Protein 6D92 (pdb70)

GO terms:
  GO:0044355 clearance of foreign intracellular DNA (P, IMP)

Sequence (1516 aa):
RQLVSNGFEVNLPDQVEVIVRDLPDPSKVKEERTRLMGYWFVHWFDGKLFHLRIKAGGPNVDGEHRAIRTAEHPWLLRARLDDALEEALPKYAAVKKRPFTFLAQKDELIDAAATAAGLSHRLLNSFKVIPRFALSPKIYEPVDGTTRVGVFVTIGMRYDIEASLRDLLEAGIDLRGMYVVRRKRQPGERGLLGRVRAISDDMVQLFEETDLASVNVNDAKLEGSKENFTRCLSALLGHNYKKLLNALDDQEAGYRTGPRFDDAVRRMGEFLAKKPIRLADNINAQVGDRIVFSNEGQARNVRLAPKVEYVFDRTGAKSAEYAWRGLSQFGPFDRPSFANRSPRILVVYPSSTQGKVENFLSAFRDGMGSNYSGFSKGFVDLMGLTKVEFVMCPVEVSSADRNGAHTKYNSAIEDKLAGAGEVHAGIVVLFEDHARLPDDRNPYIHTKSLLLTLGVPTQQVRMPTVLLEPKSLQYTLQNFSIATYAKLNGTPWTVNHDKAINDELVVGMGLAELSGSRTEKRQRFVGITTVFAGDGSYLLGNVSKECEYEGYSDAIRESMTGILRELKKRNNWRPGDTVRVVFHAHRPLKRVDVASIVFECTREIGSDQNIQMAFVTVSHDHPFVLIDRSERRGLEAYKGSTARKGVFAPPRGAISRVGRLTRLLAVNSPQLIKRANTPLPTPLLVSLHPDSTFKDVDYLAEQALKFTSLSWRSTLPAATPVTIFYSERIAELLGRLKSIPNWSSANLNIKLKWSRWFLRQLVSNGFEVNLPDQVEVIVRDLPDPSKVKEERTRLMGYWFVHWFDGKLFHLRIKAGGPNVDGEHRAIRTAEHPWLLRARLDDALEEALPKYAAVKKRPFTFLAQKDELIDAAATAAGLSHRLLNSFKVIPRFALSPKIYEPVDGTTRVGVFVTIGMRYDIEASLRDLLEAGIDLRGMYVVRRKRQPGERGLLGRVRAISDDMVQLFEETDLASVNVNDAKLEGSKENFTRCLSALLGHNYKKLLNALDDQEAGYRTGPRFDDAVRRMGEFLAKKPIRLADNINAQVGDRIVFSNEGQARNVRLAPKVEYVFDRTGAKSAEYAWRGLSQFGPFDRPSFANRSPRILVVYPSSTQGKVENFLSAFRDGMGSNYSGFSKGFVDLMGLTKVEFVMCPVEVSSADRNGAHTKYNSAIEDKLAGAGEVHAGIVVLFEDHARLPDDRNPYIHTKSLLLTLGVPTQQVRMPTVLLEPKSLQYTLQNFSIATYAKLNGTPWTVNHDKAINDELVVGMGLAELSGSRTEKRQRFVGITTVFAGDGSYLLGNVSKECEYEGYSDAIRESMTGILRELKKRNNWRPGDTVRVVFHAHRPLKRVDVASIVFECTREIGSDQNIQMAFVTVSHDHPFVLIDRSERGLEAYKGSTARKGVFAPPRGAISRVGRLTRLLAVNSPQLIKRANTPLPTPLLVSLHPDSTFKDVDYLAEQALKFTSLSWRSTLPAATPVTIFYSERIAELLGRLKSIPNWSSANLNIKLKWSRWFL

InterPro domains:
  IPR003165 Piwi domain [PF02171] (465-753)
  IPR003165 Piwi domain [PS50822] (445-757)
  IPR003165 Piwi domain [SM00950] (445-757)
  IPR012337 Ribonuclease H-like superfamily [SSF53098] (321-777)
  IPR036397 Ribonuclease H superfamily [G3DSA:3.30.420.10] (516-777)

Nearest PDB structures (foldseek):
  6d9k-assembly2_F  TM=1.001E+00  e=0.000E+00  Cereibacter sphaeroides ATCC 17025
  6d8p-assembly2_B  TM=1.000E+00  e=0.000E+00  Cereibacter sphaeroides ATCC 17025
  6d95-assembly1_A  TM=9.965E-01  e=0.000E+00  Cereibacter sphaeroides ATCC 17025
  5awh-assembly2_B  TM=9.986E-01  e=0.000E+00  Cereibacter sphaeroides ATCC 17025
  8squ-assembly1_B  TM=7.299E-01  e=1.891E-20  Maribacter polysiphoniae

Organism: Cereibacter sphaeroides (strain ATCC 17025 / ATH 2.4.3) (NCBI:txid349102)

Foldseek 3Di:
DWWFWLKFFKDFDQKAKKFKDQAQDCVCVVVVCVQCPPQWDWDDDPRMIITGGFADDDDDDDGDIDMDGCFVCVPVVQVLVQVLVCVVCVVFDAPDGQFGKGWDPDDWLLVVLCVVLVHDDPQSVQWTKTKMKTWHWDWFAQAASTIGIMIGIDIDIDTGRRDQPVVLVVLPFDQFQFWKFFPDAPDPRDTTQAGFHDDDPQKGQHDLGQDDRMDGSVGMDGPRDPVVVCSRQCSRPPPSSVSSVVSSLVSVLCCFAFVNVSVVSVVVLVVQQPDWRRSHPPTTMGTHDGDMFDPPDVGDWWDFDDQWWWAAEQVRVQTDSFLQVSLQVRAHHCLVPQDALEFEEEEEEAPVCVVLVVVLVCCAAQNDDDVAVLTHGHLNVSRVGPHYHYQYQHFHDDLPPAACPQVRRVVSVVVSDVPPDDGQAYEYEAEPSQCLRQLQRRNVLSVCQVCVLVLHFYDYYYVVLSPDDSNVVSQVSQLSSLQVCLLSLGGRTWIFDADPFQWEKEKEKAKDWDDRDPSDGTAIWMKMWMWIDHHGGIHTAWIDLGIHPVCVLVVVLVVLLVVLLVCCVVSVDAQATEYEYEYEYQDFDDPVSVVVSVVSNDVSNDNRYHYFYWYKHKHQDDSMAIFAQPAQAAAQDVPDPAGFQGRADAARMWTRGHQFKIWGGHQHSVNTHGSSRGRGGTMIMGIDVPGRHRDRSVVRVVFNSQQCSDSSRSDGHPTGCSHVLGNLSNVSSVSSVPHPPGDSVCCCPSVRSRSSSD/DWWFWLKFFKFFPQKAKKFKDFAQDCVCVVVVCVQCPPQWDWDDDDRMIIIGGFEDDDDDDDHDIDMDGCFVPVVVVLVLVQVLVCVVCVVFDAPDVPFRKGWDDDDWLLVVLCVVLVHDDPQSVQWTKTKMKTWHWDWFAQFAPTIGIMIGMDIDIDTGGRDQPVVLVVLPQDQFQFWKFFPDAPDPGGTTAATFHDDDDQKGQHPLGQPDRIDGRVGIDGHRDPVVVCRSQCSRPPPSSVSSVVSSLVSVLCCFAFVNVVVVSVVVQCVQQVDWRRSHPPTTMGIHDTDMFDDPDSGPWKDFDPQWWWAQELQRPQTDNFLQVSLQVRAANCLVPQDPLEFEEEEEEAQVCVVLVVVLQCCAAQNDDDVAPLTHGHLNRSRVGPGYHYDYQHFHDDLPDQACRLVRRVVSVVVSPVPPPDGAAYEYEAEPSLCDRQLQRRNVLSVCQVQVQVLHFYDYDYVVLSPDDSNVVSQVSQLSSLQVCLLSLGQRTWIFDDCPFQKEKEKEKAKDWDDRDPNDHTDIWMKMWMWMDHNRTIGTAFIDLDGDPVPVLVVVQCVLLVVLLVCCVVRVDAQATEYEYEYEYQDFDDPVSVVVSVVSNDVSNDDSYHYFYWYKHKHQDDSIAIFAQVAQAAAQDVHDPQGFQHRADAARMWTRRHQFKIWGRHQHSVNTHGSSGGRGGTIIMGIDPPGRHRDSSVVRSVFNNQQCSDSSRSDGHPTGCSHVLGNLSNNSSVSSVPHPPGDSVNCCPSVRSRSSSD

CATH classification: 3.30.420.10

B-factor: mean 41.77, std 14.57, range [19.24, 133.36]

Solvent-accessible surface area: 67198 Å² total; per-residue (Å²): 140,89,11,2,1,0,0,14,52,11,88,34,36,109,87,5,76,3,17,15,75,111,14,117,82,64,84,40,16,94,87,28,103,98,115,0,132,37,79,15,18,2,40,91,92,104,23,57,0,4,0,2,85,25,58,78,41,43,47,122,19,116,36,114,144,95,50,7,101,18,74,112,73,12,47,1,4,64,11,9,0,10,50,1,0,51,98,43,5,115,173,60,77,35,74,125,130,113,42,2,8,5,36,19,127,97,63,36,4,1,92,38,0,6,107,78,41,64,32,97,52,164,16,9,100,22,0,55,0,24,0,87,31,15,0,9,3,71,65,13,26,25,43,94,73,62,44,115,3,0,0,2,0,34,28,16,14,66,38,11,0,74,8,39,0,41,59,0,80,140,34,62,7,76,5,157,15,2,35,0,22,45,84,69,160,87,125,80,34,133,2,27,8,0,54,2,145,51,39,83,86,83,75,0,32,1,60,48,60,32,61,115,56,52,20,54,5,99,74,0,35,0,33,30,33,130,102,3,3,44,81,0,1,43,64,22,21,45,93,86,55,46,50,0,56,97,9,6,33,87,51,16,13,20,34,61,26,2,58,139,12,14,47,5,0,101,119,19,4,94,100,6,36,114,60,79,4,56,0,8,107,143,43,80,0,66,5,30,112,38,9,51,8,21,60,70,69,166,17,159,10,26,105,108,3,87,145,12,78,13,4,6,25,155,108,31,94,88,38,13,62,80,3,44,128,0,0,38,108,49,2,3,9,18,90,119,84,13,103,41,88,43,0,56,0,0,0,0,1,0,43,97,6,65,52,66,2,86,96,2,9,56,11,0,74,84,15,35,36,107,139,68,96,9,3,36,94,1,0,21,93,3,2,27,15,92,105,2,63,36,16,52,1,62,2,148,14,63,40,81,33,97,97,16,0,30,73,86,0,33,55,21,0,115,107,78,30,91,77,25,55,75,16,72,3,1,2,0,2,5,27,74,77,0,18,197,28,84,46,93,81,1,0,56,0,15,0,4,3,44,0,1,32,72,9,9,5,1,31,17,11,97,15,62,25,5,95,66,130,50,88,57,8,14,124,29,0,9,50,14,0,0,5,2,0,0,4,9,72,0,19,0,1,1,0,31,19,91,131,86,26,54,7,1,0,0,0,0,14,5,63,10,76,41,41,72,34,116,58,100,96,165,98,102,25,5,0,10,0,2,0,40,17,16,89,25,5,4,49,19,9,64,29,20,52,115,13,88,57,121,51,44,14,85,40,0,44,64,27,0,21,27,32,1,125,70,19,31,62,164,82,95,25,150,105,51,25,26,0,12,1,0,3,0,10,61,167,93,17,134,169,113,20,3,61,37,0,37,119,41,0,57,149,47,19,27,120,93,19,84,41,52,3,0,4,4,18,1,27,74,143,31,23,9,12,2,0,17,112,102,41,176,8,76,76,22,150,95,68,25,131,45,85,29,8,32,34,0,6,49,52,0,3,1,0,29,10,8,126,40,32,16,0,0,7,9,66,15,11,105,38,8,133,124,31,32,35,54,16,27,77,6,4,24,0,28,6,16,76,47,2,83,27,116,68,3,32,62,0,0,28,2,0,2,20,0,0,3,2,2,2,96,27,21,84,35,14,72,6,0,0,0,0,42,1,0,36,54,0,0,57,14,5,3,48,0,85,92,11,92,141,47,47,30,58,26,7,68,128,137,2,85,147,6,23,6,6,23,106,90,10,2,1,0,0,13,54,1,80,28,35,104,91,4,80,4,15,9,77,108,12,110,88,72,82,47,16,93,73,29,97,88,115,0,119,47,84,17,16,2,45,85,97,107,24,77,0,13,0,2,87,27,49,76,40,43,40,114,16,118,38,109,138,102,43,8,94,18,69,115,73,13,49,1,4,64,9,9,0,17,45,1,0,52,106,42,8,115,187,70,79,37,67,113,130,168,41,6,8,9,41,22,103,90,64,43,4,2,87,36,0,8,104,77,37,63,37,96,66,187,11,13,118,23,1,64,0,26,0,85,33,10,0,12,5,72,63,12,28,41,42,94,75,66,47,67,2,0,0,2,0,37,28,16,10,72,60,13,0,34,8,36,10,75,53,0,74,152,44,64,5,85,5,166,16,2,37,6,23,73,84,89,157,60,151,86,32,59,4,38,7,0,56,4,144,46,41,72,108,61,81,2,35,6,60,53,58,60,108,129,57,49,18,54,3,106,73,2,31,4,32,29,32,132,101,3,6,31,77,0,2,43,63,24,19,50,92,82,46,55,44,0,44,97,8,10,32,82,46,21,3,25,39,62,19,1,53,127,15,12,56,8,0,100,129,17,2,94,86,7,34,107,61,76,6,53,0,1,86,121,38,81,2,67,4,29,110,37,8,50,8,12,52,118,66,85,18,157,9,26,48,116,6,92,108,14,76,13,2,8,34,85,114,25,91,40,36,16,56,95,2,47,153,0,1,44,73,78,3,2,22,22,92,115,93,17,103,27,94,46,0,57,0,0,0,0,1,0,47,87,5,65,41,96,1,87,108,4,9,55,14,0,75,81,15,39,34,108,142,67,97,7,1,39,97,1,0,25,90,3,3,26,14,84,119,4,74,33,18,52,2,62,2,152,13,66,38,80,35,92,112,17,0,30,77,84,0,34,56,21,0,115,105,79,34,94,74,23,48,80,15,70,4,1,0,0,2,5,27,58,77,0,17,202,24,72,46,102,71,1,0,55,0,14,0,4,3,40,0,1,32,79,10,10,4,0,31,15,10,98,15,59,26,10,98,68,92,60,51,46,17,18,124,31,0,11,51,14,0,0,6,3,0,0,5,6,69,0,18,0,1,0,0,22,22,124,67,84,32,54,4,2,1,0,0,0,17,5,74,10,68,34,48,86,31,128,69,48,98,165,111,107,23,4,0,7,0,5,0,52,9,28,79,26,2,2,46,14,11,60,31,17,58,102,23,48,75,97,42,44,17,78,17,1,47,65,29,0,19,26,38,1,133,108,15,79,86,78,71,83,26,49,108,49,45,30,2,14,1,0,4,0,10,64,189,89,20,137,167,118,18,2,62,34,0,33,119,44,0,58,148,38,3,28,120,92,11,85,40,50,1,0,4,4,16,0,29,76,140,29,22,8,10,1,0,17,94,69,40,72,10,64,43,17,147,88,49,31,68,46,107,30,8,30,36,0,6,53,50,0,3,5,0,31,10,7,125,39,32,16,0,0,6,11,67,15,9,109,38,6,134,123,34,36,35,53,17,24,84,6,5,25,0,26,5,14,73,48,2,82,27,108,67,2,53,60,0,0,37,2,0,2,19,0,0,4,2,2,2,96,26,20,92,34,15,72,6,0,0,0,0,42,1,0,37,51,0,0,53,13,6,4,52,0,86,91,11,94,143,46,46,28,62,26,7,72,126,139,2,89,134,6,20,4,5,24

Secondary structure (DSSP, 8-state):
-EEEEEEEEEE--SEEEEEEEE-S-GGGHHHHHHHTTTTEEEEEETTEEEEEE-SSSPSP--SEEEEEETTT-THHHHHHHHHHHHHT-TTS-EEETTTEEEE-SS--HHHHHHHHHT---TTGGGEEEEEEEEEEEEEEEEETTEEEEEEEEEEEEEEEE-S-HHHHHHTT---TT-EEEESS--TT---EEEEEEEE-SS-EEEES-SS-SEE-GGGEEE---HHHHHHHHHHHHTTTHHHHHHHHHHHHHHHHSHHHHHHHHHHHHHHHHSS-EEEETTEEEEEEEEEEEE-STT---EEEPPPP-EE-SSSS-SEESSHHHHHHHH--TTTTT-S-SS-EEEEEEEGGGHHHHHHHHHHHHH---TTSGGGSS-HHHHHT-S--EEEEEEE---TT--SSHHHHHHHHHHHHHHTT---SEEEEEE-HHHHTS-GGG-HHHHHHHHHHHTT--EEEEEHHHHT--HHHHHHHHHHHHHHHHHHTT----EEB----SSEEEEEEEEEEEE-SSTTSPPEEEEEEEEEEE-SSBEEEEEE-S--BSTTHHHHHHHHHHHHHHHHHHHHTPPTT-EEEEEEEESSPPPHHHHHHHHHHHHHHH-TTSEEEEEEEEEESSSS--EE-TT---EESSTT-S-EESTTPPPTTEEEEEETTEEEE----TTT---TTSPPPPPEEEEE-TT-S---HHHHHHHHHHHHTT-SS-SSPPSS-HHHHHHHHHHHHHHHHTTSTT--GGGTTTTTTT--TT-/-EEEEEEEEEE--SEEEEEEEE---GGGHHHHHHHTTTTEEEEEETTEEEEEE-SSSPPP--SEEEEEETTT-THHHHHHHHHHHHHH-TTS--SBTTTEEEE-SS--HHHHHHHHHT---TTGGGEEEEEEEEEEEEEEEEETTEEEEEEEEEEEEEEEE---HHHHHHTT---TT-EEEESS--TT--SEEEEEEEEETTEEEEES-SS-SEEEGGGEEE---HHHHHHHHHHHHTTTHHHHHHHHHHHHHHHHSHHHHHHHHHHHHHHHHSS-EEEETTEEEEEEEEEEEE-STT---EEEPPPP-EE-SSSS-SEESSHHHHHHHH--TTGGG-S-SS-EEEEEEEGGGHHHHHHHHHHHHH---TT-TTSSS-HHHHHT-S--EEEEEEE---TT--SSHHHHHHHHHHHHHHHH---SEEEEEE-HHHHTS-GGG-HHHHHHHHHHHTT--EEEEEHHHHT--HHHHHHHHHHHHHHHHHHTT----EEE----SSEEEEEEEEEEEE-SSSSSPPEEEEEEEEEEE-SSEEEEEEE----BSTTHHHHHHHHHHHHHHHHHHHTTPPTT-EEEEEEEESSPPPHHHHHHHHHHHHHHH-TTSEEEEEEEEEESSSS--EE-TT---EESSSS-S-EESTTPPPTTEEEEEETTEEEE----TTT---TTPPPPPPEEEEE-TT-S---HHHHHHHHHHHHTT-SS-SSPPSS-HHHHHHHHHHHHHHHHTTSTT---TTTTTTTTT--TT-

Structure (mmCIF, N/CA/C/O backbone):
data_6D92
#
_entry.id   6D92
#
_cell.length_a   68.237
_cell.length_b   118.942
_cell.length_c   118.559
_cell.angle_alpha   90.000
_cell.angle_beta   95.720
_cell.angle_gamma   90.000
#
_symmetry.space_group_name_H-M   'P 1 21 1'
#
loop_
_entity.id
_entity.type
_entity.pdbx_description
1 polymer 'Uncharacterized protein'
2 polymer "RNA (5'-R(P*UP*UP*AP*CP*UP*GP*CP*AP*CP*AP*GP*GP*UP*GP*AP*CP*GP*A)-3')"
3 polymer "DNA (5'-D(P*TP*CP*GP*TP*CP*AP*CP*CP*TP*GP*TP*GP*CP*AP*GP*AP*AP*AP*C)-3')"
4 polymer "DNA (5'-D(P*TP*GP*TP*CP*GP*TP*CP*AP*CP*CP*TP*GP*TP*GP*CP*AP*GP*AP*AP*AP*C)-3')"
5 non-polymer 'ACETATE ION'
6 non-polymer 'MAGNESIUM ION'
7 non-polymer (4S)-2-METHYL-2,4-PENTANEDIOL
8 water water
#
loop_
_atom_site.group_PDB
_atom_site.id
_atom_site.type_symbol
_atom_site.label_atom_id
_atom_site.label_alt_id
_atom_site.label_comp_id
_atom_site.label_asym_id
_atom_site.label_entity_id
_atom_site.label_seq_id
_atom_site.pdbx_PDB_ins_code
_atom_site.Cartn_x
_atom_site.Cartn_y
_atom_site.Cartn_z
_atom_site.occupancy
_atom_site.B_iso_or_equiv
_atom_site.auth_seq_id
_atom_site.auth_comp_id
_atom_site.auth_asym_id
_atom_site.auth_atom_id
_atom_site.pdbx_PDB_model_num
ATOM 1 N N . ARG A 1 34 ? -13.987 7.206 70.492 1.00 54.07 20 ARG A N 1
ATOM 2 C CA . ARG A 1 34 ? -12.679 6.503 70.403 1.00 53.67 20 ARG A CA 1
ATOM 3 C C . ARG A 1 34 ? -12.746 5.201 69.579 1.00 51.32 20 ARG A C 1
ATOM 4 O O . ARG A 1 34 ? -11.795 4.873 68.872 1.00 52.07 20 ARG A O 1
ATOM 6 N N . GLN A 1 35 ? -13.856 4.459 69.664 1.00 47.75 21 GLN A N 1
ATOM 7 C CA . GLN A 1 35 ? -13.957 3.170 68.970 1.00 45.31 21 GLN A CA 1
ATOM 8 C C . GLN A 1 35 ? -15.335 2.828 68.394 1.00 40.34 21 GLN A C 1
ATOM 9 O O . GLN A 1 35 ? -16.372 3.262 68.894 1.00 36.76 21 GLN A O 1
ATOM 15 N N . LEU A 1 36 ? -15.307 1.991 67.368 1.00 36.30 22 LEU A N 1
ATOM 16 C CA . LEU A 1 36 ? -16.515 1.366 66.833 1.00 34.91 22 LEU A CA 1
ATOM 17 C C . LEU A 1 36 ? -16.506 -0.142 67.061 1.00 32.72 22 LEU A C 1
ATOM 18 O O . LEU A 1 36 ? -15.540 -0.829 66.746 1.00 35.58 22 LEU A O 1
ATOM 23 N N . VAL A 1 37 ? -17.614 -0.663 67.568 1.00 30.54 23 VAL A N 1
ATOM 24 C CA . VAL A 1 37 ? -17.753 -2.074 67.844 1.00 31.53 23 VAL A CA 1
ATOM 25 C C . VAL A 1 37 ? -18.378 -2.798 66.644 1.00 31.25 23 VAL A C 1
ATOM 26 O O . VAL A 1 37 ? -19.384 -2.337 66.071 1.00 32.16 23 VAL A O 1
ATOM 30 N N . SER A 1 38 ? -17.789 -3.933 66.306 1.00 28.03 24 SER A N 1
ATOM 31 C CA . SER A 1 38 ? -18.320 -4.799 65.249 1.00 29.72 24 SER A CA 1
ATOM 32 C C . SER A 1 38 ? -19.360 -5.798 65.743 1.00 29.79 24 SER A C 1
ATOM 33 O O . SER A 1 38 ? -19.606 -5.916 66.943 1.00 28.42 24 SER A O 1
ATOM 36 N N . ASN A 1 39 ? -19.946 -6.535 64.795 1.00 29.52 25 ASN A N 1
ATOM 37 C CA . ASN A 1 39 ? -20.824 -7.646 65.091 1.00 28.95 25 ASN A CA 1
ATOM 38 C C . ASN A 1 39 ? -20.063 -8.961 65.065 1.00 27.14 25 ASN A C 1
ATOM 39 O O . ASN A 1 39 ? -20.656 -10.023 64.838 1.00 30.09 25 ASN A O 1
ATOM 44 N N . GLY A 1 40 ? -18.744 -8.912 65.242 1.00 29.25 26 GLY A N 1
ATOM 45 C CA . GLY A 1 40 ? -17.951 -10.105 65.153 1.00 27.69 26 GLY A CA 1
ATOM 46 C C . GLY A 1 40 ? -17.097 -10.374 66.392 1.00 29.43 26 GLY A C 1
ATOM 47 O O . GLY A 1 40 ? -16.848 -9.469 67.182 1.00 28.76 26 GLY A O 1
ATOM 48 N N . PHE A 1 41 ? -16.684 -11.630 66.520 1.00 29.64 27 PHE A N 1
ATOM 49 C CA . PHE A 1 41 ? -15.812 -12.088 67.620 1.00 34.29 27 PHE A CA 1
ATOM 50 C C . PHE A 1 41 ? -14.537 -12.693 67.084 1.00 33.21 27 PHE A C 1
ATOM 51 O O . PHE A 1 41 ? -14.547 -13.403 66.082 1.00 29.38 27 PHE A O 1
ATOM 59 N N . GLU A 1 42 ? -13.433 -12.422 67.781 1.00 33.53 28 GLU A N 1
ATOM 60 C CA . GLU A 1 42 ? -12.168 -13.078 67.506 1.00 35.11 28 GLU A CA 1
ATOM 61 C C . GLU A 1 42 ? -12.330 -14.561 67.674 1.00 32.91 28 GLU A C 1
ATOM 62 O O . GLU A 1 42 ? -13.035 -15.006 68.575 1.00 38.05 28 GLU A O 1
ATOM 68 N N . VAL A 1 43 ? -11.688 -15.332 66.808 1.00 31.63 29 VAL A N 1
ATOM 69 C CA . VAL A 1 43 ? -11.604 -16.762 66.980 1.00 34.34 29 VAL A CA 1
ATOM 70 C C . VAL A 1 43 ? -10.136 -17.141 67.223 1.00 38.45 29 VAL A C 1
ATOM 71 O O . VAL A 1 43 ? -9.278 -16.996 66.350 1.00 39.67 29 VAL A O 1
ATOM 75 N N . ASN A 1 44 ? -9.861 -17.608 68.434 1.00 39.99 30 ASN A N 1
ATOM 76 C CA . ASN A 1 44 ? -8.507 -18.070 68.763 1.00 43.04 30 ASN A CA 1
ATOM 77 C C . ASN A 1 44 ? -8.297 -19.450 68.165 1.00 38.89 30 ASN A C 1
ATOM 78 O O . ASN A 1 44 ? -9.044 -20.403 68.454 1.00 39.45 30 ASN A O 1
ATOM 83 N N . LEU A 1 45 ? -7.314 -19.534 67.270 1.00 38.26 31 LEU A N 1
ATOM 84 C CA . LEU A 1 45 ? -7.011 -20.738 66.527 1.00 38.35 31 LEU A CA 1
ATOM 85 C C . LEU A 1 45 ? -5.630 -21.303 66.915 1.00 42.34 31 LEU A C 1
ATOM 86 O O . LEU A 1 45 ? -4.774 -20.564 67.407 1.00 39.78 31 LEU A O 1
ATOM 91 N N . PRO A 1 46 ? -5.395 -22.598 66.654 1.00 45.34 32 PRO A N 1
ATOM 92 C CA . PRO A 1 46 ? -4.020 -23.050 66.848 1.00 46.47 32 PRO A CA 1
ATOM 93 C C . PRO A 1 46 ? -3.071 -22.270 65.935 1.00 48.82 32 PRO A C 1
ATOM 94 O O . PRO A 1 46 ? -3.476 -21.834 64.850 1.00 43.64 32 PRO A O 1
ATOM 98 N N . ASP A 1 47 ? -1.826 -22.090 66.386 1.00 45.99 33 ASP A N 1
ATOM 99 C CA . ASP A 1 47 ? -0.769 -21.503 65.555 1.00 49.16 33 ASP A CA 1
ATOM 100 C C . ASP A 1 47 ? -0.568 -22.303 64.267 1.00 44.78 33 ASP A C 1
ATOM 101 O O . ASP A 1 47 ? -0.206 -21.740 63.242 1.00 49.52 33 ASP A O 1
ATOM 106 N N . GLN A 1 48 ? -0.802 -23.611 64.322 1.00 44.51 34 GLN A N 1
ATOM 107 C CA . GLN A 1 48 ? -0.442 -24.494 63.225 1.00 47.64 34 GLN A CA 1
ATOM 108 C C . GLN A 1 48 ? -1.341 -25.725 63.166 1.00 45.58 34 GLN A C 1
ATOM 109 O O . GLN A 1 48 ? -1.852 -26.177 64.183 1.00 46.82 34 GLN A O 1
ATOM 115 N N . VAL A 1 49 ? -1.519 -26.273 61.974 1.00 46.35 35 VAL A N 1
ATOM 116 C CA . VAL A 1 49 ? -2.193 -27.552 61.830 1.00 49.38 35 VAL A CA 1
ATOM 117 C C . VAL A 1 49 ? -1.454 -28.397 60.791 1.00 49.51 35 VAL A C 1
ATOM 118 O O . VAL A 1 49 ? -0.935 -27.854 59.808 1.00 50.25 35 VAL A O 1
ATOM 122 N N . GLU A 1 50 ? -1.369 -29.708 61.033 1.00 47.99 36 GLU A N 1
ATOM 123 C CA . GLU A 1 50 ? -0.753 -30.634 60.083 1.00 46.57 36 GLU A CA 1
ATOM 124 C C . GLU A 1 50 ? -1.770 -31.130 59.054 1.00 48.60 36 GLU A C 1
ATOM 125 O O . GLU A 1 50 ? -2.915 -31.468 59.388 1.00 48.36 36 GLU A O 1
ATOM 127 N N . VAL A 1 51 ? -1.320 -31.205 57.810 1.00 45.01 37 VAL A N 1
ATOM 128 C CA . VAL A 1 51 ? -2.168 -31.465 56.672 1.00 49.06 37 VAL A CA 1
ATOM 129 C C . VAL A 1 51 ? -1.432 -32.397 55.722 1.00 49.84 37 VAL A C 1
ATOM 130 O O . VAL A 1 51 ? -0.216 -32.501 55.793 1.00 53.23 37 VAL A O 1
ATOM 134 N N . ILE A 1 52 ? -2.171 -33.084 54.858 1.00 49.30 38 ILE A N 1
ATOM 135 C CA . ILE A 1 52 ? -1.596 -33.863 53.775 1.00 53.07 38 ILE A CA 1
ATOM 136 C C . ILE A 1 52 ? -2.017 -33.238 52.448 1.00 53.11 38 ILE A C 1
ATOM 137 O O . ILE A 1 52 ? -3.174 -32.845 52.279 1.00 54.55 38 ILE A O 1
ATOM 142 N N . VAL A 1 53 ? -1.073 -33.144 51.515 1.00 53.81 39 VAL A N 1
ATOM 143 C CA . VAL A 1 53 ? -1.275 -32.405 50.278 1.00 55.89 39 VAL A CA 1
ATOM 144 C C . VAL A 1 53 ? -1.049 -33.307 49.078 1.00 61.70 39 VAL A C 1
ATOM 145 O O . VAL A 1 53 ? -0.012 -33.961 48.981 1.00 67.44 39 VAL A O 1
ATOM 149 N N . ARG A 1 54 ? -2.023 -33.341 48.172 1.00 63.34 40 ARG A N 1
ATOM 150 C CA . ARG A 1 54 ? -1.884 -34.043 46.902 1.00 68.68 40 ARG A CA 1
ATOM 151 C C . ARG A 1 54 ? -2.013 -33.042 45.762 1.00 71.33 40 ARG A C 1
ATOM 152 O O . ARG A 1 54 ? -2.845 -32.138 45.824 1.00 70.85 40 ARG A O 1
ATOM 160 N N . ASP A 1 55 ? -1.182 -33.185 44.730 1.00 72.99 41 ASP A N 1
ATOM 161 C CA . ASP A 1 55 ? -1.383 -32.426 43.499 1.00 75.26 41 ASP A CA 1
ATOM 162 C C . ASP A 1 55 ? -2.685 -32.938 42.900 1.00 75.15 41 ASP A C 1
ATOM 163 O O . ASP A 1 55 ? -2.908 -34.141 42.838 1.00 75.15 41 ASP A O 1
ATOM 168 N N . LEU A 1 56 ? -3.550 -32.015 42.495 1.00 74.92 42 LEU A N 1
ATOM 169 C CA . LEU A 1 56 ? -4.879 -32.359 41.994 1.00 71.17 42 LEU A CA 1
ATOM 170 C C . LEU A 1 56 ? -5.251 -31.303 40.952 1.00 71.50 42 LEU A C 1
ATOM 171 O O . LEU A 1 56 ? -6.072 -30.425 41.213 1.00 68.21 42 LEU A O 1
ATOM 176 N N . PRO A 1 57 ? -4.619 -31.373 39.765 1.00 70.26 43 PRO A N 1
ATOM 177 C CA . PRO A 1 57 ? -4.789 -30.333 38.749 1.00 71.63 43 PRO A CA 1
ATOM 178 C C . PRO A 1 57 ? -6.225 -30.195 38.244 1.00 69.91 43 PRO A C 1
ATOM 179 O O . PRO A 1 57 ? -6.614 -29.111 37.818 1.00 70.66 43 PRO A O 1
ATOM 183 N N . ASP A 1 58 ? -6.995 -31.283 38.296 1.00 70.62 44 ASP A N 1
ATOM 184 C CA . ASP A 1 58 ? -8.390 -31.260 37.876 1.00 71.37 44 ASP A CA 1
ATOM 185 C C . ASP A 1 58 ? -9.340 -31.272 39.077 1.00 69.18 44 ASP A C 1
ATOM 186 O O . ASP A 1 58 ? -9.481 -32.294 39.745 1.00 68.90 44 ASP A O 1
ATOM 191 N N . PRO A 1 59 ? -10.026 -30.141 39.332 1.00 66.89 45 PRO A N 1
ATOM 192 C CA . PRO A 1 59 ? -10.977 -30.046 40.443 1.00 62.21 45 PRO A CA 1
ATOM 193 C C . PRO A 1 59 ? -12.207 -30.946 40.335 1.00 58.06 45 PRO A C 1
ATOM 194 O O . PRO A 1 59 ? -12.955 -31.055 41.299 1.00 58.49 45 PRO A O 1
ATOM 198 N N . SER A 1 60 ? -12.437 -31.558 39.176 1.00 61.21 46 SER A N 1
ATOM 199 C CA . SER A 1 60 ? -13.575 -32.470 38.997 1.00 61.68 46 SER A CA 1
ATOM 200 C C . SER A 1 60 ? -13.500 -33.679 39.920 1.00 62.03 46 SER A C 1
ATOM 201 O O . SER A 1 60 ? -14.531 -34.213 40.323 1.00 63.67 46 SER A O 1
ATOM 204 N N . LYS A 1 61 ? -12.287 -34.103 40.260 1.00 64.44 47 LYS A N 1
ATOM 205 C CA . LYS A 1 61 ? -12.103 -35.248 41.157 1.00 67.01 47 LYS A CA 1
ATOM 206 C C . LYS A 1 61 ? -12.508 -34.949 42.609 1.00 65.44 47 LYS A C 1
ATOM 207 O O . LYS A 1 61 ? -12.744 -35.878 43.388 1.00 62.52 47 LYS A O 1
ATOM 209 N N . VAL A 1 62 ? -12.602 -33.665 42.960 1.00 59.47 48 VAL A N 1
ATOM 210 C CA . VAL A 1 62 ? -12.738 -33.250 44.362 1.00 56.87 48 VAL A CA 1
ATOM 211 C C . VAL A 1 62 ? -13.998 -33.781 45.062 1.00 56.55 48 VAL A C 1
ATOM 212 O O . VAL A 1 62 ? -13.943 -34.121 46.243 1.00 54.39 48 VAL A O 1
ATOM 216 N N . LYS A 1 63 ? -15.118 -33.861 44.348 1.00 57.69 49 LYS A N 1
ATOM 217 C CA . LYS A 1 63 ? -16.377 -34.277 44.973 1.00 58.48 49 LYS A CA 1
ATOM 218 C C . LYS A 1 63 ? -16.336 -35.751 45.404 1.00 62.18 49 LYS A C 1
ATOM 219 O O . LYS A 1 63 ? -16.815 -36.093 46.490 1.00 64.37 49 LYS A O 1
ATOM 222 N N . GLU A 1 64 ? -15.763 -36.611 44.557 1.00 63.34 50 GLU A N 1
ATOM 223 C CA . GLU A 1 64 ? -15.642 -38.043 44.862 1.00 64.69 50 GLU A CA 1
ATOM 224 C C . GLU A 1 64 ? -14.737 -38.264 46.065 1.00 64.34 50 GLU A C 1
ATOM 225 O O . GLU A 1 64 ? -15.014 -39.128 46.897 1.00 65.34 50 GLU A O 1
ATOM 231 N N . GLU A 1 65 ? -13.665 -37.474 46.153 1.00 61.21 51 GLU A N 1
ATOM 232 C CA . GLU A 1 65 ? -12.701 -37.609 47.242 1.00 60.06 51 GLU A CA 1
ATOM 233 C C . GLU A 1 65 ? -13.239 -37.119 48.569 1.00 56.56 51 GLU A C 1
ATOM 234 O O . GLU A 1 65 ? -12.891 -37.672 49.609 1.00 51.87 51 GLU A O 1
ATOM 240 N N . ARG A 1 66 ? -14.070 -36.079 48.532 1.00 54.51 52 ARG A N 1
ATOM 241 C CA . ARG A 1 66 ? -14.706 -35.556 49.738 1.00 53.15 52 ARG A CA 1
ATOM 242 C C . ARG A 1 66 ? -15.747 -36.551 50.252 1.00 55.11 52 ARG A C 1
ATOM 243 O O . ARG A 1 66 ? -15.891 -36.744 51.461 1.00 48.93 52 ARG A O 1
ATOM 251 N N . THR A 1 67 ? -16.473 -37.173 49.323 1.00 56.16 53 THR A N 1
ATOM 252 C CA . THR A 1 67 ? -17.417 -38.241 49.662 1.00 57.68 53 THR A CA 1
ATOM 253 C C . THR A 1 67 ? -16.716 -39.429 50.334 1.00 55.70 53 THR A C 1
ATOM 254 O O . THR A 1 67 ? -17.113 -39.847 51.417 1.00 57.51 53 THR A O 1
ATOM 258 N N . ARG A 1 68 ? -15.669 -39.951 49.696 1.00 57.13 54 ARG A N 1
ATOM 259 C CA . ARG A 1 68 ? -14.921 -41.105 50.208 1.00 57.42 54 ARG A CA 1
ATOM 260 C C . ARG A 1 68 ? -14.329 -40.902 51.611 1.00 59.53 54 ARG A C 1
ATOM 261 O O . ARG A 1 68 ? -14.212 -41.858 52.376 1.00 62.46 54 ARG A O 1
ATOM 269 N N . LEU A 1 69 ? -13.940 -39.672 51.947 1.00 58.74 55 LEU A N 1
ATOM 270 C CA . LEU A 1 69 ? -13.258 -39.407 53.214 1.00 57.32 55 LEU A CA 1
ATOM 271 C C . LEU A 1 69 ? -14.170 -38.731 54.236 1.00 59.29 55 LEU A C 1
ATOM 272 O O . LEU A 1 69 ? -13.720 -38.302 55.302 1.00 55.67 55 LEU A O 1
ATOM 277 N N . MET A 1 70 ? -15.458 -38.673 53.911 1.00 60.54 56 MET A N 1
ATOM 278 C CA . MET A 1 70 ? -16.457 -38.048 54.765 1.00 64.64 56 MET A CA 1
ATOM 279 C C . MET A 1 70 ? -16.369 -38.599 56.188 1.00 64.34 56 MET A C 1
ATOM 280 O O . MET A 1 70 ? -16.376 -39.811 56.390 1.00 67.00 56 MET A O 1
ATOM 285 N N . GLY A 1 71 ? -16.241 -37.708 57.166 1.00 60.45 57 GLY A N 1
ATOM 286 C CA . GLY A 1 71 ? -16.219 -38.098 58.572 1.00 59.18 57 GLY A CA 1
ATOM 287 C C . GLY A 1 71 ? -14.843 -38.115 59.210 1.00 58.95 57 GLY A C 1
ATOM 288 O O . GLY A 1 71 ? -14.706 -37.758 60.380 1.00 61.43 57 GLY A O 1
ATOM 289 N N . TYR A 1 72 ? -13.832 -38.547 58.457 1.00 56.14 58 TYR A N 1
ATOM 290 C CA . TYR A 1 72 ? -12.463 -38.670 58.977 1.00 58.12 58 TYR A CA 1
ATOM 291 C C . TYR A 1 72 ? -11.543 -37.527 58.549 1.00 53.19 58 TYR A C 1
ATOM 292 O O . TYR A 1 72 ? -10.552 -37.240 59.227 1.00 49.77 58 TYR A O 1
ATOM 301 N N . TRP A 1 73 ? -11.879 -36.878 57.435 1.00 48.76 59 TRP A N 1
ATOM 302 C CA . TRP A 1 73 ? -11.050 -35.822 56.860 1.00 48.69 59 TRP A CA 1
ATOM 303 C C . TRP A 1 73 ? -11.879 -34.612 56.409 1.00 46.48 59 TRP A C 1
ATOM 304 O O . TRP A 1 73 ? -12.951 -34.760 55.841 1.00 44.51 59 TRP A O 1
ATOM 315 N N . PHE A 1 74 ? -11.359 -33.424 56.675 1.00 44.65 60 PHE A N 1
ATOM 316 C CA . PHE A 1 74 ? -11.787 -32.211 56.001 1.00 44.25 60 PHE A CA 1
ATOM 317 C C . PHE A 1 74 ? -10.891 -32.024 54.779 1.00 44.00 60 PHE A C 1
ATOM 318 O O . PHE A 1 74 ? -9.664 -32.166 54.856 1.00 40.25 60 PHE A O 1
ATOM 326 N N . VAL A 1 75 ? -11.520 -31.705 53.653 1.00 43.53 61 VAL A N 1
ATOM 327 C CA . VAL A 1 75 ? -10.857 -31.642 52.365 1.00 44.39 61 VAL A CA 1
ATOM 328 C C . VAL A 1 75 ? -11.121 -30.246 51.768 1.00 44.78 61 VAL A C 1
ATOM 329 O O . VAL A 1 75 ? -12.197 -29.688 51.968 1.00 46.96 61 VAL A O 1
ATOM 333 N N . HIS A 1 76 ? -10.124 -29.667 51.098 1.00 42.27 62 HIS A N 1
ATOM 334 C CA . HIS A 1 76 ? -10.225 -28.283 50.577 1.00 42.85 62 HIS A CA 1
ATOM 335 C C . HIS A 1 76 ? -9.276 -28.101 49.405 1.00 42.21 62 HIS A C 1
ATOM 336 O O . HIS A 1 76 ? -8.072 -28.335 49.535 1.00 40.67 62 HIS A O 1
ATOM 343 N N . TRP A 1 77 ? -9.822 -27.699 48.257 1.00 42.19 63 TRP A N 1
ATOM 344 C CA . TRP A 1 77 ? -9.037 -27.504 47.049 1.00 44.28 63 TRP A CA 1
ATOM 345 C C . TRP A 1 77 ? -8.644 -26.031 46.897 1.00 46.11 63 TRP A C 1
ATOM 346 O O . TRP A 1 77 ? -9.495 -25.163 46.970 1.00 43.55 63 TRP A O 1
ATOM 357 N N . PHE A 1 78 ? -7.358 -25.764 46.688 1.00 50.88 64 PHE A N 1
ATOM 358 C CA . PHE A 1 78 ? -6.847 -24.395 46.526 1.00 57.04 64 PHE A CA 1
ATOM 359 C C . PHE A 1 78 ? -5.547 -24.412 45.725 1.00 57.78 64 PHE A C 1
ATOM 360 O O . PHE A 1 78 ? -4.607 -25.120 46.093 1.00 56.92 64 PHE A O 1
ATOM 368 N N . ASP A 1 79 ? -5.516 -23.647 44.629 1.00 60.88 65 ASP A N 1
ATOM 369 C CA . ASP A 1 79 ? -4.315 -23.472 43.796 1.00 62.33 65 ASP A CA 1
ATOM 370 C C . ASP A 1 79 ? -3.789 -24.803 43.244 1.00 61.04 65 ASP A C 1
ATOM 371 O O . ASP A 1 79 ? -2.585 -25.069 43.271 1.00 61.92 65 ASP A O 1
ATOM 376 N N . GLY A 1 80 ? -4.707 -25.636 42.760 1.00 61.47 66 GLY A N 1
ATOM 377 C CA . GLY A 1 80 ? -4.360 -26.899 42.105 1.00 60.30 66 GLY A CA 1
ATOM 378 C C . GLY A 1 80 ? -3.912 -28.028 43.021 1.00 60.23 66 GLY A C 1
ATOM 379 O O . GLY A 1 80 ? -3.351 -29.017 42.542 1.00 63.43 66 GLY A O 1
ATOM 380 N N . LYS A 1 81 ? -4.168 -27.902 44.325 1.00 56.18 67 LYS A N 1
ATOM 381 C CA . LYS A 1 81 ? -3.765 -28.922 45.297 1.00 56.00 67 LYS A CA 1
ATOM 382 C C . LYS A 1 81 ? -4.852 -29.193 46.323 1.00 55.35 67 LYS A C 1
ATOM 383 O O . LYS A 1 81 ? -5.464 -28.271 46.848 1.00 54.74 67 LYS A O 1
ATOM 389 N N . LEU A 1 82 ? -5.073 -30.467 46.624 1.00 53.38 68 LEU A N 1
ATOM 390 C CA . LEU A 1 82 ? -6.081 -30.855 47.598 1.00 52.58 68 LEU A CA 1
ATOM 391 C C . LEU A 1 82 ? -5.441 -30.947 48.972 1.00 50.59 68 LEU A C 1
ATOM 392 O O . LEU A 1 82 ? -4.453 -31.659 49.159 1.00 52.34 68 LEU A O 1
ATOM 397 N N . PHE A 1 83 ? -6.016 -30.233 49.933 1.00 46.13 69 PHE A N 1
ATOM 398 C CA . PHE A 1 83 ? -5.521 -30.233 51.298 1.00 45.55 69 PHE A CA 1
ATOM 399 C C . PHE A 1 83 ? -6.431 -31.107 52.160 1.00 46.11 69 PHE A C 1
ATOM 400 O O . PHE A 1 83 ? -7.660 -31.055 52.037 1.00 43.51 69 PHE A O 1
ATOM 408 N N . HIS A 1 84 ? -5.815 -31.931 53.007 1.00 45.69 70 HIS A N 1
ATOM 409 C CA . HIS A 1 84 ? -6.539 -32.891 53.836 1.00 45.26 70 HIS A CA 1
ATOM 410 C C . HIS A 1 84 ? -6.200 -32.675 55.303 1.00 47.76 70 HIS A C 1
ATOM 411 O O . HIS A 1 84 ? -5.042 -32.818 55.698 1.00 51.20 70 HIS A O 1
ATOM 418 N N . LEU A 1 85 ? -7.209 -32.355 56.104 1.00 47.03 71 LEU A N 1
ATOM 419 C CA . LEU A 1 85 ? -7.045 -32.189 57.540 1.00 48.94 71 LEU A CA 1
ATOM 420 C C . LEU A 1 85 ? -7.807 -33.323 58.229 1.00 49.33 71 LEU A C 1
ATOM 421 O O . LEU A 1 85 ? -9.030 -33.393 58.140 1.00 45.05 71 LEU A O 1
ATOM 426 N N . ARG A 1 86 ? -7.085 -34.210 58.910 1.00 50.68 72 ARG A N 1
ATOM 427 C CA . ARG A 1 86 ? -7.723 -35.320 59.605 1.00 51.30 72 ARG A CA 1
ATOM 428 C C . ARG A 1 86 ? -8.551 -34.754 60.742 1.00 48.69 72 ARG A C 1
ATOM 429 O O . ARG A 1 86 ? -8.059 -33.971 61.536 1.00 51.75 72 ARG A O 1
ATOM 437 N N . ILE A 1 87 ? -9.814 -35.155 60.806 1.00 48.46 73 ILE A N 1
ATOM 438 C CA . ILE A 1 87 ? -10.699 -34.725 61.886 1.00 51.32 73 ILE A CA 1
ATOM 439 C C . ILE A 1 87 ? -11.008 -35.846 62.889 1.00 53.40 73 ILE A C 1
ATOM 440 O O . ILE A 1 87 ? -11.074 -35.598 64.090 1.00 53.08 73 ILE A O 1
ATOM 445 N N . LYS A 1 88 ? -11.192 -37.065 62.392 1.00 60.59 74 LYS A N 1
ATOM 446 C CA . LYS A 1 88 ? -11.527 -38.227 63.222 1.00 65.35 74 LYS A CA 1
ATOM 447 C C . LYS A 1 88 ? -10.496 -39.333 62.971 1.00 67.35 74 LYS A C 1
ATOM 448 O O . LYS A 1 88 ? -10.069 -39.541 61.835 1.00 69.28 74 LYS A O 1
ATOM 451 N N . ALA A 1 89 ? -10.089 -40.033 64.028 1.00 71.53 75 ALA A N 1
ATOM 452 C CA . ALA A 1 89 ? -9.100 -41.116 63.907 1.00 72.92 75 ALA A CA 1
ATOM 453 C C . ALA A 1 89 ? -9.655 -42.316 63.127 1.00 68.99 75 ALA A C 1
ATOM 454 O O . ALA A 1 89 ? -10.844 -42.626 63.222 1.00 70.55 75 ALA A O 1
ATOM 456 N N . GLY A 1 90 ? -8.792 -42.968 62.348 1.00 66.28 76 GLY A N 1
ATOM 457 C CA . GLY A 1 90 ? -9.163 -44.174 61.601 1.00 68.59 76 GLY A CA 1
ATOM 458 C C . GLY A 1 90 ? -9.248 -43.942 60.104 1.00 72.32 76 GLY A C 1
ATOM 459 O O . GLY A 1 90 ? -9.361 -42.804 59.653 1.00 74.62 76 GLY A O 1
ATOM 460 N N . GLY A 1 91 ? -9.201 -45.026 59.333 1.00 74.20 77 GLY A N 1
ATOM 461 C CA . GLY A 1 91 ? -9.213 -44.952 57.868 1.00 74.67 77 GLY A CA 1
ATOM 462 C C . GLY A 1 91 ? -10.495 -44.347 57.319 1.00 76.84 77 GLY A C 1
ATOM 463 O O . GLY A 1 91 ? -11.449 -44.143 58.072 1.00 79.98 77 GLY A O 1
ATOM 464 N N . PRO A 1 92 ? -10.541 -44.069 56.000 1.00 76.86 78 PRO A N 1
ATOM 465 C CA . PRO A 1 92 ? -9.518 -44.377 54.994 1.00 75.56 78 PRO A CA 1
ATOM 466 C C . PRO A 1 92 ? -8.215 -43.585 55.117 1.00 74.61 78 PRO A C 1
ATOM 467 O O . PRO A 1 92 ? -8.144 -42.577 55.828 1.00 70.58 78 PRO A O 1
ATOM 471 N N . ASN A 1 93 ? -7.196 -44.068 54.416 1.00 72.21 79 ASN A N 1
ATOM 472 C CA . ASN A 1 93 ? -5.891 -43.434 54.397 1.00 74.75 79 ASN A CA 1
ATOM 473 C C . ASN A 1 93 ? -5.785 -42.446 53.246 1.00 72.25 79 ASN A C 1
ATOM 474 O O . ASN A 1 93 ? -6.613 -42.445 52.327 1.00 65.62 79 ASN A O 1
ATOM 479 N N . VAL A 1 94 ? -4.760 -41.601 53.324 1.00 72.50 80 VAL A N 1
ATOM 480 C CA . VAL A 1 94 ? -4.487 -40.593 52.310 1.00 73.11 80 VAL A CA 1
ATOM 481 C C . VAL A 1 94 ? -2.982 -40.496 52.073 1.00 73.41 80 VAL A C 1
ATOM 482 O O . VAL A 1 94 ? -2.202 -40.456 53.018 1.00 73.29 80 VAL A O 1
ATOM 486 N N . ASP A 1 95 ? -2.589 -40.456 50.803 1.00 80.57 81 ASP A N 1
ATOM 487 C CA . ASP A 1 95 ? -1.188 -40.299 50.415 1.00 83.19 81 ASP A CA 1
ATOM 488 C C . ASP A 1 95 ? -0.892 -38.828 50.175 1.00 80.55 81 ASP A C 1
ATOM 489 O O . ASP A 1 95 ? -1.812 -38.025 50.061 1.00 86.22 81 ASP A O 1
ATOM 494 N N . GLY A 1 96 ? 0.390 -38.481 50.107 1.00 79.83 82 GLY A N 1
ATOM 495 C CA . GLY A 1 96 ? 0.819 -37.098 49.879 1.00 77.12 82 GLY A CA 1
ATOM 496 C C . GLY A 1 96 ? 1.738 -36.567 50.966 1.00 75.72 82 GLY A C 1
ATOM 497 O O . GLY A 1 96 ? 1.909 -37.193 52.018 1.00 74.76 82 GLY A O 1
ATOM 498 N N . GLU A 1 97 ? 2.319 -35.396 50.709 1.00 74.35 83 GLU A N 1
ATOM 499 C CA . GLU A 1 97 ? 3.292 -34.786 51.614 1.00 73.64 83 GLU A CA 1
ATOM 500 C C . GLU A 1 97 ? 2.628 -34.243 52.874 1.00 72.88 83 GLU A C 1
ATOM 501 O O . GLU A 1 97 ? 1.538 -33.677 52.809 1.00 68.59 83 GLU A O 1
ATOM 507 N N . HIS A 1 98 ? 3.314 -34.398 54.006 1.00 72.77 84 HIS A N 1
ATOM 508 C CA . HIS A 1 98 ? 2.810 -33.975 55.316 1.00 75.10 84 HIS A CA 1
ATOM 509 C C . HIS A 1 98 ? 3.329 -32.590 55.698 1.00 73.86 84 HIS A C 1
ATOM 510 O O . HIS A 1 98 ? 4.409 -32.461 56.281 1.00 72.41 84 HIS A O 1
ATOM 517 N N . ARG A 1 99 ? 2.535 -31.564 55.398 1.00 71.07 85 ARG A N 1
ATOM 518 C CA . ARG A 1 99 ? 2.950 -30.169 55.566 1.00 68.86 85 ARG A CA 1
ATOM 519 C C . ARG A 1 99 ? 2.263 -29.511 56.766 1.00 64.89 85 ARG A C 1
ATOM 520 O O . ARG A 1 99 ? 1.138 -29.864 57.123 1.00 61.91 85 ARG A O 1
ATOM 528 N N . ALA A 1 100 ? 2.955 -28.564 57.389 1.00 57.47 86 ALA A N 1
ATOM 529 C CA . ALA A 1 100 ? 2.377 -27.769 58.463 1.00 59.21 86 ALA A CA 1
ATOM 530 C C . ALA A 1 100 ? 1.843 -26.478 57.854 1.00 57.58 86 ALA A C 1
ATOM 531 O O . ALA A 1 100 ? 2.560 -25.784 57.130 1.00 61.13 86 ALA A O 1
ATOM 533 N N . ILE A 1 101 ? 0.581 -26.172 58.142 1.00 52.33 87 ILE A N 1
ATOM 534 C CA . ILE A 1 101 ? -0.043 -24.936 57.689 1.00 47.01 87 ILE A CA 1
ATOM 535 C C . ILE A 1 101 ? -0.133 -23.977 58.864 1.00 44.09 87 ILE A C 1
ATOM 536 O O . ILE A 1 101 ? -0.876 -24.218 59.816 1.00 45.89 87 ILE A O 1
ATOM 541 N N . ARG A 1 102 ? 0.628 -22.888 58.793 1.00 46.20 88 ARG A N 1
ATOM 542 C CA . ARG A 1 102 ? 0.633 -21.885 59.846 1.00 45.55 88 ARG A CA 1
ATOM 543 C C . ARG A 1 102 ? -0.535 -20.941 59.620 1.00 42.32 88 ARG A C 1
ATOM 544 O O . ARG A 1 102 ? -0.749 -20.438 58.510 1.00 40.07 88 ARG A O 1
ATOM 552 N N . THR A 1 103 ? -1.283 -20.727 60.690 1.00 43.21 89 THR A N 1
ATOM 553 C CA . THR A 1 103 ? -2.554 -20.023 60.634 1.00 43.20 89 THR A CA 1
ATOM 554 C C . THR A 1 103 ? -2.326 -18.554 60.307 1.00 44.49 89 THR A C 1
ATOM 555 O O . THR A 1 103 ? -3.029 -17.993 59.477 1.00 43.32 89 THR A O 1
ATOM 559 N N . ALA A 1 104 ? -1.316 -17.945 60.924 1.00 44.29 90 ALA A N 1
ATOM 560 C CA . ALA A 1 104 ? -0.956 -16.547 60.617 1.00 45.76 90 ALA A CA 1
ATOM 561 C C . ALA A 1 104 ? -0.657 -16.317 59.131 1.00 45.97 90 ALA A C 1
ATOM 562 O O . ALA A 1 104 ? -0.932 -15.244 58.616 1.00 48.86 90 ALA A O 1
ATOM 564 N N . GLU A 1 105 ? -0.129 -17.329 58.448 1.00 46.70 91 GLU A N 1
ATOM 565 C CA . GLU A 1 105 ? 0.263 -17.229 57.037 1.00 48.16 91 GLU A CA 1
ATOM 566 C C . GLU A 1 105 ? -0.849 -17.627 56.062 1.00 49.75 91 GLU A C 1
ATOM 567 O O . GLU A 1 105 ? -0.964 -17.048 54.987 1.00 51.53 91 GLU A O 1
ATOM 573 N N . HIS A 1 106 ? -1.635 -18.640 56.419 1.00 47.51 92 HIS A N 1
ATOM 574 C CA . HIS A 1 106 ? -2.622 -19.206 55.507 1.00 49.29 92 HIS A CA 1
ATOM 575 C C . HIS A 1 106 ? -3.949 -19.440 56.226 1.00 46.28 92 HIS A C 1
ATOM 576 O O . HIS A 1 106 ? -4.381 -20.580 56.403 1.00 48.55 92 HIS A O 1
ATOM 583 N N . PRO A 1 107 ? -4.614 -18.349 56.623 1.00 41.52 93 PRO A N 1
ATOM 584 C CA . PRO A 1 107 ? -5.834 -18.482 57.416 1.00 39.92 93 PRO A CA 1
ATOM 585 C C . PRO A 1 107 ? -7.035 -19.038 56.649 1.00 37.84 93 PRO A C 1
ATOM 586 O O . PRO A 1 107 ? -8.042 -19.378 57.273 1.00 34.84 93 PRO A O 1
ATOM 590 N N . TRP A 1 108 ? -6.918 -19.150 55.327 1.00 37.73 94 TRP A N 1
ATOM 591 C CA . TRP A 1 108 ? -7.997 -19.689 54.485 1.00 39.61 94 TRP A CA 1
ATOM 592 C C . TRP A 1 108 ? -8.385 -21.129 54.814 1.00 37.02 94 TRP A C 1
ATOM 593 O O . TRP A 1 108 ? -9.527 -21.515 54.633 1.00 34.94 94 TRP A O 1
ATOM 604 N N . LEU A 1 109 ? -7.441 -21.932 55.283 1.00 38.36 95 LEU A N 1
ATOM 605 C CA . LEU A 1 109 ? -7.720 -23.338 55.540 1.00 39.89 95 LEU A CA 1
ATOM 606 C C . LEU A 1 109 ? -8.638 -23.471 56.758 1.00 37.10 95 LEU A C 1
ATOM 607 O O . LEU A 1 109 ? -9.695 -24.114 56.697 1.00 36.51 95 LEU A O 1
ATOM 612 N N . LEU A 1 110 ? -8.248 -22.856 57.865 1.00 35.04 96 LEU A N 1
ATOM 613 C CA . LEU A 1 110 ? -9.079 -22.951 59.059 1.00 36.67 96 LEU A CA 1
ATOM 614 C C . LEU A 1 110 ? -10.352 -22.092 58.936 1.00 34.25 96 LEU A C 1
ATOM 615 O O . LEU A 1 110 ? -11.350 -22.421 59.565 1.00 35.95 96 LEU A O 1
ATOM 620 N N . ARG A 1 111 ? -10.316 -21.015 58.139 1.00 34.35 97 ARG A N 1
ATOM 621 C CA . ARG A 1 111 ? -11.530 -20.227 57.859 1.00 32.85 97 ARG A CA 1
ATOM 622 C C . ARG A 1 111 ? -12.608 -21.138 57.260 1.00 33.60 97 ARG A C 1
ATOM 623 O O . ARG A 1 111 ? -13.783 -21.100 57.663 1.00 36.15 97 ARG A O 1
ATOM 631 N N . ALA A 1 112 ? -12.193 -21.951 56.300 1.00 32.53 98 ALA A N 1
ATOM 632 C CA . ALA A 1 112 ? -13.087 -22.865 55.615 1.00 34.23 98 ALA A CA 1
ATOM 633 C C . ALA A 1 112 ? -13.573 -23.968 56.563 1.00 35.04 98 ALA A C 1
ATOM 634 O O . ALA A 1 112 ? -14.761 -24.258 56.634 1.00 33.75 98 ALA A O 1
ATOM 636 N N . ARG A 1 113 ? -12.662 -24.554 57.331 1.00 34.57 99 ARG A N 1
ATOM 637 C CA . ARG A 1 113 ? -13.047 -25.592 58.285 1.00 35.33 99 ARG A CA 1
ATOM 638 C C . ARG A 1 113 ? -14.036 -25.047 59.322 1.00 35.77 99 ARG A C 1
ATOM 639 O O . ARG A 1 113 ? -14.947 -25.746 59.764 1.00 32.69 99 ARG A O 1
ATOM 647 N N . LEU A 1 114 ? -13.856 -23.793 59.683 1.00 35.71 100 LEU A N 1
ATOM 648 C CA . LEU A 1 114 ? -14.709 -23.130 60.661 1.00 40.10 100 LEU A CA 1
ATOM 649 C C . LEU A 1 114 ? -16.178 -23.074 60.186 1.00 40.84 100 LEU A C 1
ATOM 650 O O . LEU A 1 114 ? -17.101 -23.169 61.008 1.00 37.99 100 LEU A O 1
ATOM 655 N N . ASP A 1 115 ? -16.398 -22.927 58.881 1.00 40.03 101 ASP A N 1
ATOM 656 C CA . ASP A 1 115 ? -17.754 -23.002 58.328 1.00 44.07 101 ASP A CA 1
ATOM 657 C C . ASP A 1 115 ? -18.468 -24.299 58.759 1.00 44.89 101 ASP A C 1
ATOM 658 O O . ASP A 1 115 ? -19.566 -24.253 59.305 1.00 48.92 101 ASP A O 1
ATOM 663 N N . ASP A 1 116 ? -17.842 -25.449 58.521 1.00 47.05 102 ASP A N 1
ATOM 664 C CA . ASP A 1 116 ? -18.424 -26.736 58.933 1.00 46.67 102 ASP A CA 1
ATOM 665 C C . ASP A 1 116 ? -18.470 -26.917 60.461 1.00 47.42 102 ASP A C 1
ATOM 666 O O . ASP A 1 116 ? -19.442 -27.458 60.996 1.00 46.84 102 ASP A O 1
ATOM 671 N N . ALA A 1 117 ? -17.423 -26.469 61.157 1.00 43.47 103 ALA A N 1
ATOM 672 C CA . ALA A 1 117 ? -17.323 -26.645 62.606 1.00 43.55 103 ALA A CA 1
ATOM 673 C C . ALA A 1 117 ? -18.430 -25.910 63.354 1.00 44.99 103 ALA A C 1
ATOM 674 O O . ALA A 1 117 ? -18.964 -26.422 64.344 1.00 41.38 103 ALA A O 1
ATOM 676 N N . LEU A 1 118 ? -18.768 -24.707 62.894 1.00 41.64 104 LEU A N 1
ATOM 677 C CA . LEU A 1 118 ? -19.822 -23.927 63.544 1.00 42.63 104 LEU A CA 1
ATOM 678 C C . LEU A 1 118 ? -21.168 -24.634 63.456 1.00 40.43 104 LEU A C 1
ATOM 679 O O . LEU A 1 118 ? -21.929 -24.636 64.428 1.00 42.81 104 LEU A O 1
ATOM 684 N N . GLU A 1 119 ? -21.467 -25.228 62.308 1.00 43.30 105 GLU A N 1
ATOM 685 C CA . GLU A 1 119 ? -22.685 -26.038 62.163 1.00 45.44 105 GLU A CA 1
ATOM 686 C C . GLU A 1 119 ? -22.672 -27.209 63.152 1.00 49.26 105 GLU A C 1
ATOM 687 O O . GLU A 1 119 ? -23.608 -27.397 63.935 1.00 46.76 105 GLU A O 1
ATOM 693 N N . GLU A 1 120 ? -21.581 -27.968 63.113 1.00 49.84 106 GLU A N 1
ATOM 694 C CA . GLU A 1 120 ? -21.381 -29.123 63.990 1.00 51.16 106 GLU A CA 1
ATOM 695 C C . GLU A 1 120 ? -21.507 -28.758 65.454 1.00 49.83 106 GLU A C 1
ATOM 696 O O . GLU A 1 120 ? -22.025 -29.543 66.240 1.00 51.03 106 GLU A O 1
ATOM 702 N N . ALA A 1 121 ? -21.041 -27.569 65.820 1.00 47.84 107 ALA A N 1
ATOM 703 C CA . ALA A 1 121 ? -21.068 -27.142 67.219 1.00 48.40 107 ALA A CA 1
ATOM 704 C C . ALA A 1 121 ? -22.447 -26.727 67.712 1.00 48.27 107 ALA A C 1
ATOM 705 O O . ALA A 1 121 ? -22.615 -26.483 68.907 1.00 44.26 107 ALA A O 1
ATOM 707 N N . LEU A 1 122 ? -23.414 -26.602 66.797 1.00 44.29 108 LEU A N 1
ATOM 708 C CA . LEU A 1 122 ? -24.772 -26.175 67.124 1.00 42.91 108 LEU A CA 1
ATOM 709 C C . LEU A 1 122 ? -25.777 -27.184 66.576 1.00 44.77 108 LEU A C 1
ATOM 710 O O . LEU A 1 122 ? -26.671 -26.817 65.806 1.00 42.67 108 LEU A O 1
ATOM 715 N N . PRO A 1 123 ? -25.647 -28.457 66.986 1.00 45.56 109 PRO A N 1
ATOM 716 C CA . PRO A 1 123 ? -26.408 -29.540 66.365 1.00 44.54 109 PRO A CA 1
ATOM 717 C C . PRO A 1 123 ? -27.926 -29.396 66.503 1.00 38.97 109 PRO A C 1
ATOM 718 O O . PRO A 1 123 ? -28.650 -29.899 65.661 1.00 44.59 109 PRO A O 1
ATOM 722 N N . LYS A 1 124 ? -28.399 -28.722 67.542 1.00 35.22 110 LYS A N 1
ATOM 723 C CA . LYS A 1 124 ? -29.838 -28.538 67.734 1.00 36.28 110 LYS A CA 1
ATOM 724 C C . LYS A 1 124 ? -30.394 -27.419 66.860 1.00 37.71 110 LYS A C 1
ATOM 725 O O . LYS A 1 124 ? -31.607 -27.188 66.864 1.00 35.10 110 LYS A O 1
ATOM 731 N N . TYR A 1 125 ? -29.514 -26.690 66.162 1.00 35.98 111 TYR A N 1
ATOM 732 C CA . TYR A 1 125 ? -29.957 -25.554 65.340 1.00 39.76 111 TYR A CA 1
ATOM 733 C C . TYR A 1 125 ? -29.714 -25.922 63.905 1.00 39.57 111 TYR A C 1
ATOM 734 O O . TYR A 1 125 ? -28.580 -25.873 63.434 1.00 40.59 111 TYR A O 1
ATOM 743 N N . ALA A 1 126 ? -30.778 -26.297 63.208 1.00 37.60 112 ALA A N 1
ATOM 744 C CA . ALA A 1 126 ? -30.637 -26.806 61.864 1.00 37.05 112 ALA A CA 1
ATOM 745 C C . ALA A 1 126 ? -30.275 -25.702 60.867 1.00 36.56 112 ALA A C 1
ATOM 746 O O . ALA A 1 126 ? -30.805 -24.594 60.930 1.00 36.24 112 ALA A O 1
ATOM 748 N N . ALA A 1 127 ? -29.381 -26.047 59.945 1.00 37.99 113 ALA A N 1
ATOM 749 C CA . ALA A 1 127 ? -28.963 -25.153 58.895 1.00 38.63 113 ALA A CA 1
ATOM 750 C C . ALA A 1 127 ? -30.076 -25.004 57.899 1.00 40.81 113 ALA A C 1
ATOM 751 O O . ALA A 1 127 ? -30.554 -26.000 57.345 1.00 43.33 113 ALA A O 1
ATOM 753 N N . VAL A 1 128 ? -30.499 -23.768 57.680 1.00 38.60 114 VAL A N 1
ATOM 754 C CA . VAL A 1 128 ? -31.338 -23.461 56.530 1.00 41.30 114 VAL A CA 1
ATOM 755 C C . VAL A 1 128 ? -30.436 -23.103 55.336 1.00 42.14 114 VAL A C 1
ATOM 756 O O . VAL A 1 128 ? -30.834 -23.305 54.200 1.00 40.36 114 VAL A O 1
ATOM 760 N N . LYS A 1 129 ? -29.209 -22.630 55.606 1.00 44.10 115 LYS A N 1
ATOM 761 C CA . LYS A 1 129 ? -28.150 -22.492 54.594 1.00 43.98 115 LYS A CA 1
ATOM 762 C C . LYS A 1 129 ? -26.763 -22.765 55.164 1.00 43.91 115 LYS A C 1
ATOM 763 O O . LYS A 1 129 ? -26.544 -22.638 56.364 1.00 37.72 115 LYS A O 1
ATOM 769 N N . LYS A 1 130 ? -25.821 -23.092 54.284 1.00 39.05 116 LYS A N 1
ATOM 770 C CA . LYS A 1 130 ? -24.424 -23.281 54.678 1.00 40.07 116 LYS A CA 1
ATOM 771 C C . LYS A 1 130 ? -23.523 -22.240 54.038 1.00 39.48 116 LYS A C 1
ATOM 772 O O . LYS A 1 130 ? -23.896 -21.620 53.046 1.00 38.58 116 LYS A O 1
ATOM 778 N N . ARG A 1 131 ? -22.326 -22.085 54.614 1.00 36.84 117 ARG A N 1
ATOM 779 C CA . ARG A 1 131 ? -21.279 -21.198 54.071 1.00 37.63 117 ARG A CA 1
ATOM 780 C C . ARG A 1 131 ? -21.846 -19.858 53.594 1.00 37.66 117 ARG A C 1
ATOM 781 O O . ARG A 1 131 ? -21.837 -19.608 52.400 1.00 40.81 117 ARG A O 1
ATOM 785 N N . PRO A 1 132 ? -22.355 -19.002 54.517 1.00 38.42 118 PRO A N 1
ATOM 786 C CA . PRO A 1 132 ? -22.328 -19.138 55.957 1.00 37.84 118 PRO A CA 1
ATOM 787 C C . PRO A 1 132 ? -23.500 -19.913 56.545 1.00 36.68 118 PRO A C 1
ATOM 788 O O . PRO A 1 132 ? -24.614 -19.861 56.039 1.00 34.52 118 PRO A O 1
ATOM 792 N N . PHE A 1 133 ? -23.228 -20.550 57.678 1.00 35.51 119 PHE A N 1
ATOM 793 C CA . PHE A 1 133 ? -24.219 -21.280 58.445 1.00 33.70 119 PHE A CA 1
ATOM 794 C C . PHE A 1 133 ? -25.340 -20.340 58.877 1.00 31.69 119 PHE A C 1
ATOM 795 O O . PHE A 1 133 ? -25.095 -19.311 59.508 1.00 28.98 119 PHE A O 1
ATOM 803 N N . THR A 1 134 ? -26.571 -20.681 58.484 1.00 29.92 120 THR A N 1
ATOM 804 C CA . THR A 1 134 ? -27.739 -19.848 58.742 1.00 30.68 120 THR A CA 1
ATOM 805 C C . THR A 1 134 ? -28.821 -20.732 59.366 1.00 28.25 120 THR A C 1
ATOM 806 O O . THR A 1 134 ? -29.030 -21.812 58.884 1.00 32.06 120 THR A O 1
ATOM 810 N N . PHE A 1 135 ? -29.467 -20.263 60.437 1.00 29.39 121 PHE A N 1
ATOM 811 C CA . PHE A 1 135 ? -30.450 -21.073 61.196 1.00 29.67 121 PHE A CA 1
ATOM 812 C C . PHE A 1 135 ? -31.506 -20.216 61.858 1.00 31.54 121 PHE A C 1
ATOM 813 O O . PHE A 1 135 ? -31.343 -18.998 61.987 1.00 30.39 121 PHE A O 1
ATOM 821 N N . LEU A 1 136 ? -32.589 -20.863 62.300 1.00 30.55 122 LEU A N 1
ATOM 822 C CA . LEU A 1 136 ? -33.705 -20.146 62.886 1.00 32.38 122 LEU A CA 1
ATOM 823 C C . LEU A 1 136 ? -33.695 -20.156 64.412 1.00 34.22 122 LEU A C 1
ATOM 824 O O . LEU A 1 136 ? -33.150 -21.084 65.036 1.00 37.43 122 LEU A O 1
ATOM 829 N N . ALA A 1 137 ? -34.261 -19.113 65.015 1.00 35.05 123 ALA A N 1
ATOM 830 C CA . ALA A 1 137 ? -34.610 -19.143 66.430 1.00 38.73 123 ALA A CA 1
ATOM 831 C C . ALA A 1 137 ? -35.479 -20.385 66.702 1.00 43.02 123 ALA A C 1
ATOM 832 O O . ALA A 1 137 ? -36.319 -20.764 65.882 1.00 38.75 123 ALA A O 1
ATOM 834 N N . GLN A 1 138 ? -35.261 -21.024 67.849 1.00 47.37 124 GLN A N 1
ATOM 835 C CA . GLN A 1 138 ? -35.952 -22.284 68.150 1.00 52.15 124 GLN A CA 1
ATOM 836 C C . GLN A 1 138 ? -37.419 -22.060 68.562 1.00 50.24 124 GLN A C 1
ATOM 837 O O . GLN A 1 138 ? -38.289 -22.834 68.169 1.00 49.52 124 GLN A O 1
ATOM 843 N N . LYS A 1 139 ? -37.685 -20.991 69.316 1.00 48.81 125 LYS A N 1
ATOM 844 C CA . LYS A 1 139 ? -39.019 -20.718 69.881 1.00 50.15 125 LYS A CA 1
ATOM 845 C C . LYS A 1 139 ? -39.672 -19.397 69.469 1.00 49.77 125 LYS A C 1
ATOM 846 O O . LYS A 1 139 ? -40.885 -19.297 69.518 1.00 51.76 125 LYS A O 1
ATOM 848 N N . ASP A 1 140 ? -38.896 -18.391 69.070 1.00 47.48 126 ASP A N 1
ATOM 849 C CA . ASP A 1 140 ? -39.455 -17.067 68.781 1.00 48.01 126 ASP A CA 1
ATOM 850 C C . ASP A 1 140 ? -40.280 -17.084 67.490 1.00 43.41 126 ASP A C 1
ATOM 851 O O . ASP A 1 140 ? -39.855 -17.650 66.500 1.00 41.20 126 ASP A O 1
ATOM 856 N N . GLU A 1 141 ? -41.466 -16.486 67.532 1.00 42.61 127 GLU A N 1
ATOM 857 C CA . GLU A 1 141 ? -42.329 -16.332 66.347 1.00 43.06 127 GLU A CA 1
ATOM 858 C C . GLU A 1 141 ? -43.165 -15.054 66.484 1.00 42.42 127 GLU A C 1
ATOM 859 O O . GLU A 1 141 ? -44.024 -14.930 67.371 1.00 41.67 127 GLU A O 1
ATOM 865 N N . LEU A 1 142 ? -42.914 -14.099 65.589 1.00 39.99 128 LEU A N 1
ATOM 866 C CA . LEU A 1 142 ? -43.226 -12.714 65.869 1.00 40.47 128 LEU A CA 1
ATOM 867 C C . LEU A 1 142 ? -44.645 -12.341 65.506 1.00 39.05 128 LEU A C 1
ATOM 868 O O . LEU A 1 142 ? -45.159 -11.368 66.044 1.00 39.12 128 LEU A O 1
ATOM 873 N N . ILE A 1 143 ? -45.250 -13.085 64.586 1.00 40.32 129 ILE A N 1
ATOM 874 C CA . ILE A 1 143 ? -46.644 -12.866 64.222 1.00 43.61 129 ILE A CA 1
ATOM 875 C C . ILE A 1 143 ? -47.528 -13.154 65.432 1.00 43.76 129 ILE A C 1
ATOM 876 O O . ILE A 1 143 ? -48.398 -12.350 65.780 1.00 44.50 129 ILE A O 1
ATOM 881 N N . ASP A 1 144 ? -47.287 -14.287 66.084 1.00 45.26 130 ASP A N 1
ATOM 882 C CA . ASP A 1 144 ? -48.050 -14.629 67.281 1.00 45.65 130 ASP A CA 1
ATOM 883 C C . ASP A 1 144 ? -47.888 -13.550 68.341 1.00 44.64 130 ASP A C 1
ATOM 884 O O . ASP A 1 144 ? -48.885 -13.047 68.857 1.00 44.74 130 ASP A O 1
ATOM 889 N N . ALA A 1 145 ? -46.638 -13.172 68.641 1.00 41.09 131 ALA A N 1
ATOM 890 C CA . ALA A 1 145 ? -46.346 -12.137 69.638 1.00 40.33 131 ALA A CA 1
ATOM 891 C C . ALA A 1 145 ? -46.956 -10.786 69.273 1.00 39.53 131 ALA A C 1
ATOM 892 O O . ALA A 1 145 ? -47.454 -10.077 70.133 1.00 41.60 131 ALA A O 1
ATOM 894 N N . ALA A 1 146 ? -46.888 -10.424 67.996 1.00 40.02 132 ALA A N 1
ATOM 895 C CA . ALA A 1 146 ? -47.475 -9.171 67.501 1.00 39.46 132 ALA A CA 1
ATOM 896 C C . ALA A 1 146 ? -48.998 -9.101 67.709 1.00 39.98 132 ALA A C 1
ATOM 897 O O . ALA A 1 146 ? -49.519 -8.093 68.184 1.00 43.04 132 ALA A O 1
ATOM 899 N N . ALA A 1 147 ? -49.679 -10.166 67.311 1.00 42.52 133 ALA A N 1
ATOM 900 C CA . ALA A 1 147 ? -51.143 -10.286 67.417 1.00 44.11 133 ALA A CA 1
ATOM 901 C C . ALA A 1 147 ? -51.636 -10.145 68.855 1.00 48.17 133 ALA A C 1
ATOM 902 O O . ALA A 1 147 ? -52.588 -9.414 69.140 1.00 48.98 133 ALA A O 1
ATOM 904 N N . THR A 1 148 ? -50.973 -10.858 69.757 1.00 50.88 134 THR A N 1
ATOM 905 C CA . THR A 1 148 ? -51.258 -10.767 71.173 1.00 52.15 134 THR A CA 1
ATOM 906 C C . THR A 1 148 ? -51.089 -9.331 71.649 1.00 54.25 134 THR A C 1
ATOM 907 O O . THR A 1 148 ? -51.959 -8.812 72.355 1.00 58.25 134 THR A O 1
ATOM 911 N N . ALA A 1 149 ? -50.003 -8.673 71.233 1.00 51.69 135 ALA A N 1
ATOM 912 C CA . ALA A 1 149 ? -49.738 -7.290 71.648 1.00 50.99 135 ALA A CA 1
ATOM 913 C C . ALA A 1 149 ? -50.775 -6.306 71.119 1.00 54.29 135 ALA A C 1
ATOM 914 O O . ALA A 1 149 ? -51.207 -5.411 71.850 1.00 57.16 135 ALA A O 1
ATOM 916 N N . ALA A 1 150 ? -51.165 -6.472 69.857 1.00 55.36 136 ALA A N 1
ATOM 917 C CA . ALA A 1 150 ? -52.141 -5.591 69.220 1.00 59.78 136 ALA A CA 1
ATOM 918 C C . ALA A 1 150 ? -53.571 -5.936 69.637 1.00 62.27 136 ALA A C 1
ATOM 919 O O . ALA A 1 150 ? -54.478 -5.123 69.458 1.00 60.61 136 ALA A O 1
ATOM 921 N N . GLY A 1 151 ? -53.763 -7.144 70.168 1.00 63.57 137 GLY A N 1
ATOM 922 C CA . GLY A 1 151 ? -55.077 -7.618 70.600 1.00 63.83 137 GLY A CA 1
ATOM 923 C C . GLY A 1 151 ? -55.905 -8.164 69.454 1.00 61.61 137 GLY A C 1
ATOM 924 O O . GLY A 1 151 ? -57.122 -7.982 69.420 1.00 64.40 137 GLY A O 1
ATOM 925 N N . LEU A 1 152 ? -55.244 -8.842 68.521 1.00 56.97 138 LEU A N 1
ATOM 926 C CA . LEU A 1 152 ? -55.890 -9.375 67.331 1.00 56.57 138 LEU A CA 1
ATOM 927 C C . LEU A 1 152 ? -55.824 -10.883 67.329 1.00 56.01 138 LEU A C 1
ATOM 928 O O . LEU A 1 152 ? -55.023 -11.491 68.045 1.00 58.24 138 LEU A O 1
ATOM 933 N N . SER A 1 153 ? -56.677 -11.480 66.510 1.00 53.46 139 SER A N 1
ATOM 934 C CA . SER A 1 153 ? -56.834 -12.920 66.472 1.00 52.88 139 SER A CA 1
ATOM 935 C C . SER A 1 153 ? -57.482 -13.334 65.171 1.00 51.96 139 SER A C 1
ATOM 936 O O . SER A 1 153 ? -58.279 -12.589 64.603 1.00 55.06 139 SER A O 1
ATOM 939 N N . HIS A 1 154 ? -57.140 -14.526 64.703 1.00 52.77 140 HIS A N 1
ATOM 940 C CA . HIS A 1 154 ? -57.811 -15.130 63.559 1.00 52.93 140 HIS A CA 1
ATOM 941 C C . HIS A 1 154 ? -57.331 -16.562 63.473 1.00 54.99 140 HIS A C 1
ATOM 942 O O . HIS A 1 154 ? -56.173 -16.831 63.764 1.00 52.78 140 HIS A O 1
ATOM 949 N N . ARG A 1 155 ? -58.202 -17.481 63.055 1.00 51.55 141 ARG A N 1
ATOM 950 C CA . ARG A 1 155 ? -57.872 -18.909 63.116 1.00 54.74 141 ARG A CA 1
ATOM 951 C C . ARG A 1 155 ? -56.753 -19.319 62.166 1.00 52.70 141 ARG A C 1
ATOM 952 O O . ARG A 1 155 ? -56.218 -20.410 62.271 1.00 54.56 141 ARG A O 1
ATOM 960 N N . LEU A 1 156 ? -56.432 -18.465 61.210 1.00 54.13 142 LEU A N 1
ATOM 961 C CA . LEU A 1 156 ? -55.375 -18.748 60.239 1.00 53.49 142 LEU A CA 1
ATOM 962 C C . LEU A 1 156 ? -54.069 -18.010 60.536 1.00 51.05 142 LEU A C 1
ATOM 963 O O . LEU A 1 156 ? -53.053 -18.316 59.920 1.00 56.54 142 LEU A O 1
ATOM 968 N N . LEU A 1 157 ? -54.084 -17.048 61.458 1.00 51.60 143 LEU A N 1
ATOM 969 C CA . LEU A 1 157 ? -52.875 -16.273 61.788 1.00 52.78 143 LEU A CA 1
ATOM 970 C C . LEU A 1 157 ? -51.656 -17.145 62.105 1.00 54.99 143 LEU A C 1
ATOM 971 O O . LEU A 1 157 ? -50.513 -16.750 61.877 1.00 47.01 143 LEU A O 1
ATOM 976 N N . ASN A 1 158 ? -51.915 -18.342 62.614 1.00 55.77 144 ASN A N 1
ATOM 977 C CA . ASN A 1 158 ? -50.874 -19.218 63.135 1.00 57.24 144 ASN A CA 1
ATOM 978 C C . ASN A 1 158 ? -50.156 -19.948 61.991 1.00 55.57 144 ASN A C 1
ATOM 979 O O . ASN A 1 158 ? -49.131 -20.606 62.199 1.00 55.30 144 ASN A O 1
ATOM 984 N N . SER A 1 159 ? -50.684 -19.814 60.777 1.00 49.97 145 SER A N 1
ATOM 985 C CA . SER A 1 159 ? -50.003 -20.315 59.582 1.00 51.11 145 SER A CA 1
ATOM 986 C C . SER A 1 159 ? -49.144 -19.228 58.875 1.00 46.75 145 SER A C 1
ATOM 987 O O . SER A 1 159 ? -48.554 -19.491 57.836 1.00 48.25 145 SER A O 1
ATOM 990 N N . PHE A 1 160 ? -49.112 -18.019 59.435 1.00 42.53 146 PHE A N 1
ATOM 991 C CA . PHE A 1 160 ? -48.236 -16.952 58.977 1.00 43.28 146 PHE A CA 1
ATOM 992 C C . PHE A 1 160 ? -47.119 -16.819 60.005 1.00 41.78 146 PHE A C 1
ATOM 993 O O . PHE A 1 160 ? -47.377 -16.557 61.188 1.00 39.76 146 PHE A O 1
ATOM 1001 N N . LYS A 1 161 ? -45.880 -17.010 59.559 1.00 39.05 147 LYS A N 1
ATOM 1002 C CA . LYS A 1 161 ? -44.761 -17.099 60.498 1.00 36.75 147 LYS A CA 1
ATOM 1003 C C . LYS A 1 161 ? -43.683 -16.106 60.099 1.00 34.77 147 LYS A C 1
ATOM 1004 O O . LYS A 1 161 ? -43.393 -15.956 58.901 1.00 32.34 147 LYS A O 1
ATOM 1010 N N . VAL A 1 162 ? -43.160 -15.418 61.112 1.00 34.09 148 VAL A N 1
ATOM 1011 C CA . VAL A 1 162 ? -41.994 -14.562 61.029 1.00 35.53 148 VAL A CA 1
ATOM 1012 C C . VAL A 1 162 ? -41.038 -14.999 62.146 1.00 34.07 148 VAL A C 1
ATOM 1013 O O . VAL A 1 162 ? -41.312 -14.783 63.330 1.00 38.02 148 VAL A O 1
ATOM 1017 N N . ILE A 1 163 ? -39.917 -15.604 61.757 1.00 33.29 149 ILE A N 1
ATOM 1018 C CA . ILE A 1 163 ? -38.986 -16.228 62.694 1.00 31.88 149 ILE A CA 1
ATOM 1019 C C . ILE A 1 163 ? -37.578 -15.618 62.548 1.00 30.29 149 ILE A C 1
ATOM 1020 O O . ILE A 1 163 ? -37.073 -15.550 61.442 1.00 30.34 149 ILE A O 1
ATOM 1025 N N . PRO A 1 164 ? -36.973 -15.152 63.649 1.00 32.74 150 PRO A N 1
ATOM 1026 C CA . PRO A 1 164 ? -35.609 -14.620 63.513 1.00 34.06 150 PRO A CA 1
ATOM 1027 C C . PRO A 1 164 ? -34.657 -15.634 62.909 1.00 31.73 150 PRO A C 1
ATOM 1028 O O . PRO A 1 164 ? -34.739 -16.822 63.210 1.00 31.47 150 PRO A O 1
ATOM 1032 N N . ARG A 1 165 ? -33.762 -15.151 62.049 1.00 32.28 151 ARG A N 1
ATOM 1033 C CA . ARG A 1 165 ? -32.819 -15.967 61.308 1.00 30.04 151 ARG A CA 1
ATOM 1034 C C . ARG A 1 165 ? -31.392 -15.400 61.510 1.00 30.93 151 ARG A C 1
ATOM 1035 O O . ARG A 1 165 ? -31.161 -14.215 61.267 1.00 30.28 151 ARG A O 1
ATOM 1043 N N . PHE A 1 166 ? -30.463 -16.255 61.944 1.00 30.61 152 PHE A N 1
ATOM 1044 C CA . PHE A 1 166 ? -29.084 -15.856 62.287 1.00 32.29 152 PHE A CA 1
ATOM 1045 C C . PHE A 1 166 ? -28.133 -16.484 61.304 1.00 28.28 152 PHE A C 1
ATOM 1046 O O . PHE A 1 166 ? -28.340 -17.613 60.887 1.00 30.69 152 PHE A O 1
ATOM 1054 N N . ALA A 1 167 ? -27.067 -15.774 60.932 1.00 28.82 153 ALA A N 1
ATOM 1055 C CA . ALA A 1 167 ? -25.998 -16.377 60.193 1.00 25.87 153 ALA A CA 1
ATOM 1056 C C . ALA A 1 167 ? -24.690 -16.063 60.910 1.00 26.66 153 ALA A C 1
ATOM 1057 O O . ALA A 1 167 ? -24.579 -15.035 61.565 1.00 28.10 153 ALA A O 1
ATOM 1059 N N . LEU A 1 168 ? -23.761 -16.989 60.832 1.00 25.50 154 LEU A N 1
ATOM 1060 C CA . LEU A 1 168 ? -22.433 -16.857 61.461 1.00 26.47 154 LEU A CA 1
ATOM 1061 C C . LEU A 1 168 ? -21.456 -16.988 60.314 1.00 24.69 154 LEU A C 1
ATOM 1062 O O . LEU A 1 168 ? -21.416 -18.029 59.687 1.00 27.39 154 LEU A O 1
ATOM 1067 N N . SER A 1 169 ? -20.727 -15.921 60.013 1.00 24.26 155 SER A N 1
ATOM 1068 C CA . SER A 1 169 ? -19.850 -15.825 58.851 1.00 25.32 155 SER A CA 1
ATOM 1069 C C . SER A 1 169 ? -18.382 -15.720 59.310 1.00 25.22 155 SER A C 1
ATOM 1070 O O . SER A 1 169 ? -18.016 -14.695 59.831 1.00 25.75 155 SER A O 1
ATOM 1073 N N . PRO A 1 170 ? -17.582 -16.772 59.105 1.00 28.15 156 PRO A N 1
ATOM 1074 C CA . PRO A 1 170 ? -16.139 -16.635 59.405 1.00 29.27 156 PRO A CA 1
ATOM 1075 C C . PRO A 1 170 ? -15.457 -15.821 58.320 1.00 28.10 156 PRO A C 1
ATOM 1076 O O . PRO A 1 170 ? -15.532 -16.181 57.137 1.00 30.54 156 PRO A O 1
ATOM 1080 N N . LYS A 1 171 ? -14.823 -14.719 58.720 1.00 28.02 157 LYS A N 1
ATOM 1081 C CA . LYS A 1 171 ? -14.180 -13.811 57.789 1.00 28.06 157 LYS A CA 1
ATOM 1082 C C . LYS A 1 171 ? -12.755 -13.523 58.232 1.00 28.32 157 LYS A C 1
ATOM 1083 O O . LYS A 1 171 ? -12.500 -13.317 59.428 1.00 24.61 157 LYS A O 1
ATOM 1089 N N . ILE A 1 172 ? -11.871 -13.437 57.253 1.00 28.57 158 ILE A N 1
ATOM 1090 C CA . ILE A 1 172 ? -10.482 -12.979 57.495 1.00 31.11 158 ILE A CA 1
ATOM 1091 C C . ILE A 1 172 ? -10.435 -11.451 57.577 1.00 31.53 158 ILE A C 1
ATOM 1092 O O . ILE A 1 172 ? -10.982 -10.735 56.722 1.00 28.01 158 ILE A O 1
ATOM 1097 N N . TYR A 1 173 ? -9.778 -10.914 58.605 1.00 28.80 159 TYR A N 1
ATOM 1098 C CA . TYR A 1 173 ? -9.639 -9.477 58.714 1.00 27.10 159 TYR A CA 1
ATOM 1099 C C . TYR A 1 173 ? -8.204 -9.202 59.194 1.00 29.83 159 TYR A C 1
ATOM 1100 O O . TYR A 1 173 ? -7.461 -10.150 59.487 1.00 28.12 159 TYR A O 1
ATOM 1109 N N . GLU A 1 174 ? -7.854 -7.931 59.260 1.00 30.97 160 GLU A N 1
ATOM 1110 C CA . GLU A 1 174 ? -6.505 -7.515 59.698 1.00 39.18 160 GLU A CA 1
ATOM 1111 C C . GLU A 1 174 ? -6.581 -6.631 60.948 1.00 41.54 160 GLU A C 1
ATOM 1112 O O . GLU A 1 174 ? -6.971 -5.480 60.861 1.00 46.28 160 GLU A O 1
ATOM 1118 N N . PRO A 1 175 ? -6.236 -7.178 62.132 1.00 47.61 161 PRO A N 1
ATOM 1119 C CA . PRO A 1 175 ? -6.268 -6.297 63.298 1.00 48.68 161 PRO A CA 1
ATOM 1120 C C . PRO A 1 175 ? -5.276 -5.146 63.153 1.00 48.77 161 PRO A C 1
ATOM 1121 O O . PRO A 1 175 ? -5.527 -4.078 63.696 1.00 56.47 161 PRO A O 1
ATOM 1125 N N . VAL A 1 176 ? -4.176 -5.369 62.420 1.00 52.12 162 VAL A N 1
ATOM 1126 C CA . VAL A 1 176 ? -3.290 -4.308 61.926 1.00 49.39 162 VAL A CA 1
ATOM 1127 C C . VAL A 1 176 ? -2.626 -4.747 60.626 1.00 47.40 162 VAL A C 1
ATOM 1128 O O . VAL A 1 176 ? -2.567 -5.937 60.297 1.00 46.98 162 VAL A O 1
ATOM 1132 N N . ASP A 1 177 ? -2.094 -3.786 59.894 1.00 47.85 163 ASP A N 1
ATOM 1133 C CA . ASP A 1 177 ? -1.473 -4.067 58.614 1.00 46.06 163 ASP A CA 1
ATOM 1134 C C . ASP A 1 177 ? -0.365 -5.107 58.748 1.00 49.07 163 ASP A C 1
ATOM 1135 O O . ASP A 1 177 ? 0.483 -5.002 59.623 1.00 47.59 163 ASP A O 1
ATOM 1140 N N . GLY A 1 178 ? -0.389 -6.127 57.897 1.00 47.55 164 GLY A N 1
ATOM 1141 C CA . GLY A 1 178 ? 0.590 -7.197 57.968 1.00 48.05 164 GLY A CA 1
ATOM 1142 C C . GLY A 1 178 ? 0.139 -8.433 58.734 1.00 47.43 164 GLY A C 1
ATOM 1143 O O . GLY A 1 178 ? 0.719 -9.503 58.543 1.00 49.99 164 GLY A O 1
ATOM 1144 N N . THR A 1 179 ? -0.878 -8.307 59.597 1.00 44.20 165 THR A N 1
ATOM 1145 C CA . THR A 1 179 ? -1.359 -9.453 60.369 1.00 44.06 165 THR A CA 1
ATOM 1146 C C . THR A 1 179 ? -2.840 -9.752 60.102 1.00 43.29 165 THR A C 1
ATOM 1147 O O . THR A 1 179 ? -3.696 -8.863 60.188 1.00 41.98 165 THR A O 1
ATOM 1151 N N . THR A 1 180 ? -3.105 -11.005 59.751 1.00 37.97 166 THR A N 1
ATOM 1152 C CA . THR A 1 180 ? -4.449 -11.483 59.504 1.00 41.17 166 THR A CA 1
ATOM 1153 C C . THR A 1 180 ? -4.957 -12.328 60.673 1.00 40.11 166 THR A C 1
ATOM 1154 O O . THR A 1 180 ? -4.179 -12.978 61.388 1.00 39.95 166 THR A O 1
ATOM 1158 N N . ARG A 1 181 ? -6.271 -12.315 60.859 1.00 37.31 167 ARG A N 1
ATOM 1159 C CA . ARG A 1 181 ? -6.935 -13.134 61.855 1.00 37.56 167 ARG A CA 1
ATOM 1160 C C . ARG A 1 181 ? -8.274 -13.597 61.288 1.00 38.12 167 ARG A C 1
ATOM 1161 O O . ARG A 1 181 ? -8.655 -13.166 60.199 1.00 31.94 167 ARG A O 1
ATOM 1169 N N . VAL A 1 182 ? -8.936 -14.510 61.990 1.00 35.27 168 VAL A N 1
ATOM 1170 C CA . VAL A 1 182 ? -10.279 -14.953 61.587 1.00 34.91 168 VAL A CA 1
ATOM 1171 C C . VAL A 1 182 ? -11.259 -14.517 62.647 1.00 36.86 168 VAL A C 1
ATOM 1172 O O . VAL A 1 182 ? -11.019 -14.730 63.837 1.00 35.88 168 VAL A O 1
ATOM 1176 N N . GLY A 1 183 ? -12.365 -13.891 62.226 1.00 29.97 169 GLY A N 1
ATOM 1177 C CA . GLY A 1 183 ? -13.423 -13.511 63.148 1.00 28.34 169 GLY A CA 1
ATOM 1178 C C . GLY A 1 183 ? -14.693 -14.201 62.700 1.00 29.74 169 GLY A C 1
ATOM 1179 O O . GLY A 1 183 ? -14.770 -14.656 61.553 1.00 27.97 169 GLY A O 1
ATOM 1180 N N . VAL A 1 184 ? -15.658 -14.309 63.605 1.00 29.24 170 VAL A N 1
ATOM 1181 C CA . VAL A 1 184 ? -16.982 -14.831 63.256 1.00 29.01 170 VAL A CA 1
ATOM 1182 C C . VAL A 1 184 ? -17.988 -13.721 63.430 1.00 29.64 170 VAL 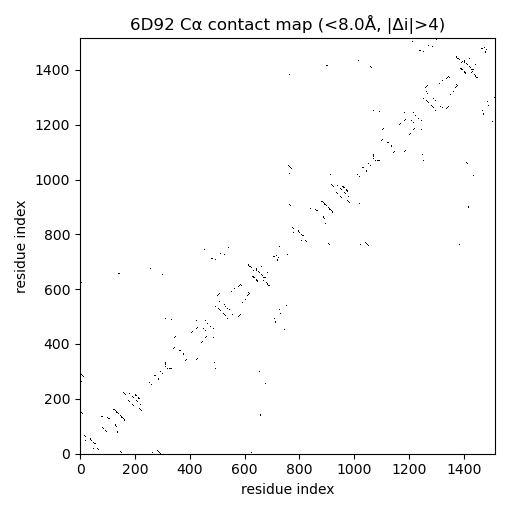A C 1
ATOM 1183 O O . VAL A 1 184 ? -18.186 -13.163 64.532 1.00 30.11 170 VAL A O 1
ATOM 1187 N N . PHE A 1 185 ? -18.640 -13.390 62.315 1.00 27.67 171 PHE A N 1
ATOM 1188 C CA . PHE A 1 185 ? -19.554 -12.269 62.253 1.00 25.72 171 PHE A CA 1
ATOM 1189 C C . PHE A 1 185 ? -21.017 -12.711 62.217 1.00 25.73 171 PHE A C 1
ATOM 1190 O O . PHE A 1 185 ? -21.393 -13.606 61.441 1.00 25.83 171 PHE A O 1
ATOM 1198 N N . VAL A 1 186 ? -21.780 -12.117 63.122 1.00 25.71 172 VAL A N 1
ATOM 1199 C CA . VAL A 1 186 ? -23.172 -12.488 63.372 1.00 27.13 172 VAL A CA 1
ATOM 1200 C C . VAL A 1 186 ? -24.128 -11.483 62.700 1.00 25.59 172 VAL A C 1
ATOM 1201 O O . VAL A 1 186 ? -24.106 -10.301 63.000 1.00 26.53 172 VAL A O 1
ATOM 1205 N N . THR A 1 187 ? -25.016 -11.992 61.844 1.00 28.55 173 THR A N 1
ATOM 1206 C CA . THR A 1 187 ? -26.049 -11.155 61.240 1.00 27.43 173 THR A CA 1
ATOM 1207 C C . THR A 1 187 ? -27.433 -11.736 61.500 1.00 26.81 173 THR A C 1
ATOM 1208 O O . THR A 1 187 ? -27.586 -12.930 61.758 1.00 26.68 173 THR A O 1
ATOM 1212 N N . ILE A 1 188 ? -28.430 -10.865 61.451 1.00 27.87 174 ILE A N 1
ATOM 1213 C CA . ILE A 1 188 ? -29.783 -11.227 61.820 1.00 29.71 174 ILE A CA 1
ATOM 1214 C C . ILE A 1 188 ? -30.722 -10.770 60.718 1.00 32.30 174 ILE A C 1
ATOM 1215 O O . ILE A 1 188 ? -30.594 -9.673 60.214 1.00 34.51 174 ILE A O 1
ATOM 1220 N N . GLY A 1 189 ? -31.638 -11.647 60.335 1.00 31.19 175 GLY A N 1
ATOM 1221 C CA . GLY A 1 189 ? -32.751 -11.270 59.491 1.00 30.15 175 GLY A CA 1
ATOM 1222 C C . GLY A 1 189 ? -33.993 -11.983 59.996 1.00 31.55 175 GLY A C 1
ATOM 1223 O O . GLY A 1 189 ? -34.010 -12.552 61.109 1.00 28.77 175 GLY A O 1
ATOM 1224 N N . MET A 1 190 ? -35.022 -11.968 59.163 1.00 31.11 176 MET A N 1
ATOM 1225 C CA . MET A 1 190 ? -36.312 -12.583 59.497 1.00 31.78 176 MET A CA 1
ATOM 1226 C C . MET A 1 190 ? -36.780 -13.464 58.362 1.00 32.08 176 MET A C 1
ATOM 1227 O O . MET A 1 190 ? -36.793 -13.049 57.195 1.00 30.56 176 MET A O 1
ATOM 1232 N N . ARG A 1 191 ? -37.165 -14.695 58.696 1.00 30.28 177 ARG A N 1
ATOM 1233 C CA . ARG A 1 191 ? -37.774 -15.587 57.727 1.00 31.07 177 ARG A CA 1
ATOM 1234 C C . ARG A 1 191 ? -39.259 -15.305 57.737 1.00 32.21 177 ARG A C 1
ATOM 1235 O O . ARG A 1 191 ? -39.878 -15.362 58.799 1.00 31.12 177 ARG A O 1
ATOM 1243 N N . TYR A 1 192 ? -39.796 -14.959 56.572 1.00 29.60 178 TYR A N 1
ATOM 1244 C CA . TYR A 1 192 ? -41.233 -14.766 56.384 1.00 31.68 178 TYR A CA 1
ATOM 1245 C C . TYR A 1 192 ? -41.734 -15.962 55.601 1.00 31.46 178 TYR A C 1
ATOM 1246 O O . TYR A 1 192 ? -41.210 -16.298 54.548 1.00 30.19 178 TYR A O 1
ATOM 1255 N N . ASP A 1 193 ? -42.785 -16.619 56.098 1.00 34.65 179 ASP A N 1
ATOM 1256 C CA . ASP A 1 193 ? -43.263 -17.849 55.484 1.00 37.04 179 ASP A CA 1
ATOM 1257 C C . ASP A 1 193 ? -44.783 -17.987 55.680 1.00 36.22 179 ASP A C 1
ATOM 1258 O O . ASP A 1 193 ? -45.292 -17.710 56.756 1.00 36.44 179 ASP A O 1
ATOM 1263 N N . ILE A 1 194 ? -45.481 -18.350 54.610 1.00 40.44 180 ILE A N 1
ATOM 1264 C CA . ILE A 1 194 ? -46.920 -18.602 54.642 1.00 41.22 180 ILE A CA 1
ATOM 1265 C C . ILE A 1 194 ? -47.089 -20.116 54.472 1.00 42.31 180 ILE A C 1
ATOM 1266 O O . ILE A 1 194 ? -46.985 -20.640 53.367 1.00 45.96 180 ILE A O 1
ATOM 1271 N N . GLU A 1 195 ? -47.308 -20.803 55.591 1.00 46.66 181 GLU A N 1
ATOM 1272 C CA . GLU A 1 195 ? -47.415 -22.274 55.626 1.00 53.03 181 GLU A CA 1
ATOM 1273 C C . GLU A 1 195 ? -48.774 -22.802 55.138 1.00 52.65 181 GLU A C 1
ATOM 1274 O O . GLU A 1 195 ? -48.876 -23.952 54.713 1.00 54.29 181 GLU A O 1
ATOM 1280 N N . ALA A 1 196 ? -49.795 -21.948 55.197 1.00 52.77 182 ALA A N 1
ATOM 1281 C CA . ALA A 1 196 ? -51.199 -22.332 54.958 1.00 56.68 182 ALA A CA 1
ATOM 1282 C C . ALA A 1 196 ? -51.459 -23.043 53.636 1.00 57.04 182 ALA A C 1
ATOM 1283 O O . ALA A 1 196 ? -50.846 -22.735 52.611 1.00 55.26 182 ALA A O 1
ATOM 1285 N N . SER A 1 197 ? -52.393 -23.990 53.667 1.00 54.53 183 SER A N 1
ATOM 1286 C CA . SER A 1 197 ? -52.893 -24.614 52.449 1.00 53.02 183 SER A CA 1
ATOM 1287 C C . SER A 1 197 ? -53.570 -23.574 51.582 1.00 50.10 183 SER A C 1
ATOM 1288 O O . SER A 1 197 ? -54.242 -22.673 52.083 1.00 53.54 183 SER A O 1
ATOM 1291 N N . LEU A 1 198 ? -53.395 -23.704 50.278 1.00 54.21 184 LEU A N 1
ATOM 1292 C CA . LEU A 1 198 ? -54.033 -22.784 49.341 1.00 59.82 184 LEU A CA 1
ATOM 1293 C C . LEU A 1 198 ? -55.562 -22.976 49.374 1.00 62.98 184 LEU A C 1
ATOM 1294 O O . LEU A 1 198 ? -56.326 -22.006 49.248 1.00 64.67 184 LEU A O 1
ATOM 1299 N N . ARG A 1 199 ? -55.996 -24.223 49.561 1.00 66.14 185 ARG A N 1
ATOM 1300 C CA . ARG A 1 199 ? -57.427 -24.534 49.719 1.00 66.15 185 ARG A CA 1
ATOM 1301 C C . ARG A 1 199 ? -58.018 -23.757 50.896 1.00 66.15 185 ARG A C 1
ATOM 1302 O O . ARG A 1 199 ? -59.066 -23.119 50.767 1.00 69.21 185 ARG A O 1
ATOM 1304 N N . ASP A 1 200 ? -57.315 -23.779 52.029 1.00 69.38 186 ASP A N 1
ATOM 1305 C CA . ASP A 1 200 ? -57.723 -23.012 53.217 1.00 69.72 186 ASP A CA 1
ATOM 1306 C C . ASP A 1 200 ? -57.819 -21.498 52.980 1.00 68.74 186 ASP A C 1
ATOM 1307 O O . ASP A 1 200 ? -58.628 -20.814 53.618 1.00 63.11 186 ASP A O 1
ATOM 1312 N N . LEU A 1 201 ? -56.999 -20.978 52.068 1.00 68.05 187 LEU A N 1
ATOM 1313 C CA . LEU A 1 201 ? -56.965 -19.546 51.790 1.00 66.86 187 LEU A CA 1
ATOM 1314 C C . LEU A 1 201 ? -58.110 -19.107 50.870 1.00 70.39 187 LEU A C 1
ATOM 1315 O O . LEU A 1 201 ? -58.656 -18.010 51.037 1.00 70.33 187 LEU A O 1
ATOM 1320 N N . LEU A 1 202 ? -58.461 -19.949 49.899 1.00 74.02 188 LEU A N 1
ATOM 1321 C CA . LEU A 1 202 ? -59.653 -19.721 49.058 1.00 77.95 188 LEU A CA 1
ATOM 1322 C C . LEU A 1 202 ? -60.900 -19.499 49.909 1.00 75.22 188 LEU A C 1
ATOM 1323 O O . LEU A 1 202 ? -61.591 -18.482 49.788 1.00 72.64 188 LEU A O 1
ATOM 1328 N N . GLU A 1 203 ? -61.150 -20.468 50.782 1.00 76.56 189 GLU A N 1
ATOM 1329 C CA . GLU A 1 203 ? -62.390 -20.552 51.545 1.00 79.21 189 GLU A CA 1
ATOM 1330 C C . GLU A 1 203 ? -62.535 -19.425 52.564 1.00 80.41 189 GLU A C 1
ATOM 1331 O O . GLU A 1 203 ? -63.658 -19.057 52.941 1.00 79.30 189 GLU A O 1
ATOM 1337 N N . ALA A 1 204 ? -61.402 -18.877 53.003 1.00 76.28 190 ALA A N 1
ATOM 1338 C CA . ALA A 1 204 ? -61.400 -17.725 53.905 1.00 71.65 190 ALA A CA 1
ATOM 1339 C C . ALA A 1 204 ? -61.720 -16.416 53.185 1.00 65.90 190 ALA A C 1
ATOM 1340 O O . ALA A 1 204 ? -61.838 -15.383 53.835 1.00 68.68 190 ALA A O 1
ATOM 1342 N N . GLY A 1 205 ? -61.840 -16.452 51.857 1.00 65.18 191 GLY A N 1
ATOM 1343 C CA . GLY A 1 205 ? -62.299 -15.290 51.081 1.00 67.65 191 GLY A CA 1
ATOM 1344 C C . GLY A 1 205 ? -61.212 -14.470 50.402 1.00 70.03 191 GLY A C 1
ATOM 1345 O O . GLY A 1 205 ? -61.479 -13.365 49.910 1.00 70.42 191 GLY A O 1
ATOM 1346 N N . ILE A 1 206 ? -59.994 -15.010 50.357 1.00 71.21 192 ILE A N 1
ATOM 1347 C CA . ILE A 1 206 ? -58.858 -14.311 49.756 1.00 68.47 192 ILE A CA 1
ATOM 1348 C C . ILE A 1 206 ? -58.722 -14.704 48.287 1.00 65.77 192 ILE A C 1
ATOM 1349 O O . ILE A 1 206 ? -58.628 -15.890 47.954 1.00 61.88 192 ILE A O 1
ATOM 1354 N N . ASP A 1 207 ? -58.702 -13.690 47.426 1.00 66.41 193 ASP A N 1
ATOM 1355 C CA . ASP A 1 207 ? -58.543 -13.877 45.993 1.00 67.00 193 ASP A CA 1
ATOM 1356 C C . ASP A 1 207 ? -57.074 -14.185 45.682 1.00 64.12 193 ASP A C 1
ATOM 1357 O O . ASP A 1 207 ? -56.225 -13.299 45.751 1.00 64.95 193 ASP A O 1
ATOM 1362 N N . LEU A 1 208 ? -56.786 -15.438 45.339 1.00 63.57 194 LEU A N 1
ATOM 1363 C CA . LEU A 1 208 ? -55.408 -15.882 45.103 1.00 62.34 194 LEU A CA 1
ATOM 1364 C C . LEU A 1 208 ? -54.863 -15.635 43.691 1.00 63.25 194 LEU A C 1
ATOM 1365 O O . LEU A 1 208 ? -53.687 -15.895 43.441 1.00 59.63 194 LEU A O 1
ATOM 1370 N N . ARG A 1 209 ? -55.696 -15.146 42.773 1.00 62.56 195 ARG A N 1
ATOM 1371 C CA . ARG A 1 209 ? -55.307 -15.028 41.361 1.00 61.04 195 ARG A CA 1
ATOM 1372 C C . ARG A 1 209 ? -54.144 -14.074 41.154 1.00 54.37 195 ARG A C 1
ATOM 1373 O O . ARG A 1 209 ? -54.123 -12.975 41.693 1.00 52.59 195 ARG A O 1
ATOM 1381 N N . GLY A 1 210 ? -53.163 -14.501 40.376 1.00 54.93 196 GLY A N 1
ATOM 1382 C CA . GLY A 1 210 ? -51.996 -13.659 40.123 1.00 55.35 196 GLY A CA 1
ATOM 1383 C C . GLY A 1 210 ? -50.954 -13.636 41.243 1.00 53.59 196 GLY A C 1
ATOM 1384 O O . GLY A 1 210 ? -49.920 -12.976 41.102 1.00 51.20 196 GLY A O 1
ATOM 1385 N N . MET A 1 211 ? -51.205 -14.346 42.347 1.00 50.29 197 MET A N 1
ATOM 1386 C CA . MET A 1 211 ? -50.206 -14.466 43.428 1.00 46.55 197 MET A CA 1
ATOM 1387 C C . MET A 1 211 ? -49.132 -15.454 43.034 1.00 44.14 197 MET A C 1
ATOM 1388 O O . MET A 1 211 ? -49.421 -16.482 42.439 1.00 45.00 197 MET A O 1
ATOM 1393 N N . TYR A 1 212 ? -47.881 -15.155 43.384 1.00 43.41 198 TYR A N 1
ATOM 1394 C CA . TYR A 1 212 ? -46.784 -16.093 43.134 1.00 40.34 198 TYR A CA 1
ATOM 1395 C C . TYR A 1 212 ? -46.748 -17.209 44.166 1.00 38.23 198 TYR A C 1
ATOM 1396 O O . TYR A 1 212 ? -46.906 -16.986 45.367 1.00 40.77 198 TYR A O 1
ATOM 1405 N N . VAL A 1 213 ? -46.474 -18.400 43.665 1.00 36.69 199 VAL A N 1
ATOM 1406 C CA . VAL A 1 213 ? -46.513 -19.610 44.411 1.00 42.03 199 VAL A CA 1
ATOM 1407 C C . VAL A 1 213 ? -45.184 -20.323 44.190 1.00 40.61 199 VAL A C 1
ATOM 1408 O O . VAL A 1 213 ? -44.575 -20.202 43.128 1.00 41.99 199 VAL A O 1
ATOM 1412 N N . VAL A 1 214 ? -44.751 -21.061 45.204 1.00 42.07 200 VAL A N 1
ATOM 1413 C CA . VAL A 1 214 ? -43.461 -21.731 45.232 1.00 42.62 200 VAL A CA 1
ATOM 1414 C C . VAL A 1 214 ? -43.613 -23.170 45.791 1.00 46.44 200 VAL A C 1
ATOM 1415 O O . VAL A 1 214 ? -44.601 -23.470 46.438 1.00 45.29 200 VAL A O 1
ATOM 1419 N N . ARG A 1 215 ? -42.641 -24.039 45.521 1.00 47.58 201 ARG A N 1
ATOM 1420 C CA . ARG A 1 215 ? -42.597 -25.399 46.081 1.00 54.19 201 ARG A CA 1
ATOM 1421 C C . ARG A 1 215 ? -42.444 -25.454 47.593 1.00 55.04 201 ARG A C 1
ATOM 1422 O O . ARG A 1 215 ? -41.665 -24.699 48.169 1.00 52.69 201 ARG A O 1
ATOM 1430 N N . ARG A 1 216 ? -43.172 -26.375 48.222 1.00 56.32 202 ARG A N 1
ATOM 1431 C CA . ARG A 1 216 ? -43.051 -26.606 49.660 1.00 57.63 202 ARG A CA 1
ATOM 1432 C C . ARG A 1 216 ? -41.750 -27.300 50.013 1.00 62.18 202 ARG A C 1
ATOM 1433 O O . ARG A 1 216 ? -41.164 -27.021 51.059 1.00 69.21 202 ARG A O 1
ATOM 1441 N N . LYS A 1 217 ? -41.298 -28.193 49.141 1.00 64.12 203 LYS A N 1
ATOM 1442 C CA . LYS A 1 217 ? -40.094 -28.964 49.392 1.00 69.11 203 LYS A CA 1
ATOM 1443 C C . LYS A 1 217 ? -39.160 -28.875 48.193 1.00 72.07 203 LYS A C 1
ATOM 1444 O O . LYS A 1 217 ? -39.331 -29.599 47.211 1.00 77.99 203 LYS A O 1
ATOM 1446 N N . ARG A 1 218 ? -38.190 -27.965 48.266 1.00 73.63 204 ARG A N 1
ATOM 1447 C CA . ARG A 1 218 ? -37.145 -27.872 47.254 1.00 75.41 204 ARG A CA 1
ATOM 1448 C C . ARG A 1 218 ? -36.204 -29.059 47.375 1.00 83.02 204 ARG A C 1
ATOM 1449 O O . ARG A 1 218 ? -35.416 -29.140 48.317 1.00 85.91 204 ARG A O 1
ATOM 1457 N N . GLN A 1 219 ? -36.276 -29.970 46.414 1.00 91.22 205 GLN A N 1
ATOM 1458 C CA . GLN A 1 219 ? -35.361 -31.108 46.359 1.00 93.99 205 GLN A CA 1
ATOM 1459 C C . GLN A 1 219 ? -33.984 -30.582 45.909 1.00 94.84 205 GLN A C 1
ATOM 1460 O O . GLN A 1 219 ? -33.831 -29.369 45.735 1.00 94.35 205 GLN A O 1
ATOM 1466 N N . PRO A 1 220 ? -32.980 -31.468 45.723 1.00 98.38 206 PRO A N 1
ATOM 1467 C CA . PRO A 1 220 ? -31.603 -30.951 45.853 1.00 97.96 206 PRO A CA 1
ATOM 1468 C C . PRO A 1 220 ? -31.244 -29.764 44.945 1.00 96.02 206 PRO A C 1
ATOM 1469 O O . PRO A 1 220 ? -30.913 -28.687 45.450 1.00 99.28 206 PRO A O 1
ATOM 1473 N N . GLY A 1 221 ? -31.319 -29.953 43.629 1.00 93.92 207 GLY A N 1
ATOM 1474 C CA . GLY A 1 221 ? -30.999 -28.887 42.676 1.00 91.33 207 GLY A CA 1
ATOM 1475 C C . GLY A 1 221 ? -32.215 -28.092 42.229 1.00 90.16 207 GLY A C 1
ATOM 1476 O O . GLY A 1 221 ? -32.130 -27.303 41.288 1.00 87.24 207 GLY A O 1
ATOM 1477 N N . GLU A 1 222 ? -33.344 -28.287 42.910 1.00 89.63 208 GLU A N 1
ATOM 1478 C CA . GLU A 1 222 ? -34.622 -27.738 42.456 1.00 86.80 208 GLU A CA 1
ATOM 1479 C C . GLU A 1 222 ? -34.753 -26.217 42.645 1.00 82.94 208 GLU A C 1
ATOM 1480 O O . GLU A 1 222 ? -34.381 -25.659 43.684 1.00 79.74 208 GLU A O 1
ATOM 1486 N N . ARG A 1 223 ? -35.284 -25.573 41.608 1.00 76.17 209 ARG A N 1
ATOM 1487 C CA . ARG A 1 223 ? -35.685 -24.170 41.647 1.00 70.19 209 ARG A CA 1
ATOM 1488 C C . ARG A 1 223 ? -36.993 -24.070 42.432 1.00 65.38 209 ARG A C 1
ATOM 1489 O O . ARG A 1 223 ? -37.772 -25.023 42.481 1.00 68.25 209 ARG A O 1
ATOM 1497 N N . GLY A 1 224 ? -37.231 -22.927 43.061 1.00 57.77 210 GLY A N 1
ATOM 1498 C CA . GLY A 1 224 ? -38.382 -22.773 43.947 1.00 51.52 210 GLY A CA 1
ATOM 1499 C C . GLY A 1 224 ? -39.633 -22.286 43.243 1.00 46.68 210 GLY A C 1
ATOM 1500 O O . GLY A 1 224 ? -40.715 -22.844 43.425 1.00 43.76 210 GLY A O 1
ATOM 1501 N N . LEU A 1 225 ? -39.484 -21.226 42.460 1.00 44.70 211 LEU A N 1
ATOM 1502 C CA . LEU A 1 225 ? -40.614 -20.574 41.809 1.00 43.50 211 LEU A CA 1
ATOM 1503 C C . LEU A 1 225 ? -41.282 -21.498 40.781 1.00 46.04 211 LEU A C 1
ATOM 1504 O O . LEU A 1 225 ? -40.609 -22.059 39.906 1.00 46.51 211 LEU A O 1
ATOM 1509 N N . LEU A 1 226 ? -42.603 -21.635 40.908 1.00 49.39 212 LEU A N 1
ATOM 1510 C CA . LEU A 1 226 ? -43.434 -22.426 39.982 1.00 49.23 212 LEU A CA 1
ATOM 1511 C C . LEU A 1 226 ? -44.162 -21.507 39.002 1.00 46.91 212 LEU A C 1
ATOM 1512 O O . LEU A 1 226 ? -44.231 -21.781 37.809 1.00 50.13 212 LEU A O 1
ATOM 1517 N N . GLY A 1 227 ? -44.717 -20.425 39.526 1.00 47.42 213 GLY A N 1
ATOM 1518 C CA . GLY A 1 227 ? -45.396 -19.435 38.719 1.00 43.64 213 GLY A CA 1
ATOM 1519 C C . GLY A 1 227 ? -46.449 -18.686 39.500 1.00 45.78 213 GLY A C 1
ATOM 1520 O O . GLY A 1 227 ? -46.335 -18.495 40.716 1.00 46.94 213 GLY A O 1
ATOM 1521 N N . ARG A 1 228 ? -47.482 -18.275 38.774 1.00 44.78 214 ARG A N 1
ATOM 1522 C CA . ARG A 1 228 ? -48.573 -17.482 39.283 1.00 46.12 214 ARG A CA 1
ATOM 1523 C C . ARG A 1 228 ? -49.864 -18.311 39.294 1.00 47.68 214 ARG A C 1
ATOM 1524 O O . ARG A 1 228 ? -50.065 -19.151 38.427 1.00 47.36 214 ARG A O 1
ATOM 1532 N N . VAL A 1 229 ? -50.742 -18.042 40.250 1.00 49.59 215 VAL A N 1
ATOM 1533 C CA . VAL A 1 229 ? -52.037 -18.734 40.346 1.00 51.62 215 VAL A CA 1
ATOM 1534 C C . VAL A 1 229 ? -52.987 -18.235 39.255 1.00 51.74 215 VAL A C 1
ATOM 1535 O O . VAL A 1 229 ? -53.361 -17.064 39.245 1.00 48.37 215 VAL A O 1
ATOM 1539 N N . ARG A 1 230 ? -53.353 -19.121 38.332 1.00 57.49 216 ARG A N 1
ATOM 1540 C CA . ARG A 1 230 ? -54.402 -18.826 37.350 1.00 63.43 216 ARG A CA 1
ATOM 1541 C C . ARG A 1 230 ? -55.740 -19.231 37.963 1.00 67.03 216 ARG A C 1
ATOM 1542 O O . ARG A 1 230 ? -56.652 -18.411 38.073 1.00 66.02 216 ARG A O 1
ATOM 1550 N N . ALA A 1 231 ? -55.831 -20.492 38.387 1.00 69.86 217 ALA A N 1
ATOM 1551 C CA . ALA A 1 231 ? -57.031 -21.011 39.039 1.00 74.58 217 ALA A CA 1
ATOM 1552 C C . ALA A 1 231 ? -56.726 -22.232 39.903 1.00 77.14 217 ALA A C 1
ATOM 1553 O O . ALA A 1 231 ? -55.710 -22.908 39.701 1.00 75.69 217 ALA A O 1
ATOM 1555 N N . ILE A 1 232 ? -57.611 -22.502 40.866 1.00 79.26 218 ILE A N 1
ATOM 1556 C CA . ILE A 1 232 ? -57.568 -23.738 41.654 1.00 84.82 218 ILE A CA 1
ATOM 1557 C C . ILE A 1 232 ? -58.676 -24.666 41.161 1.00 90.60 218 ILE A C 1
ATOM 1558 O O . ILE A 1 232 ? -59.860 -24.350 41.304 1.00 89.19 218 ILE A O 1
ATOM 1563 N N . SER A 1 233 ? -58.293 -25.806 40.589 1.00 95.70 219 SER A N 1
ATOM 1564 C CA . SER A 1 233 ? -59.258 -26.759 40.044 1.00 96.91 219 SER A CA 1
ATOM 1565 C C . SER A 1 233 ? -59.832 -27.632 41.164 1.00 98.43 219 SER A C 1
ATOM 1566 O O . SER A 1 233 ? -60.859 -27.292 41.755 1.00 96.50 219 SER A O 1
ATOM 1568 N N . ASP A 1 234 ? -59.166 -28.748 41.451 1.00 98.52 220 ASP A N 1
ATOM 1569 C CA . ASP A 1 234 ? -59.557 -29.636 42.544 1.00 99.93 220 ASP A CA 1
ATOM 1570 C C . ASP A 1 234 ? -58.317 -30.407 42.992 1.00 102.69 220 ASP A C 1
ATOM 1571 O O . ASP A 1 234 ? -57.936 -31.402 42.369 1.00 105.54 220 ASP A O 1
ATOM 1573 N N . ASP A 1 235 ? -57.689 -29.923 44.066 1.00 101.75 221 ASP A N 1
ATOM 1574 C CA . ASP A 1 235 ? -56.347 -30.360 44.484 1.00 101.85 221 ASP A CA 1
ATOM 1575 C C . ASP A 1 235 ? -55.290 -30.101 43.393 1.00 95.55 221 ASP A C 1
ATOM 1576 O O . ASP A 1 235 ? -54.266 -30.789 43.325 1.00 89.44 221 ASP A O 1
ATOM 1581 N N . MET A 1 236 ? -55.546 -29.098 42.555 1.00 89.04 222 MET A N 1
ATOM 1582 C CA . MET A 1 236 ? -54.622 -28.706 41.501 1.00 85.50 222 MET A CA 1
ATOM 1583 C C . MET A 1 236 ? -54.656 -27.195 41.336 1.00 81.54 222 MET A C 1
ATOM 1584 O O . MET A 1 236 ? -55.724 -26.575 41.423 1.00 78.85 222 MET A O 1
ATOM 1589 N N . VAL A 1 237 ? -53.476 -26.612 41.128 1.00 76.84 223 VAL A N 1
ATOM 1590 C CA . VAL A 1 237 ? -53.349 -25.189 40.810 1.00 72.88 223 VAL A CA 1
ATOM 1591 C C . VAL A 1 237 ? -53.057 -25.043 39.316 1.00 65.36 223 VAL A C 1
ATOM 1592 O O . VAL A 1 237 ? -52.144 -25.683 38.789 1.00 62.35 223 VAL A O 1
ATOM 1596 N N . GLN A 1 238 ? -53.861 -24.235 38.631 1.00 62.68 224 GLN A N 1
ATOM 1597 C CA . GLN A 1 238 ? -53.551 -23.826 37.264 1.00 60.64 224 GLN A CA 1
ATOM 1598 C C . GLN A 1 238 ? -52.630 -22.596 37.345 1.00 57.70 224 GLN A C 1
ATOM 1599 O O . GLN A 1 238 ? -52.931 -21.641 38.073 1.00 49.16 224 GLN A O 1
ATOM 1601 N N . LEU A 1 239 ? -51.519 -22.639 36.608 1.00 55.59 225 LEU A N 1
ATOM 1602 C CA . LEU A 1 239 ? -50.493 -21.590 36.644 1.00 58.76 225 LEU A CA 1
ATOM 1603 C C . LEU A 1 239 ? -50.305 -20.905 35.295 1.00 60.78 225 LEU A C 1
ATOM 1604 O O . LEU A 1 239 ? -50.327 -21.556 34.245 1.00 62.15 225 LEU A O 1
ATOM 1609 N N . PHE A 1 240 ? -50.102 -19.592 35.336 1.00 62.62 226 PHE A N 1
ATOM 1610 C CA . PHE A 1 240 ? -49.569 -18.859 34.191 1.00 60.02 226 PHE A CA 1
ATOM 1611 C C . PHE A 1 240 ? -48.218 -18.247 34.576 1.00 59.98 226 PHE A C 1
ATOM 1612 O O . PHE A 1 240 ? -47.832 -18.283 35.749 1.00 56.49 226 PHE A O 1
ATOM 1620 N N . GLU A 1 241 ? -47.486 -17.730 33.592 1.00 59.75 227 GLU A N 1
ATOM 1621 C CA . GLU A 1 241 ? -46.091 -17.328 33.789 1.00 59.17 227 GLU A CA 1
ATOM 1622 C C . GLU A 1 241 ? -45.319 -18.465 34.463 1.00 57.24 227 GLU A C 1
ATOM 1623 O O . GLU A 1 241 ? -44.516 -18.229 35.374 1.00 52.00 227 GLU A O 1
ATOM 1629 N N . GLU A 1 242 ? -45.578 -19.701 34.032 1.00 53.18 228 GLU A N 1
ATOM 1630 C CA . GLU A 1 242 ? -45.054 -20.868 34.736 1.00 54.74 228 GLU A CA 1
ATOM 1631 C C . GLU A 1 242 ? -43.587 -21.039 34.426 1.00 52.32 228 GLU A C 1
ATOM 1632 O O . GLU A 1 242 ? -43.139 -20.663 33.360 1.00 47.66 228 GLU A O 1
ATOM 1638 N N . THR A 1 243 ? -42.842 -21.610 35.364 1.00 58.06 229 THR A N 1
ATOM 1639 C CA . THR A 1 243 ? -41.417 -21.846 35.159 1.00 61.49 229 THR A CA 1
ATOM 1640 C C . THR A 1 243 ? -41.171 -23.227 34.552 1.00 65.49 229 THR A C 1
ATOM 1641 O O . THR A 1 243 ? -40.237 -23.401 33.770 1.00 63.89 229 THR A O 1
ATOM 1645 N N . ASP A 1 244 ? -42.012 -24.196 34.914 1.00 71.26 230 ASP A N 1
ATOM 1646 C CA . ASP A 1 244 ? -41.921 -25.558 34.385 1.00 78.24 230 ASP A CA 1
ATOM 1647 C C . ASP A 1 244 ? -43.317 -26.050 33.937 1.00 78.17 230 ASP A C 1
ATOM 1648 O O . ASP A 1 244 ? -43.802 -25.622 32.886 1.00 75.59 230 ASP A O 1
ATOM 1653 N N . LEU A 1 245 ? -43.968 -26.905 34.733 1.00 77.75 231 LEU A N 1
ATOM 1654 C CA . LEU A 1 245 ? -45.293 -27.448 34.393 1.00 76.97 231 LEU A CA 1
ATOM 1655 C C . LEU A 1 245 ? -46.367 -26.397 34.634 1.00 73.11 231 LEU A C 1
ATOM 1656 O O . LEU A 1 245 ? -46.266 -25.616 35.581 1.00 72.03 231 LEU A O 1
ATOM 1661 N N . ALA A 1 246 ? -47.405 -26.387 33.799 1.00 67.14 232 ALA A N 1
ATOM 1662 C CA . ALA A 1 246 ? -48.481 -25.395 33.928 1.00 63.27 232 ALA A CA 1
ATOM 166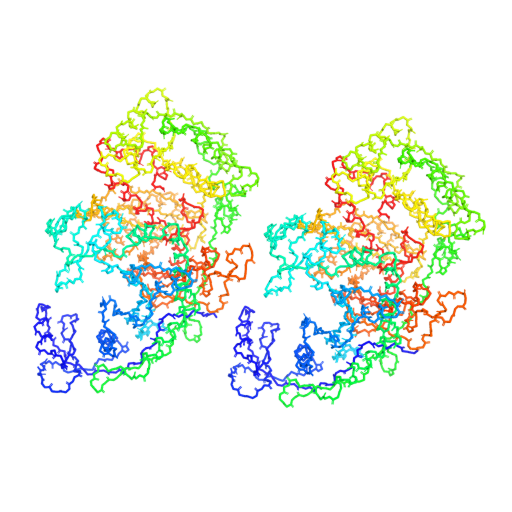3 C C . ALA A 1 246 ? -49.490 -25.723 35.045 1.00 61.77 232 ALA A C 1
ATOM 1664 O O . ALA A 1 246 ? -50.457 -24.976 35.250 1.00 61.83 232 ALA A O 1
ATOM 1666 N N . SER A 1 247 ? -49.271 -26.826 35.761 1.00 63.54 233 SER A N 1
ATOM 1667 C CA . SER A 1 247 ? -50.099 -27.175 36.921 1.00 64.54 233 SER A CA 1
ATOM 1668 C C . SER A 1 247 ? -49.319 -27.992 37.953 1.00 65.02 233 SER A C 1
ATOM 1669 O O . SER A 1 247 ? -48.276 -28.571 37.634 1.00 61.45 233 SER A O 1
ATOM 1672 N N . VAL A 1 248 ? -49.853 -28.042 39.175 1.00 64.88 234 VAL A N 1
ATOM 1673 C CA . VAL A 1 248 ? -49.226 -28.745 40.307 1.00 66.88 234 VAL A CA 1
ATOM 1674 C C . VAL A 1 248 ? -50.281 -28.954 41.421 1.00 63.38 234 VAL A C 1
ATOM 1675 O O . VAL A 1 248 ? -51.284 -28.232 41.478 1.00 62.16 234 VAL A O 1
ATOM 1679 N N . ASN A 1 249 ? -50.063 -29.939 42.295 1.00 66.25 235 ASN A N 1
ATOM 1680 C CA . ASN A 1 249 ? -51.005 -30.221 43.400 1.00 66.48 235 ASN A CA 1
ATOM 1681 C C . ASN A 1 249 ? -50.959 -29.168 44.499 1.00 66.23 235 ASN A C 1
ATOM 1682 O O . ASN A 1 249 ? -49.881 -28.785 44.948 1.00 67.93 235 ASN A O 1
ATOM 1687 N N . VAL A 1 250 ? -52.131 -28.750 44.969 1.00 64.60 236 VAL A N 1
ATOM 1688 C CA . VAL A 1 250 ? -52.245 -27.849 46.124 1.00 67.24 236 VAL A CA 1
ATOM 1689 C C . VAL A 1 250 ? -51.309 -28.228 47.293 1.00 68.40 236 VAL A C 1
ATOM 1690 O O . VAL A 1 250 ? -50.894 -27.360 48.071 1.00 67.92 236 VAL A O 1
ATOM 1694 N N . ASN A 1 251 ? -50.969 -29.511 47.404 1.00 70.76 237 ASN A N 1
ATOM 1695 C CA . ASN A 1 251 ? -50.073 -29.986 48.462 1.00 73.41 237 ASN A CA 1
ATOM 1696 C C . ASN A 1 251 ? -48.587 -29.743 48.224 1.00 71.57 237 ASN A C 1
ATOM 1697 O O . ASN A 1 251 ? -47.807 -29.774 49.174 1.00 71.78 237 ASN A O 1
ATOM 1702 N N . ASP A 1 252 ? -48.186 -29.532 46.971 1.00 70.61 238 ASP A N 1
ATOM 1703 C CA . ASP A 1 252 ? -46.770 -29.309 46.651 1.00 69.11 238 ASP A CA 1
ATOM 1704 C C . ASP A 1 252 ? -46.422 -27.823 46.535 1.00 63.61 238 ASP A C 1
ATOM 1705 O O . ASP A 1 252 ? -45.285 -27.490 46.221 1.00 66.34 238 ASP A O 1
ATOM 1710 N N . ALA A 1 253 ? -47.386 -26.945 46.816 1.00 59.72 239 ALA A N 1
ATOM 1711 C CA . ALA A 1 253 ? -47.237 -25.509 46.583 1.00 57.93 239 ALA A CA 1
ATOM 1712 C C . ALA A 1 253 ? -47.641 -24.661 47.791 1.00 55.60 239 ALA A C 1
ATOM 1713 O O . ALA A 1 253 ? -48.477 -25.071 48.598 1.00 55.62 239 ALA A O 1
ATOM 1715 N N . LYS A 1 254 ? -47.043 -23.474 47.902 1.00 48.02 240 LYS A N 1
ATOM 1716 C CA . LYS A 1 254 ? -47.417 -22.501 48.930 1.00 44.50 240 LYS A CA 1
ATOM 1717 C C . LYS A 1 254 ? -47.202 -21.103 48.382 1.00 38.02 240 LYS A C 1
ATOM 1718 O O . LYS A 1 254 ? -46.482 -20.929 47.389 1.00 41.66 240 LYS A O 1
ATOM 1724 N N . LEU A 1 255 ? -47.804 -20.106 49.002 1.00 35.74 241 LEU A N 1
ATOM 1725 C CA . LEU A 1 255 ? -47.583 -18.739 48.542 1.00 34.37 241 LEU A CA 1
ATOM 1726 C C . LEU A 1 255 ? -46.115 -18.402 48.882 1.00 36.58 241 LEU A C 1
ATOM 1727 O O . LEU A 1 255 ? -45.642 -18.779 49.944 1.00 33.18 241 LEU A O 1
ATOM 1732 N N . GLU A 1 256 ? -45.389 -17.715 48.001 1.00 39.40 242 GLU A N 1
ATOM 1733 C CA . GLU A 1 256 ? -44.038 -17.270 48.394 1.00 37.85 242 GLU A CA 1
ATOM 1734 C C . GLU A 1 256 ? -44.197 -16.304 49.553 1.00 34.40 242 GLU A C 1
ATOM 1735 O O . GLU A 1 256 ? -45.189 -15.563 49.616 1.00 33.66 242 GLU A O 1
ATOM 1741 N N . GLY A 1 257 ? -43.234 -16.301 50.473 1.00 32.06 243 GLY A N 1
ATOM 1742 C CA . GLY A 1 257 ? -43.283 -15.449 51.660 1.00 32.41 243 GLY A CA 1
ATOM 1743 C C . GLY A 1 257 ? -42.951 -13.978 51.456 1.00 33.73 243 GLY A C 1
ATOM 1744 O O . GLY A 1 257 ? -42.158 -13.402 52.218 1.00 30.21 243 GLY A O 1
ATOM 1745 N N . SER A 1 258 ? -43.564 -13.366 50.438 1.00 33.72 244 SER A N 1
ATOM 1746 C CA . SER A 1 258 ? -43.349 -11.972 50.109 1.00 33.46 244 SER A CA 1
ATOM 1747 C C . SER A 1 258 ? -44.220 -11.081 50.968 1.00 35.70 244 SER A C 1
ATOM 1748 O O . SER A 1 258 ? -45.260 -11.511 51.495 1.00 35.64 244 SER A O 1
ATOM 1751 N N . LYS A 1 259 ? -43.807 -9.829 51.088 1.00 34.43 245 LYS A N 1
ATOM 1752 C CA . LYS A 1 259 ? -44.647 -8.817 51.716 1.00 40.46 245 LYS A CA 1
ATOM 1753 C C . LYS A 1 259 ? -45.951 -8.652 50.948 1.00 39.09 245 LYS A C 1
ATOM 1754 O O . LYS A 1 259 ? -46.986 -8.462 51.569 1.00 41.15 245 LYS A O 1
ATOM 1760 N N . GLU A 1 260 ? -45.911 -8.763 49.625 1.00 39.99 246 GLU A N 1
ATOM 1761 C CA . GLU A 1 260 ? -47.150 -8.669 48.835 1.00 43.64 246 GLU A CA 1
ATOM 1762 C C . GLU A 1 260 ? -48.156 -9.741 49.248 1.00 42.71 246 GLU A C 1
ATOM 1763 O O . GLU A 1 260 ? -49.332 -9.440 49.451 1.00 45.27 246 GLU A O 1
ATOM 1769 N N . ASN A 1 261 ? -47.709 -10.984 49.355 1.00 40.02 247 ASN A N 1
ATOM 1770 C CA . ASN A 1 261 ? -48.615 -12.058 49.751 1.00 39.36 247 ASN A CA 1
ATOM 1771 C C . ASN A 1 261 ? -49.062 -11.928 51.200 1.00 41.21 247 ASN A C 1
ATOM 1772 O O . ASN A 1 261 ? -50.221 -12.196 51.510 1.00 41.99 247 ASN A O 1
ATOM 1777 N N . PHE A 1 262 ? -48.156 -11.515 52.084 1.00 40.96 248 PHE A N 1
ATOM 1778 C CA . PHE A 1 262 ? -48.517 -11.276 53.491 1.00 41.13 248 PHE A CA 1
ATOM 1779 C C . PHE A 1 262 ? -49.595 -10.205 53.607 1.00 44.51 248 PHE A C 1
ATOM 1780 O O . PHE A 1 262 ? -50.590 -10.412 54.296 1.00 46.53 248 PHE A O 1
ATOM 1788 N N . THR A 1 263 ? -49.401 -9.067 52.941 1.00 43.17 249 THR A N 1
ATOM 1789 C CA . THR A 1 263 ? -50.352 -7.966 53.032 1.00 47.33 249 THR A CA 1
ATOM 1790 C C . THR A 1 263 ? -51.700 -8.314 52.371 1.00 48.60 249 THR A C 1
ATOM 1791 O O . THR A 1 263 ? -52.763 -7.989 52.914 1.00 49.64 249 THR A O 1
ATOM 1795 N N . ARG A 1 264 ? -51.667 -8.990 51.230 1.00 47.53 250 ARG A N 1
ATOM 1796 C CA . ARG A 1 264 ? -52.911 -9.377 50.569 1.00 50.69 250 ARG A CA 1
ATOM 1797 C C . ARG A 1 264 ? -53.762 -10.295 51.448 1.00 53.13 250 ARG A C 1
ATOM 1798 O O . ARG A 1 264 ? -54.975 -10.112 51.552 1.00 52.60 250 ARG A O 1
ATOM 1806 N N . CYS A 1 265 ? -53.124 -11.264 52.095 1.00 52.48 251 CYS A N 1
ATOM 1807 C CA . CYS A 1 265 ? -53.830 -12.199 52.972 1.00 50.35 251 CYS A CA 1
ATOM 1808 C C . CYS A 1 265 ? -54.321 -11.535 54.243 1.00 51.02 251 CYS A C 1
ATOM 1809 O O . CYS A 1 265 ? -55.509 -11.574 54.556 1.00 50.61 251 CYS A O 1
ATOM 1812 N N . LEU A 1 266 ? -53.416 -10.895 54.968 1.00 50.41 252 LEU A N 1
ATOM 1813 C CA . LEU A 1 266 ? -53.771 -10.281 56.234 1.00 49.92 252 LEU A CA 1
ATOM 1814 C C . LEU A 1 266 ? -54.824 -9.163 56.111 1.00 53.10 252 LEU A C 1
ATOM 1815 O O . LEU A 1 266 ? -55.686 -9.042 56.983 1.00 50.73 252 LEU A O 1
ATOM 1820 N N . SER A 1 267 ? -54.783 -8.354 55.049 1.00 52.38 253 SER A N 1
ATOM 1821 C CA . SER A 1 267 ? -55.763 -7.262 54.922 1.00 55.30 253 SER A CA 1
ATOM 1822 C C . SER A 1 267 ? -57.192 -7.786 54.714 1.00 54.87 253 SER A C 1
ATOM 1823 O O . SER A 1 267 ? -58.150 -7.200 55.231 1.00 58.91 253 SER A O 1
ATOM 1826 N N . ALA A 1 268 ? -57.333 -8.886 53.979 1.00 53.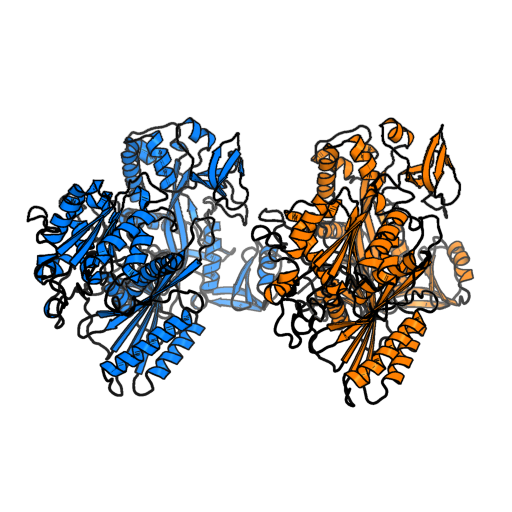88 254 ALA A N 1
ATOM 1827 C CA . ALA A 1 268 ? -58.639 -9.531 53.801 1.00 55.17 254 ALA A CA 1
ATOM 1828 C C . ALA A 1 268 ? -59.080 -10.264 55.069 1.00 57.70 254 ALA A C 1
ATOM 1829 O O . ALA A 1 268 ? -60.269 -10.302 55.388 1.00 60.63 254 ALA A O 1
ATOM 1831 N N . LEU A 1 269 ? -58.127 -10.847 55.793 1.00 56.13 255 LEU A N 1
ATOM 1832 C CA . LEU A 1 269 ? -58.452 -11.650 56.970 1.00 55.10 255 LEU A CA 1
ATOM 1833 C C . LEU A 1 269 ? -58.736 -10.813 58.213 1.00 54.86 255 LEU A C 1
ATOM 1834 O O . LEU A 1 269 ? -59.532 -11.224 59.054 1.00 57.18 255 LEU A O 1
ATOM 1839 N N . LEU A 1 270 ? -58.098 -9.651 58.316 1.00 53.81 256 LEU A N 1
ATOM 1840 C CA . LEU A 1 270 ? -58.220 -8.754 59.473 1.00 58.31 256 LEU A CA 1
ATOM 1841 C C . LEU A 1 270 ? -58.739 -7.329 59.165 1.00 61.17 256 LEU A C 1
ATOM 1842 O O . LEU A 1 270 ? -59.228 -6.651 60.071 1.00 63.07 256 LEU A O 1
ATOM 1847 N N . GLY A 1 271 ? -58.619 -6.872 57.916 1.00 66.11 257 GLY A N 1
ATOM 1848 C CA . GLY A 1 271 ? -58.610 -5.428 57.616 1.00 69.30 257 GLY A CA 1
ATOM 1849 C C . GLY A 1 271 ? -59.778 -4.637 58.184 1.00 72.57 257 GLY A C 1
ATOM 1850 O O . GLY A 1 271 ? -60.873 -5.177 58.305 1.00 79.32 257 GLY A O 1
ATOM 1851 N N . HIS A 1 272 ? -59.581 -3.367 58.546 1.00 74.79 258 HIS A N 1
ATOM 1852 C CA . HIS A 1 272 ? -58.296 -2.665 58.460 1.00 77.21 258 HIS A CA 1
ATOM 1853 C C . HIS A 1 272 ? -57.522 -2.695 59.793 1.00 76.21 258 HIS A C 1
ATOM 1854 O O . HIS A 1 272 ? -56.679 -1.829 60.043 1.00 76.93 258 HIS A O 1
ATOM 1856 N N . ASN A 1 273 ? -57.804 -3.684 60.644 1.00 72.89 259 ASN A N 1
ATOM 1857 C CA . ASN A 1 273 ? -56.986 -3.924 61.836 1.00 72.04 259 ASN A CA 1
ATOM 1858 C C . ASN A 1 273 ? -55.564 -4.415 61.498 1.00 72.54 259 ASN A C 1
ATOM 1859 O O . ASN A 1 273 ? -54.651 -4.307 62.330 1.00 72.37 259 ASN A O 1
ATOM 1864 N N . TYR A 1 274 ? -55.385 -4.951 60.289 1.00 67.17 260 TYR A N 1
ATOM 1865 C CA . TYR A 1 274 ? -54.108 -5.538 59.876 1.00 65.76 260 TYR A CA 1
ATOM 1866 C C . TYR A 1 274 ? -52.922 -4.564 59.967 1.00 64.49 260 TYR A C 1
ATOM 1867 O O . TYR A 1 274 ? -51.799 -4.980 60.261 1.00 60.72 260 TYR A O 1
ATOM 1876 N N . LYS A 1 275 ? -53.170 -3.279 59.731 1.00 62.04 261 LYS A N 1
ATOM 1877 C CA . LYS A 1 275 ? -52.118 -2.274 59.816 1.00 61.71 261 LYS A CA 1
ATOM 1878 C C . LYS A 1 275 ? -51.578 -2.191 61.245 1.00 60.88 261 LYS A C 1
ATOM 1879 O O . LYS A 1 275 ? -50.367 -2.055 61.454 1.00 65.26 261 LYS A O 1
ATOM 1881 N N . LYS A 1 276 ? -52.474 -2.286 62.223 1.00 54.41 262 LYS A N 1
ATOM 1882 C CA . LYS A 1 276 ? -52.087 -2.275 63.633 1.00 52.35 262 LYS A CA 1
ATOM 1883 C C . LYS A 1 276 ? -51.203 -3.478 63.972 1.00 50.30 262 LYS A C 1
ATOM 1884 O O . LYS A 1 276 ? -50.276 -3.362 64.775 1.00 48.17 262 LYS A O 1
ATOM 1886 N N . LEU A 1 277 ? -51.497 -4.618 63.347 1.00 46.68 263 LEU A N 1
ATOM 1887 C CA . LEU A 1 277 ? -50.657 -5.808 63.425 1.00 46.76 263 LEU A CA 1
ATOM 1888 C C . LEU A 1 277 ? -49.267 -5.595 62.803 1.00 46.52 263 LEU A C 1
ATOM 1889 O O . LEU A 1 277 ? -48.258 -6.036 63.360 1.00 42.94 263 LEU A O 1
ATOM 1894 N N . LEU A 1 278 ? -49.220 -4.952 61.634 1.00 49.13 264 LEU A N 1
ATOM 1895 C CA . LEU A 1 278 ? -47.938 -4.661 60.973 1.00 50.79 264 LEU A CA 1
ATOM 1896 C C . LEU A 1 278 ? -47.079 -3.750 61.839 1.00 50.94 264 LEU A C 1
ATOM 1897 O O . LEU A 1 278 ? -45.890 -4.001 62.012 1.00 53.81 264 LEU A O 1
ATOM 1902 N N . ASN A 1 279 ? -47.685 -2.706 62.400 1.00 50.25 265 ASN A N 1
ATOM 1903 C CA . ASN A 1 279 ? -46.996 -1.851 63.366 1.00 54.55 265 ASN A CA 1
ATOM 1904 C C . ASN A 1 279 ? -46.536 -2.679 64.554 1.00 50.82 265 ASN A C 1
ATOM 1905 O O . ASN A 1 279 ? -45.405 -2.529 65.026 1.00 54.13 265 ASN A O 1
ATOM 1910 N N . ALA A 1 280 ? -47.415 -3.558 65.028 1.00 45.63 266 ALA A N 1
ATOM 1911 C CA . ALA A 1 280 ? -47.079 -4.454 66.127 1.00 45.13 266 ALA A CA 1
ATOM 1912 C C . ALA A 1 280 ? -45.937 -5.402 65.750 1.00 40.14 266 ALA A C 1
ATOM 1913 O O . ALA A 1 280 ? -44.995 -5.588 66.530 1.00 40.53 266 ALA A O 1
ATOM 1915 N N . LEU A 1 281 ? -46.022 -5.985 64.560 1.00 42.88 267 LEU A N 1
ATOM 1916 C CA . LEU A 1 281 ? -44.940 -6.833 64.019 1.00 43.09 267 LEU A CA 1
ATOM 1917 C C . LEU A 1 281 ? -43.617 -6.055 63.917 1.00 44.87 267 LEU A C 1
ATOM 1918 O O . LEU A 1 281 ? -42.539 -6.568 64.269 1.00 46.01 267 LEU A O 1
ATOM 1923 N N . ASP A 1 282 ? -43.714 -4.822 63.431 1.00 45.35 268 ASP A N 1
ATOM 1924 C CA . ASP A 1 282 ? -42.569 -3.920 63.314 1.00 48.98 268 ASP A CA 1
ATOM 1925 C C . ASP A 1 282 ? -41.909 -3.674 64.680 1.00 47.30 268 ASP A C 1
ATOM 1926 O O . ASP A 1 282 ? -40.682 -3.659 64.787 1.00 45.84 268 ASP A O 1
ATOM 1931 N N . ASP A 1 283 ? -42.736 -3.500 65.715 1.00 45.35 269 ASP A N 1
ATOM 1932 C CA . ASP A 1 283 ? -42.273 -3.362 67.098 1.00 46.10 269 ASP A CA 1
ATOM 1933 C C . ASP A 1 283 ? -41.532 -4.602 67.582 1.00 41.92 269 ASP A C 1
ATOM 1934 O O . ASP A 1 283 ? -40.505 -4.487 68.273 1.00 42.17 269 ASP A O 1
ATOM 1939 N N . GLN A 1 284 ? -42.072 -5.774 67.259 1.00 39.89 270 GLN A N 1
ATOM 1940 C CA . GLN A 1 284 ? -41.405 -7.050 67.562 1.00 41.38 270 GLN A CA 1
ATOM 1941 C C . GLN A 1 284 ? -40.016 -7.153 66.915 1.00 39.05 270 GLN A C 1
ATOM 1942 O O . GLN A 1 284 ? -39.056 -7.583 67.549 1.00 38.00 270 GLN A O 1
ATOM 1948 N N . GLU A 1 285 ? -39.928 -6.795 65.640 1.00 39.72 271 GLU A N 1
ATOM 1949 C CA . GLU A 1 285 ? -38.668 -6.930 64.891 1.00 39.34 271 GLU A CA 1
ATOM 1950 C C . GLU A 1 285 ? -37.605 -5.957 65.399 1.00 38.99 271 GLU A C 1
ATOM 1951 O O . GLU A 1 285 ? -36.410 -6.288 65.448 1.00 39.68 271 GLU A O 1
ATOM 1957 N N . ALA A 1 286 ? -38.046 -4.779 65.829 1.00 41.11 272 ALA A N 1
ATOM 1958 C CA . ALA A 1 286 ? -37.154 -3.799 66.461 1.00 40.98 272 ALA A CA 1
ATOM 1959 C C . ALA A 1 286 ? -36.501 -4.351 67.714 1.00 41.60 272 ALA A C 1
ATOM 1960 O O . ALA A 1 286 ? -35.431 -3.885 68.094 1.00 45.71 272 ALA A O 1
ATOM 1962 N N . GLY A 1 287 ? -37.133 -5.349 68.342 1.00 40.94 273 GLY A N 1
ATOM 1963 C CA . GLY A 1 287 ? -36.542 -6.076 69.463 1.00 42.14 273 GLY A CA 1
ATOM 1964 C C . GLY A 1 287 ? -35.341 -6.938 69.105 1.00 42.88 273 GLY A C 1
ATOM 1965 O O . GLY A 1 287 ? -34.665 -7.467 69.991 1.00 44.27 273 GLY A O 1
ATOM 1966 N N . TYR A 1 288 ? -35.081 -7.105 67.810 1.00 41.71 274 TYR A N 1
ATOM 1967 C CA . TYR A 1 288 ? -33.884 -7.785 67.333 1.00 43.05 274 TYR A CA 1
ATOM 1968 C C . TYR A 1 288 ? -32.934 -6.877 66.541 1.00 42.09 274 TYR A C 1
ATOM 1969 O O . TYR A 1 288 ? -31.728 -7.156 66.487 1.00 44.20 274 TYR A O 1
ATOM 1978 N N . ARG A 1 289 ? -33.463 -5.823 65.921 1.00 40.77 275 ARG A N 1
ATOM 1979 C CA . ARG A 1 289 ? -32.715 -5.079 64.895 1.00 39.68 275 ARG A CA 1
ATOM 1980 C C . ARG A 1 289 ? -32.244 -3.677 65.298 1.00 36.35 275 ARG A C 1
ATOM 1981 O O . ARG A 1 289 ? -31.382 -3.117 64.625 1.00 36.00 275 ARG A O 1
ATOM 1989 N N . THR A 1 290 ? -32.803 -3.078 66.353 1.00 38.87 276 THR A N 1
ATOM 1990 C CA . THR A 1 290 ? -32.332 -1.764 66.787 1.00 38.47 276 THR A CA 1
ATOM 1991 C C . THR A 1 290 ? -30.970 -1.936 67.454 1.00 38.16 276 THR A C 1
ATOM 1992 O O . THR A 1 290 ? -30.641 -3.019 67.931 1.00 38.84 276 THR A O 1
ATOM 1996 N N . GLY A 1 291 ? -30.193 -0.858 67.478 1.00 34.37 277 GLY A N 1
ATOM 1997 C CA . GLY A 1 291 ? -28.817 -0.916 67.925 1.00 37.21 277 GLY A CA 1
ATOM 1998 C C . GLY A 1 291 ? -28.575 -1.699 69.205 1.00 34.95 277 GLY A C 1
ATOM 1999 O O . GLY A 1 291 ? -27.870 -2.691 69.176 1.00 35.97 277 GLY A O 1
ATOM 2000 N N . PRO A 1 292 ? -29.161 -1.248 70.329 1.00 38.95 278 PRO A N 1
ATOM 2001 C CA . PRO A 1 292 ? -28.892 -1.896 71.620 1.00 39.29 278 PRO A CA 1
ATOM 2002 C C . PRO A 1 292 ? -29.392 -3.329 71.648 1.00 39.87 278 PRO A C 1
ATOM 2003 O O . PRO A 1 292 ? -28.706 -4.202 72.174 1.00 45.23 278 PRO A O 1
ATOM 2007 N N . ARG A 1 293 ? -30.545 -3.582 71.039 1.00 39.40 279 ARG A N 1
ATOM 2008 C CA . ARG A 1 293 ? -31.079 -4.947 70.930 1.00 41.63 279 ARG A CA 1
ATOM 2009 C C . ARG A 1 293 ? -30.223 -5.857 70.023 1.00 40.02 279 ARG A C 1
ATOM 2010 O O . ARG A 1 293 ? -29.927 -6.990 70.370 1.00 35.71 279 ARG A O 1
ATOM 2018 N N . PHE A 1 294 ? -29.811 -5.357 68.864 1.00 38.64 280 PHE A N 1
ATOM 2019 C CA . PHE A 1 294 ? -28.881 -6.100 68.011 1.00 33.36 280 PHE A CA 1
ATOM 2020 C C . PHE A 1 294 ? -27.546 -6.369 68.715 1.00 32.39 280 PHE A C 1
ATOM 2021 O O . PHE A 1 294 ? -27.024 -7.490 68.641 1.00 30.91 280 PHE A O 1
ATOM 2029 N N . ASP A 1 295 ? -27.008 -5.357 69.396 1.00 33.55 281 ASP A N 1
ATOM 2030 C CA . ASP A 1 295 ? -25.737 -5.505 70.117 1.00 35.38 281 ASP A CA 1
ATOM 2031 C C . ASP A 1 295 ? -25.908 -6.592 71.196 1.00 35.19 281 ASP A C 1
ATOM 2032 O O . ASP A 1 295 ? -25.025 -7.396 71.398 1.00 32.55 281 ASP A O 1
ATOM 2037 N N . ASP A 1 296 ? -27.066 -6.627 71.838 1.00 38.59 282 ASP A N 1
ATOM 2038 C CA . ASP A 1 296 ? -27.335 -7.646 72.868 1.00 41.06 282 ASP A CA 1
ATOM 2039 C C . ASP A 1 296 ? -27.467 -9.043 72.273 1.00 39.05 282 ASP A C 1
ATOM 2040 O O . ASP A 1 296 ? -26.990 -10.020 72.853 1.00 40.24 282 ASP A O 1
ATOM 2045 N N . ALA A 1 297 ? -28.123 -9.150 71.120 1.00 36.04 283 ALA A N 1
ATOM 2046 C CA . ALA A 1 297 ? -28.251 -10.435 70.439 1.00 35.80 283 ALA A CA 1
ATOM 2047 C C . ALA A 1 297 ? -26.897 -10.969 70.005 1.00 32.45 283 ALA A C 1
ATOM 2048 O O . ALA A 1 297 ? -26.644 -12.172 70.111 1.00 35.58 283 ALA A O 1
ATOM 2050 N N . VAL A 1 298 ? -26.027 -10.088 69.516 1.00 31.71 284 VAL A N 1
ATOM 2051 C CA . VAL A 1 298 ? -24.678 -10.491 69.142 1.00 32.41 284 VAL A CA 1
ATOM 2052 C C . VAL A 1 298 ? -23.934 -10.944 70.406 1.00 31.08 284 VAL A C 1
ATOM 2053 O O . VAL A 1 298 ? -23.256 -11.972 70.391 1.00 31.77 284 VAL A O 1
ATOM 2057 N N . ARG A 1 299 ? -24.097 -10.192 71.487 1.00 34.08 285 ARG A N 1
ATOM 2058 C CA . ARG A 1 299 ? -23.464 -10.572 72.769 1.00 36.50 285 ARG A CA 1
ATOM 2059 C C . ARG A 1 299 ? -23.895 -11.982 73.166 1.00 35.94 285 ARG A C 1
ATOM 2060 O O . ARG A 1 299 ? -23.047 -12.838 73.427 1.00 33.23 285 ARG A O 1
ATOM 2068 N N . ARG A 1 300 ? -25.208 -12.228 73.167 1.00 37.16 286 ARG A N 1
ATOM 2069 C CA . ARG A 1 300 ? -25.766 -13.522 73.602 1.00 37.86 286 ARG A CA 1
ATOM 2070 C C . ARG A 1 300 ? -25.324 -14.636 72.689 1.00 36.97 286 ARG A C 1
ATOM 2071 O O . ARG A 1 300 ? -25.081 -15.758 73.131 1.00 34.76 286 ARG A O 1
ATOM 2079 N N . MET A 1 301 ? -25.162 -14.333 71.402 1.00 33.95 287 MET A N 1
ATOM 2080 C CA . MET A 1 301 ? -24.638 -15.328 70.477 1.00 30.64 287 MET A CA 1
ATOM 2081 C C . MET A 1 301 ? -23.183 -15.700 70.792 1.00 33.03 287 MET A C 1
ATOM 2082 O O . MET A 1 301 ? -22.829 -16.878 70.826 1.00 33.10 287 MET A O 1
ATOM 2087 N N . GLY A 1 302 ? -22.354 -14.688 71.009 1.00 31.66 288 GLY A N 1
ATOM 2088 C CA . GLY A 1 302 ? -20.960 -14.878 71.367 1.00 32.85 288 GLY A CA 1
ATOM 2089 C C . GLY A 1 302 ? -20.811 -15.705 72.637 1.00 32.03 288 GLY A C 1
ATOM 2090 O O . GLY A 1 302 ? -19.999 -16.605 72.673 1.00 35.05 288 GLY A O 1
ATOM 2091 N N . GLU A 1 303 ? -21.625 -15.399 73.651 1.00 35.26 289 GLU A N 1
ATOM 2092 C CA . GLU A 1 303 ? -21.617 -16.136 74.930 1.00 40.17 289 GLU A CA 1
ATOM 2093 C C . GLU A 1 303 ? -21.935 -17.605 74.743 1.00 43.09 289 GLU A C 1
ATOM 2094 O O . GLU A 1 303 ? -21.224 -18.475 75.243 1.00 39.94 289 GLU A O 1
ATOM 2100 N N . PHE A 1 304 ? -22.985 -17.877 73.979 1.00 41.92 290 PHE A N 1
ATOM 2101 C CA . PHE A 1 304 ? -23.340 -19.229 73.604 1.00 42.28 290 PHE A CA 1
ATOM 2102 C C . PHE A 1 304 ? -22.221 -19.976 72.872 1.00 42.91 290 PHE A C 1
ATOM 2103 O O . PHE A 1 304 ? -21.908 -21.122 73.218 1.00 43.91 290 PHE A O 1
ATOM 2111 N N . LEU A 1 305 ? -21.616 -19.347 71.865 1.00 38.62 291 LEU A N 1
ATOM 2112 C CA . LEU A 1 305 ? -20.559 -19.991 71.086 1.00 36.98 291 LEU A CA 1
ATOM 2113 C C . LEU A 1 305 ? -19.270 -20.220 71.881 1.00 38.72 291 LEU A C 1
ATOM 2114 O O . LEU A 1 305 ? -18.492 -21.128 71.565 1.00 40.39 291 LEU A O 1
ATOM 2119 N N . ALA A 1 306 ? -19.035 -19.371 72.874 1.00 39.38 292 ALA A N 1
ATOM 2120 C CA . ALA A 1 306 ? -17.823 -19.437 73.675 1.00 42.14 292 ALA A CA 1
ATOM 2121 C C . ALA A 1 306 ? -17.883 -20.545 74.730 1.00 46.73 292 ALA A C 1
ATOM 2122 O O . ALA A 1 306 ? -16.829 -21.037 75.138 1.00 45.35 292 ALA A O 1
ATOM 2124 N N . LYS A 1 307 ? -19.098 -20.925 75.153 1.00 45.28 293 LYS A N 1
ATOM 2125 C CA . LYS A 1 307 ? -19.329 -21.897 76.261 1.00 46.33 293 LYS A CA 1
ATOM 2126 C C . LYS A 1 307 ? -18.619 -23.249 76.150 1.00 47.63 293 LYS A C 1
ATOM 2127 O O . LYS A 1 307 ? -18.348 -23.893 77.171 1.00 48.25 293 LYS A O 1
ATOM 2130 N N . LYS A 1 308 ? -18.390 -23.715 74.929 1.00 44.37 294 LYS A N 1
ATOM 2131 C CA . LYS A 1 308 ? -17.670 -24.957 74.701 1.00 47.27 294 LYS A CA 1
ATOM 2132 C C . LYS A 1 308 ? -16.573 -24.669 73.694 1.00 50.63 294 LYS A C 1
ATOM 2133 O O . LYS A 1 308 ? -16.688 -23.732 72.895 1.00 50.61 294 LYS A O 1
ATOM 2135 N N . PRO A 1 309 ? -15.490 -25.449 73.724 1.00 52.03 295 PRO A N 1
ATOM 2136 C CA . PRO A 1 309 ? -14.561 -25.272 72.620 1.00 52.79 295 PRO A CA 1
ATOM 2137 C C . PRO A 1 309 ? -15.217 -25.739 71.334 1.00 53.16 295 PRO A C 1
ATOM 2138 O O . PRO A 1 309 ? -16.056 -26.638 71.369 1.00 55.22 295 PRO A O 1
ATOM 2142 N N . ILE A 1 310 ? -14.867 -25.120 70.211 1.00 53.01 296 ILE A N 1
ATOM 2143 C CA . ILE A 1 310 ? -15.388 -25.556 68.926 1.00 50.12 296 ILE A CA 1
ATOM 2144 C C . ILE A 1 310 ? -14.380 -26.513 68.331 1.00 47.55 296 ILE A C 1
ATOM 2145 O O . ILE A 1 310 ? -13.218 -26.163 68.170 1.00 49.11 296 ILE A O 1
ATOM 2150 N N . ARG A 1 311 ? -14.835 -27.709 67.990 1.00 45.25 297 ARG A N 1
ATOM 2151 C CA . ARG A 1 311 ? -13.954 -28.790 67.565 1.00 45.65 297 ARG A CA 1
ATOM 2152 C C . ARG A 1 311 ? -13.590 -28.674 66.095 1.00 41.49 297 ARG A C 1
ATOM 2153 O O . ARG A 1 311 ? -14.448 -28.800 65.232 1.00 46.52 297 ARG A O 1
ATOM 2155 N N . LEU A 1 312 ? -12.319 -28.426 65.804 1.00 43.24 298 LEU A N 1
ATOM 2156 C CA . LEU A 1 312 ? -11.854 -28.392 64.418 1.00 43.00 298 LEU A CA 1
ATOM 2157 C C . LEU A 1 312 ? -11.439 -29.787 63.993 1.00 46.25 298 LEU A C 1
ATOM 2158 O O . LEU A 1 312 ? -11.657 -30.186 62.842 1.00 45.38 298 LEU A O 1
ATOM 2163 N N . ALA A 1 313 ? -10.819 -30.509 64.923 1.00 49.96 299 ALA A N 1
ATOM 2164 C CA . ALA A 1 313 ? -10.551 -31.943 64.797 1.00 52.64 299 ALA A CA 1
ATOM 2165 C C . ALA A 1 313 ? -10.627 -32.571 66.193 1.00 55.70 299 ALA A C 1
ATOM 2166 O O . ALA A 1 313 ? -10.915 -31.877 67.176 1.00 56.16 299 ALA A O 1
ATOM 2168 N N . ASP A 1 314 ? -10.383 -33.874 66.296 1.00 61.41 300 ASP A N 1
ATOM 2169 C CA . ASP A 1 314 ? -10.476 -34.553 67.598 1.00 66.46 300 ASP A CA 1
ATOM 2170 C C . ASP A 1 314 ? -9.669 -33.846 68.705 1.00 62.87 300 ASP A C 1
ATOM 2171 O O . ASP A 1 314 ? -10.198 -33.604 69.790 1.00 63.26 300 ASP A O 1
ATOM 2176 N N . ASN A 1 315 ? -8.408 -33.517 68.435 1.00 58.43 301 ASN A N 1
ATOM 2177 C CA . ASN A 1 315 ? -7.537 -32.912 69.458 1.00 61.89 301 ASN A CA 1
ATOM 2178 C C . ASN A 1 315 ? -7.198 -31.442 69.187 1.00 57.85 301 ASN A C 1
ATOM 2179 O O . ASN A 1 315 ? -6.256 -30.908 69.762 1.00 60.38 301 ASN A O 1
ATOM 2184 N N . ILE A 1 316 ? -7.992 -30.794 68.337 1.00 54.36 302 ILE A N 1
ATOM 2185 C CA . ILE A 1 316 ? -7.694 -29.468 67.821 1.00 51.16 302 ILE A CA 1
ATOM 2186 C C . ILE A 1 316 ? -8.906 -28.572 68.026 1.00 51.70 302 ILE A C 1
ATOM 2187 O O . ILE A 1 316 ? -9.970 -28.855 67.483 1.00 47.75 302 ILE A O 1
ATOM 2192 N N . ASN A 1 317 ? -8.734 -27.493 68.788 1.00 51.59 303 ASN A N 1
ATOM 2193 C CA . ASN A 1 317 ? -9.852 -26.648 69.207 1.00 56.45 303 ASN A CA 1
ATOM 2194 C C . ASN A 1 317 ? -9.748 -25.180 68.806 1.00 53.93 303 ASN A C 1
ATOM 2195 O O . ASN A 1 317 ? -8.658 -24.605 68.771 1.00 54.62 303 ASN A O 1
ATOM 2200 N N . ALA A 1 318 ? -10.910 -24.594 68.528 1.00 51.29 304 ALA A N 1
ATOM 2201 C CA . ALA A 1 318 ? -11.058 -23.154 68.375 1.00 49.38 304 ALA A CA 1
ATOM 2202 C C . ALA A 1 318 ? -11.826 -22.606 69.574 1.00 50.41 304 ALA A C 1
ATOM 2203 O O . ALA A 1 318 ? -12.708 -23.274 70.131 1.00 52.00 304 ALA A O 1
ATOM 2205 N N . GLN A 1 319 ? -11.488 -21.390 69.980 1.00 45.72 305 GLN A N 1
ATOM 2206 C CA . GLN A 1 319 ? -12.245 -20.702 71.008 1.00 44.95 305 GLN A CA 1
ATOM 2207 C C . GLN A 1 319 ? -12.685 -19.323 70.509 1.00 39.30 305 GLN A C 1
ATOM 2208 O O . GLN A 1 319 ? -11.877 -18.514 70.057 1.00 38.27 305 GLN A O 1
ATOM 2214 N N . VAL A 1 320 ? -13.975 -19.059 70.627 1.00 39.19 306 VAL A N 1
ATOM 2215 C CA . VAL A 1 320 ? -14.512 -17.751 70.302 1.00 41.03 306 VAL A CA 1
ATOM 2216 C C . VAL A 1 320 ? -14.205 -16.836 71.468 1.00 44.19 306 VAL A C 1
ATOM 2217 O O . VAL A 1 320 ? -14.431 -17.212 72.637 1.00 44.77 306 VAL A O 1
ATOM 2221 N N . GLY A 1 321 ? -13.679 -15.653 71.153 1.00 41.52 307 GLY A N 1
ATOM 2222 C CA . GLY A 1 321 ? -13.207 -14.714 72.149 1.00 43.97 307 GLY A CA 1
ATOM 2223 C C . GLY A 1 321 ? -13.913 -13.366 72.181 1.00 41.32 307 GLY A C 1
ATOM 2224 O O . GLY A 1 321 ? -15.133 -13.293 72.083 1.00 41.87 307 GLY A O 1
ATOM 2225 N N . ASP A 1 322 ? -13.127 -12.307 72.348 1.00 40.88 308 ASP A N 1
ATOM 2226 C CA . ASP A 1 322 ? -13.646 -10.963 72.550 1.00 43.98 308 ASP A CA 1
ATOM 2227 C C . ASP A 1 322 ? -14.314 -10.426 71.280 1.00 39.81 308 ASP A C 1
ATOM 2228 O O . ASP A 1 322 ? -13.960 -10.831 70.169 1.00 36.53 308 ASP A O 1
ATOM 2233 N N . ARG A 1 323 ? -15.235 -9.491 71.481 1.00 38.85 309 ARG A N 1
ATOM 2234 C CA . ARG A 1 323 ? -15.861 -8.756 70.376 1.00 37.83 309 ARG A CA 1
ATOM 2235 C C . ARG A 1 323 ? -14.811 -7.962 69.634 1.00 38.21 309 ARG A C 1
ATOM 2236 O O . ARG A 1 323 ? -14.033 -7.236 70.249 1.00 36.81 309 ARG A O 1
ATOM 2244 N N . ILE A 1 324 ? -14.784 -8.094 68.309 1.00 36.75 310 ILE A N 1
ATOM 2245 C CA . ILE A 1 324 ? -13.848 -7.329 67.474 1.00 34.60 310 ILE A CA 1
ATOM 2246 C C . ILE A 1 324 ? -14.224 -5.864 67.414 1.00 35.87 310 ILE A C 1
ATOM 2247 O O . ILE A 1 324 ? -15.383 -5.527 67.205 1.00 34.12 310 ILE A O 1
ATOM 2252 N N . VAL A 1 325 ? -13.221 -4.993 67.566 1.00 34.04 311 VAL A N 1
ATOM 2253 C CA . VAL A 1 325 ? -13.434 -3.553 67.628 1.00 35.38 311 VAL A CA 1
ATOM 2254 C C . VAL A 1 325 ? -12.582 -2.856 66.575 1.00 34.60 311 VAL A C 1
ATOM 2255 O O . VAL A 1 325 ? -11.546 -3.380 66.157 1.00 33.84 311 VAL A O 1
ATOM 2259 N N . PHE A 1 326 ? -13.027 -1.685 66.127 1.00 33.13 312 PHE A N 1
ATOM 2260 C CA . PHE A 1 326 ? -12.209 -0.843 65.239 1.00 32.62 312 PHE A CA 1
ATOM 2261 C C . PHE A 1 326 ? -11.781 0.377 66.015 1.00 33.28 312 PHE A C 1
ATOM 2262 O O . PHE A 1 326 ? -12.595 1.251 66.322 1.00 34.61 312 PHE A O 1
ATOM 2270 N N . SER A 1 327 ? -10.488 0.450 66.318 1.00 36.63 313 SER A N 1
ATOM 2271 C CA . SER A 1 327 ? -9.976 1.537 67.133 1.00 35.73 313 SER A CA 1
ATOM 2272 C C . SER A 1 327 ? -8.585 1.967 66.710 1.00 36.31 313 SER A C 1
ATOM 2273 O O . SER A 1 327 ? -7.972 1.366 65.809 1.00 35.39 313 SER A O 1
ATOM 2276 N N . ASN A 1 328 ? -8.093 3.005 67.392 1.00 34.59 314 ASN A N 1
ATOM 2277 C CA . ASN A 1 328 ? -6.728 3.488 67.195 1.00 36.53 314 ASN A CA 1
ATOM 2278 C C . ASN A 1 328 ? -5.835 3.250 68.436 1.00 40.13 314 ASN A C 1
ATOM 2279 O O . ASN A 1 328 ? -4.814 3.931 68.626 1.00 40.39 314 ASN A O 1
ATOM 2284 N N . GLU A 1 329 ? -6.220 2.262 69.232 1.00 43.56 315 GLU A N 1
ATOM 2285 C CA . GLU A 1 329 ? -5.436 1.808 70.382 1.00 44.57 315 GLU A CA 1
ATOM 2286 C C . GLU A 1 329 ? -4.132 1.198 69.924 1.00 45.24 315 GLU A C 1
ATOM 2287 O O . GLU A 1 329 ? -4.099 0.477 68.933 1.00 45.96 315 GLU A O 1
ATOM 2289 N N . GLY A 1 330 ? -3.055 1.469 70.661 1.00 43.45 316 GLY A N 1
ATOM 2290 C CA . GLY A 1 330 ? -1.783 0.809 70.404 1.00 43.28 316 GLY A CA 1
ATOM 2291 C C . GLY A 1 330 ? -1.260 1.129 69.016 1.00 42.54 316 GLY A C 1
ATOM 2292 O O . GLY A 1 330 ? -1.240 2.289 68.613 1.00 46.35 316 GLY A O 1
ATOM 2293 N N . GLN A 1 331 ? -0.848 0.096 68.288 1.00 45.49 317 GLN A N 1
ATOM 2294 C CA . GLN A 1 331 ? -0.351 0.260 66.918 1.00 54.20 317 GLN A CA 1
ATOM 2295 C C . GLN A 1 331 ? -1.467 0.095 65.859 1.00 55.96 317 GLN A C 1
ATOM 2296 O O . GLN A 1 331 ? -1.200 0.156 64.662 1.00 54.66 317 GLN A O 1
ATOM 2302 N N . ALA A 1 332 ? -2.704 -0.117 66.310 1.00 52.54 318 ALA A N 1
ATOM 2303 C CA . ALA A 1 332 ? -3.862 -0.166 65.403 1.00 49.80 318 ALA A CA 1
ATOM 2304 C C . ALA A 1 332 ? -4.250 1.244 64.987 1.00 45.93 318 ALA A C 1
ATOM 2305 O O . ALA A 1 332 ? -4.238 2.153 65.799 1.00 41.20 318 ALA A O 1
ATOM 2307 N N . ARG A 1 333 ? -4.587 1.426 63.714 1.00 46.81 319 ARG A N 1
ATOM 2308 C CA . ARG A 1 333 ? -5.114 2.694 63.232 1.00 44.85 319 ARG A CA 1
ATOM 2309 C C . ARG A 1 333 ? -6.282 2.350 62.313 1.00 41.92 319 ARG A C 1
ATOM 2310 O O . ARG A 1 333 ? -6.173 2.409 61.081 1.00 38.92 319 ARG A O 1
ATOM 2318 N N . ASN A 1 334 ? -7.381 1.936 62.939 1.00 35.86 320 ASN A N 1
ATOM 2319 C CA . ASN A 1 334 ? -8.465 1.247 62.216 1.00 35.85 320 ASN A CA 1
ATOM 2320 C C . ASN A 1 334 ? -9.768 2.026 62.156 1.00 35.77 320 ASN A C 1
ATOM 2321 O O . ASN A 1 334 ? -10.766 1.512 61.647 1.00 34.66 320 ASN A O 1
ATOM 2326 N N . VAL A 1 335 ? -9.775 3.257 62.647 1.00 36.31 321 VAL A N 1
ATOM 2327 C CA . VAL A 1 335 ? -10.970 4.087 62.539 1.00 34.72 321 VAL A CA 1
ATOM 2328 C C . VAL A 1 335 ? -10.678 5.581 62.329 1.00 38.74 321 VAL A C 1
ATOM 2329 O O . VAL A 1 335 ? -9.747 6.170 62.915 1.00 33.32 321 VAL A O 1
ATOM 2333 N N . ARG A 1 336 ? -11.442 6.196 61.434 1.00 36.27 322 ARG A N 1
ATOM 2334 C CA . ARG A 1 336 ? -11.403 7.647 61.292 1.00 40.55 322 ARG A CA 1
ATOM 2335 C C . ARG A 1 336 ? -12.760 8.200 60.906 1.00 38.54 322 ARG A C 1
ATOM 2336 O O . ARG A 1 336 ? -13.653 7.445 60.500 1.00 34.73 322 ARG A O 1
ATOM 2344 N N . LEU A 1 337 ? -12.925 9.501 61.098 1.00 36.02 323 LEU A N 1
ATOM 2345 C CA . LEU A 1 337 ? -14.171 10.177 60.783 1.00 38.85 323 LEU A CA 1
ATOM 2346 C C . LEU A 1 337 ? -13.876 11.181 59.698 1.00 38.91 323 LEU A C 1
ATOM 2347 O O . LEU A 1 337 ? -13.115 12.125 59.904 1.00 39.14 323 LEU A O 1
ATOM 2352 N N . ALA A 1 338 ? -14.458 10.969 58.523 1.00 36.52 324 ALA A N 1
ATOM 2353 C CA . ALA A 1 338 ? -14.385 11.978 57.472 1.00 34.57 324 ALA A CA 1
ATOM 2354 C C . ALA A 1 338 ? -15.142 13.254 57.856 1.00 33.40 324 ALA A C 1
ATOM 2355 O O . ALA A 1 338 ? -16.182 13.192 58.502 1.00 34.17 324 ALA A O 1
ATOM 2357 N N . PRO A 1 339 ? -14.637 14.417 57.418 1.00 33.74 325 PRO A N 1
ATOM 2358 C CA . PRO A 1 339 ? -15.332 15.673 57.663 1.00 37.01 325 PRO A CA 1
ATOM 2359 C C . PRO A 1 339 ? -16.717 15.664 57.027 1.00 36.85 325 PRO A C 1
ATOM 2360 O O . PRO A 1 339 ? -16.967 14.866 56.136 1.00 35.11 325 PRO A O 1
ATOM 2364 N N . LYS A 1 340 ? -17.613 16.500 57.522 1.00 37.17 326 LYS A N 1
ATOM 2365 C CA . LYS A 1 340 ? -18.933 16.645 56.916 1.00 37.49 326 LYS A CA 1
ATOM 2366 C C . LYS A 1 340 ? -18.801 17.082 55.448 1.00 33.27 326 LYS A C 1
ATOM 2367 O O . LYS A 1 340 ? -18.004 17.957 55.118 1.00 32.17 326 LYS A O 1
ATOM 2373 N N . VAL A 1 341 ? -19.571 16.450 54.566 1.00 31.77 327 VAL A N 1
ATOM 2374 C CA . VAL A 1 341 ? -19.632 16.892 53.179 1.00 31.10 327 VAL A CA 1
ATOM 2375 C C . VAL A 1 341 ? -20.215 18.294 53.156 1.00 31.72 327 VAL A C 1
ATOM 2376 O O . VAL A 1 341 ? -21.149 18.592 53.889 1.00 32.92 327 VAL A O 1
ATOM 2380 N N . GLU A 1 342 ? -19.653 19.159 52.315 1.00 32.20 328 GLU A N 1
ATOM 2381 C CA . GLU A 1 342 ? -20.194 20.493 52.105 1.00 33.88 328 GLU A CA 1
ATOM 2382 C C . GLU A 1 342 ? -20.907 20.526 50.755 1.00 32.54 328 GLU A C 1
ATOM 2383 O O . GLU A 1 342 ? -20.314 20.193 49.740 1.00 33.31 328 GLU A O 1
ATOM 2389 N N . TYR A 1 343 ? -22.175 20.917 50.776 1.00 29.49 329 TYR A N 1
ATOM 2390 C CA . TYR A 1 343 ? -22.902 21.265 49.568 1.00 29.48 329 TYR A CA 1
ATOM 2391 C C . TYR A 1 343 ? -22.467 22.663 49.123 1.00 30.03 329 TYR A C 1
ATOM 2392 O O . TYR A 1 343 ? -22.461 23.593 49.921 1.00 31.53 329 TYR A O 1
ATOM 2401 N N . VAL A 1 344 ? -22.077 22.796 47.856 1.00 30.68 330 VAL A N 1
ATOM 2402 C CA . VAL A 1 344 ? -21.390 23.989 47.356 1.00 31.33 330 VAL A CA 1
ATOM 2403 C C . VAL A 1 344 ? -22.268 24.673 46.325 1.00 32.09 330 VAL A C 1
ATOM 2404 O O . VAL A 1 344 ? -22.759 24.029 45.394 1.00 29.89 330 VAL A O 1
ATOM 2408 N N . PHE A 1 345 ? -22.458 25.981 46.478 1.00 30.71 331 PHE A N 1
ATOM 2409 C CA . PHE A 1 345 ? -23.396 26.731 45.624 1.00 32.27 331 PHE A CA 1
ATOM 2410 C C . PHE A 1 345 ? -22.737 27.872 44.855 1.00 36.86 331 PHE A C 1
ATOM 2411 O O . PHE A 1 345 ? -23.427 28.700 44.269 1.00 35.12 331 PHE A O 1
ATOM 2419 N N . ASP A 1 346 ? -21.409 27.904 44.830 1.00 39.19 332 ASP A N 1
ATOM 2420 C CA . ASP A 1 346 ? -20.696 28.813 43.930 1.00 47.54 332 ASP A CA 1
ATOM 2421 C C . ASP A 1 346 ? -19.309 28.282 43.563 1.00 49.68 332 ASP A C 1
ATOM 2422 O O . ASP A 1 346 ? -18.788 27.384 44.216 1.00 43.44 332 ASP A O 1
ATOM 2427 N N . ARG A 1 347 ? -18.727 28.832 42.502 1.00 56.11 333 ARG A N 1
ATOM 2428 C CA . ARG A 1 347 ? -17.451 28.335 41.994 1.00 62.96 333 ARG A CA 1
ATOM 2429 C C . ARG A 1 347 ? -16.294 28.686 42.924 1.00 67.16 333 ARG A C 1
ATOM 2430 O O . ARG A 1 347 ? -15.255 28.033 42.875 1.00 70.36 333 ARG A O 1
ATOM 2438 N N . THR A 1 348 ? -16.463 29.708 43.763 1.00 69.88 334 THR A N 1
ATOM 2439 C CA . THR A 1 348 ? -15.402 30.073 44.702 1.00 75.19 334 THR A CA 1
ATOM 2440 C C . THR A 1 348 ? -15.287 28.976 45.756 1.00 78.38 334 THR A C 1
ATOM 2441 O O . THR A 1 348 ? -14.221 28.395 45.942 1.00 84.67 334 THR A O 1
ATOM 2445 N N . GLY A 1 349 ? -16.405 28.672 46.412 1.00 77.67 335 GLY A N 1
ATOM 2446 C CA . GLY A 1 349 ? -16.429 27.759 47.552 1.00 71.73 335 GLY A CA 1
ATOM 2447 C C . GLY A 1 349 ? -17.006 28.422 48.786 1.00 65.95 335 GLY A C 1
ATOM 2448 O O . GLY A 1 349 ? -17.399 27.740 49.735 1.00 74.57 335 GLY A O 1
ATOM 2449 N N . ALA A 1 350 ? -17.063 29.750 48.771 1.00 60.29 336 ALA A N 1
ATOM 2450 C CA . ALA A 1 350 ? -17.565 30.533 49.904 1.00 60.03 336 ALA A CA 1
ATOM 2451 C C . ALA A 1 350 ? -19.025 30.253 50.257 1.00 55.46 336 ALA A C 1
ATOM 2452 O O . ALA A 1 350 ? -19.431 30.416 51.404 1.00 53.20 336 ALA A O 1
ATOM 2454 N N . LYS A 1 351 ? -19.817 29.855 49.269 1.00 51.83 337 LYS A N 1
ATOM 2455 C CA . LYS A 1 351 ? -21.240 29.635 49.491 1.00 49.99 337 LYS A CA 1
ATOM 2456 C C . LYS A 1 351 ? -21.481 28.144 49.625 1.00 45.99 337 LYS A C 1
ATOM 2457 O O . LYS A 1 351 ? -21.498 27.409 48.635 1.00 44.57 337 LYS A O 1
ATOM 2463 N N . SER A 1 352 ? -21.632 27.689 50.858 1.00 44.77 338 SER A N 1
ATOM 2464 C CA . SER A 1 352 ? -21.766 26.271 51.099 1.00 43.88 338 SER A CA 1
ATOM 2465 C C . SER A 1 352 ? -22.654 26.017 52.302 1.00 42.15 338 SER A C 1
ATOM 2466 O O . SER A 1 352 ? -22.908 26.925 53.090 1.00 42.64 338 SER A O 1
ATOM 2469 N N . ALA A 1 353 ? -23.144 24.786 52.413 1.00 38.40 339 ALA A N 1
ATOM 2470 C CA . ALA A 1 353 ? -24.095 24.402 53.458 1.00 33.49 339 ALA A CA 1
ATOM 2471 C C . ALA A 1 353 ? -23.923 22.934 53.841 1.00 34.66 339 ALA A C 1
ATOM 2472 O O . ALA A 1 353 ? -23.343 22.171 53.088 1.00 33.71 339 ALA A O 1
ATOM 2474 N N . GLU A 1 354 ? -24.411 22.548 55.025 1.00 34.29 340 GLU A N 1
ATOM 2475 C CA . GLU A 1 354 ? -24.299 21.178 55.492 1.00 37.81 340 GLU A CA 1
ATOM 2476 C C . GLU A 1 354 ? -25.387 20.319 54.844 1.00 34.30 340 GLU A C 1
ATOM 2477 O O . GLU A 1 354 ? -25.231 19.114 54.760 1.00 33.36 340 GLU A O 1
ATOM 2483 N N . TYR A 1 355 ? -26.480 20.968 54.434 1.00 34.52 341 TYR A N 1
ATOM 2484 C CA . TYR A 1 355 ? -27.655 20.304 53.850 1.00 34.87 341 TYR A CA 1
ATOM 2485 C C . TYR A 1 355 ? -28.032 20.949 52.512 1.00 30.18 341 TYR A C 1
ATOM 2486 O O . TYR A 1 355 ? -27.940 22.165 52.347 1.00 29.78 341 TYR A O 1
ATOM 2495 N N . ALA A 1 356 ? -28.475 20.120 51.565 1.00 28.41 342 ALA A N 1
ATOM 2496 C CA . ALA A 1 356 ? -28.770 20.572 50.221 1.00 27.40 342 ALA A CA 1
ATOM 2497 C C . ALA A 1 356 ? -29.893 21.606 50.173 1.00 28.20 342 ALA A C 1
ATOM 2498 O O . ALA A 1 356 ? -29.757 22.625 49.526 1.00 29.67 342 ALA A O 1
ATOM 2500 N N . TRP A 1 357 ? -31.014 21.318 50.824 1.00 27.54 343 TRP A N 1
ATOM 2501 C CA . TRP A 1 357 ? -32.160 22.213 50.762 1.00 28.60 343 TRP A CA 1
ATOM 2502 C C . TRP A 1 357 ? -31.888 23.578 51.458 1.00 29.40 343 TRP A C 1
ATOM 2503 O O . TRP A 1 357 ? -32.216 24.623 50.900 1.00 28.15 343 TRP A O 1
ATOM 2514 N N . ARG A 1 358 ? -31.290 23.559 52.641 1.00 31.65 344 ARG A N 1
ATOM 2515 C CA . ARG A 1 358 ? -30.901 24.819 53.335 1.00 34.57 344 ARG A CA 1
ATOM 2516 C C . ARG A 1 358 ? -30.039 25.703 52.418 1.00 34.72 344 ARG A C 1
ATOM 2517 O O . ARG A 1 358 ? -30.262 26.927 52.271 1.00 32.32 344 ARG A O 1
ATOM 2525 N N . GLY A 1 359 ? -29.051 25.075 51.794 1.00 32.90 345 GLY A N 1
ATOM 2526 C CA . GLY A 1 359 ? -28.153 25.745 50.891 1.00 33.62 345 GLY A CA 1
ATOM 2527 C C . GLY A 1 359 ? -28.836 26.301 49.660 1.00 33.71 345 GLY A C 1
ATOM 2528 O O . GLY A 1 359 ? -28.597 27.450 49.289 1.00 33.57 345 GLY A O 1
ATOM 2529 N N . LEU A 1 360 ? -29.678 25.484 49.015 1.00 31.52 346 LEU A N 1
ATOM 2530 C CA . LEU A 1 360 ? -30.371 25.903 47.798 1.00 31.05 346 LEU A CA 1
ATOM 2531 C C . LEU A 1 360 ? -31.297 27.090 48.070 1.00 33.16 346 LEU A C 1
ATOM 2532 O O . LEU A 1 360 ? -31.306 28.081 47.339 1.00 32.80 346 LEU A O 1
ATOM 2537 N N . SER A 1 361 ? -32.083 26.977 49.131 1.00 37.56 347 SER A N 1
ATOM 2538 C CA . SER A 1 361 ? -32.987 28.057 49.560 1.00 38.75 347 SER A CA 1
ATOM 2539 C C . SER A 1 361 ? -32.298 29.397 49.778 1.00 42.61 347 SER A C 1
ATOM 2540 O O . SER A 1 361 ? -32.785 30.419 49.334 1.00 47.65 347 SER A O 1
ATOM 2543 N N . GLN A 1 362 ? -31.155 29.395 50.449 1.00 44.50 348 GLN A N 1
ATOM 2544 C CA . GLN A 1 362 ? -30.507 30.646 50.783 1.00 47.78 348 GLN A CA 1
ATOM 2545 C C . GLN A 1 362 ? -29.625 31.188 49.652 1.00 46.36 348 GLN A C 1
ATOM 2546 O O . GLN A 1 362 ? -29.469 32.392 49.533 1.00 48.44 348 GLN A O 1
ATOM 2552 N N . PHE A 1 363 ? -29.048 30.322 48.821 1.00 38.75 349 PHE A N 1
ATOM 2553 C CA . PHE A 1 363 ? -28.125 30.781 47.800 1.00 39.43 349 PHE A CA 1
ATOM 2554 C C . PHE A 1 363 ? -28.689 30.733 46.378 1.00 39.15 349 PHE A C 1
ATOM 2555 O O . PHE A 1 363 ? -28.155 31.388 45.491 1.00 37.06 349 PHE A O 1
ATOM 2563 N N . GLY A 1 364 ? -29.744 29.953 46.143 1.00 37.83 350 GLY A N 1
ATOM 2564 C CA . GLY A 1 364 ? -30.097 29.555 44.771 1.00 38.67 350 GLY A CA 1
ATOM 2565 C C . GLY A 1 364 ? -29.080 28.544 44.243 1.00 35.12 350 GLY A C 1
ATOM 2566 O O . GLY A 1 364 ? -28.129 28.187 44.951 1.00 34.13 350 GLY A O 1
ATOM 2567 N N . PRO A 1 365 ? -29.250 28.087 42.988 1.00 33.38 351 PRO A N 1
ATOM 2568 C CA . PRO A 1 365 ? -28.386 27.023 42.457 1.00 30.38 351 PRO A CA 1
ATOM 2569 C C . PRO A 1 365 ? -26.965 27.447 42.059 1.00 30.48 351 PRO A C 1
ATOM 2570 O O . PRO A 1 365 ? -26.711 28.630 41.774 1.00 32.21 351 PRO A O 1
ATOM 2574 N N . PHE A 1 366 ? -26.068 26.458 42.043 1.00 27.62 352 PHE A N 1
ATOM 2575 C CA . PHE A 1 366 ? -24.663 26.628 41.699 1.00 30.16 352 PHE A CA 1
ATOM 2576 C C . PHE A 1 366 ? -24.463 27.383 40.384 1.00 32.25 352 PHE A C 1
ATOM 2577 O O . PHE A 1 366 ? -23.588 28.244 40.291 1.00 32.48 352 PHE A O 1
ATOM 2585 N N . ASP A 1 367 ? -25.287 27.114 39.381 1.00 34.93 353 ASP A N 1
ATOM 2586 C CA . ASP A 1 367 ? -25.116 27.781 38.078 1.00 34.76 353 ASP A CA 1
ATOM 2587 C C . ASP A 1 367 ? -26.050 28.977 37.806 1.00 35.74 353 ASP A C 1
ATOM 2588 O O . ASP A 1 367 ? -26.265 29.322 36.652 1.00 34.72 353 ASP A O 1
ATOM 2593 N N . ARG A 1 368 ? -26.578 29.615 38.844 1.00 35.17 354 ARG A N 1
ATOM 2594 C CA . ARG A 1 368 ? -27.555 30.688 38.646 1.00 42.02 354 ARG A CA 1
ATOM 2595 C C . ARG A 1 368 ? -27.012 31.821 37.748 1.00 42.61 354 ARG A C 1
ATOM 2596 O O . ARG A 1 368 ? -27.715 32.275 36.874 1.00 41.23 354 ARG A O 1
ATOM 2604 N N . PRO A 1 369 ? -25.757 32.260 37.961 1.00 43.52 355 PRO A N 1
ATOM 2605 C CA . PRO A 1 369 ? -25.254 33.381 37.145 1.00 44.70 355 PRO A CA 1
ATOM 2606 C C . PRO A 1 369 ? -25.201 33.084 35.647 1.00 44.15 355 PRO A C 1
ATOM 2607 O O . PRO A 1 369 ? -25.328 34.006 34.827 1.00 43.53 355 PRO A O 1
ATOM 2611 N N . SER A 1 370 ? -25.054 31.811 35.285 1.00 40.23 356 SER A N 1
ATOM 2612 C CA . SER A 1 370 ? -24.861 31.445 33.893 1.00 39.94 356 SER A CA 1
ATOM 2613 C C . SER A 1 370 ? -26.052 30.737 33.252 1.00 37.32 356 SER A C 1
ATOM 2614 O O . SER A 1 370 ? -26.037 30.493 32.055 1.00 37.41 356 SER A O 1
ATOM 2617 N N . PHE A 1 371 ? -27.066 30.365 34.028 1.00 38.38 357 PHE A N 1
ATOM 2618 C CA . PHE A 1 371 ? -28.154 29.537 33.483 1.00 37.82 357 PHE A CA 1
ATOM 2619 C C . PHE A 1 371 ? -28.861 30.252 32.316 1.00 39.88 357 PHE A C 1
ATOM 2620 O O . PHE A 1 371 ? -29.449 31.326 32.501 1.00 42.84 357 PHE A O 1
ATOM 2628 N N . ALA A 1 372 ? -28.786 29.652 31.123 1.00 42.63 358 ALA A N 1
ATOM 2629 C CA . ALA A 1 372 ? -29.210 30.298 29.855 1.00 41.95 358 ALA A CA 1
ATOM 2630 C C . ALA A 1 372 ? -30.721 30.545 29.678 1.00 42.99 358 ALA A C 1
ATOM 2631 O O . ALA A 1 372 ? -31.132 31.603 29.200 1.00 43.21 358 ALA A O 1
ATOM 2633 N N . ASN A 1 373 ? -31.544 29.582 30.064 1.00 41.27 359 ASN A N 1
ATOM 2634 C CA . ASN A 1 373 ? -32.973 29.635 29.770 1.00 43.22 359 ASN A CA 1
ATOM 2635 C C . ASN A 1 373 ? -33.800 30.022 30.993 1.00 40.89 359 ASN A C 1
ATOM 2636 O O . ASN A 1 373 ? -34.338 29.171 31.704 1.00 41.02 359 ASN A O 1
ATOM 2641 N N . ARG A 1 374 ? -33.922 31.322 31.220 1.00 38.46 360 ARG A N 1
ATOM 2642 C CA . ARG A 1 374 ? -34.604 31.820 32.402 1.00 38.25 360 ARG A CA 1
ATOM 2643 C C . ARG A 1 374 ? -36.138 31.815 32.288 1.00 37.29 360 ARG A C 1
ATOM 2644 O O . ARG A 1 374 ? -36.831 32.087 33.280 1.00 34.52 360 ARG A O 1
ATOM 2652 N N . SER A 1 375 ? -36.665 31.493 31.103 1.00 37.21 361 SER A N 1
ATOM 2653 C CA . SER A 1 375 ? -38.115 31.395 30.899 1.00 37.87 361 SER A CA 1
ATOM 2654 C C . SER A 1 375 ? -38.513 30.118 30.182 1.00 36.18 361 SER A C 1
ATOM 2655 O O . SER A 1 375 ? -38.947 30.156 29.020 1.00 34.95 361 SER A O 1
ATOM 2658 N N . PRO A 1 376 ? -38.367 28.963 30.865 1.00 33.61 362 PRO A N 1
ATOM 2659 C CA . PRO A 1 376 ? -38.648 27.706 30.169 1.00 32.82 362 PRO A CA 1
ATOM 2660 C C . PRO A 1 376 ? -40.133 27.508 29.904 1.00 33.22 362 PRO A C 1
ATOM 2661 O O . PRO A 1 376 ? -40.954 27.956 30.691 1.00 33.67 362 PRO A O 1
ATOM 2665 N N . ARG A 1 377 ? -40.432 26.841 28.803 1.00 33.15 363 ARG A N 1
ATOM 2666 C CA . ARG A 1 377 ? -41.772 26.408 28.434 1.00 35.08 363 ARG A CA 1
ATOM 2667 C C . ARG A 1 377 ? -41.856 24.926 28.690 1.00 30.78 363 ARG A C 1
ATOM 2668 O O . ARG A 1 377 ? -41.042 24.144 28.162 1.00 32.29 363 ARG A O 1
ATOM 2676 N N . ILE A 1 378 ? -42.829 24.527 29.504 1.00 30.05 364 ILE A N 1
ATOM 2677 C CA . ILE A 1 378 ? -42.973 23.147 29.922 1.00 27.91 364 ILE A CA 1
ATOM 2678 C C . ILE A 1 378 ? -44.326 22.603 29.464 1.00 29.08 364 ILE A C 1
ATOM 2679 O O . ILE A 1 378 ? -45.383 23.120 29.862 1.00 28.88 364 ILE A O 1
ATOM 2684 N N . LEU A 1 379 ? -44.268 21.592 28.617 1.00 27.44 365 LEU A N 1
ATOM 2685 C CA . LEU A 1 379 ? -45.437 20.795 28.203 1.00 27.97 365 LEU A CA 1
ATOM 2686 C C . LEU A 1 379 ? -45.999 20.013 29.383 1.00 28.73 365 LEU A C 1
ATOM 2687 O O . LEU A 1 379 ? -45.252 19.312 30.088 1.00 27.15 365 LEU A O 1
ATOM 2692 N N . VAL A 1 380 ? -47.310 20.116 29.630 1.00 25.02 366 VAL A N 1
ATOM 2693 C CA . VAL A 1 380 ? -47.889 19.362 30.705 1.00 25.44 366 VAL A CA 1
ATOM 2694 C C . VAL A 1 380 ? -48.936 18.437 30.112 1.00 27.02 366 VAL A C 1
ATOM 2695 O O . VAL A 1 380 ? -49.958 18.897 29.586 1.00 28.13 366 VAL A O 1
ATOM 2699 N N . VAL A 1 381 ? -48.654 17.144 30.170 1.00 23.91 367 VAL A N 1
ATOM 2700 C CA . VAL A 1 381 ? -49.458 16.094 29.569 1.00 26.24 367 VAL A CA 1
ATOM 2701 C C . VAL A 1 381 ? -50.217 15.323 30.652 1.00 27.23 367 VAL A C 1
ATOM 2702 O O . VAL A 1 381 ? -49.637 14.725 31.564 1.00 23.50 367 VAL A O 1
ATOM 2706 N N . TYR A 1 382 ? -51.547 15.293 30.573 1.00 25.26 368 TYR A N 1
ATOM 2707 C CA . TYR A 1 382 ? -52.304 14.727 31.684 1.00 25.00 368 TYR A CA 1
ATOM 2708 C C . TYR A 1 382 ? -53.700 14.300 31.220 1.00 27.19 368 TYR A C 1
ATOM 2709 O O . TYR A 1 382 ? -54.177 14.838 30.211 1.00 27.19 368 TYR A O 1
ATOM 2718 N N . PRO A 1 383 ? -54.289 13.310 31.906 1.00 28.90 369 PRO A N 1
ATOM 2719 C CA . PRO A 1 383 ? -55.681 12.901 31.624 1.00 28.67 369 PRO A CA 1
ATOM 2720 C C . PRO A 1 383 ? -56.645 14.071 31.860 1.00 31.28 369 PRO A C 1
ATOM 2721 O O . PRO A 1 383 ? -56.577 14.764 32.896 1.00 29.32 369 PRO A O 1
ATOM 2725 N N . SER A 1 384 ? -57.535 14.300 30.891 1.00 31.75 370 SER A N 1
ATOM 2726 C CA . SER A 1 384 ? -58.377 15.489 30.918 1.00 33.17 370 SER A CA 1
ATOM 2727 C C . SER A 1 384 ? -59.200 15.543 32.205 1.00 28.87 370 SER A C 1
ATOM 2728 O O . SER A 1 384 ? -59.338 16.605 32.780 1.00 33.23 370 SER A O 1
ATOM 2731 N N . SER A 1 385 ? -59.609 14.394 32.712 1.00 31.49 371 SER A N 1
ATOM 2732 C CA . SER A 1 385 ? -60.400 14.328 33.957 1.00 33.87 371 SER A CA 1
ATOM 2733 C C . SER A 1 385 ? -59.659 14.745 35.233 1.00 37.63 371 SER A C 1
ATOM 2734 O O . SER A 1 385 ? -60.287 14.880 36.294 1.00 34.65 371 SER A O 1
ATOM 2737 N N . THR A 1 386 ? -58.345 14.989 35.140 1.00 33.03 372 THR A N 1
ATOM 2738 C CA . THR A 1 386 ? -57.547 15.349 36.305 1.00 31.54 372 THR A CA 1
ATOM 2739 C C . THR A 1 386 ? -57.175 16.818 36.291 1.00 32.64 372 THR A C 1
ATOM 2740 O O . THR A 1 386 ? -56.444 17.303 37.164 1.00 31.10 372 THR A O 1
ATOM 2744 N N . GLN A 1 387 ? -57.699 17.569 35.312 1.00 33.35 373 GLN A N 1
ATOM 2745 C CA . GLN A 1 387 ? -57.375 18.981 35.126 1.00 34.04 373 GLN A CA 1
ATOM 2746 C C . GLN A 1 387 ? -57.257 19.841 36.394 1.00 35.83 373 GLN A C 1
ATOM 2747 O O . GLN A 1 387 ? -56.260 20.518 36.581 1.00 34.57 373 GLN A O 1
ATOM 2753 N N . GLY A 1 388 ? -58.284 19.841 37.241 1.00 34.73 374 GLY A N 1
ATOM 2754 C CA . GLY A 1 388 ? -58.267 20.638 38.457 1.00 34.77 374 GLY A CA 1
ATOM 2755 C C . GLY A 1 388 ? -57.163 20.244 39.436 1.00 29.31 374 GLY A C 1
ATOM 2756 O O . GLY A 1 388 ? -56.518 21.101 40.017 1.00 32.52 374 GLY A O 1
ATOM 2757 N N . LYS A 1 389 ? -56.956 18.951 39.612 1.00 31.81 375 LYS A N 1
ATOM 2758 C CA . LYS A 1 389 ? -55.923 18.471 40.540 1.00 33.79 375 LYS A CA 1
ATOM 2759 C C . LYS A 1 389 ? -54.519 18.765 39.975 1.00 30.91 375 LYS A C 1
ATOM 2760 O O . LYS A 1 389 ? -53.592 19.079 40.709 1.00 29.53 375 LYS A O 1
ATOM 2764 N N . VAL A 1 390 ? -54.387 18.701 38.663 1.00 31.47 376 VAL A N 1
ATOM 2765 C CA . VAL A 1 390 ? -53.111 19.027 38.001 1.00 30.56 376 VAL A CA 1
ATOM 2766 C C . VAL A 1 390 ? -52.818 20.527 38.081 1.00 32.09 376 VAL A C 1
ATOM 2767 O O . VAL A 1 390 ? -51.684 20.939 38.336 1.00 27.11 376 VAL A O 1
ATOM 2771 N N . GLU A 1 391 ? -53.834 21.392 37.923 1.00 32.83 377 GLU A N 1
ATOM 2772 C CA . GLU A 1 391 ? -53.578 22.842 38.072 1.00 34.50 377 GLU A CA 1
ATOM 2773 C C . GLU A 1 391 ? -53.131 23.209 39.494 1.00 32.20 377 GLU A C 1
ATOM 2774 O O . GLU A 1 391 ? -52.286 24.074 39.677 1.00 34.60 377 GLU A O 1
ATOM 2780 N N . ASN A 1 392 ? -53.738 22.577 40.490 1.00 32.37 378 ASN A N 1
ATOM 2781 C CA . ASN A 1 392 ? -53.386 22.787 41.877 1.00 33.04 378 ASN A CA 1
ATOM 2782 C C . ASN A 1 392 ? -51.919 22.418 42.111 1.00 30.79 378 ASN A C 1
ATOM 2783 O O . ASN A 1 392 ? -51.178 23.145 42.764 1.00 31.79 378 ASN A O 1
ATOM 2788 N N . PHE A 1 393 ? -51.534 21.276 41.573 1.00 27.62 379 PHE A N 1
ATOM 2789 C CA . PHE A 1 393 ? -50.136 20.798 41.710 1.00 29.58 379 PHE A CA 1
ATOM 2790 C C . PHE A 1 393 ? -49.157 21.748 41.009 1.00 27.96 379 PHE A C 1
ATOM 2791 O O . PHE A 1 393 ? -48.127 22.127 41.587 1.00 29.76 379 PHE A O 1
ATOM 2799 N N . LEU A 1 394 ? -49.459 22.127 39.764 1.00 28.74 380 LEU A N 1
ATOM 2800 C CA . LEU A 1 394 ? -48.604 23.067 39.022 1.00 28.68 380 LEU A CA 1
ATOM 2801 C C . LEU A 1 394 ? -48.461 24.409 39.718 1.00 32.51 380 LEU A C 1
ATOM 2802 O O . LEU A 1 394 ? -47.365 25.011 39.750 1.00 30.79 380 LEU A O 1
ATOM 2807 N N . SER A 1 395 ? -49.556 24.887 40.310 1.00 30.08 381 SER A N 1
ATOM 2808 C CA . SER A 1 395 ? -49.499 26.109 41.068 1.00 32.56 381 SER A CA 1
ATOM 2809 C C . SER A 1 395 ? -48.573 25.974 42.291 1.00 30.49 381 SER A C 1
ATOM 2810 O O . SER A 1 395 ? -47.765 26.868 42.566 1.00 32.87 381 SER A O 1
ATOM 2813 N N . ALA A 1 396 ? -48.703 24.880 43.032 1.00 30.96 382 ALA A N 1
ATOM 2814 C CA . ALA A 1 396 ? -47.841 24.659 44.184 1.00 30.69 382 ALA A CA 1
ATOM 2815 C C . ALA A 1 396 ? -46.387 24.611 43.727 1.00 27.82 382 ALA A C 1
ATOM 2816 O O . ALA A 1 396 ? -45.514 25.240 44.330 1.00 28.76 382 ALA A O 1
ATOM 2818 N N . PHE A 1 397 ? -46.156 23.838 42.666 1.00 27.11 383 PHE A N 1
ATOM 2819 C CA . PHE A 1 397 ? -44.831 23.678 42.048 1.00 27.72 383 PHE A CA 1
ATOM 2820 C C . PHE A 1 397 ? -44.214 25.000 41.632 1.00 29.37 383 PHE A C 1
ATOM 2821 O O . PHE A 1 397 ? -43.126 25.386 42.092 1.00 29.49 383 PHE A O 1
ATOM 2829 N N . ARG A 1 398 ? -44.920 25.737 40.779 1.00 30.10 384 ARG A N 1
ATOM 2830 C CA . ARG A 1 398 ? -44.348 26.954 40.216 1.00 31.74 384 ARG A CA 1
ATOM 2831 C C . ARG A 1 398 ? -44.245 28.155 41.162 1.00 31.54 384 ARG A C 1
ATOM 2832 O O . ARG A 1 398 ? -43.216 28.829 41.176 1.00 30.98 384 ARG A O 1
ATOM 2840 N N . ASP A 1 399 ? -45.303 28.387 41.939 1.00 35.29 385 ASP A N 1
ATOM 2841 C CA . ASP A 1 399 ? -45.506 29.599 42.736 1.00 37.00 385 ASP A CA 1
ATOM 2842 C C . ASP A 1 399 ? -45.398 29.362 44.246 1.00 35.88 385 ASP A C 1
ATOM 2843 O O . ASP A 1 399 ? -45.444 30.320 45.031 1.00 35.55 385 ASP A O 1
ATOM 2848 N N . GLY A 1 400 ? -45.259 28.100 44.657 1.00 31.75 386 GLY A N 1
ATOM 2849 C CA . GLY A 1 400 ? -44.955 27.753 46.030 1.00 31.54 386 GLY A CA 1
ATOM 2850 C C . GLY A 1 400 ? -46.181 27.519 46.868 1.00 29.92 386 GLY A C 1
ATOM 2851 O O . GLY A 1 400 ? -47.301 27.763 46.419 1.00 31.91 386 GLY A O 1
ATOM 2852 N N . MET A 1 401 ? -45.967 27.086 48.098 1.00 31.96 387 MET A N 1
ATOM 2853 C CA . MET A 1 401 ? -47.067 26.764 49.016 1.00 33.85 387 MET A CA 1
ATOM 2854 C C . MET A 1 401 ? -47.234 27.797 50.145 1.00 36.26 387 MET A C 1
ATOM 2855 O O . MET A 1 401 ? -48.093 27.630 51.005 1.00 37.08 387 MET A O 1
ATOM 2860 N N . GLY A 1 402 ? -46.404 28.838 50.152 1.00 37.45 388 GLY A N 1
ATOM 2861 C CA . GLY A 1 402 ? -46.399 29.827 51.228 1.00 38.96 388 GLY A CA 1
ATOM 2862 C C . GLY A 1 402 ? -45.768 29.360 52.519 1.00 37.62 388 GLY A C 1
ATOM 2863 O O . GLY A 1 402 ? -45.335 28.222 52.638 1.00 37.15 388 GLY A O 1
ATOM 2864 N N . SER A 1 403 ? -45.745 30.243 53.517 1.00 38.66 389 SER A N 1
ATOM 2865 C CA . SER A 1 403 ? -44.974 30.028 54.746 1.00 39.42 389 SER A CA 1
ATOM 2866 C C . SER A 1 403 ? -45.546 28.987 55.716 1.00 37.34 389 SER A C 1
ATOM 2867 O O . SER A 1 403 ? -44.849 28.522 56.612 1.00 41.89 389 SER A O 1
ATOM 2870 N N . ASN A 1 404 ? -46.801 28.604 55.536 1.00 38.33 390 ASN A N 1
ATOM 2871 C CA . ASN A 1 404 ? -47.369 27.477 56.283 1.00 38.87 390 ASN A CA 1
ATOM 2872 C C . ASN A 1 404 ? -46.706 26.133 55.952 1.00 40.57 390 ASN A C 1
ATOM 2873 O O . ASN A 1 404 ? -46.878 25.158 56.689 1.00 40.49 390 ASN A O 1
ATOM 2878 N N . TYR A 1 405 ? -45.961 26.093 54.847 1.00 39.56 391 TYR A N 1
ATOM 2879 C CA . TYR A 1 405 ? -45.309 24.865 54.369 1.00 38.63 391 TYR A CA 1
ATOM 2880 C C . TYR A 1 405 ? -43.872 25.225 54.043 1.00 39.93 391 TYR A C 1
ATOM 2881 O O . TYR A 1 405 ? -43.517 25.553 52.899 1.00 41.42 391 TYR A O 1
ATOM 2890 N N . SER A 1 406 ? -43.058 25.186 55.086 1.00 41.72 392 SER A N 1
ATOM 2891 C CA . SER A 1 406 ? -41.732 25.748 55.052 1.00 45.11 392 SER A CA 1
ATOM 2892 C C . SER A 1 406 ? -40.793 24.903 54.210 1.00 42.29 392 SER A C 1
ATOM 2893 O O . SER A 1 406 ? -39.770 25.397 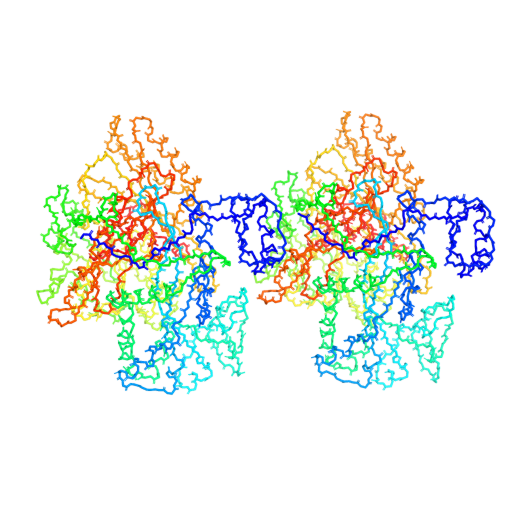53.758 1.00 47.34 392 SER A O 1
ATOM 2896 N N . GLY A 1 407 ? -41.146 23.643 53.978 1.00 41.41 393 GLY A N 1
ATOM 2897 C CA . GLY A 1 407 ? -40.406 22.810 53.057 1.00 39.99 393 GLY A CA 1
ATOM 2898 C C . GLY A 1 407 ? -40.464 23.268 51.601 1.00 37.52 393 GLY A C 1
ATOM 2899 O O . GLY A 1 407 ? -39.605 22.895 50.801 1.00 35.65 393 GLY A O 1
ATOM 2900 N N . PHE A 1 408 ? -41.480 24.041 51.236 1.00 33.33 394 PHE A N 1
ATOM 2901 C CA . PHE A 1 408 ? -41.627 24.508 49.844 1.00 30.10 394 PHE A CA 1
ATOM 2902 C C . PHE A 1 408 ? -42.438 25.790 49.786 1.00 31.03 394 PHE A C 1
ATOM 2903 O O . PHE A 1 408 ? -43.504 25.824 49.171 1.00 29.15 394 PHE A O 1
ATOM 2911 N N . SER A 1 409 ? -41.896 26.849 50.378 1.00 33.58 395 SER A N 1
ATOM 2912 C CA . SER A 1 409 ? -42.618 28.141 50.470 1.00 35.49 395 SER A CA 1
ATOM 2913 C C . SER A 1 409 ? -42.588 28.928 49.186 1.00 33.92 395 SER A C 1
ATOM 2914 O O . SER A 1 409 ? -43.626 29.408 48.721 1.00 37.62 395 SER A O 1
ATOM 2917 N N . LYS A 1 410 ? -41.419 29.014 48.568 1.00 37.15 396 LYS A N 1
ATOM 2918 C CA . LYS A 1 410 ? -41.174 30.011 47.520 1.00 37.61 396 LYS A CA 1
ATOM 2919 C C . LYS A 1 410 ? -41.624 29.632 46.111 1.00 36.63 396 LYS A C 1
ATOM 2920 O O . LYS A 1 410 ? -41.957 30.499 45.325 1.00 36.08 396 LYS A O 1
ATOM 2926 N N . GLY A 1 411 ? -41.547 28.350 45.766 1.00 34.28 397 GLY A N 1
ATOM 2927 C CA . GLY A 1 411 ? -41.887 27.890 44.413 1.00 32.80 397 GLY A CA 1
ATOM 2928 C C . GLY A 1 411 ? -40.662 27.846 43.506 1.00 30.78 397 GLY A C 1
ATOM 2929 O O . GLY A 1 411 ? -39.652 28.520 43.763 1.00 29.78 397 GLY A O 1
ATOM 2930 N N . PHE A 1 412 ? -40.797 27.077 42.435 1.00 30.44 398 PHE A N 1
ATOM 2931 C CA . PHE A 1 412 ? -39.730 26.748 41.492 1.00 29.84 398 PHE A CA 1
ATOM 2932 C C . PHE A 1 412 ? -39.041 27.982 40.894 1.00 30.81 398 PHE A C 1
ATOM 2933 O O . PHE A 1 412 ? -37.804 28.090 40.861 1.00 29.93 398 PHE A O 1
ATOM 2941 N N . VAL A 1 413 ? -39.848 28.928 40.435 1.00 33.22 399 VAL A N 1
ATOM 2942 C CA . VAL A 1 413 ? -39.329 30.112 39.787 1.00 33.19 399 VAL A CA 1
ATOM 2943 C C . VAL A 1 413 ? -38.410 30.909 40.708 1.00 32.85 399 VAL A C 1
ATOM 2944 O O . VAL A 1 413 ? -37.310 31.257 40.309 1.00 35.36 399 VAL A O 1
ATOM 2948 N N . ASP A 1 414 ? -38.870 31.213 41.918 1.00 33.29 400 ASP A N 1
ATOM 2949 C CA . ASP A 1 414 ? -38.058 31.941 42.882 1.00 38.81 400 ASP A CA 1
ATOM 2950 C C . ASP A 1 414 ? -36.909 31.108 43.450 1.00 33.59 400 ASP A C 1
ATOM 2951 O O . ASP A 1 414 ? -35.815 31.611 43.671 1.00 34.04 400 ASP A O 1
ATOM 2956 N N . LEU A 1 415 ? -37.175 29.830 43.681 1.00 33.08 401 LEU A N 1
ATOM 2957 C CA . LEU A 1 415 ? -36.166 28.884 44.200 1.00 34.05 401 LEU A CA 1
ATOM 2958 C C . LEU A 1 415 ? -34.926 28.872 43.299 1.00 31.45 401 LEU A C 1
ATOM 2959 O O . LEU A 1 415 ? -33.792 28.986 43.760 1.00 32.48 401 LEU A O 1
ATOM 2964 N N . MET A 1 416 ? -35.148 28.743 41.999 1.00 30.92 402 MET A N 1
ATOM 2965 C CA . MET A 1 416 ? -34.070 28.540 41.054 1.00 31.74 402 MET A CA 1
ATOM 2966 C C . MET A 1 416 ? -33.584 29.806 40.346 1.00 33.43 402 MET A C 1
ATOM 2967 O O . MET A 1 416 ? -32.690 29.737 39.503 1.00 37.35 402 MET A O 1
ATOM 2972 N N . GLY A 1 417 ? -34.163 30.947 40.689 1.00 35.72 403 GLY A N 1
ATOM 2973 C CA . GLY A 1 417 ? -33.748 32.234 40.151 1.00 38.05 403 GLY A CA 1
ATOM 2974 C C . GLY A 1 417 ? -34.118 32.437 38.699 1.00 38.68 403 GLY A C 1
ATOM 2975 O O . GLY A 1 417 ? -33.325 32.978 37.935 1.00 37.98 403 GLY A O 1
ATOM 2976 N N . LEU A 1 418 ? -35.309 31.976 38.320 1.00 38.66 404 LEU A N 1
ATOM 2977 C CA . LEU A 1 418 ? -35.795 32.064 36.938 1.00 37.60 404 LEU A CA 1
ATOM 2978 C C . LEU A 1 418 ? -36.723 33.283 36.828 1.00 38.49 404 LEU A C 1
ATOM 2979 O O . LEU A 1 418 ? -37.135 33.847 37.850 1.00 37.18 404 LEU A O 1
ATOM 2984 N N . THR A 1 419 ? -37.047 33.697 35.607 1.00 37.56 405 THR A N 1
ATOM 2985 C CA . THR A 1 419 ? -37.932 34.858 35.444 1.00 38.01 405 THR A CA 1
ATOM 2986 C C . THR A 1 419 ? -39.382 34.394 35.426 1.00 37.57 405 THR A C 1
ATOM 2987 O O . THR A 1 419 ? -40.214 34.972 36.102 1.00 37.67 405 THR A O 1
ATOM 2991 N N . LYS A 1 420 ? -39.670 33.338 34.663 1.00 38.20 406 LYS A N 1
ATOM 2992 C CA . LYS A 1 420 ? -40.979 32.667 34.715 1.00 39.77 406 LYS A CA 1
ATOM 2993 C C . LYS A 1 420 ? -40.957 31.229 34.206 1.00 37.32 406 LYS A C 1
ATOM 2994 O O . LYS A 1 420 ? -39.973 30.787 33.618 1.00 36.09 406 LYS A O 1
ATOM 3000 N N . VAL A 1 421 ? -42.061 30.514 34.409 1.00 36.40 407 VAL A N 1
ATOM 3001 C CA . VAL A 1 421 ? -42.318 29.262 33.696 1.00 35.17 407 VAL A CA 1
ATOM 3002 C C . VAL A 1 421 ? -43.668 29.327 32.998 1.00 35.86 407 VAL A C 1
ATOM 3003 O O . VAL A 1 421 ? -44.669 29.689 33.604 1.00 36.55 407 VAL A O 1
ATOM 3007 N N . GLU A 1 422 ? -43.677 28.941 31.727 1.00 38.02 408 GLU A N 1
ATOM 3008 C CA . GLU A 1 422 ? -44.894 28.840 30.935 1.00 38.32 408 GLU A CA 1
ATOM 3009 C C . GLU A 1 422 ? -45.268 27.380 30.746 1.00 38.31 408 GLU A C 1
ATOM 3010 O O . GLU A 1 422 ? -44.466 26.592 30.215 1.00 35.61 408 GLU A O 1
ATOM 3016 N N . PHE A 1 423 ? -46.479 27.021 31.177 1.00 31.93 409 PHE A N 1
ATOM 3017 C CA . PHE A 1 423 ? -46.997 25.686 30.967 1.00 32.24 409 PHE A CA 1
ATOM 3018 C C . PHE A 1 423 ? -47.786 25.615 29.665 1.00 33.76 409 PHE A C 1
ATOM 3019 O O . PHE A 1 423 ? -48.649 26.473 29.404 1.00 37.78 409 PHE A O 1
ATOM 3027 N N . VAL A 1 424 ? -47.465 24.632 28.835 1.00 30.39 410 VAL A N 1
ATOM 3028 C CA . VAL A 1 424 ? -48.241 24.309 27.651 1.00 32.32 410 VAL A CA 1
ATOM 3029 C C . VAL A 1 424 ? -49.124 23.089 27.969 1.00 32.90 410 VAL A C 1
ATOM 3030 O O . VAL A 1 424 ? -48.645 21.946 28.109 1.00 28.93 410 VAL A O 1
ATOM 3034 N N . MET A 1 425 ? -50.432 23.332 28.109 1.00 29.10 411 MET A N 1
ATOM 3035 C CA . MET A 1 425 ? -51.333 22.292 28.623 1.00 33.77 411 MET A CA 1
ATOM 3036 C C . MET A 1 425 ? -51.767 21.338 27.536 1.00 32.27 411 MET A C 1
ATOM 3037 O O . MET A 1 425 ? -52.272 21.747 26.505 1.00 35.01 411 MET A O 1
ATOM 3042 N N . CYS A 1 426 ? -51.572 20.048 27.777 1.00 29.45 412 CYS A N 1
ATOM 3043 C CA . CYS A 1 426 ? -51.825 19.003 26.802 1.00 27.43 412 CYS A CA 1
ATOM 3044 C C . CYS A 1 426 ? -52.717 17.941 27.427 1.00 29.77 412 CYS A C 1
ATOM 3045 O O . CYS A 1 426 ? -52.298 16.820 27.780 1.00 26.02 412 CYS A O 1
ATOM 3048 N N . PRO A 1 427 ? -54.019 18.269 27.551 1.00 29.13 413 PRO A N 1
ATOM 3049 C CA . PRO A 1 427 ? -54.921 17.248 28.042 1.00 27.32 413 PRO A CA 1
ATOM 3050 C C . PRO A 1 427 ? -55.046 16.044 27.118 1.00 25.14 413 PRO A C 1
ATOM 3051 O O . PRO A 1 427 ? -54.919 16.169 25.901 1.00 30.32 413 PRO A O 1
ATOM 3055 N N . VAL A 1 428 ? -55.264 14.865 27.701 1.00 26.23 414 VAL A N 1
ATOM 3056 C CA . VAL A 1 428 ? -55.434 13.618 26.983 1.00 27.30 414 VAL A CA 1
ATOM 3057 C C . VAL A 1 428 ? -56.786 12.987 27.340 1.00 29.34 414 VAL A C 1
ATOM 3058 O O . VAL A 1 428 ? -57.089 12.763 28.527 1.00 28.71 414 VAL A O 1
ATOM 3062 N N . GLU A 1 429 ? -57.553 12.645 26.315 1.00 32.80 415 GLU A N 1
ATOM 3063 C CA . GLU A 1 429 ? -58.816 11.916 26.495 1.00 35.07 415 GLU A CA 1
ATOM 3064 C C . GLU A 1 429 ? -58.602 10.437 26.774 1.00 33.39 415 GLU A C 1
ATOM 3065 O O . GLU A 1 429 ? -58.674 9.618 25.874 1.00 35.85 415 GLU A O 1
ATOM 3071 N N . VAL A 1 430 ? -58.355 10.078 28.028 1.00 32.19 416 VAL A N 1
ATOM 3072 C CA . VAL A 1 430 ? -57.968 8.710 28.367 1.00 31.96 416 VAL A CA 1
ATOM 3073 C C . VAL A 1 430 ? -58.494 8.387 29.745 1.00 32.99 416 VAL A C 1
ATOM 3074 O O . VAL A 1 430 ? -58.422 9.226 30.647 1.00 34.37 416 VAL A O 1
ATOM 3078 N N . SER A 1 431 ? -58.952 7.158 29.932 1.00 36.25 417 SER A N 1
ATOM 3079 C CA . SER A 1 431 ? -59.456 6.720 31.246 1.00 38.54 417 SER A CA 1
ATOM 3080 C C . SER A 1 431 ? -58.516 5.707 31.922 1.00 37.44 417 SER A C 1
ATOM 3081 O O . SER A 1 431 ? -57.823 4.958 31.238 1.00 36.97 417 SER A O 1
ATOM 3084 N N . SER A 1 432 ? -58.488 5.685 33.260 1.00 38.73 418 SER A N 1
ATOM 3085 C CA . SER A 1 432 ? -57.647 4.730 33.995 1.00 38.68 418 SER A CA 1
ATOM 3086 C C . SER A 1 432 ? -57.993 3.281 33.673 1.00 41.66 418 SER A C 1
ATOM 3087 O O . SER A 1 432 ? -57.121 2.407 33.697 1.00 42.50 418 SER A O 1
ATOM 3090 N N . ALA A 1 433 ? -59.259 3.014 33.352 1.00 39.22 419 ALA A N 1
ATOM 3091 C CA . ALA A 1 433 ? -59.689 1.676 32.993 1.00 38.43 419 ALA A CA 1
ATOM 3092 C C . ALA A 1 433 ? -59.167 1.213 31.617 1.00 35.71 419 ALA A C 1
ATOM 3093 O O . ALA A 1 433 ? -59.202 0.033 31.302 1.00 39.49 419 ALA A O 1
ATOM 3095 N N . ASP A 1 434 ? -58.707 2.129 30.791 1.00 37.91 420 ASP A N 1
ATOM 3096 C CA . ASP A 1 434 ? -58.203 1.777 29.467 1.00 41.68 420 ASP A CA 1
ATOM 3097 C C . ASP A 1 434 ? -56.778 1.262 29.600 1.00 46.07 420 ASP A C 1
ATOM 3098 O O . ASP A 1 434 ? -55.843 2.045 29.679 1.00 52.59 420 ASP A O 1
ATOM 3103 N N . ARG A 1 435 ? -56.612 -0.032 29.546 1.00 46.78 421 ARG A N 1
ATOM 3104 C CA . ARG A 1 435 ? -55.325 -0.615 29.761 1.00 49.06 421 ARG A CA 1
ATOM 3105 C C . ARG A 1 435 ? -54.591 -0.963 28.478 1.00 46.92 421 ARG A C 1
ATOM 3106 O O . ARG A 1 435 ? -53.461 -1.321 28.513 1.00 53.82 421 ARG A O 1
ATOM 3114 N N . ASN A 1 436 ? -55.229 -0.840 27.345 1.00 44.81 422 ASN A N 1
ATOM 3115 C CA . ASN A 1 436 ? -54.607 -1.238 26.088 1.00 43.04 422 ASN A CA 1
ATOM 3116 C C . ASN A 1 436 ? -54.310 -0.102 25.130 1.00 42.63 422 ASN A C 1
ATOM 3117 O O . ASN A 1 436 ? -53.424 -0.239 24.281 1.00 40.47 422 ASN A O 1
ATOM 3122 N N . GLY A 1 437 ? -55.026 1.014 25.257 1.00 37.98 423 GLY A N 1
ATOM 3123 C CA . GLY A 1 437 ? -54.866 2.114 24.322 1.00 37.59 423 GLY A CA 1
ATOM 3124 C C . GLY A 1 437 ? -54.359 3.416 24.909 1.00 34.49 423 GLY A C 1
ATOM 3125 O O . GLY A 1 437 ? -54.291 4.417 24.198 1.00 33.84 423 GLY A O 1
ATOM 3126 N N . ALA A 1 438 ? -53.996 3.416 26.189 1.00 31.84 424 ALA A N 1
ATOM 3127 C CA . ALA A 1 438 ? -53.587 4.642 26.868 1.00 31.44 424 ALA A CA 1
ATOM 3128 C C . ALA A 1 438 ? -52.318 5.240 26.258 1.00 30.04 424 ALA A C 1
ATOM 3129 O O . ALA A 1 438 ? -52.222 6.447 26.042 1.00 28.55 424 ALA A O 1
ATOM 3131 N N . HIS A 1 439 ? -51.338 4.394 25.993 1.00 29.81 425 HIS A N 1
ATOM 3132 C CA . HIS A 1 439 ? -50.090 4.886 25.432 1.00 30.79 425 HIS A CA 1
ATOM 3133 C C . HIS A 1 439 ? -50.298 5.550 24.077 1.00 30.80 425 HIS A C 1
ATOM 3134 O O . HIS A 1 439 ? -49.714 6.586 23.793 1.00 25.95 425 HIS A O 1
ATOM 3141 N N . THR A 1 440 ? -51.176 4.983 23.253 1.00 32.64 426 THR A N 1
ATOM 3142 C CA . THR A 1 440 ? -51.406 5.585 21.914 1.00 34.23 426 THR A CA 1
ATOM 3143 C C . THR A 1 440 ? -52.092 6.954 22.019 1.00 30.77 426 THR A C 1
ATOM 3144 O O . THR A 1 440 ? -51.754 7.878 21.300 1.00 28.30 426 THR A O 1
ATOM 3148 N N . LYS A 1 441 ? -53.014 7.113 22.970 1.00 31.52 427 LYS A N 1
ATOM 3149 C CA . LYS A 1 441 ? -53.681 8.383 23.165 1.00 30.31 427 LYS A CA 1
ATOM 3150 C C . LYS A 1 441 ? -52.746 9.459 23.693 1.00 29.68 427 LYS A C 1
ATOM 3151 O O . LYS A 1 441 ? -52.812 10.587 23.288 1.00 28.81 427 LYS A O 1
ATOM 3157 N N . TYR A 1 442 ? -51.873 9.095 24.621 1.00 28.09 428 TYR A N 1
ATOM 3158 C CA . TYR A 1 442 ? -50.917 10.081 25.138 1.00 27.75 428 TYR A CA 1
ATOM 3159 C C . TYR A 1 442 ? -50.037 10.591 23.986 1.00 25.03 428 TYR A C 1
ATOM 3160 O O . TYR A 1 442 ? -49.850 11.797 23.819 1.00 25.89 428 TYR A O 1
ATOM 3169 N N . ASN A 1 443 ? -49.467 9.666 23.228 1.00 27.66 429 ASN A N 1
ATOM 3170 C CA . ASN A 1 443 ? -48.549 10.058 22.169 1.00 28.15 429 ASN A CA 1
ATOM 3171 C C . ASN A 1 443 ? -49.218 10.839 21.039 1.00 26.34 429 ASN A C 1
ATOM 3172 O O . ASN A 1 443 ? -48.661 11.780 20.528 1.00 27.43 429 ASN A O 1
ATOM 3177 N N . SER A 1 444 ? -50.456 10.484 20.695 1.00 30.83 430 SER A N 1
ATOM 3178 C CA . SER A 1 444 ? -51.171 11.293 19.714 1.00 27.14 430 SER A CA 1
ATOM 3179 C C . SER A 1 444 ? -51.401 12.696 20.177 1.00 25.47 430 SER A C 1
ATOM 3180 O O . SER A 1 444 ? -51.242 13.625 19.405 1.00 30.20 430 SER A O 1
ATOM 3183 N N . ALA A 1 445 ? -51.816 12.871 21.439 1.00 27.35 431 ALA A N 1
ATOM 3184 C CA . ALA A 1 445 ? -52.039 14.178 21.999 1.00 26.28 431 ALA A CA 1
ATOM 3185 C C . ALA A 1 445 ? -50.784 15.030 22.003 1.00 25.25 431 ALA A C 1
ATOM 3186 O O . ALA A 1 445 ? -50.820 16.190 21.650 1.00 24.91 431 ALA A O 1
ATOM 3188 N N . ILE A 1 446 ? -49.662 14.430 22.386 1.00 25.14 432 ILE A N 1
ATOM 3189 C CA . ILE A 1 446 ? -48.384 15.116 22.365 1.00 24.93 432 ILE A CA 1
ATOM 3190 C C . ILE A 1 446 ? -47.990 15.583 20.964 1.00 25.06 432 ILE A C 1
ATOM 3191 O O . ILE A 1 446 ? -47.586 16.720 20.768 1.00 27.14 432 ILE A O 1
ATOM 3196 N N . GLU A 1 447 ? -48.077 14.693 19.997 1.00 27.46 433 GLU A N 1
ATOM 3197 C CA . GLU A 1 447 ? -47.743 15.042 18.621 1.00 30.71 433 GLU A CA 1
ATOM 3198 C C . GLU A 1 447 ? -48.597 16.218 18.063 1.00 30.85 433 GLU A C 1
ATOM 3199 O O . GLU A 1 447 ? -48.091 17.180 17.463 1.00 29.78 433 GLU A O 1
ATOM 3205 N N . ASP A 1 448 ? -49.898 16.154 18.314 1.00 32.66 434 ASP A N 1
ATOM 3206 C CA . ASP A 1 448 ? -50.810 17.177 17.814 1.00 33.66 434 ASP A CA 1
ATOM 3207 C C . ASP A 1 448 ? -50.573 18.506 18.504 1.00 31.99 434 ASP A C 1
ATOM 3208 O O . ASP A 1 448 ? -50.598 19.565 17.845 1.00 31.88 434 ASP A O 1
ATOM 3213 N N . LYS A 1 449 ? -50.297 18.484 19.814 1.00 27.89 435 LYS A N 1
ATOM 3214 C CA . LYS A 1 449 ? -50.021 19.706 20.538 1.00 29.27 435 LYS A CA 1
ATOM 3215 C C . LYS A 1 449 ? -48.706 20.325 20.108 1.00 29.51 435 LYS A C 1
ATOM 3216 O O . LYS A 1 449 ? -48.618 21.546 19.930 1.00 27.85 435 LYS A O 1
ATOM 3222 N N . LEU A 1 450 ? -47.654 19.494 19.982 1.00 30.70 436 LEU A N 1
ATOM 3223 C CA . LEU A 1 450 ? -46.351 20.023 19.628 1.00 30.34 436 LEU A CA 1
ATOM 3224 C C . LEU A 1 450 ? -46.267 20.511 18.172 1.00 29.87 436 LEU A C 1
ATOM 3225 O O . LEU A 1 450 ? -45.522 21.412 17.886 1.00 29.30 436 LEU A O 1
ATOM 3230 N N . ALA A 1 451 ? -47.045 19.939 17.267 1.00 31.88 437 ALA A N 1
ATOM 3231 C CA . ALA A 1 451 ? -46.980 20.398 15.866 1.00 34.36 437 ALA A CA 1
ATOM 3232 C C . ALA A 1 451 ? -47.346 21.886 15.704 1.00 38.52 437 ALA A C 1
ATOM 3233 O O . ALA A 1 451 ? -46.682 22.622 14.979 1.00 42.49 437 ALA A O 1
ATOM 3235 N N . GLY A 1 452 ? -48.365 22.342 16.419 1.00 44.53 438 GLY A N 1
ATOM 3236 C CA . GLY A 1 452 ? -48.743 23.767 16.390 1.00 52.87 438 GLY A CA 1
ATOM 3237 C C . GLY A 1 452 ? -48.346 24.621 17.590 1.00 57.05 438 GLY A C 1
ATOM 3238 O O . GLY A 1 452 ? -49.009 25.617 17.874 1.00 62.93 438 GLY A O 1
ATOM 3239 N N . ALA A 1 453 ? -47.275 24.263 18.299 1.00 57.97 439 ALA A N 1
ATOM 3240 C CA . ALA A 1 453 ? -46.924 24.972 19.535 1.00 59.15 439 ALA A CA 1
ATOM 3241 C C . ALA A 1 453 ? -45.474 25.462 19.649 1.00 58.77 439 ALA A C 1
ATOM 3242 O O . ALA A 1 453 ? -45.132 26.138 20.624 1.00 63.48 439 ALA A O 1
ATOM 3244 N N . GLY A 1 454 ? -44.629 25.155 18.670 1.00 57.00 440 GLY A N 1
ATOM 3245 C CA . GLY A 1 454 ? -43.234 25.577 18.724 1.00 56.47 440 GLY A CA 1
ATOM 3246 C C . GLY A 1 454 ? -42.455 24.877 19.833 1.00 54.83 440 GLY A C 1
ATOM 3247 O O . GLY A 1 454 ? -42.884 23.846 20.352 1.00 58.85 440 GLY A O 1
ATOM 3248 N N . GLU A 1 455 ? -41.328 25.465 20.224 1.00 52.24 441 GLU A N 1
ATOM 3249 C CA . GLU A 1 455 ? -40.340 24.770 21.056 1.00 49.65 441 GLU A CA 1
ATOM 3250 C C . GLU A 1 455 ? -40.757 24.659 22.525 1.00 40.80 441 GLU A C 1
ATOM 3251 O O . GLU A 1 455 ? -41.173 25.647 23.131 1.00 41.85 441 GLU A O 1
ATOM 3253 N N . VAL A 1 456 ? -40.643 23.458 23.091 1.00 36.78 442 VAL A N 1
ATOM 3254 C CA . VAL A 1 456 ? -40.728 23.311 24.545 1.00 33.77 442 VAL A CA 1
ATOM 3255 C C . VAL A 1 456 ? -39.419 22.759 25.093 1.00 32.88 442 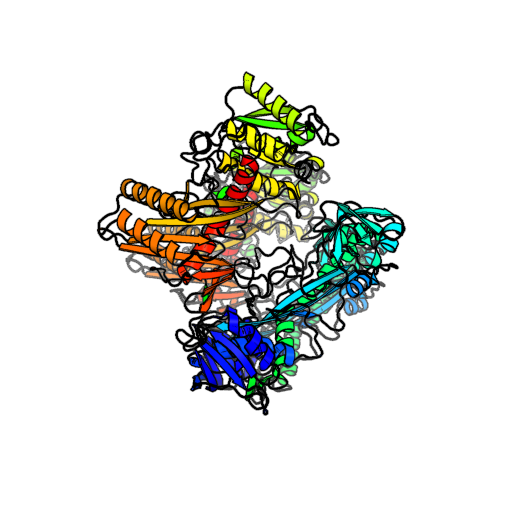VAL A C 1
ATOM 3256 O O . VAL A 1 456 ? -38.695 22.021 24.407 1.00 31.40 442 VAL A O 1
ATOM 3260 N N . HIS A 1 457 ? -39.136 23.134 26.334 1.00 31.31 443 HIS A N 1
ATOM 3261 C CA . HIS A 1 457 ? -37.847 22.863 26.951 1.00 31.57 443 HIS A CA 1
ATOM 3262 C C . HIS A 1 457 ? -37.877 21.677 27.905 1.00 31.80 443 HIS A C 1
ATOM 3263 O O . HIS A 1 457 ? -36.825 21.116 28.210 1.00 27.93 443 HIS A O 1
ATOM 3270 N N . ALA A 1 458 ? -39.073 21.276 28.347 1.00 26.61 444 ALA A N 1
ATOM 3271 C CA . ALA A 1 458 ? -39.245 20.085 29.162 1.00 25.71 444 ALA A CA 1
ATOM 3272 C C . ALA A 1 458 ? -40.720 19.735 29.173 1.00 26.10 444 ALA A C 1
ATOM 3273 O O . ALA A 1 458 ? -41.544 20.511 28.657 1.00 26.66 444 ALA A O 1
ATOM 3275 N N . GLY A 1 459 ? -41.016 18.579 29.732 1.00 27.05 445 GLY A N 1
ATOM 3276 C CA . GLY A 1 459 ? -42.377 18.067 29.883 1.00 27.54 445 GLY A CA 1
ATOM 3277 C C . GLY A 1 459 ? -42.627 17.549 31.273 1.00 30.03 445 GLY A C 1
ATOM 3278 O O . GLY A 1 459 ? -41.703 17.050 31.957 1.00 26.74 445 GLY A O 1
ATOM 3279 N N . ILE A 1 460 ? -43.866 17.708 31.730 1.00 26.01 446 ILE A N 1
ATOM 3280 C CA . ILE A 1 460 ? -44.355 16.989 32.866 1.00 25.72 446 ILE A CA 1
ATOM 3281 C C . ILE A 1 460 ? -45.448 16.070 32.326 1.00 25.77 446 ILE A C 1
ATOM 3282 O O . ILE A 1 460 ? -46.341 16.512 31.577 1.00 25.85 446 ILE A O 1
ATOM 3287 N N . VAL A 1 461 ? -45.373 14.801 32.683 1.00 23.15 447 VAL A N 1
ATOM 3288 C CA . VAL A 1 461 ? -46.330 13.817 32.226 1.00 23.36 447 VAL A CA 1
ATOM 3289 C C . VAL A 1 461 ? -46.995 13.232 33.452 1.00 25.33 447 VAL A C 1
ATOM 3290 O O . VAL A 1 461 ? -46.334 12.641 34.326 1.00 24.15 447 VAL A O 1
ATOM 3294 N N . VAL A 1 462 ? -48.326 13.386 33.520 1.00 24.74 448 VAL A N 1
ATOM 3295 C CA . VAL A 1 462 ? -49.122 12.854 34.625 1.00 24.62 448 VAL A CA 1
ATOM 3296 C C . VAL A 1 462 ? -49.741 11.521 34.239 1.00 24.11 448 VAL A C 1
ATOM 3297 O O . VAL A 1 462 ? -50.394 11.412 33.202 1.00 26.99 448 VAL A O 1
ATOM 3301 N N . LEU A 1 463 ? -49.553 10.505 35.082 1.00 24.31 449 LEU A N 1
ATOM 3302 C CA . LEU A 1 463 ? -49.970 9.149 34.840 1.00 25.18 449 LEU A CA 1
ATOM 3303 C C . LEU A 1 463 ? -50.970 8.649 35.931 1.00 26.94 449 LEU A C 1
ATOM 3304 O O . LEU A 1 463 ? -50.835 8.958 37.126 1.00 25.18 449 LEU A O 1
ATOM 3309 N N . PHE A 1 464 ? -51.941 7.851 35.505 1.00 28.13 450 PHE A N 1
ATOM 3310 C CA . PHE A 1 464 ? -52.798 7.104 36.427 1.00 28.90 450 PHE A CA 1
ATOM 3311 C C . PHE A 1 464 ? -51.999 5.971 37.076 1.00 29.93 450 PHE A C 1
ATOM 3312 O O . PHE A 1 464 ? -51.200 5.315 36.394 1.00 28.88 450 PHE A O 1
ATOM 3320 N N . GLU A 1 465 ? -52.215 5.718 38.367 1.00 31.71 451 GLU A N 1
ATOM 3321 C CA . GLU A 1 465 ? -51.544 4.577 39.021 1.00 34.45 451 GLU A CA 1
ATOM 3322 C C . GLU A 1 465 ? -51.788 3.265 38.275 1.00 33.18 451 GLU A C 1
ATOM 3323 O O . GLU A 1 465 ? -50.865 2.474 38.113 1.00 31.45 451 GLU A O 1
ATOM 3329 N N . ASP A 1 466 ? -53.014 3.042 37.783 1.00 34.68 452 ASP A N 1
ATOM 3330 C CA . ASP A 1 466 ? -53.341 1.808 37.053 1.00 35.34 452 ASP A CA 1
ATOM 3331 C C . ASP A 1 466 ? -52.605 1.634 35.715 1.00 35.22 452 ASP A C 1
ATOM 3332 O O . ASP A 1 466 ? -52.611 0.548 35.149 1.00 34.45 452 ASP A O 1
ATOM 3337 N N . HIS A 1 467 ? -51.979 2.695 35.212 1.00 32.79 453 HIS A N 1
ATOM 3338 C CA . HIS A 1 467 ? -51.164 2.597 33.992 1.00 30.96 453 HIS A CA 1
ATOM 3339 C C . HIS A 1 467 ? -49.650 2.501 34.238 1.00 30.58 453 HIS A C 1
ATOM 3340 O O . HIS A 1 467 ? -48.911 2.058 33.360 1.00 29.72 453 HIS A O 1
ATOM 3347 N N . ALA A 1 468 ? -49.226 2.903 35.429 1.00 32.19 454 ALA A N 1
ATOM 3348 C CA . ALA A 1 468 ? -47.799 3.040 35.762 1.00 33.26 454 ALA A CA 1
ATOM 3349 C C . ALA A 1 468 ? -46.941 1.804 35.487 1.00 31.73 454 ALA A C 1
ATOM 3350 O O . ALA A 1 468 ? -45.769 1.914 35.046 1.00 30.74 454 ALA A O 1
ATOM 3352 N N . ARG A 1 469 ? -47.486 0.620 35.765 1.00 32.18 455 ARG A N 1
ATOM 3353 C CA . ARG A 1 469 ? -46.709 -0.610 35.649 1.00 35.25 455 ARG A CA 1
ATOM 3354 C C . ARG A 1 469 ? -47.245 -1.603 34.636 1.00 32.31 455 ARG A C 1
ATOM 3355 O O . ARG A 1 469 ? -46.928 -2.784 34.693 1.00 32.09 455 ARG A O 1
ATOM 3363 N N . LEU A 1 470 ? -48.000 -1.118 33.664 1.00 30.25 456 LEU A N 1
ATOM 3364 C CA . LEU A 1 470 ? -48.381 -1.949 32.535 1.00 31.54 456 LEU A CA 1
ATOM 3365 C C . LEU A 1 470 ? -47.121 -2.451 31.814 1.00 32.95 456 LEU A C 1
ATOM 3366 O O . LEU A 1 470 ? -46.063 -1.800 31.880 1.00 30.13 456 LEU A O 1
ATOM 3371 N N . PRO A 1 471 ? -47.234 -3.572 31.096 1.00 33.77 457 PRO A N 1
ATOM 3372 C CA . PRO A 1 471 ? -46.149 -4.016 30.221 1.00 33.08 457 PRO A CA 1
ATOM 3373 C C . PRO A 1 471 ? -45.682 -2.935 29.247 1.00 30.89 457 PRO A C 1
ATOM 3374 O O . PRO A 1 471 ? -46.458 -2.079 28.811 1.00 29.03 457 PRO A O 1
ATOM 3378 N N . ASP A 1 472 ? -44.394 -2.931 28.934 1.00 29.16 458 ASP A N 1
ATOM 3379 C CA . ASP A 1 472 ? -43.835 -1.806 28.197 1.00 28.00 458 ASP A CA 1
ATOM 3380 C C . ASP A 1 472 ? -44.462 -1.613 26.810 1.00 29.20 458 ASP A C 1
ATOM 3381 O O . ASP A 1 472 ? -44.504 -0.489 26.329 1.00 31.32 458 ASP A O 1
ATOM 3386 N N . ASP A 1 473 ? -44.963 -2.676 26.179 1.00 31.55 459 ASP A N 1
ATOM 3387 C CA . ASP A 1 473 ? -45.655 -2.483 24.897 1.00 34.97 459 ASP A CA 1
ATOM 3388 C C . ASP A 1 473 ? -46.902 -1.542 24.962 1.00 33.61 459 ASP A C 1
ATOM 3389 O O . ASP A 1 473 ? -47.343 -1.040 23.919 1.00 34.23 459 ASP A O 1
ATOM 3394 N N . ARG A 1 474 ? -47.434 -1.276 26.157 1.00 31.19 460 ARG A N 1
ATOM 3395 C CA . ARG A 1 474 ? -48.596 -0.358 26.331 1.00 33.41 460 ARG A CA 1
ATOM 3396 C C . ARG A 1 474 ? -48.468 0.584 27.535 1.00 30.81 460 ARG A C 1
ATOM 3397 O O . ARG A 1 474 ? -49.457 1.149 28.021 1.00 27.91 460 ARG A O 1
ATOM 3405 N N . ASN A 1 475 ? -47.234 0.833 27.966 1.00 26.01 461 ASN A N 1
ATOM 3406 C CA . ASN A 1 475 ? -46.990 1.619 29.165 1.00 26.96 461 ASN A CA 1
ATOM 3407 C C . ASN A 1 475 ? -46.804 3.084 28.793 1.00 26.61 461 ASN A C 1
ATOM 3408 O O . ASN A 1 475 ? -45.850 3.434 28.079 1.00 26.88 461 ASN A O 1
ATOM 3413 N N . PRO A 1 476 ? -47.688 3.969 29.267 1.00 26.10 462 PRO A N 1
ATOM 3414 C CA . PRO A 1 476 ? -47.561 5.377 28.877 1.00 26.39 462 PRO A CA 1
ATOM 3415 C C . PRO A 1 476 ? -46.310 6.072 29.413 1.00 24.15 462 PRO A C 1
ATOM 3416 O O . PRO A 1 476 ? -45.866 7.014 28.809 1.00 23.92 462 PRO A O 1
ATOM 3420 N N . TYR A 1 477 ? -45.791 5.633 30.555 1.00 22.53 463 TYR A N 1
ATOM 3421 C CA . TYR A 1 477 ? -44.559 6.272 31.087 1.00 20.62 463 TYR A CA 1
ATOM 3422 C C . TYR A 1 477 ? -43.493 6.146 30.006 1.00 20.33 463 TYR A C 1
ATOM 3423 O O . TYR A 1 477 ? -42.877 7.146 29.636 1.00 21.94 463 TYR A O 1
ATOM 3432 N N . ILE A 1 478 ? -43.254 4.916 29.561 1.00 21.91 464 ILE A N 1
ATOM 3433 C CA . ILE A 1 478 ? -42.091 4.622 28.712 1.00 23.22 464 ILE A CA 1
ATOM 3434 C C . ILE A 1 478 ? -42.328 5.142 27.271 1.00 23.95 464 ILE A C 1
ATOM 3435 O O . ILE A 1 478 ? -41.433 5.655 26.639 1.00 20.41 464 ILE A O 1
ATOM 3440 N N . HIS A 1 479 ? -43.564 5.057 26.784 1.00 23.43 465 HIS A N 1
ATOM 3441 C CA . HIS A 1 479 ? -43.877 5.635 25.472 1.00 23.24 465 HIS A CA 1
ATOM 3442 C C . HIS A 1 479 ? -43.793 7.146 25.385 1.00 22.91 465 HIS A C 1
ATOM 3443 O O . HIS A 1 479 ? -43.330 7.654 24.368 1.00 23.39 465 HIS A O 1
ATOM 3450 N N . THR A 1 480 ? -44.251 7.883 26.416 1.00 22.05 466 THR A N 1
ATOM 3451 C CA . THR A 1 480 ? -44.119 9.307 26.455 1.00 22.64 466 THR A CA 1
ATOM 3452 C C . THR A 1 480 ? -42.653 9.688 26.679 1.00 23.01 466 THR A C 1
ATOM 3453 O O . THR A 1 480 ? -42.192 10.657 26.115 1.00 22.16 466 THR A O 1
ATOM 3457 N N . LYS A 1 481 ? -41.970 8.937 27.534 1.00 22.34 467 LYS A N 1
ATOM 3458 C CA . LYS A 1 481 ? -40.524 9.181 27.772 1.00 22.55 467 LYS A CA 1
ATOM 3459 C C . LYS A 1 481 ? -39.772 9.060 26.457 1.00 20.97 467 LYS A C 1
ATOM 3460 O O . LYS A 1 481 ? -38.969 9.948 26.121 1.00 23.52 467 LYS A O 1
ATOM 3466 N N . SER A 1 482 ? -40.095 8.011 25.699 1.00 21.63 468 SER A N 1
ATOM 3467 C CA . SER A 1 482 ? -39.481 7.707 24.403 1.00 22.43 468 SER A CA 1
ATOM 3468 C C . SER A 1 482 ? -39.709 8.789 23.377 1.00 22.38 468 SER A C 1
ATOM 3469 O O . SER A 1 482 ? -38.788 9.298 22.795 1.00 19.69 468 SER A O 1
ATOM 3472 N N . LEU A 1 483 ? -40.968 9.162 23.158 1.00 22.27 469 LEU A N 1
ATOM 3473 C CA . LEU A 1 483 ? -41.294 10.187 22.201 1.00 22.56 469 LEU A CA 1
ATOM 3474 C C . LEU A 1 483 ? -40.657 11.498 22.518 1.00 20.99 469 LEU A C 1
ATOM 3475 O O . LEU A 1 483 ? -40.005 12.099 21.652 1.00 23.16 469 LEU A O 1
ATOM 3480 N N . LEU A 1 484 ? -40.792 11.977 23.757 1.00 21.30 470 LEU A N 1
ATOM 3481 C CA . LEU A 1 484 ? -40.279 13.246 24.081 1.00 21.35 470 LEU A CA 1
ATOM 3482 C C . LEU A 1 484 ? -38.707 13.257 24.041 1.00 20.51 470 LEU A C 1
ATOM 3483 O O . LEU A 1 484 ? -38.141 14.211 23.548 1.00 20.08 470 LEU A O 1
ATOM 3488 N N . LEU A 1 485 ? -38.068 12.223 24.531 1.00 22.70 471 LEU A N 1
ATOM 3489 C CA . LEU A 1 485 ? -36.579 12.167 24.449 1.00 22.48 471 LEU A CA 1
ATOM 3490 C C . LEU A 1 485 ? -36.110 12.097 23.010 1.00 23.28 471 LEU A C 1
ATOM 3491 O O . LEU A 1 485 ? -35.124 12.724 22.644 1.00 23.19 471 LEU A O 1
ATOM 3496 N N . THR A 1 486 ? -36.793 11.325 22.176 1.00 22.09 472 THR A N 1
ATOM 3497 C CA . THR A 1 486 ? -36.499 11.359 20.727 1.00 22.82 472 THR A CA 1
ATOM 3498 C C . THR A 1 486 ? -36.494 12.774 20.189 1.00 23.24 472 THR A C 1
ATOM 3499 O O . THR A 1 486 ? -35.591 13.150 19.402 1.00 21.72 472 THR A O 1
ATOM 3503 N N . LEU A 1 487 ? -37.495 13.586 20.585 1.00 22.13 473 LEU A N 1
ATOM 3504 C CA . LEU A 1 487 ? -37.626 14.960 20.134 1.00 21.26 473 LEU A CA 1
ATOM 3505 C C . LEU A 1 487 ? -36.678 15.952 20.841 1.00 22.44 473 LEU A C 1
ATOM 3506 O O . LEU A 1 487 ? -36.618 17.103 20.495 1.00 24.27 473 LEU A O 1
ATOM 3511 N N . GLY A 1 488 ? -35.942 15.472 21.841 1.00 22.07 474 GLY A N 1
ATOM 3512 C CA . GLY A 1 488 ? -35.030 16.279 22.556 1.00 21.62 474 GLY A CA 1
ATOM 3513 C C . GLY A 1 488 ? -35.603 16.990 23.755 1.00 23.42 474 GLY A C 1
ATOM 3514 O O . GLY A 1 488 ? -35.046 18.000 24.169 1.00 23.74 474 GLY A O 1
ATOM 3515 N N . VAL A 1 489 ? -36.702 16.460 24.299 1.00 23.86 475 VAL A N 1
ATOM 3516 C CA . VAL A 1 489 ? -37.445 17.099 25.393 1.00 22.64 475 VAL A CA 1
ATOM 3517 C C . VAL A 1 489 ? -37.379 16.179 26.598 1.00 21.70 475 VAL A C 1
ATOM 3518 O O . VAL A 1 489 ? -37.940 15.064 26.588 1.00 22.48 475 VAL A O 1
ATOM 3522 N N . PRO A 1 490 ? -36.673 16.616 27.659 1.00 21.74 476 PRO A N 1
ATOM 3523 C CA . PRO A 1 490 ? -36.628 15.758 28.828 1.00 22.62 476 PRO A CA 1
ATOM 3524 C C . PRO A 1 490 ? -37.969 15.869 29.567 1.00 22.35 476 PRO A C 1
ATOM 3525 O O . PRO A 1 490 ? -38.583 16.929 29.516 1.00 24.16 476 PRO A O 1
ATOM 3529 N N . THR A 1 491 ? -38.335 14.837 30.299 1.00 23.98 477 THR A N 1
ATOM 3530 C CA . THR A 1 491 ? -39.594 14.845 31.052 1.00 24.29 477 THR A CA 1
ATOM 3531 C C . THR A 1 491 ? -39.394 14.502 32.517 1.00 24.87 477 THR A C 1
ATOM 3532 O O . THR A 1 491 ? -38.487 13.748 32.868 1.00 20.96 477 THR A O 1
ATOM 3536 N N . GLN A 1 492 ? -40.251 15.077 33.358 1.00 22.34 478 GLN A N 1
ATOM 3537 C CA . GLN A 1 492 ? -40.403 14.666 34.744 1.00 23.16 478 GLN A CA 1
ATOM 3538 C C . GLN A 1 492 ? -41.816 14.112 34.859 1.00 24.06 478 GLN A C 1
ATOM 3539 O O . GLN A 1 492 ? -42.808 14.829 34.655 1.00 24.76 478 GLN A O 1
ATOM 3545 N N . GLN A 1 493 ? -41.921 12.829 35.071 1.00 22.86 479 GLN A N 1
ATOM 3546 C CA . GLN A 1 493 ? -43.242 12.187 35.117 1.00 22.63 479 GLN A CA 1
ATOM 3547 C C . GLN A 1 493 ? -43.705 12.102 36.562 1.00 23.44 479 GLN A C 1
ATOM 3548 O O . GLN A 1 493 ? -42.907 12.251 37.497 1.00 23.99 479 GLN A O 1
ATOM 3554 N N . VAL A 1 494 ? -45.005 11.906 36.760 1.00 22.46 480 VAL A N 1
ATOM 3555 C CA . VAL A 1 494 ? -45.573 11.907 38.101 1.00 22.36 480 VAL A CA 1
ATOM 3556 C C . VAL A 1 494 ? -46.910 11.133 38.076 1.00 22.76 480 VAL A C 1
ATOM 3557 O O . VAL A 1 494 ? -47.613 11.197 37.094 1.00 24.76 480 VAL A O 1
ATOM 3561 N N . ARG A 1 495 ? -47.167 10.360 39.120 1.00 23.02 481 ARG A N 1
ATOM 3562 C CA . ARG A 1 495 ? -48.370 9.500 39.227 1.00 23.87 481 ARG A CA 1
ATOM 3563 C C . ARG A 1 495 ? -49.456 10.277 40.011 1.00 24.58 481 ARG A C 1
ATOM 3564 O O . ARG A 1 495 ? -49.158 11.121 40.854 1.00 24.21 481 ARG A O 1
ATOM 3572 N N . MET A 1 496 ? -50.717 9.985 39.741 1.00 26.28 482 MET A N 1
ATOM 3573 C CA . MET A 1 496 ? -51.790 10.770 40.376 1.00 28.28 482 MET A CA 1
ATOM 3574 C C . MET A 1 496 ? -51.783 10.717 41.914 1.00 26.26 482 MET A C 1
ATOM 3575 O O . MET A 1 496 ? -52.020 11.743 42.572 1.00 28.92 482 MET A O 1
ATOM 3580 N N . PRO A 1 497 ? -51.448 9.560 42.509 1.00 27.36 483 PRO A N 1
ATOM 3581 C CA . PRO A 1 497 ? -51.398 9.585 43.991 1.00 26.76 483 PRO A CA 1
ATOM 3582 C C . PRO A 1 497 ? -50.397 10.620 44.544 1.00 27.21 483 PRO A C 1
ATOM 3583 O O . PRO A 1 497 ? -50.619 11.241 45.609 1.00 25.89 483 PRO A O 1
ATOM 3587 N N . THR A 1 498 ? -49.337 10.887 43.790 1.00 25.76 484 THR A N 1
ATOM 3588 C CA . THR A 1 498 ? -48.401 11.938 44.157 1.00 25.80 484 THR A CA 1
ATOM 3589 C C . THR A 1 498 ? -48.995 13.328 43.987 1.00 26.98 484 THR A C 1
ATOM 3590 O O . THR A 1 498 ? -48.856 14.193 44.865 1.00 26.83 484 THR A O 1
ATOM 3594 N N . VAL A 1 499 ? -49.656 13.534 42.852 1.00 26.80 485 VAL A N 1
ATOM 3595 C CA . VAL A 1 499 ? -50.349 14.782 42.572 1.00 28.69 485 VAL A CA 1
ATOM 3596 C C . VAL A 1 499 ? -51.345 15.136 43.710 1.00 27.92 485 VAL A C 1
ATOM 3597 O O . VAL A 1 499 ? -51.517 16.315 44.046 1.00 28.30 485 VAL A O 1
ATOM 3601 N N . LEU A 1 500 ? -51.896 14.105 44.339 1.00 30.78 486 LEU A N 1
ATOM 3602 C CA . LEU A 1 500 ? -52.910 14.269 45.403 1.00 32.67 486 LEU A CA 1
ATOM 3603 C C . LEU A 1 500 ? -52.410 14.221 46.826 1.00 34.15 486 LEU A C 1
ATOM 3604 O O . LEU A 1 500 ? -53.218 14.174 47.772 1.00 31.53 486 LEU A O 1
ATOM 3609 N N . LEU A 1 501 ? -51.093 14.225 47.019 1.00 30.42 487 LEU A N 1
ATOM 3610 C CA . LEU A 1 501 ? -50.585 14.156 48.355 1.00 31.54 487 LEU A CA 1
ATOM 3611 C C . LEU A 1 501 ? -51.083 15.333 49.216 1.00 33.24 487 LEU A C 1
ATOM 3612 O O . LEU A 1 501 ? -51.192 16.475 48.756 1.00 30.37 487 LEU A O 1
ATOM 3617 N N . GLU A 1 502 ? -51.313 15.056 50.491 1.00 34.83 488 GLU A N 1
ATOM 3618 C CA . GLU A 1 502 ? -51.649 16.147 51.410 1.00 38.04 488 GLU A CA 1
ATOM 3619 C C . GLU A 1 502 ? -50.489 17.140 51.548 1.00 39.64 488 GLU A C 1
ATOM 3620 O O . GLU A 1 502 ? -49.311 16.769 51.382 1.00 31.87 488 GLU A O 1
ATOM 3626 N N . PRO A 1 503 ? -50.817 18.420 51.791 1.00 35.29 489 PRO A N 1
ATOM 3627 C CA . PRO A 1 503 ? -49.803 19.473 51.765 1.00 36.34 489 PRO A CA 1
ATOM 3628 C C . PRO A 1 503 ? -48.558 19.197 52.613 1.00 35.81 489 PRO A C 1
ATOM 3629 O O . PRO A 1 503 ? -47.441 19.452 52.148 1.00 36.04 489 PRO A O 1
ATOM 3633 N N . LYS A 1 504 ? -48.724 18.656 53.820 1.00 34.90 490 LYS A N 1
ATOM 3634 C CA . LYS A 1 504 ? -47.571 18.339 54.679 1.00 37.13 490 LYS A CA 1
ATOM 3635 C C . LYS A 1 504 ? -46.584 17.410 53.971 1.00 35.64 490 LYS A C 1
ATOM 3636 O O . LYS A 1 504 ? -45.378 17.536 54.157 1.00 34.29 490 LYS A O 1
ATOM 3639 N N . SER A 1 505 ? -47.091 16.471 53.171 1.00 31.90 491 SER A N 1
ATOM 3640 C CA . SER A 1 505 ? -46.210 15.568 52.419 1.00 31.92 491 SER A CA 1
ATOM 3641 C C . SER A 1 505 ? -45.813 16.161 51.074 1.00 31.55 491 SER A C 1
ATOM 3642 O O . SER A 1 505 ? -44.671 15.992 50.624 1.00 32.61 491 SER A O 1
ATOM 3645 N N . LEU A 1 506 ? -46.765 16.829 50.415 1.00 29.91 492 LEU A N 1
ATOM 3646 C CA . LEU A 1 506 ? -46.514 17.433 49.104 1.00 29.27 492 LEU A CA 1
ATOM 3647 C C . LEU A 1 506 ? -45.290 18.348 49.075 1.00 29.71 492 LEU A C 1
ATOM 3648 O O . LEU A 1 506 ? -44.542 18.371 48.095 1.00 29.45 492 LEU A O 1
ATOM 3653 N N . GLN A 1 507 ? -45.051 19.104 50.136 1.00 28.29 493 GLN A N 1
ATOM 3654 C CA . GLN A 1 507 ? -43.947 20.045 50.110 1.00 28.95 493 GLN A CA 1
ATOM 3655 C C . GLN A 1 507 ? -42.611 19.317 49.827 1.00 28.84 493 GLN A C 1
ATOM 3656 O O . GLN A 1 507 ? -41.765 19.854 49.116 1.00 28.28 493 GLN A O 1
ATOM 3662 N N . TYR A 1 508 ? -42.443 18.123 50.397 1.00 29.59 494 TYR A N 1
ATOM 3663 C CA . TYR A 1 508 ? -41.179 17.343 50.233 1.00 28.78 494 TYR A CA 1
ATOM 3664 C C . TYR A 1 508 ? -41.085 16.755 48.825 1.00 27.75 494 TYR A C 1
ATOM 3665 O O . TYR A 1 508 ? -40.018 16.748 48.194 1.00 28.57 494 TYR A O 1
ATOM 3674 N N . THR A 1 509 ? -42.209 16.300 48.306 1.00 26.37 495 THR A N 1
ATOM 3675 C CA . THR A 1 509 ? -42.275 15.888 46.896 1.00 28.87 495 THR A CA 1
ATOM 3676 C C . THR A 1 509 ? -41.839 17.007 45.932 1.00 27.00 495 THR A C 1
ATOM 3677 O O . THR A 1 509 ? -41.058 16.772 45.015 1.00 27.53 495 THR A O 1
ATOM 3681 N N . LEU A 1 510 ? -42.314 18.228 46.160 1.00 26.13 496 LEU A N 1
ATOM 3682 C CA . LEU A 1 510 ? -41.965 19.352 45.307 1.00 25.06 496 LEU A CA 1
ATOM 3683 C C . LEU A 1 510 ? -40.503 19.783 45.437 1.00 24.20 496 LEU A C 1
ATOM 3684 O O . LEU A 1 510 ? -39.929 20.292 44.481 1.00 24.23 496 LEU A O 1
ATOM 3689 N N . GLN A 1 511 ? -39.871 19.574 46.587 1.00 24.84 497 GLN A N 1
ATOM 3690 C CA . GLN A 1 511 ? -38.426 19.804 46.676 1.00 26.95 497 GLN A CA 1
ATOM 3691 C C . GLN A 1 511 ? -37.686 18.916 45.687 1.00 26.58 497 GLN A C 1
ATOM 3692 O O . GLN A 1 511 ? -36.843 19.393 44.927 1.00 26.64 497 GLN A O 1
ATOM 3698 N N . ASN A 1 512 ? -37.991 17.618 45.741 1.00 26.62 498 ASN A N 1
ATOM 3699 C CA . ASN A 1 512 ? -37.278 16.604 44.939 1.00 26.40 498 ASN A CA 1
ATOM 3700 C C . ASN A 1 512 ? -37.608 16.784 43.452 1.00 26.49 498 ASN A C 1
ATOM 3701 O O . ASN A 1 512 ? -36.754 16.713 42.588 1.00 22.96 498 ASN A O 1
ATOM 3706 N N . PHE A 1 513 ? -38.885 17.009 43.167 1.00 26.51 499 PHE A N 1
ATOM 3707 C CA . PHE A 1 513 ? -39.376 17.282 41.822 1.00 25.17 499 PHE A CA 1
ATOM 3708 C C . PHE A 1 513 ? -38.664 18.484 41.193 1.00 25.66 499 PHE A C 1
ATOM 3709 O O . PHE A 1 513 ? -38.263 18.423 40.011 1.00 25.56 499 PHE A O 1
ATOM 3717 N N . SER A 1 514 ? -38.474 19.562 41.974 1.00 23.90 500 SER A N 1
ATOM 3718 C CA . SER A 1 514 ? -37.829 20.778 41.514 1.00 25.68 500 SER A CA 1
ATOM 3719 C C . SER A 1 514 ? -36.360 20.591 41.212 1.00 23.35 500 SER A C 1
ATOM 3720 O O . SER A 1 514 ? -35.889 21.090 40.218 1.00 24.08 500 SER A O 1
ATOM 3723 N N . ILE A 1 515 ? -35.647 19.888 42.095 1.00 24.79 501 ILE A N 1
ATOM 3724 C CA . ILE A 1 515 ? -34.236 19.638 41.867 1.00 25.32 501 ILE A CA 1
ATOM 3725 C C . ILE A 1 515 ? -34.035 18.874 40.535 1.00 24.46 501 ILE A C 1
ATOM 3726 O O . ILE A 1 515 ? -33.207 19.286 39.720 1.00 23.93 501 ILE A O 1
ATOM 3731 N N . ALA A 1 516 ? -34.800 17.809 40.313 1.00 23.18 502 ALA A N 1
ATOM 3732 C CA . ALA A 1 516 ? -34.632 16.981 39.117 1.00 22.89 502 ALA A CA 1
ATOM 3733 C C . ALA A 1 516 ? -35.079 17.764 37.897 1.00 22.21 502 ALA A C 1
ATOM 3734 O O . ALA A 1 516 ? -34.464 17.672 36.851 1.00 23.76 502 ALA A O 1
ATOM 3736 N N . THR A 1 517 ? -36.152 18.542 38.007 1.00 24.06 503 THR A N 1
ATOM 3737 C CA . THR A 1 517 ? -36.628 19.298 36.825 1.00 22.97 503 THR A CA 1
ATOM 3738 C C . THR A 1 517 ? -35.623 20.354 36.354 1.00 23.16 503 THR A C 1
ATOM 3739 O O . THR A 1 517 ? -35.373 20.533 35.138 1.00 23.46 503 THR A O 1
ATOM 3743 N N . TYR A 1 518 ? -35.015 21.048 37.306 1.00 21.99 504 TYR A N 1
ATOM 3744 C CA . TYR A 1 518 ? -33.982 22.029 37.004 1.00 23.72 504 TYR A CA 1
ATOM 3745 C C . TYR A 1 518 ? -32.772 21.387 36.340 1.00 23.13 504 TYR A C 1
ATOM 3746 O O . TYR A 1 518 ? -32.323 21.871 35.311 1.00 23.10 504 TYR A O 1
ATOM 3755 N N . ALA A 1 519 ? -32.304 20.263 36.875 1.00 22.45 505 ALA A N 1
ATOM 3756 C CA . ALA A 1 519 ? -31.197 19.516 36.209 1.00 22.56 505 ALA A CA 1
ATOM 3757 C C . ALA A 1 519 ? -31.601 18.975 34.817 1.00 24.29 505 ALA A C 1
ATOM 3758 O O . ALA A 1 519 ? -30.798 18.934 33.876 1.00 23.14 505 ALA A O 1
ATOM 3760 N N . LYS A 1 520 ? -32.852 18.556 34.671 1.00 22.62 506 LYS A N 1
ATOM 3761 C CA . LYS A 1 520 ? -33.339 18.171 33.345 1.00 23.89 506 LYS A CA 1
ATOM 3762 C C . LYS A 1 520 ? -33.341 19.341 32.350 1.00 23.25 506 LYS A C 1
ATOM 3763 O O . LYS A 1 520 ? -33.176 19.134 31.157 1.00 24.26 506 LYS A O 1
ATOM 3769 N N . LEU A 1 521 ? -33.455 20.574 32.837 1.00 23.02 507 LEU A N 1
ATOM 3770 C CA . LEU A 1 521 ? -33.359 21.782 32.012 1.00 26.99 507 LEU A CA 1
ATOM 3771 C C . LEU A 1 521 ? -31.906 22.248 31.782 1.00 27.03 507 LEU A C 1
ATOM 3772 O O . LEU A 1 521 ? -31.682 23.334 31.270 1.00 28.40 507 LEU A O 1
ATOM 3777 N N . ASN A 1 522 ? -30.959 21.413 32.172 1.00 26.69 508 ASN A N 1
ATOM 3778 C CA . ASN A 1 522 ? -29.521 21.638 31.998 1.00 27.25 508 ASN A CA 1
ATOM 3779 C C . ASN A 1 522 ? -28.882 22.273 33.225 1.00 28.06 508 ASN A C 1
ATOM 3780 O O . ASN A 1 522 ? -27.706 22.611 33.182 1.00 29.09 508 ASN A O 1
ATOM 3785 N N . GLY A 1 523 ? -29.642 22.433 34.306 1.00 25.98 509 GLY A N 1
ATOM 3786 C CA . GLY A 1 523 ? -29.130 23.074 35.511 1.00 26.74 509 GLY A CA 1
ATOM 3787 C C . GLY A 1 523 ? -28.191 22.211 36.344 1.00 25.93 509 GLY A C 1
ATOM 3788 O O . GLY A 1 523 ? -28.144 20.999 36.189 1.00 24.92 509 GLY A O 1
ATOM 3789 N N . THR A 1 524 ? -27.395 22.895 37.180 1.00 26.51 510 THR A N 1
ATOM 3790 C CA . THR A 1 524 ? -26.544 22.312 38.202 1.00 26.79 510 THR A CA 1
ATOM 3791 C C . THR A 1 524 ? -26.975 22.893 39.548 1.00 27.00 510 THR A C 1
ATOM 3792 O O . THR A 1 524 ? -26.548 24.005 39.900 1.00 29.00 510 THR A O 1
ATOM 3796 N N . PRO A 1 525 ? -27.849 22.167 40.281 1.00 26.70 511 PRO A N 1
ATOM 3797 C CA . PRO A 1 525 ? -28.388 22.608 41.548 1.00 27.76 511 PRO A CA 1
ATOM 3798 C C . PRO A 1 525 ? -27.306 22.898 42.606 1.00 25.45 511 PRO A C 1
ATOM 3799 O O . PRO A 1 525 ? -27.333 23.919 43.273 1.00 25.39 511 PRO A O 1
ATOM 3803 N N . TRP A 1 526 ? -26.359 21.982 42.725 1.00 25.55 512 TRP A N 1
ATOM 3804 C CA . TRP A 1 526 ? -25.258 22.107 43.682 1.00 25.07 512 TRP A CA 1
ATOM 3805 C C . TRP A 1 526 ? -24.177 21.123 43.332 1.00 26.55 512 TRP A C 1
ATOM 3806 O O . TRP A 1 526 ? -24.423 20.155 42.590 1.00 25.92 512 TRP A O 1
ATOM 3817 N N . THR A 1 527 ? -22.993 21.348 43.911 1.00 28.29 513 THR A N 1
ATOM 3818 C CA . THR A 1 527 ? -21.877 20.437 43.799 1.00 28.80 513 THR A CA 1
ATOM 3819 C C . THR A 1 527 ? -21.396 20.109 45.210 1.00 30.31 513 THR A C 1
ATOM 3820 O O . THR A 1 527 ? -21.998 20.530 46.189 1.00 27.31 513 THR A O 1
ATOM 3824 N N . VAL A 1 528 ? -20.350 19.297 45.308 1.00 31.10 514 VAL A N 1
ATOM 3825 C CA . VAL A 1 528 ? -19.795 18.954 46.605 1.00 32.18 514 VAL A CA 1
ATOM 3826 C C . VAL A 1 528 ? -18.320 19.293 46.579 1.00 35.85 514 VAL A C 1
ATOM 3827 O O . VAL A 1 528 ? -17.680 19.301 45.531 1.00 31.65 514 VAL A O 1
ATOM 3831 N N . ASN A 1 529 ? -17.811 19.551 47.766 1.00 36.40 515 ASN A N 1
ATOM 3832 C CA . ASN A 1 529 ? -16.483 20.097 47.938 1.00 39.86 515 ASN A CA 1
ATOM 3833 C C . ASN A 1 529 ? -15.414 19.074 47.670 1.00 42.44 515 ASN A C 1
ATOM 3834 O O . ASN A 1 529 ? -15.576 17.864 47.934 1.00 38.74 515 ASN A O 1
ATOM 3839 N N . HIS A 1 530 ? -14.310 19.556 47.124 1.00 44.81 516 HIS A N 1
ATOM 3840 C CA . HIS A 1 530 ? -13.075 18.825 47.223 1.00 49.43 516 HIS A CA 1
ATOM 3841 C C . HIS A 1 530 ? -11.933 19.845 47.237 1.00 48.54 516 HIS A C 1
ATOM 3842 O O . HIS A 1 530 ? -12.049 20.915 46.634 1.00 51.40 516 HIS A O 1
ATOM 3849 N N . ASP A 1 531 ? -10.871 19.542 47.967 1.00 55.40 517 ASP A N 1
ATOM 3850 C CA . ASP A 1 531 ? -9.663 20.371 47.951 1.00 58.81 517 ASP A CA 1
ATOM 3851 C C . ASP A 1 531 ? -8.731 19.810 46.889 1.00 58.97 517 ASP A C 1
ATOM 3852 O O . ASP A 1 531 ? -8.448 18.612 46.877 1.00 53.29 517 ASP A O 1
ATOM 3854 N N . LYS A 1 532 ? -8.273 20.668 45.986 1.00 66.00 518 LYS A N 1
ATOM 3855 C CA . LYS A 1 532 ? -7.362 20.230 44.934 1.00 69.38 518 LYS A CA 1
ATOM 3856 C C . LYS A 1 532 ? -6.083 19.729 45.577 1.00 65.42 518 LYS A C 1
ATOM 3857 O O . LYS A 1 532 ? -5.384 20.497 46.229 1.00 65.83 518 LYS A O 1
ATOM 3863 N N . ALA A 1 533 ? -5.809 18.439 45.410 1.00 63.37 519 ALA A N 1
ATOM 3864 C CA . ALA A 1 533 ? -4.569 17.819 45.877 1.00 64.99 519 ALA A CA 1
ATOM 3865 C C . ALA A 1 533 ? -3.672 17.407 44.699 1.00 65.03 519 ALA A C 1
ATOM 3866 O O . ALA A 1 533 ? -2.445 17.419 44.819 1.00 66.01 519 ALA A O 1
ATOM 3868 N N . ILE A 1 534 ? -4.292 17.033 43.576 1.00 58.11 520 ILE A N 1
ATOM 3869 C CA . ILE A 1 534 ? -3.584 16.742 42.326 1.00 56.23 520 ILE A CA 1
ATOM 3870 C C . ILE A 1 534 ? -4.147 17.632 41.229 1.00 53.88 520 ILE A C 1
ATOM 3871 O O . ILE A 1 534 ? -5.166 18.306 41.436 1.00 50.90 520 ILE A O 1
ATOM 3876 N N . ASN A 1 535 ? -3.516 17.604 40.058 1.00 49.57 521 ASN A N 1
ATOM 3877 C CA . ASN A 1 535 ? -3.849 18.552 38.988 1.00 50.97 521 ASN A CA 1
ATOM 3878 C C . ASN A 1 535 ? -5.104 18.244 38.197 1.00 46.34 521 ASN A C 1
ATOM 3879 O O . ASN A 1 535 ? -5.698 19.149 37.612 1.00 47.47 521 ASN A O 1
ATOM 3884 N N . ASP A 1 536 ? -5.507 16.979 38.177 1.00 36.43 522 ASP A N 1
ATOM 3885 C CA . ASP A 1 536 ? -6.784 16.607 37.611 1.00 34.09 522 ASP A CA 1
ATOM 3886 C C . ASP A 1 536 ? -7.244 15.241 38.092 1.00 30.10 522 ASP A C 1
ATOM 3887 O O . ASP A 1 536 ? -6.430 14.323 38.360 1.00 25.49 522 ASP A O 1
ATOM 3892 N N . GLU A 1 537 ? -8.567 15.068 38.136 1.00 26.34 523 GLU A N 1
ATOM 3893 C CA . GLU A 1 537 ? -9.132 13.824 38.630 1.00 26.37 523 GLU A CA 1
ATOM 3894 C C . GLU A 1 537 ? -10.433 13.545 37.905 1.00 27.66 523 GLU A C 1
ATOM 3895 O O . GLU A 1 537 ? -11.260 14.460 37.696 1.00 26.98 523 GLU A O 1
ATOM 3901 N N . LEU A 1 538 ? -10.553 12.299 37.485 1.00 26.40 524 LEU A N 1
ATOM 3902 C CA . LEU A 1 538 ? -11.721 11.765 36.749 1.00 27.25 524 LEU A CA 1
ATOM 3903 C C . LEU A 1 538 ? -12.228 10.531 37.522 1.00 26.64 524 LEU A C 1
ATOM 3904 O O . LEU A 1 538 ? -11.447 9.637 37.915 1.00 24.83 524 LEU A O 1
ATOM 3909 N N . VAL A 1 539 ? -13.537 10.479 37.779 1.00 22.41 525 VAL A N 1
ATOM 3910 C CA . VAL A 1 539 ? -14.127 9.306 38.338 1.00 23.24 525 VAL A CA 1
ATOM 3911 C C . VAL A 1 539 ? -15.179 8.829 37.327 1.00 23.27 525 VAL A C 1
ATOM 3912 O O . VAL A 1 539 ? -16.034 9.649 36.908 1.00 24.34 525 VAL A O 1
ATOM 3916 N N . VAL A 1 540 ? -15.076 7.569 36.932 1.00 22.97 526 VAL A N 1
ATOM 3917 C CA . VAL A 1 540 ? -16.088 6.904 36.097 1.00 25.51 526 VAL A CA 1
ATOM 3918 C C . VAL A 1 540 ? -16.756 5.735 36.791 1.00 23.30 526 VAL A C 1
ATOM 3919 O O . VAL A 1 540 ? -16.116 4.869 37.403 1.00 22.62 526 VAL A O 1
ATOM 3923 N N . GLY A 1 541 ? -18.087 5.676 36.659 1.00 22.48 527 GLY A N 1
ATOM 3924 C CA . GLY A 1 541 ? -18.874 4.647 37.268 1.00 20.73 527 GLY A CA 1
ATOM 3925 C C . GLY A 1 541 ? -19.620 3.848 36.198 1.00 22.23 527 GLY A C 1
ATOM 3926 O O . GLY A 1 541 ? -19.948 4.386 35.140 1.00 21.54 527 GLY A O 1
ATOM 3927 N N . MET A 1 542 ? -19.811 2.582 36.465 1.00 22.77 528 MET A N 1
ATOM 3928 C CA . MET A 1 542 ? -20.617 1.719 35.617 1.00 25.90 528 MET A CA 1
ATOM 3929 C C . MET A 1 542 ? -21.724 1.079 36.433 1.00 25.53 528 MET A C 1
ATOM 3930 O O . MET A 1 542 ? -21.533 0.694 37.585 1.00 25.34 528 MET A O 1
ATOM 3935 N N . GLY A 1 543 ? -22.912 0.989 35.838 1.00 22.40 529 GLY A N 1
ATOM 3936 C CA . GLY A 1 543 ? -24.064 0.435 36.521 1.00 21.41 529 GLY A CA 1
ATOM 3937 C C . GLY A 1 543 ? -24.797 -0.511 35.595 1.00 23.79 529 GLY A C 1
ATOM 3938 O O . GLY A 1 543 ? -24.720 -0.353 34.358 1.00 23.82 529 GLY A O 1
ATOM 3939 N N . LEU A 1 544 ? -25.459 -1.497 36.199 1.00 24.60 530 LEU A N 1
ATOM 3940 C CA . LEU A 1 544 ? -26.103 -2.616 35.504 1.00 25.29 530 LEU A CA 1
ATOM 3941 C C . LEU A 1 544 ? -27.624 -2.536 35.658 1.00 26.26 530 LEU A C 1
ATOM 3942 O O . LEU A 1 544 ? -28.147 -2.301 36.744 1.00 26.13 530 LEU A O 1
ATOM 3947 N N . ALA A 1 545 ? -28.336 -2.761 34.573 1.00 25.18 531 ALA A N 1
ATOM 3948 C CA . ALA A 1 545 ? -29.766 -3.118 34.671 1.00 25.58 531 ALA A CA 1
ATOM 3949 C C . ALA A 1 545 ? -30.026 -4.462 33.994 1.00 26.46 531 ALA A C 1
ATOM 3950 O O . ALA A 1 545 ? -29.380 -4.822 33.019 1.00 27.05 531 ALA A O 1
ATOM 3952 N N . GLU A 1 546 ? -31.016 -5.201 34.505 1.00 28.45 532 GLU A N 1
ATOM 3953 C CA . GLU A 1 546 ? -31.404 -6.492 33.966 1.00 30.93 532 GLU A CA 1
ATOM 3954 C C . GLU A 1 546 ? -32.904 -6.488 33.691 1.00 32.10 532 GLU A C 1
ATOM 3955 O O . GLU A 1 546 ? -33.695 -6.407 34.629 1.00 32.65 532 GLU A O 1
ATOM 3961 N N . LEU A 1 547 ? -33.281 -6.570 32.417 1.00 30.13 533 LEU A N 1
ATOM 3962 C CA . LEU A 1 547 ? -34.670 -6.334 32.014 1.00 31.98 533 LEU A CA 1
ATOM 3963 C C . LEU A 1 547 ? -35.371 -7.576 31.455 1.00 33.24 533 LEU A C 1
ATOM 3964 O O . LEU A 1 547 ? -34.825 -8.311 30.643 1.00 33.71 533 LEU A O 1
ATOM 3969 N N . SER A 1 548 ? -36.614 -7.752 31.870 1.00 34.96 534 SER A N 1
ATOM 3970 C CA . SER A 1 548 ? -37.474 -8.811 31.372 1.00 37.88 534 SER A CA 1
ATOM 3971 C C . SER A 1 548 ? -38.911 -8.360 31.566 1.00 36.13 534 SER A C 1
ATOM 3972 O O . SER A 1 548 ? -39.169 -7.447 32.349 1.00 39.09 534 SER A O 1
ATOM 3975 N N . GLY A 1 549 ? -39.836 -8.996 30.853 1.00 39.30 535 GLY A N 1
ATOM 3976 C CA . GLY A 1 549 ? -41.256 -8.637 30.935 1.00 40.62 535 GLY A CA 1
ATOM 3977 C C . GLY A 1 549 ? -41.953 -9.302 32.107 1.00 39.15 535 GLY A C 1
ATOM 3978 O O . GLY A 1 549 ? -43.023 -8.880 32.509 1.00 46.30 535 GLY A O 1
ATOM 3979 N N . SER A 1 550 ? -41.334 -10.334 32.663 1.00 41.09 536 SER A N 1
ATOM 3980 C CA . SER A 1 550 ? -41.873 -11.062 33.807 1.00 43.09 536 SER A CA 1
ATOM 3981 C C . SER A 1 550 ? -40.764 -11.906 34.417 1.00 44.20 536 SER A C 1
ATOM 3982 O O . SER A 1 550 ? -39.687 -12.031 33.833 1.00 42.08 536 SER A O 1
ATOM 3985 N N . ARG A 1 551 ? -41.029 -12.513 35.566 1.00 48.81 537 ARG A N 1
ATOM 3986 C CA . ARG A 1 551 ? -40.030 -13.368 36.210 1.00 51.40 537 ARG A CA 1
ATOM 3987 C C . ARG A 1 551 ? -39.670 -14.617 35.435 1.00 53.67 537 ARG A C 1
ATOM 3988 O O . ARG A 1 551 ? -38.558 -15.136 35.578 1.00 58.40 537 ARG A O 1
ATOM 3996 N N . THR A 1 552 ? -40.613 -15.107 34.639 1.00 56.54 538 THR A N 1
ATOM 3997 C CA . THR A 1 552 ? -40.376 -16.255 33.770 1.00 58.69 538 THR A CA 1
ATOM 3998 C C . THR A 1 552 ? -39.310 -15.986 32.722 1.00 54.60 538 THR A C 1
ATOM 3999 O O . THR A 1 552 ? -38.530 -16.869 32.398 1.00 60.88 538 THR A O 1
ATOM 4003 N N . GLU A 1 553 ? -39.306 -14.772 32.179 1.00 52.12 539 GLU A N 1
ATOM 4004 C CA . GLU A 1 553 ? -38.489 -14.447 31.012 1.00 50.25 539 GLU A CA 1
ATOM 4005 C C . GLU A 1 553 ? -37.070 -14.101 31.470 1.00 47.96 539 GLU A C 1
ATOM 4006 O O . GLU A 1 553 ? -36.888 -13.349 32.439 1.00 40.88 539 GLU A O 1
ATOM 4012 N N . LYS A 1 554 ? -36.085 -14.684 30.784 1.00 45.18 540 LYS A N 1
ATOM 4013 C CA . LYS A 1 554 ? -34.665 -14.478 31.080 1.00 45.68 540 LYS A CA 1
ATOM 4014 C C . LYS A 1 554 ? -34.309 -12.991 30.939 1.00 44.70 540 LYS A C 1
ATOM 4015 O O . LYS A 1 554 ? -34.619 -12.386 29.931 1.00 44.20 540 LYS A O 1
ATOM 4017 N N . ARG A 1 555 ? -33.696 -12.415 31.972 1.00 44.87 541 ARG A N 1
ATOM 4018 C CA . ARG A 1 555 ? -33.406 -10.971 32.015 1.00 45.30 541 ARG A CA 1
ATOM 4019 C C . ARG A 1 555 ? -32.220 -10.636 31.132 1.00 42.77 541 ARG A C 1
ATOM 4020 O O . ARG A 1 555 ? -31.245 -11.357 31.167 1.00 47.98 541 ARG A O 1
ATOM 4028 N N . GLN A 1 556 ? -32.307 -9.569 30.328 1.00 37.24 542 GLN A N 1
ATOM 4029 C CA . GLN A 1 556 ? -31.193 -9.128 29.465 1.00 37.58 542 GLN A CA 1
ATOM 4030 C C . GLN A 1 556 ? -30.464 -7.982 30.155 1.00 33.06 542 GLN A C 1
ATOM 4031 O O . GLN A 1 556 ? -31.094 -7.093 30.709 1.00 27.15 542 GLN A O 1
ATOM 4037 N N . ARG A 1 557 ? -29.135 -8.001 30.093 1.00 32.45 543 ARG A N 1
ATOM 4038 C CA . ARG A 1 557 ? -28.318 -7.000 30.773 1.00 30.72 543 ARG A CA 1
ATOM 4039 C C . ARG A 1 557 ? -27.983 -5.809 29.925 1.00 27.66 543 ARG A C 1
ATOM 4040 O O . ARG A 1 557 ? -27.690 -5.939 28.724 1.00 29.19 543 ARG A O 1
ATOM 4048 N N . PHE A 1 558 ? -27.988 -4.643 30.565 1.00 23.88 544 PHE A N 1
ATOM 4049 C CA . PHE A 1 558 ? -27.615 -3.394 29.945 1.00 24.60 544 PHE A CA 1
ATOM 4050 C C . PHE A 1 558 ? -26.715 -2.658 30.917 1.00 25.28 544 PHE A C 1
ATOM 4051 O O . PHE A 1 558 ? -26.782 -2.889 32.129 1.00 26.87 544 PHE A O 1
ATOM 4059 N N . VAL A 1 559 ? -25.912 -1.771 30.378 1.00 24.48 545 VAL A N 1
ATOM 4060 C CA . VAL A 1 559 ? -24.987 -1.002 31.187 1.00 28.20 545 VAL A CA 1
ATOM 4061 C C . VAL A 1 559 ? -25.154 0.500 30.964 1.00 28.40 545 VAL A C 1
ATOM 4062 O O . VAL A 1 559 ? -25.727 0.944 29.944 1.00 30.41 545 VAL A O 1
ATOM 4066 N N . GLY A 1 560 ? -24.739 1.284 31.963 1.00 22.85 546 GLY A N 1
ATOM 4067 C CA . GLY A 1 560 ? -24.688 2.694 31.876 1.00 22.06 546 GLY A CA 1
ATOM 4068 C C . GLY A 1 560 ? -23.326 3.129 32.422 1.00 22.18 546 GLY A C 1
ATOM 4069 O O . GLY A 1 560 ? -22.730 2.401 33.265 1.00 21.93 546 GLY A O 1
ATOM 4070 N N . ILE A 1 561 ? -22.881 4.266 31.926 1.00 22.65 547 ILE A N 1
ATOM 4071 C CA . ILE A 1 561 ? -21.624 4.938 32.315 1.00 24.80 547 ILE A CA 1
ATOM 4072 C C . ILE A 1 561 ? -21.823 6.417 32.646 1.00 25.97 547 ILE A C 1
ATOM 4073 O O . ILE A 1 561 ? -22.410 7.211 31.868 1.00 27.07 547 ILE A O 1
ATOM 4078 N N . THR A 1 562 ? -21.338 6.812 33.833 1.00 23.36 548 THR A N 1
ATOM 4079 C CA . THR A 1 562 ? -21.455 8.166 34.301 1.00 23.07 548 THR A CA 1
ATOM 4080 C C . THR A 1 562 ? -20.034 8.644 34.595 1.00 26.31 548 THR A C 1
ATOM 4081 O O . THR A 1 562 ? -19.249 7.856 35.127 1.00 22.68 548 THR A O 1
ATOM 4085 N N . THR A 1 563 ? -19.751 9.910 34.328 1.00 24.76 549 THR A N 1
ATOM 4086 C CA . THR A 1 563 ? -18.447 10.515 34.661 1.00 25.84 549 THR A CA 1
ATOM 4087 C C . THR A 1 563 ? -18.560 11.731 35.565 1.00 25.82 549 THR A C 1
ATOM 4088 O O . THR A 1 563 ? -19.519 12.551 35.480 1.00 23.37 549 THR A O 1
ATOM 4092 N N . VAL A 1 564 ? -17.583 11.859 36.490 1.00 23.45 550 VAL A N 1
ATOM 4093 C CA . VAL A 1 564 ? -17.489 12.993 37.373 1.00 23.11 550 VAL A CA 1
ATOM 4094 C C . VAL A 1 564 ? -16.042 13.539 37.347 1.00 24.65 550 VAL A C 1
ATOM 4095 O O . VAL A 1 564 ? -15.112 12.730 37.376 1.00 24.83 550 VAL A O 1
ATOM 4099 N N . PHE A 1 565 ? -15.894 14.858 37.338 1.00 24.96 551 PHE A N 1
ATOM 4100 C CA . PHE A 1 565 ? -14.583 15.550 37.251 1.00 29.08 551 PHE A CA 1
ATOM 4101 C C . PHE A 1 565 ? -14.319 16.414 38.460 1.00 27.90 551 PHE A C 1
ATOM 4102 O O . PHE A 1 565 ? -15.190 17.094 38.974 1.00 26.33 551 PHE A O 1
ATOM 4110 N N . ALA A 1 566 ? -13.051 16.475 38.847 1.00 27.12 552 ALA A N 1
ATOM 4111 C CA . ALA A 1 566 ? -12.625 17.434 39.807 1.00 28.20 552 ALA A CA 1
ATOM 4112 C C . ALA A 1 566 ? -12.638 18.820 39.179 1.00 30.97 552 ALA A C 1
ATOM 4113 O O . ALA A 1 566 ? -12.155 19.028 38.046 1.00 35.51 552 ALA A O 1
ATOM 4115 N N . GLY A 1 567 ? -13.205 19.767 39.910 1.00 35.83 553 GLY A N 1
ATOM 4116 C CA . GLY A 1 567 ? -13.217 21.177 39.516 1.00 41.62 553 GLY A CA 1
ATOM 4117 C C . GLY A 1 567 ? -12.364 21.922 40.524 1.00 45.36 553 GLY A C 1
ATOM 4118 O O . GLY A 1 567 ? -11.692 21.306 41.363 1.00 46.50 553 GLY A O 1
ATOM 4119 N N . ASP A 1 568 ? -12.385 23.242 40.453 1.00 46.41 554 ASP A N 1
ATOM 4120 C CA . ASP A 1 568 ? -11.693 24.055 41.446 1.00 46.57 554 ASP A CA 1
ATOM 4121 C C . ASP A 1 568 ? -12.643 24.215 42.629 1.00 46.03 554 ASP A C 1
ATOM 4122 O O . ASP A 1 568 ? -13.579 25.024 42.597 1.00 52.29 554 ASP A O 1
ATOM 4124 N N . GLY A 1 569 ? -12.421 23.404 43.651 1.00 44.77 555 GLY A N 1
ATOM 4125 C CA . GLY A 1 569 ? -13.226 23.445 44.856 1.00 45.75 555 GLY A CA 1
ATOM 4126 C C . GLY A 1 569 ? -14.435 22.525 44.825 1.00 45.82 555 GLY A C 1
ATOM 4127 O O . GLY A 1 569 ? -15.168 22.461 45.813 1.00 44.02 555 GLY A O 1
ATOM 4128 N N . SER A 1 570 ? -14.628 21.823 43.702 1.00 40.82 556 SER A N 1
ATOM 4129 C CA . SER A 1 570 ? -15.906 21.173 43.369 1.00 40.30 556 SER A CA 1
ATOM 4130 C C . SER A 1 570 ? -15.775 19.896 42.553 1.00 35.84 556 SER A C 1
ATOM 4131 O O . SER A 1 570 ? -14.866 19.756 41.741 1.00 41.59 556 SER A O 1
ATOM 4134 N N . TYR A 1 571 ? -16.722 18.973 42.720 1.00 30.44 557 TYR A N 1
ATOM 4135 C CA . TYR A 1 571 ? -16.878 17.905 41.768 1.00 28.04 557 TYR A CA 1
ATOM 4136 C C . TYR A 1 571 ? -17.994 18.313 40.788 1.00 33.82 557 TYR A C 1
ATOM 4137 O O . TYR A 1 571 ? -19.033 18.871 41.197 1.00 34.10 557 TYR A O 1
ATOM 4146 N N . LEU A 1 572 ? -17.758 18.054 39.511 1.00 29.56 558 LEU A N 1
ATOM 4147 C CA . LEU A 1 572 ? -18.702 18.403 38.450 1.00 32.21 558 LEU A CA 1
ATOM 4148 C C . LEU A 1 572 ? -19.138 17.158 37.709 1.00 30.47 558 LEU A C 1
ATOM 4149 O O . LEU A 1 572 ? -18.356 16.246 37.447 1.00 28.57 558 LEU A O 1
ATOM 4154 N N . LEU A 1 573 ? -20.413 17.102 37.362 1.00 27.79 559 LEU A N 1
ATOM 4155 C CA . LEU A 1 573 ? -20.902 15.982 36.614 1.00 26.77 559 LEU A CA 1
ATOM 4156 C C . LEU A 1 573 ? -20.524 16.147 35.161 1.00 25.83 559 LEU A C 1
ATOM 4157 O O . LEU A 1 573 ? -20.748 17.205 34.582 1.00 27.52 559 LEU A O 1
ATOM 4162 N N . GLY A 1 574 ? -20.025 15.090 34.554 1.00 24.93 560 GLY A N 1
ATOM 4163 C CA . GLY A 1 574 ? -19.664 15.096 33.127 1.00 27.22 560 GLY A CA 1
ATOM 4164 C C . GLY A 1 574 ? -20.788 14.548 32.271 1.00 32.10 560 GLY A C 1
ATOM 4165 O O . GLY A 1 574 ? -21.946 14.586 32.680 1.00 32.73 560 GLY A O 1
ATOM 4166 N N . ASN A 1 575 ? -20.432 14.049 31.092 1.00 38.21 561 ASN A N 1
ATOM 4167 C CA . ASN A 1 575 ? -21.389 13.441 30.182 1.00 40.67 561 ASN A CA 1
ATOM 4168 C C . ASN A 1 575 ? -21.588 11.964 30.508 1.00 39.41 561 ASN A C 1
ATOM 4169 O O . ASN A 1 575 ? -20.804 11.322 31.228 1.00 34.41 561 ASN A O 1
ATOM 4174 N N . VAL A 1 576 ? -22.652 11.431 29.931 1.00 35.25 562 VAL A N 1
ATOM 4175 C CA . VAL A 1 576 ? -23.190 10.158 30.295 1.00 32.81 562 VAL A CA 1
ATOM 4176 C C . VAL A 1 576 ? -23.267 9.317 29.027 1.00 33.28 562 VAL A C 1
ATOM 4177 O O . VAL A 1 576 ? -23.225 9.865 27.926 1.00 29.60 562 VAL A O 1
ATOM 4181 N N . SER A 1 577 ? -23.351 7.991 29.181 1.00 33.34 563 SER A N 1
ATOM 4182 C CA . SER A 1 577 ? -23.422 7.085 28.040 1.00 34.44 563 SER A CA 1
ATOM 4183 C C . SER A 1 577 ? -24.752 7.230 27.294 1.00 36.14 563 SER A C 1
ATOM 4184 O O . SER A 1 577 ? -25.792 7.564 27.888 1.00 35.45 563 SER A O 1
ATOM 4187 N N . LYS A 1 578 ? -24.714 6.987 25.989 1.00 39.70 564 LYS A N 1
ATOM 4188 C CA . LYS A 1 578 ? -25.949 6.881 25.192 1.00 41.44 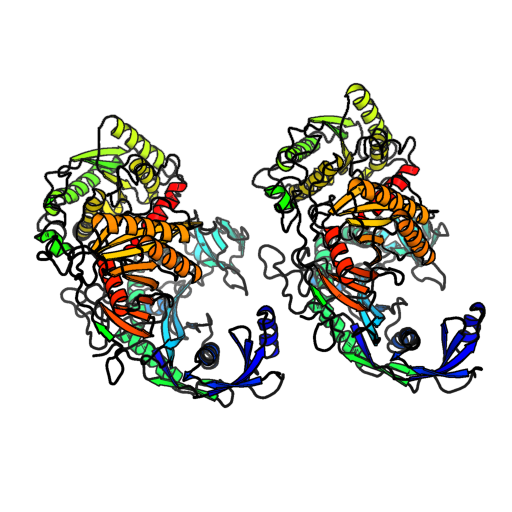564 LYS A CA 1
ATOM 4189 C C . LYS A 1 578 ? -26.154 5.468 24.619 1.00 41.04 564 LYS A C 1
ATOM 4190 O O . LYS A 1 578 ? -27.267 5.138 24.198 1.00 38.46 564 LYS A O 1
ATOM 4196 N N . GLU A 1 579 ? -25.087 4.660 24.585 1.00 36.30 565 GLU A N 1
ATOM 4197 C CA . GLU A 1 579 ? -25.154 3.255 24.158 1.00 41.08 565 GLU A CA 1
ATOM 4198 C C . GLU A 1 579 ? -25.139 2.362 25.406 1.00 41.20 565 GLU A C 1
ATOM 4199 O O . GLU A 1 579 ? -24.422 2.654 26.350 1.00 40.37 565 GLU A O 1
ATOM 4205 N N . CYS A 1 580 ? -25.910 1.279 25.419 1.00 36.39 566 CYS A N 1
ATOM 4206 C CA . CYS A 1 580 ? -26.174 0.559 26.674 1.00 35.59 566 CYS A CA 1
ATOM 4207 C C . CYS A 1 580 ? -25.900 -0.965 26.628 1.00 34.40 566 CYS A C 1
ATOM 4208 O O . CYS A 1 580 ? -26.277 -1.689 27.540 1.00 27.48 566 CYS A O 1
ATOM 4211 N N . GLU A 1 581 ? -25.230 -1.462 25.591 1.00 36.29 567 GLU A N 1
ATOM 4212 C CA . GLU A 1 581 ? -25.090 -2.928 25.444 1.00 37.36 567 GLU A CA 1
ATOM 4213 C C . GLU A 1 581 ? -24.071 -3.498 26.436 1.00 37.36 567 GLU A C 1
ATOM 4214 O O . GLU A 1 581 ? -23.026 -2.920 26.653 1.00 37.20 567 GLU A O 1
ATOM 4220 N N . TYR A 1 582 ? -24.396 -4.638 27.024 1.00 34.58 568 TYR A N 1
ATOM 4221 C CA . TYR A 1 582 ? -23.556 -5.291 28.037 1.00 34.43 568 TYR A CA 1
ATOM 4222 C C . TYR A 1 582 ? -22.313 -5.958 27.429 1.00 38.70 568 TYR A C 1
ATOM 4223 O O . TYR A 1 582 ? -21.220 -5.984 28.013 1.00 37.48 568 TYR A O 1
ATOM 4232 N N . GLU A 1 583 ? -22.548 -6.583 26.290 1.00 40.05 569 GLU A N 1
ATOM 4233 C CA . GLU A 1 583 ? -21.501 -7.185 25.465 1.00 44.40 569 GLU A CA 1
ATOM 4234 C C . GLU A 1 583 ? -20.512 -6.089 25.129 1.00 42.55 569 GLU A C 1
ATOM 4235 O O . GLU A 1 583 ? -20.885 -5.073 24.533 1.00 43.33 569 GLU A O 1
ATOM 4241 N N . GLY A 1 584 ? -19.264 -6.273 25.535 1.00 39.00 570 GLY A N 1
ATOM 4242 C CA . GLY A 1 584 ? -18.220 -5.283 25.240 1.00 40.13 570 GLY A CA 1
ATOM 4243 C C . GLY A 1 584 ? -18.160 -4.109 26.211 1.00 37.62 570 GLY A C 1
ATOM 4244 O O . GLY A 1 584 ? -17.562 -3.073 25.912 1.00 39.91 570 GLY A O 1
ATOM 4245 N N . TYR A 1 585 ? -18.734 -4.273 27.393 1.00 33.76 571 TYR A N 1
ATOM 4246 C CA . TYR A 1 585 ? -18.766 -3.178 28.345 1.00 32.60 571 TYR A CA 1
ATOM 4247 C C . TYR A 1 585 ? -17.363 -2.724 28.760 1.00 32.14 571 TYR A C 1
ATOM 4248 O O . TYR A 1 585 ? -17.158 -1.549 29.082 1.00 29.09 571 TYR A O 1
ATOM 4257 N N . SER A 1 586 ? -16.398 -3.645 28.755 1.00 32.12 572 SER A N 1
ATOM 4258 C CA . SER A 1 586 ? -15.038 -3.284 29.178 1.00 34.37 572 SER A CA 1
ATOM 4259 C C . SER A 1 586 ? -14.389 -2.329 28.182 1.00 36.39 572 SER A C 1
ATOM 4260 O O . SER A 1 586 ? -13.677 -1.402 28.572 1.00 36.85 572 SER A O 1
ATOM 4263 N N . ASP A 1 587 ? -14.611 -2.577 26.894 1.00 34.67 573 ASP A N 1
ATOM 4264 C CA . ASP A 1 587 ? -14.183 -1.667 25.835 1.00 37.97 573 ASP A CA 1
ATOM 4265 C C . ASP A 1 587 ? -14.868 -0.308 25.960 1.00 36.48 573 ASP A C 1
ATOM 4266 O O . ASP A 1 587 ? -14.243 0.716 25.744 1.00 33.84 573 ASP A O 1
ATOM 4271 N N . ALA A 1 588 ? -16.148 -0.288 26.338 1.00 32.69 574 ALA A N 1
ATOM 4272 C CA . ALA A 1 588 ? -16.840 0.984 26.554 1.00 31.97 574 ALA A CA 1
ATOM 4273 C C . ALA A 1 588 ? -16.257 1.797 27.720 1.00 28.65 574 ALA A C 1
ATOM 4274 O O . ALA A 1 588 ? -16.197 3.023 27.627 1.00 26.72 574 ALA A O 1
ATOM 4276 N N . ILE A 1 589 ? -15.842 1.127 28.794 1.00 29.07 575 ILE A N 1
ATOM 4277 C CA . ILE A 1 589 ? -15.235 1.826 29.919 1.00 29.54 575 ILE A CA 1
ATOM 4278 C C . ILE A 1 589 ? -13.947 2.501 29.411 1.00 30.52 575 ILE A C 1
ATOM 4279 O O . ILE A 1 589 ? -13.676 3.684 29.701 1.00 29.28 575 ILE A O 1
ATOM 4284 N N . ARG A 1 590 ? -13.168 1.729 28.652 1.00 36.78 576 ARG A N 1
ATOM 4285 C CA . ARG A 1 590 ? -11.849 2.166 28.228 1.00 39.46 576 ARG A CA 1
ATOM 4286 C C . ARG A 1 590 ? -11.938 3.288 27.191 1.00 39.44 576 ARG A C 1
ATOM 4287 O O . ARG A 1 590 ? -11.186 4.263 27.276 1.00 37.20 576 ARG A O 1
ATOM 4295 N N . GLU A 1 591 ? -12.877 3.174 26.253 1.00 37.82 577 GLU A N 1
ATOM 4296 C CA . GLU A 1 591 ? -13.209 4.288 25.337 1.00 38.27 577 GLU A CA 1
ATOM 4297 C C . GLU A 1 591 ? -13.675 5.585 26.028 1.00 35.47 577 GLU A C 1
ATOM 4298 O O . GLU A 1 591 ? -13.280 6.687 25.631 1.00 37.17 577 GLU A O 1
ATOM 4300 N N . SER A 1 592 ? -14.522 5.462 27.042 1.00 33.38 578 SER A N 1
ATOM 4301 C CA . SER A 1 592 ? -15.022 6.617 27.784 1.00 33.65 578 SER A CA 1
ATOM 4302 C C . SER A 1 592 ? -13.843 7.309 28.482 1.00 36.32 578 SER A C 1
ATOM 4303 O O . SER A 1 592 ? -13.680 8.508 28.398 1.00 36.59 578 SER A O 1
ATOM 4306 N N . MET A 1 593 ? -13.021 6.528 29.162 1.00 32.37 579 MET A N 1
ATOM 4307 C CA . MET A 1 593 ? -11.897 7.089 29.889 1.00 34.10 579 MET A CA 1
ATOM 4308 C C . MET A 1 593 ? -10.855 7.734 28.974 1.00 32.98 579 MET A C 1
ATOM 4309 O O . MET A 1 593 ? -10.384 8.820 29.264 1.00 34.30 579 MET A O 1
ATOM 4314 N N . THR A 1 594 ? -10.480 7.061 27.896 1.00 34.03 580 THR A N 1
ATOM 4315 C CA . THR A 1 594 ? -9.402 7.567 27.027 1.00 37.30 580 THR A CA 1
ATOM 4316 C C . THR A 1 594 ? -9.822 8.823 26.298 1.00 39.34 580 THR A C 1
ATOM 4317 O O . THR A 1 594 ? -9.037 9.765 26.190 1.00 36.62 580 THR A O 1
ATOM 4321 N N . GLY A 1 595 ? -11.066 8.852 25.822 1.00 38.14 581 GLY A N 1
ATOM 4322 C CA . GLY A 1 595 ? -11.595 10.044 25.154 1.00 38.52 581 GLY A CA 1
ATOM 4323 C C . GLY A 1 595 ? -11.706 11.238 26.076 1.00 37.81 581 GLY A C 1
ATOM 4324 O O . GLY A 1 595 ? -11.379 12.356 25.689 1.00 39.13 581 GLY A O 1
ATOM 4325 N N . ILE A 1 596 ? -12.168 11.003 27.302 1.00 33.88 582 ILE A N 1
ATOM 4326 C CA . ILE A 1 596 ? -12.276 12.044 28.299 1.00 32.35 582 ILE A CA 1
ATOM 4327 C C . ILE A 1 596 ? -10.918 12.571 28.768 1.00 33.46 582 ILE A C 1
ATOM 4328 O O . ILE A 1 596 ? -10.747 13.773 28.937 1.00 32.05 582 ILE A O 1
ATOM 4333 N N . LEU A 1 597 ? -9.978 11.663 28.994 1.00 30.48 583 LEU A N 1
ATOM 4334 C CA . LEU A 1 597 ? -8.607 12.065 29.326 1.00 30.60 583 LEU A CA 1
ATOM 4335 C C . LEU A 1 597 ? -7.984 12.958 28.232 1.00 34.64 583 LEU A C 1
ATOM 4336 O O . LEU A 1 597 ? -7.308 13.962 28.540 1.00 32.71 583 LEU A O 1
ATOM 4341 N N . ARG A 1 598 ? -8.221 12.602 26.968 1.00 37.84 584 ARG A N 1
ATOM 4342 C CA . ARG A 1 598 ? -7.758 13.407 25.827 1.00 42.14 584 ARG A CA 1
ATOM 4343 C C . ARG A 1 598 ? -8.321 14.824 25.852 1.00 43.24 584 ARG A C 1
ATOM 4344 O O . ARG A 1 598 ? -7.599 15.800 25.577 1.00 42.53 584 ARG A O 1
ATOM 4352 N N . GLU A 1 599 ? -9.601 14.938 26.194 1.00 41.60 585 GLU A N 1
ATOM 4353 C CA . GLU A 1 599 ? -10.250 16.232 26.248 1.00 43.46 585 GLU A CA 1
ATOM 4354 C C . GLU A 1 599 ? -9.905 17.035 27.486 1.00 38.37 585 GLU A C 1
ATOM 4355 O O . GLU A 1 599 ? -9.759 18.244 27.376 1.00 36.01 585 GLU A O 1
ATOM 4361 N N . LEU A 1 600 ? -9.768 16.397 28.654 1.00 33.53 586 LEU A N 1
ATOM 4362 C CA . LEU A 1 600 ? -9.334 17.109 29.849 1.00 32.20 586 LEU A CA 1
ATOM 4363 C C . LEU A 1 600 ? -7.929 17.696 29.682 1.00 29.65 586 LEU A C 1
ATOM 4364 O O . LEU A 1 600 ? -7.663 18.797 30.174 1.00 30.61 586 LEU A O 1
ATOM 4369 N N . LYS A 1 601 ? -7.042 16.933 29.055 1.00 32.56 587 LYS A N 1
ATOM 4370 C CA . LYS A 1 601 ? -5.665 17.364 28.818 1.00 32.75 587 LYS A CA 1
ATOM 4371 C C . LYS A 1 601 ? -5.686 18.585 27.914 1.00 37.88 587 LYS A C 1
ATOM 4372 O O . LYS A 1 601 ? -4.987 19.563 28.171 1.00 37.54 587 LYS A O 1
ATOM 4374 N N . LYS A 1 602 ? -6.511 18.524 26.872 1.00 39.75 588 LYS A N 1
ATOM 4375 C CA . LYS A 1 602 ? -6.716 19.662 25.964 1.00 41.03 588 LYS A CA 1
ATOM 4376 C C . LYS A 1 602 ? -7.255 20.896 26.679 1.00 39.88 588 LYS A C 1
ATOM 4377 O O . LYS A 1 602 ? -6.691 21.981 26.544 1.00 41.95 588 LYS A O 1
ATOM 4379 N N . ARG A 1 603 ? -8.307 20.739 27.472 1.00 39.40 589 ARG A N 1
ATOM 4380 C CA . ARG A 1 603 ? -8.898 21.876 28.183 1.00 39.97 589 ARG A CA 1
ATOM 4381 C C . ARG A 1 603 ? -7.951 22.448 29.213 1.00 39.76 589 ARG A C 1
ATOM 4382 O O . ARG A 1 603 ? -7.761 23.654 29.252 1.00 35.74 589 ARG A O 1
ATOM 4390 N N . ASN A 1 604 ? -7.363 21.587 30.047 1.00 35.22 590 ASN A N 1
ATOM 4391 C CA . ASN A 1 604 ? -6.590 22.057 31.185 1.00 34.75 590 ASN A CA 1
ATOM 4392 C C . ASN A 1 604 ? -5.110 22.300 30.921 1.00 32.53 590 ASN A C 1
ATOM 4393 O O . ASN A 1 604 ? -4.461 22.985 31.719 1.00 28.80 590 ASN A O 1
ATOM 4398 N N . ASN A 1 605 ? -4.604 21.779 29.809 1.00 32.45 591 ASN A N 1
ATOM 4399 C CA . ASN A 1 605 ? -3.230 22.015 29.354 1.00 35.27 591 ASN A CA 1
ATOM 4400 C C . ASN A 1 605 ? -2.221 21.557 30.411 1.00 34.29 591 ASN A C 1
ATOM 4401 O O . ASN A 1 605 ? -1.460 22.347 30.959 1.00 32.67 591 ASN A O 1
ATOM 4406 N N . TRP A 1 606 ? -2.270 20.272 30.721 1.00 30.87 592 TRP A N 1
ATOM 4407 C CA . TRP A 1 606 ? -1.480 19.741 31.829 1.00 32.35 592 TRP A CA 1
ATOM 4408 C C . TRP A 1 606 ? -0.003 20.070 31.636 1.00 30.68 592 TRP A C 1
ATOM 4409 O O . TRP A 1 606 ? 0.506 19.960 30.526 1.00 31.40 592 TRP A O 1
ATOM 4420 N N . ARG A 1 607 ? 0.658 20.446 32.724 1.00 35.03 593 ARG A N 1
ATOM 4421 C CA . ARG A 1 607 ? 2.110 20.721 32.702 1.00 37.83 593 ARG A CA 1
ATOM 4422 C C . ARG A 1 607 ? 2.893 19.418 32.884 1.00 36.61 593 ARG A C 1
ATOM 4423 O O . ARG A 1 607 ? 2.435 18.538 33.613 1.00 31.17 593 ARG A O 1
ATOM 4431 N N . PRO A 1 608 ? 4.082 19.297 32.244 1.00 39.57 594 PRO A N 1
ATOM 4432 C CA . PRO A 1 608 ? 4.961 18.148 32.552 1.00 39.29 594 PRO A CA 1
ATOM 4433 C C . PRO A 1 608 ? 5.155 17.976 34.061 1.00 32.47 594 PRO A C 1
ATOM 4434 O O . PRO A 1 608 ? 5.422 18.939 34.774 1.00 36.13 594 PRO A O 1
ATOM 4438 N N . GLY A 1 609 ? 4.978 16.760 34.552 1.00 32.29 595 GLY A N 1
ATOM 4439 C CA . GLY A 1 609 ? 5.119 16.469 35.975 1.00 32.48 595 GLY A CA 1
ATOM 4440 C C . GLY A 1 609 ? 3.823 16.545 36.758 1.00 35.77 595 GLY A C 1
ATOM 4441 O O . GLY A 1 609 ? 3.785 16.194 37.940 1.00 33.85 595 GLY A O 1
ATOM 4442 N N . ASP A 1 610 ? 2.749 17.030 36.122 1.00 36.00 596 ASP A N 1
ATOM 4443 C CA . ASP A 1 610 ? 1.437 17.037 36.780 1.00 37.67 596 ASP A CA 1
ATOM 4444 C C . ASP A 1 610 ? 0.987 15.591 37.007 1.00 35.44 596 ASP A C 1
ATOM 4445 O O . ASP A 1 610 ? 1.377 14.685 36.288 1.00 33.07 596 ASP A O 1
ATOM 4450 N N . THR A 1 611 ? 0.210 15.373 38.054 1.00 35.12 597 THR A N 1
ATOM 4451 C CA . THR A 1 611 ? -0.344 14.071 38.355 1.00 33.42 597 THR A CA 1
ATOM 4452 C C . THR A 1 611 ? -1.841 14.052 37.975 1.00 31.75 597 THR A C 1
ATOM 4453 O O . THR A 1 611 ? -2.557 15.012 38.250 1.00 32.76 597 THR A O 1
ATOM 4457 N N . VAL A 1 612 ? -2.259 13.003 37.294 1.00 28.41 598 VAL A N 1
ATOM 4458 C CA . VAL A 1 612 ? -3.682 12.800 36.951 1.00 29.83 598 VAL A CA 1
ATOM 4459 C C . VAL A 1 612 ? -4.135 11.525 37.654 1.00 27.26 598 VAL A C 1
ATOM 4460 O O . VAL A 1 612 ? -3.469 10.487 37.579 1.00 28.71 598 VAL A O 1
ATOM 4464 N N . ARG A 1 613 ? -5.295 11.582 38.320 1.00 26.63 599 ARG A N 1
ATOM 4465 C CA . ARG A 1 613 ? -5.838 10.446 38.997 1.00 25.59 599 ARG A CA 1
ATOM 4466 C C . ARG A 1 613 ? -7.161 10.034 38.345 1.00 25.84 599 ARG A C 1
ATOM 4467 O O . ARG A 1 613 ? -8.011 10.898 38.069 1.00 26.26 599 ARG A O 1
ATOM 4475 N N . VAL A 1 614 ? -7.282 8.756 38.069 1.00 24.84 600 VAL A N 1
ATOM 4476 C CA . VAL A 1 614 ? -8.529 8.167 37.524 1.00 26.09 600 VAL A CA 1
ATOM 4477 C C . VAL A 1 614 ? -9.070 7.111 38.488 1.00 26.65 600 VAL A C 1
ATOM 4478 O O . VAL A 1 614 ? -8.353 6.180 38.915 1.00 25.75 600 VAL A O 1
ATOM 4482 N N . VAL A 1 615 ? -10.352 7.227 38.827 1.00 25.04 601 VAL A N 1
ATOM 4483 C CA . VAL A 1 615 ? -10.971 6.275 39.693 1.00 24.20 601 VAL A CA 1
ATOM 4484 C C . VAL A 1 615 ? -12.179 5.653 38.967 1.00 24.38 601 VAL A C 1
ATOM 4485 O O . VAL A 1 615 ? -12.901 6.368 38.293 1.00 24.73 601 VAL A O 1
ATOM 4489 N N . PHE A 1 616 ? -12.343 4.354 39.142 1.00 23.13 602 PHE A N 1
ATOM 4490 C CA . PHE A 1 616 ? -13.510 3.600 38.642 1.00 24.31 602 PHE A CA 1
ATOM 4491 C C . PHE A 1 616 ? -14.355 3.105 39.799 1.00 25.53 602 PHE A C 1
ATOM 4492 O O . PHE A 1 616 ? -13.819 2.507 40.727 1.00 22.12 602 PHE A O 1
ATOM 4500 N N . HIS A 1 617 ? -15.679 3.271 39.684 1.00 23.36 603 HIS A N 1
ATOM 4501 C CA . HIS A 1 617 ? -16.662 2.774 40.650 1.00 22.55 603 HIS A CA 1
ATOM 4502 C C . HIS A 1 617 ? -17.644 1.762 40.022 1.00 22.07 603 HIS A C 1
ATOM 4503 O O . HIS A 1 617 ? -18.188 2.008 38.927 1.00 19.73 603 HIS A O 1
ATOM 4510 N N . ALA A 1 618 ? -17.854 0.637 40.704 1.00 22.20 604 ALA A N 1
ATOM 4511 C CA . ALA A 1 618 ? -18.958 -0.269 40.400 1.00 22.91 604 ALA A CA 1
ATOM 4512 C C . ALA A 1 618 ? -19.421 -1.108 41.586 1.00 25.82 604 ALA A C 1
ATOM 4513 O O . ALA A 1 618 ? -18.769 -1.158 42.657 1.00 21.94 604 ALA A O 1
ATOM 4515 N N . HIS A 1 619 ? -20.558 -1.801 41.417 1.00 23.04 605 HIS A N 1
ATOM 4516 C CA . HIS A 1 619 ? -21.025 -2.680 42.489 1.00 24.52 605 HIS A CA 1
ATOM 4517 C C . HIS A 1 619 ? -20.376 -4.069 42.469 1.00 25.29 605 HIS A C 1
ATOM 4518 O O . HIS A 1 619 ? -20.650 -4.858 43.365 1.00 29.48 605 HIS A O 1
ATOM 4525 N N . ARG A 1 620 ? -19.554 -4.375 41.453 1.00 23.73 606 ARG A N 1
ATOM 4526 C CA . ARG A 1 620 ? -18.800 -5.623 41.357 1.00 25.74 606 ARG A CA 1
ATOM 4527 C C . ARG A 1 620 ? -17.367 -5.272 40.958 1.00 25.63 606 ARG A C 1
ATOM 4528 O O . ARG A 1 620 ? -17.158 -4.251 40.325 1.00 25.62 606 ARG A O 1
ATOM 4536 N N . PRO A 1 621 ? -16.392 -6.116 41.322 1.00 26.78 607 PRO A N 1
ATOM 4537 C CA . PRO A 1 621 ? -14.982 -5.916 40.886 1.00 25.12 607 PRO A CA 1
ATOM 4538 C C . PRO A 1 621 ? -14.768 -6.185 39.410 1.00 25.40 607 PRO A C 1
ATOM 4539 O O . PRO A 1 621 ? -15.409 -7.054 38.839 1.00 26.18 607 PRO A O 1
ATOM 4543 N N . LEU A 1 622 ? -13.877 -5.422 38.781 1.00 26.03 608 LEU A N 1
ATOM 4544 C CA . LEU A 1 622 ? -13.474 -5.693 37.410 1.00 26.18 608 LEU A CA 1
ATOM 4545 C C . LEU A 1 622 ? -12.499 -6.876 37.340 1.00 26.69 608 LEU A C 1
ATOM 4546 O O . LEU A 1 622 ? -11.792 -7.147 38.303 1.00 25.62 608 LEU A O 1
ATOM 4551 N N . LYS A 1 623 ? -12.487 -7.565 36.207 1.00 28.31 609 LYS A N 1
ATOM 4552 C CA . LYS A 1 623 ? -11.471 -8.576 35.910 1.00 29.43 609 LYS A CA 1
ATOM 4553 C C . LYS A 1 623 ? -10.075 -7.969 35.912 1.00 29.40 609 LYS A C 1
ATOM 4554 O O . LYS A 1 623 ? -9.884 -6.824 35.478 1.00 27.64 609 LYS A O 1
ATOM 4560 N N . ARG A 1 624 ? -9.094 -8.760 36.360 1.00 28.96 610 ARG A N 1
ATOM 4561 C CA . ARG A 1 624 ? -7.684 -8.359 36.288 1.00 30.45 610 ARG A CA 1
ATOM 4562 C C . ARG A 1 624 ? -7.254 -7.958 34.884 1.00 28.62 610 ARG A C 1
ATOM 4563 O O . ARG A 1 624 ? -6.534 -6.969 34.696 1.00 28.12 610 ARG A O 1
ATOM 4571 N N . VAL A 1 625 ? -7.694 -8.726 33.904 1.00 31.36 611 VAL A N 1
ATOM 4572 C CA . VAL A 1 625 ? -7.338 -8.486 32.512 1.00 31.68 611 VAL A CA 1
ATOM 4573 C C . VAL A 1 625 ? -7.978 -7.204 31.985 1.00 30.06 611 VAL A C 1
ATOM 4574 O O . VAL A 1 625 ? -7.416 -6.524 31.145 1.00 28.73 611 VAL A O 1
ATOM 4578 N N . ASP A 1 626 ? -9.170 -6.867 32.484 1.00 29.58 612 ASP A N 1
ATOM 4579 C CA . ASP A 1 626 ? -9.793 -5.597 32.116 1.00 30.06 612 ASP A CA 1
ATOM 4580 C C . ASP A 1 626 ? -9.112 -4.429 32.823 1.00 26.26 612 ASP A C 1
ATOM 4581 O O . ASP A 1 626 ? -8.876 -3.391 32.216 1.00 26.70 612 ASP A O 1
ATOM 4586 N N . VAL A 1 627 ? -8.744 -4.585 34.084 1.00 25.14 613 VAL A N 1
ATOM 4587 C CA . VAL A 1 627 ? -7.931 -3.568 34.742 1.00 25.01 613 VAL A CA 1
ATOM 4588 C C . VAL A 1 627 ? -6.636 -3.292 33.934 1.00 25.36 613 VAL A C 1
ATOM 4589 O O . VAL A 1 627 ? -6.250 -2.132 33.704 1.00 23.63 613 VAL A O 1
ATOM 4593 N N . ALA A 1 628 ? -5.975 -4.360 33.497 1.00 28.15 614 ALA A N 1
ATOM 4594 C CA . ALA A 1 628 ? -4.687 -4.212 32.759 1.00 28.25 614 ALA A CA 1
ATOM 4595 C C . ALA A 1 628 ? -4.835 -3.428 31.468 1.00 27.26 614 ALA A C 1
ATOM 4596 O O . ALA A 1 628 ? -4.053 -2.529 31.167 1.00 25.81 614 ALA A O 1
ATOM 4598 N N . SER A 1 629 ? -5.864 -3.754 30.721 1.00 27.62 615 SER A N 1
ATOM 4599 C CA . SER A 1 629 ? -6.197 -3.093 29.484 1.00 29.21 615 SER A CA 1
ATOM 4600 C C . SER A 1 629 ? -6.546 -1.613 29.676 1.00 28.23 615 SER A C 1
ATOM 4601 O O . SER A 1 629 ? -6.098 -0.764 28.917 1.00 29.26 615 SER A O 1
ATOM 4604 N N . ILE A 1 630 ? -7.333 -1.300 30.711 1.00 25.87 616 ILE A N 1
ATOM 4605 C CA . ILE A 1 630 ? -7.697 0.067 31.000 1.00 26.83 616 ILE A CA 1
ATOM 4606 C C . ILE A 1 630 ? -6.478 0.863 31.420 1.00 25.83 616 ILE A C 1
ATOM 4607 O O . ILE A 1 630 ? -6.258 1.956 30.949 1.00 25.74 616 ILE A O 1
ATOM 4612 N N . VAL A 1 631 ? -5.681 0.304 32.304 1.00 26.74 617 VAL A N 1
ATOM 4613 C CA . VAL A 1 631 ? -4.481 0.978 32.752 1.00 27.94 617 VAL A CA 1
ATOM 4614 C C . VAL A 1 631 ? -3.586 1.260 31.550 1.00 26.62 617 VAL A C 1
ATOM 4615 O O . VAL A 1 631 ? -3.094 2.385 31.387 1.00 26.53 617 VAL A O 1
ATOM 4619 N N . PHE A 1 632 ? -3.394 0.244 30.717 1.00 30.63 618 PHE A N 1
ATOM 4620 C CA . PHE A 1 632 ? -2.502 0.357 29.556 1.00 33.39 618 PHE A CA 1
ATOM 4621 C C . PHE A 1 632 ? -2.979 1.451 28.611 1.00 31.83 618 PHE A C 1
ATOM 4622 O O . PHE A 1 632 ? -2.191 2.282 28.192 1.00 30.03 618 PHE A O 1
ATOM 4630 N N . GLU A 1 633 ? -4.269 1.447 28.274 1.00 31.77 619 GLU A N 1
ATOM 4631 C CA . GLU A 1 633 ? -4.800 2.464 27.368 1.00 31.42 619 GLU A CA 1
ATOM 4632 C C . GLU A 1 633 ? -4.808 3.898 27.917 1.00 28.51 619 GLU A C 1
ATOM 4633 O O . GLU A 1 633 ? -4.559 4.839 27.180 1.00 29.85 619 GLU A O 1
ATOM 4639 N N . CYS A 1 634 ? -5.097 4.063 29.200 1.00 26.67 620 CYS A N 1
ATOM 4640 C CA . CYS A 1 634 ? -5.135 5.384 29.805 1.00 26.99 620 CYS A CA 1
ATOM 4641 C C . CYS A 1 634 ? -3.728 5.939 29.907 1.00 27.32 620 CYS A C 1
ATOM 4642 O O . CYS A 1 634 ? -3.484 7.108 29.636 1.00 29.68 620 CYS A O 1
ATOM 4645 N N . THR A 1 635 ? -2.821 5.072 30.299 1.00 28.33 621 THR A N 1
ATOM 4646 C CA . THR A 1 635 ? -1.408 5.436 30.409 1.00 27.57 621 THR A CA 1
ATOM 4647 C C . THR A 1 635 ? -0.829 5.884 29.052 1.00 31.35 621 THR A C 1
ATOM 4648 O O . THR A 1 635 ? -0.104 6.905 28.964 1.00 33.19 621 THR A O 1
ATOM 4652 N N . ARG A 1 636 ? -1.178 5.179 27.992 1.00 32.44 622 ARG A N 1
ATOM 4653 C CA . ARG A 1 636 ? -0.672 5.511 26.666 1.00 36.50 622 ARG A CA 1
ATOM 4654 C C . ARG A 1 636 ? -1.278 6.815 26.182 1.00 37.16 622 ARG A C 1
ATOM 4655 O O . ARG A 1 636 ? -0.591 7.622 25.554 1.00 34.85 622 ARG A O 1
ATOM 4663 N N . GLU A 1 637 ? -2.562 7.029 26.482 1.00 34.67 623 GLU A N 1
ATOM 4664 C CA . GLU A 1 637 ? -3.240 8.251 26.067 1.00 36.00 623 GLU A CA 1
ATOM 4665 C C . GLU A 1 637 ? -2.643 9.474 26.761 1.00 36.15 623 GLU A C 1
ATOM 4666 O O . GLU A 1 637 ? -2.380 10.497 26.134 1.00 34.81 623 GLU A O 1
ATOM 4672 N N . ILE A 1 638 ? -2.430 9.397 28.062 1.00 32.79 624 ILE A N 1
ATOM 4673 C CA . ILE A 1 638 ? -1.966 10.592 28.719 1.00 35.91 624 ILE A CA 1
ATOM 4674 C C . ILE A 1 638 ? -0.478 10.841 28.390 1.00 36.30 624 ILE A C 1
ATOM 4675 O O . ILE A 1 638 ? -0.070 11.968 28.233 1.00 37.26 624 ILE A O 1
ATOM 4680 N N . GLY A 1 639 ? 0.291 9.774 28.229 1.00 38.11 625 GLY A N 1
ATOM 4681 C CA . GLY A 1 639 ? 1.671 9.870 27.748 1.00 39.68 625 GLY A CA 1
ATOM 4682 C C . GLY A 1 639 ? 2.630 10.036 28.903 1.00 37.32 625 GLY A C 1
ATOM 4683 O O . GLY A 1 639 ? 2.217 10.162 30.046 1.00 37.11 625 GLY A O 1
ATOM 4684 N N . SER A 1 640 ? 3.926 10.063 28.600 1.00 36.52 626 SER A N 1
ATOM 4685 C CA . SER A 1 640 ? 4.964 10.079 29.645 1.00 35.76 626 SER A CA 1
ATOM 4686 C C . SER A 1 640 ? 5.267 11.427 30.324 1.00 33.72 626 SER A C 1
ATOM 4687 O O . SER A 1 640 ? 6.086 11.485 31.256 1.00 31.48 626 SER A O 1
ATOM 4690 N N . ASP A 1 641 ? 4.629 12.514 29.889 1.00 27.99 627 ASP A N 1
ATOM 4691 C CA . ASP A 1 641 ? 4.819 13.818 30.530 1.00 30.65 627 ASP A CA 1
ATOM 4692 C C . ASP A 1 641 ? 4.174 13.903 31.892 1.00 28.13 627 ASP A C 1
ATOM 4693 O O . ASP A 1 641 ? 4.613 14.701 32.714 1.00 29.73 627 ASP A O 1
ATOM 4698 N N . GLN A 1 642 ? 3.093 13.129 32.130 1.00 27.45 628 GLN A N 1
ATOM 4699 C CA . GLN A 1 642 ? 2.403 13.195 33.406 1.00 28.69 628 GLN A CA 1
ATOM 4700 C C . GLN A 1 642 ? 2.493 11.868 34.139 1.00 29.31 628 GLN A C 1
ATOM 4701 O O . GLN A 1 642 ? 2.713 10.807 33.532 1.00 33.36 628 GLN A O 1
ATOM 4707 N N . ASN A 1 643 ? 2.292 11.955 35.445 1.00 31.77 629 ASN A N 1
ATOM 4708 C CA . ASN A 1 643 ? 2.235 10.808 36.337 1.00 33.68 629 ASN A CA 1
ATOM 4709 C C . ASN A 1 643 ? 0.769 10.399 36.492 1.00 36.72 629 ASN A C 1
ATOM 4710 O O . ASN A 1 643 ? -0.073 11.285 36.703 1.00 37.49 629 ASN A O 1
ATOM 4715 N N . ILE A 1 644 ? 0.460 9.106 36.355 1.00 35.04 630 ILE A N 1
ATOM 4716 C CA . ILE A 1 644 ? -0.936 8.612 36.412 1.00 34.52 630 ILE A CA 1
ATOM 4717 C C . ILE A 1 644 ? -1.138 7.740 37.631 1.00 31.73 630 ILE A C 1
ATOM 4718 O O . ILE A 1 644 ? -0.280 6.915 37.956 1.00 30.23 630 ILE A O 1
ATOM 4723 N N . GLN A 1 645 ? -2.285 7.894 38.278 1.00 26.64 631 GLN A N 1
ATOM 4724 C CA . GLN A 1 645 ? -2.677 7.111 39.442 1.00 25.89 631 GLN A CA 1
ATOM 4725 C C . GLN A 1 645 ? -4.052 6.572 39.145 1.00 26.37 631 GLN A C 1
ATOM 4726 O O . GLN A 1 645 ? -4.912 7.368 38.787 1.00 24.98 631 GLN A O 1
ATOM 4732 N N . MET A 1 646 ? -4.246 5.275 39.272 1.00 25.81 632 MET A N 1
ATOM 4733 C CA . MET A 1 646 ? -5.552 4.653 38.939 1.00 27.36 632 MET A CA 1
ATOM 4734 C C . MET A 1 646 ? -6.054 3.744 40.044 1.00 27.75 632 MET A C 1
ATOM 4735 O O . MET A 1 646 ? -5.296 2.904 40.589 1.00 27.57 632 MET A O 1
ATOM 4740 N N . ALA A 1 647 ? -7.345 3.888 40.380 1.00 24.60 633 ALA A N 1
ATOM 4741 C CA . ALA A 1 647 ? -7.942 3.048 41.398 1.00 22.03 633 ALA A CA 1
ATOM 4742 C C . ALA A 1 647 ? -9.239 2.460 40.883 1.00 23.37 633 ALA A C 1
ATOM 4743 O O . ALA A 1 647 ? -9.964 3.140 40.173 1.00 22.93 633 ALA A O 1
ATOM 4745 N N . PHE A 1 648 ? -9.470 1.198 41.209 1.00 22.98 634 PHE A N 1
ATOM 4746 C CA . PHE A 1 648 ? -10.682 0.464 40.806 1.00 22.47 634 PHE A CA 1
ATOM 4747 C C . PHE A 1 648 ? -11.365 -0.012 42.066 1.00 23.55 634 PHE A C 1
ATOM 4748 O O . PHE A 1 648 ? -10.793 -0.738 42.870 1.00 22.38 634 PHE A O 1
ATOM 4756 N N . VAL A 1 649 ? -12.605 0.421 42.243 1.00 24.39 635 VAL A N 1
ATOM 4757 C CA . VAL A 1 649 ? -13.264 0.358 43.521 1.00 24.44 635 VAL A CA 1
ATOM 4758 C C . VAL A 1 649 ? -14.624 -0.342 43.403 1.00 24.81 635 VAL A C 1
ATOM 4759 O O . VAL A 1 649 ? -15.381 -0.042 42.466 1.00 25.31 635 VAL A O 1
ATOM 4763 N N . THR A 1 650 ? -14.910 -1.251 44.331 1.00 23.39 636 THR A N 1
ATOM 4764 C CA . THR A 1 650 ? -16.218 -1.899 44.439 1.00 24.96 636 THR A CA 1
ATOM 4765 C C . THR A 1 650 ? -16.915 -1.320 45.646 1.00 26.53 636 THR A C 1
ATOM 4766 O O . THR A 1 650 ? -16.284 -1.051 46.672 1.00 25.82 636 THR A O 1
ATOM 4770 N N . VAL A 1 651 ? -18.221 -1.061 45.514 1.00 24.82 637 VAL A N 1
ATOM 4771 C CA . VAL A 1 651 ? -19.033 -0.577 46.610 1.00 24.38 637 VAL A CA 1
ATOM 4772 C C . VAL A 1 651 ? -20.102 -1.643 46.845 1.00 28.75 637 VAL A C 1
ATOM 4773 O O . VAL A 1 651 ? -20.794 -2.060 45.890 1.00 26.27 637 VAL A O 1
ATOM 4777 N N . SER A 1 652 ? -20.195 -2.135 48.081 1.00 25.45 638 SER A N 1
ATOM 4778 C CA . SER A 1 652 ? -21.018 -3.280 48.421 1.00 27.59 638 SER A CA 1
ATOM 4779 C C . SER A 1 652 ? -21.987 -2.900 49.555 1.00 27.70 638 SER A C 1
ATOM 4780 O O . SER A 1 652 ? -21.615 -2.239 50.521 1.00 21.84 638 SER A O 1
ATOM 4783 N N . HIS A 1 653 ? -23.248 -3.303 49.398 1.00 27.84 639 HIS A N 1
ATOM 4784 C CA . HIS A 1 653 ? -24.305 -3.076 50.371 1.00 28.38 639 HIS A CA 1
ATOM 4785 C C . HIS A 1 653 ? -24.658 -4.316 51.186 1.00 27.82 639 HIS A C 1
ATOM 4786 O O . HIS A 1 653 ? -25.112 -4.188 52.310 1.00 30.09 639 HIS A O 1
ATOM 4793 N N . ASP A 1 654 ? -24.440 -5.498 50.631 1.00 29.54 640 ASP A N 1
ATOM 4794 C CA . ASP A 1 654 ? -24.849 -6.775 51.205 1.00 34.82 640 ASP A CA 1
ATOM 4795 C C . ASP A 1 654 ? -23.580 -7.568 51.577 1.00 36.67 640 ASP A C 1
ATOM 4796 O O . ASP A 1 654 ? -22.938 -8.173 50.731 1.00 46.38 640 ASP A O 1
ATOM 4801 N N . HIS A 1 655 ? -23.195 -7.523 52.832 1.00 32.62 641 HIS A N 1
ATOM 4802 C CA . HIS A 1 655 ? -21.968 -8.189 53.306 1.00 28.12 641 HIS A CA 1
ATOM 4803 C C . HIS A 1 655 ? -22.275 -8.435 54.778 1.00 27.29 641 HIS A C 1
ATOM 4804 O O . HIS A 1 655 ? -23.322 -8.016 55.256 1.00 27.47 641 HIS A O 1
ATOM 4811 N N . PRO A 1 656 ? -21.383 -9.122 55.505 1.00 27.97 642 PRO A N 1
ATOM 4812 C CA . PRO A 1 656 ? -21.780 -9.521 56.858 1.00 27.94 642 PRO A CA 1
ATOM 4813 C C . PRO A 1 656 ? -21.304 -8.618 57.997 1.00 28.97 642 PRO A C 1
ATOM 4814 O O . PRO A 1 656 ? -21.348 -9.041 59.147 1.00 31.24 642 PRO A O 1
ATOM 4818 N N . PHE A 1 657 ? -20.880 -7.404 57.677 1.00 27.28 643 PHE A N 1
ATOM 4819 C CA . PHE A 1 657 ? -20.345 -6.443 58.664 1.00 28.40 643 PHE A CA 1
ATOM 4820 C C . PHE A 1 657 ? -21.357 -5.399 59.149 1.00 30.06 643 PHE A C 1
ATOM 4821 O O . PHE A 1 657 ? -22.117 -4.803 58.363 1.00 27.48 643 PHE A O 1
ATOM 4829 N N . VAL A 1 658 ? -21.382 -5.158 60.457 1.00 28.06 644 VAL A N 1
ATOM 4830 C CA . VAL A 1 658 ? -22.100 -4.004 60.959 1.00 29.62 644 VAL A CA 1
ATOM 4831 C C . VAL A 1 658 ? -21.318 -3.277 62.052 1.00 32.15 644 VAL A C 1
ATOM 4832 O O . VAL A 1 658 ? -20.555 -3.875 62.820 1.00 32.26 644 VAL A O 1
ATOM 4836 N N . LEU A 1 659 ? -21.508 -1.970 62.061 1.00 29.95 645 LEU A N 1
ATOM 4837 C CA . LEU A 1 659 ? -20.801 -1.088 62.958 1.00 29.96 645 LEU A CA 1
ATOM 4838 C C . LEU A 1 659 ? -21.742 -0.534 64.014 1.00 31.22 645 LEU A C 1
ATOM 4839 O O . LEU A 1 659 ? -22.842 -0.056 63.720 1.00 26.79 645 LEU A O 1
ATOM 4844 N N . ILE A 1 660 ? -21.260 -0.572 65.252 1.00 32.08 646 ILE A N 1
ATOM 4845 C CA . ILE A 1 660 ? -22.012 -0.183 66.433 1.00 32.28 646 ILE A CA 1
ATOM 4846 C C . ILE A 1 660 ? -21.190 0.896 67.159 1.00 30.81 646 ILE A C 1
ATOM 4847 O O . ILE A 1 660 ? -19.997 0.721 67.398 1.00 36.18 646 ILE A O 1
ATOM 4852 N N . ASP A 1 661 ? -21.823 2.017 67.456 1.00 34.50 647 ASP A N 1
ATOM 4853 C CA . ASP A 1 661 ? -21.221 3.089 68.246 1.00 36.18 647 ASP A CA 1
ATOM 4854 C C . ASP A 1 661 ? -21.958 3.218 69.574 1.00 36.16 647 ASP A C 1
ATOM 4855 O O . ASP A 1 661 ? -23.015 3.836 69.654 1.00 30.75 647 ASP A O 1
ATOM 4860 N N . ARG A 1 662 ? -21.376 2.639 70.624 1.00 40.31 648 ARG A N 1
ATOM 4861 C CA . ARG A 1 662 ? -22.033 2.576 71.916 1.00 40.13 648 ARG A CA 1
ATOM 4862 C C . ARG A 1 662 ? -22.174 3.929 72.588 1.00 42.81 648 ARG A C 1
ATOM 4863 O O . ARG A 1 662 ? -23.052 4.108 73.436 1.00 44.41 648 ARG A O 1
ATOM 4871 N N . SER A 1 663 ? -21.363 4.897 72.171 1.00 40.89 649 SER A N 1
ATOM 4872 C CA . SER A 1 663 ? -21.483 6.253 72.689 1.00 42.16 649 SER A CA 1
ATOM 4873 C C . SER A 1 663 ? -22.616 7.056 72.051 1.00 41.55 649 SER A C 1
ATOM 4874 O O . SER A 1 663 ? -22.861 8.183 72.483 1.00 39.75 649 SER A O 1
ATOM 4877 N N . GLU A 1 664 ? -23.284 6.518 71.014 1.00 37.41 650 GLU A N 1
ATOM 4878 C CA . GLU A 1 664 ? -24.359 7.249 70.344 1.00 36.07 650 GLU A CA 1
ATOM 4879 C C . GLU A 1 664 ? -25.690 6.886 70.984 1.00 36.74 650 GLU A C 1
ATOM 4880 O O . GLU A 1 664 ? -26.159 5.779 70.837 1.00 35.19 650 GLU A O 1
ATOM 4886 N N A ARG A 1 665 ? -26.263 7.852 71.702 0.50 40.02 651 ARG A N 1
ATOM 4887 N N B ARG A 1 665 ? -26.294 7.822 71.703 0.50 39.56 651 ARG A N 1
ATOM 4888 C CA A ARG A 1 665 ? -27.525 7.706 72.431 0.50 42.54 651 ARG A CA 1
ATOM 4889 C CA B ARG A 1 665 ? -27.536 7.551 72.419 0.50 41.77 651 ARG A CA 1
ATOM 4890 C C A ARG A 1 665 ? -28.753 7.721 71.535 0.50 42.25 651 ARG A C 1
ATOM 4891 C C B ARG A 1 665 ? -28.789 7.814 71.576 0.50 41.79 651 ARG A C 1
ATOM 4892 O O A ARG A 1 665 ? -29.823 7.232 71.919 0.50 40.32 651 ARG A O 1
ATOM 4893 O O B ARG A 1 665 ? -29.910 7.560 72.026 0.50 40.20 651 ARG A O 1
ATOM 4908 N N . GLY A 1 666 ? -28.599 8.315 70.357 1.00 42.38 652 GLY A N 1
ATOM 4909 C CA . GLY A 1 666 ? -29.691 8.492 69.423 1.00 40.40 652 GLY A CA 1
ATOM 4910 C C . GLY A 1 666 ? -30.293 9.859 69.608 1.00 41.26 652 GLY A C 1
ATOM 4911 O O . GLY A 1 666 ? -29.835 10.656 70.451 1.00 38.59 652 GLY A O 1
ATOM 4912 N N . LEU A 1 667 ? -31.298 10.134 68.785 1.00 38.81 653 LEU A N 1
ATOM 4913 C CA . LEU A 1 667 ? -31.970 11.409 68.740 1.00 41.29 653 LEU A CA 1
ATOM 4914 C C . LEU A 1 667 ? -33.421 11.121 68.985 1.00 38.47 653 LEU A C 1
ATOM 4915 O O . LEU A 1 667 ? -33.869 10.041 68.690 1.00 36.91 653 LEU A O 1
ATOM 4920 N N . GLU A 1 668 ? -34.143 12.076 69.563 1.00 42.95 654 GLU A N 1
ATOM 4921 C CA . GLU A 1 668 ? -35.583 11.916 69.754 1.00 45.32 654 GLU A CA 1
ATOM 4922 C C . GLU A 1 668 ? -36.211 11.530 68.409 1.00 47.31 654 GLU A C 1
ATOM 4923 O O . GLU A 1 668 ? -35.788 12.024 67.350 1.00 43.66 654 GLU A O 1
ATOM 4929 N N . ALA A 1 669 ? -37.189 10.632 68.441 1.00 46.44 655 ALA A N 1
ATOM 4930 C CA . ALA A 1 669 ? -37.798 10.148 67.205 1.00 48.45 655 ALA A CA 1
ATOM 4931 C C . ALA A 1 669 ? -38.532 11.279 66.474 1.00 52.76 655 ALA A C 1
ATOM 4932 O O . ALA A 1 669 ? -38.696 11.245 65.251 1.00 52.96 655 ALA A O 1
ATOM 4934 N N . TYR A 1 670 ? -38.991 12.251 67.257 1.00 54.32 656 TYR A N 1
ATOM 4935 C CA . TYR A 1 670 ? -39.544 13.509 66.770 1.00 59.21 656 TYR A CA 1
ATOM 4936 C C . TYR A 1 670 ? -39.597 14.439 67.981 1.00 61.24 656 TYR A C 1
ATOM 4937 O O . TYR A 1 670 ? -39.404 13.985 69.113 1.00 60.52 656 TYR A O 1
ATOM 4946 N N . LYS A 1 671 ? -39.838 15.728 67.756 1.00 64.84 657 LYS A N 1
ATOM 4947 C CA . LYS A 1 671 ? -39.970 16.689 68.858 1.00 65.70 657 LYS A CA 1
ATOM 4948 C C . LYS A 1 671 ? -41.323 16.465 69.531 1.00 69.08 657 LYS A C 1
ATOM 4949 O O . LYS A 1 671 ? -42.349 16.633 68.870 1.00 78.72 657 LYS A O 1
ATOM 4951 N N . GLY A 1 672 ? -41.373 16.079 70.809 1.00 67.26 658 GLY A N 1
ATOM 4952 C CA . GLY A 1 672 ? -40.218 15.753 71.654 1.00 64.03 658 GLY A CA 1
ATOM 4953 C C . GLY A 1 672 ? -40.555 14.510 72.460 1.00 63.77 658 GLY A C 1
ATOM 4954 O O . GLY A 1 672 ? -40.959 14.594 73.621 1.00 63.03 658 GLY A O 1
ATOM 4955 N N . SER A 1 673 ? -40.376 13.346 71.839 1.00 57.26 659 SER A N 1
ATOM 4956 C CA . SER A 1 673 ? -40.893 12.097 72.382 1.00 52.52 659 SER A CA 1
ATOM 4957 C C . SER A 1 673 ? -39.889 11.398 73.298 1.00 51.58 659 SER A C 1
ATOM 4958 O O . SER A 1 673 ? -38.740 11.813 73.416 1.00 43.70 659 SER A O 1
ATOM 4961 N N . THR A 1 674 ? -40.342 10.318 73.924 1.00 49.63 660 THR A N 1
ATOM 4962 C CA . THR A 1 674 ? -39.477 9.498 74.766 1.00 52.10 660 THR A CA 1
ATOM 4963 C C . THR A 1 674 ? -38.673 8.496 73.929 1.00 50.72 660 THR A C 1
ATOM 4964 O O . THR A 1 674 ? -37.637 7.994 74.377 1.00 48.31 660 THR A O 1
ATOM 4968 N N . ALA A 1 675 ? -39.172 8.199 72.726 1.00 47.91 661 ALA A N 1
ATOM 4969 C CA . ALA A 1 675 ? -38.549 7.224 71.832 1.00 44.06 661 ALA A CA 1
ATOM 4970 C C . ALA A 1 675 ? -37.333 7.829 71.160 1.00 41.84 661 ALA A C 1
ATOM 4971 O O . ALA A 1 675 ? -37.215 9.056 71.021 1.00 41.52 661 ALA A O 1
ATOM 4973 N N . ARG A 1 676 ? -36.427 6.954 70.743 1.00 36.69 662 ARG A N 1
ATOM 4974 C CA . ARG A 1 676 ? -35.196 7.390 70.132 1.00 38.72 662 ARG A CA 1
ATOM 4975 C C . ARG A 1 676 ? -35.015 6.664 68.823 1.00 36.29 662 ARG A C 1
ATOM 4976 O O . ARG A 1 676 ? -35.494 5.557 68.652 1.00 39.14 662 ARG A O 1
ATOM 4984 N N . LYS A 1 677 ? -34.312 7.309 67.902 1.00 37.49 663 LYS A N 1
ATOM 4985 C CA . LYS A 1 677 ? -33.986 6.690 66.639 1.00 34.57 663 LYS A CA 1
ATOM 4986 C C . LYS A 1 677 ? -32.488 6.803 66.499 1.00 33.26 663 LYS A C 1
ATOM 4987 O O . LYS A 1 677 ? -31.866 7.714 67.069 1.00 34.30 663 LYS A O 1
ATOM 4993 N N . GLY A 1 678 ? -31.911 5.839 65.786 1.00 32.84 664 GLY A N 1
ATOM 4994 C CA . GLY A 1 678 ? -30.482 5.836 65.481 1.00 33.85 664 GLY A CA 1
ATOM 4995 C C . GLY A 1 678 ? -29.605 5.568 66.689 1.00 32.83 664 GLY A C 1
ATOM 4996 O O . GLY A 1 678 ? -28.455 5.998 66.722 1.00 33.83 664 GLY A O 1
ATOM 4997 N N . VAL A 1 679 ? -30.129 4.830 67.664 1.00 33.11 665 VAL A N 1
ATOM 4998 C CA . VAL A 1 679 ? -29.356 4.515 68.859 1.00 32.43 665 VAL A CA 1
ATOM 4999 C C . VAL A 1 679 ? -28.261 3.549 68.446 1.00 30.51 665 VAL A C 1
ATOM 5000 O O . VAL A 1 679 ? -28.515 2.580 67.734 1.00 31.75 665 VAL A O 1
ATOM 5004 N N . PHE A 1 680 ? -27.027 3.877 68.844 1.00 33.01 666 PHE A N 1
ATOM 5005 C CA . PHE A 1 680 ? -25.798 3.134 68.459 1.00 34.51 666 PHE A CA 1
ATOM 5006 C C . PHE A 1 680 ? -25.390 3.254 66.979 1.00 33.84 666 PHE A C 1
ATOM 5007 O O . PHE A 1 680 ? -24.493 2.550 66.556 1.00 32.98 666 PHE A O 1
ATOM 5015 N N . ALA A 1 681 ? -26.006 4.165 66.222 1.00 35.11 667 ALA A N 1
ATOM 5016 C CA . ALA A 1 681 ? -25.655 4.343 64.799 1.00 33.23 667 ALA A CA 1
ATOM 5017 C C . ALA A 1 681 ? -24.389 5.182 64.691 1.00 32.26 667 ALA A C 1
ATOM 5018 O O . ALA A 1 681 ? -24.345 6.315 65.204 1.00 32.16 667 ALA A O 1
ATOM 5020 N N . PRO A 1 682 ? -23.360 4.658 64.012 1.00 30.37 668 PRO A N 1
ATOM 5021 C CA . PRO A 1 682 ? -22.174 5.488 63.877 1.00 29.17 668 PRO A CA 1
ATOM 5022 C C . PRO A 1 682 ? -22.453 6.755 63.093 1.00 31.21 668 PRO A C 1
ATOM 5023 O O . PRO A 1 682 ? -23.455 6.813 62.371 1.00 31.37 668 PRO A O 1
ATOM 5027 N N . PRO A 1 683 ? -21.593 7.785 63.249 1.00 31.20 669 PRO A N 1
ATOM 5028 C CA . PRO A 1 683 ? -21.793 9.000 62.493 1.00 30.80 669 PRO A CA 1
ATOM 5029 C C . PRO A 1 683 ? -21.529 8.829 60.988 1.00 27.22 669 PRO A C 1
ATOM 5030 O O . PRO A 1 683 ? -20.713 8.001 60.590 1.00 28.13 669 PRO A O 1
ATOM 5034 N N . ARG A 1 684 ? -22.186 9.656 60.189 1.00 28.80 670 ARG A N 1
ATOM 5035 C CA . ARG A 1 684 ? -21.996 9.644 58.730 1.00 26.09 670 ARG A CA 1
ATOM 5036 C C . ARG A 1 684 ? -20.576 10.053 58.451 1.00 26.34 670 ARG A C 1
ATOM 5037 O O . ARG A 1 684 ? -20.095 11.108 58.937 1.00 27.92 670 ARG A O 1
ATOM 5045 N N . GLY A 1 685 ? -19.882 9.197 57.730 1.00 25.77 671 GLY A N 1
ATOM 5046 C CA . GLY A 1 685 ? -18.502 9.480 57.363 1.00 27.86 671 GLY A CA 1
ATOM 5047 C C . GLY A 1 685 ? -17.516 8.762 58.240 1.00 24.76 671 GLY A C 1
ATOM 5048 O O . GLY A 1 685 ? -16.302 8.899 58.033 1.00 26.66 671 GLY A O 1
ATOM 5049 N N . ALA A 1 686 ? -18.016 7.973 59.177 1.00 26.01 672 ALA A N 1
ATOM 5050 C CA . ALA A 1 686 ? -17.166 7.032 59.903 1.00 26.74 672 ALA A CA 1
ATOM 5051 C C . ALA A 1 686 ? -16.598 5.999 58.945 1.00 28.07 672 ALA A C 1
ATOM 5052 O O . ALA A 1 686 ? -17.329 5.407 58.131 1.00 28.16 672 ALA A O 1
ATOM 5054 N N . ILE A 1 687 ? -15.286 5.800 59.013 1.00 25.04 673 ILE A N 1
ATOM 5055 C CA . ILE A 1 687 ? -14.598 4.868 58.138 1.00 26.92 673 ILE A CA 1
ATOM 5056 C C . ILE A 1 687 ? -13.743 3.908 58.955 1.00 29.29 673 ILE A C 1
ATOM 5057 O O . ILE A 1 687 ? -12.857 4.345 59.697 1.00 31.95 673 ILE A O 1
ATOM 5062 N N . SER A 1 688 ? -14.012 2.618 58.826 1.00 28.00 674 SER A N 1
ATOM 5063 C CA . SER A 1 688 ? -13.285 1.596 59.566 1.00 29.64 674 SER A CA 1
ATOM 5064 C C . SER A 1 688 ? -12.481 0.691 58.662 1.00 32.76 674 SER A C 1
ATOM 5065 O O . SER A 1 688 ? -12.902 0.304 57.555 1.00 29.51 674 SER A O 1
ATOM 5068 N N . ARG A 1 689 ? -11.335 0.295 59.171 1.00 29.98 675 ARG A N 1
ATOM 5069 C CA . ARG A 1 689 ? -10.417 -0.553 58.458 1.00 32.01 675 ARG A CA 1
ATOM 5070 C C . ARG A 1 689 ? -10.640 -2.021 58.793 1.00 34.04 675 ARG A C 1
ATOM 5071 O O . ARG A 1 689 ? -10.535 -2.442 59.953 1.00 36.26 675 ARG A O 1
ATOM 5079 N N . VAL A 1 690 ? -10.986 -2.797 57.774 1.00 29.58 676 VAL A N 1
ATOM 5080 C CA . VAL A 1 690 ? -11.162 -4.215 57.914 1.00 32.87 676 VAL A CA 1
ATOM 5081 C C . VAL A 1 690 ? -9.898 -4.912 57.490 1.00 31.92 676 VAL A C 1
ATOM 5082 O O . VAL A 1 690 ? -9.453 -5.850 58.169 1.00 32.51 676 VAL A O 1
ATOM 5086 N N . GLY A 1 691 ? -9.331 -4.439 56.384 1.00 32.35 677 GLY A N 1
ATOM 5087 C CA . GLY A 1 691 ? -8.094 -4.941 55.847 1.00 33.58 677 GLY A CA 1
ATOM 5088 C C . GLY A 1 691 ? -7.391 -3.954 54.931 1.00 31.44 677 GLY A C 1
ATOM 5089 O O . GLY A 1 691 ? -7.853 -2.854 54.728 1.00 33.32 677 GLY A O 1
ATOM 5090 N N . ARG A 1 692 ? -6.268 -4.371 54.364 1.00 32.55 678 ARG A N 1
ATOM 5091 C CA . ARG A 1 692 ? -5.487 -3.517 53.478 1.00 32.36 678 ARG A CA 1
ATOM 5092 C C . ARG A 1 692 ? -6.349 -2.883 52.377 1.00 29.24 678 ARG A C 1
ATOM 5093 O O . ARG A 1 692 ? -6.247 -1.688 52.124 1.00 31.27 678 ARG A O 1
ATOM 5101 N N . LEU A 1 693 ? -7.215 -3.690 51.784 1.00 29.07 679 LEU A N 1
ATOM 5102 C CA . LEU A 1 693 ? -7.975 -3.272 50.603 1.00 29.75 679 LEU A CA 1
ATOM 5103 C C . LEU A 1 693 ? -9.406 -2.819 50.891 1.00 31.10 679 LEU A C 1
ATOM 5104 O O . LEU A 1 693 ? -10.109 -2.389 49.964 1.00 30.96 679 LEU A O 1
ATOM 5109 N N . THR A 1 694 ? -9.833 -2.860 52.150 1.00 27.37 680 THR A N 1
ATOM 5110 C CA . THR A 1 694 ? -11.258 -2.753 52.458 1.00 28.23 680 THR A CA 1
ATOM 5111 C C . THR A 1 694 ? -11.557 -1.804 53.605 1.00 29.69 680 THR A C 1
ATOM 5112 O O . THR A 1 694 ? -10.872 -1.822 54.648 1.00 28.87 680 THR A O 1
ATOM 5116 N N . ARG A 1 695 ? -12.550 -0.937 53.394 1.00 25.35 681 ARG A N 1
ATOM 5117 C CA . ARG A 1 695 ? -13.065 -0.072 54.444 1.00 25.37 681 ARG A CA 1
ATOM 5118 C C . ARG A 1 695 ? -14.587 -0.227 54.554 1.00 27.65 681 ARG A C 1
ATOM 5119 O O . ARG A 1 695 ? -15.269 -0.502 53.557 1.00 26.17 681 ARG A O 1
ATOM 5127 N N . LEU A 1 696 ? -15.073 -0.024 55.759 1.00 25.49 682 LEU A N 1
ATOM 5128 C CA . LEU A 1 696 ? -16.491 0.155 56.046 1.00 25.00 682 LEU A CA 1
ATOM 5129 C C . LEU A 1 696 ? -16.803 1.639 56.190 1.00 28.46 682 LEU A C 1
ATOM 5130 O O . LEU A 1 696 ? -16.163 2.383 56.977 1.00 27.46 682 LEU A O 1
ATOM 5135 N N . LEU A 1 697 ? -17.814 2.094 55.448 1.00 24.17 683 LEU A N 1
ATOM 5136 C CA . LEU A 1 697 ? -18.212 3.458 55.413 1.00 24.00 683 LEU A CA 1
ATOM 5137 C C . LEU A 1 697 ? -19.612 3.617 55.956 1.00 25.11 683 LEU A C 1
ATOM 5138 O O . LEU A 1 697 ? -20.562 3.085 55.402 1.00 24.83 683 LEU A O 1
ATOM 5143 N N . ALA A 1 698 ? -19.759 4.386 57.015 1.00 24.63 684 ALA A N 1
ATOM 5144 C CA . ALA A 1 698 ? -21.095 4.687 57.547 1.00 26.57 684 ALA A CA 1
ATOM 5145 C C . ALA A 1 698 ? -21.743 5.838 56.789 1.00 24.70 684 ALA A C 1
ATOM 5146 O O . ALA A 1 698 ? -21.147 6.903 56.606 1.00 26.06 684 ALA A O 1
ATOM 5148 N N . VAL A 1 699 ? -22.978 5.656 56.347 1.00 24.36 685 VAL A N 1
ATOM 5149 C CA . VAL A 1 699 ? -23.659 6.725 55.622 1.00 25.64 685 VAL A CA 1
ATOM 5150 C C . VAL A 1 699 ? -24.942 7.202 56.302 1.00 24.25 685 VAL A C 1
ATOM 5151 O O . VAL A 1 699 ? -25.274 8.362 56.210 1.00 27.58 685 VAL A O 1
ATOM 5155 N N . ASN A 1 700 ? -25.661 6.315 56.969 1.00 26.57 686 ASN A N 1
ATOM 5156 C CA . ASN A 1 700 ? -26.927 6.689 57.608 1.00 25.21 686 ASN A CA 1
ATOM 5157 C C . ASN A 1 700 ? -26.769 7.033 59.102 1.00 26.27 686 ASN A C 1
ATOM 5158 O O . ASN A 1 700 ? -26.831 6.168 59.981 1.00 29.25 686 ASN A O 1
ATOM 5163 N N . SER A 1 701 ? -26.604 8.313 59.360 1.00 28.89 687 SER A N 1
ATOM 5164 C CA . SER A 1 701 ? -26.471 8.832 60.733 1.00 29.35 687 SER A CA 1
ATOM 5165 C C . SER A 1 701 ? -27.822 8.955 61.453 1.00 31.65 687 SER A C 1
ATOM 5166 O O . SER A 1 701 ? -28.891 8.860 60.824 1.00 27.73 687 SER A O 1
ATOM 5169 N N . PRO A 1 702 ? -27.797 9.206 62.787 1.00 30.65 688 PRO A N 1
ATOM 5170 C CA . PRO A 1 702 ? -29.072 9.310 63.508 1.00 31.13 688 PRO A CA 1
ATOM 5171 C C . PRO A 1 702 ? -30.003 10.355 62.914 1.00 29.77 688 PRO A C 1
ATOM 5172 O O . PRO A 1 702 ? -31.202 10.143 62.851 1.00 28.85 688 PRO A O 1
ATOM 5176 N N . GLN A 1 703 ? -29.444 11.462 62.443 1.00 30.15 689 GLN A N 1
ATOM 5177 C CA . GLN A 1 703 ? -30.229 12.499 61.761 1.00 33.87 689 GLN A CA 1
ATOM 5178 C C . GLN A 1 703 ? -31.012 11.950 60.572 1.00 34.95 689 GLN A C 1
ATOM 5179 O O . GLN A 1 703 ? -32.182 12.263 60.374 1.00 34.50 689 GLN A O 1
ATOM 5185 N N . LEU A 1 704 ? -30.340 11.157 59.748 1.00 31.55 690 LEU A N 1
ATOM 5186 C CA . LEU A 1 704 ? -30.929 10.649 58.514 1.00 30.93 690 LEU A CA 1
ATOM 5187 C C . LEU A 1 704 ? -31.830 9.457 58.748 1.00 29.68 690 LEU A C 1
ATOM 5188 O O . LEU A 1 704 ? -32.684 9.145 57.931 1.00 34.44 690 LEU A O 1
ATOM 5193 N N . ILE A 1 705 ? -31.597 8.739 59.844 1.00 30.56 691 ILE A N 1
ATOM 5194 C CA . ILE A 1 705 ? -32.373 7.555 60.146 1.00 31.16 691 ILE A CA 1
ATOM 5195 C C . ILE A 1 705 ? -33.835 7.962 60.351 1.00 30.10 691 ILE A C 1
ATOM 5196 O O . ILE A 1 705 ? -34.111 9.000 60.943 1.00 32.49 691 ILE A O 1
ATOM 5201 N N . LYS A 1 706 ? -34.759 7.151 59.852 1.00 30.89 692 LYS A N 1
ATOM 5202 C CA . LYS A 1 706 ? -36.143 7.597 59.680 1.00 32.17 692 LYS A CA 1
ATOM 5203 C C . LYS A 1 706 ? -37.023 7.524 60.944 1.00 36.09 692 LYS A C 1
ATOM 5204 O O . LYS A 1 706 ? -37.718 8.488 61.267 1.00 37.26 692 LYS A O 1
ATOM 5210 N N . ARG A 1 707 ? -36.985 6.398 61.649 1.00 35.85 693 ARG A N 1
ATOM 5211 C CA . ARG A 1 707 ? -37.947 6.127 62.717 1.00 39.04 693 ARG A CA 1
ATOM 5212 C C . ARG A 1 707 ? -37.315 5.376 63.874 1.00 38.41 693 ARG A C 1
ATOM 5213 O O . ARG A 1 707 ? -36.282 4.734 63.707 1.00 35.67 693 ARG A O 1
ATOM 5221 N N . ALA A 1 708 ? -37.983 5.395 65.029 1.00 39.68 694 ALA A N 1
ATOM 5222 C CA . ALA A 1 708 ? -37.489 4.680 66.213 1.00 41.18 694 ALA A CA 1
ATOM 5223 C C . ALA A 1 708 ? -37.213 3.215 65.916 1.00 40.99 694 ALA A C 1
ATOM 5224 O O . ALA A 1 708 ? -36.269 2.644 66.451 1.00 41.28 694 ALA A O 1
ATOM 5226 N N . ASN A 1 709 ? -38.042 2.625 65.056 1.00 39.43 695 ASN A N 1
ATOM 5227 C CA . ASN A 1 709 ? -37.976 1.218 64.707 1.00 37.80 695 ASN A CA 1
ATOM 5228 C C . ASN A 1 709 ? -37.101 0.882 63.502 1.00 36.97 695 ASN A C 1
ATOM 5229 O O . ASN A 1 709 ? -36.967 -0.297 63.125 1.00 35.69 695 ASN A O 1
ATOM 5234 N N . THR A 1 710 ? -36.504 1.900 62.900 1.00 35.59 696 THR A N 1
ATOM 5235 C CA . THR A 1 710 ? -35.520 1.666 61.871 1.00 33.28 696 THR A CA 1
ATOM 5236 C C . THR A 1 710 ? -34.337 0.897 62.470 1.00 31.31 696 THR A C 1
ATOM 5237 O O . THR A 1 710 ? -33.757 1.327 63.457 1.00 34.33 696 THR A O 1
ATOM 5241 N N . PRO A 1 711 ? -33.959 -0.226 61.859 1.00 31.69 697 PRO A N 1
ATOM 5242 C CA . PRO A 1 711 ? -32.804 -0.981 62.352 1.00 32.43 697 PRO A CA 1
ATOM 5243 C C . PRO A 1 711 ? -31.509 -0.183 62.394 1.00 31.95 697 PRO A C 1
ATOM 5244 O O . PRO A 1 711 ? -31.395 0.840 61.728 1.00 31.38 697 PRO A O 1
ATOM 5248 N N . LEU A 1 712 ? -30.555 -0.650 63.200 1.00 29.84 698 LEU A N 1
ATOM 5249 C CA . LEU A 1 712 ? -29.178 -0.217 63.096 1.00 32.61 698 LEU A CA 1
ATOM 5250 C C . LEU A 1 712 ? -28.780 -0.384 61.621 1.00 30.60 698 LEU A C 1
ATOM 5251 O O . LEU A 1 712 ? -28.954 -1.458 61.045 1.00 33.42 698 LEU A O 1
ATOM 5256 N N . PRO A 1 713 ? -28.275 0.682 61.003 1.00 29.27 699 PRO A N 1
ATOM 5257 C CA . PRO A 1 713 ? -27.912 0.563 59.588 1.00 30.73 699 PRO A CA 1
ATOM 5258 C C . PRO A 1 713 ? -26.755 -0.352 59.286 1.00 32.24 699 PRO A C 1
ATOM 5259 O O . PRO A 1 713 ? -25.954 -0.684 60.163 1.00 30.58 699 PRO A O 1
ATOM 5263 N N . THR A 1 714 ? -26.689 -0.784 58.030 1.00 31.68 700 THR A N 1
ATOM 5264 C CA . THR A 1 714 ? -25.514 -1.493 57.554 1.00 31.86 700 THR A CA 1
ATOM 5265 C C . THR A 1 714 ? -24.638 -0.482 56.817 1.00 28.02 700 THR A C 1
ATOM 5266 O O . THR A 1 714 ? -25.136 0.344 56.018 1.00 29.40 700 THR A O 1
ATOM 5270 N N . PRO A 1 715 ? -23.318 -0.496 57.087 1.00 24.74 701 PRO A N 1
ATOM 5271 C CA . PRO A 1 715 ? -22.463 0.421 56.374 1.00 23.48 701 PRO A CA 1
ATOM 5272 C C . PRO A 1 715 ? -22.193 -0.129 54.961 1.00 22.48 701 PRO A C 1
ATOM 5273 O O . PRO A 1 715 ? -22.537 -1.275 54.658 1.00 24.22 701 PRO A O 1
ATOM 5277 N N . LEU A 1 716 ? -21.597 0.693 54.122 1.00 23.17 702 LEU A N 1
ATOM 5278 C CA . LEU A 1 716 ? -21.108 0.260 52.832 1.00 22.74 702 LEU A CA 1
ATOM 5279 C C . LEU A 1 716 ? -19.738 -0.326 52.990 1.00 25.78 702 LEU A C 1
ATOM 5280 O O . LEU A 1 716 ? -18.924 0.207 53.761 1.00 25.44 702 LEU A O 1
ATOM 5285 N N . LEU A 1 717 ? -19.472 -1.389 52.243 1.00 24.87 703 LEU A N 1
ATOM 5286 C CA . LEU A 1 717 ? -18.123 -1.942 52.149 1.00 25.15 703 LEU A CA 1
ATOM 5287 C C . LEU A 1 717 ? -17.452 -1.403 50.891 1.00 26.71 703 LEU A C 1
ATOM 5288 O O . LEU A 1 717 ? -18.014 -1.496 49.794 1.00 25.87 703 LEU A O 1
ATOM 5293 N N . VAL A 1 718 ? -16.270 -0.788 51.044 1.00 25.14 704 VAL A N 1
ATOM 5294 C CA . VAL A 1 718 ? -15.546 -0.177 49.928 1.00 25.25 704 VAL A CA 1
ATOM 5295 C C . VAL A 1 718 ? -14.260 -0.981 49.732 1.00 27.76 704 VAL A C 1
ATOM 5296 O O . VAL A 1 718 ? -13.443 -1.038 50.642 1.00 28.47 704 VAL A O 1
ATOM 5300 N N . SER A 1 719 ? -14.097 -1.610 48.572 1.00 24.30 705 SER A N 1
ATOM 5301 C CA . SER A 1 719 ? -12.984 -2.526 48.307 1.00 25.81 705 SER A CA 1
ATOM 5302 C C . SER A 1 719 ? -12.145 -2.058 47.138 1.00 28.11 705 SER A C 1
ATOM 5303 O O . SER A 1 719 ? -12.670 -1.799 46.035 1.00 25.97 705 SER A O 1
ATOM 5306 N N . LEU A 1 720 ? -10.841 -1.953 47.372 1.00 25.52 706 LEU A N 1
ATOM 5307 C CA . LEU A 1 720 ? -9.886 -1.617 46.321 1.00 24.57 706 LEU A CA 1
ATOM 5308 C C . LEU A 1 720 ? -9.378 -2.836 45.553 1.00 24.38 706 LEU A C 1
ATOM 5309 O O . LEU A 1 720 ? -8.983 -3.844 46.141 1.00 25.36 706 LEU A O 1
ATOM 5314 N N . HIS A 1 721 ? -9.363 -2.742 44.220 1.00 23.34 707 HIS A N 1
ATOM 5315 C CA . HIS A 1 721 ? -8.913 -3.816 43.387 1.00 25.70 707 HIS A CA 1
ATOM 5316 C C . HIS A 1 721 ? -7.405 -3.909 43.648 1.00 25.19 707 HIS A C 1
ATOM 5317 O O . HIS A 1 721 ? -6.761 -2.895 43.699 1.00 26.84 707 HIS A O 1
ATOM 5324 N N . PRO A 1 722 ? -6.871 -5.122 43.875 1.00 28.88 708 PRO A N 1
ATOM 5325 C CA . PRO A 1 722 ? -5.423 -5.253 44.223 1.00 29.79 708 PRO A CA 1
ATOM 5326 C C . PRO A 1 722 ? -4.438 -4.811 43.136 1.00 32.45 708 PRO A C 1
ATOM 5327 O O . PRO A 1 722 ? -3.288 -4.505 43.433 1.00 32.99 708 PRO A O 1
ATOM 5331 N N . ASP A 1 723 ? -4.878 -4.786 41.885 1.00 32.28 709 ASP A N 1
ATOM 5332 C CA . ASP A 1 723 ? -4.054 -4.259 40.812 1.00 33.62 709 ASP A CA 1
ATOM 5333 C C . ASP A 1 723 ? -4.081 -2.717 40.627 1.00 30.43 709 ASP A C 1
ATOM 5334 O O . ASP A 1 723 ? -3.436 -2.213 39.713 1.00 30.34 709 ASP A O 1
ATOM 5339 N N . SER A 1 724 ? -4.794 -1.985 41.485 1.00 27.58 710 SER A N 1
ATOM 5340 C CA . SER A 1 724 ? -4.831 -0.529 41.450 1.00 27.41 710 SER A CA 1
ATOM 5341 C C . SER A 1 724 ? -3.450 0.088 41.758 1.00 31.82 710 SER A C 1
ATOM 5342 O O . SER A 1 724 ? -2.757 -0.358 42.679 1.00 29.43 710 SER A O 1
ATOM 5345 N N . THR A 1 725 ? -3.078 1.106 41.002 1.00 30.70 711 THR A N 1
ATOM 5346 C CA . THR A 1 725 ? -1.820 1.842 41.292 1.00 31.22 711 THR A CA 1
ATOM 5347 C C . THR A 1 725 ? -1.962 2.912 42.328 1.00 33.64 711 THR A C 1
ATOM 5348 O O . THR A 1 725 ? -0.969 3.320 42.926 1.00 34.54 711 THR A O 1
ATOM 5352 N N . PHE A 1 726 ? -3.187 3.388 42.557 1.00 33.19 712 PHE A N 1
ATOM 5353 C CA . PHE A 1 726 ? -3.474 4.335 43.621 1.00 33.09 712 PHE A CA 1
ATOM 5354 C C . PHE A 1 726 ? -4.079 3.544 44.758 1.00 37.60 712 PHE A C 1
ATOM 5355 O O . PHE A 1 726 ? -5.090 2.834 44.556 1.00 32.43 712 PHE A O 1
ATOM 5363 N N . LYS A 1 727 ? -3.489 3.678 45.945 1.00 37.63 713 LYS A N 1
ATOM 5364 C CA . LYS A 1 727 ? -3.741 2.724 47.018 1.00 40.71 713 LYS A CA 1
ATOM 5365 C C . LYS A 1 727 ? -4.533 3.237 48.205 1.00 35.38 713 LYS A C 1
ATOM 5366 O O . LYS A 1 727 ? -4.794 2.473 49.119 1.00 34.96 713 LYS A O 1
ATOM 5372 N N . ASP A 1 728 ? -4.910 4.509 48.215 1.00 33.86 714 ASP A N 1
ATOM 5373 C CA . ASP A 1 728 ? -5.424 5.125 49.428 1.00 34.14 714 ASP A CA 1
ATOM 5374 C C . ASP A 1 728 ? -6.941 4.894 49.638 1.00 35.25 714 ASP A C 1
ATOM 5375 O O . ASP A 1 728 ? -7.763 5.735 49.285 1.00 30.81 714 ASP A O 1
ATOM 5380 N N . VAL A 1 729 ? -7.292 3.780 50.268 1.00 33.63 715 VAL A N 1
ATOM 5381 C CA . VAL A 1 729 ? -8.717 3.402 50.341 1.00 30.63 715 VAL A CA 1
ATOM 5382 C C . VAL A 1 729 ? -9.521 4.273 51.310 1.00 31.44 715 VAL A C 1
ATOM 5383 O O . VAL A 1 729 ? -10.729 4.435 51.125 1.00 28.26 715 VAL A O 1
ATOM 5387 N N . ASP A 1 730 ? -8.876 4.918 52.288 1.00 30.49 716 ASP A N 1
ATOM 5388 C CA . ASP A 1 730 ? -9.584 5.909 53.096 1.00 29.86 716 ASP A CA 1
ATOM 5389 C C . ASP A 1 730 ? -10.044 7.128 52.273 1.00 27.66 716 ASP A C 1
ATOM 5390 O O . ASP A 1 730 ? -11.205 7.565 52.402 1.00 27.08 716 ASP A O 1
ATOM 5395 N N . TYR A 1 731 ? -9.159 7.672 51.435 1.00 27.38 717 TYR A N 1
ATOM 5396 C CA . TYR A 1 731 ? -9.521 8.736 50.495 1.00 26.59 717 TYR A CA 1
ATOM 5397 C C . TYR A 1 731 ? -10.675 8.268 49.576 1.00 25.37 717 TYR A C 1
ATOM 5398 O O . TYR A 1 731 ? -11.648 9.016 49.350 1.00 25.81 717 TYR A O 1
ATOM 5407 N N . LEU A 1 732 ? -10.512 7.079 49.025 1.00 25.34 718 LEU A N 1
ATOM 5408 C CA . LEU A 1 732 ? -11.534 6.515 48.096 1.00 24.16 718 LEU A CA 1
ATOM 5409 C C . LEU A 1 732 ? -12.899 6.328 48.773 1.00 25.84 718 LEU A C 1
ATOM 5410 O O . LEU A 1 732 ? -13.967 6.572 48.139 1.00 24.41 718 LEU A O 1
ATOM 5415 N N . ALA A 1 733 ? -12.896 5.931 50.053 1.00 23.79 719 ALA A N 1
ATOM 5416 C CA . ALA A 1 733 ? -14.142 5.806 50.820 1.00 23.82 719 ALA A CA 1
ATOM 5417 C C . ALA A 1 733 ? -14.797 7.135 51.090 1.00 25.16 719 ALA A C 1
ATOM 5418 O O . ALA A 1 733 ? -16.031 7.279 50.926 1.00 25.66 719 ALA A O 1
ATOM 5420 N N . GLU A 1 734 ? -14.006 8.160 51.424 1.00 22.41 720 GLU A N 1
ATOM 5421 C CA . GLU A 1 734 ? -14.567 9.456 51.642 1.00 25.53 720 GLU A CA 1
ATOM 5422 C C . GLU A 1 734 ? -15.087 10.039 50.323 1.00 26.98 720 GLU A C 1
ATOM 5423 O O . GLU A 1 734 ? -16.109 10.729 50.307 1.00 25.02 720 GLU A O 1
ATOM 5429 N N . GLN A 1 735 ? -14.400 9.729 49.230 1.00 23.78 721 GLN A N 1
ATOM 5430 C CA . GLN A 1 735 ? -14.850 10.201 47.928 1.00 23.22 721 GLN A CA 1
ATOM 5431 C C . GLN A 1 735 ? -16.239 9.585 47.583 1.00 22.78 721 GLN A C 1
ATOM 5432 O O . GLN A 1 735 ? -17.163 10.321 47.119 1.00 22.14 721 GLN A O 1
ATOM 5438 N N . ALA A 1 736 ? -16.394 8.298 47.846 1.00 24.14 722 ALA A N 1
ATOM 5439 C CA . ALA A 1 736 ? -17.704 7.612 47.632 1.00 25.37 722 ALA A CA 1
ATOM 5440 C C . ALA A 1 736 ? -18.810 8.241 48.479 1.00 26.15 722 ALA A C 1
ATOM 5441 O O . ALA A 1 736 ? -19.921 8.482 48.004 1.00 23.16 722 ALA A O 1
ATOM 5443 N N . LEU A 1 737 ? -18.494 8.572 49.734 1.00 23.41 723 LEU A N 1
ATOM 5444 C CA . LEU A 1 737 ? -19.413 9.356 50.568 1.00 24.01 723 LEU A CA 1
ATOM 5445 C C . LEU A 1 737 ? -19.851 10.698 49.951 1.00 21.75 723 LEU A C 1
ATOM 5446 O O . LEU A 1 737 ? -21.057 10.992 49.859 1.00 23.66 723 LEU A O 1
ATOM 5451 N N . LYS A 1 738 ? -18.895 11.519 49.510 1.00 20.83 724 LYS A N 1
ATOM 5452 C CA . LYS A 1 738 ? -19.208 12.778 48.899 1.00 21.04 724 LYS A CA 1
ATOM 5453 C C . LYS A 1 738 ? -20.150 12.576 47.691 1.00 21.75 724 LYS A C 1
ATOM 5454 O O . LYS A 1 738 ? -21.009 13.430 47.417 1.00 22.92 724 LYS A O 1
ATOM 5460 N N . PHE A 1 739 ? -19.916 11.506 46.958 1.00 21.94 725 PHE A N 1
ATOM 5461 C CA . PHE A 1 739 ? -20.695 11.279 45.709 1.00 23.69 725 PHE A CA 1
ATOM 5462 C C . PHE A 1 739 ? -22.129 10.810 46.002 1.00 22.75 725 PHE A C 1
ATOM 5463 O O . PHE A 1 739 ? -22.991 10.835 45.102 1.00 24.49 725 PHE A O 1
ATOM 5471 N N . THR A 1 740 ? -22.432 10.417 47.243 1.00 23.40 726 THR A N 1
ATOM 5472 C CA . THR A 1 740 ? -23.814 10.123 47.630 1.00 22.77 726 THR A CA 1
ATOM 5473 C C . THR A 1 740 ? -24.602 11.410 47.757 1.00 25.73 726 THR A C 1
ATOM 5474 O O . THR A 1 740 ? -25.833 11.428 47.555 1.00 24.28 726 THR A O 1
ATOM 5478 N N . SER A 1 741 ? -23.896 12.486 48.115 1.00 23.09 727 SER A N 1
ATOM 5479 C CA . SER A 1 741 ? -24.482 13.790 48.282 1.00 24.98 727 SER A CA 1
ATOM 5480 C C . SER A 1 741 ? -24.673 14.544 46.979 1.00 24.89 727 SER A C 1
ATOM 5481 O O . SER A 1 741 ? -25.321 15.609 46.949 1.00 27.21 727 SER A O 1
ATOM 5484 N N . LEU A 1 742 ? -24.123 14.005 45.900 1.00 24.25 728 LEU A N 1
ATOM 5485 C CA . LEU A 1 742 ? -24.191 14.676 44.598 1.00 26.08 728 LEU A CA 1
ATOM 5486 C C . LEU A 1 742 ? -25.498 14.343 43.817 1.00 25.43 728 LEU A C 1
ATOM 5487 O O . LEU A 1 742 ? -25.723 14.880 42.733 1.00 25.63 728 LEU A O 1
ATOM 5492 N N . SER A 1 743 ? -26.361 13.493 44.368 1.00 25.88 729 SER A N 1
ATOM 5493 C CA . SER A 1 743 ? -27.577 13.113 43.656 1.00 24.05 729 SER A CA 1
ATOM 5494 C C . SER A 1 743 ? -28.579 14.258 43.503 1.00 25.60 729 SER A C 1
ATOM 5495 O O . SER A 1 743 ? -28.972 14.900 44.480 1.00 26.46 729 SER A O 1
ATOM 5498 N N . TRP A 1 744 ? -29.009 14.479 42.270 1.00 24.00 730 TRP A N 1
ATOM 5499 C CA . TRP A 1 744 ? -30.028 15.474 42.001 1.00 23.08 730 TRP A CA 1
ATOM 5500 C C . TRP A 1 744 ? -31.416 14.870 41.810 1.00 22.61 730 TRP A C 1
ATOM 5501 O O . TRP A 1 744 ? -32.344 15.572 41.394 1.00 25.63 730 TRP A O 1
ATOM 5512 N N . ARG A 1 745 ? -31.573 13.627 42.207 1.00 23.63 731 ARG A N 1
ATOM 5513 C CA . ARG A 1 745 ? -32.902 13.012 42.306 1.00 25.63 731 ARG A CA 1
ATOM 5514 C C . ARG A 1 745 ? -33.640 13.461 43.533 1.00 26.46 731 ARG A C 1
ATOM 5515 O O . ARG A 1 745 ? -34.861 13.333 43.581 1.00 26.17 731 ARG A O 1
ATOM 5523 N N . SER A 1 746 ? -32.896 13.921 44.538 1.00 24.91 732 SER A N 1
ATOM 5524 C CA . SER A 1 746 ? -33.462 14.229 45.826 1.00 24.28 732 SER A CA 1
ATOM 5525 C C . SER A 1 746 ? -32.588 15.204 46.603 1.00 23.92 732 SER A C 1
ATOM 5526 O O . SER A 1 746 ? -31.425 15.392 46.335 1.00 23.24 732 SER A O 1
ATOM 5529 N N . THR A 1 747 ? -33.209 15.819 47.582 1.00 25.25 733 THR A N 1
ATOM 5530 C CA . THR A 1 747 ? -32.555 16.689 48.522 1.00 27.23 733 THR A CA 1
ATOM 5531 C C . THR A 1 747 ? -31.727 15.826 49.523 1.00 27.09 733 THR A C 1
ATOM 5532 O O . THR A 1 747 ? -30.606 16.188 49.935 1.00 26.07 733 THR A O 1
ATOM 5536 N N . LEU A 1 748 ? -32.238 14.649 49.850 1.00 25.10 734 LEU A N 1
ATOM 5537 C CA . LEU A 1 748 ? -31.531 13.718 50.708 1.00 27.04 734 LEU A CA 1
ATOM 5538 C C . LEU A 1 748 ? -30.513 12.942 49.890 1.00 26.63 734 LEU A C 1
ATOM 5539 O O . LEU A 1 748 ? -30.678 12.769 48.659 1.00 25.83 734 LEU A O 1
ATOM 5544 N N . PRO A 1 749 ? -29.447 12.467 50.556 1.00 26.48 735 PRO A N 1
ATOM 5545 C CA . PRO A 1 749 ? -28.437 11.756 49.809 1.00 26.07 735 PRO A CA 1
ATOM 5546 C C . PRO A 1 749 ? -28.910 10.390 49.335 1.00 24.25 735 PRO A C 1
ATOM 5547 O O . PRO A 1 749 ? -29.848 9.806 49.882 1.00 25.97 735 PRO A O 1
ATOM 5551 N N . ALA A 1 750 ? -28.222 9.877 48.318 1.00 24.44 736 ALA A N 1
ATOM 5552 C CA . ALA A 1 750 ? -28.492 8.576 47.739 1.00 25.07 736 ALA A CA 1
ATOM 5553 C C . ALA A 1 750 ? -27.790 7.432 48.482 1.00 25.57 736 ALA A C 1
ATOM 5554 O O . ALA A 1 750 ? -26.895 7.655 49.297 1.00 27.92 736 ALA A O 1
ATOM 5556 N N . ALA A 1 751 ? -28.202 6.210 48.192 1.00 25.04 737 ALA A N 1
ATOM 5557 C CA . ALA A 1 751 ? -27.720 5.042 48.914 1.00 25.69 737 ALA A CA 1
ATOM 5558 C C . ALA A 1 751 ? -26.332 4.593 48.428 1.00 25.31 737 ALA A C 1
ATOM 5559 O O . ALA A 1 751 ? -25.716 3.766 49.057 1.00 26.45 737 ALA A O 1
ATOM 5561 N N . THR A 1 752 ? -25.922 5.090 47.267 1.00 25.40 738 THR A N 1
ATOM 5562 C CA . THR A 1 752 ? -24.695 4.692 46.606 1.00 26.31 738 THR A CA 1
ATOM 5563 C C . THR A 1 752 ? -24.211 5.879 45.762 1.00 24.01 738 THR A C 1
ATOM 5564 O O . THR A 1 752 ? -25.015 6.742 45.381 1.00 24.98 738 THR A O 1
ATOM 5568 N N . PRO A 1 753 ? -22.889 5.994 45.517 1.00 22.31 739 PRO A N 1
ATOM 5569 C CA . PRO A 1 753 ? -22.393 7.152 44.794 1.00 21.89 739 PRO A CA 1
ATOM 5570 C C . PRO A 1 753 ? -23.035 7.313 43.421 1.00 21.82 739 PRO A C 1
ATOM 5571 O O . PRO A 1 753 ? -23.317 6.293 42.779 1.00 23.92 739 PRO A O 1
ATOM 5575 N N . VAL A 1 754 ? -23.242 8.555 42.995 1.00 23.20 740 VAL A N 1
ATOM 5576 C CA . VAL A 1 754 ? -23.971 8.826 41.715 1.00 24.51 740 VAL A CA 1
ATOM 5577 C C . VAL A 1 754 ? -23.299 8.217 40.488 1.00 25.98 740 VAL A C 1
ATOM 5578 O O . VAL A 1 754 ? -23.950 7.907 39.492 1.00 23.22 740 VAL A O 1
ATOM 5582 N N . THR A 1 755 ? -21.975 8.056 40.540 1.00 23.36 741 THR A N 1
ATOM 5583 C CA . THR A 1 755 ? -21.265 7.367 39.483 1.00 22.62 741 THR A CA 1
ATOM 5584 C C . THR A 1 755 ? -21.850 5.990 39.174 1.00 22.63 741 THR A C 1
ATOM 5585 O O . THR A 1 755 ? -21.880 5.584 38.012 1.00 23.84 741 THR A O 1
ATOM 5589 N N . ILE A 1 756 ? -22.323 5.270 40.189 1.00 21.84 742 ILE A N 1
ATOM 5590 C CA . ILE A 1 756 ? -22.978 4.002 39.997 1.00 23.26 742 ILE A CA 1
ATOM 5591 C C . ILE A 1 756 ? -24.491 4.198 39.825 1.00 24.79 742 ILE A C 1
ATOM 5592 O O . ILE A 1 756 ? -25.086 3.594 38.923 1.00 24.24 742 ILE A O 1
ATOM 5597 N N . PHE A 1 757 ? -25.085 5.006 40.708 1.00 23.02 743 PHE A N 1
ATOM 5598 C CA . PHE A 1 757 ? -26.551 5.179 40.776 1.00 24.30 743 PHE A CA 1
ATOM 5599 C C . PHE A 1 757 ? -27.140 5.693 39.460 1.00 23.09 743 PHE A C 1
ATOM 5600 O O . PHE A 1 757 ? -28.055 5.059 38.896 1.00 24.09 743 PHE A O 1
ATOM 5608 N N . TYR A 1 758 ? -26.588 6.784 38.965 1.00 22.09 744 TYR A N 1
ATOM 5609 C CA . TYR A 1 758 ? -27.017 7.381 37.698 1.00 22.30 744 TYR A CA 1
ATOM 5610 C C . TYR A 1 758 ? -26.836 6.390 36.554 1.00 24.44 744 TYR A C 1
ATOM 5611 O O . TYR A 1 758 ? -27.713 6.275 35.671 1.00 22.74 744 TYR A O 1
ATOM 5620 N N . SER A 1 759 ? -25.735 5.627 36.592 1.00 20.90 745 SER A N 1
ATOM 5621 C CA . SER A 1 759 ? -25.485 4.612 35.585 1.00 21.34 745 SER A CA 1
ATOM 5622 C C . SER A 1 759 ? -26.549 3.521 35.571 1.00 22.04 745 SER A C 1
ATOM 5623 O O . SER A 1 759 ? -26.908 3.010 34.503 1.00 22.92 745 SER A O 1
ATOM 5626 N N . GLU A 1 760 ? -27.075 3.150 36.730 1.00 21.87 746 GLU A N 1
ATOM 5627 C CA . GLU A 1 760 ? -28.134 2.140 36.774 1.00 23.95 746 GLU A CA 1
ATOM 5628 C C . GLU A 1 760 ? -29.430 2.690 36.198 1.00 23.38 746 GLU A C 1
ATOM 5629 O O . GLU A 1 760 ? -30.142 1.958 35.486 1.00 24.94 746 GLU A O 1
ATOM 5635 N N . ARG A 1 761 ? -29.729 3.951 36.496 1.00 24.25 747 ARG A N 1
ATOM 5636 C CA . ARG A 1 761 ? -30.959 4.612 35.955 1.00 26.34 747 ARG A CA 1
ATOM 5637 C C . ARG A 1 761 ? -30.884 4.741 34.432 1.00 25.30 747 ARG A C 1
ATOM 5638 O O . ARG A 1 761 ? -31.870 4.510 33.715 1.00 24.95 747 ARG A O 1
ATOM 5646 N N . ILE A 1 762 ? -29.712 5.113 33.938 1.00 21.28 748 ILE A N 1
ATOM 5647 C CA . ILE A 1 762 ? -29.461 5.200 32.482 1.00 23.82 748 ILE A CA 1
ATOM 5648 C C . ILE A 1 762 ? -29.596 3.837 31.793 1.00 22.27 748 ILE A C 1
ATOM 5649 O O . ILE A 1 762 ? -30.249 3.726 30.729 1.00 22.95 748 ILE A O 1
ATOM 5654 N N . ALA A 1 763 ? -28.978 2.797 32.360 1.00 21.39 749 ALA A N 1
ATOM 5655 C CA . ALA A 1 763 ? -29.032 1.448 31.842 1.00 22.73 749 ALA A CA 1
ATOM 5656 C C . ALA A 1 763 ? -30.465 0.946 31.780 1.00 23.65 749 ALA A C 1
ATOM 5657 O O . ALA A 1 763 ? -30.866 0.348 30.792 1.00 23.25 749 ALA A O 1
ATOM 5659 N N . GLU A 1 764 ? -31.240 1.214 32.823 1.00 23.19 750 GLU A N 1
ATOM 5660 C CA . GLU A 1 764 ? -32.621 0.750 32.828 1.00 25.58 750 GLU A CA 1
ATOM 5661 C C . GLU A 1 764 ? -33.438 1.490 31.761 1.00 23.90 750 GLU A C 1
ATOM 5662 O O . GLU A 1 764 ? -34.208 0.836 31.027 1.00 26.41 750 GLU A O 1
ATOM 5668 N N . LEU A 1 765 ? -33.305 2.803 31.700 1.00 22.76 751 LEU A N 1
ATOM 5669 C CA . LEU A 1 765 ? -34.085 3.633 30.747 1.00 24.62 751 LEU A CA 1
ATOM 5670 C C . LEU A 1 765 ? -33.710 3.296 29.339 1.00 25.10 751 LEU A C 1
ATOM 5671 O O . LEU A 1 765 ? -34.576 3.001 28.502 1.00 21.68 751 LEU A O 1
ATOM 5676 N N . LEU A 1 766 ? -32.414 3.319 29.038 1.00 20.64 752 LEU A N 1
ATOM 5677 C CA . LEU A 1 766 ? -31.993 2.976 27.671 1.00 23.48 752 LEU A CA 1
ATOM 5678 C C . LEU A 1 766 ? -32.278 1.567 27.244 1.00 22.53 752 LEU A C 1
ATOM 5679 O O . LEU A 1 766 ? -32.583 1.336 26.059 1.00 23.66 752 LEU A O 1
ATOM 5684 N N . GLY A 1 767 ? -32.147 0.583 28.141 1.00 20.76 753 GLY A N 1
ATOM 5685 C CA . GLY A 1 767 ? -32.474 -0.787 27.801 1.00 23.47 753 GLY A CA 1
ATOM 5686 C C . GLY A 1 767 ? -33.948 -0.966 27.524 1.00 24.02 753 GLY A C 1
ATOM 5687 O O . GLY A 1 767 ? -34.336 -1.670 26.581 1.00 22.62 753 GLY A O 1
ATOM 5688 N N . ARG A 1 768 ? -34.768 -0.306 28.325 1.00 22.89 754 ARG A N 1
ATOM 5689 C CA . ARG A 1 768 ? -36.228 -0.293 28.052 1.00 24.71 754 ARG A CA 1
ATOM 5690 C C . ARG A 1 768 ? -36.550 0.363 26.718 1.00 23.24 754 ARG A C 1
ATOM 5691 O O . ARG A 1 768 ? -37.338 -0.200 25.917 1.00 25.96 754 ARG A O 1
ATOM 5699 N N . LEU A 1 769 ? -35.982 1.532 26.486 1.00 22.91 755 LEU A N 1
ATOM 5700 C CA . LEU A 1 769 ? -36.225 2.290 25.245 1.00 24.88 755 LEU A CA 1
ATOM 5701 C C . LEU A 1 769 ? -35.828 1.549 23.972 1.00 28.10 755 LEU A C 1
ATOM 5702 O O . LEU A 1 769 ? -36.478 1.726 22.935 1.00 26.93 755 LEU A O 1
ATOM 5707 N N . LYS A 1 770 ? -34.778 0.720 24.033 1.00 28.70 756 LYS A N 1
ATOM 5708 C CA . LYS A 1 770 ? -34.351 -0.110 22.901 1.00 31.21 756 LYS A CA 1
ATOM 5709 C C . LYS A 1 770 ? -35.488 -0.919 22.258 1.00 31.31 756 LYS A C 1
ATOM 5710 O O . LYS A 1 770 ? -35.418 -1.197 21.078 1.00 34.36 756 LYS A O 1
ATOM 5713 N N . SER A 1 771 ? -36.506 -1.292 23.031 1.00 30.61 757 SER A N 1
ATOM 5714 C CA . SER A 1 771 ? -37.630 -2.095 22.554 1.00 32.07 757 SER A CA 1
ATOM 5715 C C . SER A 1 771 ? -38.877 -1.303 22.131 1.00 30.25 757 SER A C 1
ATOM 5716 O O . SER A 1 771 ? -39.887 -1.913 21.755 1.00 31.54 757 SER A O 1
ATOM 5719 N N . ILE A 1 772 ? -38.825 0.014 22.222 1.00 28.18 758 ILE A N 1
ATOM 5720 C CA . ILE A 1 772 ? -40.016 0.857 22.023 1.00 27.61 758 ILE A CA 1
ATOM 5721 C C . ILE A 1 772 ? -40.009 1.322 20.571 1.00 27.50 758 ILE A C 1
ATOM 5722 O O . ILE A 1 772 ? -39.048 1.924 20.094 1.00 24.72 758 ILE A O 1
ATOM 5727 N N . PRO A 1 773 ? -41.108 1.059 19.836 1.00 30.34 759 PRO A N 1
ATOM 5728 C CA . PRO A 1 773 ? -41.094 1.561 18.450 1.00 28.66 759 PRO A CA 1
ATOM 5729 C C . PRO A 1 773 ? -40.924 3.053 18.344 1.00 25.17 759 PRO A C 1
ATOM 5730 O O . PRO A 1 773 ? -41.469 3.806 19.147 1.00 27.54 759 PRO A O 1
ATOM 5734 N N . ASN A 1 774 ? -40.177 3.479 17.321 1.00 27.03 760 ASN A N 1
ATOM 5735 C CA . ASN A 1 774 ? -39.914 4.872 16.985 1.00 25.97 760 ASN A CA 1
ATOM 5736 C C . ASN A 1 774 ? -38.978 5.580 17.944 1.00 21.89 760 ASN A C 1
ATOM 5737 O O . ASN A 1 774 ? -38.852 6.791 17.864 1.00 23.51 760 ASN A O 1
ATOM 5742 N N . TRP A 1 775 ? -38.367 4.841 18.862 1.00 22.35 761 TRP A N 1
ATOM 5743 C CA . TRP A 1 775 ? -37.367 5.443 19.772 1.00 22.54 761 TRP A CA 1
ATOM 5744 C C . TRP A 1 775 ? -36.125 5.773 18.935 1.00 20.30 761 TRP A C 1
ATOM 5745 O O . TRP A 1 775 ? -35.717 4.944 18.125 1.00 21.06 761 TRP A O 1
ATOM 5756 N N . SER A 1 776 ? -35.532 6.932 19.118 1.00 21.69 762 SER A N 1
ATOM 5757 C CA . SER A 1 776 ? -34.156 7.169 18.588 1.00 22.31 762 SER A CA 1
ATOM 5758 C C . SER A 1 776 ? -33.326 7.908 19.611 1.00 22.29 762 SER A C 1
ATOM 5759 O O . SER A 1 776 ? -33.750 8.885 20.125 1.00 21.77 762 SER A O 1
ATOM 5762 N N . SER A 1 777 ? -32.077 7.462 19.794 1.00 24.58 763 SER A N 1
ATOM 5763 C CA . SER A 1 777 ? -31.125 8.140 20.660 1.00 24.88 763 SER A CA 1
ATOM 5764 C C . SER A 1 777 ? -30.444 9.383 20.049 1.00 26.00 763 SER A C 1
ATOM 5765 O O . SER A 1 777 ? -29.584 10.019 20.692 1.00 24.63 763 SER A O 1
ATOM 5768 N N . ALA A 1 778 ? -30.798 9.765 18.817 1.00 25.44 764 ALA A N 1
ATOM 5769 C CA . ALA A 1 778 ? -30.115 10.865 18.131 1.00 25.66 764 ALA A CA 1
ATOM 5770 C C . ALA A 1 778 ? -29.962 12.119 18.926 1.00 26.48 764 ALA A C 1
ATOM 5771 O O . ALA A 1 778 ? -28.943 12.767 18.796 1.00 26.79 764 ALA A O 1
ATOM 5773 N N . ASN A 1 779 ? -30.947 12.509 19.743 1.00 22.40 765 ASN A N 1
ATOM 5774 C CA . ASN A 1 779 ? -30.845 13.746 20.449 1.00 21.44 765 ASN A CA 1
ATOM 5775 C C . ASN A 1 779 ? -30.114 13.666 21.777 1.00 20.53 765 ASN A C 1
ATOM 5776 O O . ASN A 1 779 ? -29.879 14.706 22.363 1.00 22.57 765 ASN A O 1
ATOM 5781 N N . LEU A 1 780 ? -29.767 12.476 22.224 1.00 23.59 766 LEU A N 1
ATOM 5782 C CA . LEU A 1 780 ? -29.165 12.323 23.567 1.00 25.23 766 LEU A CA 1
ATOM 5783 C C . LEU A 1 780 ? -27.828 13.043 23.649 1.00 28.36 766 LEU A C 1
ATOM 5784 O O . LEU A 1 780 ? -27.492 13.560 24.706 1.00 26.47 766 LEU A O 1
ATOM 5789 N N . ASN A 1 781 ? -27.098 13.096 22.540 1.00 27.54 767 ASN A N 1
ATOM 5790 C CA . ASN A 1 781 ? -25.864 13.892 22.499 1.00 33.86 767 ASN A CA 1
ATOM 5791 C C . ASN A 1 781 ? -25.964 15.193 21.699 1.00 31.06 767 ASN A C 1
ATOM 5792 O O . ASN A 1 781 ? -24.954 15.844 21.434 1.00 32.79 767 ASN A O 1
ATOM 5797 N N . ILE A 1 782 ? -27.190 15.612 21.371 1.00 26.16 768 ILE A N 1
ATOM 5798 C CA . ILE A 1 782 ? -27.418 16.902 20.735 1.00 25.23 768 ILE A CA 1
ATOM 5799 C C . ILE A 1 782 ? -28.247 17.802 21.664 1.00 27.44 768 ILE A C 1
ATOM 5800 O O . ILE A 1 782 ? -27.692 18.479 22.533 1.00 24.72 768 ILE A O 1
ATOM 5805 N N . LYS A 1 783 ? -29.576 17.813 21.555 1.00 26.94 769 LYS A N 1
ATOM 5806 C CA . LYS A 1 783 ? -30.370 18.703 22.417 1.00 27.03 769 LYS A CA 1
ATOM 5807 C C . LYS A 1 783 ? -30.286 18.351 23.903 1.00 25.67 769 LYS A C 1
ATOM 5808 O O . LYS A 1 783 ? -30.442 19.223 24.745 1.00 27.15 769 LYS A O 1
ATOM 5814 N N . LEU A 1 784 ? -30.025 17.100 24.218 1.00 23.86 770 LEU A N 1
ATOM 5815 C CA . LEU A 1 784 ? -30.039 16.602 25.593 1.00 23.93 770 LEU A CA 1
ATOM 5816 C C . LEU A 1 784 ? -28.629 16.412 26.170 1.00 25.28 770 LEU A C 1
ATOM 5817 O O . LEU A 1 784 ? -28.466 15.789 27.200 1.00 23.07 770 LEU A O 1
ATOM 5822 N N . LYS A 1 785 ? -27.627 16.931 25.484 1.00 26.52 771 LYS A N 1
ATOM 5823 C CA . LYS A 1 785 ? -26.250 16.629 25.873 1.00 28.70 771 LYS A CA 1
ATOM 5824 C C . LYS A 1 785 ? -25.958 17.035 27.332 1.00 27.04 771 LYS A C 1
ATOM 5825 O O . LYS A 1 785 ? -25.200 16.343 28.017 1.00 29.73 771 LYS A O 1
ATOM 5831 N N . TRP A 1 786 ? -26.526 18.163 27.750 1.00 26.53 772 TRP A N 1
ATOM 5832 C CA . TRP A 1 786 ? -26.309 18.718 29.100 1.00 30.52 772 TRP A CA 1
ATOM 5833 C C . TRP A 1 786 ? -27.536 18.560 30.007 1.00 27.62 772 TRP A C 1
ATOM 5834 O O . TRP A 1 786 ? -27.558 19.072 31.102 1.00 26.51 772 TRP A O 1
ATOM 5845 N N . SER A 1 787 ? -28.550 17.848 29.535 1.00 25.64 773 SER A N 1
ATOM 5846 C CA . SER A 1 787 ? -29.755 17.566 30.296 1.00 23.90 773 SER A CA 1
ATOM 5847 C C . SER A 1 787 ? -29.528 16.334 31.138 1.00 24.44 773 SER A C 1
ATOM 5848 O O . SER A 1 787 ? -29.014 15.324 30.654 1.00 25.03 773 SER A O 1
ATOM 5851 N N . ARG A 1 788 ? -29.898 16.409 32.413 1.00 23.76 774 ARG A N 1
ATOM 5852 C CA . ARG A 1 788 ? -29.827 15.222 33.267 1.00 23.83 774 ARG A CA 1
ATOM 5853 C C . ARG A 1 788 ? -31.149 14.456 33.168 1.00 24.06 774 ARG A C 1
ATOM 5854 O O . ARG A 1 788 ? -31.917 14.336 34.124 1.00 23.04 774 ARG A O 1
ATOM 5862 N N . TRP A 1 789 ? -31.361 13.904 31.978 1.00 23.63 775 TRP A N 1
ATOM 5863 C CA . TRP A 1 789 ? -32.644 13.386 31.538 1.00 24.09 775 TRP A CA 1
ATOM 5864 C C . TRP A 1 789 ? -33.048 12.087 32.197 1.00 22.94 775 TRP A C 1
ATOM 5865 O O . TRP A 1 789 ? -34.223 11.658 32.134 1.00 24.86 775 TRP A O 1
ATOM 5876 N N . PHE A 1 790 ? -32.072 11.440 32.845 1.00 22.11 776 PHE A N 1
ATOM 5877 C CA . PHE A 1 790 ? -32.193 10.145 33.488 1.00 22.23 776 PHE A CA 1
ATOM 5878 C C . PHE A 1 790 ? -32.572 10.210 34.984 1.00 21.87 776 PHE A C 1
ATOM 5879 O O . PHE A 1 790 ? -32.740 9.165 35.587 1.00 21.91 776 PHE A O 1
ATOM 5887 N N . LEU A 1 791 ? -32.722 11.398 35.555 1.00 20.93 777 LEU A N 1
ATOM 5888 C CA . LEU A 1 791 ? -33.037 11.536 36.992 1.00 22.45 777 LEU A CA 1
ATOM 5889 C C . LEU A 1 791 ? -34.445 11.076 37.372 1.00 24.32 777 LEU A C 1
ATOM 5890 O O . LEU A 1 791 ? -34.636 10.502 38.458 1.00 21.23 777 LEU A O 1
ATOM 6669 N N . ARG D 1 34 ? -7.402 -39.892 36.296 1.00 66.73 20 ARG F N 1
ATOM 6670 C CA . ARG D 1 34 ? -8.262 -40.341 35.159 1.00 66.44 20 ARG F CA 1
ATOM 6671 C C . ARG D 1 34 ? -8.390 -41.865 35.199 1.00 64.39 20 ARG F C 1
ATOM 6672 O O . ARG D 1 34 ? -7.381 -42.572 35.111 1.00 71.68 20 ARG F O 1
ATOM 6674 N N . GLN D 1 35 ? -9.618 -42.368 35.340 1.00 62.65 21 GLN F N 1
ATOM 6675 C CA . GLN D 1 35 ? -9.831 -43.798 35.584 1.00 55.30 21 GLN F CA 1
ATOM 6676 C C . GLN D 1 35 ? -11.204 -44.346 35.170 1.00 51.88 21 GLN F C 1
ATOM 6677 O O . GLN D 1 35 ? -12.244 -43.840 35.604 1.00 46.91 21 GLN F O 1
ATOM 6683 N N . LEU D 1 36 ? -11.192 -45.426 34.385 1.00 42.48 22 LEU F N 1
ATOM 6684 C CA . LEU D 1 36 ? -12.414 -46.114 33.994 1.00 40.19 22 LEU F CA 1
ATOM 6685 C C . LEU D 1 36 ? -12.423 -47.537 34.565 1.00 36.37 22 LEU F C 1
ATOM 6686 O O . LEU D 1 36 ? -11.429 -48.278 34.478 1.00 39.99 22 LEU F O 1
ATOM 6691 N N . VAL D 1 37 ? -13.539 -47.893 35.182 1.00 32.19 23 VAL F N 1
ATOM 6692 C CA . VAL D 1 37 ? -13.702 -49.187 35.813 1.00 32.12 23 VAL F CA 1
ATOM 6693 C C . VAL D 1 37 ? -14.379 -50.201 34.863 1.00 34.73 23 VAL F C 1
ATOM 6694 O O . VAL D 1 37 ? -15.326 -49.852 34.180 1.00 36.35 23 VAL F O 1
ATOM 6698 N N . SER D 1 38 ? -13.874 -51.430 34.822 1.00 35.25 24 SER F N 1
ATOM 6699 C CA . SER D 1 38 ? -14.430 -52.474 33.924 1.00 32.65 24 SER F CA 1
ATOM 6700 C C . SER D 1 38 ? -15.485 -53.283 34.640 1.00 31.71 24 SER F C 1
ATOM 6701 O O . SER D 1 38 ? -15.721 -53.101 35.841 1.00 33.06 24 SER F O 1
ATOM 6704 N N . ASN D 1 39 ? -16.131 -54.189 33.898 1.00 30.50 25 ASN F N 1
ATOM 6705 C CA . ASN D 1 39 ? -17.057 -55.177 34.476 1.00 30.38 25 ASN F CA 1
ATOM 6706 C C . ASN D 1 39 ? -16.362 -56.525 34.784 1.00 30.42 25 ASN F C 1
ATOM 6707 O O . ASN D 1 39 ? -16.987 -57.595 34.818 1.00 29.39 25 ASN F O 1
ATOM 6712 N N . GLY D 1 40 ? -15.052 -56.498 34.986 1.00 29.20 26 GLY F N 1
ATOM 6713 C CA . GLY D 1 40 ? -14.275 -57.721 35.080 1.00 29.99 26 GLY F CA 1
ATOM 6714 C C . GLY D 1 40 ? -13.390 -57.750 36.322 1.00 31.26 26 GLY F C 1
ATOM 6715 O O . GLY D 1 40 ? -13.085 -56.681 36.894 1.00 30.51 26 GLY F O 1
ATOM 6716 N N . PHE D 1 41 ? -12.985 -58.957 36.707 1.00 34.29 27 PHE F N 1
ATOM 6717 C CA . PHE D 1 41 ? -12.134 -59.175 37.891 1.00 33.30 27 PHE F CA 1
ATOM 6718 C C . PHE D 1 41 ? -10.846 -59.903 37.534 1.00 34.18 27 PHE F C 1
ATOM 6719 O O . PHE D 1 41 ? -10.817 -60.843 36.734 1.00 28.54 27 PHE F O 1
ATOM 6727 N N . GLU D 1 42 ? -9.764 -59.526 38.197 1.00 32.13 28 GLU F N 1
ATOM 6728 C CA . GLU D 1 42 ? -8.516 -60.227 37.984 1.00 36.92 28 GLU F CA 1
ATOM 6729 C C . GLU D 1 42 ? -8.736 -61.635 38.495 1.00 35.29 28 GLU F C 1
ATOM 6730 O O . GLU D 1 42 ? -9.568 -61.843 39.379 1.00 38.84 28 GLU F O 1
ATOM 6736 N N . VAL D 1 43 ? -8.030 -62.592 37.904 1.00 34.42 29 VAL F N 1
ATOM 6737 C CA . VAL D 1 43 ? -7.959 -63.944 38.419 1.00 34.81 29 VAL F CA 1
ATOM 6738 C C . VAL D 1 43 ? -6.511 -64.282 38.736 1.00 35.27 29 VAL F C 1
ATOM 6739 O O . VAL D 1 43 ? -5.657 -64.248 37.847 1.00 33.64 29 VAL F O 1
ATOM 6743 N N . ASN D 1 44 ? -6.227 -64.601 39.993 1.00 37.95 30 ASN F N 1
ATOM 6744 C CA . ASN D 1 44 ? -4.887 -65.045 40.365 1.00 40.94 30 ASN F CA 1
ATOM 6745 C C . ASN D 1 44 ? -4.721 -66.487 39.964 1.00 39.01 30 ASN F C 1
ATOM 6746 O O . ASN D 1 44 ? -5.487 -67.339 40.390 1.00 39.66 30 ASN F O 1
ATOM 6751 N N . LEU D 1 45 ? -3.746 -66.758 39.106 1.00 41.55 31 LEU F N 1
ATOM 6752 C CA . LEU D 1 45 ? -3.500 -68.121 38.650 1.00 40.11 31 LEU F CA 1
ATOM 6753 C C . LEU D 1 45 ? -2.148 -68.599 39.166 1.00 38.99 31 LEU F C 1
ATOM 6754 O O . LEU D 1 45 ? -1.299 -67.781 39.461 1.00 40.38 31 LEU F O 1
ATOM 6759 N N . PRO D 1 46 ? -1.958 -69.920 39.283 1.00 38.93 32 PRO F N 1
ATOM 6760 C CA . PRO D 1 46 ? -0.618 -70.420 39.562 1.00 41.32 32 PRO F CA 1
ATOM 6761 C C . PRO D 1 46 ? 0.364 -69.940 38.494 1.00 41.39 32 PRO F C 1
ATOM 6762 O O . PRO D 1 46 ? 0.007 -69.823 37.317 1.00 40.31 32 PRO F O 1
ATOM 6766 N N . ASP D 1 47 ? 1.601 -69.652 38.885 1.00 38.64 33 ASP F N 1
ATOM 6767 C CA . ASP D 1 47 ? 2.566 -69.159 37.918 1.00 40.04 33 ASP F CA 1
ATOM 6768 C C . ASP D 1 47 ? 2.896 -70.256 36.913 1.00 37.95 33 ASP F C 1
ATOM 6769 O O . ASP D 1 47 ? 3.321 -69.993 35.788 1.00 36.72 33 ASP F O 1
ATOM 6774 N N . GLN D 1 48 ? 2.698 -71.505 37.330 1.00 38.85 34 GLN F N 1
ATOM 6775 C CA . GLN D 1 48 ? 3.115 -72.651 36.551 1.00 42.12 34 GLN F CA 1
ATOM 6776 C C . GLN D 1 48 ? 2.081 -73.754 36.675 1.00 38.45 34 GLN F C 1
ATOM 6777 O O . GLN D 1 48 ? 1.382 -73.828 37.677 1.00 36.63 34 GLN F O 1
ATOM 6783 N N . VAL D 1 49 ? 2.005 -74.605 35.659 1.00 38.57 35 VAL F N 1
ATOM 6784 C CA . VAL D 1 49 ? 1.177 -75.784 35.718 1.00 36.83 35 VAL F CA 1
ATOM 6785 C C . VAL D 1 49 ? 1.897 -76.904 34.984 1.00 36.59 35 VAL F C 1
ATOM 6786 O O . VAL D 1 49 ? 2.477 -76.667 33.922 1.00 37.20 35 VAL F O 1
ATOM 6790 N N . GLU D 1 50 ? 1.911 -78.118 35.543 1.00 37.61 36 GLU F N 1
ATOM 6791 C CA . GLU D 1 50 ? 2.518 -79.251 34.833 1.00 40.41 36 GLU F CA 1
ATOM 6792 C C . GLU D 1 50 ? 1.507 -79.795 33.830 1.00 42.43 36 GLU F C 1
ATOM 6793 O O . GLU D 1 50 ? 0.339 -79.959 34.164 1.00 44.45 36 GLU F O 1
ATOM 6795 N N . VAL D 1 51 ? 1.975 -80.077 32.619 1.00 39.43 37 VAL F N 1
ATOM 6796 C CA . VAL D 1 51 ? 1.165 -80.637 31.544 1.00 43.70 37 VAL F CA 1
ATOM 6797 C C . VAL D 1 51 ? 1.898 -81.842 30.943 1.00 47.07 37 VAL F C 1
ATOM 6798 O O . VAL D 1 51 ? 3.117 -82.004 31.127 1.00 46.05 37 VAL F O 1
ATOM 6802 N N . ILE D 1 52 ? 1.162 -82.715 30.259 1.00 41.88 38 ILE F N 1
ATOM 6803 C CA . ILE D 1 52 ? 1.770 -83.696 29.355 1.00 43.67 38 ILE F CA 1
ATOM 6804 C C . ILE D 1 52 ? 1.364 -83.303 27.939 1.00 44.93 38 ILE F C 1
ATOM 6805 O O . ILE D 1 52 ? 0.196 -83.016 27.686 1.00 42.34 38 ILE F O 1
ATOM 6810 N N . VAL D 1 53 ? 2.338 -83.245 27.034 1.00 42.75 39 VAL F N 1
ATOM 6811 C CA . VAL D 1 53 ? 2.115 -82.768 25.678 1.00 44.07 39 VAL F CA 1
ATOM 6812 C C . VAL D 1 53 ? 2.488 -83.885 24.727 1.00 46.50 39 VAL F C 1
ATOM 6813 O O . VAL D 1 53 ? 3.543 -84.505 24.884 1.00 43.41 39 VAL F O 1
ATOM 6817 N N . ARG D 1 54 ? 1.623 -84.189 23.767 1.00 44.87 40 ARG F N 1
ATOM 6818 C CA . ARG D 1 54 ? 2.039 -85.060 22.693 1.00 51.22 40 ARG F CA 1
ATOM 6819 C C . ARG D 1 54 ? 1.624 -84.500 21.362 1.00 53.26 40 ARG F C 1
ATOM 6820 O O . ARG D 1 54 ? 0.673 -83.718 21.274 1.00 52.69 40 ARG F O 1
ATOM 6828 N N . ASP D 1 55 ? 2.369 -84.894 20.331 1.00 54.65 41 ASP F N 1
ATOM 6829 C CA . ASP D 1 55 ? 2.029 -84.549 18.961 1.00 58.01 41 ASP F CA 1
ATOM 6830 C C . ASP D 1 55 ? 0.693 -85.175 18.611 1.00 57.03 41 ASP F C 1
ATOM 6831 O O . ASP D 1 55 ? 0.451 -86.350 18.898 1.00 55.37 41 ASP F O 1
ATOM 6836 N N . LEU D 1 56 ? -0.163 -84.370 17.992 1.00 55.24 42 LEU F N 1
ATOM 6837 C CA . LEU D 1 56 ? -1.475 -84.796 17.558 1.00 58.48 42 LEU F CA 1
ATOM 6838 C C . LEU D 1 56 ? -1.761 -84.037 16.252 1.00 60.87 42 LEU F C 1
ATOM 6839 O O . LEU D 1 56 ? -2.544 -83.087 16.241 1.00 56.69 42 LEU F O 1
ATOM 6844 N N . PRO D 1 57 ? -1.068 -84.426 15.159 1.00 62.52 43 PRO F N 1
ATOM 6845 C CA . PRO D 1 57 ? -1.220 -83.776 13.853 1.00 66.72 43 PRO F CA 1
ATOM 6846 C C . PRO D 1 57 ? -2.664 -83.666 13.371 1.00 67.96 43 PRO F C 1
ATOM 6847 O O . PRO D 1 57 ? -3.087 -82.587 12.946 1.00 74.70 43 PRO F O 1
ATOM 6851 N N . ASP D 1 58 ? -3.400 -84.775 13.427 1.00 65.14 44 ASP F N 1
ATOM 6852 C CA . ASP D 1 58 ? -4.790 -84.804 12.982 1.00 61.47 44 ASP F CA 1
ATOM 6853 C C . ASP D 1 58 ? -5.699 -84.464 14.162 1.00 55.85 44 ASP F C 1
ATOM 6854 O O . ASP D 1 58 ? -5.818 -85.260 15.080 1.00 51.98 44 ASP F O 1
ATOM 6859 N N . PRO D 1 59 ? -6.357 -83.285 14.137 1.00 55.61 45 PRO F N 1
ATOM 6860 C CA . PRO D 1 59 ? -7.280 -82.949 15.242 1.00 51.21 45 PRO F CA 1
ATOM 6861 C C . PRO D 1 59 ? -8.518 -83.855 15.327 1.00 45.81 45 PRO F C 1
ATOM 6862 O O . PRO D 1 59 ? -9.266 -83.777 16.293 1.00 44.57 45 PRO F O 1
ATOM 6866 N N . SER D 1 60 ? -8.715 -84.717 14.330 1.00 46.95 46 SER F N 1
ATOM 6867 C CA . SER D 1 60 ? -9.778 -85.723 14.356 1.00 46.26 46 SER F CA 1
ATOM 6868 C C . SER D 1 60 ? -9.699 -86.691 15.556 1.00 45.14 46 SER F C 1
ATOM 6869 O O . SER D 1 60 ? -10.716 -87.248 15.959 1.00 44.51 46 SER F O 1
ATOM 6871 N N . LYS D 1 61 ? -8.513 -86.867 16.144 1.00 47.46 47 LYS F N 1
ATOM 6872 C CA . LYS D 1 61 ? -8.342 -87.801 17.274 1.00 47.51 47 LYS F CA 1
ATOM 6873 C C . LYS D 1 61 ? -8.699 -87.190 18.640 1.00 45.70 47 LYS F C 1
ATOM 6874 O O . LYS D 1 61 ? -8.769 -87.907 19.636 1.00 44.75 47 LYS F O 1
ATOM 6876 N N . VAL D 1 62 ? -8.950 -85.879 18.686 1.00 40.45 48 VAL F N 1
ATOM 6877 C CA . VAL D 1 62 ? -9.069 -85.173 19.957 1.00 39.51 48 VAL F CA 1
ATOM 6878 C C . VAL D 1 62 ? -10.318 -85.594 20.738 1.00 37.19 48 VAL F C 1
ATOM 6879 O O . VAL D 1 62 ? -10.244 -85.825 21.945 1.00 34.39 48 VAL F O 1
ATOM 6883 N N . LYS D 1 63 ? -11.460 -85.692 20.065 1.00 38.79 49 LYS F N 1
ATOM 6884 C CA . LYS D 1 63 ? -12.713 -86.068 20.739 1.00 39.44 49 LYS F CA 1
ATOM 6885 C C . LYS D 1 63 ? -12.613 -87.409 21.490 1.00 38.42 49 LYS F C 1
ATOM 6886 O O . LYS D 1 63 ? -13.058 -87.519 22.623 1.00 36.32 49 LYS F O 1
ATOM 6889 N N . GLU D 1 64 ? -12.056 -88.424 20.839 1.00 40.56 50 GLU F N 1
ATOM 6890 C CA . GLU D 1 64 ? -11.933 -89.759 21.441 1.00 41.02 50 GLU F CA 1
ATOM 6891 C C . GLU D 1 64 ? -11.001 -89.704 22.653 1.00 39.42 50 GLU F C 1
ATOM 6892 O O . GLU D 1 64 ? -11.266 -90.332 23.673 1.00 38.69 50 GLU F O 1
ATOM 6894 N N . GLU D 1 65 ? -9.931 -88.917 22.550 1.00 38.50 51 GLU F N 1
ATOM 6895 C CA . GLU D 1 65 ? -9.036 -88.709 23.689 1.00 40.33 51 GLU F CA 1
ATOM 6896 C C . GLU D 1 65 ? -9.712 -87.950 24.841 1.00 35.75 51 GLU F C 1
ATOM 6897 O O . GLU D 1 65 ? -9.637 -88.371 25.994 1.00 34.91 51 GLU F O 1
ATOM 6903 N N . ARG D 1 66 ? -10.410 -86.849 24.541 1.00 32.48 52 ARG F N 1
ATOM 6904 C CA . ARG D 1 66 ? -11.133 -86.108 25.575 1.00 31.30 52 ARG F CA 1
ATOM 6905 C C . ARG D 1 66 ? -12.141 -86.992 26.289 1.00 29.84 52 ARG F C 1
ATOM 6906 O O . ARG D 1 66 ? -12.314 -86.881 27.520 1.00 30.37 52 ARG F O 1
ATOM 6914 N N . THR D 1 67 ? -12.814 -87.849 25.510 1.00 29.28 53 THR F N 1
ATOM 6915 C CA . THR D 1 67 ? -13.790 -88.795 26.056 1.00 31.01 53 THR F CA 1
ATOM 6916 C C . THR D 1 67 ? -13.134 -89.849 26.968 1.00 27.89 53 THR F C 1
ATOM 6917 O O . THR D 1 67 ? -13.561 -90.035 28.102 1.00 28.78 53 THR F O 1
ATOM 6921 N N . ARG D 1 68 ? -12.084 -90.484 26.474 1.00 31.80 54 ARG F N 1
ATOM 6922 C CA . ARG D 1 68 ? -11.312 -91.434 27.293 1.00 33.20 54 ARG F CA 1
ATOM 6923 C C . ARG D 1 68 ? -10.930 -90.842 28.657 1.00 33.03 54 ARG F C 1
ATOM 6924 O O . ARG D 1 68 ? -11.053 -91.498 29.698 1.00 32.74 54 ARG F O 1
ATOM 6932 N N . LEU D 1 69 ? -10.469 -89.597 28.650 1.00 35.51 55 LEU F N 1
ATOM 6933 C CA . LEU D 1 69 ? -9.852 -88.971 29.815 1.00 33.60 55 LEU F CA 1
ATOM 6934 C C . LEU D 1 69 ? -10.802 -88.114 30.645 1.00 33.91 55 LEU F C 1
ATOM 6935 O O . LEU D 1 69 ? -10.382 -87.438 31.580 1.00 32.71 55 LEU F O 1
ATOM 6940 N N . MET D 1 70 ? -12.098 -88.163 30.322 1.00 33.84 56 MET F N 1
ATOM 6941 C CA . MET D 1 70 ? -13.094 -87.345 30.980 1.00 36.19 56 MET F CA 1
ATOM 6942 C C . MET D 1 70 ? -13.069 -87.515 32.488 1.00 33.95 56 MET F C 1
ATOM 6943 O O . MET D 1 70 ? -13.000 -88.632 32.982 1.00 32.70 56 MET F O 1
ATOM 6948 N N . GLY D 1 71 ? -13.166 -86.398 33.195 1.00 32.70 57 GLY F N 1
ATOM 6949 C CA . GLY D 1 71 ? -13.219 -86.374 34.651 1.00 36.61 57 GLY F CA 1
ATOM 6950 C C . GLY D 1 71 ? -11.858 -86.261 35.318 1.00 38.14 57 GLY F C 1
ATOM 6951 O O . GLY D 1 71 ? -11.740 -85.681 36.400 1.00 41.01 57 GLY F O 1
ATOM 6952 N N . TYR D 1 72 ? -10.840 -86.818 34.678 1.00 38.40 58 TYR F N 1
ATOM 6953 C CA . TYR D 1 72 ? -9.494 -86.877 35.263 1.00 38.22 58 TYR F CA 1
ATOM 6954 C C . TYR D 1 72 ? -8.508 -85.911 34.620 1.00 36.57 58 TYR F C 1
ATOM 6955 O O . TYR D 1 72 ? -7.542 -85.507 35.280 1.00 33.99 58 TYR F O 1
ATOM 6964 N N . TRP D 1 73 ? -8.744 -85.556 33.351 1.00 33.65 59 TRP F N 1
ATOM 6965 C CA . TRP D 1 73 ? -7.885 -84.600 32.628 1.00 31.70 59 TRP F CA 1
ATOM 6966 C C . TRP D 1 73 ? -8.687 -83.534 31.896 1.00 35.05 59 TRP F C 1
ATOM 6967 O O . TRP D 1 73 ? -9.787 -83.800 31.364 1.00 31.08 59 TRP F O 1
ATOM 6978 N N . PHE D 1 74 ? -8.168 -82.316 31.918 1.00 32.16 60 PHE F N 1
ATOM 6979 C CA . PHE D 1 74 ? -8.560 -81.283 30.964 1.00 30.83 60 PHE F CA 1
ATOM 6980 C C . PHE D 1 74 ? -7.616 -81.404 29.774 1.00 31.96 60 PHE F C 1
ATOM 6981 O O . PHE D 1 74 ? -6.371 -81.480 29.919 1.00 33.47 60 PHE F O 1
ATOM 6989 N N . VAL D 1 75 ? -8.194 -81.421 28.585 1.00 31.57 61 VAL F N 1
ATOM 6990 C CA . VAL D 1 75 ? -7.446 -81.675 27.373 1.00 30.73 61 VAL F CA 1
ATOM 6991 C C . VAL D 1 75 ? -7.669 -80.473 26.455 1.00 34.22 61 VAL F C 1
ATOM 6992 O O . VAL D 1 75 ? -8.728 -79.867 26.496 1.00 31.60 61 VAL F O 1
ATOM 6996 N N . HIS D 1 76 ? -6.653 -80.079 25.684 1.00 31.54 62 HIS F N 1
ATOM 6997 C CA . HIS D 1 76 ? -6.753 -78.876 24.847 1.00 34.66 62 HIS F CA 1
ATOM 6998 C C . HIS D 1 76 ? -5.788 -78.989 23.694 1.00 36.03 62 HIS F C 1
ATOM 6999 O O . HIS D 1 76 ? -4.577 -79.164 23.887 1.00 34.57 62 HIS F O 1
ATOM 7006 N N . TRP D 1 77 ? -6.329 -78.896 22.491 1.00 34.96 63 TRP F N 1
ATOM 7007 C CA . TRP D 1 77 ? -5.540 -79.037 21.293 1.00 38.78 63 TRP F CA 1
ATOM 7008 C C . TRP D 1 77 ? -5.105 -77.637 20.844 1.00 41.96 63 TRP F C 1
ATOM 7009 O O . TRP D 1 77 ? -5.901 -76.701 20.845 1.00 38.40 63 TRP F O 1
ATOM 7020 N N . PHE D 1 78 ? -3.835 -77.486 20.488 1.00 44.32 64 PHE F N 1
ATOM 7021 C CA . PHE D 1 78 ? -3.333 -76.187 20.031 1.00 47.12 64 PHE F CA 1
ATOM 7022 C C . PHE D 1 78 ? -2.070 -76.404 19.227 1.00 50.00 64 PHE F C 1
ATOM 7023 O O . PHE D 1 78 ? -1.138 -77.030 19.715 1.00 47.00 64 PHE F O 1
ATOM 7031 N N . ASP D 1 79 ? -2.072 -75.920 17.988 1.00 51.90 65 ASP F N 1
ATOM 7032 C CA . ASP D 1 79 ? -0.889 -75.915 17.141 1.00 55.49 65 ASP F CA 1
ATOM 7033 C C . ASP D 1 79 ? -0.269 -77.305 16.993 1.00 52.71 65 ASP F C 1
ATOM 7034 O O . ASP D 1 79 ? 0.924 -77.496 17.225 1.00 52.95 65 ASP F O 1
ATOM 7039 N N . GLY D 1 80 ? -1.102 -78.272 16.623 1.00 49.71 66 GLY F N 1
ATOM 7040 C CA . GLY D 1 80 ? -0.639 -79.599 16.246 1.00 48.75 66 GLY F CA 1
ATOM 7041 C C . GLY D 1 80 ? -0.257 -80.507 17.403 1.00 49.35 66 GLY F C 1
ATOM 7042 O O . GLY D 1 80 ? 0.284 -81.587 17.171 1.00 46.06 66 GLY F O 1
ATOM 7043 N N . LYS D 1 81 ? -0.551 -80.087 18.636 1.00 47.34 67 LYS F N 1
ATOM 7044 C CA . LYS D 1 81 ? -0.238 -80.870 19.841 1.00 47.97 67 LYS F CA 1
ATOM 7045 C C . LYS D 1 81 ? -1.400 -80.904 20.838 1.00 43.10 67 LYS F C 1
ATOM 7046 O O . LYS D 1 81 ? -2.134 -79.937 20.971 1.00 41.12 67 LYS F O 1
ATOM 7052 N N . LEU D 1 82 ? -1.538 -82.016 21.554 1.00 38.74 68 LEU F N 1
ATOM 7053 C CA . LEU D 1 82 ? -2.588 -82.161 22.564 1.00 39.38 68 LEU F CA 1
ATOM 7054 C C . LEU D 1 82 ? -1.974 -81.946 23.935 1.00 39.02 68 LEU F C 1
ATOM 7055 O O . LEU D 1 82 ? -1.060 -82.687 24.335 1.00 41.01 68 LEU F O 1
ATOM 7060 N N . PHE D 1 83 ? -2.473 -80.939 24.640 1.00 35.42 69 PHE F N 1
ATOM 7061 C CA . PHE D 1 83 ? -2.048 -80.615 25.993 1.00 36.91 69 PHE F CA 1
ATOM 7062 C C . PHE D 1 83 ? -2.999 -81.229 27.005 1.00 37.07 69 PHE F C 1
ATOM 7063 O O . PHE D 1 83 ? -4.218 -81.133 26.858 1.00 37.04 69 PHE F O 1
ATOM 7071 N N . HIS D 1 84 ? -2.436 -81.881 28.014 1.00 34.14 70 HIS F N 1
ATOM 7072 C CA . HIS D 1 84 ? -3.224 -82.547 29.031 1.00 35.19 70 HIS F CA 1
ATOM 7073 C C . HIS D 1 84 ? -2.850 -82.005 30.390 1.00 37.01 70 HIS F C 1
ATOM 7074 O O . HIS D 1 84 ? -1.658 -81.987 30.759 1.00 37.54 70 HIS F O 1
ATOM 7081 N N . LEU D 1 85 ? -3.855 -81.581 31.136 1.00 32.52 71 LEU F N 1
ATOM 7082 C CA . LEU D 1 85 ? -3.701 -81.139 32.500 1.00 36.03 71 LEU F CA 1
ATOM 7083 C C . LEU D 1 85 ? -4.526 -82.015 33.452 1.00 39.48 71 LEU F C 1
ATOM 7084 O O . LEU D 1 85 ? -5.771 -82.102 33.327 1.00 36.59 71 LEU F O 1
ATOM 7089 N N . ARG D 1 86 ? -3.845 -82.653 34.409 1.00 36.81 72 ARG F N 1
ATOM 7090 C CA . ARG D 1 86 ? -4.528 -83.500 35.364 1.00 37.77 72 ARG F CA 1
ATOM 7091 C C . ARG D 1 86 ? -5.401 -82.665 36.296 1.00 37.78 72 ARG F C 1
ATOM 7092 O O . ARG D 1 86 ? -4.929 -81.724 36.935 1.00 37.56 72 ARG F O 1
ATOM 7100 N N . ILE D 1 87 ? -6.685 -83.014 36.371 1.00 35.52 73 ILE F N 1
ATOM 7101 C CA . ILE D 1 87 ? -7.630 -82.312 37.234 1.00 38.10 73 ILE F CA 1
ATOM 7102 C C . ILE D 1 87 ? -8.084 -83.165 38.427 1.00 39.11 73 ILE F C 1
ATOM 7103 O O . ILE D 1 87 ? -8.693 -82.646 39.356 1.00 42.44 73 ILE F O 1
ATOM 7108 N N . LYS D 1 88 ? -7.741 -84.460 38.417 1.00 42.52 74 LYS F N 1
ATOM 7109 C CA . LYS D 1 88 ? -8.006 -85.366 39.528 1.00 42.30 74 LYS F CA 1
ATOM 7110 C C . LYS D 1 88 ? -6.984 -86.501 39.563 1.00 42.66 74 LYS F C 1
ATOM 7111 O O . LYS D 1 88 ? -6.517 -86.973 38.520 1.00 41.97 74 LYS F O 1
ATOM 7114 N N . ALA D 1 89 ? -6.638 -86.946 40.769 1.00 45.59 75 ALA F N 1
ATOM 7115 C CA . ALA D 1 89 ? -5.766 -88.113 40.930 1.00 47.27 75 ALA F CA 1
ATOM 7116 C C . ALA D 1 89 ? -6.481 -89.368 40.445 1.00 47.83 75 ALA F C 1
ATOM 7117 O O . ALA D 1 89 ? -7.699 -89.473 40.594 1.00 46.40 75 ALA F O 1
ATOM 7119 N N . GLY D 1 90 ? -5.725 -90.307 39.876 1.00 47.06 76 GLY F N 1
ATOM 7120 C CA . GLY D 1 90 ? -6.268 -91.596 39.416 1.00 45.74 76 GLY F CA 1
ATOM 7121 C C . GLY D 1 90 ? -6.158 -91.745 37.911 1.00 45.35 76 GLY F C 1
ATOM 7122 O O . GLY D 1 90 ? -6.074 -90.748 37.199 1.00 42.71 76 GLY F O 1
ATOM 7123 N N . GLY D 1 91 ? -6.130 -92.988 37.426 1.00 49.61 77 GLY F N 1
ATOM 7124 C CA . GLY D 1 91 ? -5.952 -93.291 35.987 1.00 39.79 77 GLY F CA 1
ATOM 7125 C C . GLY D 1 91 ? -7.244 -92.847 35.383 1.00 42.31 77 GLY F C 1
ATOM 7126 O O . GLY D 1 91 ? -8.171 -92.565 36.141 1.00 45.23 77 GLY F O 1
ATOM 7127 N N . PRO D 1 92 ? -7.329 -92.771 34.045 1.00 37.69 78 PRO F N 1
ATOM 7128 C CA . PRO D 1 92 ? -6.407 -93.188 32.990 1.00 36.96 78 PRO F CA 1
ATOM 7129 C C . PRO D 1 92 ? -5.101 -92.408 32.894 1.00 36.15 78 PRO F C 1
ATOM 7130 O O . PRO D 1 92 ? -5.025 -91.253 33.346 1.00 35.53 78 PRO F O 1
ATOM 7134 N N . ASN D 1 93 ? -4.104 -93.046 32.278 1.00 37.28 79 ASN F N 1
ATOM 7135 C CA . ASN D 1 93 ? -2.789 -92.451 32.046 1.00 38.07 79 ASN F CA 1
ATOM 7136 C C . ASN D 1 93 ? -2.651 -91.864 30.644 1.00 36.47 79 ASN F C 1
ATOM 7137 O O . ASN D 1 93 ? -3.349 -92.261 29.702 1.00 37.55 79 ASN F O 1
ATOM 7142 N N . VAL D 1 94 ? -1.713 -90.931 30.524 1.00 35.71 80 VAL F N 1
ATOM 7143 C CA . VAL D 1 94 ? -1.462 -90.206 29.300 1.00 38.69 80 VAL F CA 1
ATOM 7144 C C . VAL D 1 94 ? 0.004 -90.296 28.906 1.00 40.57 80 VAL F C 1
ATOM 7145 O O . VAL D 1 94 ? 0.868 -90.042 29.738 1.00 40.35 80 VAL F O 1
ATOM 7149 N N . ASP D 1 95 ? 0.270 -90.620 27.647 1.00 44.40 81 ASP F N 1
ATOM 7150 C CA . ASP D 1 95 ? 1.642 -90.604 27.120 1.00 53.45 81 ASP F CA 1
ATOM 7151 C C . ASP D 1 95 ? 2.056 -89.216 26.695 1.00 54.87 81 ASP F C 1
ATOM 7152 O O . ASP D 1 95 ? 1.203 -88.387 26.371 1.00 57.09 81 ASP F O 1
ATOM 7157 N N . GLY D 1 96 ? 3.373 -88.983 26.670 1.00 54.79 82 GLY F N 1
ATOM 7158 C CA . GLY D 1 96 ? 3.951 -87.773 26.072 1.00 53.79 82 GLY F CA 1
ATOM 7159 C C . GLY D 1 96 ? 4.964 -87.043 26.937 1.00 51.92 82 GLY F C 1
ATOM 7160 O O . GLY D 1 96 ? 5.296 -87.475 28.037 1.00 49.58 82 GLY F O 1
ATOM 7161 N N . GLU D 1 97 ? 5.438 -85.909 26.436 1.00 52.45 83 GLU F N 1
ATOM 7162 C CA . GLU D 1 97 ? 6.436 -85.127 27.150 1.00 52.63 83 GLU F CA 1
ATOM 7163 C C . GLU D 1 97 ? 5.821 -84.386 28.326 1.00 50.31 83 GLU F C 1
ATOM 7164 O O . GLU D 1 97 ? 4.850 -83.651 28.162 1.00 49.51 83 GLU F O 1
ATOM 7170 N N . HIS D 1 98 ? 6.404 -84.565 29.505 1.00 48.88 84 HIS F N 1
ATOM 7171 C CA . HIS D 1 98 ? 6.075 -83.733 30.657 1.00 51.27 84 HIS F CA 1
ATOM 7172 C C . HIS D 1 98 ? 6.782 -82.391 30.502 1.00 55.71 84 HIS F C 1
ATOM 7173 O O . HIS D 1 98 ? 7.952 -82.334 30.122 1.00 49.76 84 HIS F O 1
ATOM 7180 N N . ARG D 1 99 ? 6.063 -81.312 30.785 1.00 56.33 85 ARG F N 1
ATOM 7181 C CA . ARG D 1 99 ? 6.565 -79.957 30.582 1.00 56.26 85 ARG F CA 1
ATOM 7182 C C . ARG D 1 99 ? 5.855 -79.052 31.555 1.00 53.31 85 ARG F C 1
ATOM 7183 O O . ARG D 1 99 ? 4.740 -79.355 31.991 1.00 48.20 85 ARG F O 1
ATOM 7191 N N . ALA D 1 100 ? 6.498 -77.940 31.886 1.00 47.41 86 ALA F N 1
ATOM 7192 C CA . ALA D 1 100 ? 5.879 -76.896 32.681 1.00 45.25 86 ALA F CA 1
ATOM 7193 C C . ALA D 1 100 ? 5.397 -75.831 31.701 1.00 44.40 86 ALA F C 1
ATOM 7194 O O . ALA D 1 100 ? 6.114 -75.484 30.765 1.00 43.71 86 ALA F O 1
ATOM 7196 N N . ILE D 1 101 ? 4.172 -75.351 31.897 1.00 41.14 87 ILE F N 1
ATOM 7197 C CA . ILE D 1 101 ? 3.613 -74.255 31.098 1.00 39.02 87 ILE F CA 1
ATOM 7198 C C . ILE D 1 101 ? 3.462 -73.065 32.033 1.00 36.32 87 ILE F C 1
ATOM 7199 O O . ILE D 1 101 ? 2.656 -73.078 32.970 1.00 32.79 87 ILE F O 1
ATOM 7204 N N . ARG D 1 102 ? 4.264 -72.029 31.802 1.00 38.58 88 ARG F N 1
ATOM 7205 C CA . ARG D 1 102 ? 4.196 -70.814 32.598 1.00 40.10 88 ARG F CA 1
ATOM 7206 C C . ARG D 1 102 ? 3.071 -69.888 32.108 1.00 40.79 88 ARG F C 1
ATOM 7207 O O . ARG D 1 102 ? 2.977 -69.577 30.902 1.00 36.95 88 ARG F O 1
ATOM 7215 N N . THR D 1 103 ? 2.258 -69.446 33.061 1.00 39.33 89 THR F N 1
ATOM 7216 C CA . THR D 1 103 ? 1.001 -68.758 32.793 1.00 41.40 89 THR F CA 1
ATOM 7217 C C . THR D 1 103 ? 1.246 -67.402 32.123 1.00 42.78 89 THR F C 1
ATOM 7218 O O . THR D 1 103 ? 0.613 -67.062 31.128 1.00 40.63 89 THR F O 1
ATOM 7222 N N . ALA D 1 104 ? 2.204 -66.652 32.657 1.00 45.37 90 ALA F N 1
ATOM 7223 C CA . ALA D 1 104 ? 2.671 -65.399 32.043 1.00 45.78 90 ALA F CA 1
ATOM 7224 C C . ALA D 1 104 ? 2.892 -65.524 30.536 1.00 48.79 90 ALA F C 1
ATOM 7225 O O . ALA D 1 104 ? 2.377 -64.728 29.759 1.00 49.29 90 ALA F O 1
ATOM 7227 N N . GLU D 1 105 ? 3.632 -66.548 30.128 1.00 50.93 91 GLU F N 1
ATOM 7228 C CA . GLU D 1 105 ? 4.015 -66.733 28.729 1.00 54.19 91 GLU F CA 1
ATOM 7229 C C . GLU D 1 105 ? 2.896 -67.315 27.856 1.00 54.97 91 GLU F C 1
ATOM 7230 O O . GLU D 1 105 ? 2.824 -67.009 26.670 1.00 54.11 91 GLU F O 1
ATOM 7236 N N . HIS D 1 106 ? 2.041 -68.160 28.437 1.00 50.71 92 HIS F N 1
ATOM 7237 C CA . HIS D 1 106 ? 1.061 -68.927 27.672 1.00 50.92 92 HIS F CA 1
ATOM 7238 C C . HIS D 1 106 ? -0.270 -69.024 28.436 1.00 43.78 92 HIS F C 1
ATOM 7239 O O . HIS D 1 106 ? -0.661 -70.107 28.850 1.00 41.74 92 HIS F O 1
ATOM 7246 N N . PRO D 1 107 ? -0.964 -67.888 28.615 1.00 41.50 93 PRO F N 1
ATOM 7247 C CA . PRO D 1 107 ? -2.190 -67.893 29.418 1.00 39.27 93 PRO F CA 1
ATOM 7248 C C . PRO D 1 107 ? -3.407 -68.546 28.740 1.00 35.44 93 PRO F C 1
ATOM 7249 O O . PRO D 1 107 ? -4.430 -68.702 29.402 1.00 33.50 93 PRO F O 1
ATOM 7253 N N . TRP D 1 108 ? -3.294 -68.945 27.474 1.00 35.06 94 TRP F N 1
ATOM 7254 C CA . TRP D 1 108 ? -4.412 -69.600 26.762 1.00 37.19 94 TRP F CA 1
ATOM 7255 C C . TRP D 1 108 ? -4.851 -70.910 27.405 1.00 38.12 94 TRP F C 1
ATOM 7256 O O . TRP D 1 108 ? -6.018 -71.285 27.310 1.00 31.91 94 TRP F O 1
ATOM 7267 N N . LEU D 1 109 ? -3.918 -71.639 28.021 1.00 32.33 95 LEU F N 1
ATOM 7268 C CA . LEU D 1 109 ? -4.246 -72.941 28.612 1.00 34.23 95 LEU F CA 1
ATOM 7269 C C . LEU D 1 109 ? -5.173 -72.765 29.806 1.00 31.79 95 LEU F C 1
ATOM 7270 O O . LEU D 1 109 ? -6.231 -73.419 29.889 1.00 34.31 95 LEU F O 1
ATOM 7275 N N . LEU D 1 110 ? -4.782 -71.910 30.746 1.00 31.26 96 LEU F N 1
ATOM 7276 C CA . LEU D 1 110 ? -5.597 -71.720 31.942 1.00 30.73 96 LEU F CA 1
ATOM 7277 C C . LEU D 1 110 ? -6.850 -70.902 31.673 1.00 29.82 96 LEU F C 1
ATOM 7278 O O . LEU D 1 110 ? -7.841 -71.069 32.390 1.00 28.92 96 LEU F O 1
ATOM 7283 N N . ARG D 1 111 ? -6.834 -70.049 30.642 1.00 29.29 97 ARG F N 1
ATOM 7284 C CA . ARG D 1 111 ? -8.067 -69.333 30.262 1.00 29.41 97 ARG F CA 1
ATOM 7285 C C . ARG D 1 111 ? -9.108 -70.365 29.815 1.00 28.13 97 ARG F C 1
ATOM 7286 O O . ARG D 1 111 ? -10.268 -70.235 30.183 1.00 28.39 97 ARG F O 1
ATOM 7294 N N . ALA D 1 112 ? -8.676 -71.350 29.022 1.00 28.38 98 ALA F N 1
ATOM 7295 C CA . ALA D 1 112 ? -9.573 -72.417 28.534 1.00 30.69 98 ALA F CA 1
ATOM 7296 C C . ALA D 1 112 ? -10.105 -73.267 29.687 1.00 33.15 98 ALA F C 1
ATOM 7297 O O . ALA D 1 112 ? -11.302 -73.616 29.739 1.00 32.43 98 ALA F O 1
ATOM 7299 N N . ARG D 1 113 ? -9.222 -73.608 30.628 1.00 29.92 99 ARG F N 1
ATOM 7300 C CA . ARG D 1 113 ? -9.653 -74.410 31.752 1.00 33.28 99 ARG F CA 1
ATOM 7301 C C . ARG D 1 113 ? -10.681 -73.643 32.543 1.00 34.64 99 ARG F C 1
ATOM 7302 O O . ARG D 1 113 ? -11.679 -74.194 32.941 1.00 33.63 99 ARG F O 1
ATOM 7310 N N . LEU D 1 114 ? -10.442 -72.353 32.736 1.00 38.38 100 LEU F N 1
ATOM 7311 C CA . LEU D 1 114 ? -11.289 -71.519 33.576 1.00 42.90 100 LEU F CA 1
ATOM 7312 C C . LEU D 1 114 ? -12.719 -71.399 33.037 1.00 43.27 100 LEU F C 1
ATOM 7313 O O . LEU D 1 114 ? -13.666 -71.231 33.804 1.00 48.36 100 LEU F O 1
ATOM 7318 N N . ASP D 1 115 ? -12.881 -71.494 31.724 1.00 44.65 101 ASP F N 1
ATOM 7319 C CA . ASP D 1 115 ? -14.208 -71.643 31.130 1.00 46.46 101 ASP F CA 1
ATOM 7320 C C . ASP D 1 115 ? -14.956 -72.804 31.807 1.00 47.17 101 ASP F C 1
ATOM 7321 O O . ASP D 1 115 ? -15.994 -72.598 32.422 1.00 46.42 101 ASP F O 1
ATOM 7326 N N . ASP D 1 116 ? -14.390 -74.008 31.721 1.00 46.62 102 ASP F N 1
ATOM 7327 C CA . ASP D 1 116 ? -14.991 -75.205 32.326 1.00 49.37 102 ASP F CA 1
ATOM 7328 C C . ASP D 1 116 ? -15.139 -75.056 33.851 1.00 47.81 102 ASP F C 1
ATOM 7329 O O . ASP D 1 116 ? -16.215 -75.296 34.407 1.00 46.51 102 ASP F O 1
ATOM 7334 N N . ALA D 1 117 ? -14.056 -74.646 34.514 1.00 41.35 103 ALA F N 1
ATOM 7335 C CA . ALA D 1 117 ? -14.013 -74.563 35.977 1.00 39.47 103 ALA F CA 1
ATOM 7336 C C . ALA D 1 117 ? -15.072 -73.643 36.595 1.00 40.02 103 ALA F C 1
ATOM 7337 O O . ALA D 1 117 ? -15.548 -73.910 37.696 1.00 41.89 103 ALA F O 1
ATOM 7339 N N . LEU D 1 118 ? -15.443 -72.569 35.906 1.00 40.58 104 LEU F N 1
ATOM 7340 C CA . LEU D 1 118 ? -16.478 -71.652 36.430 1.00 40.47 104 LEU F CA 1
ATOM 7341 C C . LEU D 1 118 ? -17.846 -72.293 36.513 1.00 41.88 104 LEU F C 1
ATOM 7342 O O . LEU D 1 118 ? -18.606 -72.033 37.446 1.00 41.96 104 LEU F O 1
ATOM 7347 N N . GLU D 1 119 ? -18.159 -73.153 35.555 1.00 41.23 105 GLU F N 1
ATOM 7348 C CA . GLU D 1 119 ? -19.414 -73.878 35.599 1.00 42.65 105 GLU F CA 1
ATOM 7349 C C . GLU D 1 119 ? -19.360 -74.916 36.735 1.00 41.86 105 GLU F C 1
ATOM 7350 O O . GLU D 1 119 ? -20.302 -75.030 37.503 1.00 42.92 105 GLU F O 1
ATOM 7356 N N . GLU D 1 120 ? -18.245 -75.639 36.856 1.00 44.75 106 GLU F N 1
ATOM 7357 C CA . GLU D 1 120 ? -18.035 -76.582 37.973 1.00 46.57 106 GLU F CA 1
ATOM 7358 C C . GLU D 1 120 ? -18.101 -75.889 39.337 1.00 45.18 106 GLU F C 1
ATOM 7359 O O . GLU D 1 120 ? -18.556 -76.480 40.315 1.00 49.96 106 GLU F O 1
ATOM 7365 N N . ALA D 1 121 ? -17.667 -74.631 39.391 1.00 44.05 107 ALA F N 1
ATOM 7366 C CA . ALA D 1 121 ? -17.646 -73.845 40.626 1.00 46.43 107 ALA F CA 1
ATOM 7367 C C . ALA D 1 121 ? -19.024 -73.428 41.127 1.00 46.44 107 ALA F C 1
ATOM 7368 O O . ALA D 1 121 ? -19.178 -73.152 42.313 1.00 47.81 107 ALA F O 1
ATOM 7370 N N . LEU D 1 122 ? -19.995 -73.360 40.217 1.00 46.30 108 LEU F N 1
ATOM 7371 C CA . LEU D 1 122 ? -21.348 -72.847 40.491 1.00 45.48 108 LEU F CA 1
ATOM 7372 C C . LEU D 1 122 ? -22.408 -73.927 40.194 1.00 47.00 108 LEU F C 1
ATOM 7373 O O . LEU D 1 122 ? -23.299 -73.741 39.348 1.00 45.42 108 LEU F O 1
ATOM 7378 N N . PRO D 1 123 ? -22.334 -75.059 40.904 1.00 45.47 109 PRO F N 1
ATOM 7379 C CA . PRO D 1 123 ? -23.147 -76.227 40.543 1.00 48.73 109 PRO F CA 1
ATOM 7380 C C . PRO D 1 123 ? -24.660 -76.023 40.727 1.00 48.07 109 PRO F C 1
ATOM 7381 O O . PRO D 1 123 ? -25.449 -76.721 40.096 1.00 47.44 109 PRO F O 1
ATOM 7385 N N . LYS D 1 124 ? -25.053 -75.076 41.573 1.00 47.49 110 LYS F N 1
ATOM 7386 C CA . LYS D 1 124 ? -26.474 -74.777 41.780 1.00 48.38 110 LYS F CA 1
ATOM 7387 C C . LYS D 1 124 ? -27.033 -73.887 40.672 1.00 48.75 110 LYS F C 1
ATOM 7388 O O . LYS D 1 124 ? -28.244 -73.697 40.576 1.00 45.86 110 LYS F O 1
ATOM 7394 N N . TYR D 1 125 ? -26.153 -73.333 39.845 1.00 45.01 111 TYR F N 1
ATOM 7395 C CA . TYR D 1 125 ? -26.569 -72.396 38.808 1.00 46.04 111 TYR F CA 1
ATOM 7396 C C . TYR D 1 125 ? -26.374 -73.042 37.438 1.00 44.55 111 TYR F C 1
ATOM 7397 O O . TYR D 1 125 ? -25.280 -73.020 36.863 1.00 48.77 111 TYR F O 1
ATOM 7406 N N . ALA D 1 126 ? -27.453 -73.629 36.935 1.00 41.63 112 ALA F N 1
ATOM 7407 C CA . ALA D 1 126 ? -27.428 -74.400 35.695 1.00 39.98 112 ALA F CA 1
ATOM 7408 C C . ALA D 1 126 ? -27.180 -73.496 34.513 1.00 40.01 112 ALA F C 1
ATOM 7409 O O . ALA D 1 126 ? -27.775 -72.419 34.421 1.00 40.33 112 ALA F O 1
ATOM 7411 N N . ALA D 1 127 ? -26.332 -73.957 33.601 1.00 42.04 113 ALA F N 1
ATOM 7412 C CA . ALA D 1 127 ? -26.044 -73.229 32.374 1.00 43.14 113 ALA F CA 1
ATOM 7413 C C . ALA D 1 127 ? -27.255 -73.203 31.488 1.00 44.15 113 ALA F C 1
ATOM 7414 O O . ALA D 1 127 ? -27.801 -74.251 31.169 1.00 50.32 113 ALA F O 1
ATOM 7416 N N . VAL D 1 128 ? -27.685 -72.009 31.097 1.00 40.67 114 VAL F N 1
ATOM 7417 C CA . VAL D 1 128 ? -28.671 -71.876 30.030 1.00 40.59 114 VAL F CA 1
ATOM 7418 C C . VAL D 1 128 ? -27.941 -71.627 28.721 1.00 44.43 114 VAL F C 1
ATOM 7419 O O . VAL D 1 128 ? -28.543 -71.642 27.647 1.00 48.34 114 VAL F O 1
ATOM 7423 N N . LYS D 1 129 ? -26.634 -71.409 28.821 1.00 43.96 115 LYS F N 1
ATOM 7424 C CA . LYS D 1 129 ? -25.801 -71.216 27.664 1.00 46.41 115 LYS F CA 1
ATOM 7425 C C . LYS D 1 129 ? -24.356 -71.486 28.054 1.00 46.89 115 LYS F C 1
ATOM 7426 O O . LYS D 1 129 ? -23.981 -71.384 29.231 1.00 43.17 115 LYS F O 1
ATOM 7432 N N . LYS D 1 130 ? -23.559 -71.874 27.071 1.00 49.44 116 LYS F N 1
ATOM 7433 C CA . LYS D 1 130 ? -22.110 -71.933 27.230 1.00 50.85 116 LYS F CA 1
ATOM 7434 C C . LYS D 1 130 ? -21.392 -70.954 26.282 1.00 49.83 116 LYS F C 1
ATOM 7435 O O . LYS D 1 130 ? -21.936 -70.521 25.261 1.00 52.50 116 LYS F O 1
ATOM 7441 N N . ARG D 1 131 ? -20.175 -70.584 26.671 1.00 50.61 117 ARG F N 1
ATOM 7442 C CA . ARG D 1 131 ? -19.319 -69.640 25.929 1.00 49.75 117 ARG F CA 1
ATOM 7443 C C . ARG D 1 131 ? -20.048 -68.381 25.409 1.00 49.95 117 ARG F C 1
ATOM 7444 O O . ARG D 1 131 ? -20.300 -68.216 24.213 1.00 49.40 117 ARG F O 1
ATOM 7452 N N . PRO D 1 132 ? -20.378 -67.478 26.340 1.00 45.23 118 PRO F N 1
ATOM 7453 C CA . PRO D 1 132 ? -19.982 -67.603 27.738 1.00 44.60 118 PRO F CA 1
ATOM 7454 C C . PRO D 1 132 ? -20.949 -68.459 28.598 1.00 41.65 118 PRO F C 1
ATOM 7455 O O . PRO D 1 132 ? -22.162 -68.493 28.308 1.00 41.39 118 PRO F O 1
ATOM 7459 N N . PHE D 1 133 ? -20.413 -69.104 29.648 1.00 37.94 119 PHE F N 1
ATOM 7460 C CA . PHE D 1 133 ? -21.235 -69.709 30.705 1.00 35.82 119 PHE F CA 1
ATOM 7461 C C . PHE D 1 133 ? -22.274 -68.679 31.102 1.00 34.06 119 PHE F C 1
ATOM 7462 O O . PHE D 1 133 ? -21.937 -67.566 31.530 1.00 31.39 119 PHE F O 1
ATOM 7470 N N . THR D 1 134 ? -23.546 -69.027 30.920 1.00 31.34 120 THR F N 1
ATOM 7471 C CA . THR D 1 134 ? -24.644 -68.115 31.168 1.00 32.72 120 THR F CA 1
ATOM 7472 C C . THR D 1 134 ? -25.663 -68.828 32.054 1.00 33.40 120 THR F C 1
ATOM 7473 O O . THR D 1 134 ? -25.909 -70.013 31.868 1.00 35.25 120 THR F O 1
ATOM 7477 N N . PHE D 1 135 ? -26.207 -68.118 33.036 1.00 33.69 121 PHE F N 1
ATOM 7478 C CA . PHE D 1 135 ? -27.166 -68.700 33.998 1.00 36.68 121 PHE F CA 1
ATOM 7479 C C . PHE D 1 135 ? -28.133 -67.644 34.490 1.00 36.22 121 PHE F C 1
ATOM 7480 O O . PHE D 1 135 ? -27.873 -66.448 34.347 1.00 35.12 121 PHE F O 1
ATOM 7488 N N . LEU D 1 136 ? -29.228 -68.099 35.107 1.00 38.36 122 LEU F N 1
ATOM 7489 C CA . LEU D 1 136 ? -30.315 -67.255 35.568 1.00 38.69 122 LEU F CA 1
ATOM 7490 C C . LEU D 1 136 ? -30.330 -67.041 37.085 1.00 42.65 122 LEU F C 1
ATOM 7491 O O . LEU D 1 136 ? -29.953 -67.937 37.858 1.00 39.74 122 LEU F O 1
ATOM 7496 N N . ALA D 1 137 ? -30.804 -65.870 37.505 1.00 44.46 123 ALA F N 1
ATOM 7497 C CA . ALA D 1 137 ? -31.142 -65.657 38.921 1.00 46.53 123 ALA F CA 1
ATOM 7498 C C . ALA D 1 137 ? -32.140 -66.717 39.430 1.00 50.56 123 ALA F C 1
ATOM 7499 O O . ALA D 1 137 ? -33.009 -67.193 38.682 1.00 49.59 123 ALA F O 1
ATOM 7501 N N . GLN D 1 138 ? -32.006 -67.074 40.708 1.00 52.37 124 GLN F N 1
ATOM 7502 C CA . GLN D 1 138 ? -32.830 -68.116 41.333 1.00 54.49 124 GLN F CA 1
ATOM 7503 C C . GLN D 1 138 ? -34.260 -67.659 41.582 1.00 55.67 124 GLN F C 1
ATOM 7504 O O . GLN D 1 138 ? -35.209 -68.387 41.304 1.00 56.26 124 GLN F O 1
ATOM 7506 N N . LYS D 1 139 ? -34.403 -66.443 42.102 1.00 57.64 125 LYS F N 1
ATOM 7507 C CA . LYS D 1 139 ? -35.693 -65.936 42.560 1.00 56.56 125 LYS F CA 1
ATOM 7508 C C . LYS D 1 139 ? -36.223 -64.777 41.723 1.00 56.06 125 LYS F C 1
ATOM 7509 O O . LYS D 1 139 ? -37.422 -64.744 41.403 1.00 56.07 125 LYS F O 1
ATOM 7511 N N . ASP D 1 140 ? -35.353 -63.821 41.386 1.00 51.37 126 ASP F N 1
ATOM 7512 C CA . ASP D 1 140 ? -35.806 -62.575 40.752 1.00 51.38 126 ASP F CA 1
ATOM 7513 C C . ASP D 1 140 ? -36.675 -62.871 39.536 1.00 47.71 126 ASP F C 1
ATOM 7514 O O . ASP D 1 140 ? -36.252 -63.583 38.630 1.00 47.31 126 ASP F O 1
ATOM 7519 N N . GLU D 1 141 ? -37.895 -62.348 39.541 1.00 46.54 127 GLU F N 1
ATOM 7520 C CA . GLU D 1 141 ? -38.794 -62.461 38.387 1.00 44.28 127 GLU F CA 1
ATOM 7521 C C . GLU D 1 141 ? -39.514 -61.128 38.201 1.00 43.12 127 GLU F C 1
ATOM 7522 O O . GLU D 1 141 ? -40.356 -60.731 39.017 1.00 42.47 127 GLU F O 1
ATOM 7528 N N . LEU D 1 142 ? -39.170 -60.441 37.112 1.00 39.00 128 LEU F N 1
ATOM 7529 C CA . LEU D 1 142 ? -39.499 -59.034 36.950 1.00 40.00 128 LEU F CA 1
ATOM 7530 C C . LEU D 1 142 ? -40.934 -58.772 36.528 1.00 37.87 128 LEU F C 1
ATOM 7531 O O . LEU D 1 142 ? -41.433 -57.684 36.777 1.00 40.36 128 LEU F O 1
ATOM 7536 N N . ILE D 1 143 ? -41.593 -59.735 35.894 1.00 38.64 129 ILE F N 1
ATOM 7537 C CA . ILE D 1 143 ? -42.993 -59.543 35.510 1.00 38.30 129 ILE F CA 1
ATOM 7538 C C . ILE D 1 143 ? -43.875 -59.436 36.757 1.00 42.70 129 ILE F C 1
ATOM 7539 O O . ILE D 1 143 ? -44.722 -58.552 36.859 1.00 39.93 129 ILE F O 1
ATOM 7544 N N . ASP D 1 144 ? -43.681 -60.359 37.693 1.00 43.57 130 ASP F N 1
ATOM 7545 C CA . ASP D 1 144 ? -44.406 -60.335 38.951 1.00 44.39 130 ASP F CA 1
ATOM 7546 C C . ASP D 1 144 ? -44.139 -59.035 39.699 1.00 40.10 130 ASP F C 1
ATOM 7547 O O . ASP D 1 144 ? -45.060 -58.393 40.204 1.00 43.71 130 ASP F O 1
ATOM 7552 N N . ALA D 1 145 ? -42.878 -58.622 39.741 1.00 39.43 131 ALA F N 1
ATOM 7553 C CA . ALA D 1 145 ? -42.510 -57.362 40.402 1.00 39.83 131 ALA F CA 1
ATOM 7554 C C . ALA D 1 145 ? -43.127 -56.139 39.708 1.00 40.90 131 ALA F C 1
ATOM 7555 O O . ALA D 1 145 ? -43.551 -55.172 40.376 1.00 38.77 131 ALA F O 1
ATOM 7557 N N . ALA D 1 146 ? -43.169 -56.181 38.372 1.00 39.13 132 ALA F N 1
ATOM 7558 C CA . ALA D 1 146 ? -43.735 -55.084 37.588 1.00 38.59 132 ALA F CA 1
ATOM 7559 C C . ALA D 1 146 ? -45.246 -55.022 37.783 1.00 37.11 132 ALA F C 1
ATOM 7560 O O . ALA D 1 146 ? -45.797 -53.936 37.923 1.00 39.36 132 ALA F O 1
ATOM 7562 N N . ALA D 1 147 ? -45.903 -56.180 37.819 1.00 39.86 133 ALA F N 1
ATOM 7563 C CA . ALA D 1 147 ? -47.360 -56.219 37.980 1.00 41.83 133 ALA F CA 1
ATOM 7564 C C . ALA D 1 147 ? -47.766 -55.785 39.402 1.00 43.44 133 ALA F C 1
ATOM 7565 O O . ALA D 1 147 ? -48.817 -55.179 39.592 1.00 45.39 133 ALA F O 1
ATOM 7567 N N . THR D 1 148 ? -46.920 -56.069 40.386 1.00 42.53 134 THR F N 1
ATOM 7568 C CA . THR D 1 148 ? -47.141 -55.542 41.731 1.00 43.95 134 THR F CA 1
ATOM 7569 C C . THR D 1 148 ? -46.929 -54.047 41.810 1.00 42.28 134 THR F C 1
ATOM 7570 O O . THR D 1 148 ? -47.770 -53.342 42.353 1.00 45.86 134 THR F O 1
ATOM 7574 N N . ALA D 1 149 ? -45.801 -53.560 41.298 1.00 39.33 135 ALA F N 1
ATOM 7575 C CA . ALA D 1 149 ? -45.531 -52.137 41.311 1.00 39.65 135 ALA F CA 1
ATOM 7576 C C . ALA D 1 149 ? -46.650 -51.372 40.615 1.00 41.30 135 ALA F C 1
ATOM 7577 O O . ALA D 1 149 ? -47.098 -50.348 41.118 1.00 42.14 135 ALA F O 1
ATOM 7579 N N . ALA D 1 150 ? -47.117 -51.889 39.482 1.00 42.01 136 ALA F N 1
ATOM 7580 C CA . ALA D 1 150 ? -48.135 -51.207 38.677 1.00 43.91 136 ALA F CA 1
ATOM 7581 C C . ALA D 1 150 ? -49.530 -51.467 39.201 1.00 48.10 136 ALA F C 1
ATOM 7582 O O . ALA D 1 150 ? -50.483 -50.760 38.838 1.00 50.17 136 ALA F O 1
ATOM 7584 N N . GLY D 1 151 ? -49.659 -52.503 40.024 1.00 47.64 137 GLY F N 1
ATOM 7585 C CA . GLY D 1 151 ? -50.922 -52.823 40.648 1.00 51.05 137 GLY F CA 1
ATOM 7586 C C . GLY D 1 151 ? -51.893 -53.538 39.733 1.00 51.60 137 GLY F C 1
ATOM 7587 O O . GLY D 1 151 ? -53.094 -53.266 39.760 1.00 48.11 137 GLY F O 1
ATOM 7588 N N . LEU D 1 152 ? -51.378 -54.470 38.938 1.00 50.83 138 LEU F N 1
ATOM 7589 C CA . LEU D 1 152 ? -52.195 -55.188 37.962 1.00 53.10 138 LEU F CA 1
ATOM 7590 C C . LEU D 1 152 ? -52.130 -56.674 38.231 1.00 51.01 138 LEU F C 1
ATOM 7591 O O . LEU D 1 152 ? -51.101 -57.177 38.675 1.00 48.58 138 LEU F O 1
ATOM 7596 N N . SER D 1 153 ? -53.238 -57.362 37.973 1.00 48.15 139 SER F N 1
ATOM 7597 C CA . SER D 1 153 ? -53.335 -58.807 38.169 1.00 51.79 139 SER F CA 1
ATOM 7598 C C . SER D 1 153 ? -54.074 -59.469 36.998 1.00 48.65 139 SER F C 1
ATOM 7599 O O . SER D 1 153 ? -54.941 -58.855 36.392 1.00 51.40 139 SER F O 1
ATOM 7601 N N . HIS D 1 154 ? -53.716 -60.713 36.688 1.00 50.32 140 HIS F N 1
ATOM 7602 C CA . HIS D 1 154 ? -54.390 -61.499 35.651 1.00 49.64 140 HIS F CA 1
ATOM 7603 C C . HIS D 1 154 ? -53.989 -62.973 35.762 1.00 51.36 140 HIS F C 1
ATOM 7604 O O . HIS D 1 154 ? -52.850 -63.283 36.119 1.00 47.68 140 HIS F O 1
ATOM 7611 N N . ARG D 1 155 ? -54.939 -63.854 35.439 1.00 50.59 141 ARG F N 1
ATOM 7612 C CA . ARG D 1 155 ? -54.796 -65.321 35.515 1.00 54.82 141 ARG F CA 1
ATOM 7613 C C . ARG D 1 155 ? -53.529 -65.886 34.857 1.00 52.17 141 ARG F C 1
ATOM 7614 O O . ARG D 1 155 ? -52.921 -66.829 35.352 1.00 48.38 141 ARG F O 1
ATOM 7622 N N . LEU D 1 156 ? -53.159 -65.316 33.718 1.00 51.17 142 LEU F N 1
ATOM 7623 C CA . LEU D 1 156 ? -52.086 -65.854 32.888 1.00 49.55 142 LEU F CA 1
ATOM 7624 C C . LEU D 1 156 ? -50.739 -65.165 33.067 1.00 48.28 142 LEU F C 1
ATOM 7625 O O . LEU D 1 156 ? -49.748 -65.692 32.589 1.00 46.64 142 LEU F O 1
ATOM 7630 N N . LEU D 1 157 ? -50.695 -64.021 33.756 1.00 48.11 143 LEU F N 1
ATOM 7631 C CA . LEU D 1 157 ? -49.434 -63.263 33.947 1.00 47.99 143 LEU F CA 1
ATOM 7632 C C . LEU D 1 157 ? -48.290 -64.095 34.509 1.00 47.81 143 LEU F C 1
ATOM 7633 O O . LEU D 1 157 ? -47.119 -63.845 34.200 1.00 44.15 143 LEU F O 1
ATOM 7638 N N . ASN D 1 158 ? -48.638 -65.067 35.349 1.00 47.04 144 ASN F N 1
ATOM 7639 C CA . ASN D 1 158 ? -47.671 -65.959 35.970 1.00 50.87 144 ASN F CA 1
ATOM 7640 C C . ASN D 1 158 ? -46.884 -66.814 34.971 1.00 49.15 144 ASN F C 1
ATOM 7641 O O . ASN D 1 158 ? -45.825 -67.352 35.310 1.00 46.53 144 ASN F O 1
ATOM 7646 N N . SER D 1 159 ? -47.391 -66.947 33.748 1.00 46.12 145 SER F N 1
ATOM 7647 C CA . SER D 1 159 ? -46.704 -67.739 32.735 1.00 45.22 145 SER F CA 1
ATOM 7648 C C . SER D 1 159 ? -45.816 -66.887 31.783 1.00 44.23 145 SER F C 1
ATOM 7649 O O . SER D 1 159 ? -45.241 -67.414 30.824 1.00 43.67 145 SER F O 1
ATOM 7652 N N . PHE D 1 160 ? -45.725 -65.583 32.043 1.00 41.08 146 PHE F N 1
ATOM 7653 C CA . PHE D 1 160 ? -44.825 -64.694 31.311 1.00 39.00 146 PHE F CA 1
ATOM 7654 C C . PHE D 1 160 ? -43.676 -64.370 32.234 1.00 40.25 146 PHE F C 1
ATOM 7655 O O . PHE D 1 160 ? -43.889 -63.840 33.319 1.00 39.90 146 PHE F O 1
ATOM 7663 N N . LYS D 1 161 ? -42.459 -64.694 31.823 1.00 37.69 147 LYS F N 1
ATOM 7664 C CA . LYS D 1 161 ? -41.326 -64.559 32.733 1.00 40.80 147 LYS F CA 1
ATOM 7665 C C . LYS D 1 161 ? -40.237 -63.694 32.137 1.00 37.00 147 LYS F C 1
ATOM 7666 O O . LYS D 1 161 ? -39.941 -63.809 30.955 1.00 35.22 147 LYS F O 1
ATOM 7672 N N . VAL D 1 162 ? -39.691 -62.800 32.967 1.00 35.74 148 VAL F N 1
ATOM 7673 C CA . VAL D 1 162 ? -38.483 -62.040 32.660 1.00 34.87 148 VAL F CA 1
ATOM 7674 C C . VAL D 1 162 ? -37.513 -62.252 33.808 1.00 34.79 148 VAL F C 1
ATOM 7675 O O . VAL D 1 162 ? -37.760 -61.782 34.916 1.00 33.35 148 VAL F O 1
ATOM 7679 N N . ILE D 1 163 ? -36.400 -62.924 33.533 1.00 36.40 149 ILE F N 1
ATOM 7680 C CA . ILE D 1 163 ? -35.497 -63.385 34.593 1.00 35.72 149 ILE F CA 1
ATOM 7681 C C . ILE D 1 163 ? -34.078 -62.898 34.318 1.00 36.88 149 ILE F C 1
ATOM 7682 O O . ILE D 1 163 ? -33.535 -63.191 33.262 1.00 35.00 149 ILE F O 1
ATOM 7687 N N . PRO D 1 164 ? -33.463 -62.194 35.279 1.00 34.96 150 PRO F N 1
ATOM 7688 C CA . PRO D 1 164 ? -32.107 -61.729 35.031 1.00 36.06 150 PRO F CA 1
ATOM 7689 C C . PRO D 1 164 ? -31.193 -62.883 34.671 1.00 34.70 150 PRO F C 1
ATOM 7690 O O . PRO D 1 164 ? -31.292 -63.968 35.257 1.00 33.34 150 PRO F O 1
ATOM 7694 N N . ARG D 1 165 ? -30.339 -62.640 33.683 1.00 34.46 151 ARG F N 1
ATOM 7695 C CA . ARG D 1 165 ? -29.422 -63.613 33.138 1.00 34.89 151 ARG F CA 1
ATOM 7696 C C . ARG D 1 165 ? -27.991 -63.045 33.179 1.00 35.67 151 ARG F C 1
ATOM 7697 O O . ARG D 1 165 ? -27.743 -61.907 32.745 1.00 34.43 151 ARG F O 1
ATOM 7705 N N . PHE D 1 166 ? -27.063 -63.826 33.726 1.00 34.90 152 PHE F N 1
ATOM 7706 C CA . PHE D 1 166 ? -25.661 -63.407 33.891 1.00 36.77 152 PHE F CA 1
ATOM 7707 C C . PHE D 1 166 ? -24.748 -64.280 33.055 1.00 32.95 152 PHE F C 1
ATOM 7708 O O . PHE D 1 166 ? -24.935 -65.501 32.976 1.00 33.96 152 PHE F O 1
ATOM 7716 N N . ALA D 1 167 ? -23.731 -63.675 32.464 1.00 31.61 153 ALA F N 1
ATOM 7717 C CA . ALA D 1 167 ? -22.693 -64.407 31.773 1.00 32.44 153 ALA F CA 1
ATOM 7718 C C . ALA D 1 167 ? -21.336 -64.070 32.375 1.00 31.03 153 ALA F C 1
ATOM 7719 O O . ALA D 1 167 ? -21.118 -62.935 32.831 1.00 32.14 153 ALA F O 1
ATOM 7721 N N . LEU D 1 168 ? -20.465 -65.072 32.407 1.00 31.54 154 LEU F N 1
ATOM 7722 C CA . LEU D 1 168 ? -19.082 -64.922 32.866 1.00 30.23 154 LEU F CA 1
ATOM 7723 C C . LEU D 1 168 ? -18.095 -65.312 31.786 1.00 28.98 154 LEU F C 1
ATOM 7724 O O . LEU D 1 168 ? -17.986 -66.481 31.433 1.00 29.73 154 LEU F O 1
ATOM 7729 N N . SER D 1 169 ? -17.333 -64.344 31.294 1.00 27.75 155 SER F N 1
ATOM 7730 C CA . SER D 1 169 ? -16.399 -64.536 30.212 1.00 27.63 155 SER F CA 1
ATOM 7731 C C . SER D 1 169 ? -14.941 -64.387 30.679 1.00 26.10 155 SER F C 1
ATOM 7732 O O . SER D 1 169 ? -14.514 -63.261 30.914 1.00 29.29 155 SER F O 1
ATOM 7735 N N . PRO D 1 170 ? -14.203 -65.485 30.748 1.00 30.35 156 PRO F N 1
ATOM 7736 C CA . PRO D 1 170 ? -12.739 -65.389 30.908 1.00 30.67 156 PRO F CA 1
ATOM 7737 C C . PRO D 1 170 ? -12.044 -64.842 29.666 1.00 28.55 156 PRO F C 1
ATOM 7738 O O . PRO D 1 170 ? -12.136 -65.423 28.579 1.00 28.69 156 PRO F O 1
ATOM 7742 N N . LYS D 1 171 ? -11.335 -63.727 29.843 1.00 30.53 157 LYS F N 1
ATOM 7743 C CA . LYS D 1 171 ? -10.667 -63.038 28.740 1.00 29.04 157 LYS F CA 1
ATOM 7744 C C . LYS D 1 171 ? -9.238 -62.663 29.090 1.00 28.13 157 LYS F C 1
ATOM 7745 O O . LYS D 1 171 ? -8.976 -62.183 30.200 1.00 30.92 157 LYS F O 1
ATOM 7751 N N . ILE D 1 172 ? -8.355 -62.850 28.126 1.00 29.46 158 ILE F N 1
ATOM 7752 C CA . ILE D 1 172 ? -6.948 -62.410 28.256 1.00 32.10 158 ILE F CA 1
ATOM 7753 C C . ILE D 1 172 ? -6.874 -60.929 27.936 1.00 35.40 158 ILE F C 1
ATOM 7754 O O . ILE D 1 172 ? -7.464 -60.457 26.956 1.00 34.50 158 ILE F O 1
ATOM 7759 N N . TYR D 1 173 ? -6.176 -60.171 28.791 1.00 33.13 159 TYR F N 1
ATOM 7760 C CA . TYR D 1 173 ? -6.067 -58.708 28.632 1.00 32.89 159 TYR F CA 1
ATOM 7761 C C . TYR D 1 173 ? -4.623 -58.339 29.020 1.00 35.78 159 TYR F C 1
ATOM 7762 O O . TYR D 1 173 ? -3.921 -59.199 29.549 1.00 30.44 159 TYR F O 1
ATOM 7771 N N . GLU D 1 174 ? -4.189 -57.112 28.733 1.00 37.33 160 GLU F N 1
ATOM 7772 C CA . GLU D 1 174 ? -2.839 -56.646 29.122 1.00 41.53 160 GLU F CA 1
ATOM 7773 C C . GLU D 1 174 ? -2.881 -55.504 30.141 1.00 39.16 160 GLU F C 1
ATOM 7774 O O . GLU D 1 174 ? -3.215 -54.387 29.776 1.00 41.08 160 GLU F O 1
ATOM 7780 N N . PRO D 1 175 ? -2.542 -55.771 31.425 1.00 42.52 161 PRO F N 1
ATOM 7781 C CA . PRO D 1 175 ? -2.583 -54.630 32.375 1.00 45.77 161 PRO F CA 1
ATOM 7782 C C . PRO D 1 175 ? -1.566 -53.515 32.041 1.00 48.08 161 PRO F C 1
ATOM 7783 O O . PRO D 1 175 ? -1.746 -52.377 32.456 1.00 50.45 161 PRO F O 1
ATOM 7787 N N . VAL D 1 176 ? -0.511 -53.871 31.300 1.00 46.50 162 VAL F N 1
ATOM 7788 C CA . VAL D 1 176 ? 0.471 -52.944 30.761 1.00 47.05 162 VAL F CA 1
ATOM 7789 C C . VAL D 1 176 ? 1.052 -53.650 29.541 1.00 46.13 162 VAL F C 1
ATOM 7790 O O . VAL D 1 176 ? 1.020 -54.886 29.472 1.00 45.72 162 VAL F O 1
ATOM 7794 N N . ASP D 1 177 ? 1.603 -52.903 28.593 1.00 48.86 163 ASP F N 1
ATOM 7795 C CA . ASP D 1 177 ? 2.153 -53.523 27.373 1.00 53.18 163 ASP F CA 1
ATOM 7796 C C . ASP D 1 177 ? 3.151 -54.631 27.718 1.00 53.54 163 ASP F C 1
ATOM 7797 O O . ASP D 1 177 ? 3.925 -54.516 28.677 1.00 52.97 163 ASP F O 1
ATOM 7802 N N . GLY D 1 178 ? 3.092 -55.726 26.966 1.00 54.02 164 GLY F N 1
ATOM 7803 C CA . GLY D 1 178 ? 4.029 -56.831 27.123 1.00 54.06 164 GLY F CA 1
ATOM 7804 C C . GLY D 1 178 ? 3.687 -57.894 28.160 1.00 54.42 164 GLY F C 1
ATOM 7805 O O . GLY D 1 178 ? 4.267 -58.989 28.123 1.00 56.89 164 GLY F O 1
ATOM 7806 N N . THR D 1 179 ? 2.769 -57.595 29.083 1.00 49.64 165 THR F N 1
ATOM 7807 C CA . THR D 1 179 ? 2.339 -58.575 30.092 1.00 49.40 165 THR F CA 1
ATOM 7808 C C . THR D 1 179 ? 0.850 -58.911 29.955 1.00 45.79 165 THR F C 1
ATOM 7809 O O . THR D 1 179 ? 0.016 -58.007 29.848 1.00 40.84 165 THR F O 1
ATOM 7813 N N . THR D 1 180 ? 0.543 -60.209 29.973 1.00 41.97 166 THR F N 1
ATOM 7814 C CA . THR D 1 180 ? -0.833 -60.702 29.835 1.00 41.30 166 THR F CA 1
ATOM 7815 C C . THR D 1 180 ? -1.367 -61.190 31.177 1.00 41.18 166 THR F C 1
ATOM 7816 O O . THR D 1 180 ? -0.627 -61.687 32.042 1.00 40.97 166 THR F O 1
ATOM 7820 N N . ARG D 1 181 ? -2.662 -61.026 31.362 1.00 38.07 167 ARG F N 1
ATOM 7821 C CA . ARG D 1 181 ? -3.360 -61.593 32.517 1.00 35.88 167 ARG F CA 1
ATOM 7822 C C . ARG D 1 181 ? -4.702 -62.132 32.060 1.00 35.53 167 ARG F C 1
ATOM 7823 O O . ARG D 1 181 ? -5.102 -61.866 30.933 1.00 31.44 167 ARG F O 1
ATOM 7831 N N . VAL D 1 182 ? -5.353 -62.907 32.926 1.00 32.69 168 VAL F N 1
ATOM 7832 C CA . VAL D 1 182 ? -6.705 -63.442 32.648 1.00 32.79 168 VAL F CA 1
ATOM 7833 C C . VAL D 1 182 ? -7.692 -62.752 33.572 1.00 31.02 168 VAL F C 1
ATOM 7834 O O . VAL D 1 182 ? -7.444 -62.585 34.766 1.00 37.07 168 VAL F O 1
ATOM 7838 N N . GLY D 1 183 ? -8.799 -62.280 33.016 1.00 30.21 169 GLY F N 1
ATOM 7839 C CA . GLY D 1 183 ? -9.855 -61.655 33.806 1.00 25.68 169 GLY F CA 1
ATOM 7840 C C . GLY D 1 183 ? -11.172 -62.344 33.550 1.00 29.82 169 GLY F C 1
ATOM 7841 O O . GLY D 1 183 ? -11.304 -63.085 32.572 1.00 29.30 169 GLY F O 1
ATOM 7842 N N . VAL D 1 184 ? -12.129 -62.125 34.438 1.00 28.96 170 VAL F N 1
ATOM 7843 C CA . VAL D 1 184 ? -13.459 -62.722 34.265 1.00 30.05 170 VAL F CA 1
ATOM 7844 C C . VAL D 1 184 ? -14.408 -61.583 34.217 1.00 30.14 170 VAL F C 1
ATOM 7845 O O . VAL D 1 184 ? -14.519 -60.818 35.158 1.00 29.54 170 VAL F O 1
ATOM 7849 N N . PHE D 1 185 ? -15.083 -61.454 33.074 1.00 29.46 171 PHE F N 1
ATOM 7850 C CA . PHE D 1 185 ? -15.944 -60.311 32.811 1.00 27.73 171 PHE F CA 1
ATOM 7851 C C . PHE D 1 185 ? -17.401 -60.695 32.850 1.00 31.16 171 PHE F C 1
ATOM 7852 O O . PHE D 1 185 ? -17.790 -61.737 32.307 1.00 30.98 171 PHE F O 1
ATOM 7860 N N . VAL D 1 186 ? -18.186 -59.827 33.487 1.00 30.74 172 VAL F N 1
ATOM 7861 C CA . VAL D 1 186 ? -19.545 -60.134 33.882 1.00 30.78 172 VAL F CA 1
ATOM 7862 C C . VAL D 1 186 ? -20.493 -59.313 33.060 1.00 30.83 172 VAL F C 1
ATOM 7863 O O . VAL D 1 186 ? -20.407 -58.096 33.059 1.00 30.67 172 VAL F O 1
ATOM 7867 N N . THR D 1 187 ? -21.439 -59.966 32.388 1.00 30.35 173 THR F N 1
ATOM 7868 C CA . THR D 1 187 ? -22.460 -59.211 31.693 1.00 31.47 173 THR F CA 1
ATOM 7869 C C . THR D 1 187 ? -23.799 -59.681 32.136 1.00 29.33 173 THR F C 1
ATOM 7870 O O . THR D 1 187 ? -23.935 -60.793 32.671 1.00 30.05 173 THR F O 1
ATOM 7874 N N . ILE D 1 188 ? -24.791 -58.819 31.918 1.00 29.61 174 ILE F N 1
ATOM 7875 C CA . ILE D 1 188 ? -26.151 -59.025 32.422 1.00 31.79 174 ILE F CA 1
ATOM 7876 C C . ILE D 1 188 ? -27.185 -58.765 31.327 1.00 35.29 174 ILE F C 1
ATOM 7877 O O . ILE D 1 188 ? -27.072 -57.816 30.563 1.00 36.56 174 ILE F O 1
ATOM 7882 N N . GLY D 1 189 ? -28.183 -59.636 31.254 1.00 35.98 175 GLY F N 1
ATOM 7883 C CA . GLY D 1 189 ? -29.263 -59.505 30.280 1.00 35.29 175 GLY F CA 1
ATOM 7884 C C . GLY D 1 189 ? -30.538 -59.976 30.940 1.00 35.44 175 GLY F C 1
ATOM 7885 O O . GLY D 1 189 ? -30.566 -60.149 32.158 1.00 32.92 175 GLY F O 1
ATOM 7886 N N . MET D 1 190 ? -31.579 -60.200 30.141 1.00 32.31 176 MET F N 1
ATOM 7887 C CA . MET D 1 190 ? -32.863 -60.680 30.637 1.00 32.74 176 MET F CA 1
ATOM 7888 C C . MET D 1 190 ? -33.402 -61.779 29.730 1.00 33.80 176 MET F C 1
ATOM 7889 O O . MET D 1 190 ? -33.549 -61.568 28.535 1.00 33.34 176 MET F O 1
ATOM 7894 N N . ARG D 1 191 ? -33.706 -62.936 30.305 1.00 30.74 177 ARG F N 1
ATOM 7895 C CA . ARG D 1 191 ? -34.423 -63.996 29.603 1.00 32.95 177 ARG F CA 1
ATOM 7896 C C . ARG D 1 191 ? -35.892 -63.651 29.566 1.00 32.38 177 ARG F C 1
ATOM 7897 O O . ARG D 1 191 ? -36.499 -63.385 30.605 1.00 33.19 177 ARG F O 1
ATOM 7905 N N . TYR D 1 192 ? -36.462 -63.647 28.365 1.00 31.96 178 TYR F N 1
ATOM 7906 C CA . TYR D 1 192 ? -37.887 -63.419 28.168 1.00 30.37 178 TYR F CA 1
ATOM 7907 C C . TYR D 1 192 ? -38.475 -64.720 27.719 1.00 30.96 178 TYR F C 1
ATOM 7908 O O . TYR D 1 192 ? -38.003 -65.310 26.742 1.00 33.00 178 TYR F O 1
ATOM 7917 N N . ASP D 1 193 ? -39.527 -65.168 28.402 1.00 33.76 179 ASP F N 1
ATOM 7918 C CA . ASP D 1 193 ? -40.087 -66.474 28.130 1.00 35.52 179 ASP F CA 1
ATOM 7919 C C . ASP D 1 193 ? -41.584 -66.488 28.365 1.00 35.90 179 ASP F C 1
ATOM 7920 O O . ASP D 1 193 ? -42.072 -65.882 29.326 1.00 35.63 179 ASP F O 1
ATOM 7925 N N . ILE D 1 194 ? -42.294 -67.146 27.453 1.00 33.36 180 ILE F N 1
ATOM 7926 C CA . ILE D 1 194 ? -43.743 -67.298 27.528 1.00 36.88 180 ILE F CA 1
ATOM 7927 C C . ILE D 1 194 ? -44.020 -68.787 27.651 1.00 38.43 180 ILE F C 1
ATOM 7928 O O . ILE D 1 194 ? -43.974 -69.514 26.654 1.00 39.76 180 ILE F O 1
ATOM 7933 N N . GLU D 1 195 ? -44.281 -69.242 28.878 1.00 40.92 181 GLU F N 1
ATOM 7934 C CA . GLU D 1 195 ? -44.524 -70.676 29.135 1.00 42.09 181 GLU F CA 1
ATOM 7935 C C . GLU D 1 195 ? -45.985 -71.093 28.918 1.00 43.21 181 GLU F C 1
ATOM 7936 O O . GLU D 1 195 ? -46.265 -72.283 28.783 1.00 43.13 181 GLU F O 1
ATOM 7938 N N . ALA D 1 196 ? -46.894 -70.114 28.853 1.00 42.56 182 ALA F N 1
ATOM 7939 C CA . ALA D 1 196 ? -48.339 -70.370 28.707 1.00 46.01 182 ALA F CA 1
ATOM 7940 C C . ALA D 1 196 ? -48.618 -71.394 27.611 1.00 46.73 182 ALA F C 1
ATOM 7941 O O . ALA D 1 196 ? -47.944 -71.393 26.579 1.00 44.98 182 ALA F O 1
ATOM 7943 N N . SER D 1 197 ? -49.591 -72.278 27.833 1.00 48.79 183 SER F N 1
ATOM 7944 C CA . SER D 1 197 ? -49.942 -73.275 26.815 1.00 46.36 183 SER F CA 1
ATOM 7945 C C . SER D 1 197 ? -50.680 -72.556 25.702 1.00 43.33 183 SER F C 1
ATOM 7946 O O . SER D 1 197 ? -51.400 -71.592 25.950 1.00 42.66 183 SER F O 1
ATOM 7949 N N . LEU D 1 198 ? -50.487 -73.010 24.467 1.00 44.48 184 LEU F N 1
ATOM 7950 C CA . LEU D 1 198 ? -51.085 -72.329 23.324 1.00 43.98 184 LEU F CA 1
ATOM 7951 C C . LEU D 1 198 ? -52.611 -72.327 23.472 1.00 46.25 184 LEU F C 1
ATOM 7952 O O . LEU D 1 198 ? -53.267 -71.310 23.236 1.00 45.34 184 LEU F O 1
ATOM 7954 N N . ARG D 1 199 ? -53.147 -73.477 23.871 1.00 47.66 185 ARG F N 1
ATOM 7955 C CA . ARG D 1 199 ? -54.583 -73.656 24.133 1.00 49.93 185 ARG F CA 1
ATOM 7956 C C . ARG D 1 199 ? -55.174 -72.530 24.982 1.00 46.30 185 ARG F C 1
ATOM 7957 O O . ARG D 1 199 ? -56.185 -71.934 24.625 1.00 51.71 185 ARG F O 1
ATOM 7962 N N . ASP D 1 200 ? -54.531 -72.244 26.112 1.00 51.22 186 ASP F N 1
ATOM 7963 C CA . ASP D 1 200 ? -55.003 -71.212 27.039 1.00 49.21 186 ASP F CA 1
ATOM 7964 C C . ASP D 1 200 ? -54.955 -69.825 26.425 1.00 49.97 186 ASP F C 1
ATOM 7965 O O . ASP D 1 200 ? -55.867 -69.021 26.622 1.00 45.25 186 ASP F O 1
ATOM 7970 N N . LEU D 1 201 ? -53.892 -69.548 25.669 1.00 45.22 187 LEU F N 1
ATOM 7971 C CA . LEU D 1 201 ? -53.755 -68.258 25.012 1.00 44.55 187 LEU F CA 1
ATOM 7972 C C . LEU D 1 201 ? -54.873 -68.085 23.983 1.00 45.13 187 LEU F C 1
ATOM 7973 O O . LEU D 1 201 ? -55.569 -67.065 23.970 1.00 46.08 187 LEU F O 1
ATOM 7978 N N . LEU D 1 202 ? -55.036 -69.087 23.126 1.00 46.00 188 LEU F N 1
ATOM 7979 C CA . LEU D 1 202 ? -56.132 -69.104 22.159 1.00 51.40 188 LEU F CA 1
ATOM 7980 C C . LEU D 1 202 ? -57.476 -68.783 22.825 1.00 55.44 188 LEU F C 1
ATOM 7981 O O . LEU D 1 202 ? -58.147 -67.810 22.478 1.00 53.00 188 LEU F O 1
ATOM 7986 N N . GLU D 1 203 ? -57.832 -69.592 23.815 1.00 55.87 189 GLU F N 1
ATOM 7987 C CA . GLU D 1 203 ? -59.143 -69.486 24.456 1.00 58.10 189 GLU F CA 1
ATOM 7988 C C . GLU D 1 203 ? -59.348 -68.166 25.199 1.00 56.33 189 GLU F C 1
ATOM 7989 O O . GLU D 1 203 ? -60.490 -67.745 25.387 1.00 54.48 189 GLU F O 1
ATOM 7995 N N . ALA D 1 204 ? -58.262 -67.506 25.604 1.00 53.39 190 ALA F N 1
ATOM 7996 C CA . ALA D 1 204 ? -58.360 -66.149 26.173 1.00 52.83 190 ALA F CA 1
ATOM 7997 C C . ALA D 1 204 ? -58.502 -65.051 25.099 1.00 55.25 190 ALA F C 1
ATOM 7998 O O . ALA D 1 204 ? -58.442 -63.855 25.414 1.00 53.99 190 ALA F O 1
ATOM 8000 N N . GLY D 1 205 ? -58.675 -65.452 23.838 1.00 54.46 191 GLY F N 1
ATOM 8001 C CA . GLY D 1 205 ? -58.999 -64.519 22.766 1.00 57.33 191 GLY F CA 1
ATOM 8002 C C . GLY D 1 205 ? -57.830 -63.999 21.945 1.00 56.77 191 GLY F C 1
ATOM 8003 O O . GLY D 1 205 ? -58.033 -63.174 21.053 1.00 59.98 191 GLY F O 1
ATOM 8004 N N . ILE D 1 206 ? -56.612 -64.465 22.228 1.00 53.25 192 ILE F N 1
ATOM 8005 C CA . ILE D 1 206 ? -55.434 -63.955 21.523 1.00 49.76 192 ILE F CA 1
ATOM 8006 C C . ILE D 1 206 ? -55.339 -64.601 20.155 1.00 47.15 192 ILE F C 1
ATOM 8007 O O . ILE D 1 206 ? -55.393 -65.822 20.025 1.00 44.01 192 ILE F O 1
ATOM 8012 N N . ASP D 1 207 ? -55.187 -63.773 19.134 1.00 48.99 193 ASP F N 1
ATOM 8013 C CA . ASP D 1 207 ? -54.984 -64.267 17.779 1.00 47.45 193 ASP F CA 1
ATOM 8014 C C . ASP D 1 207 ? -53.530 -64.725 17.588 1.00 48.37 193 ASP F C 1
ATOM 8015 O O . ASP D 1 207 ? -52.615 -63.896 17.548 1.00 51.58 193 ASP F O 1
ATOM 8020 N N . LEU D 1 208 ? -53.341 -66.037 17.455 1.00 49.65 194 LEU F N 1
ATOM 8021 C CA . LEU D 1 208 ? -52.015 -66.668 17.396 1.00 50.91 194 LEU F CA 1
ATOM 8022 C C . LEU D 1 208 ? -51.435 -66.811 15.995 1.00 49.67 194 LEU F C 1
ATOM 8023 O O . LEU D 1 208 ? -50.238 -67.087 15.870 1.00 47.67 194 LEU F O 1
ATOM 8028 N N . ARG D 1 209 ? -52.263 -66.677 14.956 1.00 48.34 195 ARG F N 1
ATOM 8029 C CA . ARG D 1 209 ? -51.806 -66.874 13.570 1.00 47.24 195 ARG F CA 1
ATOM 8030 C C . ARG D 1 209 ? -50.618 -65.988 13.241 1.00 43.66 195 ARG F C 1
ATOM 8031 O O . ARG D 1 209 ? -50.633 -64.802 13.533 1.00 40.70 195 ARG F O 1
ATOM 8039 N N . GLY D 1 210 ? -49.604 -66.574 12.614 1.00 43.79 196 GLY F N 1
ATOM 8040 C CA . GLY D 1 210 ? -48.426 -65.844 12.195 1.00 41.36 196 GLY F CA 1
ATOM 8041 C C . GLY D 1 210 ? -47.342 -65.782 13.258 1.00 42.80 196 GLY F C 1
ATOM 8042 O O . GLY D 1 210 ? -46.197 -65.422 12.949 1.00 39.93 196 GLY F O 1
ATOM 8043 N N . MET D 1 211 ? -47.688 -66.148 14.497 1.00 37.53 197 MET F N 1
ATOM 8044 C CA . MET D 1 211 ? -46.734 -66.109 15.595 1.00 38.24 197 MET F CA 1
ATOM 8045 C C . MET D 1 211 ? -45.706 -67.211 15.473 1.00 34.20 197 MET F C 1
ATOM 8046 O O . MET D 1 211 ? -46.036 -68.356 15.172 1.00 34.92 197 MET F O 1
ATOM 8051 N N . TYR D 1 212 ? -44.444 -66.848 15.700 1.00 31.21 198 TYR F N 1
ATOM 8052 C CA . TYR D 1 212 ? -43.368 -67.814 15.740 1.00 32.74 198 TYR F CA 1
ATOM 8053 C C . TYR D 1 212 ? -43.395 -68.657 16.999 1.00 30.89 198 TYR F C 1
ATOM 8054 O O . TYR D 1 212 ? -43.540 -68.151 18.112 1.00 32.97 198 TYR F O 1
ATOM 8063 N N . VAL D 1 213 ? -43.217 -69.949 16.785 1.00 31.45 199 VAL F N 1
ATOM 8064 C CA . VAL D 1 213 ? -43.276 -70.942 17.830 1.00 33.82 199 VAL F CA 1
ATOM 8065 C C . VAL D 1 213 ? -41.961 -71.729 17.832 1.00 35.47 199 VAL F C 1
ATOM 8066 O O . VAL D 1 213 ? -41.337 -71.927 16.783 1.00 32.69 199 VAL F O 1
ATOM 8070 N N . VAL D 1 214 ? -41.564 -72.157 19.023 1.00 33.29 200 VAL F N 1
ATOM 8071 C CA . VAL D 1 214 ? -40.288 -72.781 19.256 1.00 36.06 200 VAL F CA 1
ATOM 8072 C C . VAL D 1 214 ? -40.514 -74.031 20.117 1.00 35.93 200 VAL F C 1
ATOM 8073 O O . VAL D 1 214 ? -41.552 -74.140 20.771 1.00 36.37 200 VAL F O 1
ATOM 8077 N N . ARG D 1 215 ? -39.556 -74.955 20.117 1.00 37.65 201 ARG F N 1
ATOM 8078 C CA . ARG D 1 215 ? -39.625 -76.151 20.963 1.00 40.08 201 ARG F CA 1
ATOM 8079 C C . ARG D 1 215 ? -39.534 -75.833 22.450 1.00 42.17 201 ARG F C 1
ATOM 8080 O O . ARG D 1 215 ? -38.717 -75.020 22.852 1.00 41.71 201 ARG F O 1
ATOM 8088 N N . ARG D 1 216 ? -40.359 -76.500 23.259 1.00 44.17 202 ARG F N 1
ATOM 8089 C CA . ARG D 1 216 ? -40.278 -76.403 24.735 1.00 46.15 202 ARG F CA 1
ATOM 8090 C C . ARG D 1 216 ? -39.032 -77.071 25.325 1.00 48.93 202 ARG F C 1
ATOM 8091 O O . ARG D 1 216 ? -38.482 -76.594 26.328 1.00 51.47 202 ARG F O 1
ATOM 8099 N N . LYS D 1 217 ? -38.609 -78.186 24.726 1.00 52.09 203 LYS F N 1
ATOM 8100 C CA . LYS D 1 217 ? -37.364 -78.872 25.111 1.00 54.50 203 LYS F CA 1
ATOM 8101 C C . LYS D 1 217 ? -36.627 -79.231 23.836 1.00 58.10 203 LYS F C 1
ATOM 8102 O O . LYS D 1 217 ? -37.201 -79.864 22.946 1.00 54.61 203 LYS F O 1
ATOM 8104 N N . ARG D 1 218 ? -35.368 -78.811 23.739 1.00 65.96 204 ARG F N 1
ATOM 8105 C CA . ARG D 1 218 ? -34.572 -79.029 22.529 1.00 72.99 204 ARG F CA 1
ATOM 8106 C C . ARG D 1 218 ? -33.641 -80.220 22.753 1.00 80.56 204 ARG F C 1
ATOM 8107 O O . ARG D 1 218 ? -32.916 -80.268 23.748 1.00 84.51 204 ARG F O 1
ATOM 8115 N N . GLN D 1 219 ? -33.683 -81.188 21.838 1.00 87.27 205 GLN F N 1
ATOM 8116 C CA . GLN D 1 219 ? -32.790 -82.350 21.887 1.00 91.02 205 GLN F CA 1
ATOM 8117 C C . GLN D 1 219 ? -31.335 -81.922 21.604 1.00 94.23 205 GLN F C 1
ATOM 8118 O O . GLN D 1 219 ? -31.101 -80.776 21.208 1.00 92.19 205 GLN F O 1
ATOM 8120 N N . PRO D 1 220 ? -30.360 -82.840 21.800 1.00 97.14 206 PRO F N 1
ATOM 8121 C CA . PRO D 1 220 ? -28.915 -82.527 21.739 1.00 95.46 206 PRO F CA 1
ATOM 8122 C C . PRO D 1 220 ? -28.474 -81.606 20.589 1.00 92.66 206 PRO F C 1
ATOM 8123 O O . PRO D 1 220 ? -27.908 -80.538 20.843 1.00 90.16 206 PRO F O 1
ATOM 8127 N N . GLY D 1 221 ? -28.723 -82.021 19.347 1.00 88.82 207 GLY F N 1
ATOM 8128 C CA . GLY D 1 221 ? -28.425 -81.205 18.168 1.00 86.81 207 GLY F CA 1
ATOM 8129 C C . GLY D 1 221 ? -29.700 -80.705 17.508 1.00 85.25 207 GLY F C 1
ATOM 8130 O O . GLY D 1 221 ? -29.741 -80.494 16.289 1.00 84.51 207 GLY F O 1
ATOM 8131 N N . GLU D 1 222 ? -30.741 -80.516 18.320 1.00 80.03 208 GLU F N 1
ATOM 8132 C CA . GLU D 1 222 ? -32.048 -80.100 17.835 1.00 74.72 208 GLU F CA 1
ATOM 8133 C C . GLU D 1 222 ? -32.138 -78.574 17.809 1.00 72.98 208 GLU F C 1
ATOM 8134 O O . GLU D 1 222 ? -31.636 -77.890 18.717 1.00 63.23 208 GLU F O 1
ATOM 8136 N N . ARG D 1 223 ? -32.777 -78.053 16.761 1.00 66.37 209 ARG F N 1
ATOM 8137 C CA . ARG D 1 223 ? -33.054 -76.627 16.647 1.00 62.14 209 ARG F CA 1
ATOM 8138 C C . ARG D 1 223 ? -34.156 -76.207 17.618 1.00 54.65 209 ARG F C 1
ATOM 8139 O O . ARG D 1 223 ? -34.789 -77.038 18.263 1.00 53.44 209 ARG F O 1
ATOM 8141 N N . GLY D 1 224 ? -34.374 -74.901 17.712 1.00 50.09 210 GLY F N 1
ATOM 8142 C CA . GLY D 1 224 ? -35.453 -74.349 18.518 1.00 43.08 210 GLY F CA 1
ATOM 8143 C C . GLY D 1 224 ? -36.614 -73.920 17.653 1.00 38.28 210 GLY F C 1
ATOM 8144 O O . GLY D 1 224 ? -37.739 -74.348 17.871 1.00 37.41 210 GLY F O 1
ATOM 8145 N N . LEU D 1 225 ? -36.339 -73.060 16.684 1.00 37.42 211 LEU F N 1
ATOM 8146 C CA . LEU D 1 225 ? -37.380 -72.534 15.809 1.00 35.15 211 LEU F CA 1
ATOM 8147 C C . LEU D 1 225 ? -38.085 -73.656 15.050 1.00 35.15 211 LEU F C 1
ATOM 8148 O O . LEU D 1 225 ? -37.442 -74.506 14.428 1.00 34.05 211 LEU F O 1
ATOM 8153 N N . LEU D 1 226 ? -39.413 -73.639 15.140 1.00 33.95 212 LEU F N 1
ATOM 8154 C CA . LEU D 1 226 ? -40.283 -74.601 14.477 1.00 34.61 212 LEU F CA 1
ATOM 8155 C C . LEU D 1 226 ? -40.944 -74.007 13.256 1.00 33.67 212 LEU F C 1
ATOM 8156 O O . LEU D 1 226 ? -41.063 -74.659 12.220 1.00 35.61 212 LEU F O 1
ATOM 8161 N N . GLY D 1 227 ? -41.412 -72.778 13.388 1.00 33.19 213 GLY F N 1
ATOM 8162 C CA . GLY D 1 227 ? -42.080 -72.081 12.299 1.00 32.17 213 GLY F CA 1
ATOM 8163 C C . GLY D 1 227 ? -43.145 -71.148 12.802 1.00 33.94 213 GLY F C 1
ATOM 8164 O O . GLY D 1 227 ? -43.103 -70.705 13.963 1.00 33.09 213 GLY F O 1
ATOM 8165 N N . ARG D 1 228 ? -44.110 -70.869 11.925 1.00 34.16 214 ARG F N 1
ATOM 8166 C CA . ARG D 1 228 ? -45.184 -69.938 12.206 1.00 38.08 214 ARG F CA 1
ATOM 8167 C C . ARG D 1 228 ? -46.527 -70.645 12.340 1.00 35.76 214 ARG F C 1
ATOM 8168 O O . ARG D 1 228 ? -46.787 -71.586 11.604 1.00 34.14 214 ARG F O 1
ATOM 8176 N N . VAL D 1 229 ? -47.361 -70.164 13.252 1.00 36.73 215 VAL F N 1
ATOM 8177 C CA . VAL D 1 229 ? -48.668 -70.780 13.487 1.00 40.03 215 VAL F CA 1
ATOM 8178 C C . VAL D 1 229 ? -49.619 -70.378 12.361 1.00 43.87 215 VAL F C 1
ATOM 8179 O O . VAL D 1 229 ? -49.948 -69.199 12.201 1.00 40.55 215 VAL F O 1
ATOM 8183 N N . ARG D 1 230 ? -50.030 -71.376 11.582 1.00 46.60 216 ARG F N 1
ATOM 8184 C CA . ARG D 1 230 ? -51.099 -71.236 10.602 1.00 52.37 216 ARG F CA 1
ATOM 8185 C C . ARG D 1 230 ? -52.439 -71.507 11.284 1.00 52.18 216 ARG F C 1
ATOM 8186 O O . ARG D 1 230 ? -53.379 -70.707 11.184 1.00 47.16 216 ARG F O 1
ATOM 8194 N N . ALA D 1 231 ? -52.514 -72.649 11.966 1.00 50.45 217 ALA F N 1
ATOM 8195 C CA . ALA D 1 231 ? -53.731 -73.073 12.650 1.00 52.88 217 ALA F CA 1
ATOM 8196 C C . ALA D 1 231 ? -53.421 -74.064 13.772 1.00 52.45 217 ALA F C 1
ATOM 8197 O O . ALA D 1 231 ? -52.366 -74.723 13.754 1.00 51.34 217 ALA F O 1
ATOM 8199 N N . ILE D 1 232 ? -54.331 -74.146 14.751 1.00 52.15 218 ILE F N 1
ATOM 8200 C CA . ILE D 1 232 ? -54.326 -75.220 15.757 1.00 52.25 218 ILE F CA 1
ATOM 8201 C C . ILE D 1 232 ? -55.675 -75.939 15.692 1.00 54.29 218 ILE F C 1
ATOM 8202 O O . ILE D 1 232 ? -56.721 -75.302 15.838 1.00 52.56 218 ILE F O 1
ATOM 8207 N N . SER D 1 233 ? -55.634 -77.251 15.463 1.00 58.88 219 SER F N 1
ATOM 8208 C CA . SER D 1 233 ? -56.818 -78.114 15.498 1.00 64.86 219 SER F CA 1
ATOM 8209 C C . SER D 1 233 ? -56.495 -79.324 16.369 1.00 70.34 219 SER F C 1
ATOM 8210 O O . SER D 1 233 ? -55.433 -79.926 16.217 1.00 72.92 219 SER F O 1
ATOM 8212 N N . ASP D 1 234 ? -57.408 -79.675 17.277 1.00 76.17 220 ASP F N 1
ATOM 8213 C CA . ASP D 1 234 ? -57.203 -80.798 18.206 1.00 73.29 220 ASP F CA 1
ATOM 8214 C C . ASP D 1 234 ? -55.962 -80.556 19.076 1.00 68.77 220 ASP F C 1
ATOM 8215 O O . ASP D 1 234 ? -55.874 -79.529 19.743 1.00 64.74 220 ASP F O 1
ATOM 8217 N N . ASP D 1 235 ? -55.007 -81.485 19.059 1.00 65.73 221 ASP F N 1
ATOM 8218 C CA . ASP D 1 235 ? -53.773 -81.338 19.829 1.00 63.27 221 ASP F CA 1
ATOM 8219 C C . ASP D 1 235 ? -52.563 -81.040 18.918 1.00 61.12 221 ASP F C 1
ATOM 8220 O O . ASP D 1 235 ? -51.422 -81.352 19.276 1.00 55.21 221 ASP F O 1
ATOM 8222 N N . MET D 1 236 ? -52.820 -80.406 17.769 1.00 59.08 222 MET F N 1
ATOM 8223 C CA . MET D 1 236 ? -51.823 -80.244 16.707 1.00 59.47 222 MET F CA 1
ATOM 8224 C C . MET D 1 236 ? -51.693 -78.810 16.203 1.00 56.80 222 MET F C 1
ATOM 8225 O O . MET D 1 236 ? -52.689 -78.195 15.806 1.00 51.18 222 MET F O 1
ATOM 8230 N N . VAL D 1 237 ? -50.458 -78.298 16.192 1.00 50.57 223 VAL F N 1
ATOM 8231 C CA . VAL D 1 237 ? -50.177 -77.015 15.578 1.00 49.54 223 VAL F CA 1
ATOM 8232 C C . VAL D 1 237 ? -49.827 -77.254 14.109 1.00 46.73 223 VAL F C 1
ATOM 8233 O O . VAL D 1 237 ? -48.898 -78.012 13.796 1.00 47.99 223 VAL F O 1
ATOM 8237 N N . GLN D 1 238 ? -50.601 -76.636 13.220 1.00 46.52 224 GLN F N 1
ATOM 8238 C CA . GLN D 1 238 ? -50.279 -76.579 11.797 1.00 44.66 224 GLN F CA 1
ATOM 8239 C C . GLN D 1 238 ? -49.352 -75.394 11.571 1.00 43.26 224 GLN F C 1
ATOM 8240 O O . GLN D 1 238 ? -49.688 -74.263 11.953 1.00 41.10 224 GLN F O 1
ATOM 8242 N N . LEU D 1 239 ? -48.209 -75.648 10.936 1.00 39.96 225 LEU F N 1
ATOM 8243 C CA . LEU D 1 239 ? -47.174 -74.617 10.765 1.00 40.57 225 LEU F CA 1
ATOM 8244 C C . LEU D 1 239 ? -47.023 -74.180 9.316 1.00 40.31 225 LEU F C 1
ATOM 8245 O O . LEU D 1 239 ? -47.291 -74.962 8.408 1.00 41.21 225 LEU F O 1
ATOM 8250 N N . PHE D 1 240 ? -46.586 -72.933 9.106 1.00 39.41 226 PHE F N 1
ATOM 8251 C CA . PHE D 1 240 ? -46.032 -72.502 7.817 1.00 37.60 226 PHE F CA 1
ATOM 8252 C C . PHE D 1 240 ? -44.687 -71.840 8.067 1.00 38.10 226 PHE F C 1
ATOM 8253 O O . PHE D 1 240 ? -44.338 -71.593 9.225 1.00 35.24 226 PHE F O 1
ATOM 8261 N N . GLU D 1 241 ? -43.959 -71.552 6.986 1.00 38.46 227 GLU F N 1
ATOM 8262 C CA . GLU D 1 241 ? -42.557 -71.155 7.046 1.00 40.28 227 GLU F CA 1
ATOM 8263 C C . GLU D 1 241 ? -41.817 -72.077 8.015 1.00 40.43 227 GLU F C 1
ATOM 8264 O O . GLU D 1 241 ? -41.013 -71.631 8.841 1.00 34.05 227 GLU F O 1
ATOM 8270 N N . GLU D 1 242 ? -42.108 -73.372 7.906 1.00 38.44 228 GLU F N 1
ATOM 8271 C CA . GLU D 1 242 ? -41.586 -74.346 8.851 1.00 41.39 228 GLU F CA 1
ATOM 8272 C C . GLU D 1 242 ? -40.092 -74.600 8.630 1.00 39.37 228 GLU F C 1
ATOM 8273 O O . GLU D 1 242 ? -39.605 -74.480 7.518 1.00 38.14 228 GLU F O 1
ATOM 8279 N N . THR D 1 243 ? -39.376 -74.938 9.700 1.00 39.25 229 THR F N 1
ATOM 8280 C CA . THR D 1 243 ? -37.921 -75.220 9.616 1.00 41.98 229 THR F CA 1
ATOM 8281 C C . THR D 1 243 ? -37.622 -76.673 9.296 1.00 42.44 229 THR F C 1
ATOM 8282 O O . THR D 1 243 ? -36.556 -76.978 8.757 1.00 40.83 229 THR F O 1
ATOM 8286 N N . ASP D 1 244 ? -38.546 -77.559 9.659 1.00 41.99 230 ASP F N 1
ATOM 8287 C CA . ASP D 1 244 ? -38.424 -78.988 9.349 1.00 45.47 230 ASP F CA 1
ATOM 8288 C C . ASP D 1 244 ? -39.818 -79.563 9.026 1.00 43.42 230 ASP F C 1
ATOM 8289 O O . ASP D 1 244 ? -40.244 -79.459 7.881 1.00 40.50 230 ASP F O 1
ATOM 8294 N N . LEU D 1 245 ? -40.531 -80.112 10.008 1.00 45.89 231 LEU F N 1
ATOM 8295 C CA . LEU D 1 245 ? -41.885 -80.665 9.780 1.00 47.77 231 LEU F CA 1
ATOM 8296 C C . LEU D 1 245 ? -42.985 -79.590 9.748 1.00 45.02 231 LEU F C 1
ATOM 8297 O O . LEU D 1 245 ? -42.838 -78.536 10.357 1.00 39.38 231 LEU F O 1
ATOM 8302 N N . ALA D 1 246 ? -44.094 -79.881 9.062 1.00 40.05 232 ALA F N 1
ATOM 8303 C CA . ALA D 1 246 ? -45.198 -78.909 8.886 1.00 41.74 232 ALA F CA 1
ATOM 8304 C C . ALA D 1 246 ? -46.218 -78.929 10.014 1.00 41.22 232 ALA F C 1
ATOM 8305 O O . ALA D 1 246 ? -47.149 -78.117 10.024 1.00 37.96 232 ALA F O 1
ATOM 8307 N N . SER D 1 247 ? -46.061 -79.853 10.954 1.00 44.76 233 SER F N 1
ATOM 8308 C CA . SER D 1 247 ? -46.897 -79.870 12.161 1.00 48.84 233 SER F CA 1
ATOM 8309 C C . SER D 1 247 ? -46.092 -80.243 13.397 1.00 46.21 233 SER F C 1
ATOM 8310 O O . SER D 1 247 ? -45.032 -80.886 13.307 1.00 47.18 233 SER F O 1
ATOM 8313 N N . VAL D 1 248 ? -46.614 -79.838 14.549 1.00 41.58 234 VAL F N 1
ATOM 8314 C CA . VAL D 1 248 ? -46.049 -80.203 15.842 1.00 48.02 234 VAL F CA 1
ATOM 8315 C C . VAL D 1 248 ? -47.215 -80.245 16.812 1.00 50.41 234 VAL F C 1
ATOM 8316 O O . VAL D 1 248 ? -48.171 -79.478 16.673 1.00 52.17 234 VAL F O 1
ATOM 8320 N N . ASN D 1 249 ? -47.163 -81.132 17.793 1.00 54.87 235 ASN F N 1
ATOM 8321 C CA . ASN D 1 249 ? -48.243 -81.151 18.758 1.00 58.31 235 ASN F CA 1
ATOM 8322 C C . ASN D 1 249 ? -48.055 -80.029 19.787 1.00 55.55 235 ASN F C 1
ATOM 8323 O O . ASN D 1 249 ? -46.920 -79.659 20.151 1.00 51.52 235 ASN F O 1
ATOM 8328 N N . VAL D 1 250 ? -49.189 -79.486 20.218 1.00 51.41 236 VAL F N 1
ATOM 8329 C CA . VAL D 1 250 ? -49.263 -78.277 21.038 1.00 54.52 236 VAL F CA 1
ATOM 8330 C C . VAL D 1 250 ? -48.404 -78.328 22.311 1.00 55.66 236 VAL F C 1
ATOM 8331 O O . VAL D 1 250 ? -47.841 -77.312 22.725 1.00 56.35 236 VAL F O 1
ATOM 8335 N N . ASN D 1 251 ? -48.304 -79.494 22.936 1.00 54.60 237 ASN F N 1
ATOM 8336 C CA . ASN D 1 251 ? -47.521 -79.631 24.175 1.00 55.74 237 ASN F CA 1
ATOM 8337 C C . ASN D 1 251 ? -46.001 -79.678 23.972 1.00 52.54 237 ASN F C 1
ATOM 8338 O O . ASN D 1 251 ? -45.253 -79.753 24.940 1.00 52.95 237 ASN F O 1
ATOM 8343 N N . ASP D 1 252 ? -45.552 -79.673 22.723 1.00 49.49 238 ASP F N 1
ATOM 8344 C CA . ASP D 1 252 ? -44.123 -79.586 22.421 1.00 50.31 238 ASP F CA 1
ATOM 8345 C C . ASP D 1 252 ? -43.705 -78.182 21.983 1.00 46.21 238 ASP F C 1
ATOM 8346 O O . ASP D 1 252 ? -42.510 -77.920 21.862 1.00 47.26 238 ASP F O 1
ATOM 8351 N N . ALA D 1 253 ? -44.687 -77.301 21.758 1.00 42.69 239 ALA F N 1
ATOM 8352 C CA . ALA D 1 253 ? -44.474 -75.962 21.206 1.00 42.37 239 ALA F CA 1
ATOM 8353 C C . ALA D 1 253 ? -44.831 -74.858 22.199 1.00 44.45 239 ALA F C 1
ATOM 8354 O O . ALA D 1 253 ? -45.792 -74.988 22.985 1.00 38.80 239 ALA F O 1
ATOM 8356 N N . LYS D 1 254 ? -44.070 -73.758 22.146 1.00 39.76 240 LYS F N 1
ATOM 8357 C CA . LYS D 1 254 ? -44.425 -72.524 22.866 1.00 37.97 240 LYS F CA 1
ATOM 8358 C C . LYS D 1 254 ? -44.144 -71.303 21.984 1.00 37.25 240 LYS F C 1
ATOM 8359 O O . LYS D 1 254 ? -43.365 -71.393 21.042 1.00 34.84 240 LYS F O 1
ATOM 8365 N N . LEU D 1 255 ? -44.765 -70.170 22.290 1.00 34.97 241 LEU F N 1
ATOM 8366 C CA . LEU D 1 255 ? -44.473 -68.950 21.559 1.00 35.02 241 LEU F CA 1
ATOM 8367 C C . LEU D 1 255 ? -43.031 -68.597 21.847 1.00 33.50 241 LEU F C 1
ATOM 8368 O O . LEU D 1 255 ? -42.568 -68.763 22.998 1.00 31.71 241 LEU F O 1
ATOM 8373 N N . GLU D 1 256 ? -42.306 -68.117 20.832 1.00 32.45 242 GLU F N 1
ATOM 8374 C CA . GLU D 1 256 ? -40.950 -67.629 21.083 1.00 32.62 242 GLU F CA 1
ATOM 8375 C C . GLU D 1 256 ? -41.045 -66.388 21.969 1.00 30.90 242 GLU F C 1
ATOM 8376 O O . GLU D 1 256 ? -42.020 -65.651 21.891 1.00 31.13 242 GLU F O 1
ATOM 8382 N N . GLY D 1 257 ? -40.049 -66.160 22.831 1.00 30.09 243 GLY F N 1
ATOM 8383 C CA . GLY D 1 257 ? -40.093 -65.051 23.775 1.00 29.78 243 GLY F CA 1
ATOM 8384 C C . GLY D 1 257 ? -39.675 -63.706 23.194 1.00 30.92 243 GLY F C 1
ATOM 8385 O O . GLY D 1 257 ? -38.838 -62.994 23.757 1.00 32.45 243 GLY F O 1
ATOM 8386 N N . SER D 1 258 ? -40.258 -63.357 22.059 1.00 29.18 244 SER F N 1
ATOM 8387 C CA . SER D 1 258 ? -40.003 -62.089 21.411 1.00 31.41 244 SER F CA 1
ATOM 8388 C C . SER D 1 258 ? -40.847 -60.992 22.012 1.00 33.50 244 SER F C 1
ATOM 8389 O O . SER D 1 258 ? -41.925 -61.233 22.574 1.00 32.87 244 SER F O 1
ATOM 8392 N N . LYS D 1 259 ? -40.334 -59.783 21.878 1.00 34.34 245 LYS F N 1
ATOM 8393 C CA . LYS D 1 259 ? -41.066 -58.573 22.185 1.00 39.36 245 LYS F CA 1
ATOM 8394 C C . LYS D 1 259 ? -42.406 -58.573 21.438 1.00 37.71 245 LYS F C 1
ATOM 8395 O O . LYS D 1 259 ? -43.418 -58.195 22.028 1.00 37.83 245 LYS F O 1
ATOM 8401 N N . GLU D 1 260 ? -42.432 -59.026 20.177 1.00 34.14 246 GLU F N 1
ATOM 8402 C CA . GLU D 1 260 ? -43.697 -59.062 19.419 1.00 35.29 246 GLU F CA 1
ATOM 8403 C C . GLU D 1 260 ? -44.740 -59.966 20.046 1.00 35.51 246 GLU F C 1
ATOM 8404 O O . GLU D 1 260 ? -45.941 -59.617 20.090 1.00 36.92 246 GLU F O 1
ATOM 8410 N N . ASN D 1 261 ? -44.311 -61.139 20.497 1.00 34.69 247 ASN F N 1
ATOM 8411 C CA . ASN D 1 261 ? -45.243 -62.073 21.110 1.00 34.41 247 ASN F CA 1
ATOM 8412 C C . ASN D 1 261 ? -45.682 -61.577 22.485 1.00 35.07 247 ASN F C 1
ATOM 8413 O O . ASN D 1 261 ? -46.853 -61.669 22.818 1.00 36.15 247 ASN F O 1
ATOM 8418 N N . PHE D 1 262 ? -44.757 -61.020 23.261 1.00 32.71 248 PHE F N 1
ATOM 8419 C CA . PHE D 1 262 ? -45.123 -60.454 24.547 1.00 33.22 248 PHE F CA 1
ATOM 8420 C C . PHE D 1 262 ? -46.184 -59.365 24.373 1.00 37.32 248 PHE F C 1
ATOM 8421 O O . PHE D 1 262 ? -47.221 -59.407 25.042 1.00 36.31 248 PHE F O 1
ATOM 8429 N N . THR D 1 263 ? -45.933 -58.409 23.475 1.00 38.74 249 THR F N 1
ATOM 8430 C CA . THR D 1 263 ? -46.824 -57.256 23.312 1.00 41.00 249 THR F CA 1
ATOM 8431 C C . THR D 1 263 ? -48.175 -57.692 22.734 1.00 41.62 249 THR F C 1
ATOM 8432 O O . THR D 1 263 ? -49.219 -57.274 23.221 1.00 42.58 249 THR F O 1
ATOM 8436 N N . ARG D 1 264 ? -48.167 -58.568 21.737 1.00 39.94 250 ARG F N 1
ATOM 8437 C CA . ARG D 1 264 ? -49.421 -59.086 21.212 1.00 42.46 250 ARG F CA 1
ATOM 8438 C C . ARG D 1 264 ? -50.253 -59.815 22.272 1.00 44.00 250 ARG F C 1
ATOM 8439 O O . ARG D 1 264 ? -51.444 -59.556 22.406 1.00 43.48 250 ARG F O 1
ATOM 8447 N N . CYS D 1 265 ? -49.648 -60.726 23.021 1.00 39.47 251 CYS F N 1
ATOM 8448 C CA . CYS D 1 265 ? -50.405 -61.415 24.083 1.00 40.64 251 CYS F CA 1
ATOM 8449 C C . CYS D 1 265 ? -50.913 -60.456 25.194 1.00 40.90 251 CYS F C 1
ATOM 8450 O O . CYS D 1 265 ? -52.107 -60.429 25.517 1.00 41.89 251 CYS F O 1
ATOM 8453 N N . LEU D 1 266 ? -50.002 -59.687 25.782 1.00 40.90 252 LEU F N 1
ATOM 8454 C CA . LEU D 1 266 ? -50.315 -58.854 26.948 1.00 41.54 252 LEU F CA 1
ATOM 8455 C C . LEU D 1 266 ? -51.154 -57.620 26.608 1.00 44.02 252 LEU F C 1
ATOM 8456 O O . LEU D 1 266 ? -51.916 -57.159 27.449 1.00 44.08 252 LEU F O 1
ATOM 8461 N N . SER D 1 267 ? -51.015 -57.072 25.401 1.00 44.10 253 SER F N 1
ATOM 8462 C CA . SER D 1 267 ? -51.919 -55.996 24.965 1.00 47.88 253 SER F CA 1
ATOM 8463 C C . SER D 1 267 ? -53.354 -56.501 24.980 1.00 47.05 253 SER F C 1
ATOM 8464 O O . SER D 1 267 ? -54.257 -55.802 25.442 1.00 51.35 253 SER F O 1
ATOM 8467 N N . ALA D 1 268 ? -53.555 -57.721 24.495 1.00 48.43 254 ALA F N 1
ATOM 8468 C CA . ALA D 1 268 ? -54.889 -58.328 24.448 1.00 47.69 254 ALA F CA 1
ATOM 8469 C C . ALA D 1 268 ? -55.411 -58.685 25.844 1.00 50.70 254 ALA F C 1
ATOM 8470 O O . ALA D 1 268 ? -56.550 -58.390 26.176 1.00 52.67 254 ALA F O 1
ATOM 8472 N N . LEU D 1 269 ? -54.580 -59.310 26.668 1.00 46.94 255 LEU F N 1
ATOM 8473 C CA . LEU D 1 269 ? -55.027 -59.748 27.992 1.00 47.40 255 LEU F CA 1
ATOM 8474 C C . LEU D 1 269 ? -55.305 -58.605 28.968 1.00 48.41 255 LEU F C 1
ATOM 8475 O O . LEU D 1 269 ? -56.135 -58.765 29.846 1.00 45.09 255 LEU F O 1
ATOM 8480 N N . LEU D 1 270 ? -54.603 -57.476 28.831 1.00 49.01 256 LEU F N 1
ATOM 8481 C CA . LEU D 1 270 ? -54.652 -56.384 29.813 1.00 54.09 256 LEU F CA 1
ATOM 8482 C C . LEU D 1 270 ? -55.131 -55.018 29.284 1.00 54.56 256 LEU F C 1
ATOM 8483 O O . LEU D 1 270 ? -55.495 -54.148 30.082 1.00 51.98 256 LEU F O 1
ATOM 8488 N N . GLY D 1 271 ? -55.109 -54.822 27.965 1.00 59.90 257 GLY F N 1
ATOM 8489 C CA . GLY D 1 271 ? -55.122 -53.472 27.374 1.00 63.08 257 GLY F CA 1
ATOM 8490 C C . GLY D 1 271 ? -56.381 -52.707 27.706 1.00 66.88 257 GLY F C 1
ATOM 8491 O O . GLY D 1 271 ? -57.464 -53.275 27.621 1.00 77.62 257 GLY F O 1
ATOM 8492 N N . HIS D 1 272 ? -56.283 -51.421 28.043 1.00 69.04 258 HIS F N 1
ATOM 8493 C CA . HIS D 1 272 ? -55.087 -50.595 27.850 1.00 70.79 258 HIS F CA 1
ATOM 8494 C C . HIS D 1 272 ? -54.054 -50.666 28.979 1.00 73.40 258 HIS F C 1
ATOM 8495 O O . HIS D 1 272 ? -52.936 -50.167 28.810 1.00 76.81 258 HIS F O 1
ATOM 8497 N N . ASN D 1 273 ? -54.409 -51.285 30.109 1.00 68.52 259 ASN F N 1
ATOM 8498 C CA . ASN D 1 273 ? -53.499 -51.383 31.274 1.00 66.80 259 ASN F CA 1
ATOM 8499 C C . ASN D 1 273 ? -52.107 -51.930 30.933 1.00 64.40 259 ASN F C 1
ATOM 8500 O O . ASN D 1 273 ? -51.129 -51.698 31.654 1.00 63.38 259 ASN F O 1
ATOM 8505 N N . TYR D 1 274 ? -52.058 -52.688 29.845 1.00 60.84 260 TYR F N 1
ATOM 8506 C CA . TYR D 1 274 ? -50.827 -53.121 29.192 1.00 58.24 260 TYR F CA 1
ATOM 8507 C C . TYR D 1 274 ? -49.681 -52.081 29.214 1.00 56.60 260 TYR F C 1
ATOM 8508 O O . TYR D 1 274 ? -48.548 -52.439 29.501 1.00 56.71 260 TYR F O 1
ATOM 8517 N N . LYS D 1 275 ? -49.970 -50.805 28.954 1.00 58.41 261 LYS F N 1
ATOM 8518 C CA . LYS D 1 275 ? -48.928 -49.765 28.989 1.00 58.38 261 LYS F CA 1
ATOM 8519 C C . LYS D 1 275 ? -48.283 -49.633 30.383 1.00 57.66 261 LYS F C 1
ATOM 8520 O O . LYS D 1 275 ? -47.059 -49.544 30.497 1.00 54.87 261 LYS F O 1
ATOM 8522 N N . LYS D 1 276 ? -49.107 -49.631 31.432 1.00 55.43 262 LYS F N 1
ATOM 8523 C CA . LYS D 1 276 ? -48.613 -49.520 32.822 1.00 54.09 262 LYS F CA 1
ATOM 8524 C C . LYS D 1 276 ? -47.668 -50.667 33.189 1.00 48.76 262 LYS F C 1
ATOM 8525 O O . LYS D 1 276 ? -46.637 -50.467 33.859 1.00 44.05 262 LYS F O 1
ATOM 8527 N N . LEU D 1 277 ? -48.017 -51.866 32.739 1.00 44.51 263 LEU F N 1
ATOM 8528 C CA . LEU D 1 277 ? -47.159 -53.015 32.952 1.00 43.14 263 LEU F CA 1
ATOM 8529 C C . LEU D 1 277 ? -45.795 -52.829 32.295 1.00 44.55 263 LEU F C 1
ATOM 8530 O O . LEU D 1 277 ? -44.760 -53.121 32.906 1.00 41.47 263 LEU F O 1
ATOM 8535 N N . LEU D 1 278 ? -45.788 -52.322 31.066 1.00 47.46 264 LEU F N 1
ATOM 8536 C CA . LEU D 1 278 ? -44.528 -52.158 30.338 1.00 50.41 264 LEU F CA 1
ATOM 8537 C C . LEU D 1 278 ? -43.607 -51.155 31.018 1.00 47.82 264 LEU F C 1
ATOM 8538 O O . LEU D 1 278 ? -42.405 -51.401 31.150 1.00 51.66 264 LEU F O 1
ATOM 8543 N N . ASN D 1 279 ? -44.168 -50.033 31.451 1.00 49.91 265 ASN F N 1
ATOM 8544 C CA . ASN D 1 279 ? -43.397 -48.993 32.140 1.00 53.34 265 ASN F CA 1
ATOM 8545 C C . ASN D 1 279 ? -42.788 -49.501 33.455 1.00 49.71 265 ASN F C 1
ATOM 8546 O O . ASN D 1 279 ? -41.613 -49.249 33.755 1.00 50.42 265 ASN F O 1
ATOM 8551 N N . ALA D 1 280 ? -43.590 -50.232 34.219 1.00 49.00 266 ALA F N 1
ATOM 8552 C CA . ALA D 1 280 ? -43.131 -50.890 35.448 1.00 49.51 266 ALA F CA 1
ATOM 8553 C C . ALA D 1 280 ? -42.039 -51.922 35.161 1.00 44.59 266 ALA F C 1
ATOM 8554 O O . ALA D 1 280 ? -41.053 -52.035 35.912 1.00 41.38 266 ALA F O 1
ATOM 8556 N N . LEU D 1 281 ? -42.200 -52.674 34.068 1.00 47.24 267 LEU F N 1
ATOM 8557 C CA . LEU D 1 281 ? -41.166 -53.642 33.658 1.00 43.82 267 LEU F CA 1
ATOM 8558 C C . LEU D 1 281 ? -39.877 -52.913 33.340 1.00 44.00 267 LEU F C 1
ATOM 8559 O O . LEU D 1 281 ? -38.782 -53.326 33.748 1.00 41.44 267 LEU F O 1
ATOM 8564 N N . ASP D 1 282 ? -40.019 -51.794 32.649 1.00 45.29 268 ASP F N 1
ATOM 8565 C CA . ASP D 1 282 ? -38.890 -50.934 32.357 1.00 46.90 268 ASP F CA 1
ATOM 8566 C C . ASP D 1 282 ? -38.198 -50.461 33.643 1.00 46.24 268 ASP F C 1
ATOM 8567 O O . ASP D 1 282 ? -36.971 -50.421 33.707 1.00 44.52 268 ASP F O 1
ATOM 8572 N N . ASP D 1 283 ? -38.981 -50.113 34.666 1.00 47.19 269 ASP F N 1
ATOM 8573 C CA . ASP D 1 283 ? -38.417 -49.713 35.970 1.00 47.37 269 ASP F CA 1
ATOM 8574 C C . ASP D 1 283 ? -37.692 -50.857 36.646 1.00 42.91 269 ASP F C 1
ATOM 8575 O O . ASP D 1 283 ? -36.606 -50.673 37.235 1.00 41.07 269 ASP F O 1
ATOM 8580 N N . GLN D 1 284 ? -38.297 -52.039 36.569 1.00 42.77 270 GLN F N 1
ATOM 8581 C CA . GLN D 1 284 ? -37.669 -53.256 37.062 1.00 41.30 270 GLN F CA 1
ATOM 8582 C C . GLN D 1 284 ? -36.332 -53.506 36.389 1.00 42.76 270 GLN F C 1
ATOM 8583 O O . GLN D 1 284 ? -35.347 -53.762 37.071 1.00 39.26 270 GLN F O 1
ATOM 8589 N N . GLU D 1 285 ? -36.285 -53.432 35.056 1.00 40.96 271 GLU F N 1
ATOM 8590 C CA . GLU D 1 285 ? -35.029 -53.720 34.340 1.00 41.73 271 GLU F CA 1
ATOM 8591 C C . GLU D 1 285 ? -33.958 -52.660 34.581 1.00 41.95 271 GLU F C 1
ATOM 8592 O O . GLU D 1 285 ? -32.772 -52.990 34.687 1.00 42.87 271 GLU F O 1
ATOM 8598 N N . ALA D 1 286 ? -34.382 -51.396 34.678 1.00 46.12 272 ALA F N 1
ATOM 8599 C CA . ALA D 1 286 ? -33.489 -50.288 35.049 1.00 47.90 272 ALA F CA 1
ATOM 8600 C C . ALA D 1 286 ? -32.764 -50.563 36.361 1.00 46.45 272 ALA F C 1
ATOM 8601 O O . ALA D 1 286 ? -31.671 -50.034 36.603 1.00 45.71 272 ALA F O 1
ATOM 8603 N N . GLY D 1 287 ? -33.401 -51.384 37.193 1.00 49.43 273 GLY F N 1
ATOM 8604 C CA . GLY D 1 287 ? -32.851 -51.881 38.449 1.00 51.70 273 GLY F CA 1
ATOM 8605 C C . GLY D 1 287 ? -31.618 -52.746 38.331 1.00 51.94 273 GLY F C 1
ATOM 8606 O O . GLY D 1 287 ? -30.901 -52.921 39.319 1.00 51.95 273 GLY F O 1
ATOM 8607 N N . TYR D 1 288 ? -31.384 -53.307 37.141 1.00 47.62 274 TYR F N 1
ATOM 8608 C CA . TYR D 1 288 ? -30.175 -54.083 36.856 1.00 44.26 274 TYR F CA 1
ATOM 8609 C C . TYR D 1 288 ? -29.233 -53.450 35.830 1.00 42.07 274 TYR F C 1
ATOM 8610 O O . TYR D 1 288 ? -28.045 -53.788 35.802 1.00 47.67 274 TYR F O 1
ATOM 8619 N N . ARG D 1 289 ? -29.731 -52.558 34.977 1.00 41.68 275 ARG F N 1
ATOM 8620 C CA . ARG D 1 289 ? -28.957 -52.137 33.800 1.00 44.04 275 ARG F CA 1
ATOM 8621 C C . ARG D 1 289 ? -28.386 -50.709 33.851 1.00 41.76 275 ARG F C 1
ATOM 8622 O O . ARG D 1 289 ? -27.411 -50.408 33.156 1.00 39.33 275 ARG F O 1
ATOM 8630 N N . THR D 1 290 ? -29.019 -49.828 34.623 1.00 40.08 276 THR F N 1
ATOM 8631 C CA . THR D 1 290 ? -28.502 -48.484 34.860 1.00 41.44 276 THR F CA 1
ATOM 8632 C C . THR D 1 290 ? -27.127 -48.562 35.543 1.00 40.34 276 THR F C 1
ATOM 8633 O O . THR D 1 290 ? -26.832 -49.516 36.250 1.00 37.33 276 THR F O 1
ATOM 8637 N N . GLY D 1 291 ? -26.303 -47.550 35.314 1.00 39.18 277 GLY F N 1
ATOM 8638 C CA . GLY D 1 291 ? -24.896 -47.569 35.726 1.00 40.81 277 GLY F CA 1
ATOM 8639 C C . GLY D 1 291 ? -24.613 -48.026 37.152 1.00 40.75 277 GLY F C 1
ATOM 8640 O O . GLY D 1 291 ? -23.921 -49.025 37.347 1.00 38.70 277 GLY F O 1
ATOM 8641 N N . PRO D 1 292 ? -25.125 -47.288 38.156 1.00 43.11 278 PRO F N 1
ATOM 8642 C CA . PRO D 1 292 ? -24.818 -47.646 39.549 1.00 43.19 278 PRO F CA 1
ATOM 8643 C C . PRO D 1 292 ? -25.362 -49.017 39.938 1.00 40.74 278 PRO F C 1
ATOM 8644 O O . PRO D 1 292 ? -24.730 -49.729 40.719 1.00 36.89 278 PRO F O 1
ATOM 8648 N N . ARG D 1 293 ? -26.518 -49.394 39.389 1.00 41.35 279 ARG F N 1
ATOM 8649 C CA . ARG D 1 293 ? -27.069 -50.717 39.628 1.00 42.91 279 ARG F CA 1
ATOM 8650 C C . ARG D 1 293 ? -26.292 -51.826 38.917 1.00 38.97 279 ARG F C 1
ATOM 8651 O O . ARG D 1 293 ? -26.099 -52.894 39.490 1.00 37.02 279 ARG F O 1
ATOM 8659 N N . PHE D 1 294 ? -25.855 -51.598 37.679 1.00 37.90 280 PHE F N 1
ATOM 8660 C CA . PHE D 1 294 ? -25.024 -52.599 36.998 1.00 37.13 280 PHE F CA 1
ATOM 8661 C C . PHE D 1 294 ? -23.710 -52.801 37.775 1.00 35.72 280 PHE F C 1
ATOM 8662 O O . PHE D 1 294 ? -23.274 -53.926 38.017 1.00 34.57 280 PHE F O 1
ATOM 8670 N N . ASP D 1 295 ? -23.085 -51.691 38.147 1.00 36.21 281 ASP F N 1
ATOM 8671 C CA . ASP D 1 295 ? -21.823 -51.708 38.910 1.00 36.07 281 ASP F CA 1
ATOM 8672 C C . ASP D 1 295 ? -21.947 -52.521 40.197 1.00 37.18 281 ASP F C 1
ATOM 8673 O O . ASP D 1 295 ? -21.060 -53.330 40.522 1.00 36.02 281 ASP F O 1
ATOM 8678 N N . ASP D 1 296 ? -23.061 -52.336 40.903 1.00 39.45 282 ASP F N 1
ATOM 8679 C CA . ASP D 1 296 ? -23.321 -53.085 42.149 1.00 43.59 282 ASP F CA 1
ATOM 8680 C C . ASP D 1 296 ? -23.604 -54.576 41.938 1.00 43.00 282 ASP F C 1
ATOM 8681 O O . ASP D 1 296 ? -23.129 -55.416 42.709 1.00 47.77 282 ASP F O 1
ATOM 8686 N N . ALA D 1 297 ? -24.364 -54.920 40.900 1.00 41.03 283 ALA F N 1
ATOM 8687 C CA . ALA D 1 297 ? -24.504 -56.318 40.499 1.00 36.52 283 ALA F CA 1
ATOM 8688 C C . ALA D 1 297 ? -23.158 -56.957 40.168 1.00 36.36 283 ALA F C 1
ATOM 8689 O O . ALA D 1 297 ? -22.900 -58.087 40.569 1.00 35.98 283 ALA F O 1
ATOM 8691 N N . VAL D 1 298 ? -22.307 -56.235 39.441 1.00 32.68 284 VAL F N 1
ATOM 8692 C CA . VAL D 1 298 ? -20.984 -56.752 39.115 1.00 36.49 284 VAL F CA 1
ATOM 8693 C C . VAL D 1 298 ? -20.168 -56.945 40.419 1.00 35.43 284 VAL F C 1
ATOM 8694 O O . VAL D 1 298 ? -19.527 -57.971 40.603 1.00 36.64 284 VAL F O 1
ATOM 8698 N N . ARG D 1 299 ? -20.252 -55.962 41.312 1.00 40.32 285 ARG F N 1
ATOM 8699 C CA . ARG D 1 299 ? -19.625 -56.023 42.649 1.00 40.14 285 ARG F CA 1
ATOM 8700 C C . ARG D 1 299 ? -20.036 -57.276 43.419 1.00 39.31 285 ARG F C 1
ATOM 8701 O O . ARG D 1 299 ? -19.194 -58.043 43.872 1.00 38.26 285 ARG F O 1
ATOM 8709 N N . ARG D 1 300 ? -21.334 -57.500 43.546 1.00 38.23 286 ARG F N 1
ATOM 8710 C CA . ARG D 1 300 ? -21.822 -58.690 44.221 1.00 41.55 286 ARG F CA 1
ATOM 8711 C C . ARG D 1 300 ? -21.372 -59.994 43.543 1.00 40.65 286 ARG F C 1
ATOM 8712 O O . ARG D 1 300 ? -21.031 -60.956 44.224 1.00 38.96 286 ARG F O 1
ATOM 8720 N N . MET D 1 301 ? -21.332 -60.030 42.212 1.00 36.36 287 MET F N 1
ATOM 8721 C CA . MET D 1 301 ? -20.934 -61.233 41.526 1.00 36.68 287 MET F CA 1
ATOM 8722 C C . MET D 1 301 ? -19.465 -61.524 41.828 1.00 37.10 287 MET F C 1
ATOM 8723 O O . MET D 1 301 ? -19.068 -62.679 41.967 1.00 35.50 287 MET F O 1
ATOM 8728 N N . GLY D 1 302 ? -18.665 -60.463 41.899 1.00 37.73 288 GLY F N 1
ATOM 8729 C CA . GLY D 1 302 ? -17.243 -60.599 42.209 1.00 40.55 288 GLY F CA 1
ATOM 8730 C C . GLY D 1 302 ? -17.016 -61.202 43.584 1.00 40.37 288 GLY F C 1
ATOM 8731 O O . GLY D 1 302 ? -16.146 -62.050 43.753 1.00 40.07 288 GLY F O 1
ATOM 8732 N N . GLU D 1 303 ? -17.827 -60.784 44.552 1.00 43.73 289 GLU F N 1
ATOM 8733 C CA . GLU D 1 303 ? -17.678 -61.258 45.927 1.00 48.75 289 GLU F CA 1
ATOM 8734 C C . GLU D 1 303 ? -18.069 -62.720 45.985 1.00 49.63 289 GLU F C 1
ATOM 8735 O O . GLU D 1 303 ? -17.356 -63.540 46.571 1.00 47.57 289 GLU F O 1
ATOM 8741 N N . PHE D 1 304 ? -19.179 -63.047 45.329 1.00 46.23 290 PHE F N 1
ATOM 8742 C CA . PHE D 1 304 ? -19.641 -64.430 45.224 1.00 45.78 290 PHE F CA 1
ATOM 8743 C C . PHE D 1 304 ? -18.577 -65.366 44.624 1.00 45.39 290 PHE F C 1
ATOM 8744 O O . PHE D 1 304 ? -18.273 -66.420 45.186 1.00 44.47 290 PHE F O 1
ATOM 8752 N N . LEU D 1 305 ? -18.016 -64.988 43.480 1.00 40.04 291 LEU F N 1
ATOM 8753 C CA . LEU D 1 305 ? -16.925 -65.766 42.870 1.00 40.29 291 LEU F CA 1
ATOM 8754 C C . LEU D 1 305 ? -15.631 -65.856 43.696 1.00 39.43 291 LEU F C 1
ATOM 8755 O O . LEU D 1 305 ? -14.893 -66.841 43.597 1.00 38.54 291 LEU F O 1
ATOM 8760 N N . ALA D 1 306 ? -15.345 -64.809 44.460 1.00 40.75 292 ALA F N 1
ATOM 8761 C CA . ALA D 1 306 ? -14.141 -64.741 45.290 1.00 41.78 292 ALA F CA 1
ATOM 8762 C C . ALA D 1 306 ? -14.225 -65.531 46.607 1.00 44.76 292 ALA F C 1
ATOM 8763 O O . ALA D 1 306 ? -13.179 -65.759 47.245 1.00 41.18 292 ALA F O 1
ATOM 8765 N N . LYS D 1 307 ? -15.443 -65.941 46.994 1.00 44.02 293 LYS F N 1
ATOM 8766 C CA . LYS D 1 307 ? -15.722 -66.593 48.289 1.00 47.94 293 LYS F CA 1
ATOM 8767 C C . LYS D 1 307 ? -14.872 -67.822 48.590 1.00 45.45 293 LYS F C 1
ATOM 8768 O O . LYS D 1 307 ? -14.514 -68.040 49.737 1.00 47.38 293 LYS F O 1
ATOM 8771 N N . LYS D 1 308 ? -14.603 -68.638 47.575 1.00 43.71 294 LYS F N 1
ATOM 8772 C CA . LYS D 1 308 ? -13.765 -69.829 47.712 1.00 43.26 294 LYS F CA 1
ATOM 8773 C C . LYS D 1 308 ? -12.811 -69.852 46.532 1.00 46.24 294 LYS F C 1
ATOM 8774 O O . LYS D 1 308 ? -13.046 -69.164 45.543 1.00 43.16 294 LYS F O 1
ATOM 8776 N N . PRO D 1 309 ? -11.718 -70.621 46.631 1.00 46.71 295 PRO F N 1
ATOM 8777 C CA . PRO D 1 309 ? -10.865 -70.766 45.454 1.00 44.93 295 PRO F CA 1
ATOM 8778 C C . PRO D 1 309 ? -11.584 -71.574 44.392 1.00 43.32 295 PRO F C 1
ATOM 8779 O O . PRO D 1 309 ? -12.376 -72.440 44.745 1.00 40.79 295 PRO F O 1
ATOM 8783 N N . ILE D 1 310 ? -11.323 -71.275 43.117 1.00 42.84 296 ILE F N 1
ATOM 8784 C CA . ILE D 1 310 ? -11.851 -72.057 42.002 1.00 42.10 296 ILE F CA 1
ATOM 8785 C C . ILE D 1 310 ? -10.883 -73.182 41.716 1.00 41.35 296 ILE F C 1
ATOM 8786 O O . ILE D 1 310 ? -9.694 -72.954 41.512 1.00 40.45 296 ILE F O 1
ATOM 8791 N N . ARG D 1 311 ? -11.387 -74.411 41.713 1.00 40.57 297 ARG F N 1
ATOM 8792 C CA . ARG D 1 311 ? -10.530 -75.559 41.494 1.00 42.66 297 ARG F CA 1
ATOM 8793 C C . ARG D 1 311 ? -10.285 -75.729 39.998 1.00 43.69 297 ARG F C 1
ATOM 8794 O O . ARG D 1 311 ? -11.203 -76.024 39.232 1.00 48.64 297 ARG F O 1
ATOM 8796 N N . LEU D 1 312 ? -9.045 -75.479 39.589 1.00 42.16 298 LEU F N 1
ATOM 8797 C CA . LEU D 1 312 ? -8.567 -75.782 38.249 1.00 40.13 298 LEU F CA 1
ATOM 8798 C C . LEU D 1 312 ? -8.142 -77.232 38.193 1.00 43.17 298 LEU F C 1
ATOM 8799 O O . LEU D 1 312 ? -8.244 -77.878 37.145 1.00 42.08 298 LEU F O 1
ATOM 8804 N N . ALA D 1 313 ? -7.613 -77.724 39.315 1.00 41.60 299 ALA F N 1
ATOM 8805 C CA . ALA D 1 313 ? -7.458 -79.161 39.550 1.00 43.04 299 ALA F CA 1
ATOM 8806 C C . ALA D 1 313 ? -7.786 -79.448 40.993 1.00 42.23 299 ALA F C 1
ATOM 8807 O O . ALA D 1 313 ? -7.955 -78.525 41.785 1.00 43.17 299 ALA F O 1
ATOM 8809 N N . ASP D 1 314 ? -7.896 -80.728 41.342 1.00 44.58 300 ASP F N 1
ATOM 8810 C CA . ASP D 1 314 ? -8.233 -81.092 42.725 1.00 49.98 300 ASP F CA 1
ATOM 8811 C C . ASP D 1 314 ? -7.221 -80.472 43.704 1.00 49.44 300 ASP F C 1
ATOM 8812 O O . ASP D 1 314 ? -7.579 -80.101 44.817 1.00 53.69 300 ASP F O 1
ATOM 8817 N N . ASN D 1 315 ? -5.981 -80.320 43.239 1.00 47.55 301 ASN F N 1
ATOM 8818 C CA . ASN D 1 315 ? -4.887 -79.776 44.033 1.00 48.48 301 ASN F CA 1
ATOM 8819 C C . ASN D 1 315 ? -4.394 -78.380 43.589 1.00 47.26 301 ASN F C 1
ATOM 8820 O O . ASN D 1 315 ? -3.439 -77.851 44.150 1.00 47.98 301 ASN F O 1
ATOM 8825 N N . ILE D 1 316 ? -5.019 -77.790 42.575 1.00 43.35 302 ILE F N 1
ATOM 8826 C CA . ILE D 1 316 ? -4.552 -76.517 42.002 1.00 42.50 302 ILE F CA 1
ATOM 8827 C C . ILE D 1 316 ? -5.719 -75.545 41.976 1.00 41.15 302 ILE F C 1
ATOM 8828 O O . ILE D 1 316 ? -6.786 -75.877 41.479 1.00 40.45 302 ILE F O 1
ATOM 8833 N N . ASN D 1 317 ? -5.506 -74.349 42.508 1.00 43.59 303 ASN F N 1
ATOM 8834 C CA . ASN D 1 317 ? -6.566 -73.375 42.672 1.00 45.26 303 ASN F CA 1
ATOM 8835 C C . ASN D 1 317 ? -6.274 -72.065 41.975 1.00 44.68 303 ASN F C 1
ATOM 8836 O O . ASN D 1 317 ? -5.117 -71.704 41.763 1.00 44.47 303 ASN F O 1
ATOM 8841 N N . ALA D 1 318 ? -7.351 -71.384 41.601 1.00 40.99 304 ALA F N 1
ATOM 8842 C CA . ALA D 1 318 ? -7.309 -70.006 41.153 1.00 41.96 304 ALA F CA 1
ATOM 8843 C C . ALA D 1 318 ? -8.142 -69.196 42.128 1.00 40.66 304 ALA F C 1
ATOM 8844 O O . ALA D 1 318 ? -9.014 -69.746 42.829 1.00 40.71 304 ALA F O 1
ATOM 8846 N N . GLN D 1 319 ? -7.879 -67.897 42.171 1.00 38.09 305 GLN F N 1
ATOM 8847 C CA . GLN D 1 319 ? -8.567 -66.996 43.090 1.00 36.64 305 GLN F CA 1
ATOM 8848 C C . GLN D 1 319 ? -8.920 -65.698 42.381 1.00 35.19 305 GLN F C 1
ATOM 8849 O O . GLN D 1 319 ? -8.050 -65.009 41.850 1.00 35.84 305 GLN F O 1
ATOM 8855 N N . VAL D 1 320 ? -10.207 -65.375 42.402 1.00 33.99 306 VAL F N 1
ATOM 8856 C CA . VAL D 1 320 ? -10.716 -64.151 41.842 1.00 37.32 306 VAL F CA 1
ATOM 8857 C C . VAL D 1 320 ? -10.345 -63.017 42.777 1.00 37.32 306 VAL F C 1
ATOM 8858 O O . VAL D 1 320 ? -10.463 -63.144 44.003 1.00 40.33 306 VAL F O 1
ATOM 8862 N N . GLY D 1 321 ? -9.885 -61.919 42.196 1.00 36.53 307 GLY F N 1
ATOM 8863 C CA . GLY D 1 321 ? -9.400 -60.774 42.968 1.00 36.80 307 GLY F CA 1
ATOM 8864 C C . GLY D 1 321 ? -10.150 -59.489 42.677 1.00 35.81 307 GLY F C 1
ATOM 8865 O O . GLY D 1 321 ? -11.365 -59.496 42.508 1.00 38.43 307 GLY F O 1
ATOM 8866 N N . ASP D 1 322 ? -9.414 -58.390 42.598 1.00 34.14 308 ASP F N 1
ATOM 8867 C CA . ASP D 1 322 ? -10.013 -57.064 42.502 1.00 36.59 308 ASP F CA 1
ATOM 8868 C C . ASP D 1 322 ? -10.561 -56.756 41.105 1.00 35.30 308 ASP F C 1
ATOM 8869 O O . ASP D 1 322 ? -10.124 -57.342 40.101 1.00 32.09 308 ASP F O 1
ATOM 8874 N N . ARG D 1 323 ? -11.474 -55.796 41.075 1.00 32.64 309 ARG F N 1
ATOM 8875 C CA . ARG D 1 323 ? -11.977 -55.237 39.814 1.00 35.37 309 ARG F CA 1
ATOM 8876 C C . ARG D 1 323 ? -10.864 -54.695 38.914 1.00 38.17 309 ARG F C 1
ATOM 8877 O O . ARG D 1 323 ? -9.918 -54.027 39.382 1.00 35.20 309 ARG F O 1
ATOM 8885 N N . ILE D 1 324 ? -10.985 -54.986 37.617 1.00 35.55 310 ILE F N 1
ATOM 8886 C CA . ILE D 1 324 ? -10.041 -54.508 36.648 1.00 35.90 310 ILE F CA 1
ATOM 8887 C C . ILE D 1 324 ? -10.449 -53.074 36.311 1.00 36.39 310 ILE F C 1
ATOM 8888 O O . ILE D 1 324 ? -11.643 -52.771 36.139 1.00 35.92 310 ILE F O 1
ATOM 8893 N N . VAL D 1 325 ? -9.446 -52.201 36.274 1.00 32.55 311 VAL F N 1
ATOM 8894 C CA . VAL D 1 325 ? -9.630 -50.797 35.996 1.00 35.29 311 VAL F CA 1
ATOM 8895 C C . VAL D 1 325 ? -8.737 -50.399 34.819 1.00 35.72 311 VAL F C 1
ATOM 8896 O O . VAL D 1 325 ? -7.735 -51.055 34.544 1.00 35.68 311 VAL F O 1
ATOM 8900 N N . PHE D 1 326 ? -9.103 -49.325 34.125 1.00 34.05 312 PHE F N 1
ATOM 8901 C CA . PHE D 1 326 ? -8.259 -48.743 33.102 1.00 36.91 312 PHE F CA 1
ATOM 8902 C C . PHE D 1 326 ? -7.810 -47.358 33.543 1.00 38.66 312 PHE F C 1
ATOM 8903 O O . PHE D 1 326 ? -8.626 -46.436 33.677 1.00 37.41 312 PHE F O 1
ATOM 8911 N N . SER D 1 327 ? -6.510 -47.188 33.752 1.00 42.65 313 SER F N 1
ATOM 8912 C CA . SER D 1 327 ? -6.014 -45.883 34.192 1.00 44.39 313 SER F CA 1
ATOM 8913 C C . SER D 1 327 ? -4.584 -45.615 33.743 1.00 45.31 313 SER F C 1
ATOM 8914 O O . SER D 1 327 ? -3.972 -46.430 33.054 1.00 40.22 313 SER F O 1
ATOM 8917 N N . ASN D 1 328 ? -4.081 -44.444 34.121 1.00 47.92 314 ASN F N 1
ATOM 8918 C CA . ASN D 1 328 ? -2.748 -44.009 33.757 1.00 52.53 314 ASN F CA 1
ATOM 8919 C C . ASN D 1 328 ? -1.809 -43.944 34.967 1.00 60.39 314 ASN F C 1
ATOM 8920 O O . ASN D 1 328 ? -0.696 -43.412 34.860 1.00 60.64 314 ASN F O 1
ATOM 8925 N N . GLU D 1 329 ? -2.262 -44.501 36.098 1.00 65.89 315 GLU F N 1
ATOM 8926 C CA . GLU D 1 329 ? -1.426 -44.701 37.300 1.00 65.50 315 GLU F CA 1
ATOM 8927 C C . GLU D 1 329 ? -0.219 -45.575 37.010 1.00 63.96 315 GLU F C 1
ATOM 8928 O O . GLU D 1 329 ? -0.321 -46.552 36.267 1.00 61.23 315 GLU F O 1
ATOM 8934 N N . GLY D 1 330 ? 0.916 -45.223 37.612 1.00 62.58 316 GLY F N 1
ATOM 8935 C CA . GLY D 1 330 ? 2.107 -46.073 37.615 1.00 63.08 316 GLY F CA 1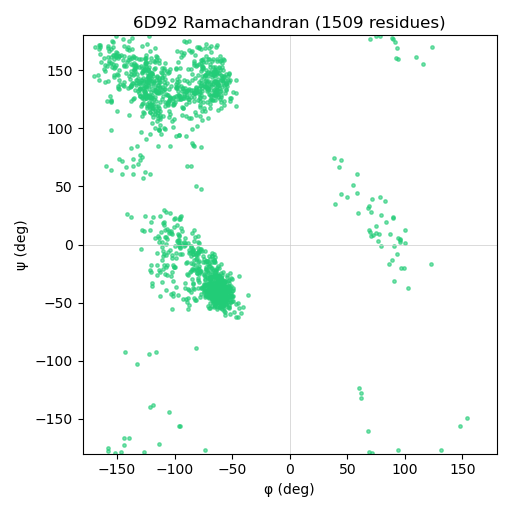
ATOM 8936 C C . GLY D 1 330 ? 2.698 -46.365 36.246 1.00 62.77 316 GLY F C 1
ATOM 8937 O O . GLY D 1 330 ? 2.974 -45.449 35.461 1.00 62.03 316 GLY F O 1
ATOM 8938 N N . GLN D 1 331 ? 2.901 -47.650 35.968 1.00 63.93 317 GLN F N 1
ATOM 8939 C CA . GLN D 1 331 ? 3.377 -48.094 34.658 1.00 65.52 317 GLN F CA 1
ATOM 8940 C C . GLN D 1 331 ? 2.227 -48.186 33.641 1.00 65.22 317 GLN F C 1
ATOM 8941 O O . GLN D 1 331 ? 2.471 -48.329 32.443 1.00 67.03 317 GLN F O 1
ATOM 8943 N N . ALA D 1 332 ? 0.987 -48.107 34.119 1.00 63.16 318 ALA F N 1
ATOM 8944 C CA . ALA D 1 332 ? -0.195 -48.230 33.255 1.00 62.47 318 ALA F CA 1
ATOM 8945 C C . ALA D 1 332 ? -0.462 -46.951 32.455 1.00 61.77 318 ALA F C 1
ATOM 8946 O O . ALA D 1 332 ? -0.373 -45.842 32.990 1.00 60.96 318 ALA F O 1
ATOM 8948 N N . ARG D 1 333 ? -0.801 -47.118 31.175 1.00 59.22 319 ARG F N 1
ATOM 8949 C CA . ARG D 1 333 ? -1.146 -45.994 30.285 1.00 57.22 319 ARG F CA 1
ATOM 8950 C C . ARG D 1 333 ? -2.389 -46.396 29.475 1.00 49.95 319 ARG F C 1
ATOM 8951 O O . ARG D 1 333 ? -2.363 -46.465 28.250 1.00 47.05 319 ARG F O 1
ATOM 8959 N N . ASN D 1 334 ? -3.476 -46.657 30.189 1.00 45.06 320 ASN F N 1
ATOM 8960 C CA . ASN D 1 334 ? -4.590 -47.442 29.639 1.00 44.32 320 ASN F CA 1
ATOM 8961 C C . ASN D 1 334 ? -5.857 -46.656 29.324 1.00 43.83 320 ASN F C 1
ATOM 8962 O O . ASN D 1 334 ? -6.899 -47.257 29.079 1.00 46.43 320 ASN F O 1
ATOM 8967 N N . VAL D 1 335 ? -5.788 -45.327 29.319 1.00 42.34 321 VAL F N 1
ATOM 8968 C CA . VAL D 1 335 ? -6.960 -44.539 28.941 1.00 43.05 321 VAL F CA 1
ATOM 8969 C C . VAL D 1 335 ? -6.611 -43.167 28.353 1.00 43.51 321 VAL F C 1
ATOM 8970 O O . VAL D 1 335 ? -5.625 -42.530 28.742 1.00 43.38 321 VAL F O 1
ATOM 8974 N N . ARG D 1 336 ? -7.413 -42.744 27.378 1.00 38.54 322 ARG F N 1
ATOM 8975 C CA . ARG D 1 336 ? -7.257 -41.459 26.722 1.00 39.74 322 ARG F CA 1
ATOM 8976 C C . ARG D 1 336 ? -8.644 -40.909 26.413 1.00 40.44 322 ARG F C 1
ATOM 8977 O O . ARG D 1 336 ? -9.615 -41.668 26.282 1.00 40.31 322 ARG F O 1
ATOM 8979 N N . LEU D 1 337 ? -8.752 -39.591 26.334 1.00 44.00 323 LEU F N 1
ATOM 8980 C CA . LEU D 1 337 ? -9.973 -38.946 25.872 1.00 47.70 323 LEU F CA 1
ATOM 8981 C C . LEU D 1 337 ? -9.709 -38.258 24.532 1.00 48.96 323 LEU F C 1
ATOM 8982 O O . LEU D 1 337 ? -8.831 -37.406 24.415 1.00 49.05 323 LEU F O 1
ATOM 8987 N N . ALA D 1 338 ? -10.479 -38.646 23.523 1.00 45.31 324 ALA F N 1
ATOM 8988 C CA . ALA D 1 338 ? -10.450 -37.979 22.245 1.00 44.73 324 ALA F CA 1
ATOM 8989 C C . ALA D 1 338 ? -11.116 -36.597 22.366 1.00 41.29 324 ALA F C 1
ATOM 8990 O O . ALA D 1 338 ? -12.144 -36.454 23.042 1.00 39.74 324 ALA F O 1
ATOM 8992 N N . PRO D 1 339 ? -10.534 -35.572 21.714 1.00 42.11 325 PRO F N 1
ATOM 8993 C CA . PRO D 1 339 ? -11.237 -34.292 21.670 1.00 44.91 325 PRO F CA 1
ATOM 8994 C C . PRO D 1 339 ? -12.606 -34.451 20.999 1.00 46.18 325 PRO F C 1
ATOM 8995 O O . PRO D 1 339 ? -12.824 -35.439 20.266 1.00 40.03 325 PRO F O 1
ATOM 8999 N N . LYS D 1 340 ? -13.515 -33.514 21.268 1.00 44.83 326 LYS F N 1
ATOM 9000 C CA . LYS D 1 340 ? -14.833 -33.536 20.652 1.00 45.98 326 LYS F CA 1
ATOM 9001 C C . LYS D 1 340 ? -14.722 -33.419 19.123 1.00 43.98 326 LYS F C 1
ATOM 9002 O O . LYS D 1 340 ? -13.928 -32.636 18.581 1.00 38.83 326 LYS F O 1
ATOM 9005 N N . VAL D 1 341 ? -15.521 -34.229 18.434 1.00 42.17 327 VAL F N 1
ATOM 9006 C CA . VAL D 1 341 ? -15.602 -34.153 16.981 1.00 40.02 327 VAL F CA 1
ATOM 9007 C C . VAL D 1 341 ? -16.121 -32.779 16.568 1.00 38.64 327 VAL F C 1
ATOM 9008 O O . VAL D 1 341 ? -17.034 -32.241 17.179 1.00 35.41 327 VAL F O 1
ATOM 9012 N N . GLU D 1 342 ? -15.525 -32.207 15.525 1.00 41.75 328 GLU F N 1
ATOM 9013 C CA . GLU D 1 342 ? -16.030 -30.948 14.992 1.00 42.65 328 GLU F CA 1
ATOM 9014 C C . GLU D 1 342 ? -16.790 -31.216 13.704 1.00 39.76 328 GLU F C 1
ATOM 9015 O O . GLU D 1 342 ? -16.265 -31.847 12.781 1.00 36.75 328 GLU F O 1
ATOM 9021 N N . TYR D 1 343 ? -18.024 -30.738 13.669 1.00 37.10 329 TYR F N 1
ATOM 9022 C CA . TYR D 1 343 ? -18.794 -30.672 12.444 1.00 37.38 329 TYR F CA 1
ATOM 9023 C C . TYR D 1 343 ? -18.396 -29.399 11.722 1.00 39.13 329 TYR F C 1
ATOM 9024 O O . TYR D 1 343 ? -18.522 -28.312 12.287 1.00 39.11 329 TYR F O 1
ATOM 9033 N N . VAL D 1 344 ? -17.941 -29.541 10.479 1.00 38.51 330 VAL F N 1
ATOM 9034 C CA . VAL D 1 344 ? -17.356 -28.440 9.719 1.00 41.19 330 VAL F CA 1
ATOM 9035 C C . VAL D 1 344 ? -18.186 -28.071 8.499 1.00 41.36 330 VAL F C 1
ATOM 9036 O O . VAL D 1 344 ? -18.594 -28.959 7.729 1.00 41.18 330 VAL F O 1
ATOM 9040 N N . PHE D 1 345 ? -18.393 -26.763 8.309 1.00 37.10 331 PHE F N 1
ATOM 9041 C CA . PHE D 1 345 ? -19.290 -26.249 7.262 1.00 39.97 331 PHE F CA 1
ATOM 9042 C C . PHE D 1 345 ? -18.632 -25.338 6.230 1.00 43.88 331 PHE F C 1
ATOM 9043 O O . PHE D 1 345 ? -19.322 -24.599 5.541 1.00 45.96 331 PHE F O 1
ATOM 9051 N N . ASP D 1 346 ? -17.306 -25.396 6.114 1.00 48.68 332 ASP F N 1
ATOM 9052 C CA . ASP D 1 346 ? -16.598 -24.789 4.979 1.00 53.52 332 ASP F CA 1
ATOM 9053 C C . ASP D 1 346 ? -15.237 -25.453 4.774 1.00 56.11 332 ASP F C 1
ATOM 9054 O O . ASP D 1 346 ? -14.755 -26.171 5.647 1.00 59.20 332 ASP F O 1
ATOM 9059 N N . ARG D 1 347 ? -14.614 -25.190 3.629 1.00 61.96 333 ARG F N 1
ATOM 9060 C CA . ARG D 1 347 ? -13.370 -25.867 3.249 1.00 67.65 333 ARG F CA 1
ATOM 9061 C C . ARG D 1 347 ? -12.157 -25.473 4.120 1.00 70.81 333 ARG F C 1
ATOM 9062 O O . ARG D 1 347 ? -11.245 -26.277 4.300 1.00 71.56 333 ARG F O 1
ATOM 9065 N N . THR D 1 348 ? -12.146 -24.255 4.662 1.00 71.81 334 THR F N 1
ATOM 9066 C CA . THR D 1 348 ? -11.062 -23.832 5.570 1.00 74.20 334 THR F CA 1
ATOM 9067 C C . THR D 1 348 ? -11.132 -24.551 6.923 1.00 75.38 334 THR F C 1
ATOM 9068 O O . THR D 1 348 ? -10.096 -24.820 7.540 1.00 77.74 334 THR F O 1
ATOM 9072 N N . GLY D 1 349 ? -12.353 -24.849 7.374 1.00 70.04 335 GLY F N 1
ATOM 9073 C CA . GLY D 1 349 ? -12.583 -25.476 8.676 1.00 64.37 335 GLY F CA 1
ATOM 9074 C C . GLY D 1 349 ? -12.897 -24.486 9.789 1.00 62.68 335 GLY F C 1
ATOM 9075 O O . GLY D 1 349 ? -13.057 -24.882 10.942 1.00 60.51 335 GLY F O 1
ATOM 9076 N N . ALA D 1 350 ? -12.998 -23.201 9.449 1.00 60.27 336 ALA F N 1
ATOM 9077 C CA . ALA D 1 350 ? -13.241 -22.154 10.441 1.00 60.88 336 ALA F CA 1
ATOM 9078 C C . ALA D 1 350 ? -14.709 -22.076 10.840 1.00 60.31 336 ALA F C 1
ATOM 9079 O O . ALA D 1 350 ? -15.031 -21.662 11.956 1.00 59.31 336 ALA F O 1
ATOM 9081 N N . LYS D 1 351 ? -15.598 -22.443 9.922 1.00 54.85 337 LYS F N 1
ATOM 9082 C CA . LYS D 1 351 ? -17.013 -22.553 10.258 1.00 54.33 337 LYS F CA 1
ATOM 9083 C C . LYS D 1 351 ? -17.195 -23.977 10.776 1.00 53.73 337 LYS F C 1
ATOM 9084 O O . LYS D 1 351 ? -17.075 -24.941 10.016 1.00 48.39 337 LYS F O 1
ATOM 9087 N N . SER D 1 352 ? -17.418 -24.115 12.079 1.00 51.14 338 SER F N 1
ATOM 9088 C CA . SER D 1 352 ? -17.494 -25.443 12.678 1.00 49.95 338 SER F CA 1
ATOM 9089 C C . SER D 1 352 ? -18.369 -25.405 13.910 1.00 46.53 338 SER F C 1
ATOM 9090 O O . SER D 1 352 ? -18.618 -24.341 14.459 1.00 45.83 338 SER F O 1
ATOM 9093 N N . ALA D 1 353 ? -18.875 -26.561 14.316 1.00 41.69 339 ALA F N 1
ATOM 9094 C CA . ALA D 1 353 ? -19.769 -26.642 15.480 1.00 39.24 339 ALA F CA 1
ATOM 9095 C C . ALA D 1 353 ? -19.702 -27.995 16.170 1.00 37.43 339 ALA F C 1
ATOM 9096 O O . ALA D 1 353 ? -19.175 -28.968 15.616 1.00 36.23 339 ALA F O 1
ATOM 9098 N N . GLU D 1 354 ? -20.206 -28.031 17.404 1.00 39.61 340 GLU F N 1
ATOM 9099 C CA . GLU D 1 354 ? -20.172 -29.232 18.235 1.00 40.25 340 GLU F CA 1
ATOM 9100 C C . GLU D 1 354 ? -21.315 -30.185 17.876 1.00 39.07 340 GLU F C 1
ATOM 9101 O O . GLU D 1 354 ? -21.277 -31.360 18.212 1.00 39.16 340 GLU F O 1
ATOM 9103 N N . TYR D 1 355 ? -22.356 -29.643 17.247 1.00 39.41 341 TYR F N 1
ATOM 9104 C CA . TYR D 1 355 ? -23.553 -30.402 16.908 1.00 39.98 341 TYR F CA 1
ATOM 9105 C C . TYR D 1 355 ? -23.897 -30.118 15.442 1.00 39.64 341 TYR F C 1
ATOM 9106 O O . TYR D 1 355 ? -23.698 -28.994 14.959 1.00 35.05 341 TYR F O 1
ATOM 9115 N N . ALA D 1 356 ? -24.380 -31.151 14.735 1.00 35.19 342 ALA F N 1
ATOM 9116 C CA . ALA D 1 356 ? -24.706 -31.039 13.309 1.00 34.92 342 ALA F CA 1
ATOM 9117 C C . ALA D 1 356 ? -25.759 -29.975 13.033 1.00 32.57 342 ALA F C 1
ATOM 9118 O O . ALA D 1 356 ? -25.559 -29.109 12.194 1.00 34.17 342 ALA F O 1
ATOM 9120 N N . TRP D 1 357 ? -26.893 -30.084 13.714 1.00 33.60 343 TRP F N 1
ATOM 9121 C CA . TRP D 1 357 ? -28.026 -29.229 13.448 1.00 37.36 343 TRP F CA 1
ATOM 9122 C C . TRP D 1 357 ? -27.780 -27.745 13.779 1.00 40.69 343 TRP F C 1
ATOM 9123 O O . TRP D 1 357 ? -28.277 -26.860 13.081 1.00 38.25 343 TRP F O 1
ATOM 9134 N N . ARG D 1 358 ? -27.068 -27.491 14.874 1.00 44.21 344 ARG F N 1
ATOM 9135 C CA . ARG D 1 358 ? -26.752 -26.123 15.272 1.00 45.61 344 ARG F CA 1
ATOM 9136 C C . ARG D 1 358 ? -25.858 -25.516 14.220 1.00 42.58 344 ARG F C 1
ATOM 9137 O O . ARG D 1 358 ? -26.009 -24.346 13.851 1.00 44.89 344 ARG F O 1
ATOM 9145 N N . GLY D 1 359 ? -24.905 -26.317 13.762 1.00 39.49 345 GLY F N 1
ATOM 9146 C CA . GLY D 1 359 ? -23.957 -25.901 12.747 1.00 38.17 345 GLY F CA 1
ATOM 9147 C C . GLY D 1 359 ? -24.645 -25.599 11.430 1.00 38.53 345 GLY F C 1
ATOM 9148 O O . GLY D 1 359 ? -24.352 -24.602 10.790 1.00 41.78 345 GLY F O 1
ATOM 9149 N N . LEU D 1 360 ? -25.564 -26.478 11.037 1.00 41.26 346 LEU F N 1
ATOM 9150 C CA . LEU D 1 360 ? -26.293 -26.351 9.782 1.00 40.51 346 LEU F CA 1
ATOM 9151 C C . LEU D 1 360 ? -27.205 -25.106 9.798 1.00 42.91 346 LEU F C 1
ATOM 9152 O O . LEU D 1 360 ? -27.300 -24.372 8.806 1.00 40.60 346 LEU F O 1
ATOM 9157 N N . SER D 1 361 ? -27.837 -24.857 10.940 1.00 47.10 347 SER F N 1
ATOM 9158 C CA . SER D 1 361 ? -28.673 -23.665 11.128 1.00 49.41 347 SER F CA 1
ATOM 9159 C C . SER D 1 361 ? -27.875 -22.355 11.114 1.00 48.68 347 SER F C 1
ATOM 9160 O O . SER D 1 361 ? -28.329 -21.360 10.539 1.00 49.27 347 SER F O 1
ATOM 9163 N N . GLN D 1 362 ? -26.693 -22.355 11.729 1.00 50.71 348 GLN F N 1
ATOM 9164 C CA . GLN D 1 362 ? -25.843 -21.159 11.751 1.00 51.15 348 GLN F CA 1
ATOM 9165 C C . GLN D 1 362 ? -25.194 -20.890 10.404 1.00 51.13 348 GLN F C 1
ATOM 9166 O O . GLN D 1 362 ? -25.185 -19.748 9.945 1.00 48.50 348 GLN F O 1
ATOM 9168 N N . PHE D 1 363 ? -24.651 -21.927 9.767 1.00 47.40 349 PHE F N 1
ATOM 9169 C CA . PHE D 1 363 ? -23.784 -21.722 8.606 1.00 47.89 349 PHE F CA 1
ATOM 9170 C C . PHE D 1 363 ? -24.381 -22.073 7.245 1.00 45.78 349 PHE F C 1
ATOM 9171 O O . PHE D 1 363 ? -23.850 -21.643 6.211 1.00 42.74 349 PHE F O 1
ATOM 9179 N N . GLY D 1 364 ? -25.458 -22.853 7.236 1.00 46.16 350 GLY F N 1
ATOM 9180 C CA . GLY D 1 364 ? -25.903 -23.535 6.013 1.00 44.37 350 GLY F CA 1
ATOM 9181 C C . GLY D 1 364 ? -24.929 -24.645 5.622 1.00 41.28 350 GLY F C 1
ATOM 9182 O O . GLY D 1 364 ? -23.901 -24.824 6.250 1.00 37.79 350 GLY F O 1
ATOM 9183 N N . PRO D 1 365 ? -25.246 -25.398 4.564 1.00 38.88 351 PRO F N 1
ATOM 9184 C CA . PRO D 1 365 ? -24.461 -26.582 4.209 1.00 37.01 351 PRO F CA 1
ATOM 9185 C C . PRO D 1 365 ? -23.022 -26.296 3.785 1.00 36.59 351 PRO F C 1
ATOM 9186 O O . PRO D 1 365 ? -22.713 -25.228 3.270 1.00 36.56 351 PRO F O 1
ATOM 9190 N N . PHE D 1 366 ? -22.160 -27.282 3.996 1.00 33.76 352 PHE F N 1
ATOM 9191 C CA . PHE D 1 366 ? -20.740 -27.200 3.703 1.00 33.91 352 PHE F CA 1
ATOM 9192 C C . PHE D 1 366 ? -20.456 -26.840 2.231 1.00 36.63 352 PHE F C 1
ATOM 9193 O O . PHE D 1 366 ? -19.472 -26.162 1.934 1.00 38.27 352 PHE F O 1
ATOM 9201 N N . ASP D 1 367 ? -21.307 -27.307 1.319 1.00 36.27 353 ASP F N 1
ATOM 9202 C CA . ASP D 1 367 ? -21.151 -27.004 -0.103 1.00 37.20 353 ASP F CA 1
ATOM 9203 C C . ASP D 1 367 ? -22.093 -25.887 -0.603 1.00 41.29 353 ASP F C 1
ATOM 9204 O O . ASP D 1 367 ? -22.375 -25.818 -1.788 1.00 40.90 353 ASP F O 1
ATOM 9209 N N . ARG D 1 368 ? -22.593 -25.027 0.279 1.00 45.58 354 ARG F N 1
ATOM 9210 C CA . ARG D 1 368 ? -23.556 -24.009 -0.159 1.00 49.02 354 ARG F CA 1
ATOM 9211 C C . ARG D 1 368 ? -23.061 -23.230 -1.392 1.00 49.58 354 ARG F C 1
ATOM 9212 O O . ARG D 1 368 ? -23.802 -23.104 -2.360 1.00 46.11 354 ARG F O 1
ATOM 9220 N N . PRO D 1 369 ? -21.805 -22.744 -1.375 1.00 48.61 355 PRO F N 1
ATOM 9221 C CA . PRO D 1 369 ? -21.326 -21.915 -2.483 1.00 48.12 355 PRO F CA 1
ATOM 9222 C C . PRO D 1 369 ? -21.420 -22.565 -3.859 1.00 49.84 355 PRO F C 1
ATOM 9223 O O . PRO D 1 369 ? -21.735 -21.874 -4.825 1.00 51.16 355 PRO F O 1
ATOM 9227 N N . SER D 1 370 ? -21.151 -23.868 -3.946 1.00 45.61 356 SER F N 1
ATOM 9228 C CA . SER D 1 370 ? -21.037 -24.540 -5.244 1.00 46.82 356 SER F CA 1
ATOM 9229 C C . SER D 1 370 ? -22.122 -25.585 -5.524 1.00 44.53 356 SER F C 1
ATOM 9230 O O . SER D 1 370 ? -22.053 -26.284 -6.536 1.00 43.82 356 SER F O 1
ATOM 9233 N N . PHE D 1 371 ? -23.124 -25.682 -4.658 1.00 42.27 357 PHE F N 1
ATOM 9234 C CA . PHE D 1 371 ? -24.182 -26.695 -4.831 1.00 41.65 357 PHE F CA 1
ATOM 9235 C C . PHE D 1 371 ? -24.928 -26.430 -6.125 1.00 40.72 357 PHE F C 1
ATOM 9236 O O . PHE D 1 371 ? -25.366 -25.313 -6.364 1.00 40.80 357 PHE F O 1
ATOM 9244 N N . ALA D 1 372 ? -25.068 -27.464 -6.953 1.00 39.93 358 ALA F N 1
ATOM 9245 C CA . ALA D 1 372 ? -25.467 -27.277 -8.347 1.00 41.60 358 ALA F CA 1
ATOM 9246 C C . ALA D 1 372 ? -26.953 -27.457 -8.623 1.00 43.11 358 ALA F C 1
ATOM 9247 O O . ALA D 1 372 ? -27.380 -27.341 -9.770 1.00 46.07 358 ALA F O 1
ATOM 9249 N N . ASN D 1 373 ? -27.755 -27.789 -7.624 1.00 45.68 359 ASN F N 1
ATOM 9250 C CA . ASN D 1 373 ? -29.177 -27.906 -7.913 1.00 45.51 359 ASN F CA 1
ATOM 9251 C C . ASN D 1 373 ? -30.021 -27.145 -6.933 1.00 43.83 359 ASN F C 1
ATOM 9252 O O . ASN D 1 373 ? -30.728 -27.703 -6.091 1.00 44.71 359 ASN F O 1
ATOM 9257 N N . ARG D 1 374 ? -29.961 -25.839 -7.097 1.00 39.22 360 ARG F N 1
ATOM 9258 C CA . ARG D 1 374 ? -30.646 -24.950 -6.210 1.00 40.92 360 ARG F CA 1
ATOM 9259 C C . ARG D 1 374 ? -32.122 -24.817 -6.567 1.00 36.98 360 ARG F C 1
ATOM 9260 O O . ARG D 1 374 ? -32.888 -24.250 -5.796 1.00 36.65 360 ARG F O 1
ATOM 9268 N N . SER D 1 375 ? -32.535 -25.380 -7.696 1.00 38.33 361 SER F N 1
ATOM 9269 C CA . SER D 1 375 ? -33.955 -25.370 -8.070 1.00 37.79 361 SER F CA 1
ATOM 9270 C C . SER D 1 375 ? -34.519 -26.747 -8.369 1.00 36.56 361 SER F C 1
ATOM 9271 O O . SER D 1 375 ? -34.988 -27.005 -9.474 1.00 37.08 361 SER F O 1
ATOM 9274 N N . PRO D 1 376 ? -34.532 -27.645 -7.368 1.00 36.46 362 PRO F N 1
ATOM 9275 C CA . PRO D 1 376 ? -34.932 -29.012 -7.703 1.00 36.23 362 PRO F CA 1
ATOM 9276 C C . PRO D 1 376 ? -36.436 -29.163 -7.940 1.00 34.56 362 PRO F C 1
ATOM 9277 O O . PRO D 1 376 ? -37.234 -28.501 -7.274 1.00 33.97 362 PRO F O 1
ATOM 9281 N N . ARG D 1 377 ? -36.778 -30.022 -8.893 1.00 35.04 363 ARG F N 1
ATOM 9282 C CA . ARG D 1 377 ? -38.129 -30.534 -9.124 1.00 36.86 363 ARG F CA 1
ATOM 9283 C C . ARG D 1 377 ? -38.257 -31.928 -8.513 1.00 33.29 363 ARG F C 1
ATOM 9284 O O . ARG D 1 377 ? -37.511 -32.853 -8.872 1.00 32.42 363 ARG F O 1
ATOM 9292 N N . ILE D 1 378 ? -39.213 -32.087 -7.606 1.00 31.41 364 ILE F N 1
ATOM 9293 C CA . ILE D 1 378 ? -39.358 -33.315 -6.833 1.00 30.72 364 ILE F CA 1
ATOM 9294 C C . ILE D 1 378 ? -40.731 -33.934 -7.092 1.00 28.97 364 ILE F C 1
ATOM 9295 O O . ILE D 1 378 ? -41.762 -33.314 -6.836 1.00 31.12 364 ILE F O 1
ATOM 9300 N N . LEU D 1 379 ? -40.713 -35.136 -7.643 1.00 27.92 365 LEU F N 1
ATOM 9301 C CA . LEU D 1 379 ? -41.902 -35.962 -7.868 1.00 30.60 365 LEU F CA 1
ATOM 9302 C C . LEU D 1 379 ? -42.436 -36.428 -6.524 1.00 31.77 365 LEU F C 1
ATOM 9303 O O . LEU D 1 379 ? -41.674 -36.957 -5.714 1.00 31.72 365 LEU F O 1
ATOM 9308 N N . VAL D 1 380 ? -43.730 -36.233 -6.266 1.00 28.71 366 VAL F N 1
ATOM 9309 C CA . VAL D 1 380 ? -44.340 -36.759 -5.050 1.00 29.23 366 VAL F CA 1
ATOM 9310 C C . VAL D 1 380 ? -45.412 -37.769 -5.431 1.00 31.15 366 VAL F C 1
ATOM 9311 O O . VAL D 1 380 ? -46.418 -37.418 -6.076 1.00 31.76 366 VAL F O 1
ATOM 9315 N N . VAL D 1 381 ? -45.177 -39.017 -5.043 1.00 26.83 367 VAL F N 1
ATOM 9316 C CA . VAL D 1 381 ? -45.990 -40.167 -5.371 1.00 28.30 367 VAL F CA 1
ATOM 9317 C C . VAL D 1 381 ? -46.710 -40.580 -4.107 1.00 30.04 367 VAL F C 1
ATOM 9318 O O . VAL D 1 381 ? -46.093 -40.942 -3.123 1.00 27.76 367 VAL F O 1
ATOM 9322 N N . TYR D 1 382 ? -48.042 -40.556 -4.123 1.00 29.85 368 TYR F N 1
ATOM 9323 C CA . TYR D 1 382 ? -48.803 -40.784 -2.886 1.00 28.27 368 TYR F CA 1
ATOM 9324 C C . TYR D 1 382 ? -50.201 -41.339 -3.242 1.00 31.13 368 TYR F C 1
ATOM 9325 O O . TYR D 1 382 ? -50.693 -41.065 -4.332 1.00 30.87 368 TYR F O 1
ATOM 9334 N N . PRO D 1 383 ? -50.828 -42.113 -2.333 1.00 32.41 369 PRO F N 1
ATOM 9335 C CA . PRO D 1 383 ? -52.205 -42.594 -2.568 1.00 32.34 369 PRO F CA 1
ATOM 9336 C C . PRO D 1 383 ? -53.174 -41.424 -2.616 1.00 32.25 369 PRO F C 1
ATOM 9337 O O . PRO D 1 383 ? -53.078 -40.510 -1.784 1.00 31.33 369 PRO F O 1
ATOM 9341 N N . SER D 1 384 ? -54.065 -41.423 -3.611 1.00 34.42 370 SER F N 1
ATOM 9342 C CA . SER D 1 384 ? -54.877 -40.226 -3.904 1.00 36.70 370 SER F CA 1
ATOM 9343 C C . SER D 1 384 ? -55.691 -39.794 -2.666 1.00 34.83 370 SER F C 1
ATOM 9344 O O . SER D 1 384 ? -55.857 -38.597 -2.400 1.00 36.72 370 SER F O 1
ATOM 9347 N N . SER D 1 385 ? -56.101 -40.771 -1.868 1.00 37.76 371 SER F N 1
ATOM 9348 C CA . SER D 1 385 ? -56.849 -40.484 -0.635 1.00 41.20 371 SER F CA 1
ATOM 9349 C C . SER D 1 385 ? -56.057 -39.715 0.449 1.00 44.89 371 SER F C 1
ATOM 9350 O O . SER D 1 385 ? -56.662 -39.181 1.371 1.00 44.02 371 SER F O 1
ATOM 9353 N N . THR D 1 386 ? -54.722 -39.636 0.342 1.00 38.11 372 THR F N 1
ATOM 9354 C CA . THR D 1 386 ? -53.912 -38.945 1.341 1.00 37.21 372 THR F CA 1
ATOM 9355 C C . THR D 1 386 ? -53.561 -37.497 0.983 1.00 36.91 372 THR F C 1
ATOM 9356 O O . THR D 1 386 ? -52.759 -36.850 1.669 1.00 39.12 372 THR F O 1
ATOM 9360 N N . GLN D 1 387 ? -54.140 -36.983 -0.100 1.00 39.73 373 GLN F N 1
ATOM 9361 C CA . GLN D 1 387 ? -53.759 -35.695 -0.660 1.00 38.83 373 GLN F CA 1
ATOM 9362 C C . GLN D 1 387 ? -53.560 -34.586 0.371 1.00 38.01 373 GLN F C 1
ATOM 9363 O O . GLN D 1 387 ? -52.496 -33.953 0.410 1.00 41.65 373 GLN F O 1
ATOM 9369 N N . GLY D 1 388 ? -54.567 -34.344 1.215 1.00 37.59 374 GLY F N 1
ATOM 9370 C CA . GLY D 1 388 ? -54.499 -33.268 2.203 1.00 40.31 374 GLY F CA 1
ATOM 9371 C C . GLY D 1 388 ? -53.360 -33.396 3.198 1.00 37.39 374 GLY F C 1
ATOM 9372 O O . GLY D 1 388 ? -52.608 -32.446 3.428 1.00 42.90 374 GLY F O 1
ATOM 9373 N N . LYS D 1 389 ? -53.251 -34.587 3.770 1.00 39.66 375 LYS F N 1
ATOM 9374 C CA . LYS D 1 389 ? -52.189 -34.959 4.715 1.00 40.90 375 LYS F CA 1
ATOM 9375 C C . LYS D 1 389 ? -50.799 -34.777 4.087 1.00 35.53 375 LYS F C 1
ATOM 9376 O O . LYS D 1 389 ? -49.877 -34.272 4.727 1.00 35.05 375 LYS F O 1
ATOM 9382 N N . VAL D 1 390 ? -50.684 -35.176 2.827 1.00 34.69 376 VAL F N 1
ATOM 9383 C CA . VAL D 1 390 ? -49.434 -35.065 2.077 1.00 35.37 376 VAL F CA 1
ATOM 9384 C C . VAL D 1 390 ? -49.076 -33.603 1.846 1.00 36.10 376 VAL F C 1
ATOM 9385 O O . VAL D 1 390 ? -47.963 -33.184 2.131 1.00 34.74 376 VAL F O 1
ATOM 9389 N N . GLU D 1 391 ? -50.032 -32.813 1.351 1.00 37.52 377 GLU F N 1
ATOM 9390 C CA . GLU D 1 391 ? -49.840 -31.382 1.185 1.00 39.04 377 GLU F CA 1
ATOM 9391 C C . GLU D 1 391 ? -49.374 -30.702 2.449 1.00 36.98 377 GLU F C 1
ATOM 9392 O O . GLU D 1 391 ? -48.534 -29.831 2.370 1.00 37.20 377 GLU F O 1
ATOM 9398 N N . ASN D 1 392 ? -49.915 -31.099 3.602 1.00 37.79 378 ASN F N 1
ATOM 9399 C CA . ASN D 1 392 ? -49.537 -30.482 4.877 1.00 41.38 378 ASN F CA 1
ATOM 9400 C C . ASN D 1 392 ? -48.088 -30.790 5.219 1.00 38.02 378 ASN F C 1
ATOM 9401 O O . ASN D 1 392 ? -47.342 -29.908 5.658 1.00 38.00 378 ASN F O 1
ATOM 9406 N N . PHE D 1 393 ? -47.711 -32.044 4.968 1.00 36.13 379 PHE F N 1
ATOM 9407 C CA . PHE D 1 393 ? -46.337 -32.530 5.145 1.00 35.39 379 PHE F CA 1
ATOM 9408 C C . PHE D 1 393 ? -45.370 -31.765 4.251 1.00 33.32 379 PHE F C 1
ATOM 9409 O O . PHE D 1 393 ? -44.391 -31.219 4.725 1.00 36.78 379 PHE F O 1
ATOM 9417 N N . LEU D 1 394 ? -45.647 -31.716 2.946 1.00 36.08 380 LEU F N 1
ATOM 9418 C CA . LEU D 1 394 ? -44.793 -30.978 2.020 1.00 35.38 380 LEU F CA 1
ATOM 9419 C C . LEU D 1 394 ? -44.611 -29.507 2.409 1.00 36.63 380 LEU F C 1
ATOM 9420 O O . LEU D 1 394 ? -43.509 -28.954 2.349 1.00 36.87 380 LEU F O 1
ATOM 9425 N N . SER D 1 395 ? -45.701 -28.859 2.817 1.00 39.57 381 SER F N 1
ATOM 9426 C CA . SER D 1 395 ? -45.623 -27.466 3.231 1.00 40.84 381 SER F CA 1
ATOM 9427 C C . SER D 1 395 ? -44.686 -27.258 4.414 1.00 37.80 381 SER F C 1
ATOM 9428 O O . SER D 1 395 ? -43.798 -26.414 4.380 1.00 41.44 381 SER F O 1
ATOM 9431 N N . ALA D 1 396 ? -44.881 -28.038 5.465 1.00 38.52 382 ALA F N 1
ATOM 9432 C CA . ALA D 1 396 ? -43.977 -28.002 6.602 1.00 37.91 382 ALA F CA 1
ATOM 9433 C C . ALA D 1 396 ? -42.530 -28.283 6.158 1.00 36.18 382 ALA F C 1
ATOM 9434 O O . ALA D 1 396 ? -41.601 -27.622 6.591 1.00 33.77 382 ALA F O 1
ATOM 9436 N N . PHE D 1 397 ? -42.348 -29.242 5.254 1.00 37.26 383 PHE F N 1
ATOM 9437 C CA . PHE D 1 397 ? -41.002 -29.640 4.833 1.00 35.61 383 PHE F CA 1
ATOM 9438 C C . PHE D 1 397 ? -40.320 -28.485 4.095 1.00 35.31 383 PHE F C 1
ATOM 9439 O O . PHE D 1 397 ? -39.221 -28.061 4.472 1.00 38.39 383 PHE F O 1
ATOM 9447 N N . ARG D 1 398 ? -40.983 -27.951 3.072 1.00 34.10 384 ARG F N 1
ATOM 9448 C CA . ARG D 1 398 ? -40.367 -26.933 2.225 1.00 39.01 384 ARG F CA 1
ATOM 9449 C C . ARG D 1 398 ? -40.235 -25.570 2.887 1.00 38.24 384 ARG F C 1
ATOM 9450 O O . ARG D 1 398 ? -39.206 -24.923 2.742 1.00 40.20 384 ARG F O 1
ATOM 9458 N N . ASP D 1 399 ? -41.286 -25.143 3.582 1.00 40.80 385 ASP F N 1
ATOM 9459 C CA . ASP D 1 399 ? -41.402 -23.780 4.111 1.00 44.59 385 ASP F CA 1
ATOM 9460 C C . ASP D 1 399 ? -41.246 -23.678 5.627 1.00 45.13 385 ASP F C 1
ATOM 9461 O O . ASP D 1 399 ? -41.181 -22.572 6.174 1.00 45.31 385 ASP F O 1
ATOM 9466 N N . GLY D 1 400 ? -41.210 -24.810 6.318 1.00 41.45 386 GLY F N 1
ATOM 9467 C CA . GLY D 1 400 ? -40.940 -24.793 7.748 1.00 43.34 386 GLY F CA 1
ATOM 9468 C C . GLY D 1 400 ? -42.192 -24.750 8.601 1.00 46.03 386 GLY F C 1
ATOM 9469 O O . GLY D 1 400 ? -43.307 -24.533 8.104 1.00 43.33 386 GLY F O 1
ATOM 9470 N N . MET D 1 401 ? -41.991 -24.965 9.895 1.00 45.58 387 MET F N 1
ATOM 9471 C CA . MET D 1 401 ? -43.092 -25.061 10.848 1.00 48.78 387 MET F CA 1
ATOM 9472 C C . MET D 1 401 ? -43.253 -23.799 11.703 1.00 49.02 387 MET F C 1
ATOM 9473 O O . MET D 1 401 ? -44.189 -23.720 12.487 1.00 48.69 387 MET F O 1
ATOM 9478 N N . GLY D 1 402 ? -42.345 -22.834 11.560 1.00 52.77 388 GLY F N 1
ATOM 9479 C CA . GLY D 1 402 ? -42.425 -21.560 12.299 1.00 56.20 388 GLY F CA 1
ATOM 9480 C C . GLY D 1 402 ? -41.626 -21.541 13.593 1.00 58.90 388 GLY F C 1
ATOM 9481 O O . GLY D 1 402 ? -40.948 -22.511 13.925 1.00 59.86 388 GLY F O 1
ATOM 9482 N N . SER D 1 403 ? -41.726 -20.429 14.325 1.00 59.76 389 SER F N 1
ATOM 9483 C CA . SER D 1 403 ? -40.926 -20.178 15.535 1.00 60.76 389 SER F CA 1
ATOM 9484 C C . SER D 1 403 ? -41.273 -21.079 16.711 1.00 59.39 389 SER F C 1
ATOM 9485 O O . SER D 1 403 ? -40.420 -21.331 17.562 1.00 57.68 389 SER F O 1
ATOM 9488 N N . ASN D 1 404 ? -42.522 -21.534 16.780 1.00 60.08 390 ASN F N 1
ATOM 9489 C CA . ASN D 1 404 ? -42.953 -22.395 17.883 1.00 62.11 390 ASN F CA 1
ATOM 9490 C C . ASN D 1 404 ? -42.235 -23.743 17.877 1.00 63.32 390 ASN F C 1
ATOM 9491 O O . ASN D 1 404 ? -42.071 -24.371 18.926 1.00 65.22 390 ASN F O 1
ATOM 9496 N N . TYR D 1 405 ? -41.792 -24.176 16.697 1.00 61.81 391 TYR F N 1
ATOM 9497 C CA . TYR D 1 405 ? -41.076 -25.442 16.555 1.00 59.54 391 TYR F CA 1
ATOM 9498 C C . TYR D 1 405 ? -39.644 -25.199 16.133 1.00 60.68 391 TYR F C 1
ATOM 9499 O O . TYR D 1 405 ? -39.302 -25.257 14.945 1.00 61.28 391 TYR F O 1
ATOM 9508 N N . SER D 1 406 ? -38.813 -24.936 17.135 1.00 58.19 392 SER F N 1
ATOM 9509 C CA . SER D 1 406 ? -37.417 -24.559 16.936 1.00 59.68 392 SER F CA 1
ATOM 9510 C C . SER D 1 406 ? -36.565 -25.672 16.317 1.00 56.56 392 SER F C 1
ATOM 9511 O O . SER D 1 406 ? -35.449 -25.419 15.869 1.00 60.57 392 SER F O 1
ATOM 9514 N N . GLY D 1 407 ? -37.082 -26.900 16.297 1.00 55.05 393 GLY F N 1
ATOM 9515 C CA . GLY D 1 407 ? -36.430 -28.003 15.600 1.00 50.78 393 GLY F CA 1
ATOM 9516 C C . GLY D 1 407 ? -36.523 -27.934 14.078 1.00 47.43 393 GLY F C 1
ATOM 9517 O O . GLY D 1 407 ? -35.726 -28.565 13.382 1.00 44.88 393 GLY F O 1
ATOM 9518 N N . PHE D 1 408 ? -37.496 -27.196 13.551 1.00 41.98 394 PHE F N 1
ATOM 9519 C CA . PHE D 1 408 ? -37.642 -27.064 12.097 1.00 41.84 394 PHE F CA 1
ATOM 9520 C C . PHE D 1 408 ? -38.463 -25.824 11.725 1.00 43.87 394 PHE F C 1
ATOM 9521 O O . PHE D 1 408 ? -39.576 -25.936 11.212 1.00 43.83 394 PHE F O 1
ATOM 9529 N N . SER D 1 409 ? -37.894 -24.645 11.982 1.00 46.21 395 SER F N 1
ATOM 9530 C CA . SER D 1 409 ? -38.602 -23.369 11.766 1.00 47.82 395 SER F CA 1
ATOM 9531 C C . SER D 1 409 ? -38.477 -22.844 10.337 1.00 47.49 395 SER F C 1
ATOM 9532 O O . SER D 1 409 ? -39.449 -22.336 9.781 1.00 49.76 395 SER F O 1
ATOM 9535 N N . LYS D 1 410 ? -37.278 -22.962 9.766 1.00 45.65 396 LYS F N 1
ATOM 9536 C CA . LYS D 1 410 ? -36.942 -22.337 8.485 1.00 47.17 396 LYS F CA 1
ATOM 9537 C C . LYS D 1 410 ? -37.501 -23.061 7.255 1.00 46.97 396 LYS F C 1
ATOM 9538 O O . LYS D 1 410 ? -37.999 -22.434 6.311 1.00 50.71 396 LYS F O 1
ATOM 9544 N N . GLY D 1 411 ? -37.416 -24.379 7.257 1.00 41.83 397 GLY F N 1
ATOM 9545 C CA . GLY D 1 411 ? -37.843 -25.138 6.101 1.00 39.67 397 GLY F CA 1
ATOM 9546 C C . GLY D 1 411 ? -36.671 -25.401 5.194 1.00 38.84 397 GLY F C 1
ATOM 9547 O O . GLY D 1 411 ? -35.657 -24.696 5.248 1.00 38.87 397 GLY F O 1
ATOM 9548 N N . PHE D 1 412 ? -36.849 -26.417 4.346 1.00 37.65 398 PHE F N 1
ATOM 9549 C CA . PHE D 1 412 ? -35.815 -26.979 3.497 1.00 35.06 398 PHE F CA 1
ATOM 9550 C C . PHE D 1 412 ? -35.143 -25.926 2.647 1.00 33.73 398 PHE F C 1
ATOM 9551 O O . PHE D 1 412 ? -33.932 -25.904 2.515 1.00 35.19 398 PHE F O 1
ATOM 9559 N N . VAL D 1 413 ? -35.937 -25.053 2.040 1.00 38.29 399 VAL F N 1
ATOM 9560 C CA . VAL D 1 413 ? -35.402 -24.090 1.084 1.00 38.02 399 VAL F CA 1
ATOM 9561 C C . VAL D 1 413 ? -34.468 -23.086 1.753 1.00 38.47 399 VAL F C 1
ATOM 9562 O O . VAL D 1 413 ? -33.355 -22.831 1.257 1.00 36.49 399 VAL F O 1
ATOM 9566 N N . ASP D 1 414 ? -34.929 -22.507 2.859 1.00 39.74 400 ASP F N 1
ATOM 9567 C CA . ASP D 1 414 ? -34.107 -21.564 3.613 1.00 43.17 400 ASP F CA 1
ATOM 9568 C C . ASP D 1 414 ? -32.939 -22.274 4.270 1.00 41.87 400 ASP F C 1
ATOM 9569 O O . ASP D 1 414 ? -31.800 -21.802 4.196 1.00 42.37 400 ASP F O 1
ATOM 9574 N N . LEU D 1 415 ? -33.219 -23.419 4.884 1.00 40.45 401 LEU F N 1
ATOM 9575 C CA . LEU D 1 415 ? -32.196 -24.204 5.585 1.00 40.99 401 LEU F CA 1
ATOM 9576 C C . LEU D 1 415 ? -30.987 -24.478 4.698 1.00 36.60 401 LEU F C 1
ATOM 9577 O O . LEU D 1 415 ? -29.856 -24.196 5.064 1.00 38.14 401 LEU F O 1
ATOM 9582 N N . MET D 1 416 ? -31.237 -25.002 3.509 1.00 38.88 402 MET F N 1
ATOM 9583 C CA . MET D 1 416 ? -30.174 -25.427 2.620 1.00 39.14 402 MET F CA 1
ATOM 9584 C C . MET D 1 416 ? -29.703 -24.351 1.653 1.00 39.43 402 MET F C 1
ATOM 9585 O O . MET D 1 416 ? -28.807 -24.608 0.859 1.00 41.89 402 MET F O 1
ATOM 9590 N N . GLY D 1 417 ? -30.278 -23.151 1.722 1.00 40.81 403 GLY F N 1
ATOM 9591 C CA . GLY D 1 417 ? -29.911 -22.084 0.791 1.00 39.92 403 GLY F CA 1
ATOM 9592 C C . GLY D 1 417 ? -30.350 -22.333 -0.650 1.00 40.58 403 GLY F C 1
ATOM 9593 O O . GLY D 1 417 ? -29.651 -21.955 -1.584 1.00 45.94 403 GLY F O 1
ATOM 9594 N N . LEU D 1 418 ? -31.489 -22.991 -0.841 1.00 40.98 404 LEU F N 1
ATOM 9595 C CA . LEU D 1 418 ? -31.970 -23.286 -2.189 1.00 39.40 404 LEU F CA 1
ATOM 9596 C C . LEU D 1 418 ? -32.696 -22.064 -2.736 1.00 39.48 404 LEU F C 1
ATOM 9597 O O . LEU D 1 418 ? -33.054 -21.174 -1.977 1.00 38.52 404 LEU F O 1
ATOM 9602 N N . THR D 1 419 ? -32.891 -22.008 -4.048 1.00 39.29 405 THR F N 1
ATOM 9603 C CA . THR D 1 419 ? -33.672 -20.911 -4.636 1.00 41.45 405 THR F CA 1
ATOM 9604 C C . THR D 1 419 ? -35.139 -21.233 -4.503 1.00 40.37 405 THR F C 1
ATOM 9605 O O . THR D 1 419 ? -35.911 -20.409 -4.043 1.00 40.08 405 THR F O 1
ATOM 9609 N N . LYS D 1 420 ? -35.524 -22.452 -4.869 1.00 39.26 406 LYS F N 1
ATOM 9610 C CA . LYS D 1 420 ? -36.875 -22.944 -4.579 1.00 42.25 406 LYS F CA 1
ATOM 9611 C C . LYS D 1 420 ? -36.992 -24.445 -4.854 1.00 41.29 406 LYS F C 1
ATOM 9612 O O . LYS D 1 420 ? -36.082 -25.035 -5.429 1.00 39.10 406 LYS F O 1
ATOM 9618 N N . VAL D 1 421 ? -38.106 -25.050 -4.442 1.00 37.85 407 VAL F N 1
ATOM 9619 C CA . VAL D 1 421 ? -38.414 -26.446 -4.752 1.00 40.91 407 VAL F CA 1
ATOM 9620 C C . VAL D 1 421 ? -39.777 -26.535 -5.420 1.00 39.66 407 VAL F C 1
ATOM 9621 O O . VAL D 1 421 ? -40.750 -26.038 -4.877 1.00 44.05 407 VAL F O 1
ATOM 9625 N N . GLU D 1 422 ? -39.848 -27.168 -6.587 1.00 40.05 408 GLU F N 1
ATOM 9626 C CA . GLU D 1 422 ? -41.126 -27.480 -7.242 1.00 40.16 408 GLU F CA 1
ATOM 9627 C C . GLU D 1 422 ? -41.513 -28.941 -7.017 1.00 39.97 408 GLU F C 1
ATOM 9628 O O . GLU D 1 422 ? -40.778 -29.861 -7.415 1.00 34.62 408 GLU F O 1
ATOM 9634 N N . PHE D 1 423 ? -42.677 -29.157 -6.405 1.00 38.69 409 PHE F N 1
ATOM 9635 C CA . PHE D 1 423 ? -43.235 -30.499 -6.259 1.00 37.59 409 PHE F CA 1
ATOM 9636 C C . PHE D 1 423 ? -44.105 -30.839 -7.453 1.00 38.81 409 PHE F C 1
ATOM 9637 O O . PHE D 1 423 ? -44.992 -30.060 -7.813 1.00 40.29 409 PHE F O 1
ATOM 9645 N N . VAL D 1 424 ? -43.840 -31.992 -8.062 1.00 36.23 410 VAL F N 1
ATOM 9646 C CA . VAL D 1 424 ? -44.660 -32.534 -9.149 1.00 35.69 410 VAL F CA 1
ATOM 9647 C C . VAL D 1 424 ? -45.535 -33.634 -8.572 1.00 35.20 410 VAL F C 1
ATOM 9648 O O . VAL D 1 424 ? -45.072 -34.725 -8.286 1.00 34.97 410 VAL F O 1
ATOM 9652 N N . MET D 1 425 ? -46.827 -33.361 -8.418 1.00 33.72 411 MET F N 1
ATOM 9653 C CA . MET D 1 425 ? -47.720 -34.307 -7.732 1.00 33.45 411 MET F CA 1
ATOM 9654 C C . MET D 1 425 ? -48.128 -35.490 -8.604 1.00 33.52 411 MET F C 1
ATOM 9655 O O . MET D 1 425 ? -48.575 -35.305 -9.746 1.00 35.22 411 MET F O 1
ATOM 9660 N N . CYS D 1 426 ? -47.997 -36.702 -8.048 1.00 28.92 412 CYS F N 1
ATOM 9661 C CA . CYS D 1 426 ? -48.271 -37.942 -8.729 1.00 29.10 412 CYS F CA 1
ATOM 9662 C C . CYS D 1 426 ? -49.178 -38.805 -7.866 1.00 30.88 412 CYS F C 1
ATOM 9663 O O . CYS D 1 426 ? -48.758 -39.760 -7.205 1.00 30.09 412 CYS F O 1
ATOM 9666 N N . PRO D 1 427 ? -50.475 -38.456 -7.840 1.00 31.30 413 PRO F N 1
ATOM 9667 C CA . PRO D 1 427 ? -51.422 -39.285 -7.107 1.00 31.38 413 PRO F CA 1
ATOM 9668 C C . PRO D 1 427 ? -51.576 -40.681 -7.701 1.00 30.37 413 PRO F C 1
ATOM 9669 O O . PRO D 1 427 ? -51.525 -40.848 -8.930 1.00 32.58 413 PRO F O 1
ATOM 9673 N N . VAL D 1 428 ? -51.784 -41.677 -6.840 1.00 28.52 414 VAL F N 1
ATOM 9674 C CA . VAL D 1 428 ? -51.994 -43.033 -7.264 1.00 30.23 414 VAL F CA 1
ATOM 9675 C C . VAL D 1 428 ? -53.323 -43.573 -6.753 1.00 33.19 414 VAL F C 1
ATOM 9676 O O . VAL D 1 428 ? -53.621 -43.444 -5.578 1.00 33.92 414 VAL F O 1
ATOM 9680 N N . GLU D 1 429 ? -54.079 -44.225 -7.632 1.00 39.02 415 GLU F N 1
ATOM 9681 C CA . GLU D 1 429 ? -55.374 -44.799 -7.265 1.00 41.31 415 GLU F CA 1
ATOM 9682 C C . GLU D 1 429 ? -55.192 -46.152 -6.631 1.00 36.73 415 GLU F C 1
ATOM 9683 O O . GLU D 1 429 ? -55.286 -47.181 -7.295 1.00 36.80 415 GLU F O 1
ATOM 9689 N N . VAL D 1 430 ? -54.941 -46.135 -5.331 1.00 35.21 416 VAL F N 1
ATOM 9690 C CA . VAL D 1 430 ? -54.538 -47.312 -4.612 1.00 33.80 416 VAL F CA 1
ATOM 9691 C C . VAL D 1 430 ? -55.047 -47.235 -3.172 1.00 31.12 416 VAL F C 1
ATOM 9692 O O . VAL D 1 430 ? -54.954 -46.215 -2.527 1.00 33.37 416 VAL F O 1
ATOM 9696 N N . SER D 1 431 ? -55.580 -48.333 -2.674 1.00 36.24 417 SER F N 1
ATOM 9697 C CA . SER D 1 431 ? -56.034 -48.405 -1.275 1.00 37.62 417 SER F CA 1
ATOM 9698 C C . SER D 1 431 ? -55.120 -49.312 -0.434 1.00 37.39 417 SER F C 1
ATOM 9699 O O . SER D 1 431 ? -54.490 -50.245 -0.950 1.00 35.78 417 SER F O 1
ATOM 9702 N N . SER D 1 432 ? -55.042 -49.029 0.865 1.00 40.22 418 SER F N 1
ATOM 9703 C CA . SER D 1 432 ? -54.220 -49.842 1.775 1.00 43.31 418 SER F CA 1
ATOM 9704 C C . SER D 1 432 ? -54.618 -51.335 1.820 1.00 44.33 418 SER F C 1
ATOM 9705 O O . SER D 1 432 ? -53.780 -52.181 2.119 1.00 40.39 418 SER F O 1
ATOM 9708 N N . ALA D 1 433 ? -55.883 -51.661 1.517 1.00 42.89 419 ALA F N 1
ATOM 9709 C CA . ALA D 1 433 ? -56.350 -53.069 1.495 1.00 43.36 419 ALA F CA 1
ATOM 9710 C C . ALA D 1 433 ? -55.855 -53.902 0.310 1.00 44.47 419 ALA F C 1
ATOM 9711 O O . ALA D 1 433 ? -55.847 -55.136 0.373 1.00 42.28 419 ALA F O 1
ATOM 9713 N N . ASP D 1 434 ? -55.454 -53.248 -0.775 1.00 44.33 420 ASP F N 1
ATOM 9714 C CA . ASP D 1 434 ? -54.845 -53.952 -1.895 1.00 46.43 420 ASP F CA 1
ATOM 9715 C C . ASP D 1 434 ? -53.474 -54.474 -1.479 1.00 48.63 420 ASP F C 1
ATOM 9716 O O . ASP D 1 434 ? -52.580 -53.694 -1.167 1.00 58.20 420 ASP F O 1
ATOM 9721 N N . ARG D 1 435 ? -53.309 -55.783 -1.484 1.00 45.33 421 ARG F N 1
ATOM 9722 C CA . ARG D 1 435 ? -52.059 -56.406 -1.083 1.00 50.30 421 ARG F CA 1
ATOM 9723 C C . ARG D 1 435 ? -51.334 -57.036 -2.243 1.00 48.37 421 ARG F C 1
ATOM 9724 O O . ARG D 1 435 ? -50.210 -57.435 -2.117 1.00 49.24 421 ARG F O 1
ATOM 9732 N N . ASN D 1 436 ? -52.000 -57.181 -3.360 1.00 42.53 422 ASN F N 1
ATOM 9733 C CA . ASN D 1 436 ? -51.405 -57.883 -4.492 1.00 44.93 422 ASN F CA 1
ATOM 9734 C C . ASN D 1 436 ? -51.034 -57.023 -5.689 1.00 39.95 422 ASN F C 1
ATOM 9735 O O . ASN D 1 436 ? -50.202 -57.438 -6.481 1.00 43.10 422 ASN F O 1
ATOM 9740 N N . GLY D 1 437 ? -51.635 -55.848 -5.820 1.00 37.03 423 GLY F N 1
ATOM 9741 C CA . GLY D 1 437 ? -51.400 -54.998 -6.986 1.00 36.96 423 GLY F CA 1
ATOM 9742 C C . GLY D 1 437 ? -50.974 -53.579 -6.683 1.00 35.20 423 GLY F C 1
ATOM 9743 O O . GLY D 1 437 ? -50.946 -52.729 -7.580 1.00 37.17 423 GLY F O 1
ATOM 9744 N N . ALA D 1 438 ? -50.623 -53.295 -5.432 1.00 33.76 424 ALA F N 1
ATOM 9745 C CA . ALA D 1 438 ? -50.278 -51.940 -5.071 1.00 34.74 424 ALA F CA 1
ATOM 9746 C C . ALA D 1 438 ? -49.002 -51.454 -5.820 1.00 32.35 424 ALA F C 1
ATOM 9747 O O . ALA D 1 438 ? -48.940 -50.321 -6.286 1.00 30.73 424 ALA F O 1
ATOM 9749 N N . HIS D 1 439 ? -48.009 -52.326 -5.921 1.00 31.31 425 HIS F N 1
ATOM 9750 C CA . HIS D 1 439 ? -46.751 -51.960 -6.579 1.00 31.45 425 HIS F CA 1
ATOM 9751 C C . HIS D 1 439 ? -46.957 -51.632 -8.043 1.00 30.81 425 HIS F C 1
ATOM 9752 O O . HIS D 1 439 ? -46.369 -50.690 -8.534 1.00 28.06 425 HIS F O 1
ATOM 9759 N N . THR D 1 440 ? -47.827 -52.401 -8.715 1.00 31.70 426 THR F N 1
ATOM 9760 C CA . THR D 1 440 ? -48.151 -52.181 -10.127 1.00 34.23 426 THR F CA 1
ATOM 9761 C C . THR D 1 440 ? -48.786 -50.829 -10.332 1.00 30.85 426 THR F C 1
ATOM 9762 O O . THR D 1 440 ? -48.484 -50.118 -11.281 1.00 30.26 426 THR F O 1
ATOM 9766 N N . LYS D 1 441 ? -49.697 -50.473 -9.438 1.00 30.58 427 LYS F N 1
ATOM 9767 C CA . LYS D 1 441 ? -50.353 -49.180 -9.532 1.00 33.21 427 LYS F CA 1
ATOM 9768 C C . LYS D 1 441 ? -49.415 -48.019 -9.334 1.00 30.67 427 LYS F C 1
ATOM 9769 O O . LYS D 1 441 ? -49.493 -47.032 -10.037 1.00 28.17 427 LYS F O 1
ATOM 9775 N N . TYR D 1 442 ? -48.538 -48.124 -8.346 1.00 28.08 428 TYR F N 1
ATOM 9776 C CA . TYR D 1 442 ? -47.521 -47.117 -8.132 1.00 27.19 428 TYR F CA 1
ATOM 9777 C C . TYR D 1 442 ? -46.637 -46.949 -9.365 1.00 24.88 428 TYR F C 1
ATOM 9778 O O . TYR D 1 442 ? -46.451 -45.831 -9.823 1.00 24.72 428 TYR F O 1
ATOM 9787 N N . ASN D 1 443 ? -46.068 -48.025 -9.878 1.00 28.09 429 ASN F N 1
ATOM 9788 C CA . ASN D 1 443 ? -45.161 -47.892 -11.037 1.00 28.34 429 ASN F CA 1
ATOM 9789 C C . ASN D 1 443 ? -45.854 -47.391 -12.325 1.00 29.24 429 ASN F C 1
ATOM 9790 O O . ASN D 1 443 ? -45.252 -46.649 -13.083 1.00 27.77 429 ASN F O 1
ATOM 9795 N N . SER D 1 444 ? -47.119 -47.752 -12.534 1.00 30.45 430 SER F N 1
ATOM 9796 C CA . SER D 1 444 ? -47.840 -47.249 -13.715 1.00 29.67 430 SER F CA 1
ATOM 9797 C C . SER D 1 444 ? -48.063 -45.791 -13.630 1.00 28.04 430 SER F C 1
ATOM 9798 O O . SER D 1 444 ? -47.940 -45.090 -14.635 1.00 30.55 430 SER F O 1
ATOM 9801 N N . ALA D 1 445 ? -48.369 -45.291 -12.430 1.00 28.34 431 ALA F N 1
ATOM 9802 C CA . ALA D 1 445 ? -48.608 -43.878 -12.235 1.00 26.73 431 ALA F CA 1
ATOM 9803 C C . ALA D 1 445 ? -47.345 -43.046 -12.427 1.00 27.08 431 ALA F C 1
ATOM 9804 O O . ALA D 1 445 ? -47.371 -41.971 -13.011 1.00 24.47 431 ALA F O 1
ATOM 9806 N N . ILE D 1 446 ? -46.221 -43.563 -11.914 1.00 25.05 432 ILE F N 1
ATOM 9807 C CA . ILE D 1 446 ? -44.933 -42.898 -12.111 1.00 24.87 432 ILE F CA 1
ATOM 9808 C C . ILE D 1 446 ? -44.579 -42.807 -13.590 1.00 24.34 432 ILE F C 1
ATOM 9809 O O . ILE D 1 446 ? -44.214 -41.748 -14.079 1.00 28.13 432 ILE F O 1
ATOM 9814 N N . GLU D 1 447 ? -44.676 -43.914 -14.281 1.00 27.27 433 GLU F N 1
ATOM 9815 C CA . GLU D 1 447 ? -44.338 -43.987 -15.708 1.00 30.38 433 GLU F CA 1
ATOM 9816 C C . GLU D 1 447 ? -45.206 -42.994 -16.511 1.00 32.74 433 GLU F C 1
ATOM 9817 O O . GLU D 1 447 ? -44.698 -42.180 -17.302 1.00 29.26 433 GLU F O 1
ATOM 9823 N N . ASP D 1 448 ? -46.514 -43.035 -16.273 1.00 33.76 434 ASP F N 1
ATOM 9824 C CA . ASP D 1 448 ? -47.436 -42.073 -16.929 1.00 37.56 434 ASP F CA 1
ATOM 9825 C C . ASP D 1 448 ? -47.117 -40.607 -16.625 1.00 33.96 434 ASP F C 1
ATOM 9826 O O . ASP D 1 448 ? -47.085 -39.780 -17.549 1.00 36.09 434 ASP F O 1
ATOM 9831 N N . LYS D 1 449 ? -46.855 -40.258 -15.363 1.00 31.05 435 LYS F N 1
ATOM 9832 C CA . LYS D 1 449 ? -46.495 -38.892 -15.002 1.00 29.79 435 LYS F CA 1
ATOM 9833 C C . LYS D 1 449 ? -45.141 -38.416 -15.553 1.00 30.52 435 LYS F C 1
ATOM 9834 O O . LYS D 1 449 ? -45.013 -37.270 -15.989 1.00 30.98 435 LYS F O 1
ATOM 9840 N N . LEU D 1 450 ? -44.117 -39.268 -15.510 1.00 28.50 436 LEU F N 1
ATOM 9841 C CA . LEU D 1 450 ? -42.811 -38.847 -16.027 1.00 29.54 436 LEU F CA 1
ATOM 9842 C C . LEU D 1 450 ? -42.763 -38.683 -17.550 1.00 31.08 436 LEU F C 1
ATOM 9843 O O . LEU D 1 450 ? -41.976 -37.902 -18.056 1.00 31.61 436 LEU F O 1
ATOM 9848 N N . ALA D 1 451 ? -43.593 -39.416 -18.269 1.00 31.14 437 ALA F N 1
ATOM 9849 C CA . ALA D 1 451 ? -43.569 -39.366 -19.722 1.00 36.29 437 ALA F CA 1
ATOM 9850 C C . ALA D 1 451 ? -43.917 -37.958 -20.214 1.00 39.66 437 ALA F C 1
ATOM 9851 O O . ALA D 1 451 ? -43.379 -37.508 -21.217 1.00 45.17 437 ALA F O 1
ATOM 9853 N N . GLY D 1 452 ? -44.785 -37.260 -19.482 1.00 41.15 438 GLY F N 1
ATOM 9854 C CA . GLY D 1 452 ? -45.164 -35.882 -19.800 1.00 46.20 438 GLY F CA 1
ATOM 9855 C C . GLY D 1 452 ? -44.597 -34.769 -18.921 1.00 51.93 438 GLY F C 1
ATOM 9856 O O . GLY D 1 452 ? -44.785 -33.604 -19.235 1.00 59.06 438 GLY F O 1
ATOM 9857 N N . ALA D 1 453 ? -43.896 -35.090 -17.835 1.00 53.38 439 ALA F N 1
ATOM 9858 C CA . ALA D 1 453 ? -43.468 -34.054 -16.867 1.00 55.04 439 ALA F CA 1
ATOM 9859 C C . ALA D 1 453 ? -42.062 -33.450 -17.072 1.00 53.96 439 ALA F C 1
ATOM 9860 O O . ALA D 1 453 ? -41.712 -32.489 -16.387 1.00 57.89 439 ALA F O 1
ATOM 9862 N N . GLY D 1 454 ? -41.253 -33.986 -17.981 1.00 53.33 440 GLY F N 1
ATOM 9863 C CA . GLY D 1 454 ? -39.863 -33.532 -18.087 1.00 53.73 440 GLY F CA 1
ATOM 9864 C C . GLY D 1 454 ? -39.018 -33.936 -16.870 1.00 52.70 440 GLY F C 1
ATOM 9865 O O . GLY D 1 454 ? -39.511 -34.576 -15.945 1.00 55.82 440 GLY F O 1
ATOM 9866 N N . GLU D 1 455 ? -37.752 -33.544 -16.867 1.00 49.01 441 GLU F N 1
ATOM 9867 C CA . GLU D 1 455 ? -36.780 -34.035 -15.883 1.00 46.76 441 GLU F CA 1
ATOM 9868 C C . GLU D 1 455 ? -37.168 -33.728 -14.438 1.00 38.01 441 GLU F C 1
ATOM 9869 O O . GLU D 1 455 ? -37.540 -32.599 -14.118 1.00 41.45 441 GLU F O 1
ATOM 9871 N N . VAL D 1 456 ? -37.085 -34.732 -13.570 1.00 36.98 442 VAL F N 1
ATOM 9872 C CA . VAL D 1 456 ? -37.176 -34.505 -12.123 1.00 31.38 442 VAL F CA 1
ATOM 9873 C C . VAL D 1 456 ? -35.861 -34.928 -11.472 1.00 31.52 442 VAL F C 1
ATOM 9874 O O . VAL D 1 456 ? -35.166 -35.807 -11.970 1.00 29.91 442 VAL F O 1
ATOM 9878 N N . HIS D 1 457 ? -35.539 -34.290 -10.356 1.00 31.03 443 HIS F N 1
ATOM 9879 C CA . HIS D 1 457 ? -34.239 -34.467 -9.712 1.00 30.60 443 HIS F CA 1
ATOM 9880 C C . HIS D 1 457 ? -34.316 -35.428 -8.531 1.00 32.12 443 HIS F C 1
ATOM 9881 O O . HIS D 1 457 ? -33.297 -35.968 -8.093 1.00 31.47 443 HIS F O 1
ATOM 9888 N N . ALA D 1 458 ? -35.525 -35.642 -8.014 1.00 28.45 444 ALA F N 1
ATOM 9889 C CA . ALA D 1 458 ? -35.726 -36.546 -6.898 1.00 27.44 444 ALA F CA 1
ATOM 9890 C C . ALA D 1 458 ? -37.191 -36.873 -6.778 1.00 28.68 444 ALA F C 1
ATOM 9891 O O . ALA D 1 458 ? -38.043 -36.251 -7.463 1.00 26.42 444 ALA F O 1
ATOM 9893 N N . GLY D 1 459 ? -37.473 -37.850 -5.924 1.00 27.63 445 GLY F N 1
ATOM 9894 C CA . GLY D 1 459 ? -38.855 -38.244 -5.595 1.00 26.97 445 GLY F CA 1
ATOM 9895 C C . GLY D 1 459 ? -39.068 -38.442 -4.112 1.00 29.05 445 GLY F C 1
ATOM 9896 O O . GLY D 1 459 ? -38.135 -38.793 -3.366 1.00 25.58 445 GLY F O 1
ATOM 9897 N N . ILE D 1 460 ? -40.296 -38.192 -3.674 1.00 27.20 446 ILE F N 1
ATOM 9898 C CA . ILE D 1 460 ? -40.784 -38.562 -2.351 1.00 27.77 446 ILE F CA 1
ATOM 9899 C C . ILE D 1 460 ? -41.927 -39.553 -2.602 1.00 28.07 446 ILE F C 1
ATOM 9900 O O . ILE D 1 460 ? -42.815 -39.247 -3.380 1.00 29.14 446 ILE F O 1
ATOM 9905 N N . VAL D 1 461 ? -41.879 -40.737 -1.987 1.00 25.98 447 VAL F N 1
ATOM 9906 C CA . VAL D 1 461 ? -42.846 -41.786 -2.193 1.00 27.03 447 VAL F CA 1
ATOM 9907 C C . VAL D 1 461 ? -43.529 -42.072 -0.853 1.00 30.76 447 VAL F C 1
ATOM 9908 O O . VAL D 1 461 ? -42.878 -42.437 0.143 1.00 30.65 447 VAL F O 1
ATOM 9912 N N . VAL D 1 462 ? -44.843 -41.833 -0.830 1.00 27.38 448 VAL F N 1
ATOM 9913 C CA . VAL D 1 462 ? -45.645 -42.012 0.368 1.00 28.69 448 VAL F CA 1
ATOM 9914 C C . VAL D 1 462 ? -46.293 -43.403 0.359 1.00 27.41 448 VAL F C 1
ATOM 9915 O O . VAL D 1 462 ? -46.968 -43.789 -0.582 1.00 29.68 448 VAL F O 1
ATOM 9919 N N . LEU D 1 463 ? -46.102 -44.149 1.439 1.00 26.59 449 LEU F N 1
ATOM 9920 C CA . LEU D 1 463 ? -46.519 -45.534 1.544 1.00 27.46 449 LEU F CA 1
ATOM 9921 C C . LEU D 1 463 ? -47.481 -45.752 2.731 1.00 28.81 449 LEU F C 1
ATOM 9922 O O . LEU D 1 463 ? -47.325 -45.139 3.814 1.00 29.49 449 LEU F O 1
ATOM 9927 N N . PHE D 1 464 ? -48.453 -46.616 2.507 1.00 30.38 450 PHE F N 1
ATOM 9928 C CA . PHE D 1 464 ? -49.309 -47.124 3.567 1.00 35.19 450 PHE F CA 1
ATOM 9929 C C . PHE D 1 464 ? -48.528 -48.115 4.424 1.00 35.23 450 PHE F C 1
ATOM 9930 O O . PHE D 1 464 ? -47.793 -48.959 3.893 1.00 34.40 450 PHE F O 1
ATOM 9938 N N . GLU D 1 465 ? -48.750 -48.063 5.734 1.00 36.53 451 GLU F N 1
ATOM 9939 C CA . GLU D 1 465 ? -48.101 -48.986 6.672 1.00 38.35 451 GLU F CA 1
ATOM 9940 C C . GLU D 1 465 ? -48.328 -50.442 6.304 1.00 38.48 451 GLU F C 1
ATOM 9941 O O . GLU D 1 465 ? -47.394 -51.244 6.343 1.00 35.80 451 GLU F O 1
ATOM 9947 N N . ASP D 1 466 ? -49.553 -50.788 5.915 1.00 38.31 452 ASP F N 1
ATOM 9948 C CA . ASP D 1 466 ? -49.870 -52.152 5.518 1.00 40.44 452 ASP F CA 1
ATOM 9949 C C . ASP D 1 466 ? -49.204 -52.633 4.226 1.00 37.70 452 ASP F C 1
ATOM 9950 O O . ASP D 1 466 ? -49.286 -53.814 3.896 1.00 37.42 452 ASP F O 1
ATOM 9955 N N . HIS D 1 467 ? -48.575 -51.725 3.486 1.00 36.65 453 HIS F N 1
ATOM 9956 C CA . HIS D 1 467 ? -47.775 -52.088 2.314 1.00 34.73 453 HIS F CA 1
ATOM 9957 C C . HIS D 1 467 ? -46.264 -52.112 2.595 1.00 32.66 453 HIS F C 1
ATOM 9958 O O . HIS D 1 467 ? -45.497 -52.739 1.831 1.00 30.18 453 HIS F O 1
ATOM 9965 N N . ALA D 1 468 ? -45.850 -51.450 3.671 1.00 34.74 454 ALA F N 1
ATOM 9966 C CA . ALA D 1 468 ? -44.423 -51.200 3.951 1.00 32.70 454 ALA F CA 1
ATOM 9967 C C . ALA D 1 468 ? -43.553 -52.458 3.933 1.00 33.78 454 ALA F C 1
ATOM 9968 O O . ALA D 1 468 ? -42.386 -52.435 3.473 1.00 29.67 454 ALA F O 1
ATOM 9970 N N . ARG D 1 469 ? -44.097 -53.553 4.438 1.00 35.29 455 ARG F N 1
ATOM 9971 C CA . ARG D 1 469 ? -43.311 -54.758 4.650 1.00 38.62 455 ARG F CA 1
ATOM 9972 C C . ARG D 1 469 ? -43.888 -56.011 3.986 1.00 36.35 455 ARG F C 1
ATOM 9973 O O . ARG D 1 469 ? -43.571 -57.132 4.381 1.00 33.45 455 ARG F O 1
ATOM 9981 N N . LEU D 1 470 ? -44.676 -55.808 2.929 1.00 32.12 456 LEU F N 1
ATOM 9982 C CA . LEU D 1 470 ? -45.078 -56.884 2.029 1.00 32.56 456 LEU F CA 1
ATOM 9983 C C . LEU D 1 470 ? -43.843 -57.575 1.445 1.00 33.76 456 LEU F C 1
ATOM 9984 O O . LEU D 1 470 ? -42.752 -56.961 1.389 1.00 30.12 456 LEU F O 1
ATOM 9989 N N . PRO D 1 471 ? -44.005 -58.815 0.962 1.00 33.42 457 PRO F N 1
ATOM 9990 C CA . PRO D 1 471 ? -42.874 -59.451 0.293 1.00 35.16 457 PRO F CA 1
ATOM 9991 C C . PRO D 1 471 ? -42.438 -58.687 -0.942 1.00 33.24 457 PRO F C 1
ATOM 9992 O O . PRO D 1 471 ? -43.242 -57.980 -1.589 1.00 29.12 457 PRO F O 1
ATOM 9996 N N . ASP D 1 472 ? -41.161 -58.816 -1.284 1.00 32.24 458 ASP F N 1
ATOM 9997 C CA . ASP D 1 472 ? -40.604 -57.933 -2.298 1.00 31.69 458 ASP F CA 1
ATOM 9998 C C . ASP D 1 472 ? -41.233 -58.043 -3.678 1.00 31.53 458 ASP F C 1
ATOM 9999 O O . ASP D 1 472 ? -41.178 -57.086 -4.434 1.00 32.50 458 ASP F O 1
ATOM 10004 N N . ASP D 1 473 ? -41.812 -59.189 -4.021 1.00 30.95 459 ASP F N 1
ATOM 10005 C CA . ASP D 1 473 ? -42.481 -59.311 -5.318 1.00 34.23 459 ASP F CA 1
ATOM 10006 C C . ASP D 1 473 ? -43.729 -58.411 -5.451 1.00 33.85 459 ASP F C 1
ATOM 10007 O O . ASP D 1 473 ? -44.238 -58.222 -6.561 1.00 33.63 459 ASP F O 1
ATOM 10012 N N . ARG D 1 474 ? -44.211 -57.854 -4.344 1.00 31.27 460 ARG F N 1
ATOM 10013 C CA . ARG D 1 474 ? -45.321 -56.894 -4.413 1.00 32.71 460 ARG F CA 1
ATOM 10014 C C . ARG D 1 474 ? -45.182 -55.732 -3.446 1.00 32.07 460 ARG F C 1
ATOM 10015 O O . ARG D 1 474 ? -46.150 -55.100 -3.083 1.00 33.21 460 ARG F O 1
ATOM 10023 N N . ASN D 1 475 ? -43.952 -55.394 -3.072 1.00 27.27 461 ASN F N 1
ATOM 10024 C CA . ASN D 1 475 ? -43.722 -54.362 -2.127 1.00 25.31 461 ASN F CA 1
ATOM 10025 C C . ASN D 1 475 ? -43.499 -53.023 -2.848 1.00 27.62 461 ASN F C 1
ATOM 10026 O O . ASN D 1 475 ? -42.544 -52.898 -3.588 1.00 27.73 461 ASN F O 1
ATOM 10031 N N . PRO D 1 476 ? -44.364 -52.016 -2.642 1.00 27.52 462 PRO F N 1
ATOM 10032 C CA . PRO D 1 476 ? -44.194 -50.738 -3.363 1.00 27.78 462 PRO F CA 1
ATOM 10033 C C . PRO D 1 476 ? -42.933 -49.911 -3.024 1.00 27.78 462 PRO F C 1
ATOM 10034 O O . PRO D 1 476 ? -42.487 -49.166 -3.884 1.00 28.11 462 PRO F O 1
ATOM 10038 N N . TYR D 1 477 ? -42.378 -50.045 -1.812 1.00 25.92 463 TYR F N 1
ATOM 10039 C CA . TYR D 1 477 ? -41.122 -49.358 -1.452 1.00 25.53 463 TYR F CA 1
ATOM 10040 C C . TYR D 1 477 ? -40.079 -49.783 -2.449 1.00 23.74 463 TYR F C 1
ATOM 10041 O O . TYR D 1 477 ? -39.509 -48.941 -3.122 1.00 24.00 463 TYR F O 1
ATOM 10050 N N . ILE D 1 478 ? -39.850 -51.091 -2.555 1.00 22.83 464 ILE F N 1
ATOM 10051 C CA . ILE D 1 478 ? -38.716 -51.578 -3.385 1.00 25.89 464 ILE F CA 1
ATOM 10052 C C . ILE D 1 478 ? -38.978 -51.431 -4.875 1.00 24.47 464 ILE F C 1
ATOM 10053 O O . ILE D 1 478 ? -38.072 -51.198 -5.649 1.00 22.00 464 ILE F O 1
ATOM 10058 N N . HIS D 1 479 ? -40.226 -51.580 -5.302 1.00 23.92 465 HIS F N 1
ATOM 10059 C CA . HIS D 1 479 ? -40.524 -51.403 -6.738 1.00 24.91 465 HIS F CA 1
ATOM 10060 C C . HIS D 1 479 ? -40.397 -49.967 -7.211 1.00 23.65 465 HIS F C 1
ATOM 10061 O O . HIS D 1 479 ? -39.889 -49.696 -8.311 1.00 24.47 465 HIS F O 1
ATOM 10068 N N . THR D 1 480 ? -40.884 -49.020 -6.419 1.00 23.34 466 THR F N 1
ATOM 10069 C CA . THR D 1 480 ? -40.739 -47.632 -6.764 1.00 23.41 466 THR F CA 1
ATOM 10070 C C . THR D 1 480 ? -39.270 -47.203 -6.641 1.00 24.45 466 THR F C 1
ATOM 10071 O O . THR D 1 480 ? -38.805 -46.405 -7.424 1.00 20.80 466 THR F O 1
ATOM 10075 N N . LYS D 1 481 ? -38.583 -47.722 -5.629 1.00 23.74 467 LYS F N 1
ATOM 10076 C CA . LYS D 1 481 ? -37.144 -47.446 -5.483 1.00 22.92 467 LYS F CA 1
ATOM 10077 C C . LYS D 1 481 ? -36.401 -47.898 -6.747 1.00 20.96 467 LYS F C 1
ATOM 10078 O O . LYS D 1 481 ? -35.592 -47.145 -7.315 1.00 22.01 467 LYS F O 1
ATOM 10084 N N . SER D 1 482 ? -36.729 -49.090 -7.215 1.00 22.31 468 SER F N 1
ATOM 10085 C CA . SER D 1 482 ? -36.115 -49.712 -8.391 1.00 24.25 468 SER F CA 1
ATOM 10086 C C . SER D 1 482 ? -36.365 -48.921 -9.653 1.00 24.71 468 SER F C 1
ATOM 10087 O O . SER D 1 482 ? -35.425 -48.629 -10.429 1.00 21.85 468 SER F O 1
ATOM 10090 N N . LEU D 1 483 ? -37.641 -48.592 -9.878 1.00 21.83 469 LEU F N 1
ATOM 10091 C CA . LEU D 1 483 ? -37.997 -47.836 -11.052 1.00 22.42 469 LEU F CA 1
ATOM 10092 C C . LEU D 1 483 ? -37.302 -46.503 -11.101 1.00 21.62 469 LEU F C 1
ATOM 10093 O O . LEU D 1 483 ? -36.691 -46.141 -12.127 1.00 23.66 469 LEU F O 1
ATOM 10098 N N . LEU D 1 484 ? -37.357 -45.744 -10.008 1.00 21.14 470 LEU F N 1
ATOM 10099 C CA . LEU D 1 484 ? -36.866 -44.413 -10.034 1.00 22.33 470 LEU F CA 1
ATOM 10100 C C . LEU D 1 484 ? -35.317 -44.428 -10.027 1.00 21.92 470 LEU F C 1
ATOM 10101 O O . LEU D 1 484 ? -34.709 -43.634 -10.730 1.00 21.90 470 LEU F O 1
ATOM 10106 N N . LEU D 1 485 ? -34.721 -45.342 -9.292 1.00 21.81 471 LEU F N 1
ATOM 10107 C CA . LEU D 1 485 ? -33.225 -45.442 -9.362 1.00 22.65 471 LEU F CA 1
ATOM 10108 C C . LEU D 1 485 ? -32.779 -45.820 -10.767 1.00 21.37 471 LEU F C 1
ATOM 10109 O O . LEU D 1 485 ? -31.793 -45.294 -11.282 1.00 22.27 471 LEU F O 1
ATOM 10114 N N . THR D 1 486 ? -33.494 -46.734 -11.402 1.00 21.81 472 THR F N 1
ATOM 10115 C CA . THR D 1 486 ? -33.213 -47.087 -12.795 1.00 22.71 472 THR F CA 1
ATOM 10116 C C . THR D 1 486 ? -33.164 -45.831 -13.696 1.00 24.09 472 THR F C 1
ATOM 10117 O O . THR D 1 486 ? -32.245 -45.681 -14.531 1.00 23.39 472 THR F O 1
ATOM 10121 N N . LEU D 1 487 ? -34.139 -44.921 -13.527 1.00 23.14 473 LEU F N 1
ATOM 10122 C CA . LEU D 1 487 ? -34.250 -43.714 -14.314 1.00 24.33 473 LEU F CA 1
ATOM 10123 C C . LEU D 1 487 ? -33.285 -42.625 -13.871 1.00 24.51 473 LEU F C 1
ATOM 10124 O O . LEU D 1 487 ? -33.227 -41.599 -14.480 1.00 26.91 473 LEU F O 1
ATOM 10129 N N . GLY D 1 488 ? -32.536 -42.860 -12.796 1.00 26.00 474 GLY F N 1
ATOM 10130 C CA . GLY D 1 488 ? -31.580 -41.885 -12.318 1.00 24.84 474 GLY F CA 1
ATOM 10131 C C . GLY D 1 488 ? -32.120 -40.897 -11.321 1.00 24.16 474 GLY F C 1
ATOM 10132 O O . GLY D 1 488 ? -31.542 -39.818 -11.141 1.00 27.51 474 GLY F O 1
ATOM 10133 N N . VAL D 1 489 ? -33.190 -41.285 -10.630 1.00 24.70 475 VAL F N 1
ATOM 10134 C CA . VAL D 1 489 ? -33.933 -40.440 -9.728 1.00 23.83 475 VAL F CA 1
ATOM 10135 C C . VAL D 1 489 ? -33.884 -41.037 -8.291 1.00 22.36 475 VAL F C 1
ATOM 10136 O O . VAL D 1 489 ? -34.473 -42.070 -7.997 1.00 23.08 475 VAL F O 1
ATOM 10140 N N . PRO D 1 490 ? -33.161 -40.376 -7.390 1.00 22.96 476 PRO F N 1
ATOM 10141 C CA . PRO D 1 490 ? -33.118 -40.836 -6.009 1.00 24.09 476 PRO F CA 1
ATOM 10142 C C . PRO D 1 490 ? -34.452 -40.536 -5.324 1.00 24.39 476 PRO F C 1
ATOM 10143 O O . PRO D 1 490 ? -35.076 -39.513 -5.633 1.00 26.26 476 PRO F O 1
ATOM 10147 N N . THR D 1 491 ? -34.871 -41.407 -4.413 1.00 25.39 477 THR F N 1
ATOM 10148 C CA . THR D 1 491 ? -36.101 -41.176 -3.647 1.00 25.61 477 THR F CA 1
ATOM 10149 C C . THR D 1 491 ? -35.878 -41.121 -2.164 1.00 25.06 477 THR F C 1
ATOM 10150 O O . THR D 1 491 ? -34.964 -41.766 -1.615 1.00 23.78 477 THR F O 1
ATOM 10154 N N . GLN D 1 492 ? -36.689 -40.308 -1.518 1.00 26.22 478 GLN F N 1
ATOM 10155 C CA . GLN D 1 492 ? -36.845 -40.357 -0.090 1.00 24.07 478 GLN F CA 1
ATOM 10156 C C . GLN D 1 492 ? -38.257 -40.827 0.193 1.00 26.25 478 GLN F C 1
ATOM 10157 O O . GLN D 1 492 ? -39.214 -40.104 -0.066 1.00 30.55 478 GLN F O 1
ATOM 10163 N N . GLN D 1 493 ? -38.384 -42.035 0.693 1.00 23.58 479 GLN F N 1
ATOM 10164 C CA . GLN D 1 493 ? -39.694 -42.600 0.978 1.00 25.76 479 GLN F CA 1
ATOM 10165 C C . GLN D 1 493 ? -40.125 -42.337 2.427 1.00 28.21 479 GLN F C 1
ATOM 10166 O O . GLN D 1 493 ? -39.330 -41.881 3.284 1.00 26.56 479 GLN F O 1
ATOM 10172 N N . VAL D 1 494 ? -41.426 -42.508 2.668 1.00 27.05 480 VAL F N 1
ATOM 10173 C CA . VAL D 1 494 ? -42.014 -42.116 3.946 1.00 28.50 480 VAL F CA 1
ATOM 10174 C C . VAL D 1 494 ? -43.352 -42.849 4.128 1.00 28.24 480 VAL F C 1
ATOM 10175 O O . VAL D 1 494 ? -44.087 -43.042 3.183 1.00 30.12 480 VAL F O 1
ATOM 10179 N N . ARG D 1 495 ? -43.628 -43.309 5.341 1.00 28.95 481 ARG F N 1
ATOM 10180 C CA . ARG D 1 495 ? -44.836 -44.104 5.599 1.00 28.08 481 ARG F CA 1
ATOM 10181 C C . ARG D 1 495 ? -45.886 -43.140 6.196 1.00 29.57 481 ARG F C 1
ATOM 10182 O O . ARG D 1 495 ? -45.547 -42.126 6.802 1.00 26.98 481 ARG F O 1
ATOM 10190 N N . MET D 1 496 ? -47.156 -43.431 5.981 1.00 32.77 482 MET F N 1
ATOM 10191 C CA . MET D 1 496 ? -48.216 -42.510 6.403 1.00 33.22 482 MET F CA 1
ATOM 10192 C C . MET D 1 496 ? -48.218 -42.170 7.916 1.00 34.92 482 MET F C 1
ATOM 10193 O O . MET D 1 496 ? -48.504 -41.041 8.273 1.00 40.38 482 MET F O 1
ATOM 10198 N N . PRO D 1 497 ? -47.919 -43.139 8.806 1.00 34.21 483 PRO F N 1
ATOM 10199 C CA . PRO D 1 497 ? -47.834 -42.758 10.224 1.00 35.29 483 PRO F CA 1
ATOM 10200 C C . PRO D 1 497 ? -46.844 -41.636 10.484 1.00 35.85 483 PRO F C 1
ATOM 10201 O O . PRO D 1 497 ? -47.102 -40.759 11.296 1.00 32.61 483 PRO F O 1
ATOM 10205 N N . THR D 1 498 ? -45.729 -41.637 9.768 1.00 30.92 484 THR F N 1
ATOM 10206 C CA . THR D 1 498 ? -44.769 -40.569 9.871 1.00 30.94 484 THR F CA 1
ATOM 10207 C C . THR D 1 498 ? -45.310 -39.224 9.344 1.00 30.61 484 THR F C 1
ATOM 10208 O O . THR D 1 498 ? -45.066 -38.142 9.919 1.00 31.12 484 THR F O 1
ATOM 10212 N N . VAL D 1 499 ? -46.030 -39.294 8.232 1.00 32.78 485 VAL F N 1
ATOM 10213 C CA . VAL D 1 499 ? -46.655 -38.125 7.641 1.00 34.17 485 VAL F CA 1
ATOM 10214 C C . VAL D 1 499 ? -47.645 -37.476 8.636 1.00 37.11 485 VAL F C 1
ATOM 10215 O O . VAL D 1 499 ? -47.851 -36.265 8.598 1.00 39.35 485 VAL F O 1
ATOM 10219 N N . LEU D 1 500 ? -48.217 -38.291 9.519 1.00 37.78 486 LEU F N 1
ATOM 10220 C CA . LEU D 1 500 ? -49.291 -37.863 10.427 1.00 40.60 486 LEU F CA 1
ATOM 10221 C C . LEU D 1 500 ? -48.821 -37.600 11.851 1.00 41.12 486 LEU F C 1
ATOM 10222 O O . LEU D 1 500 ? -49.640 -37.417 12.751 1.00 41.61 486 LEU F O 1
ATOM 10227 N N . LEU D 1 501 ? -47.513 -37.598 12.071 1.00 40.96 487 LEU F N 1
ATOM 10228 C CA . LEU D 1 501 ? -46.980 -37.312 13.383 1.00 43.83 487 LEU F CA 1
ATOM 10229 C C . LEU D 1 501 ? -47.425 -35.932 13.890 1.00 44.99 487 LEU F C 1
ATOM 10230 O O . LEU D 1 501 ? -47.442 -34.955 13.143 1.00 43.08 487 LEU F O 1
ATOM 10235 N N . GLU D 1 502 ? -47.724 -35.849 15.178 1.00 48.43 488 GLU F N 1
ATOM 10236 C CA . GLU D 1 502 ? -47.976 -34.553 15.803 1.00 52.03 488 GLU F CA 1
ATOM 10237 C C . GLU D 1 502 ? -46.745 -33.628 15.657 1.00 49.65 488 GLU F C 1
ATOM 10238 O O . GLU D 1 502 ? -45.616 -34.103 15.532 1.00 47.22 488 GLU F O 1
ATOM 10244 N N . PRO D 1 503 ? -46.961 -32.304 15.640 1.00 47.88 489 PRO F N 1
ATOM 10245 C CA . PRO D 1 503 ? -45.894 -31.333 15.369 1.00 49.57 489 PRO F CA 1
ATOM 10246 C C . PRO D 1 503 ? -44.616 -31.468 16.215 1.00 47.49 489 PRO F C 1
ATOM 10247 O O . PRO D 1 503 ? -43.512 -31.342 15.671 1.00 43.64 489 PRO F O 1
ATOM 10251 N N . LYS D 1 504 ? -44.760 -31.723 17.517 1.00 46.57 490 LYS F N 1
ATOM 10252 C CA . LYS D 1 504 ? -43.602 -31.853 18.415 1.00 47.59 490 LYS F CA 1
ATOM 10253 C C . LYS D 1 504 ? -42.596 -32.925 17.950 1.00 43.92 490 LYS F C 1
ATOM 10254 O O . LYS D 1 504 ? -41.392 -32.744 18.111 1.00 46.95 490 LYS F O 1
ATOM 10256 N N . SER D 1 505 ? -43.106 -34.023 17.390 1.00 41.94 491 SER F N 1
ATOM 10257 C CA . SER D 1 505 ? -42.281 -35.084 16.786 1.00 42.73 491 SER F CA 1
ATOM 10258 C C . SER D 1 505 ? -41.873 -34.792 15.343 1.00 42.60 491 SER F C 1
ATOM 10259 O O . SER D 1 505 ? -40.761 -35.133 14.919 1.00 38.90 491 SER F O 1
ATOM 10262 N N . LEU D 1 506 ? -42.792 -34.193 14.592 1.00 40.79 492 LEU F N 1
ATOM 10263 C CA . LEU D 1 506 ? -42.627 -33.996 13.165 1.00 41.36 492 LEU F CA 1
ATOM 10264 C C . LEU D 1 506 ? -41.394 -33.156 12.884 1.00 39.96 492 LEU F C 1
ATOM 10265 O O . LEU D 1 506 ? -40.645 -33.426 11.946 1.00 39.80 492 LEU F O 1
ATOM 10270 N N . GLN D 1 507 ? -41.152 -32.153 13.713 1.00 38.25 493 GLN F N 1
ATOM 10271 C CA . GLN D 1 507 ? -40.021 -31.276 13.513 1.00 37.14 493 GLN F CA 1
ATOM 10272 C C . GLN D 1 507 ? -38.688 -32.045 13.430 1.00 37.54 493 GLN F C 1
ATOM 10273 O O . GLN D 1 507 ? -37.817 -31.682 12.642 1.00 36.48 493 GLN F O 1
ATOM 10279 N N . TYR D 1 508 ? -38.544 -33.097 14.239 1.00 37.38 494 TYR F N 1
ATOM 10280 C CA . TYR D 1 508 ? -37.315 -33.888 14.254 1.00 36.67 494 TYR F CA 1
ATOM 10281 C C . TYR D 1 508 ? -37.248 -34.812 13.032 1.00 35.51 494 TYR F C 1
ATOM 10282 O O . TYR D 1 508 ? -36.166 -35.042 12.479 1.00 35.99 494 TYR F O 1
ATOM 10291 N N . THR D 1 509 ? -38.401 -35.331 12.634 1.00 33.05 495 THR F N 1
ATOM 10292 C CA . THR D 1 509 ? -38.531 -36.093 11.397 1.00 36.12 495 THR F CA 1
ATOM 10293 C C . THR D 1 509 ? -38.132 -35.254 10.182 1.00 36.22 495 THR F C 1
ATOM 10294 O O . THR D 1 509 ? -37.370 -35.719 9.323 1.00 34.66 495 THR F O 1
ATOM 10298 N N . LEU D 1 510 ? -38.605 -34.012 10.121 1.00 34.02 496 LEU F N 1
ATOM 10299 C CA . LEU D 1 510 ? -38.277 -33.160 8.989 1.00 35.11 496 LEU F CA 1
ATOM 10300 C C . LEU D 1 510 ? -36.792 -32.779 8.988 1.00 34.11 496 LEU F C 1
ATOM 10301 O O . LEU D 1 510 ? -36.211 -32.619 7.924 1.00 33.89 496 LEU F O 1
ATOM 10306 N N . GLN D 1 511 ? -36.167 -32.659 10.161 1.00 34.09 497 GLN F N 1
ATOM 10307 C CA . GLN D 1 511 ? -34.713 -32.429 10.240 1.00 34.69 497 GLN F CA 1
ATOM 10308 C C . GLN D 1 511 ? -33.916 -33.540 9.530 1.00 31.48 497 GLN F C 1
ATOM 10309 O O . GLN D 1 511 ? -33.029 -33.270 8.713 1.00 31.62 497 GLN F O 1
ATOM 10315 N N . ASN D 1 512 ? -34.205 -34.776 9.905 1.00 30.90 498 ASN F N 1
ATOM 10316 C CA . ASN D 1 512 ? -33.528 -35.959 9.335 1.00 30.78 498 ASN F CA 1
ATOM 10317 C C . ASN D 1 512 ? -33.847 -36.162 7.842 1.00 32.00 498 ASN F C 1
ATOM 10318 O O . ASN D 1 512 ? -32.973 -36.485 7.027 1.00 29.30 498 ASN F O 1
ATOM 10323 N N . PHE D 1 513 ? -35.125 -35.995 7.521 1.00 30.78 499 PHE F N 1
ATOM 10324 C CA . PHE D 1 513 ? -35.641 -36.047 6.156 1.00 31.14 499 PHE F CA 1
ATOM 10325 C C . PHE D 1 513 ? -34.936 -35.034 5.254 1.00 31.93 499 PHE F C 1
ATOM 10326 O O . PHE D 1 513 ? -34.615 -35.363 4.131 1.00 30.43 499 PHE F O 1
ATOM 10334 N N . SER D 1 514 ? -34.651 -33.826 5.754 1.00 30.34 500 SER F N 1
ATOM 10335 C CA . SER D 1 514 ? -33.994 -32.776 4.971 1.00 31.16 500 SER F CA 1
ATOM 10336 C C . SER D 1 514 ? -32.532 -33.064 4.728 1.00 29.49 500 SER F C 1
ATOM 10337 O O . SER D 1 514 ? -32.029 -32.780 3.662 1.00 30.61 500 SER F O 1
ATOM 10340 N N . ILE D 1 515 ? -31.838 -33.593 5.735 1.00 28.83 501 ILE F N 1
ATOM 10341 C CA . ILE D 1 515 ? -30.441 -33.932 5.584 1.00 30.62 501 ILE F CA 1
ATOM 10342 C C . ILE D 1 515 ? -30.261 -34.999 4.506 1.00 27.68 501 ILE F C 1
ATOM 10343 O O . ILE D 1 515 ? -29.426 -34.817 3.636 1.00 30.62 501 ILE F O 1
ATOM 10348 N N . ALA D 1 516 ? -31.061 -36.062 4.563 1.00 27.23 502 ALA F N 1
ATOM 10349 C CA . ALA D 1 516 ? -30.960 -37.149 3.600 1.00 26.99 502 ALA F CA 1
ATOM 10350 C C . ALA D 1 516 ? -31.391 -36.690 2.205 1.00 26.78 502 ALA F C 1
ATOM 10351 O O . ALA D 1 516 ? -30.766 -37.060 1.221 1.00 27.35 502 ALA F O 1
ATOM 10353 N N . THR D 1 517 ? -32.467 -35.905 2.119 1.00 28.43 503 THR F N 1
ATOM 10354 C CA . THR D 1 517 ? -32.935 -35.416 0.810 1.00 27.77 503 THR F CA 1
ATOM 10355 C C . THR D 1 517 ? -31.915 -34.528 0.094 1.00 27.93 503 THR F C 1
ATOM 10356 O O . THR D 1 517 ? -31.674 -34.688 -1.119 1.00 26.44 503 THR F O 1
ATOM 10360 N N . TYR D 1 518 ? -31.274 -33.630 0.852 1.00 27.90 504 TYR F N 1
ATOM 10361 C CA . TYR D 1 518 ? -30.213 -32.771 0.325 1.00 27.17 504 TYR F CA 1
ATOM 10362 C C . TYR D 1 518 ? -29.060 -33.601 -0.211 1.00 26.00 504 TYR F C 1
ATOM 10363 O O . TYR D 1 518 ? -28.577 -33.360 -1.302 1.00 28.11 504 TYR F O 1
ATOM 10372 N N . ALA D 1 519 ? -28.628 -34.586 0.569 1.00 25.52 505 ALA F N 1
ATOM 10373 C CA . ALA D 1 519 ? -27.589 -35.510 0.157 1.00 25.59 505 ALA F CA 1
ATOM 10374 C C . ALA D 1 519 ? -28.000 -36.335 -1.075 1.00 26.52 505 ALA F C 1
ATOM 10375 O O . ALA D 1 519 ? -27.184 -36.604 -1.963 1.00 26.70 505 ALA F O 1
ATOM 10377 N N . LYS D 1 520 ? -29.284 -36.687 -1.145 1.00 26.50 506 LYS F N 1
ATOM 10378 C CA . LYS D 1 520 ? -29.796 -37.423 -2.295 1.00 27.70 506 LYS F CA 1
ATOM 10379 C C . LYS D 1 520 ? -29.756 -36.569 -3.557 1.00 27.00 506 LYS F C 1
ATOM 10380 O O . LYS D 1 520 ? -29.589 -37.114 -4.664 1.00 26.32 506 LYS F O 1
ATOM 10386 N N . LEU D 1 521 ? -29.836 -35.242 -3.378 1.00 26.41 507 LEU F N 1
ATOM 10387 C CA . LEU D 1 521 ? -29.667 -34.266 -4.460 1.00 29.41 507 LEU F CA 1
ATOM 10388 C C . LEU D 1 521 ? -28.210 -33.915 -4.796 1.00 29.72 507 LEU F C 1
ATOM 10389 O O . LEU D 1 521 ? -27.966 -32.967 -5.536 1.00 31.58 507 LEU F O 1
ATOM 10394 N N . ASN D 1 522 ? -27.272 -34.705 -4.278 1.00 28.79 508 ASN F N 1
ATOM 10395 C CA . ASN D 1 522 ? -25.842 -34.530 -4.460 1.00 30.19 508 ASN F CA 1
ATOM 10396 C C . ASN D 1 522 ? -25.202 -33.587 -3.442 1.00 30.37 508 ASN F C 1
ATOM 10397 O O . ASN D 1 522 ? -24.031 -33.249 -3.588 1.00 32.01 508 ASN F O 1
ATOM 10402 N N . GLY D 1 523 ? -25.933 -33.176 -2.416 1.00 29.15 509 GLY F N 1
ATOM 10403 C CA . GLY D 1 523 ? -25.374 -32.260 -1.422 1.00 32.75 509 GLY F CA 1
ATOM 10404 C C . GLY D 1 523 ? -24.427 -32.901 -0.408 1.00 33.29 509 GLY F C 1
ATOM 10405 O O . GLY D 1 523 ? -24.451 -34.119 -0.205 1.00 30.11 509 GLY F O 1
ATOM 10406 N N . THR D 1 524 ? -23.579 -32.057 0.204 1.00 32.50 510 THR F N 1
ATOM 10407 C CA . THR D 1 524 ? -22.682 -32.433 1.289 1.00 34.50 510 THR F CA 1
ATOM 10408 C C . THR D 1 524 ? -23.005 -31.470 2.430 1.00 34.75 510 THR F C 1
ATOM 10409 O O . THR D 1 524 ? -22.435 -30.385 2.482 1.00 36.71 510 THR F O 1
ATOM 10413 N N . PRO D 1 525 ? -23.939 -31.858 3.318 1.00 34.28 511 PRO F N 1
ATOM 10414 C CA . PRO D 1 525 ? -24.450 -31.023 4.405 1.00 34.24 511 PRO F CA 1
ATOM 10415 C C . PRO D 1 525 ? -23.344 -30.561 5.375 1.00 35.17 511 PRO F C 1
ATOM 10416 O O . PRO D 1 525 ? -23.270 -29.363 5.723 1.00 35.35 511 PRO F O 1
ATOM 10420 N N . TRP D 1 526 ? -22.504 -31.505 5.791 1.00 34.62 512 TRP F N 1
ATOM 10421 C CA . TRP D 1 526 ? -21.304 -31.202 6.609 1.00 32.57 512 TRP F CA 1
ATOM 10422 C C . TRP D 1 526 ? -20.219 -32.252 6.465 1.00 33.93 512 TRP F C 1
ATOM 10423 O O . TRP D 1 526 ? -20.441 -33.365 5.964 1.00 30.33 512 TRP F O 1
ATOM 10434 N N . THR D 1 527 ? -19.052 -31.901 6.977 1.00 33.05 513 THR F N 1
ATOM 10435 C CA . THR D 1 527 ? -17.934 -32.805 7.040 1.00 36.60 513 THR F CA 1
ATOM 10436 C C . THR D 1 527 ? -17.525 -32.929 8.519 1.00 33.92 513 THR F C 1
ATOM 10437 O O . THR D 1 527 ? -18.162 -32.341 9.398 1.00 31.48 513 THR F O 1
ATOM 10441 N N . VAL D 1 528 ? -16.499 -33.733 8.797 1.00 36.00 514 VAL F N 1
ATOM 10442 C CA . VAL D 1 528 ? -15.871 -33.734 10.125 1.00 36.33 514 VAL F CA 1
ATOM 10443 C C . VAL D 1 528 ? -14.358 -33.504 10.007 1.00 39.40 514 VAL F C 1
ATOM 10444 O O . VAL D 1 528 ? -13.733 -33.890 9.021 1.00 37.42 514 VAL F O 1
ATOM 10448 N N . ASN D 1 529 ? -13.794 -32.895 11.046 1.00 43.33 515 ASN F N 1
ATOM 10449 C CA . ASN D 1 529 ? -12.394 -32.470 11.082 1.00 45.33 515 ASN F CA 1
ATOM 10450 C C . ASN D 1 529 ? -11.377 -33.595 11.125 1.00 47.11 515 ASN F C 1
ATOM 10451 O O . ASN D 1 529 ? -11.639 -34.646 11.685 1.00 44.96 515 ASN F O 1
ATOM 10456 N N . HIS D 1 530 ? -10.222 -33.373 10.502 1.00 50.99 516 HIS F N 1
ATOM 10457 C CA . HIS D 1 530 ? -8.996 -34.113 10.833 1.00 56.50 516 HIS F CA 1
ATOM 10458 C C . HIS D 1 530 ? -7.841 -33.112 10.862 1.00 59.19 516 HIS F C 1
ATOM 10459 O O . HIS D 1 530 ? -8.050 -31.941 10.573 1.00 57.51 516 HIS F O 1
ATOM 10466 N N . ASP D 1 531 ? -6.635 -33.565 11.195 1.00 67.60 517 ASP F N 1
ATOM 10467 C CA . ASP D 1 531 ? -5.540 -32.639 11.502 1.00 73.47 517 ASP F CA 1
ATOM 10468 C C . ASP D 1 531 ? -4.423 -32.584 10.462 1.00 74.67 517 ASP F C 1
ATOM 10469 O O . ASP D 1 531 ? -3.324 -32.115 10.760 1.00 76.13 517 ASP F O 1
ATOM 10474 N N . LYS D 1 532 ? -4.707 -33.027 9.241 1.00 73.02 518 LYS F N 1
ATOM 10475 C CA . LYS D 1 532 ? -3.707 -33.061 8.166 1.00 78.98 518 LYS F CA 1
ATOM 10476 C C . LYS D 1 532 ? -2.312 -33.492 8.650 1.00 82.21 518 LYS F C 1
ATOM 10477 O O . LYS D 1 532 ? -1.299 -33.013 8.133 1.00 84.07 518 LYS F O 1
ATOM 10479 N N . ALA D 1 533 ? -2.270 -34.403 9.626 1.00 84.58 519 ALA F N 1
ATOM 10480 C CA . ALA D 1 533 ? -1.008 -34.875 10.211 1.00 82.64 519 ALA F CA 1
ATOM 10481 C C . ALA D 1 533 ? -0.207 -35.715 9.218 1.00 81.51 519 ALA F C 1
ATOM 10482 O O . ALA D 1 533 ? 0.963 -36.020 9.459 1.00 83.31 519 ALA F O 1
ATOM 10484 N N . ILE D 1 534 ? -0.857 -36.109 8.122 1.00 78.74 520 ILE F N 1
ATOM 10485 C CA . ILE D 1 534 ? -0.177 -36.678 6.961 1.00 74.11 520 ILE F CA 1
ATOM 10486 C C . ILE D 1 534 ? -0.755 -36.085 5.681 1.00 68.70 520 ILE F C 1
ATOM 10487 O O . ILE D 1 534 ? -1.817 -35.444 5.713 1.00 65.42 520 ILE F O 1
ATOM 10492 N N . ASN D 1 535 ? -0.066 -36.335 4.565 1.00 62.73 521 ASN F N 1
ATOM 10493 C CA . ASN D 1 535 ? -0.371 -35.697 3.283 1.00 61.69 521 ASN F CA 1
ATOM 10494 C C . ASN D 1 535 ? -1.697 -36.109 2.656 1.00 58.57 521 ASN F C 1
ATOM 10495 O O . ASN D 1 535 ? -2.334 -35.288 2.004 1.00 60.48 521 ASN F O 1
ATOM 10497 N N . ASP D 1 536 ? -2.095 -37.376 2.831 1.00 53.53 522 ASP F N 1
ATOM 10498 C CA . ASP D 1 536 ? -3.333 -37.880 2.238 1.00 49.45 522 ASP F CA 1
ATOM 10499 C C . ASP D 1 536 ? -3.771 -39.214 2.836 1.00 47.79 522 ASP F C 1
ATOM 10500 O O . ASP D 1 536 ? -2.950 -40.100 3.098 1.00 43.44 522 ASP F O 1
ATOM 10505 N N . GLU D 1 537 ? -5.082 -39.359 3.017 1.00 40.17 523 GLU F N 1
ATOM 10506 C CA . GLU D 1 537 ? -5.637 -40.490 3.746 1.00 37.09 523 GLU F CA 1
ATOM 10507 C C . GLU D 1 537 ? -6.895 -41.026 3.042 1.00 36.10 523 GLU F C 1
ATOM 10508 O O . GLU D 1 537 ? -7.737 -40.245 2.593 1.00 33.56 523 GLU F O 1
ATOM 10514 N N . LEU D 1 538 ? -6.976 -42.346 2.935 1.00 32.01 524 LEU F N 1
ATOM 10515 C CA . LEU D 1 538 ? -8.111 -43.041 2.317 1.00 31.63 524 LEU F CA 1
ATOM 10516 C C . LEU D 1 538 ? -8.631 -44.038 3.339 1.00 33.18 524 LEU F C 1
ATOM 10517 O O . LEU D 1 538 ? -7.849 -44.827 3.892 1.00 31.34 524 LEU F O 1
ATOM 10522 N N . VAL D 1 539 ? -9.940 -44.021 3.598 1.00 30.74 525 VAL F N 1
ATOM 10523 C CA . VAL D 1 539 ? -10.546 -45.051 4.465 1.00 30.19 525 VAL F CA 1
ATOM 10524 C C . VAL D 1 539 ? -11.632 -45.779 3.672 1.00 29.90 525 VAL F C 1
ATOM 10525 O O . VAL D 1 539 ? -12.487 -45.129 3.064 1.00 29.60 525 VAL F O 1
ATOM 10529 N N . VAL D 1 540 ? -11.557 -47.099 3.627 1.00 29.79 526 VAL F N 1
ATOM 10530 C CA . VAL D 1 540 ? -12.581 -47.885 2.941 1.00 33.03 526 VAL F CA 1
ATOM 10531 C C . VAL D 1 540 ? -13.251 -48.787 3.935 1.00 29.77 526 VAL F C 1
ATOM 10532 O O . VAL D 1 540 ? -12.606 -49.366 4.775 1.00 26.23 526 VAL F O 1
ATOM 10536 N N . GLY D 1 541 ? -14.567 -48.911 3.815 1.00 25.62 527 GLY F N 1
ATOM 10537 C CA . GLY D 1 541 ? -15.323 -49.757 4.682 1.00 26.01 527 GLY F CA 1
ATOM 10538 C C . GLY D 1 541 ? -16.095 -50.762 3.857 1.00 26.58 527 GLY F C 1
ATOM 10539 O O . GLY D 1 541 ? -16.440 -50.487 2.694 1.00 25.62 527 GLY F O 1
ATOM 10540 N N . MET D 1 542 ? -16.321 -51.921 4.460 1.00 26.50 528 MET F N 1
ATOM 10541 C CA . MET D 1 542 ? -17.087 -53.001 3.869 1.00 29.98 528 MET F CA 1
ATOM 10542 C C . MET D 1 542 ? -18.220 -53.359 4.777 1.00 26.83 528 MET F C 1
ATOM 10543 O O . MET D 1 542 ? -18.041 -53.450 5.990 1.00 24.95 528 MET F O 1
ATOM 10548 N N . GLY D 1 543 ? -19.386 -53.611 4.191 1.00 24.40 529 GLY F N 1
ATOM 10549 C CA . GLY D 1 543 ? -20.573 -53.921 4.965 1.00 24.66 529 GLY F CA 1
ATOM 10550 C C . GLY D 1 543 ? -21.311 -55.085 4.347 1.00 25.19 529 GLY F C 1
ATOM 10551 O O . GLY D 1 543 ? -21.259 -55.262 3.128 1.00 24.65 529 GLY F O 1
ATOM 10552 N N . LEU D 1 544 ? -21.931 -55.910 5.195 1.00 24.11 530 LEU F N 1
ATOM 10553 C CA . LEU D 1 544 ? -22.654 -57.106 4.785 1.00 26.64 530 LEU F CA 1
ATOM 10554 C C . LEU D 1 544 ? -24.176 -56.939 4.935 1.00 25.85 530 LEU F C 1
ATOM 10555 O O . LEU D 1 544 ? -24.661 -56.291 5.865 1.00 25.95 530 LEU F O 1
ATOM 10560 N N . ALA D 1 545 ? -24.908 -57.507 3.980 1.00 25.54 531 ALA F N 1
ATOM 10561 C CA . ALA D 1 545 ? -26.341 -57.744 4.132 1.00 24.25 531 ALA F CA 1
ATOM 10562 C C . ALA D 1 545 ? -26.609 -59.197 3.800 1.00 25.93 531 ALA F C 1
ATOM 10563 O O . ALA D 1 545 ? -25.976 -59.766 2.916 1.00 25.22 531 ALA F O 1
ATOM 10565 N N . GLU D 1 546 ? -27.512 -59.838 4.540 1.00 27.32 532 GLU F N 1
ATOM 10566 C CA . GLU D 1 546 ? -27.898 -61.204 4.250 1.00 29.11 532 GLU F CA 1
ATOM 10567 C C . GLU D 1 546 ? -29.401 -61.264 4.051 1.00 31.59 532 GLU F C 1
ATOM 10568 O O . GLU D 1 546 ? -30.150 -60.974 4.978 1.00 31.40 532 GLU F O 1
ATOM 10574 N N . LEU D 1 547 ? -29.832 -61.637 2.854 1.00 30.78 533 LEU F N 1
ATOM 10575 C CA . LEU D 1 547 ? -31.246 -61.525 2.466 1.00 37.65 533 LEU F CA 1
ATOM 10576 C C . LEU D 1 547 ? -31.947 -62.859 2.254 1.00 43.74 533 LEU F C 1
ATOM 10577 O O . LEU D 1 547 ? -31.380 -63.796 1.685 1.00 44.78 533 LEU F O 1
ATOM 10582 N N . SER D 1 548 ? -33.193 -62.921 2.723 1.00 46.43 534 SER F N 1
ATOM 10583 C CA . SER D 1 548 ? -34.149 -63.974 2.356 1.00 50.84 534 SER F CA 1
ATOM 10584 C C . SER D 1 548 ? -35.567 -63.424 2.425 1.00 49.13 534 SER F C 1
ATOM 10585 O O . SER D 1 548 ? -35.818 -62.397 3.066 1.00 48.38 534 SER F O 1
ATOM 10588 N N . GLY D 1 549 ? -36.493 -64.116 1.774 1.00 53.31 535 GLY F N 1
ATOM 10589 C CA . GLY D 1 549 ? -37.923 -63.830 1.947 1.00 56.57 535 GLY F CA 1
ATOM 10590 C C . GLY D 1 549 ? -38.461 -64.211 3.329 1.00 57.93 535 GLY F C 1
ATOM 10591 O O . GLY D 1 549 ? -39.433 -63.620 3.793 1.00 57.96 535 GLY F O 1
ATOM 10592 N N . SER D 1 550 ? -37.838 -65.200 3.979 1.00 60.47 536 SER F N 1
ATOM 10593 C CA . SER D 1 550 ? -38.265 -65.664 5.310 1.00 62.92 536 SER F CA 1
ATOM 10594 C C . SER D 1 550 ? -37.094 -66.223 6.140 1.00 66.41 536 SER F C 1
ATOM 10595 O O . SER D 1 550 ? -35.958 -66.273 5.660 1.00 69.45 536 SER F O 1
ATOM 10598 N N . ARG D 1 551 ? -37.375 -66.658 7.374 1.00 66.62 537 ARG F N 1
ATOM 10599 C CA . ARG D 1 551 ? -36.371 -67.373 8.187 1.00 67.10 537 ARG F CA 1
ATOM 10600 C C . ARG D 1 551 ? -36.069 -68.777 7.631 1.00 74.23 537 ARG F C 1
ATOM 10601 O O . ARG D 1 551 ? -35.045 -69.374 7.978 1.00 77.24 537 ARG F O 1
ATOM 10609 N N . THR D 1 552 ? -36.967 -69.298 6.788 1.00 77.21 538 THR F N 1
ATOM 10610 C CA . THR D 1 552 ? -36.844 -70.640 6.193 1.00 82.84 538 THR F CA 1
ATOM 10611 C C . THR D 1 552 ? -35.947 -70.678 4.945 1.00 80.61 538 THR F C 1
ATOM 10612 O O . THR D 1 552 ? -35.217 -71.652 4.725 1.00 83.90 538 THR F O 1
ATOM 10616 N N . GLU D 1 553 ? -36.030 -69.635 4.122 1.00 75.05 539 GLU F N 1
ATOM 10617 C CA . GLU D 1 553 ? -35.229 -69.536 2.910 1.00 68.62 539 GLU F CA 1
ATOM 10618 C C . GLU D 1 553 ? -33.762 -69.266 3.259 1.00 69.69 539 GLU F C 1
ATOM 10619 O O . GLU D 1 553 ? -33.469 -68.371 4.059 1.00 67.94 539 GLU F O 1
ATOM 10621 N N . LYS D 1 554 ? -32.858 -70.038 2.647 1.00 67.72 540 LYS F N 1
ATOM 10622 C CA . LYS D 1 554 ? -31.403 -69.932 2.868 1.00 65.28 540 LYS F CA 1
ATOM 10623 C C . LYS D 1 554 ? -30.828 -68.603 2.351 1.00 62.30 540 LYS F C 1
ATOM 10624 O O . LYS D 1 554 ? -30.946 -68.288 1.165 1.00 53.41 540 LYS F O 1
ATOM 10626 N N . ARG D 1 555 ? -30.162 -67.866 3.239 1.00 56.42 541 ARG F N 1
ATOM 10627 C CA . ARG D 1 555 ? -29.845 -66.463 2.990 1.00 56.45 541 ARG F CA 1
ATOM 10628 C C . ARG D 1 555 ? -28.755 -66.242 1.935 1.00 47.73 541 ARG F C 1
ATOM 10629 O O . ARG D 1 555 ? -27.849 -67.061 1.749 1.00 50.09 541 ARG F O 1
ATOM 10637 N N . GLN D 1 556 ? -28.890 -65.143 1.210 1.00 37.90 542 GLN F N 1
ATOM 10638 C CA . GLN D 1 556 ? -27.910 -64.753 0.207 1.00 34.50 542 GLN F CA 1
ATOM 10639 C C . GLN D 1 556 ? -27.150 -63.543 0.722 1.00 29.70 542 GLN F C 1
ATOM 10640 O O . GLN D 1 556 ? -27.762 -62.583 1.168 1.00 29.74 542 GLN F O 1
ATOM 10646 N N . ARG D 1 557 ? -25.828 -63.572 0.598 1.00 27.51 543 ARG F N 1
ATOM 10647 C CA . ARG D 1 557 ? -24.976 -62.472 1.057 1.00 28.73 543 ARG F CA 1
ATOM 10648 C C . ARG D 1 557 ? -24.589 -61.474 -0.014 1.00 26.13 543 ARG F C 1
ATOM 10649 O O . ARG D 1 557 ? -24.323 -61.833 -1.147 1.00 25.79 543 ARG F O 1
ATOM 10657 N N . PHE D 1 558 ? -24.577 -60.199 0.369 1.00 24.81 544 PHE F N 1
ATOM 10658 C CA . PHE D 1 558 ? -24.201 -59.108 -0.487 1.00 24.90 544 PHE F CA 1
ATOM 10659 C C . PHE D 1 558 ? -23.279 -58.205 0.292 1.00 26.65 544 PHE F C 1
ATOM 10660 O O . PHE D 1 558 ? -23.368 -58.116 1.507 1.00 24.74 544 PHE F O 1
ATOM 10668 N N . VAL D 1 559 ? -22.414 -57.519 -0.429 1.00 29.06 545 VAL F N 1
ATOM 10669 C CA . VAL D 1 559 ? -21.469 -56.624 0.207 1.00 31.48 545 VAL F CA 1
ATOM 10670 C C . VAL D 1 559 ? -21.598 -55.220 -0.400 1.00 35.66 545 VAL F C 1
ATOM 10671 O O . VAL D 1 559 ? -22.163 -55.021 -1.496 1.00 40.32 545 VAL F O 1
ATOM 10675 N N . GLY D 1 560 ? -21.174 -54.242 0.376 1.00 28.90 546 GLY F N 1
ATOM 10676 C CA . GLY D 1 560 ? -21.149 -52.863 -0.023 1.00 29.49 546 GLY F CA 1
ATOM 10677 C C . GLY D 1 560 ? -19.798 -52.309 0.399 1.00 28.90 546 GLY F C 1
ATOM 10678 O O . GLY D 1 560 ? -19.210 -52.809 1.359 1.00 25.21 546 GLY F O 1
ATOM 10679 N N . ILE D 1 561 ? -19.304 -51.344 -0.362 1.00 28.94 547 ILE F N 1
ATOM 10680 C CA . ILE D 1 561 ? -18.044 -50.670 -0.105 1.00 31.40 547 ILE F CA 1
ATOM 10681 C C . ILE D 1 561 ? -18.255 -49.166 -0.198 1.00 29.56 547 ILE F C 1
ATOM 10682 O O . ILE D 1 561 ? -18.874 -48.662 -1.151 1.00 29.73 547 ILE F O 1
ATOM 10687 N N . THR D 1 562 ? -17.754 -48.457 0.806 1.00 26.50 548 THR F N 1
ATOM 10688 C CA . THR D 1 562 ? -17.871 -47.027 0.941 1.00 27.44 548 THR F CA 1
ATOM 10689 C C . THR D 1 562 ? -16.445 -46.508 1.137 1.00 28.75 548 THR F C 1
ATOM 10690 O O . THR D 1 562 ? -15.671 -47.112 1.876 1.00 26.99 548 THR F O 1
ATOM 10694 N N . THR D 1 563 ? -16.131 -45.385 0.517 1.00 29.89 549 THR F N 1
ATOM 10695 C CA . THR D 1 563 ? -14.823 -44.737 0.729 1.00 29.14 549 THR F CA 1
ATOM 10696 C C . THR D 1 563 ? -14.973 -43.345 1.301 1.00 29.24 549 THR F C 1
ATOM 10697 O O . THR D 1 563 ? -15.938 -42.594 1.010 1.00 26.93 549 THR F O 1
ATOM 10701 N N . VAL D 1 564 ? -14.002 -42.971 2.134 1.00 26.98 550 VAL F N 1
ATOM 10702 C CA . VAL D 1 564 ? -13.929 -41.660 2.697 1.00 26.77 550 VAL F CA 1
ATOM 10703 C C . VAL D 1 564 ? -12.489 -41.201 2.537 1.00 30.01 550 VAL F C 1
ATOM 10704 O O . VAL D 1 564 ? -11.563 -42.004 2.683 1.00 27.17 550 VAL F O 1
ATOM 10708 N N . PHE D 1 565 ? -12.299 -39.932 2.229 1.00 32.03 551 PHE F N 1
ATOM 10709 C CA . PHE D 1 565 ? -10.933 -39.428 2.131 1.00 36.26 551 PHE F CA 1
ATOM 10710 C C . PHE D 1 565 ? -10.691 -38.071 2.782 1.00 35.70 551 PHE F C 1
ATOM 10711 O O . PHE D 1 565 ? -11.605 -37.326 3.111 1.00 35.88 551 PHE F O 1
ATOM 10719 N N . ALA D 1 566 ? -9.409 -37.798 3.019 1.00 35.77 552 ALA F N 1
ATOM 10720 C CA . ALA D 1 566 ? -8.963 -36.575 3.641 1.00 40.00 552 ALA F CA 1
ATOM 10721 C C . ALA D 1 566 ? -8.982 -35.458 2.604 1.00 41.96 552 ALA F C 1
ATOM 10722 O O . ALA D 1 566 ? -8.407 -35.610 1.523 1.00 45.12 552 ALA F O 1
ATOM 10724 N N . GLY D 1 567 ? -9.653 -34.362 2.932 1.00 49.07 553 GLY F N 1
ATOM 10725 C CA . GLY D 1 567 ? -9.604 -33.122 2.143 1.00 55.27 553 GLY F CA 1
ATOM 10726 C C . GLY D 1 567 ? -8.733 -32.101 2.864 1.00 60.63 553 GLY F C 1
ATOM 10727 O O . GLY D 1 567 ? -7.737 -32.468 3.495 1.00 65.62 553 GLY F O 1
ATOM 10728 N N . ASP D 1 568 ? -9.101 -30.824 2.789 1.00 60.88 554 ASP F N 1
ATOM 10729 C CA . ASP D 1 568 ? -8.368 -29.780 3.502 1.00 62.34 554 ASP F CA 1
ATOM 10730 C C . ASP D 1 568 ? -8.969 -29.602 4.895 1.00 61.43 554 ASP F C 1
ATOM 10731 O O . ASP D 1 568 ? -9.931 -28.856 5.071 1.00 69.16 554 ASP F O 1
ATOM 10733 N N . GLY D 1 569 ? -8.410 -30.300 5.880 1.00 58.90 555 GLY F N 1
ATOM 10734 C CA . GLY D 1 569 ? -8.918 -30.248 7.253 1.00 57.73 555 GLY F CA 1
ATOM 10735 C C . GLY D 1 569 ? -10.286 -30.898 7.433 1.00 56.60 555 GLY F C 1
ATOM 10736 O O . GLY D 1 569 ? -10.921 -30.742 8.486 1.00 56.36 555 GLY F O 1
ATOM 10737 N N . SER D 1 570 ? -10.728 -31.639 6.414 1.00 53.04 556 SER F N 1
ATOM 10738 C CA . SER D 1 570 ? -12.069 -32.236 6.375 1.00 47.70 556 SER F CA 1
ATOM 10739 C C . SER D 1 570 ? -12.023 -33.643 5.804 1.00 42.49 556 SER F C 1
ATOM 10740 O O . SER D 1 570 ? -11.213 -33.923 4.920 1.00 42.41 556 SER F O 1
ATOM 10743 N N . TYR D 1 571 ? -12.879 -34.529 6.321 1.00 38.45 557 TYR F N 1
ATOM 10744 C CA . TYR D 1 571 ? -13.129 -35.829 5.694 1.00 34.95 557 TYR F CA 1
ATOM 10745 C C . TYR D 1 571 ? -14.311 -35.739 4.719 1.00 36.77 557 TYR F C 1
ATOM 10746 O O . TYR D 1 571 ? -15.361 -35.196 5.059 1.00 36.98 557 TYR F O 1
ATOM 10755 N N . LEU D 1 572 ? -14.128 -36.266 3.515 1.00 38.36 558 LEU F N 1
ATOM 10756 C CA . LEU D 1 572 ? -15.145 -36.166 2.467 1.00 37.26 558 LEU F CA 1
ATOM 10757 C C . LEU D 1 572 ? -15.575 -37.557 2.039 1.00 33.21 558 LEU F C 1
ATOM 10758 O O . LEU D 1 572 ? -14.794 -38.491 2.046 1.00 30.41 558 LEU F O 1
ATOM 10763 N N . LEU D 1 573 ? -16.833 -37.699 1.649 1.00 31.38 559 LEU F N 1
ATOM 10764 C CA . LEU D 1 573 ? -17.329 -38.978 1.171 1.00 31.59 559 LEU F CA 1
ATOM 10765 C C . LEU D 1 573 ? -16.959 -39.166 -0.303 1.00 31.28 559 LEU F C 1
ATOM 10766 O O . LEU D 1 573 ? -17.157 -38.257 -1.124 1.00 31.26 559 LEU F O 1
ATOM 10771 N N . GLY D 1 574 ? -16.420 -40.335 -0.624 1.00 32.07 560 GLY F N 1
ATOM 10772 C CA . GLY D 1 574 ? -15.995 -40.677 -1.974 1.00 35.64 560 GLY F CA 1
ATOM 10773 C C . GLY D 1 574 ? -17.082 -41.459 -2.686 1.00 40.21 560 GLY F C 1
ATOM 10774 O O . GLY D 1 574 ? -18.258 -41.354 -2.342 1.00 37.20 560 GLY F O 1
ATOM 10775 N N . ASN D 1 575 ? -16.681 -42.240 -3.678 1.00 45.78 561 ASN F N 1
ATOM 10776 C CA . ASN D 1 575 ? -17.617 -43.073 -4.421 1.00 47.83 561 ASN F CA 1
ATOM 10777 C C . ASN D 1 575 ? -17.927 -44.347 -3.659 1.00 44.79 561 ASN F C 1
ATOM 10778 O O . ASN D 1 575 ? -17.286 -44.681 -2.679 1.00 43.84 561 ASN F O 1
ATOM 10783 N N . VAL D 1 576 ? -18.922 -45.061 -4.146 1.00 42.45 562 VAL F N 1
ATOM 10784 C CA . VAL D 1 576 ? -19.574 -46.102 -3.380 1.00 39.52 562 VAL F CA 1
ATOM 10785 C C . VAL D 1 576 ? -19.768 -47.245 -4.380 1.00 39.14 562 VAL F C 1
ATOM 10786 O O . VAL D 1 576 ? -19.778 -46.984 -5.590 1.00 34.54 562 VAL F O 1
ATOM 10790 N N . SER D 1 577 ? -19.867 -48.489 -3.912 1.00 35.50 563 SER F N 1
ATOM 10791 C CA . SER D 1 577 ? -20.040 -49.631 -4.830 1.00 37.95 563 SER F CA 1
ATOM 10792 C C . SER D 1 577 ? -21.381 -49.600 -5.571 1.00 39.84 563 SER F C 1
ATOM 10793 O O . SER D 1 577 ? -22.370 -49.088 -5.054 1.00 38.56 563 SER F O 1
ATOM 10796 N N . LYS D 1 578 ? -21.385 -50.130 -6.794 1.00 39.22 564 LYS F N 1
ATOM 10797 C CA . LYS D 1 578 ? -22.633 -50.415 -7.526 1.00 43.69 564 LYS F CA 1
ATOM 10798 C C . LYS D 1 578 ? -22.816 -51.911 -7.767 1.00 42.72 564 LYS F C 1
ATOM 10799 O O . LYS D 1 578 ? -23.859 -52.339 -8.237 1.00 45.38 564 LYS F O 1
ATOM 10805 N N . GLU D 1 579 ? -21.797 -52.700 -7.435 1.00 42.64 565 GLU F N 1
ATOM 10806 C CA . GLU D 1 579 ? -21.819 -54.135 -7.633 1.00 45.44 565 GLU F CA 1
ATOM 10807 C C . GLU D 1 579 ? -21.867 -54.837 -6.259 1.00 45.04 565 GLU F C 1
ATOM 10808 O O . GLU D 1 579 ? -21.228 -54.387 -5.307 1.00 40.50 565 GLU F O 1
ATOM 10814 N N . CYS D 1 580 ? -22.546 -55.989 -6.258 1.00 44.22 566 CYS F N 1
ATOM 10815 C CA . CYS D 1 580 ? -23.209 -56.678 -5.122 1.00 47.42 566 CYS F CA 1
ATOM 10816 C C . CYS D 1 580 ? -22.473 -57.823 -4.454 1.00 44.05 566 CYS F C 1
ATOM 10817 O O . CYS D 1 580 ? -22.704 -58.126 -3.286 1.00 31.93 566 CYS F O 1
ATOM 10820 N N . GLU D 1 581 ? -21.772 -58.594 -5.273 1.00 47.18 567 GLU F N 1
ATOM 10821 C CA . GLU D 1 581 ? -20.385 -58.935 -4.951 1.00 55.42 567 GLU F CA 1
ATOM 10822 C C . GLU D 1 581 ? -19.967 -59.963 -3.879 1.00 48.59 567 GLU F C 1
ATOM 10823 O O . GLU D 1 581 ? -18.775 -60.007 -3.625 1.00 54.37 567 GLU F O 1
ATOM 10829 N N . TYR D 1 582 ? -20.813 -60.797 -3.253 1.00 46.49 568 TYR F N 1
ATOM 10830 C CA . TYR D 1 582 ? -20.233 -61.543 -2.088 1.00 43.78 568 TYR F CA 1
ATOM 10831 C C . TYR D 1 582 ? -19.032 -62.407 -2.458 1.00 47.39 568 TYR F C 1
ATOM 10832 O O . TYR D 1 582 ? -17.974 -62.287 -1.836 1.00 47.72 568 TYR F O 1
ATOM 10841 N N . GLU D 1 583 ? -19.210 -63.303 -3.426 1.00 47.35 569 GLU F N 1
ATOM 10842 C CA . GLU D 1 583 ? -18.082 -64.059 -3.978 1.00 47.75 569 GLU F CA 1
ATOM 10843 C C . GLU D 1 583 ? -17.087 -63.073 -4.572 1.00 46.74 569 GLU F C 1
ATOM 10844 O O . GLU D 1 583 ? -17.459 -62.240 -5.400 1.00 46.19 569 GLU F O 1
ATOM 10846 N N . GLY D 1 584 ? -15.828 -63.152 -4.140 1.00 46.53 570 GLY F N 1
ATOM 10847 C CA . GLY D 1 584 ? -14.783 -62.289 -4.673 1.00 47.03 570 GLY F CA 1
ATOM 10848 C C . GLY D 1 584 ? -14.755 -60.879 -4.118 1.00 43.67 570 GLY F C 1
ATOM 10849 O O . GLY D 1 584 ? -14.256 -59.954 -4.763 1.00 42.49 570 GLY F O 1
ATOM 10850 N N . TYR D 1 585 ? -15.264 -60.688 -2.913 1.00 44.13 571 TYR F N 1
ATOM 10851 C CA . TYR D 1 585 ? -15.313 -59.345 -2.356 1.00 44.87 571 TYR F CA 1
ATOM 10852 C C . TYR D 1 585 ? -13.899 -58.795 -2.125 1.00 46.83 571 TYR F C 1
ATOM 10853 O O . TYR D 1 585 ? -13.677 -57.595 -2.231 1.00 40.18 571 TYR F O 1
ATOM 10862 N N . SER D 1 586 ? -12.958 -59.685 -1.812 1.00 48.13 572 SER F N 1
ATOM 10863 C CA . SER D 1 586 ? -11.575 -59.295 -1.584 1.00 52.23 572 SER F CA 1
ATOM 10864 C C . SER D 1 586 ? -11.028 -58.510 -2.774 1.00 50.06 572 SER F C 1
ATOM 10865 O O . SER D 1 586 ? -10.464 -57.435 -2.605 1.00 54.57 572 SER F O 1
ATOM 10868 N N . ASP D 1 587 ? -11.217 -59.061 -3.965 1.00 49.93 573 ASP F N 1
ATOM 10869 C CA . ASP D 1 587 ? -10.858 -58.398 -5.225 1.00 54.76 573 ASP F CA 1
ATOM 10870 C C . ASP D 1 587 ? -11.519 -57.022 -5.387 1.00 56.06 573 ASP F C 1
ATOM 10871 O O . ASP D 1 587 ? -10.881 -56.067 -5.849 1.00 54.41 573 ASP F O 1
ATOM 10876 N N . ALA D 1 588 ? -12.801 -56.923 -5.028 1.00 53.22 574 ALA F N 1
ATOM 10877 C CA . ALA D 1 588 ? -13.506 -55.637 -5.087 1.00 52.99 574 ALA F CA 1
ATOM 10878 C C . ALA D 1 588 ? -12.944 -54.636 -4.086 1.00 48.97 574 ALA F C 1
ATOM 10879 O O . ALA D 1 588 ? -12.949 -53.432 -4.346 1.00 51.96 574 ALA F O 1
ATOM 10881 N N . ILE D 1 589 ? -12.474 -55.112 -2.938 1.00 44.26 575 ILE F N 1
ATOM 10882 C CA . ILE D 1 589 ? -11.822 -54.216 -1.997 1.00 44.27 575 ILE F CA 1
ATOM 10883 C C . ILE D 1 589 ? -10.528 -53.667 -2.615 1.00 47.89 575 ILE F C 1
ATOM 10884 O O . ILE D 1 589 ? -10.287 -52.467 -2.545 1.00 44.93 575 ILE F O 1
ATOM 10889 N N . ARG D 1 590 ? -9.720 -54.539 -3.226 1.00 50.68 576 ARG F N 1
ATOM 10890 C CA . ARG D 1 590 ? -8.421 -54.133 -3.796 1.00 54.67 576 ARG F CA 1
ATOM 10891 C C . ARG D 1 590 ? -8.550 -53.262 -5.045 1.00 52.83 576 ARG F C 1
ATOM 10892 O O . ARG D 1 590 ? -7.852 -52.260 -5.164 1.00 53.41 576 ARG F O 1
ATOM 10900 N N . GLU D 1 591 ? -9.439 -53.636 -5.961 1.00 54.18 577 GLU F N 1
ATOM 10901 C CA . GLU D 1 591 ? -9.672 -52.851 -7.178 1.00 54.74 577 GLU F CA 1
ATOM 10902 C C . GLU D 1 591 ? -10.233 -51.461 -6.851 1.00 54.40 577 GLU F C 1
ATOM 10903 O O . GLU D 1 591 ? -9.935 -50.486 -7.535 1.00 53.88 577 GLU F O 1
ATOM 10905 N N . SER D 1 592 ? -11.053 -51.375 -5.811 1.00 51.27 578 SER F N 1
ATOM 10906 C CA . SER D 1 592 ? -11.540 -50.085 -5.352 1.00 51.78 578 SER F CA 1
ATOM 10907 C C . SER D 1 592 ? -10.395 -49.251 -4.769 1.00 51.20 578 SER F C 1
ATOM 10908 O O . SER D 1 592 ? -10.241 -48.063 -5.082 1.00 48.71 578 SER F O 1
ATOM 10911 N N . MET D 1 593 ? -9.600 -49.878 -3.912 1.00 48.12 579 MET F N 1
ATOM 10912 C CA . MET D 1 593 ? -8.532 -49.174 -3.219 1.00 49.34 579 MET F CA 1
ATOM 10913 C C . MET D 1 593 ? -7.481 -48.663 -4.205 1.00 52.07 579 MET F C 1
ATOM 10914 O O . MET D 1 593 ? -7.076 -47.497 -4.157 1.00 50.41 579 MET F O 1
ATOM 10919 N N . THR D 1 594 ? -7.038 -49.541 -5.095 1.00 52.73 580 THR F N 1
ATOM 10920 C CA . THR D 1 594 ? -5.990 -49.187 -6.045 1.00 52.67 580 THR F CA 1
ATOM 10921 C C . THR D 1 594 ? -6.511 -48.165 -7.050 1.00 54.61 580 THR F C 1
ATOM 10922 O O . THR D 1 594 ? -5.794 -47.234 -7.421 1.00 55.58 580 THR F O 1
ATOM 10926 N N . GLY D 1 595 ? -7.764 -48.333 -7.465 1.00 51.71 581 GLY F N 1
ATOM 10927 C CA . GLY D 1 595 ? -8.383 -47.425 -8.415 1.00 51.81 581 GLY F CA 1
ATOM 10928 C C . GLY D 1 595 ? -8.420 -46.012 -7.880 1.00 49.72 581 GLY F C 1
ATOM 10929 O O . GLY D 1 595 ? -8.106 -45.063 -8.592 1.00 50.38 581 GLY F O 1
ATOM 10930 N N . ILE D 1 596 ? -8.765 -45.881 -6.605 1.00 48.93 582 ILE F N 1
ATOM 10931 C CA . ILE D 1 596 ? -8.829 -44.584 -5.949 1.00 48.98 582 ILE F CA 1
ATOM 10932 C C . ILE D 1 596 ? -7.449 -43.957 -5.720 1.00 52.69 582 ILE F C 1
ATOM 10933 O O . ILE D 1 596 ? -7.300 -42.750 -5.894 1.00 55.33 582 ILE F O 1
ATOM 10938 N N . LEU D 1 597 ? -6.462 -44.757 -5.308 1.00 50.03 583 LEU F N 1
ATOM 10939 C CA . LEU D 1 597 ? -5.115 -44.233 -5.004 1.00 47.67 583 LEU F CA 1
ATOM 10940 C C . LEU D 1 597 ? -4.468 -43.596 -6.237 1.00 51.52 583 LEU F C 1
ATOM 10941 O O . LEU D 1 597 ? -3.857 -42.530 -6.132 1.00 49.11 583 LEU F O 1
ATOM 10946 N N . ARG D 1 598 ? -4.599 -44.253 -7.391 1.00 58.94 584 ARG F N 1
ATOM 10947 C CA . ARG D 1 598 ? -4.070 -43.719 -8.648 1.00 64.37 584 ARG F CA 1
ATOM 10948 C C . ARG D 1 598 ? -4.721 -42.381 -8.937 1.00 67.53 584 ARG F C 1
ATOM 10949 O O . ARG D 1 598 ? -4.052 -41.435 -9.361 1.00 62.05 584 ARG F O 1
ATOM 10957 N N . GLU D 1 599 ? -6.030 -42.315 -8.698 1.00 69.04 585 GLU F N 1
ATOM 10958 C CA . GLU D 1 599 ? -6.802 -41.093 -8.903 1.00 71.73 585 GLU F CA 1
ATOM 10959 C C . GLU D 1 599 ? -6.419 -40.008 -7.896 1.00 69.92 585 GLU F C 1
ATOM 10960 O O . GLU D 1 599 ? -6.260 -38.849 -8.279 1.00 74.90 585 GLU F O 1
ATOM 10966 N N . LEU D 1 600 ? -6.257 -40.378 -6.626 1.00 66.59 586 LEU F N 1
ATOM 10967 C CA . LEU D 1 600 ? -5.814 -39.428 -5.588 1.00 64.57 586 LEU F CA 1
ATOM 10968 C C . LEU D 1 600 ? -4.387 -38.908 -5.819 1.00 65.07 586 LEU F C 1
ATOM 10969 O O . LEU D 1 600 ? -4.056 -37.781 -5.410 1.00 56.77 586 LEU F O 1
ATOM 10974 N N . LYS D 1 601 ? -3.553 -39.744 -6.444 1.00 63.71 587 LYS F N 1
ATOM 10975 C CA . LYS D 1 601 ? -2.142 -39.428 -6.704 1.00 65.74 587 LYS F CA 1
ATOM 10976 C C . LYS D 1 601 ? -2.055 -38.224 -7.633 1.00 68.36 587 LYS F C 1
ATOM 10977 O O . LYS D 1 601 ? -1.436 -37.217 -7.284 1.00 65.73 587 LYS F O 1
ATOM 10983 N N . LYS D 1 602 ? -2.708 -38.325 -8.793 1.00 72.21 588 LYS F N 1
ATOM 10984 C CA . LYS D 1 602 ? -2.775 -37.224 -9.763 1.00 73.50 588 LYS F CA 1
ATOM 10985 C C . LYS D 1 602 ? -3.549 -36.036 -9.178 1.00 73.10 588 LYS F C 1
ATOM 10986 O O . LYS D 1 602 ? -3.041 -34.910 -9.150 1.00 73.62 588 LYS F O 1
ATOM 10988 N N . ARG D 1 603 ? -4.761 -36.307 -8.688 1.00 72.48 589 ARG F N 1
ATOM 10989 C CA . ARG D 1 603 ? -5.645 -35.280 -8.115 1.00 69.28 589 ARG F CA 1
ATOM 10990 C C . ARG D 1 603 ? -4.968 -34.367 -7.090 1.00 68.42 589 ARG F C 1
ATOM 10991 O O . ARG D 1 603 ? -5.086 -33.148 -7.175 1.00 70.35 589 ARG F O 1
ATOM 10993 N N . ASN D 1 604 ? -4.259 -34.954 -6.126 1.00 67.96 590 ASN F N 1
ATOM 10994 C CA . ASN D 1 604 ? -3.669 -34.184 -5.018 1.00 63.92 590 ASN F CA 1
ATOM 10995 C C . ASN D 1 604 ? -2.157 -33.965 -5.116 1.00 60.97 590 ASN F C 1
ATOM 10996 O O . ASN D 1 604 ? -1.542 -33.508 -4.151 1.00 51.05 590 ASN F O 1
ATOM 11001 N N . ASN D 1 605 ? -1.574 -34.274 -6.277 1.00 61.40 591 ASN F N 1
ATOM 11002 C CA . ASN D 1 605 ? -0.150 -34.054 -6.528 1.00 57.77 591 ASN F CA 1
ATOM 11003 C C . ASN D 1 605 ? 0.695 -34.364 -5.300 1.00 57.35 591 ASN F C 1
ATOM 11004 O O . ASN D 1 605 ? 1.164 -33.454 -4.603 1.00 61.46 591 ASN F O 1
ATOM 11006 N N . TRP D 1 606 ? 0.857 -35.653 -5.014 1.00 53.66 592 TRP F N 1
ATOM 11007 C CA . TRP D 1 606 ? 1.746 -36.081 -3.935 1.00 52.56 592 TRP F CA 1
ATOM 11008 C C . TRP D 1 606 ? 3.198 -35.803 -4.313 1.00 49.89 592 TRP F C 1
ATOM 11009 O O . TRP D 1 606 ? 3.614 -36.073 -5.444 1.00 48.78 592 TRP F O 1
ATOM 11020 N N . ARG D 1 607 ? 3.940 -35.279 -3.346 1.00 46.06 593 ARG F N 1
ATOM 11021 C CA . ARG D 1 607 ? 5.364 -35.005 -3.488 1.00 48.47 593 ARG F CA 1
ATOM 11022 C C . ARG D 1 607 ? 6.170 -36.167 -2.903 1.00 49.58 593 ARG F C 1
ATOM 11023 O O . ARG D 1 607 ? 5.760 -36.769 -1.905 1.00 47.04 593 ARG F O 1
ATOM 11025 N N . PRO D 1 608 ? 7.323 -36.480 -3.512 1.00 52.13 594 PRO F N 1
ATOM 11026 C CA . PRO D 1 608 ? 8.218 -37.475 -2.906 1.00 49.67 594 PRO F CA 1
ATOM 11027 C C . PRO D 1 608 ? 8.419 -37.213 -1.408 1.00 42.82 594 PRO F C 1
ATOM 11028 O O . PRO D 1 608 ? 8.704 -36.090 -1.011 1.00 42.15 594 PRO F O 1
ATOM 11032 N N . GLY D 1 609 ? 8.249 -38.241 -0.583 1.00 41.94 595 GLY F N 1
ATOM 11033 C CA . GLY D 1 609 ? 8.438 -38.106 0.855 1.00 41.76 595 GLY F CA 1
ATOM 11034 C C . GLY D 1 609 ? 7.141 -37.933 1.625 1.00 43.90 595 GLY F C 1
ATOM 11035 O O . GLY D 1 609 ? 7.110 -38.150 2.828 1.00 43.69 595 GLY F O 1
ATOM 11036 N N . ASP D 1 610 ? 6.075 -37.520 0.945 1.00 42.28 596 ASP F N 1
ATOM 11037 C CA . ASP D 1 610 ? 4.760 -37.449 1.591 1.00 45.97 596 ASP F CA 1
ATOM 11038 C C . ASP D 1 610 ? 4.343 -38.855 2.056 1.00 43.60 596 ASP F C 1
ATOM 11039 O O . ASP D 1 610 ? 4.691 -39.854 1.419 1.00 42.40 596 ASP F O 1
ATOM 11044 N N . THR D 1 611 ? 3.613 -38.911 3.165 1.00 38.17 597 THR F N 1
ATOM 11045 C CA . THR D 1 611 ? 3.054 -40.146 3.664 1.00 38.06 597 THR F CA 1
ATOM 11046 C C . THR D 1 611 ? 1.574 -40.274 3.217 1.00 36.01 597 THR F C 1
ATOM 11047 O O . THR D 1 611 ? 0.837 -39.282 3.149 1.00 39.21 597 THR F O 1
ATOM 11051 N N . VAL D 1 612 ? 1.206 -41.488 2.848 1.00 34.93 598 VAL F N 1
ATOM 11052 C CA . VAL D 1 612 ? -0.151 -41.850 2.411 1.00 35.41 598 VAL F CA 1
ATOM 11053 C C . VAL D 1 612 ? -0.621 -42.915 3.407 1.00 33.98 598 VAL F C 1
ATOM 11054 O O . VAL D 1 612 ? 0.080 -43.892 3.620 1.00 30.94 598 VAL F O 1
ATOM 11058 N N . ARG D 1 613 ? -1.786 -42.721 4.037 1.00 32.73 599 ARG F N 1
ATOM 11059 C CA . ARG D 1 613 ? -2.314 -43.705 4.972 1.00 30.40 599 ARG F CA 1
ATOM 11060 C C . ARG D 1 613 ? -3.630 -44.263 4.429 1.00 32.86 599 ARG F C 1
ATOM 11061 O O . ARG D 1 613 ? -4.487 -43.493 3.965 1.00 32.57 599 ARG F O 1
ATOM 11069 N N . VAL D 1 614 ? -3.755 -45.583 4.457 1.00 33.55 600 VAL F N 1
ATOM 11070 C CA . VAL D 1 614 ? -4.955 -46.301 3.990 1.00 33.91 600 VAL F CA 1
ATOM 11071 C C . VAL D 1 614 ? -5.497 -47.113 5.168 1.00 32.43 600 VAL F C 1
ATOM 11072 O O . VAL D 1 614 ? -4.770 -47.893 5.767 1.00 31.19 600 VAL F O 1
ATOM 11076 N N . VAL D 1 615 ? -6.781 -46.930 5.499 1.00 29.54 601 VAL F N 1
ATOM 11077 C CA . VAL D 1 615 ? -7.387 -47.657 6.587 1.00 29.00 601 VAL F CA 1
ATOM 11078 C C . VAL D 1 615 ? -8.589 -48.409 6.032 1.00 29.81 601 VAL F C 1
ATOM 11079 O O . VAL D 1 615 ? -9.323 -47.849 5.222 1.00 27.66 601 VAL F O 1
ATOM 11083 N N . PHE D 1 616 ? -8.739 -49.664 6.452 1.00 27.85 602 PHE F N 1
ATOM 11084 C CA . PHE D 1 616 ? -9.935 -50.456 6.182 1.00 29.52 602 PHE F CA 1
ATOM 11085 C C . PHE D 1 616 ? -10.796 -50.693 7.450 1.00 28.31 602 PHE F C 1
ATOM 11086 O O . PHE D 1 616 ? -10.263 -50.933 8.515 1.00 24.40 602 PHE F O 1
ATOM 11094 N N . HIS D 1 617 ? -12.133 -50.628 7.317 1.00 24.27 603 HIS F N 1
ATOM 11095 C CA . HIS D 1 617 ? -13.077 -50.822 8.420 1.00 24.34 603 HIS F CA 1
ATOM 11096 C C . HIS D 1 617 ? -14.076 -51.931 8.033 1.00 24.86 603 HIS F C 1
ATOM 11097 O O . HIS D 1 617 ? -14.561 -51.948 6.897 1.00 23.21 603 HIS F O 1
ATOM 11104 N N . ALA D 1 618 ? -14.357 -52.836 8.961 1.00 23.87 604 ALA F N 1
ATOM 11105 C CA . ALA D 1 618 ? -15.437 -53.830 8.801 1.00 24.16 604 ALA F CA 1
ATOM 11106 C C . ALA D 1 618 ? -15.883 -54.340 10.164 1.00 25.45 604 ALA F C 1
ATOM 11107 O O . ALA D 1 618 ? -15.219 -54.093 11.167 1.00 24.70 604 ALA F O 1
ATOM 11109 N N . HIS D 1 619 ? -16.997 -55.074 10.200 1.00 25.21 605 HIS F N 1
ATOM 11110 C CA . HIS D 1 619 ? -17.489 -55.644 11.453 1.00 24.87 605 HIS F CA 1
ATOM 11111 C C . HIS D 1 619 ? -16.814 -56.973 11.784 1.00 24.75 605 HIS F C 1
ATOM 11112 O O . HIS D 1 619 ? -17.026 -57.507 12.864 1.00 27.01 605 HIS F O 1
ATOM 11119 N N . ARG D 1 620 ? -16.023 -57.510 10.845 1.00 25.12 606 ARG F N 1
ATOM 11120 C CA . ARG D 1 620 ? -15.315 -58.766 11.000 1.00 27.49 606 ARG F CA 1
ATOM 11121 C C . ARG D 1 620 ? -13.881 -58.542 10.513 1.00 25.83 606 ARG F C 1
ATOM 11122 O O . ARG D 1 620 ? -13.654 -57.718 9.647 1.00 26.03 606 ARG F O 1
ATOM 11130 N N . PRO D 1 621 ? -12.929 -59.325 11.016 1.00 28.39 607 PRO F N 1
ATOM 11131 C CA . PRO D 1 621 ? -11.543 -59.181 10.546 1.00 28.08 607 PRO F CA 1
ATOM 11132 C C . PRO D 1 621 ? -11.296 -59.809 9.171 1.00 27.87 607 PRO F C 1
ATOM 11133 O O . PRO D 1 621 ? -11.909 -60.811 8.827 1.00 26.57 607 PRO F O 1
ATOM 11137 N N . LEU D 1 622 ? -10.368 -59.240 8.403 1.00 27.76 608 LEU F N 1
ATOM 11138 C CA . LEU D 1 622 ? -9.983 -59.813 7.120 1.00 28.58 608 LEU F CA 1
ATOM 11139 C C . LEU D 1 622 ? -9.025 -60.980 7.314 1.00 28.08 608 LEU F C 1
ATOM 11140 O O . LEU D 1 622 ? -8.311 -61.044 8.324 1.00 32.07 608 LEU F O 1
ATOM 11145 N N . LYS D 1 623 ? -9.006 -61.868 6.336 1.00 30.11 609 LYS F N 1
ATOM 11146 C CA . LYS D 1 623 ? -8.021 -62.956 6.257 1.00 32.29 609 LYS F CA 1
ATOM 11147 C C . LYS D 1 623 ? -6.618 -62.371 6.098 1.00 30.58 609 LYS F C 1
ATOM 11148 O O . LYS D 1 623 ? -6.423 -61.297 5.512 1.00 27.60 609 LYS F O 1
ATOM 11154 N N . ARG D 1 624 ? -5.631 -63.076 6.632 1.00 30.07 610 ARG F N 1
ATOM 11155 C CA . ARG D 1 624 ? -4.245 -62.662 6.469 1.00 29.85 610 ARG F CA 1
ATOM 11156 C C . ARG D 1 624 ? -3.841 -62.583 5.002 1.00 30.07 610 ARG F C 1
ATOM 11157 O O . ARG D 1 624 ? -3.162 -61.644 4.602 1.00 32.58 610 ARG F O 1
ATOM 11165 N N . VAL D 1 625 ? -4.258 -63.561 4.215 1.00 29.92 611 VAL F N 1
ATOM 11166 C CA . VAL D 1 625 ? -3.923 -63.609 2.795 1.00 34.37 611 VAL F CA 1
ATOM 11167 C C . VAL D 1 625 ? -4.538 -62.421 2.059 1.00 35.61 611 VAL F C 1
ATOM 11168 O O . VAL D 1 625 ? -3.927 -61.867 1.139 1.00 33.78 611 VAL F O 1
ATOM 11172 N N . ASP D 1 626 ? -5.741 -62.021 2.478 1.00 33.93 612 ASP F N 1
ATOM 11173 C CA . ASP D 1 626 ? -6.373 -60.798 1.960 1.00 33.07 612 ASP F CA 1
ATOM 11174 C C . ASP D 1 626 ? -5.637 -59.503 2.286 1.00 31.75 612 ASP F C 1
ATOM 11175 O O . ASP D 1 626 ? -5.468 -58.679 1.408 1.00 33.06 612 ASP F O 1
ATOM 11180 N N . VAL D 1 627 ? -5.226 -59.322 3.535 1.00 29.42 613 VAL F N 1
ATOM 11181 C CA . VAL D 1 627 ? -4.446 -58.184 3.948 1.00 29.72 613 VAL F CA 1
ATOM 11182 C C . VAL D 1 627 ? -3.142 -58.119 3.111 1.00 32.32 613 VAL F C 1
ATOM 11183 O O . VAL D 1 627 ? -2.791 -57.062 2.534 1.00 30.11 613 VAL F O 1
ATOM 11187 N N . ALA D 1 628 ? -2.452 -59.249 2.992 1.00 32.75 614 ALA F N 1
ATOM 11188 C CA . ALA D 1 628 ? -1.161 -59.264 2.299 1.00 34.08 614 ALA F CA 1
ATOM 11189 C C . ALA D 1 628 ? -1.343 -58.843 0.845 1.00 35.68 614 ALA F C 1
ATOM 11190 O O . ALA D 1 628 ? -0.553 -58.065 0.299 1.00 33.13 614 ALA F O 1
ATOM 11192 N N . SER D 1 629 ? -2.391 -59.360 0.225 1.00 35.22 615 SER F N 1
ATOM 11193 C CA . SER D 1 629 ? -2.777 -58.974 -1.120 1.00 38.14 615 SER F CA 1
ATOM 11194 C C . SER D 1 629 ? -3.117 -57.479 -1.268 1.00 36.09 615 SER F C 1
ATOM 11195 O O . SER D 1 629 ? -2.706 -56.843 -2.223 1.00 35.90 615 SER F O 1
ATOM 11198 N N . ILE D 1 630 ? -3.898 -56.940 -0.336 1.00 32.14 616 ILE F N 1
ATOM 11199 C CA . ILE D 1 630 ? -4.256 -55.539 -0.350 1.00 33.66 616 ILE F CA 1
ATOM 11200 C C . ILE D 1 630 ? -3.016 -54.678 -0.174 1.00 34.16 616 ILE F C 1
ATOM 11201 O O . ILE D 1 630 ? -2.805 -53.745 -0.929 1.00 34.35 616 ILE F O 1
ATOM 11206 N N . VAL D 1 631 ? -2.222 -54.995 0.839 1.00 31.64 617 VAL F N 1
ATOM 11207 C CA . VAL D 1 631 ? -0.979 -54.281 1.062 1.00 33.52 617 VAL F CA 1
ATOM 11208 C C . VAL D 1 631 ? -0.093 -54.327 -0.193 1.00 33.33 617 VAL F C 1
ATOM 11209 O O . VAL D 1 631 ? 0.418 -53.302 -0.624 1.00 34.93 617 VAL F O 1
ATOM 11213 N N . PHE D 1 632 ? 0.074 -55.497 -0.782 1.00 35.50 618 PHE F N 1
ATOM 11214 C CA . PHE D 1 632 ? 0.975 -55.603 -1.925 1.00 40.65 618 PHE F CA 1
ATOM 11215 C C . PHE D 1 632 ? 0.535 -54.704 -3.087 1.00 41.06 618 PHE F C 1
ATOM 11216 O O . PHE D 1 632 ? 1.339 -53.924 -3.620 1.00 37.45 618 PHE F O 1
ATOM 11224 N N . GLU D 1 633 ? -0.741 -54.795 -3.456 1.00 37.73 619 GLU F N 1
ATOM 11225 C CA . GLU D 1 633 ? -1.285 -53.983 -4.540 1.00 39.50 619 GLU F CA 1
ATOM 11226 C C . GLU D 1 633 ? -1.277 -52.460 -4.274 1.00 36.72 619 GLU F C 1
ATOM 11227 O O . GLU D 1 633 ? -0.921 -51.690 -5.169 1.00 37.62 619 GLU F O 1
ATOM 11233 N N . CYS D 1 634 ? -1.642 -52.014 -3.067 1.00 31.37 620 CYS F N 1
ATOM 11234 C CA . CYS D 1 634 ? -1.633 -50.602 -2.769 1.00 30.32 620 CYS F CA 1
ATOM 11235 C C . CYS D 1 634 ? -0.211 -50.075 -2.784 1.00 33.04 620 CYS F C 1
ATOM 11236 O O . CYS D 1 634 ? 0.025 -48.965 -3.215 1.00 31.11 620 CYS F O 1
ATOM 11239 N N . THR D 1 635 ? 0.706 -50.877 -2.268 1.00 33.05 621 THR F N 1
ATOM 11240 C CA . THR D 1 635 ? 2.087 -50.444 -2.150 1.00 33.90 621 THR F CA 1
ATOM 11241 C C . THR D 1 635 ? 2.682 -50.264 -3.554 1.00 36.09 621 THR F C 1
ATOM 11242 O O . THR D 1 635 ? 3.336 -49.255 -3.826 1.00 38.58 621 THR F O 1
ATOM 11246 N N . ARG D 1 636 ? 2.417 -51.209 -4.446 1.00 37.90 622 ARG F N 1
ATOM 11247 C CA . ARG D 1 636 ? 2.973 -51.128 -5.781 1.00 44.81 622 ARG F CA 1
ATOM 11248 C C . ARG D 1 636 ? 2.281 -49.984 -6.519 1.00 45.40 622 ARG F C 1
ATOM 11249 O O . ARG D 1 636 ? 2.914 -49.231 -7.252 1.00 42.01 622 ARG F O 1
ATOM 11257 N N . GLU D 1 637 ? 0.986 -49.822 -6.283 1.00 42.95 623 GLU F N 1
ATOM 11258 C CA . GLU D 1 637 ? 0.229 -48.766 -6.942 1.00 44.71 623 GLU F CA 1
ATOM 11259 C C . GLU D 1 637 ? 0.818 -47.400 -6.648 1.00 44.10 623 GLU F C 1
ATOM 11260 O O . GLU D 1 637 ? 1.021 -46.591 -7.560 1.00 44.54 623 GLU F O 1
ATOM 11266 N N . ILE D 1 638 ? 1.084 -47.109 -5.387 1.00 39.02 624 ILE F N 1
ATOM 11267 C CA . ILE D 1 638 ? 1.530 -45.764 -5.084 1.00 43.01 624 ILE F CA 1
ATOM 11268 C C . ILE D 1 638 ? 3.034 -45.567 -5.240 1.00 42.67 624 ILE F C 1
ATOM 11269 O O . ILE D 1 638 ? 3.474 -44.438 -5.396 1.00 47.08 624 ILE F O 1
ATOM 11274 N N . GLY D 1 639 ? 3.804 -46.652 -5.168 1.00 43.12 625 GLY F N 1
ATOM 11275 C CA . GLY D 1 639 ? 5.238 -46.619 -5.481 1.00 43.09 625 GLY F CA 1
ATOM 11276 C C . GLY D 1 639 ? 6.137 -46.058 -4.397 1.00 42.23 625 GLY F C 1
ATOM 11277 O O . GLY D 1 639 ? 5.678 -45.625 -3.351 1.00 42.66 625 GLY F O 1
ATOM 11278 N N . SER D 1 640 ? 7.439 -46.032 -4.677 1.00 41.69 626 SER F N 1
ATOM 11279 C CA . SER D 1 640 ? 8.453 -45.779 -3.647 1.00 42.46 626 SER F CA 1
ATOM 11280 C C . SER D 1 640 ? 8.738 -44.307 -3.337 1.00 37.36 626 SER F C 1
ATOM 11281 O O . SER D 1 640 ? 9.493 -43.995 -2.393 1.00 35.67 626 SER F O 1
ATOM 11284 N N . ASP D 1 641 ? 8.141 -43.392 -4.102 1.00 36.43 627 ASP F N 1
ATOM 11285 C CA . ASP D 1 641 ? 8.273 -41.980 -3.816 1.00 38.56 627 ASP F CA 1
ATOM 11286 C C . ASP D 1 641 ? 7.557 -41.662 -2.519 1.00 36.54 627 ASP F C 1
ATOM 11287 O O . ASP D 1 641 ? 7.969 -40.773 -1.805 1.00 31.20 627 ASP F O 1
ATOM 11292 N N . GLN D 1 642 ? 6.474 -42.382 -2.200 1.00 35.78 628 GLN F N 1
ATOM 11293 C CA . GLN D 1 642 ? 5.803 -42.136 -0.923 1.00 36.90 628 GLN F CA 1
ATOM 11294 C C . GLN D 1 642 ? 5.989 -43.244 0.092 1.00 37.04 628 GLN F C 1
ATOM 11295 O O . GLN D 1 642 ? 6.244 -44.383 -0.254 1.00 40.16 628 GLN F O 1
ATOM 11301 N N . ASN D 1 643 ? 5.834 -42.865 1.356 1.00 35.60 629 ASN F N 1
ATOM 11302 C CA . ASN D 1 643 ? 5.797 -43.811 2.462 1.00 39.63 629 ASN F CA 1
ATOM 11303 C C . ASN D 1 643 ? 4.348 -44.221 2.683 1.00 39.46 629 ASN F C 1
ATOM 11304 O O . ASN D 1 643 ? 3.482 -43.351 2.723 1.00 40.25 629 ASN F O 1
ATOM 11309 N N . ILE D 1 644 ? 4.098 -45.522 2.808 1.00 39.33 630 ILE F N 1
ATOM 11310 C CA . ILE D 1 644 ? 2.733 -46.057 2.953 1.00 39.12 630 ILE F CA 1
ATOM 11311 C C . ILE D 1 644 ? 2.501 -46.618 4.353 1.00 37.45 630 ILE F C 1
ATOM 11312 O O . ILE D 1 644 ? 3.318 -47.388 4.855 1.00 36.10 630 ILE F O 1
ATOM 11317 N N . GLN D 1 645 ? 1.355 -46.301 4.941 1.00 34.32 631 GLN F N 1
ATOM 11318 C CA . GLN D 1 645 ? 0.959 -46.818 6.255 1.00 33.20 631 GLN F CA 1
ATOM 11319 C C . GLN D 1 645 ? -0.432 -47.419 6.073 1.00 33.42 631 GLN F C 1
ATOM 11320 O O . GLN D 1 645 ? -1.327 -46.686 5.642 1.00 31.43 631 GLN F O 1
ATOM 11326 N N . MET D 1 646 ? -0.604 -48.704 6.372 1.00 29.05 632 MET F N 1
ATOM 11327 C CA . MET D 1 646 ? -1.901 -49.378 6.174 1.00 30.35 632 MET F CA 1
ATOM 11328 C C . MET D 1 646 ? -2.381 -50.061 7.449 1.00 32.39 632 MET F C 1
ATOM 11329 O O . MET D 1 646 ? -1.611 -50.785 8.132 1.00 31.58 632 MET F O 1
ATOM 11334 N N . ALA D 1 647 ? -3.653 -49.823 7.776 1.00 29.66 633 ALA F N 1
ATOM 11335 C CA . ALA D 1 647 ? -4.289 -50.423 8.931 1.00 28.45 633 ALA F CA 1
ATOM 11336 C C . ALA D 1 647 ? -5.612 -51.129 8.536 1.00 28.84 633 ALA F C 1
ATOM 11337 O O . ALA D 1 647 ? -6.353 -50.642 7.682 1.00 29.82 633 ALA F O 1
ATOM 11339 N N . PHE D 1 648 ? -5.833 -52.298 9.123 1.00 28.92 634 PHE F N 1
ATOM 11340 C CA . PHE D 1 648 ? -7.078 -53.038 8.950 1.00 29.25 634 PHE F CA 1
ATOM 11341 C C . PHE D 1 648 ? -7.748 -53.215 10.313 1.00 30.50 634 PHE F C 1
ATOM 11342 O O . PHE D 1 648 ? -7.143 -53.736 11.259 1.00 29.06 634 PHE F O 1
ATOM 11350 N N . VAL D 1 649 ? -8.990 -52.735 10.411 1.00 28.72 635 VAL F N 1
ATOM 11351 C CA . VAL D 1 649 ? -9.639 -52.497 11.683 1.00 25.18 635 VAL F CA 1
ATOM 11352 C C . VAL D 1 649 ? -10.992 -53.214 11.736 1.00 27.74 635 VAL F C 1
ATOM 11353 O O . VAL D 1 649 ? -11.783 -53.075 10.784 1.00 25.09 635 VAL F O 1
ATOM 11357 N N . THR D 1 650 ? -11.295 -53.893 12.846 1.00 25.97 636 THR F N 1
ATOM 11358 C CA . THR D 1 650 ? -12.693 -54.328 13.042 1.00 29.11 636 THR F CA 1
ATOM 11359 C C . THR D 1 650 ? -13.329 -53.572 14.174 1.00 29.26 636 THR F C 1
ATOM 11360 O O . THR D 1 650 ? -12.668 -53.170 15.148 1.00 27.39 636 THR F O 1
ATOM 11364 N N . VAL D 1 651 ? -14.618 -53.287 13.996 1.00 26.03 637 VAL F N 1
ATOM 11365 C CA . VAL D 1 651 ? -15.411 -52.575 14.949 1.00 26.06 637 VAL F CA 1
ATOM 11366 C C . VAL D 1 651 ? -16.481 -53.558 15.406 1.00 31.66 637 VAL F C 1
ATOM 11367 O O . VAL D 1 651 ? -17.213 -54.128 14.579 1.00 28.30 637 VAL F O 1
ATOM 11371 N N . SER D 1 652 ? -16.539 -53.789 16.711 1.00 29.65 638 SER F N 1
ATOM 11372 C CA . SER D 1 652 ? -17.401 -54.829 17.285 1.00 31.21 638 SER F CA 1
ATOM 11373 C C . SER D 1 652 ? -18.376 -54.169 18.265 1.00 29.87 638 SER F C 1
ATOM 11374 O O . SER D 1 652 ? -17.996 -53.278 19.043 1.00 27.69 638 SER F O 1
ATOM 11377 N N . HIS D 1 653 ? -19.648 -54.575 18.199 1.00 28.92 639 HIS F N 1
ATOM 11378 C CA . HIS D 1 653 ? -20.693 -54.087 19.110 1.00 30.69 639 HIS F CA 1
ATOM 11379 C C . HIS D 1 653 ? -20.991 -55.111 20.217 1.00 29.71 639 HIS F C 1
ATOM 11380 O O . HIS D 1 653 ? -21.400 -54.725 21.291 1.00 30.41 639 HIS F O 1
ATOM 11387 N N . ASP D 1 654 ? -20.846 -56.395 19.911 1.00 30.07 640 ASP F N 1
ATOM 11388 C CA . ASP D 1 654 ? -21.253 -57.492 20.782 1.00 35.57 640 ASP F CA 1
ATOM 11389 C C . ASP D 1 654 ? -19.992 -58.167 21.356 1.00 38.24 640 ASP F C 1
ATOM 11390 O O . ASP D 1 654 ? -19.349 -58.977 20.696 1.00 40.98 640 ASP F O 1
ATOM 11395 N N . HIS D 1 655 ? -19.627 -57.821 22.583 1.00 34.80 641 HIS F N 1
ATOM 11396 C CA . HIS D 1 655 ? -18.406 -58.379 23.203 1.00 30.94 641 HIS F CA 1
ATOM 11397 C C . HIS D 1 655 ? -18.724 -58.307 24.701 1.00 30.90 641 HIS F C 1
ATOM 11398 O O . HIS D 1 655 ? -19.754 -57.762 25.070 1.00 27.31 641 HIS F O 1
ATOM 11405 N N . PRO D 1 656 ? -17.853 -58.859 25.567 1.00 28.00 642 PRO F N 1
ATOM 11406 C CA . PRO D 1 656 ? -18.201 -58.923 26.991 1.00 30.22 642 PRO F CA 1
ATOM 11407 C C . PRO D 1 656 ? -17.690 -57.769 27.855 1.00 30.40 642 PRO F C 1
ATOM 11408 O O . PRO D 1 656 ? -17.729 -57.866 29.078 1.00 32.44 642 PRO F O 1
ATOM 11412 N N . PHE D 1 657 ? -17.247 -56.687 27.233 1.00 28.79 643 PHE F N 1
ATOM 11413 C CA . PHE D 1 657 ? -16.697 -55.542 27.965 1.00 30.02 643 PHE F CA 1
ATOM 11414 C C . PHE D 1 657 ? -17.691 -54.397 28.177 1.00 31.23 643 PHE F C 1
ATOM 11415 O O . PHE D 1 657 ? -18.530 -54.071 27.309 1.00 30.32 643 PHE F O 1
ATOM 11423 N N . VAL D 1 658 ? -17.604 -53.775 29.352 1.00 31.37 644 VAL F N 1
ATOM 11424 C CA . VAL D 1 658 ? -18.326 -52.549 29.613 1.00 31.34 644 VAL F CA 1
ATOM 11425 C C . VAL D 1 658 ? -17.487 -51.580 30.474 1.00 32.78 644 VAL F C 1
ATOM 11426 O O . VAL D 1 658 ? -16.627 -52.005 31.248 1.00 33.30 644 VAL F O 1
ATOM 11430 N N . LEU D 1 659 ? -17.696 -50.293 30.233 1.00 34.88 645 LEU F N 1
ATOM 11431 C CA . LEU D 1 659 ? -16.888 -49.238 30.840 1.00 35.30 645 LEU F CA 1
ATOM 11432 C C . LEU D 1 659 ? -17.787 -48.448 31.750 1.00 37.25 645 LEU F C 1
ATOM 11433 O O . LEU D 1 659 ? -18.865 -48.010 31.344 1.00 34.78 645 LEU F O 1
ATOM 11438 N N . ILE D 1 660 ? -17.310 -48.232 32.978 1.00 38.37 646 ILE F N 1
ATOM 11439 C CA . ILE D 1 660 ? -18.060 -47.558 34.023 1.00 38.31 646 ILE F CA 1
ATOM 11440 C C . ILE D 1 660 ? -17.219 -46.360 34.494 1.00 37.82 646 ILE F C 1
ATOM 11441 O O . ILE D 1 660 ? -16.037 -46.518 34.830 1.00 40.24 646 ILE F O 1
ATOM 11446 N N . ASP D 1 661 ? -17.826 -45.182 34.510 1.00 37.21 647 ASP F N 1
ATOM 11447 C CA . ASP D 1 661 ? -17.154 -43.962 34.968 1.00 41.63 647 ASP F CA 1
ATOM 11448 C C . ASP D 1 661 ? -17.838 -43.484 36.255 1.00 41.61 647 ASP F C 1
ATOM 11449 O O . ASP D 1 661 ? -18.884 -42.827 36.216 1.00 37.35 647 ASP F O 1
ATOM 11454 N N . ARG D 1 662 ? -17.243 -43.804 37.399 1.00 42.55 648 ARG F N 1
ATOM 11455 C CA . ARG D 1 662 ? -17.919 -43.542 38.671 1.00 44.42 648 ARG F CA 1
ATOM 11456 C C . ARG D 1 662 ? -18.044 -42.062 39.037 1.00 45.20 648 ARG F C 1
ATOM 11457 O O . ARG D 1 662 ? -18.863 -41.701 39.887 1.00 50.36 648 ARG F O 1
ATOM 11465 N N . SER D 1 663 ? -17.268 -41.208 38.376 1.00 44.51 649 SER F N 1
ATOM 11466 C CA . SER D 1 663 ? -17.345 -39.769 38.606 1.00 43.64 649 SER F CA 1
ATOM 11467 C C . SER D 1 663 ? -18.419 -39.090 37.764 1.00 43.01 649 SER F C 1
ATOM 11468 O O . SER D 1 663 ? -18.580 -37.881 37.876 1.00 40.58 649 SER F O 1
ATOM 11471 N N . GLU D 1 664 ? -19.140 -39.847 36.917 1.00 41.79 650 GLU F N 1
ATOM 11472 C CA . GLU D 1 664 ? -20.165 -39.255 36.041 1.00 39.99 650 GLU F CA 1
ATOM 11473 C C . GLU D 1 664 ? -21.513 -39.315 36.706 1.00 36.40 650 GLU F C 1
ATOM 11474 O O . GLU D 1 664 ? -22.095 -40.379 36.869 1.00 36.57 650 GLU F O 1
ATOM 11480 N N . ARG D 1 665 ? -22.019 -38.148 37.067 1.00 41.63 651 ARG F N 1
ATOM 11481 C CA . ARG D 1 665 ? -23.224 -38.039 37.880 1.00 44.29 651 ARG F CA 1
ATOM 11482 C C . ARG D 1 665 ? -24.496 -38.144 37.031 1.00 43.77 651 ARG F C 1
ATOM 11483 O O . ARG D 1 665 ? -25.591 -38.342 37.551 1.00 43.54 651 ARG F O 1
ATOM 11485 N N . GLY D 1 666 ? -24.345 -38.031 35.713 1.00 47.75 652 GLY F N 1
ATOM 11486 C CA . GLY D 1 666 ? -25.498 -38.042 34.814 1.00 50.20 652 GLY F CA 1
ATOM 11487 C C . GLY D 1 666 ? -26.055 -36.643 34.610 1.00 51.11 652 GLY F C 1
ATOM 11488 O O . GLY D 1 666 ? -25.551 -35.670 35.184 1.00 49.93 652 GLY F O 1
ATOM 11489 N N . LEU D 1 667 ? -27.075 -36.547 33.766 1.00 45.87 653 LEU F N 1
ATOM 11490 C CA . LEU D 1 667 ? -27.714 -35.283 33.405 1.00 48.45 653 LEU F CA 1
ATOM 11491 C C . LEU D 1 667 ? -29.168 -35.404 33.794 1.00 47.13 653 LEU F C 1
ATOM 11492 O O . LEU D 1 667 ? -29.610 -36.498 34.077 1.00 43.43 653 LEU F O 1
ATOM 11497 N N . GLU D 1 668 ? -29.903 -34.288 33.813 1.00 52.03 654 GLU F N 1
ATOM 11498 C CA . GLU D 1 668 ? -31.352 -34.310 34.047 1.00 52.73 654 GLU F CA 1
ATOM 11499 C C . GLU D 1 668 ? -32.008 -35.109 32.930 1.00 57.72 654 GLU F C 1
ATOM 11500 O O . GLU D 1 668 ? -31.669 -34.921 31.758 1.00 55.17 654 GLU F O 1
ATOM 11502 N N . ALA D 1 669 ? -32.931 -36.002 33.284 1.00 60.04 655 ALA F N 1
ATOM 11503 C CA . ALA D 1 669 ? -33.605 -36.846 32.287 1.00 67.87 655 ALA F CA 1
ATOM 11504 C C . ALA D 1 669 ? -34.403 -35.984 31.309 1.00 73.65 655 ALA F C 1
ATOM 11505 O O . ALA D 1 669 ? -34.327 -36.176 30.091 1.00 75.36 655 ALA F O 1
ATOM 11507 N N . TYR D 1 670 ? -35.160 -35.035 31.856 1.00 80.21 656 TYR F N 1
ATOM 11508 C CA . TYR D 1 670 ? -35.816 -33.991 31.061 1.00 85.68 656 TYR F CA 1
ATOM 11509 C C . TYR D 1 670 ? -35.815 -32.678 31.859 1.00 86.85 656 TYR F C 1
ATOM 11510 O O . TYR D 1 670 ? -35.155 -32.591 32.900 1.00 82.36 656 TYR F O 1
ATOM 11519 N N . LYS D 1 671 ? -36.511 -31.661 31.346 1.00 89.52 657 LYS F N 1
ATOM 11520 C CA . LYS D 1 671 ? -36.694 -30.384 32.047 1.00 90.97 657 LYS F CA 1
ATOM 11521 C C . LYS D 1 671 ? -37.906 -30.481 32.986 1.00 92.71 657 LYS F C 1
ATOM 11522 O O . LYS D 1 671 ? -39.040 -30.548 32.506 1.00 93.77 657 LYS F O 1
ATOM 11524 N N . GLY D 1 672 ? -37.705 -30.516 34.307 1.00 94.87 658 GLY F N 1
ATOM 11525 C CA . GLY D 1 672 ? -36.389 -30.537 34.964 1.00 95.82 658 GLY F CA 1
ATOM 11526 C C . GLY D 1 672 ? -36.442 -31.381 36.226 1.00 96.10 658 GLY F C 1
ATOM 11527 O O . GLY D 1 672 ? -36.185 -30.889 37.325 1.00 92.35 658 GLY F O 1
ATOM 11528 N N . SER D 1 673 ? -36.772 -32.662 36.058 1.00 97.54 659 SER F N 1
ATOM 11529 C CA . SER D 1 673 ? -36.963 -33.581 37.182 1.00 93.45 659 SER F CA 1
ATOM 11530 C C . SER D 1 673 ? -35.682 -33.819 37.983 1.00 87.92 659 SER F C 1
ATOM 11531 O O . SER D 1 673 ? -34.593 -33.404 37.579 1.00 85.74 659 SER F O 1
ATOM 11534 N N . THR D 1 674 ? -35.840 -34.478 39.129 1.00 87.15 660 THR F N 1
ATOM 11535 C CA . THR D 1 674 ? -34.710 -34.973 39.920 1.00 87.68 660 THR F CA 1
ATOM 11536 C C . THR D 1 674 ? -34.099 -36.217 39.242 1.00 82.71 660 THR F C 1
ATOM 11537 O O . THR D 1 674 ? -32.913 -36.499 39.417 1.00 83.02 660 THR F O 1
ATOM 11541 N N . ALA D 1 675 ? -34.910 -36.938 38.462 1.00 77.30 661 ALA F N 1
ATOM 11542 C CA . ALA D 1 675 ? -34.449 -38.110 37.706 1.00 69.50 661 ALA F CA 1
ATOM 11543 C C . ALA D 1 675 ? -33.295 -37.758 36.759 1.00 65.76 661 ALA F C 1
ATOM 11544 O O . ALA D 1 675 ? -33.319 -36.712 36.098 1.00 66.31 661 ALA F O 1
ATOM 11546 N N . ARG D 1 676 ? -32.286 -38.631 36.711 1.00 58.00 662 ARG F N 1
ATOM 11547 C CA . ARG D 1 676 ? -31.090 -38.413 35.891 1.00 54.36 662 ARG F CA 1
ATOM 11548 C C . ARG D 1 676 ? -30.888 -39.540 34.866 1.00 47.32 662 ARG F C 1
ATOM 11549 O O . ARG D 1 676 ? -31.380 -40.652 35.060 1.00 43.33 662 ARG F O 1
ATOM 11557 N N . LYS D 1 677 ? -30.149 -39.230 33.795 1.00 44.13 663 LYS F N 1
ATOM 11558 C CA . LYS D 1 677 ? -29.818 -40.194 32.739 1.00 41.09 663 LYS F CA 1
ATOM 11559 C C . LYS D 1 677 ? -28.306 -40.253 32.525 1.00 40.74 663 LYS F C 1
ATOM 11560 O O . LYS D 1 677 ? -27.596 -39.258 32.746 1.00 37.69 663 LYS F O 1
ATOM 11566 N N . GLY D 1 678 ? -27.826 -41.417 32.082 1.00 36.73 664 GLY F N 1
ATOM 11567 C CA . GLY D 1 678 ? -26.427 -41.579 31.762 1.00 36.52 664 GLY F CA 1
ATOM 11568 C C . GLY D 1 678 ? -25.510 -41.506 32.967 1.00 35.66 664 GLY F C 1
ATOM 11569 O O . GLY D 1 678 ? -24.349 -41.078 32.832 1.00 37.07 664 GLY F O 1
ATOM 11570 N N . VAL D 1 679 ? -26.004 -41.951 34.120 1.00 36.57 665 VAL F N 1
ATOM 11571 C CA . VAL D 1 679 ? -25.170 -42.032 35.336 1.00 36.71 665 VAL F CA 1
ATOM 11572 C C . VAL D 1 679 ? -24.078 -43.061 35.135 1.00 35.63 665 VAL F C 1
ATOM 11573 O O . VAL D 1 679 ? -24.348 -44.189 34.714 1.00 37.91 665 VAL F O 1
ATOM 11577 N N . PHE D 1 680 ? -22.840 -42.686 35.435 1.00 35.38 666 PHE F N 1
ATOM 11578 C CA . PHE D 1 680 ? -21.691 -43.588 35.279 1.00 38.42 666 PHE F CA 1
ATOM 11579 C C . PHE D 1 680 ? -21.321 -43.877 33.806 1.00 36.63 666 PHE F C 1
ATOM 11580 O O . PHE D 1 680 ? -20.437 -44.695 33.558 1.00 34.88 666 PHE F O 1
ATOM 11588 N N . ALA D 1 681 ? -21.947 -43.183 32.849 1.00 36.37 667 ALA F N 1
ATOM 11589 C CA . ALA D 1 681 ? -21.609 -43.351 31.424 1.00 35.08 667 ALA F CA 1
ATOM 11590 C C . ALA D 1 681 ? -20.337 -42.607 31.093 1.00 35.48 667 ALA F C 1
ATOM 11591 O O . ALA D 1 681 ? -20.261 -41.402 31.321 1.00 37.83 667 ALA F O 1
ATOM 11593 N N . PRO D 1 682 ? -19.329 -43.307 30.551 1.00 33.60 668 PRO F N 1
ATOM 11594 C CA . PRO D 1 682 ? -18.118 -42.566 30.208 1.00 36.44 668 PRO F CA 1
ATOM 11595 C C . PRO D 1 682 ? -18.388 -41.519 29.123 1.00 38.41 668 PRO F C 1
ATOM 11596 O O . PRO D 1 682 ? -19.365 -41.637 28.384 1.00 35.51 668 PRO F O 1
ATOM 11600 N N . PRO D 1 683 ? -17.535 -40.487 29.035 1.00 40.95 669 PRO F N 1
ATOM 11601 C CA . PRO D 1 683 ? -17.748 -39.473 28.011 1.00 40.27 669 PRO F CA 1
ATOM 11602 C C . PRO D 1 683 ? -17.541 -40.024 26.591 1.00 35.61 669 PRO F C 1
ATOM 11603 O O . PRO D 1 683 ? -16.735 -40.928 26.387 1.00 33.42 669 PRO F O 1
ATOM 11607 N N . ARG D 1 684 ? -18.221 -39.421 25.619 1.00 35.79 670 ARG F N 1
ATOM 11608 C CA . ARG D 1 684 ? -17.973 -39.716 24.193 1.00 31.88 670 ARG F CA 1
ATOM 11609 C C . ARG D 1 684 ? -16.503 -39.456 23.844 1.00 31.02 670 ARG F C 1
ATOM 11610 O O . ARG D 1 684 ? -15.971 -38.348 24.049 1.00 33.65 670 ARG F O 1
ATOM 11618 N N . GLY D 1 685 ? -15.852 -40.485 23.329 1.00 29.71 671 GLY F N 1
ATOM 11619 C CA . GLY D 1 685 ? -14.464 -40.421 22.919 1.00 32.19 671 GLY F CA 1
ATOM 11620 C C . GLY D 1 685 ? -13.450 -40.911 23.940 1.00 30.78 671 GLY F C 1
ATOM 11621 O O . GLY D 1 685 ? -12.244 -40.815 23.699 1.00 33.53 671 GLY F O 1
ATOM 11622 N N . ALA D 1 686 ? -13.918 -41.431 25.064 1.00 35.22 672 ALA F N 1
ATOM 11623 C CA . ALA D 1 686 ? -13.052 -42.194 25.983 1.00 33.28 672 ALA F CA 1
ATOM 11624 C C . ALA D 1 686 ? -12.559 -43.462 25.308 1.00 33.66 672 ALA F C 1
ATOM 11625 O O . ALA D 1 686 ? -13.356 -44.224 24.754 1.00 33.03 672 ALA F O 1
ATOM 11627 N N . ILE D 1 687 ? -11.243 -43.673 25.318 1.00 30.88 673 ILE F N 1
ATOM 11628 C CA . ILE D 1 687 ? -10.639 -44.840 24.717 1.00 31.51 673 ILE F CA 1
ATOM 11629 C C . ILE D 1 687 ? -9.797 -45.570 25.759 1.00 36.37 673 ILE F C 1
ATOM 11630 O O . ILE D 1 687 ? -8.866 -44.983 26.317 1.00 36.27 673 ILE F O 1
ATOM 11635 N N . SER D 1 688 ? -10.127 -46.836 26.013 1.00 35.07 674 SER F N 1
ATOM 11636 C CA . SER D 1 688 ? -9.428 -47.653 27.004 1.00 33.58 674 SER F CA 1
ATOM 11637 C C . SER D 1 688 ? -8.676 -48.788 26.339 1.00 37.96 674 SER F C 1
ATOM 11638 O O . SER D 1 688 ? -9.156 -49.387 25.383 1.00 30.40 674 SER F O 1
ATOM 11641 N N . ARG D 1 689 ? -7.491 -49.082 26.856 1.00 32.28 675 ARG F N 1
ATOM 11642 C CA . ARG D 1 689 ? -6.625 -50.128 26.324 1.00 35.55 675 ARG F CA 1
ATOM 11643 C C . ARG D 1 689 ? -6.951 -51.472 26.954 1.00 34.26 675 ARG F C 1
ATOM 11644 O O . ARG D 1 689 ? -6.956 -51.602 28.179 1.00 36.00 675 ARG F O 1
ATOM 11652 N N . VAL D 1 690 ? -7.231 -52.473 26.120 1.00 32.01 676 VAL F N 1
ATOM 11653 C CA . VAL D 1 690 ? -7.390 -53.848 26.578 1.00 31.59 676 VAL F CA 1
ATOM 11654 C C . VAL D 1 690 ? -6.130 -54.654 26.285 1.00 33.56 676 VAL F C 1
ATOM 11655 O O . VAL D 1 690 ? -5.712 -55.499 27.088 1.00 37.21 676 VAL F O 1
ATOM 11659 N N . GLY D 1 691 ? -5.570 -54.437 25.109 1.00 32.25 677 GLY F N 1
ATOM 11660 C CA . GLY D 1 691 ? -4.274 -54.971 24.744 1.00 32.96 677 GLY F CA 1
ATOM 11661 C C . GLY D 1 691 ? -3.624 -54.187 23.639 1.00 34.40 677 GLY F C 1
ATOM 11662 O O . GLY D 1 691 ? -4.159 -53.174 23.176 1.00 33.55 677 GLY F O 1
ATOM 11663 N N . ARG D 1 692 ? -2.482 -54.696 23.186 1.00 34.95 678 ARG F N 1
ATOM 11664 C CA . ARG D 1 692 ? -1.691 -54.077 22.141 1.00 38.11 678 ARG F CA 1
ATOM 11665 C C . ARG D 1 692 ? -2.576 -53.744 20.921 1.00 36.44 678 ARG F C 1
ATOM 11666 O O . ARG D 1 692 ? -2.517 -52.632 20.406 1.00 35.79 678 ARG F O 1
ATOM 11674 N N . LEU D 1 693 ? -3.427 -54.688 20.526 1.00 35.58 679 LEU F N 1
ATOM 11675 C CA . LEU D 1 693 ? -4.232 -54.565 19.296 1.00 36.84 679 LEU F CA 1
ATOM 11676 C C . LEU D 1 693 ? -5.652 -54.029 19.464 1.00 36.24 679 LEU F C 1
ATOM 11677 O O . LEU D 1 693 ? -6.358 -53.861 18.454 1.00 33.56 679 LEU F O 1
ATOM 11682 N N . THR D 1 694 ? -6.084 -53.766 20.693 1.00 32.25 680 THR F N 1
ATOM 11683 C CA . THR D 1 694 ? -7.515 -53.610 20.958 1.00 32.67 680 THR F CA 1
ATOM 11684 C C . THR D 1 694 ? -7.812 -52.451 21.878 1.00 32.43 680 THR F C 1
ATOM 11685 O O . THR D 1 694 ? -7.062 -52.179 22.829 1.00 32.03 680 THR F O 1
ATOM 11689 N N . ARG D 1 695 ? -8.879 -51.715 21.565 1.00 29.46 681 ARG F N 1
ATOM 11690 C CA . ARG D 1 695 ? -9.326 -50.595 22.366 1.00 27.57 681 ARG F CA 1
ATOM 11691 C C . ARG D 1 695 ? -10.835 -50.633 22.533 1.00 33.05 681 ARG F C 1
ATOM 11692 O O . ARG D 1 695 ? -11.561 -51.186 21.688 1.00 34.15 681 ARG F O 1
ATOM 11700 N N . LEU D 1 696 ? -11.284 -50.036 23.620 1.00 29.82 682 LEU F N 1
ATOM 11701 C CA . LEU D 1 696 ? -12.689 -49.837 23.900 1.00 28.96 682 LEU F CA 1
ATOM 11702 C C . LEU D 1 696 ? -13.042 -48.363 23.717 1.00 32.72 682 LEU F C 1
ATOM 11703 O O . LEU D 1 696 ? -12.385 -47.491 24.286 1.00 29.99 682 LEU F O 1
ATOM 11708 N N . LEU D 1 697 ? -14.094 -48.071 22.950 1.00 27.34 683 LEU F N 1
ATOM 11709 C CA . LEU D 1 697 ? -14.430 -46.714 22.563 1.00 30.68 683 LEU F CA 1
ATOM 11710 C C . LEU D 1 697 ? -15.831 -46.396 23.021 1.00 29.18 683 LEU F C 1
ATOM 11711 O O . LEU D 1 697 ? -16.793 -47.053 22.599 1.00 30.57 683 LEU F O 1
ATOM 11716 N N . ALA D 1 698 ? -15.963 -45.390 23.875 1.00 27.71 684 ALA F N 1
ATOM 11717 C CA . ALA D 1 698 ? -17.268 -44.913 24.337 1.00 26.98 684 ALA F CA 1
ATOM 11718 C C . ALA D 1 698 ? -17.876 -43.963 23.306 1.00 29.94 684 ALA F C 1
ATOM 11719 O O . ALA D 1 698 ? -17.236 -43.006 22.872 1.00 30.91 684 ALA F O 1
ATOM 11721 N N . VAL D 1 699 ? -19.131 -44.203 22.945 1.00 31.35 685 VAL F N 1
ATOM 11722 C CA . VAL D 1 699 ? -19.792 -43.417 21.912 1.00 32.48 685 VAL F CA 1
ATOM 11723 C C . VAL D 1 699 ? -21.027 -42.706 22.429 1.00 27.91 685 VAL F C 1
ATOM 11724 O O . VAL D 1 699 ? -21.313 -41.597 21.997 1.00 33.57 685 VAL F O 1
ATOM 11728 N N . ASN D 1 700 ? -21.764 -43.329 23.328 1.00 31.36 686 ASN F N 1
ATOM 11729 C CA . ASN D 1 700 ? -22.989 -42.742 23.852 1.00 28.70 686 ASN F CA 1
ATOM 11730 C C . ASN D 1 700 ? -22.742 -42.071 25.236 1.00 34.03 686 ASN F C 1
ATOM 11731 O O . ASN D 1 700 ? -22.808 -42.730 26.274 1.00 37.07 686 ASN F O 1
ATOM 11736 N N . SER D 1 701 ? -22.458 -40.769 25.207 1.00 33.82 687 SER F N 1
ATOM 11737 C CA . SER D 1 701 ? -22.323 -39.919 26.419 1.00 35.67 687 SER F CA 1
ATOM 11738 C C . SER D 1 701 ? -23.686 -39.618 27.061 1.00 34.80 687 SER F C 1
ATOM 11739 O O . SER D 1 701 ? -24.706 -39.879 26.457 1.00 33.40 687 SER F O 1
ATOM 11742 N N . PRO D 1 702 ? -23.709 -39.049 28.298 1.00 37.38 688 PRO F N 1
ATOM 11743 C CA . PRO D 1 702 ? -24.993 -38.743 28.934 1.00 36.43 688 PRO F CA 1
ATOM 11744 C C . PRO D 1 702 ? -25.914 -37.844 28.103 1.00 34.29 688 PRO F C 1
ATOM 11745 O O . PRO D 1 702 ? -27.120 -38.037 28.106 1.00 35.60 688 PRO F O 1
ATOM 11749 N N . GLN D 1 703 ? -25.336 -36.855 27.426 1.00 35.01 689 GLN F N 1
ATOM 11750 C CA . GLN D 1 703 ? -26.063 -35.994 26.491 1.00 37.84 689 GLN F CA 1
ATOM 11751 C C . GLN D 1 703 ? -26.865 -36.791 25.444 1.00 39.83 689 GLN F C 1
ATOM 11752 O O . GLN D 1 703 ? -28.048 -36.519 25.197 1.00 36.82 689 GLN F O 1
ATOM 11758 N N . LEU D 1 704 ? -26.213 -37.780 24.831 1.00 37.13 690 LEU F N 1
ATOM 11759 C CA . LEU D 1 704 ? -26.848 -38.559 23.758 1.00 38.14 690 LEU F CA 1
ATOM 11760 C C . LEU D 1 704 ? -27.766 -39.628 24.317 1.00 39.30 690 LEU F C 1
ATOM 11761 O O . LEU D 1 704 ? -28.637 -40.096 23.610 1.00 39.74 690 LEU F O 1
ATOM 11766 N N . ILE D 1 705 ? -27.564 -40.030 25.578 1.00 37.91 691 ILE F N 1
ATOM 11767 C CA . ILE D 1 705 ? -28.387 -41.084 26.175 1.00 38.34 691 ILE F CA 1
ATOM 11768 C C . ILE D 1 705 ? -29.828 -40.594 26.273 1.00 36.64 691 ILE F C 1
ATOM 11769 O O . ILE D 1 705 ? -30.068 -39.421 26.531 1.00 39.59 691 ILE F O 1
ATOM 11774 N N . LYS D 1 706 ? -30.782 -41.487 26.009 1.00 36.07 692 LYS F N 1
ATOM 11775 C CA . LYS D 1 706 ? -32.149 -41.053 25.713 1.00 35.67 692 LYS F CA 1
ATOM 11776 C C . LYS D 1 706 ? -33.024 -40.771 26.929 1.00 40.11 692 LYS F C 1
ATOM 11777 O O . LYS D 1 706 ? -33.742 -39.766 26.942 1.00 40.03 692 LYS F O 1
ATOM 11783 N N . ARG D 1 707 ? -32.992 -41.681 27.909 1.00 41.43 693 ARG F N 1
ATOM 11784 C CA . ARG D 1 707 ? -33.972 -41.730 29.002 1.00 45.91 693 ARG F CA 1
ATOM 11785 C C . ARG D 1 707 ? -33.289 -42.056 30.335 1.00 45.45 693 ARG F C 1
ATOM 11786 O O . ARG D 1 707 ? -32.175 -42.598 30.360 1.00 41.14 693 ARG F O 1
ATOM 11794 N N . ALA D 1 708 ? -33.974 -41.757 31.437 1.00 45.87 694 ALA F N 1
ATOM 11795 C CA . ALA D 1 708 ? -33.502 -42.138 32.782 1.00 44.30 694 ALA F CA 1
ATOM 11796 C C . ALA D 1 708 ? -33.297 -43.654 32.916 1.00 43.35 694 ALA F C 1
ATOM 11797 O O . ALA D 1 708 ? -32.365 -44.097 33.580 1.00 44.02 694 ALA F O 1
ATOM 11799 N N . ASN D 1 709 ? -34.160 -44.442 32.283 1.00 41.48 695 ASN F N 1
ATOM 11800 C CA . ASN D 1 709 ? -34.058 -45.901 32.364 1.00 41.71 695 ASN F CA 1
ATOM 11801 C C . ASN D 1 709 ? -33.144 -46.539 31.302 1.00 42.30 695 ASN F C 1
ATOM 11802 O O . ASN D 1 709 ? -32.994 -47.761 31.261 1.00 39.81 695 ASN F O 1
ATOM 11807 N N . THR D 1 710 ? -32.522 -45.731 30.453 1.00 38.42 696 THR F N 1
ATOM 11808 C CA . THR D 1 710 ? -31.629 -46.289 29.452 1.00 38.19 696 THR F CA 1
ATOM 11809 C C . THR D 1 710 ? -30.430 -46.936 30.164 1.00 37.37 696 THR F C 1
ATOM 11810 O O . THR D 1 710 ? -29.853 -46.337 31.067 1.00 35.90 696 THR F O 1
ATOM 11814 N N . PRO D 1 711 ? -30.079 -48.177 29.794 1.00 35.46 697 PRO F N 1
ATOM 11815 C CA . PRO D 1 711 ? -28.964 -48.851 30.440 1.00 34.19 697 PRO F CA 1
ATOM 11816 C C . PRO D 1 711 ? -27.639 -48.117 30.278 1.00 35.41 697 PRO F C 1
ATOM 11817 O O . PRO D 1 711 ? -27.497 -47.242 29.414 1.00 31.31 697 PRO F O 1
ATOM 11821 N N . LEU D 1 712 ? -26.686 -48.465 31.126 1.00 32.96 698 LEU F N 1
ATOM 11822 C CA . LEU D 1 712 ? -25.316 -48.057 30.891 1.00 35.66 698 LEU F CA 1
ATOM 11823 C C . LEU D 1 712 ? -24.969 -48.558 29.487 1.00 35.35 698 LEU F C 1
ATOM 11824 O O . LEU D 1 712 ? -25.245 -49.710 29.180 1.00 33.54 698 LEU F O 1
ATOM 11829 N N . PRO D 1 713 ? -24.358 -47.708 28.650 1.00 35.98 699 PRO F N 1
ATOM 11830 C CA . PRO D 1 713 ? -24.086 -48.141 27.293 1.00 35.08 699 PRO F CA 1
ATOM 11831 C C . PRO D 1 713 ? -22.962 -49.143 27.213 1.00 38.27 699 PRO F C 1
ATOM 11832 O O . PRO D 1 713 ? -22.184 -49.290 28.158 1.00 35.58 699 PRO F O 1
ATOM 11836 N N . THR D 1 714 ? -22.903 -49.853 26.093 1.00 33.84 700 THR F N 1
ATOM 11837 C CA . THR D 1 714 ? -21.810 -50.756 25.826 1.00 38.29 700 THR F CA 1
ATOM 11838 C C . THR D 1 714 ? -20.907 -49.953 24.913 1.00 33.58 700 THR F C 1
ATOM 11839 O O . THR D 1 714 ? -21.397 -49.302 23.972 1.00 34.49 700 THR F O 1
ATOM 11843 N N . PRO D 1 715 ? -19.596 -49.981 25.165 1.00 32.92 701 PRO F N 1
ATOM 11844 C CA . PRO D 1 715 ? -18.709 -49.340 24.211 1.00 31.09 701 PRO F CA 1
ATOM 11845 C C . PRO D 1 715 ? -18.510 -50.205 22.956 1.00 28.76 701 PRO F C 1
ATOM 11846 O O . PRO D 1 715 ? -18.883 -51.368 22.958 1.00 27.87 701 PRO F O 1
ATOM 11850 N N . LEU D 1 716 ? -17.916 -49.620 21.922 1.00 28.39 702 LEU F N 1
ATOM 11851 C CA . LEU D 1 716 ? -17.393 -50.366 20.779 1.00 27.38 702 LEU F CA 1
ATOM 11852 C C . LEU D 1 716 ? -16.014 -50.938 21.076 1.00 30.83 702 LEU F C 1
ATOM 11853 O O . LEU D 1 716 ? -15.165 -50.271 21.714 1.00 29.16 702 LEU F O 1
ATOM 11858 N N . LEU D 1 717 ? -15.764 -52.130 20.564 1.00 28.99 703 LEU F N 1
ATOM 11859 C CA . LEU D 1 717 ? -14.447 -52.728 20.637 1.00 30.71 703 LEU F CA 1
ATOM 11860 C C . LEU D 1 717 ? -13.793 -52.538 19.278 1.00 31.96 703 LEU F C 1
ATOM 11861 O O . LEU D 1 717 ? -14.324 -52.965 18.252 1.00 31.70 703 LEU F O 1
ATOM 11866 N N . VAL D 1 718 ? -12.654 -51.854 19.274 1.00 28.73 704 VAL F N 1
ATOM 11867 C CA . VAL D 1 718 ? -11.908 -51.575 18.041 1.00 28.68 704 VAL F CA 1
ATOM 11868 C C . VAL D 1 718 ? -10.647 -52.426 18.053 1.00 30.75 704 VAL F C 1
ATOM 11869 O O . VAL D 1 718 ? -9.863 -52.312 18.984 1.00 30.79 704 VAL F O 1
ATOM 11873 N N . SER D 1 719 ? -10.460 -53.258 17.029 1.00 28.53 705 SER F N 1
ATOM 11874 C CA . SER D 1 719 ? -9.393 -54.266 16.987 1.00 28.84 705 SER F CA 1
ATOM 11875 C C . SER D 1 719 ? -8.561 -54.076 15.744 1.00 29.63 705 SER F C 1
ATOM 11876 O O . SER D 1 719 ? -9.100 -54.053 14.633 1.00 29.16 705 SER F O 1
ATOM 11879 N N . LEU D 1 720 ? -7.245 -53.943 15.918 1.00 27.79 706 LEU F N 1
ATOM 11880 C CA . LEU D 1 720 ? -6.317 -53.838 14.783 1.00 27.19 706 LEU F CA 1
ATOM 11881 C C . LEU D 1 720 ? -5.841 -55.194 14.290 1.00 28.95 706 LEU F C 1
ATOM 11882 O O . LEU D 1 720 ? -5.392 -56.049 15.079 1.00 31.52 706 LEU F O 1
ATOM 11887 N N . HIS D 1 721 ? -5.881 -55.398 12.989 1.00 27.99 707 HIS F N 1
ATOM 11888 C CA . HIS D 1 721 ? -5.376 -56.625 12.402 1.00 28.82 707 HIS F CA 1
ATOM 11889 C C . HIS D 1 721 ? -3.860 -56.682 12.681 1.00 31.85 707 HIS F C 1
ATOM 11890 O O . HIS D 1 721 ? -3.164 -55.689 12.492 1.00 33.79 707 HIS F O 1
ATOM 11897 N N . PRO D 1 722 ? -3.364 -57.822 13.167 1.00 32.80 708 PRO F N 1
ATOM 11898 C CA . PRO D 1 722 ? -1.923 -57.872 13.522 1.00 36.59 708 PRO F CA 1
ATOM 11899 C C . PRO D 1 722 ? -0.925 -57.636 12.373 1.00 37.23 708 PRO F C 1
ATOM 11900 O O . PRO D 1 722 ? 0.248 -57.313 12.632 1.00 36.73 708 PRO F O 1
ATOM 11904 N N . ASP D 1 723 ? -1.358 -57.821 11.132 1.00 35.38 709 ASP F N 1
ATOM 11905 C CA . ASP D 1 723 ? -0.500 -57.643 9.967 1.00 35.06 709 ASP F CA 1
ATOM 11906 C C . ASP D 1 723 ? -0.537 -56.216 9.398 1.00 36.40 709 ASP F C 1
ATOM 11907 O O . ASP D 1 723 ? 0.059 -55.954 8.352 1.00 37.28 709 ASP F O 1
ATOM 11912 N N . SER D 1 724 ? -1.231 -55.309 10.079 1.00 33.14 710 SER F N 1
ATOM 11913 C CA . SER D 1 724 ? -1.245 -53.910 9.718 1.00 34.39 710 SER F CA 1
ATOM 11914 C C . SER D 1 724 ? 0.166 -53.338 9.836 1.00 38.30 710 SER F C 1
ATOM 11915 O O . SER D 1 724 ? 0.880 -53.655 10.800 1.00 37.34 710 SER F O 1
ATOM 11918 N N . THR D 1 725 ? 0.551 -52.486 8.885 1.00 36.02 711 THR F N 1
ATOM 11919 C CA . THR D 1 725 ? 1.848 -51.792 8.952 1.00 39.08 711 THR F CA 1
ATOM 11920 C C . THR D 1 725 ? 1.766 -50.519 9.786 1.00 39.34 711 THR F C 1
ATOM 11921 O O . THR D 1 725 ? 2.793 -50.031 10.243 1.00 37.60 711 THR F O 1
ATOM 11925 N N . PHE D 1 726 ? 0.555 -49.968 9.956 1.00 36.55 712 PHE F N 1
ATOM 11926 C CA . PHE D 1 726 ? 0.290 -48.818 10.825 1.00 36.31 712 PHE F CA 1
ATOM 11927 C C . PHE D 1 726 ? -0.368 -49.340 12.086 1.00 41.51 712 PHE F C 1
ATOM 11928 O O . PHE D 1 726 ? -1.387 -50.029 12.002 1.00 37.54 712 PHE F O 1
ATOM 11936 N N . LYS D 1 727 ? 0.211 -48.999 13.244 1.00 40.28 713 LYS F N 1
ATOM 11937 C CA . LYS D 1 727 ? -0.095 -49.672 14.511 1.00 41.28 713 LYS F CA 1
ATOM 11938 C C . LYS D 1 727 ? -0.803 -48.812 15.566 1.00 37.49 713 LYS F C 1
ATOM 11939 O O . LYS D 1 727 ? -1.041 -49.287 16.657 1.00 38.89 713 LYS F O 1
ATOM 11945 N N . ASP D 1 728 ? -1.137 -47.565 15.267 1.00 37.20 714 ASP F N 1
ATOM 11946 C CA . ASP D 1 728 ? -1.671 -46.651 16.299 1.00 37.25 714 ASP F CA 1
ATOM 11947 C C . ASP D 1 728 ? -3.184 -46.810 16.510 1.00 38.97 714 ASP F C 1
ATOM 11948 O O . ASP D 1 728 ? -3.997 -46.071 15.927 1.00 34.14 714 ASP F O 1
ATOM 11953 N N . VAL D 1 729 ? -3.556 -47.755 17.358 1.00 35.89 715 VAL F N 1
ATOM 11954 C CA . VAL D 1 729 ? -4.971 -48.108 17.491 1.00 36.47 715 VAL F CA 1
ATOM 11955 C C . VAL D 1 729 ? -5.788 -47.015 18.184 1.00 35.60 715 VAL F C 1
ATOM 11956 O O . VAL D 1 729 ? -7.001 -46.873 17.927 1.00 31.12 715 VAL F O 1
ATOM 11960 N N . ASP D 1 730 ? -5.127 -46.171 18.978 1.00 34.93 716 ASP F N 1
ATOM 11961 C CA . ASP D 1 730 ? -5.811 -45.015 19.567 1.00 33.39 716 ASP F CA 1
ATOM 11962 C C . ASP D 1 730 ? -6.230 -44.003 18.497 1.00 30.63 716 ASP F C 1
ATOM 11963 O O . ASP D 1 730 ? -7.355 -43.470 18.553 1.00 28.97 716 ASP F O 1
ATOM 11968 N N . TYR D 1 731 ? -5.345 -43.735 17.526 1.00 30.58 717 TYR F N 1
ATOM 11969 C CA . TYR D 1 731 ? -5.698 -42.843 16.414 1.00 29.49 717 TYR F CA 1
ATOM 11970 C C . TYR D 1 731 ? -6.881 -43.468 15.644 1.00 30.82 717 TYR F C 1
ATOM 11971 O O . TYR D 1 731 ? -7.880 -42.788 15.385 1.00 29.53 717 TYR F O 1
ATOM 11980 N N . LEU D 1 732 ? -6.747 -44.750 15.317 1.00 30.65 718 LEU F N 1
ATOM 11981 C CA . LEU D 1 732 ? -7.793 -45.466 14.563 1.00 30.95 718 LEU F CA 1
ATOM 11982 C C . LEU D 1 732 ? -9.144 -45.456 15.276 1.00 30.80 718 LEU F C 1
ATOM 11983 O O . LEU D 1 732 ? -10.175 -45.315 14.629 1.00 31.22 718 LEU F O 1
ATOM 11988 N N . ALA D 1 733 ? -9.157 -45.624 16.595 1.00 31.32 719 ALA F N 1
ATOM 11989 C CA . ALA D 1 733 ? -10.399 -45.582 17.366 1.00 30.25 719 ALA F CA 1
ATOM 11990 C C . ALA D 1 733 ? -11.050 -44.213 17.399 1.00 33.04 719 ALA F C 1
ATOM 11991 O O . ALA D 1 733 ? -12.292 -44.102 17.306 1.00 33.86 719 ALA F O 1
ATOM 11993 N N . GLU D 1 734 ? -10.242 -43.159 17.518 1.00 28.85 720 GLU F N 1
ATOM 11994 C CA . GLU D 1 734 ? -10.773 -41.796 17.411 1.00 30.15 720 GLU F CA 1
ATOM 11995 C C . GLU D 1 734 ? -11.352 -41.528 16.006 1.00 28.20 720 GLU F C 1
ATOM 11996 O O . GLU D 1 734 ? -12.332 -40.799 15.886 1.00 29.35 720 GLU F O 1
ATOM 12002 N N . GLN D 1 735 ? -10.700 -42.057 14.977 1.00 29.40 721 GLN F N 1
ATOM 12003 C CA . GLN D 1 735 ? -11.147 -41.892 13.588 1.00 30.17 721 GLN F CA 1
ATOM 12004 C C . GLN D 1 735 ? -12.524 -42.566 13.407 1.00 31.77 721 GLN F C 1
ATOM 12005 O O . GLN D 1 735 ? -13.428 -41.957 12.818 1.00 31.68 721 GLN F O 1
ATOM 12011 N N . ALA D 1 736 ? -12.675 -43.793 13.909 1.00 30.70 722 ALA F N 1
ATOM 12012 C CA . ALA D 1 736 ? -13.998 -44.478 13.934 1.00 30.86 722 ALA F CA 1
ATOM 12013 C C . ALA D 1 736 ? -15.067 -43.625 14.575 1.00 30.17 722 ALA F C 1
ATOM 12014 O O . ALA D 1 736 ? -16.182 -43.488 14.075 1.00 28.13 722 ALA F O 1
ATOM 12016 N N . LEU D 1 737 ? -14.745 -42.998 15.692 1.00 28.97 723 LEU F N 1
ATOM 12017 C CA . LEU D 1 737 ? -15.706 -42.152 16.347 1.00 27.90 723 LEU F CA 1
ATOM 12018 C C . LEU D 1 737 ? -16.121 -40.939 15.483 1.00 29.17 723 LEU F C 1
ATOM 12019 O O . LEU D 1 737 ? -17.309 -40.583 15.443 1.00 28.18 723 LEU F O 1
ATOM 12024 N N . LYS D 1 738 ? -15.136 -40.305 14.838 1.00 29.13 724 LYS F N 1
ATOM 12025 C CA . LYS D 1 738 ? -15.390 -39.177 13.929 1.00 31.03 724 LYS F CA 1
ATOM 12026 C C . LYS D 1 738 ? -16.362 -39.606 12.834 1.00 30.82 724 LYS F C 1
ATOM 12027 O O . LYS D 1 738 ? -17.300 -38.867 12.492 1.00 27.87 724 LYS F O 1
ATOM 12033 N N . PHE D 1 739 ? -16.137 -40.803 12.311 1.00 29.91 725 PHE F N 1
ATOM 12034 C CA . PHE D 1 739 ? -16.957 -41.297 11.184 1.00 28.45 725 PHE F CA 1
ATOM 12035 C C . PHE D 1 739 ? -18.391 -41.655 11.628 1.00 29.54 725 PHE F C 1
ATOM 12036 O O . PHE D 1 739 ? -19.269 -41.838 10.762 1.00 28.42 725 PHE F O 1
ATOM 12044 N N . THR D 1 740 ? -18.669 -41.774 12.939 1.00 27.32 726 THR F N 1
ATOM 12045 C CA . THR D 1 740 ? -20.091 -41.892 13.371 1.00 27.74 726 THR F CA 1
ATOM 12046 C C . THR D 1 740 ? -20.874 -40.602 13.160 1.00 29.69 726 THR F C 1
ATOM 12047 O O . THR D 1 740 ? -22.105 -40.641 12.918 1.00 26.45 726 THR F O 1
ATOM 12051 N N . SER D 1 741 ? -20.164 -39.466 13.232 1.00 27.74 727 SER F N 1
ATOM 12052 C CA . SER D 1 741 ? -20.753 -38.134 13.036 1.00 31.30 727 SER F CA 1
ATOM 12053 C C . SER D 1 741 ? -20.911 -37.708 11.586 1.00 30.60 727 SER F C 1
ATOM 12054 O O . SER D 1 741 ? -21.526 -36.688 11.315 1.00 33.50 727 SER F O 1
ATOM 12057 N N . LEU D 1 742 ? -20.370 -38.507 10.673 1.00 31.73 728 LEU F N 1
ATOM 12058 C CA . LEU D 1 742 ? -20.395 -38.225 9.248 1.00 31.22 728 LEU F CA 1
ATOM 12059 C C . LEU D 1 742 ? -21.718 -38.688 8.610 1.00 32.08 728 LEU F C 1
ATOM 12060 O O . LEU D 1 742 ? -21.943 -38.448 7.443 1.00 35.34 728 LEU F O 1
ATOM 12065 N N . SER D 1 743 ? -22.592 -39.328 9.371 1.00 30.08 729 SER F N 1
ATOM 12066 C CA . SER D 1 743 ? -23.829 -39.880 8.790 1.00 29.79 729 SER F CA 1
ATOM 12067 C C . SER D 1 743 ? -24.790 -38.787 8.357 1.00 30.82 729 SER F C 1
ATOM 12068 O O . SER D 1 743 ? -25.190 -37.951 9.174 1.00 31.08 729 SER F O 1
ATOM 12071 N N . TRP D 1 744 ? -25.198 -38.810 7.089 1.00 28.49 730 TRP F N 1
ATOM 12072 C CA . TRP D 1 744 ? -26.296 -37.937 6.633 1.00 28.13 730 TRP F CA 1
ATOM 12073 C C . TRP D 1 744 ? -27.700 -38.572 6.584 1.00 28.79 730 TRP F C 1
ATOM 12074 O O . TRP D 1 744 ? -28.597 -38.055 5.901 1.00 28.92 730 TRP F O 1
ATOM 12085 N N . ARG D 1 745 ? -27.920 -39.651 7.336 1.00 27.90 731 ARG F N 1
ATOM 12086 C CA . ARG D 1 745 ? -29.270 -40.169 7.586 1.00 27.69 731 ARG F CA 1
ATOM 12087 C C . ARG D 1 745 ? -29.997 -39.398 8.665 1.00 28.04 731 ARG F C 1
ATOM 12088 O O . ARG D 1 745 ? -31.213 -39.469 8.767 1.00 28.44 731 ARG F O 1
ATOM 12096 N N . SER D 1 746 ? -29.238 -38.689 9.496 1.00 28.36 732 SER F N 1
ATOM 12097 C CA . SER D 1 746 ? -29.786 -38.063 10.691 1.00 29.07 732 SER F CA 1
ATOM 12098 C C . SER D 1 746 ? -28.858 -36.973 11.202 1.00 27.45 732 SER F C 1
ATOM 12099 O O . SER D 1 746 ? -27.670 -36.944 10.843 1.00 27.62 732 SER F O 1
ATOM 12102 N N . THR D 1 747 ? -29.410 -36.072 12.018 1.00 31.16 733 THR F N 1
ATOM 12103 C CA . THR D 1 747 ? -28.594 -35.084 12.745 1.00 34.02 733 THR F CA 1
ATOM 12104 C C . THR D 1 747 ? -27.796 -35.734 13.879 1.00 31.51 733 THR F C 1
ATOM 12105 O O . THR D 1 747 ? -26.679 -35.316 14.151 1.00 34.57 733 THR F O 1
ATOM 12109 N N . LEU D 1 748 ? -28.377 -36.736 14.539 1.00 32.60 734 LEU F N 1
ATOM 12110 C CA . LEU D 1 748 ? -27.677 -37.503 15.582 1.00 33.60 734 LEU F CA 1
ATOM 12111 C C . LEU D 1 748 ? -26.668 -38.477 14.963 1.00 32.69 734 LEU F C 1
ATOM 12112 O O . LEU D 1 748 ? -26.857 -38.891 13.815 1.00 30.17 734 LEU F O 1
ATOM 12117 N N . PRO D 1 749 ? -25.586 -38.831 15.694 1.00 31.44 735 PRO F N 1
ATOM 12118 C CA . PRO D 1 749 ? -24.582 -39.732 15.145 1.00 31.63 735 PRO F CA 1
ATOM 12119 C C . PRO D 1 749 ? -25.086 -41.136 15.000 1.00 29.54 735 PRO F C 1
ATOM 12120 O O . PRO D 1 749 ? -26.079 -41.528 15.627 1.00 30.75 735 PRO F O 1
ATOM 12124 N N . ALA D 1 750 ? -24.419 -41.887 14.150 1.00 29.54 736 ALA F N 1
ATOM 12125 C CA . ALA D 1 750 ? -24.800 -43.273 13.896 1.00 31.23 736 ALA F CA 1
ATOM 12126 C C . ALA D 1 750 ? -24.134 -44.224 14.900 1.00 32.94 736 ALA F C 1
ATOM 12127 O O . ALA D 1 750 ? -23.209 -43.836 15.612 1.00 30.91 736 ALA F O 1
ATOM 12129 N N . ALA D 1 751 ? -24.605 -45.465 14.937 1.00 32.04 737 ALA F N 1
ATOM 12130 C CA . ALA D 1 751 ? -24.085 -46.497 15.850 1.00 30.63 737 ALA F CA 1
ATOM 12131 C C . ALA D 1 751 ? -22.724 -47.099 15.461 1.00 30.23 737 ALA F C 1
ATOM 12132 O O . ALA D 1 751 ? -22.093 -47.754 16.280 1.00 29.57 737 ALA F O 1
ATOM 12134 N N . THR D 1 752 ? -22.284 -46.896 14.226 1.00 27.61 738 THR F N 1
ATOM 12135 C CA . THR D 1 752 ? -21.047 -47.472 13.707 1.00 29.56 738 THR F CA 1
ATOM 12136 C C . THR D 1 752 ? -20.553 -46.481 12.661 1.00 28.13 738 THR F C 1
ATOM 12137 O O . THR D 1 752 ? -21.379 -45.709 12.125 1.00 28.16 738 THR F O 1
ATOM 12141 N N . PRO D 1 753 ? -19.236 -46.437 12.386 1.00 26.23 739 PRO F N 1
ATOM 12142 C CA . PRO D 1 753 ? -18.771 -45.464 11.393 1.00 24.97 739 PRO F CA 1
ATOM 12143 C C . PRO D 1 753 ? -19.451 -45.642 10.022 1.00 26.63 739 PRO F C 1
ATOM 12144 O O . PRO D 1 753 ? -19.794 -46.758 9.661 1.00 25.70 739 PRO F O 1
ATOM 12148 N N . VAL D 1 754 ? -19.596 -44.550 9.275 1.00 27.49 740 VAL F N 1
ATOM 12149 C CA . VAL D 1 754 ? -20.361 -44.587 7.998 1.00 28.23 740 VAL F CA 1
ATOM 12150 C C . VAL D 1 754 ? -19.709 -45.479 6.968 1.00 26.04 740 VAL F C 1
ATOM 12151 O O . VAL D 1 754 ? -20.382 -46.013 6.095 1.00 26.10 740 VAL F O 1
ATOM 12155 N N . THR D 1 755 ? -18.385 -45.657 7.060 1.00 24.17 741 THR F N 1
ATOM 12156 C CA . THR D 1 755 ? -17.680 -46.592 6.201 1.00 24.05 741 THR F CA 1
ATOM 12157 C C . THR D 1 755 ? -18.296 -47.975 6.208 1.00 23.83 741 THR F C 1
ATOM 12158 O O . THR D 1 755 ? -18.308 -48.645 5.186 1.00 25.09 741 THR F O 1
ATOM 12162 N N . ILE D 1 756 ? -18.778 -48.423 7.370 1.00 24.01 742 ILE F N 1
ATOM 12163 C CA . ILE D 1 756 ? -19.440 -49.701 7.481 1.00 24.02 742 ILE F CA 1
ATOM 12164 C C . ILE D 1 756 ? -20.974 -49.528 7.297 1.00 25.71 742 ILE F C 1
ATOM 12165 O O . ILE D 1 756 ? -21.607 -50.296 6.541 1.00 24.53 742 ILE F O 1
ATOM 12170 N N . PHE D 1 757 ? -21.537 -48.540 7.983 1.00 25.58 743 PHE F N 1
ATOM 12171 C CA . PHE D 1 757 ? -22.993 -48.317 8.001 1.00 27.07 743 PHE F CA 1
ATOM 12172 C C . PHE D 1 757 ? -23.566 -48.112 6.602 1.00 25.10 743 PHE F C 1
ATOM 12173 O O . PHE D 1 757 ? -24.541 -48.787 6.198 1.00 26.17 743 PHE F O 1
ATOM 12181 N N . TYR D 1 758 ? -22.932 -47.238 5.847 1.00 25.19 744 TYR F N 1
ATOM 12182 C CA . TYR D 1 758 ? -23.414 -46.941 4.494 1.00 25.99 744 TYR F CA 1
ATOM 12183 C C . TYR D 1 758 ? -23.287 -48.173 3.609 1.00 26.37 744 TYR F C 1
ATOM 12184 O O . TYR D 1 758 ? -24.191 -48.479 2.821 1.00 25.77 744 TYR F O 1
ATOM 12193 N N . SER D 1 759 ? -22.170 -48.894 3.732 1.00 23.31 745 SER F N 1
ATOM 12194 C CA . SER D 1 759 ? -21.954 -50.129 3.019 1.00 23.22 745 SER F CA 1
ATOM 12195 C C . SER D 1 759 ? -23.048 -51.184 3.259 1.00 23.38 745 SER F C 1
ATOM 12196 O O . SER D 1 759 ? -23.456 -51.907 2.350 1.00 22.69 745 SER F O 1
ATOM 12199 N N . GLU D 1 760 ? -23.510 -51.293 4.501 1.00 23.07 746 GLU F N 1
ATOM 12200 C CA . GLU D 1 760 ? -24.603 -52.179 4.825 1.00 23.55 746 GLU F CA 1
ATOM 12201 C C . GLU D 1 760 ? -25.900 -51.736 4.143 1.00 24.07 746 GLU F C 1
ATOM 12202 O O . GLU D 1 760 ? -26.672 -52.603 3.645 1.00 26.53 746 GLU F O 1
ATOM 12208 N N . ARG D 1 761 ? -26.173 -50.446 4.159 1.00 23.51 747 ARG F N 1
ATOM 12209 C CA . ARG D 1 761 ? -27.425 -49.941 3.550 1.00 25.55 747 ARG F CA 1
ATOM 12210 C C . ARG D 1 761 ? -27.418 -50.201 2.037 1.00 25.68 747 ARG F C 1
ATOM 12211 O O . ARG D 1 761 ? -28.447 -50.631 1.432 1.00 24.09 747 ARG F O 1
ATOM 12219 N N . ILE D 1 762 ? -26.249 -49.970 1.431 1.00 23.25 748 ILE F N 1
ATOM 12220 C CA . ILE D 1 762 ? -26.031 -50.222 -0.017 1.00 24.36 748 ILE F CA 1
ATOM 12221 C C . ILE D 1 762 ? -26.190 -51.707 -0.352 1.00 23.61 748 ILE F C 1
ATOM 12222 O O . ILE D 1 762 ? -26.896 -52.085 -1.327 1.00 24.10 748 ILE F O 1
ATOM 12227 N N . ALA D 1 763 ? -25.591 -52.590 0.462 1.00 22.30 749 ALA F N 1
ATOM 12228 C CA . ALA D 1 763 ? -25.659 -54.014 0.190 1.00 23.06 749 ALA F CA 1
ATOM 12229 C C . ALA D 1 763 ? -27.081 -54.497 0.239 1.00 22.24 749 ALA F C 1
ATOM 12230 O O . ALA D 1 763 ? -27.484 -55.346 -0.549 1.00 21.58 749 ALA F O 1
ATOM 12232 N N . GLU D 1 764 ? -27.815 -54.002 1.218 1.00 24.57 750 GLU F N 1
ATOM 12233 C CA . GLU D 1 764 ? -29.169 -54.482 1.437 1.00 25.60 750 GLU F CA 1
ATOM 12234 C C . GLU D 1 764 ? -30.050 -54.050 0.278 1.00 24.29 750 GLU F C 1
ATOM 12235 O O . GLU D 1 764 ? -30.839 -54.862 -0.268 1.00 23.92 750 GLU F O 1
ATOM 12241 N N . LEU D 1 765 ? -29.926 -52.798 -0.094 1.00 22.90 751 LEU F N 1
ATOM 12242 C CA . LEU D 1 765 ? -30.727 -52.237 -1.191 1.00 24.23 751 LEU F CA 1
ATOM 12243 C C . LEU D 1 765 ? -30.379 -52.884 -2.524 1.00 24.61 751 LEU F C 1
ATOM 12244 O O . LEU D 1 765 ? -31.257 -53.374 -3.230 1.00 22.85 751 LEU F O 1
ATOM 12249 N N . LEU D 1 766 ? -29.084 -52.993 -2.829 1.00 22.47 752 LEU F N 1
ATOM 12250 C CA . LEU D 1 766 ? -28.687 -53.612 -4.069 1.00 22.72 752 LEU F CA 1
ATOM 12251 C C . LEU D 1 766 ? -28.989 -55.081 -4.148 1.00 23.93 752 LEU F C 1
ATOM 12252 O O . LEU D 1 766 ? -29.314 -55.602 -5.213 1.00 23.80 752 LEU F O 1
ATOM 12257 N N . GLY D 1 767 ? -28.887 -55.796 -3.025 1.00 22.50 753 GLY F N 1
ATOM 12258 C CA . GLY D 1 767 ? -29.242 -57.174 -2.972 1.00 22.85 753 GLY F CA 1
ATOM 12259 C C . GLY D 1 767 ? -30.745 -57.379 -3.202 1.00 25.06 753 GLY F C 1
ATOM 12260 O O . GLY D 1 767 ? -31.130 -58.317 -3.891 1.00 23.28 753 GLY F O 1
ATOM 12261 N N . ARG D 1 768 ? -31.576 -56.509 -2.631 1.00 25.26 754 ARG F N 1
ATOM 12262 C CA . ARG D 1 768 ? -33.033 -56.601 -2.867 1.00 25.32 754 ARG F CA 1
ATOM 12263 C C . ARG D 1 768 ? -33.357 -56.282 -4.323 1.00 24.80 754 ARG F C 1
ATOM 12264 O O . ARG D 1 768 ? -34.158 -57.008 -4.964 1.00 26.99 754 ARG F O 1
ATOM 12272 N N . LEU D 1 769 ? -32.729 -55.245 -4.844 1.00 23.70 755 LEU F N 1
ATOM 12273 C CA . LEU D 1 769 ? -32.933 -54.800 -6.241 1.00 24.97 755 LEU F CA 1
ATOM 12274 C C . LEU D 1 769 ? -32.560 -55.827 -7.284 1.00 28.08 755 LEU F C 1
ATOM 12275 O O . LEU D 1 769 ? -33.237 -55.907 -8.332 1.00 28.52 755 LEU F O 1
ATOM 12280 N N . LYS D 1 770 ? -31.549 -56.662 -7.016 1.00 26.95 756 LYS F N 1
ATOM 12281 C CA . LYS D 1 770 ? -31.144 -57.700 -7.975 1.00 31.09 756 LYS F CA 1
ATOM 12282 C C . LYS D 1 770 ? -32.294 -58.630 -8.406 1.00 32.70 756 LYS F C 1
ATOM 12283 O O . LYS D 1 770 ? -32.271 -59.153 -9.528 1.00 33.72 756 LYS F O 1
ATOM 12286 N N . SER D 1 771 ? -33.289 -58.818 -7.541 1.00 28.93 757 SER F N 1
ATOM 12287 C CA . SER D 1 771 ? -34.438 -59.699 -7.832 1.00 31.79 757 SER F CA 1
ATOM 12288 C C . SER D 1 771 ? -35.682 -58.966 -8.332 1.00 30.92 757 SER F C 1
ATOM 12289 O O . SER D 1 771 ? -36.726 -59.616 -8.511 1.00 35.01 757 SER F O 1
ATOM 12292 N N . ILE D 1 772 ? -35.610 -57.650 -8.516 1.00 28.03 758 ILE F N 1
ATOM 12293 C CA . ILE D 1 772 ? -36.751 -56.891 -9.000 1.00 27.61 758 ILE F CA 1
ATOM 12294 C C . ILE D 1 772 ? -36.763 -56.840 -10.541 1.00 29.05 758 ILE F C 1
ATOM 12295 O O . ILE D 1 772 ? -35.804 -56.428 -11.174 1.00 27.79 758 ILE F O 1
ATOM 12300 N N . PRO D 1 773 ? -37.894 -57.226 -11.172 1.00 29.68 759 PRO F N 1
ATOM 12301 C CA . PRO D 1 773 ? -37.924 -57.059 -12.636 1.00 30.11 759 PRO F CA 1
ATOM 12302 C C . PRO D 1 773 ? -37.697 -55.638 -13.109 1.00 26.02 759 PRO F C 1
ATOM 12303 O O . PRO D 1 773 ? -38.186 -54.682 -12.518 1.00 26.84 759 PRO F O 1
ATOM 12307 N N . ASN D 1 774 ? -36.924 -55.507 -14.178 1.00 25.61 760 ASN F N 1
ATOM 12308 C CA . ASN D 1 774 ? -36.725 -54.264 -14.865 1.00 25.03 760 ASN F CA 1
ATOM 12309 C C . ASN D 1 774 ? -35.766 -53.326 -14.125 1.00 23.18 760 ASN F C 1
ATOM 12310 O O . ASN D 1 774 ? -35.578 -52.203 -14.545 1.00 23.38 760 ASN F O 1
ATOM 12315 N N . TRP D 1 775 ? -35.200 -53.787 -13.009 1.00 23.43 761 TRP F N 1
ATOM 12316 C CA . TRP D 1 775 ? -34.099 -53.064 -12.331 1.00 21.70 761 TRP F CA 1
ATOM 12317 C C . TRP D 1 775 ? -32.882 -53.007 -13.254 1.00 20.54 761 TRP F C 1
ATOM 12318 O O . TRP D 1 775 ? -32.522 -54.030 -13.850 1.00 23.02 761 TRP F O 1
ATOM 12329 N N . SER D 1 776 ? -32.249 -51.853 -13.338 1.00 21.57 762 SER F N 1
ATOM 12330 C CA . SER D 1 776 ? -30.892 -51.739 -13.897 1.00 22.83 762 SER F CA 1
ATOM 12331 C C . SER D 1 776 ? -30.022 -50.796 -13.076 1.00 21.33 762 SER F C 1
ATOM 12332 O O . SER D 1 776 ? -30.418 -49.715 -12.784 1.00 21.32 762 SER F O 1
ATOM 12335 N N . SER D 1 777 ? -28.772 -51.200 -12.827 1.00 24.72 763 SER F N 1
ATOM 12336 C CA . SER D 1 777 ? -27.808 -50.334 -12.168 1.00 24.70 763 SER F CA 1
ATOM 12337 C C . SER D 1 777 ? -27.099 -49.339 -13.072 1.00 26.55 763 SER F C 1
ATOM 12338 O O . SER D 1 777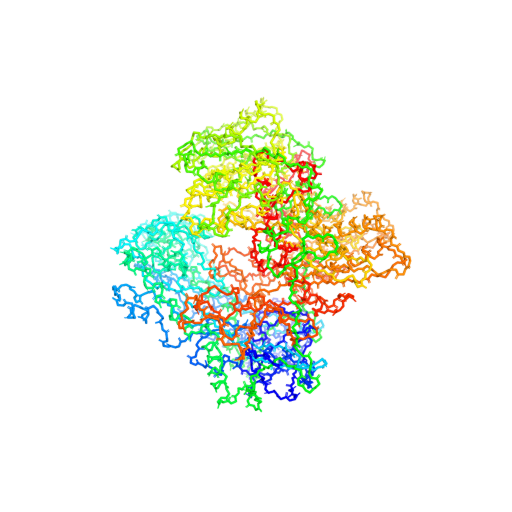 ? -26.217 -48.613 -12.604 1.00 23.04 763 SER F O 1
ATOM 12341 N N . ALA D 1 778 ? -27.488 -49.231 -14.350 1.00 26.12 764 ALA F N 1
ATOM 12342 C CA . ALA D 1 778 ? -26.800 -48.311 -15.299 1.00 27.52 764 ALA F CA 1
ATOM 12343 C C . ALA D 1 778 ? -26.618 -46.873 -14.840 1.00 27.53 764 ALA F C 1
ATOM 12344 O O . ALA D 1 778 ? -25.574 -46.247 -15.152 1.00 27.92 764 ALA F O 1
ATOM 12346 N N . ASN D 1 779 ? -27.585 -46.306 -14.100 1.00 24.00 765 ASN F N 1
ATOM 12347 C CA . ASN D 1 779 ? -27.479 -44.927 -13.690 1.00 24.13 765 ASN F CA 1
ATOM 12348 C C . ASN D 1 779 ? -26.719 -44.663 -12.379 1.00 23.49 765 ASN F C 1
ATOM 12349 O O . ASN D 1 779 ? -26.496 -43.522 -12.060 1.00 23.29 765 ASN F O 1
ATOM 12354 N N . LEU D 1 780 ? -26.351 -45.722 -11.663 1.00 25.27 766 LEU F N 1
ATOM 12355 C CA . LEU D 1 780 ? -25.729 -45.577 -10.329 1.00 26.67 766 LEU F CA 1
ATOM 12356 C C . LEU D 1 780 ? -24.427 -44.805 -10.432 1.00 29.41 766 LEU F C 1
ATOM 12357 O O . LEU D 1 780 ? -24.111 -44.007 -9.530 1.00 27.58 766 LEU F O 1
ATOM 12362 N N . ASN D 1 781 ? -23.714 -45.016 -11.539 1.00 29.74 767 ASN F N 1
ATOM 12363 C CA . ASN D 1 781 ? -22.435 -44.325 -11.805 1.00 32.00 767 ASN F CA 1
ATOM 12364 C C . ASN D 1 781 ? -22.507 -43.287 -12.933 1.00 30.32 767 ASN F C 1
ATOM 12365 O O . ASN D 1 781 ? -21.479 -42.825 -13.442 1.00 30.37 767 ASN F O 1
ATOM 12370 N N . ILE D 1 782 ? -23.733 -42.873 -13.286 1.00 25.99 768 ILE F N 1
ATOM 12371 C CA . ILE D 1 782 ? -23.964 -41.783 -14.217 1.00 26.38 768 ILE F CA 1
ATOM 12372 C C . ILE D 1 782 ? -24.792 -40.720 -13.510 1.00 27.46 768 ILE F C 1
ATOM 12373 O O . ILE D 1 782 ? -24.237 -39.917 -12.755 1.00 27.52 768 ILE F O 1
ATOM 12378 N N . LYS D 1 783 ? -26.126 -40.739 -13.643 1.00 26.54 769 LYS F N 1
ATOM 12379 C CA . LYS D 1 783 ? -26.919 -39.700 -13.014 1.00 27.54 769 LYS F CA 1
ATOM 12380 C C . LYS D 1 783 ? -26.812 -39.636 -11.473 1.00 25.31 769 LYS F C 1
ATOM 12381 O O . LYS D 1 783 ? -26.970 -38.568 -10.887 1.00 28.29 769 LYS F O 1
ATOM 12387 N N . LEU D 1 784 ? -26.552 -40.770 -10.858 1.00 24.66 770 LEU F N 1
ATOM 12388 C CA . LEU D 1 784 ? -26.552 -40.949 -9.413 1.00 24.44 770 LEU F CA 1
ATOM 12389 C C . LEU D 1 784 ? -25.138 -41.009 -8.823 1.00 25.65 770 LEU F C 1
ATOM 12390 O O . LEU D 1 784 ? -24.967 -41.371 -7.644 1.00 25.00 770 LEU F O 1
ATOM 12395 N N . LYS D 1 785 ? -24.135 -40.690 -9.636 1.00 27.51 771 LYS F N 1
ATOM 12396 C CA . LYS D 1 785 ? -22.755 -40.907 -9.211 1.00 29.85 771 LYS F CA 1
ATOM 12397 C C . LYS D 1 785 ? -22.428 -40.155 -7.915 1.00 28.70 771 LYS F C 1
ATOM 12398 O O . LYS D 1 785 ? -21.708 -40.698 -7.066 1.00 30.89 771 LYS F O 1
ATOM 12404 N N . TRP D 1 786 ? -23.000 -38.959 -7.749 1.00 30.92 772 TRP F N 1
ATOM 12405 C CA . TRP D 1 786 ? -22.743 -38.095 -6.586 1.00 33.61 772 TRP F CA 1
ATOM 12406 C C . TRP D 1 786 ? -23.923 -38.031 -5.644 1.00 30.94 772 TRP F C 1
ATOM 12407 O O . TRP D 1 786 ? -23.913 -37.247 -4.690 1.00 31.93 772 TRP F O 1
ATOM 12418 N N . SER D 1 787 ? -24.949 -38.840 -5.921 1.00 26.66 773 SER F N 1
ATOM 12419 C CA . SER D 1 787 ? -26.152 -38.855 -5.118 1.00 25.30 773 SER F CA 1
ATOM 12420 C C . SER D 1 787 ? -25.983 -39.839 -4.003 1.00 24.88 773 SER F C 1
ATOM 12421 O O . SER D 1 787 ? -25.596 -40.991 -4.242 1.00 23.81 773 SER F O 1
ATOM 12424 N N . ARG D 1 788 ? -26.305 -39.431 -2.778 1.00 26.74 774 ARG F N 1
ATOM 12425 C CA . ARG D 1 788 ? -26.251 -40.387 -1.662 1.00 28.94 774 ARG F CA 1
ATOM 12426 C C . ARG D 1 788 ? -27.556 -41.158 -1.579 1.00 25.68 774 ARG F C 1
ATOM 12427 O O . ARG D 1 788 ? -28.313 -41.035 -0.613 1.00 25.91 774 ARG F O 1
ATOM 12435 N N . TRP D 1 789 ? -27.786 -41.975 -2.594 1.00 26.46 775 TRP F N 1
ATOM 12436 C CA . TRP D 1 789 ? -29.126 -42.567 -2.869 1.00 24.77 775 TRP F CA 1
ATOM 12437 C C . TRP D 1 789 ? -29.565 -43.621 -1.898 1.00 25.32 775 TRP F C 1
ATOM 12438 O O . TRP D 1 789 ? -30.742 -43.997 -1.866 1.00 25.94 775 TRP F O 1
ATOM 12449 N N . PHE D 1 790 ? -28.606 -44.115 -1.103 1.00 23.50 776 PHE F N 1
ATOM 12450 C CA . PHE D 1 790 ? -28.742 -45.239 -0.218 1.00 24.38 776 PHE F CA 1
ATOM 12451 C C . PHE D 1 790 ? -29.096 -44.820 1.223 1.00 24.85 776 PHE F C 1
ATOM 12452 O O . PHE D 1 790 ? -29.270 -45.680 2.042 1.00 24.85 776 PHE F O 1
ATOM 12460 N N . LEU D 1 791 ? -29.197 -43.533 1.533 1.00 24.47 777 LEU F N 1
ATOM 12461 C CA . LEU D 1 791 ? -29.478 -43.104 2.923 1.00 25.98 777 LEU F CA 1
ATOM 12462 C C . LEU D 1 791 ? -30.917 -43.382 3.360 1.00 29.54 777 LEU F C 1
ATOM 12463 O O . LEU D 1 791 ? -31.165 -43.573 4.572 1.00 27.52 777 LEU F O 1
#

Radius of gyration: 41.94 Å; Cα contacts (8 Å, |Δi|>4): 3192; chains: 2; bounding box: 71×128×96 Å